Protein 6PD2 (pdb70)

Secondary structure (DSSP, 8-state):
---EEEEEE----GGGGGGGSSS-GGG-EETTEEHHHHHHHHHHHTT--EEEEEE-TTTHHHHHHHHH-TTEEEEE-TTGGGS-HHHHHHHHGGG--S-EEEEETTEEE-THHHHHHHT-S-SSEEEEES----SSPPEEEE-TTSBEEEEESSGGGSS---EEEEEEEEE-HHHHHHHHHHHHHTTTT-TT--HHHHHHHHTTTS--EEEEETT--EEE-SSHHHHHHIIIIIHHHHHHHHHHT-----EE-SSSS----HHHHHTT------TTSHHHHHHHHHHHHHHHHTTS-TTS-GGGEEEEEEES-HHHHHHHHHHHH--TTS-EEEEESSHHHHHHHHHHHHTT--EEEEE--SSS---HHHHHHHHHTS--SEEEEESEETTTTEE--HHHHHHHHHHTT-EEEEE-TTTBTTB---TTTTT-SEEEEETTSTT---S-EEEEEEEHHHHHHTTTSPPS-STT-HHHHHHHHHHHSS-SS---HHHHHHHHHHHHHHHHH-HHHHHHHHHHHHHHHHHHHHHTT--BSS-GGGB-SSEEEEEPPSSTT--HHHHHHHHHHTTEE-EE---SSS-EEEEE--TT--HHHHHHHHHHHHHHHHHTT--/---EEEEE-----GGGGGGGSSS-GGG-EETTEEHHHHHHHHHHHTT--EEEEEE-TTTHHHHHHHHH-TTEEEEE-TTGGGS-HHHHHHHHHTT--S-EEEEETTEEE-THHHHHHHHSS-SSEEEEES----SS--EEEE-TTSBEEEEES-GGG-S---EEEEEEEEE-HHHHHHHHHHHHHTTTT-TT--HHHHHHHHTTTS--EEEEETT--EEE-SSHHHHHHIIIIIHHHHHHHHHTTPPP--EE-SSSS----HHHHHTT------TTSHHHHHHHHHHHHHHHHHTS-TTS-GGGEEEEEEES-HHHHHHHHHHHS--TTS-EEEEESSHHHHHHHHHHHHTT--EEEEE--SSS---HHHHHHHHTTT--SEEEEESEETTTTEE--HHHHHHHHHHTTPEEEEE-TTTBTTB---TTTTT-SEEEEETTSTT---S-EEEEEEEHHHHHTTTTSPPS-STT-HHHHHHHHHHHSS-SS---HHHHHHHHHHHHHHHHH-HHHHHHHHHHHHHHHHHHHHHTT--BSS-GGGB-SSEEEEEPPSSTT--HHHHHHHHHHTTEE-EE---SSS-EEEEE--TT--HHHHHHHHHHHHHHHHHTT--/---EEEEE-----GGGGGGGSSS-GGG-EETTEEHHHHHHHHHHHTT--EEEEEE-TTTHHHHHHHHH-TTEEEEE-TTGGGS-HHHHHHHHGGG--S-EEEEESSEEE-THHHHHHHH-S-SSEEEEES----SS--EEEE-TTSBEEEEES-GGGSS---EEEEEEEEE-HHHHHHHHHHHHHTTTT-TT--HHHHHHHHTTTS--EEEEETT--EEE-SSHHHHHHIIIIIHHHHHHHHHHTPPP--EE-SSSS----HHHHHTT------TTSHHHHHHHHHHHHHHGGGGS-TTS-GGGEEEEEEES-HHHHHHHHHHHS--TTS-EEEEESSHHHHHHHHHHHHTT--EEEEE--SSSPP-HHHHHHHHHT---SEEEEESEETTTTEEP-HHHHHHHHHHTT-EEEEE-TTTBTTB---HHHHT-SEEEEETTSTT---S-EEEEEEEHHHHHHGGGSPPS-STT-HHHHHHHHHHHSS-SS---HHHHHHHHHHHHHHHHH-HHHHHHHHHHHHHHHHHHHHHHT--BSS-GGGB-SSEEEEEPPSSTT--HHHHHHHHHHTTEE-EE---SSS-EEEEE--TT--HHHHHHHHHHHHHHHHHTT---/---EEEEEE-----SS-GGG-EETTEEHHHHHHHHHHHTT--EEEEEE-TTTHHHHHHHHH-TTEEEEE-TTGGGS-HHHHHHHHGGG--S-EEEEETTEEE-THHHHHHHH-S-SSEEEEES----SS--EEEE-TTSBEEEEES-GGGSS---EEEEEEEEE-HHHHHHHHHHHHHTTTT-TT--HHHHHHHHTTTS--EEEEETT--EEE-SSHHHHHHIIIIIHHHHHHHHHTTPPP--EE-SSSS----HHHHHTT------TTSHHHHHHHHHHHHHHHHTTS-TTS-GGGEEEEEEES-HHHHHHHHHHHS--TTS-EEEEESSHHHHHHHHHHHHTT--EEEEE--SSSPP-HHHHHHHHHTS--SEEEEESEETTTTEE--HHHHHHHHHHTT-EEEEE-TTTBTTB---HHHHT-SEEEEETTSTT---S-EEEEEEEHHHHHHGGGSPPS-STT-HHHHHHHHHHHSS-SS---HHHHHHHHHHHHHHHHH-HHHHHHHHHHHHHHHHHHHHHTT--BSS-GGGB-SSEEEEEPP-STT--HHHHHHHHHHTTEE-EE---SSS-EEEEE--TT--HHHHHHHHHHHHHHHHHTT--

Nearest PDB structures (foldseek):
  6pd2-assembly2_B  TM=1.002E+00  e=0.000E+00  Treponema denticola ATCC 35405
  7e7g-assembly1_A-2  TM=9.623E-01  e=2.276E-37  Pseudomonas aeruginosa PAO1
  6pk3-assembly1_B  TM=9.181E-01  e=2.571E-29  Arabidopsis thaliana
  2dr1-assembly1_B  TM=9.106E-01  e=1.717E-28  Pyrococcus horikoshii OT3
  6mfb-assembly1_B  TM=8.891E-01  e=1.057E-25  Aedes aegypti

Organism: Treponema denticola (strain ATCC 35405 / DSM 14222 / CIP 103919 / JCM 8153 / KCTC 15104) (NCBI:txid243275)

Foldseek 3Di:
DAQEAEEQFADQLCQAPPVRPQHTQQQDDAPHGRVQVVVVVLCLLQNHQAYEYQYHRNCVVVVVVCVLFVRYDYDYLPPSVFAASLSSLLRRLVVDDWKYKYAYSQKDFQSVLVVVQVADPDQKEFEFEADDPQPQWKFFAADPQQWGQDIDSPCVVYPDGPGTGQGIIIHTSVLSVQLSVVCVVCCPPRVHDYSVVSSNVSCVPPTHHYDYDHPTQMFGPSYVSRVVCCRPPRVVVSVVVVCVLDDDFFQEQAQWLGTADVSLVCLLDDDDDDCLDLVNLVLVVVCFQLQCVLAADPPDDSVQKTKFKAFDFLLLLLLLQLQQQAFLVFAEEFEDAADSSVSSVVSNVVLPRHYDYRYDHNAEADDVVVVLVVLVVVRGQEYEYEQARSLAQFGHPLLPVQVSSVVSNHAYHYECAQPRLLAGHRCVSSNHAKYKYALIGQLQHDGTMIMIMGRVVSLVVSLPGDGSDPSSHRNCQVVVCVPSSGGPDDGSSSSSSSSSSSSSVCVSCPSHNSNVQLQLLLVLVVVLCVVQVWDWSHDPVRGSSFKTWTAFDPDPVDDPVVLQVQLVVVSYHWAFRDDPPGGTTMGGRHHPDGSVNSNVSSVSVCVVCVVRPTD/DAAEAEEQFAAQLPQAPPVRNQHTLQQDDAPRGRLLVVVVVLCLLQNHQAYEYEYHNNCVVVVVVCVQFVRYDYDYLPCSVQAASLSSLLRCLVVDDWWYKYAYSQKHFQSVQVVVQVADPDQKEFEFEADDVQPQWKFFEADPQQWTQDIDSDVVVYPDGPGTGQGIITHTSVLSVQLNVVQVVCCPPRRHDYSVNSSNVSCVPPTHHYDYDHPTQMFGDSYDSRVVCCRPPRVVVSVVSVCVQPDDFFQEQAFWLGTADVSLVCLLPDDDDDCLPLVNLVLVVVLFQLQLVLQADPPDDCVQKTKFKAFDFQLLLLLLCLQQQAFLVFAEEQEDQADVSVSSVVSNVVLPRHYDYNYDHNFDADPVVVVLVVLVVLRGQEYEYEQARSLAQFGHPLLPVQVSSVVSNHAYAYEDAQPGLLARHHCVSSNHAKYKYALRGQLRHDGTMIMIMGRNVSLVVSQPGPGSDDSSHRNVQVVVCVVSSGGPDDGPSSSSSSSSSSSSVSVSCDSHNSNVQLLLLLVLVVVLCVVQVWDWSHDPVRGSSFKTWIAFDPDPLDDPVVLQVQLVVVSYHWAFRDDPVGGTTMGGRHHPDGSVVSNVSSVSVCVVCVVRPTD/DAAEAEEQFADQLPQAPPVRPQHTLQQDDAPRGRVLVVVVVLCLLQRHQAYEYEYHRNCVVVVVVCVQFVSYDYDYPPVSVFAASLSSLLRSLVVDDWKYKYAYSQKDFQSVQVVVQVPDPDQKEFEFEADDPQPQWKFFEADPQQWTQDIDSDVVVHPDGPGTGRGIIIHTSVLSVQLNVVCVVCCPPRRHDYSVVSSNVSCVPPTHHYHYDHPTQMFGDSYPSRVVCCRPPRVVVSVVVVCVQDDDFFAEQAFWLGTFDVSLVCLLPDPDDDCLDLVNLVLVVVLFQLQLVLQADPPDDSVQKTKFKAFDFLLLLLLLCLQQQAALVFEEEQEDAADVSVSSVVSNVVLPRHYDYHYDHVFDADDLVVLLVVLQVLRGQEYEYEQARLLAQFGHPLLPVQVSSVVSNHAYAYECAQPRLLARHHCVSSNHAKYKYALRGQLRHDGTMIMIMGRVVSLVVSVPHDGSDDSSHRNVQVVCCVVSSGGPDDGSSSSSSSSSSSSSVCVSCPSHNSNVQLLLLLVLVVVLCVLQVWDWSHDPVRGSSFKTKIAFDPQPVDDPVVLQVQLVVVSYHWAFRDDDPTGTTMGGRHHPDGNVNSNVSSVSVCVVCVVRPTND/DAAEAEEQFADQPPQHTLQQDDAPRGRQLVVVVVLCLLQRHQAYEYEYHRNCVVVVVVCVQFVRYDYDYPPVSVQAASLSSLLRSLVVDDWKYKYAYSQKHFQSVQVVVQQADPDQKEFEFEADDVQPPWWFFEADPQQFGQDIDSPCVVYPDGDGTGQGIIIHTSVLSVQLNVVCVVCCPPHRHDYSVVSNNVSCVPPGHHYDYDHPTQMFGPPDVSRVCCCRVPRVVVSVVSNCVPDDDFFAEQAQWLGTADVSLVCLLDDDDDDCLDLVNLVLVVVCFQLLVVLQADPPDDSVQKTKFKAQDFQLLQLLLCLQQQAFLVFEEEQEDAADVSVSSVVSNVVLPRHYDYHYDHVFDADDQVVLLVVLVVLRGQEYEYEQARSLAQFGHPLLPNQVSSVVSNHAYAYECQQPRLLARHHCVSSNHAKYKYALRGQLNHDGTMIMIMGRVVSLVVSPPHDGSDDRSHRNVQVVVCVVRSGGDDDGPSSSSSSSSSSSSVSVSCDSHNSNVQLLLLLVLVVVLCVVLVWDWRHDPVRGSSFKTWIAFDPQPVDDPVVLQVQLVVVSYHWAFRDDDPTGTTMGGRHHPDGSVNSNVSSVSVCVVQVVSPTD

CATH classification: 3.90.550.10 (+1 more: 3.40.640.10)

Structure (mmCIF, N/CA/C/O backbone):
data_6PD2
#
_entry.id   6PD2
#
_cell.length_a   76.450
_cell.length_b   154.050
_cell.length_c   134.580
_cell.angle_alpha   90.00
_cell.angle_beta   90.90
_cell.angle_gamma   90.00
#
_symmetry.space_group_name_H-M   'P 1 21 1'
#
loop_
_entity.id
_entity.type
_entity.pdbx_description
1 polymer 'Nucleotidyl transferase/aminotransferase, class V'
2 non-polymer "PYRIDOXAL-5'-PHOSPHATE"
3 non-polymer 'MAGNESIUM ION'
4 non-polymer 'PHOSPHATE ION'
5 non-polymer "5'-O-[(S)-{[(R)-(2-aminoethyl)(hydroxy)phosphoryl]oxy}(hydroxy)phosphoryl]cytidine"
6 non-polymer 1,2-ETHANEDIOL
7 non-polymer 'ACETATE ION'
8 non-polymer GLYCEROL
9 water water
#
loop_
_atom_site.group_PDB
_atom_site.id
_atom_site.type_symbol
_atom_site.label_atom_id
_atom_site.label_alt_id
_atom_site.label_comp_id
_atom_site.label_asym_id
_atom_site.label_entity_id
_atom_site.label_seq_id
_atom_site.pdbx_PDB_ins_code
_atom_site.Cartn_x
_atom_site.Cartn_y
_atom_site.Cartn_z
_atom_site.occupancy
_atom_site.B_iso_or_equiv
_atom_site.auth_seq_id
_atom_site.auth_comp_id
_atom_site.auth_asym_id
_atom_site.auth_atom_id
_atom_site.pdbx_PDB_model_num
ATOM 1 N N . MET A 1 1 ? 71.968 24.553 -6.801 1.00 47.99 1 MET A N 1
ATOM 2 C CA . MET A 1 1 ? 73.061 24.439 -7.765 1.00 43.89 1 MET A CA 1
ATOM 3 C C . MET A 1 1 ? 72.533 23.815 -9.049 1.00 39.04 1 MET A C 1
ATOM 4 O O . MET A 1 1 ? 71.629 22.984 -9.007 1.00 40.71 1 MET A O 1
ATOM 9 N N . ILE A 1 2 ? 73.121 24.188 -10.182 1.00 38.18 2 ILE A N 1
ATOM 10 C CA . ILE A 1 2 ? 72.731 23.634 -11.473 1.00 28.45 2 ILE A CA 1
ATOM 11 C C . ILE A 1 2 ? 73.584 22.403 -11.762 1.00 30.70 2 ILE A C 1
ATOM 12 O O . ILE A 1 2 ? 74.817 22.483 -11.799 1.00 30.44 2 ILE A O 1
ATOM 17 N N . LYS A 1 3 ? 72.935 21.254 -11.965 1.00 24.31 3 LYS A N 1
ATOM 18 C CA . LYS A 1 3 ? 73.670 20.020 -12.216 1.00 27.29 3 LYS A CA 1
ATOM 19 C C . LYS A 1 3 ? 73.663 19.603 -13.680 1.00 24.95 3 LYS A C 1
ATOM 20 O O . LYS A 1 3 ? 74.424 18.706 -14.056 1.00 24.45 3 LYS A O 1
ATOM 26 N N . GLN A 1 4 ? 72.813 20.211 -14.507 1.00 23.35 4 GLN A N 1
ATOM 27 C CA . GLN A 1 4 ? 72.639 19.770 -15.883 1.00 23.11 4 GLN A CA 1
ATOM 28 C C . GLN A 1 4 ? 72.804 20.935 -16.862 1.00 23.07 4 GLN A C 1
ATOM 29 O O . GLN A 1 4 ? 72.553 22.104 -16.540 1.00 24.28 4 GLN A O 1
ATOM 35 N N . ALA A 1 5 ? 73.227 20.585 -18.074 1.00 25.34 5 ALA A N 1
ATOM 36 C CA . ALA A 1 5 ? 73.379 21.520 -19.180 1.00 21.71 5 ALA A CA 1
ATOM 37 C C . ALA A 1 5 ? 73.054 20.816 -20.489 1.00 24.48 5 ALA A C 1
ATOM 38 O O . ALA A 1 5 ? 73.175 19.589 -20.626 1.00 23.11 5 ALA A O 1
ATOM 40 N N . VAL A 1 6 ? 72.667 21.625 -21.463 1.00 20.97 6 VAL A N 1
ATOM 41 C CA . VAL A 1 6 ? 72.341 21.140 -22.797 1.00 23.49 6 VAL A CA 1
ATOM 42 C C . VAL A 1 6 ? 73.082 22.032 -23.770 1.00 22.12 6 VAL A C 1
ATOM 43 O O . VAL A 1 6 ? 73.026 23.262 -23.644 1.00 22.40 6 VAL A O 1
ATOM 47 N N . ILE A 1 7 ? 73.840 21.421 -24.679 1.00 24.69 7 ILE A N 1
ATOM 48 C CA . ILE A 1 7 ? 74.478 22.137 -25.778 1.00 26.91 7 ILE A CA 1
ATOM 49 C C . ILE A 1 7 ? 73.724 21.780 -27.053 1.00 22.83 7 ILE A C 1
ATOM 50 O O . ILE A 1 7 ? 73.657 20.603 -27.426 1.00 22.62 7 ILE A O 1
ATOM 55 N N . LEU A 1 8 ? 73.160 22.773 -27.732 1.00 22.50 8 LEU A N 1
ATOM 56 C CA . LEU A 1 8 ? 72.493 22.497 -29.011 1.00 26.70 8 LEU A CA 1
ATOM 57 C C . LEU A 1 8 ? 73.556 22.575 -30.101 1.00 23.22 8 LEU A C 1
ATOM 58 O O . LEU A 1 8 ? 74.131 23.644 -30.318 1.00 24.76 8 LEU A O 1
ATOM 63 N N . ALA A 1 9 ? 73.849 21.440 -30.757 1.00 24.88 9 ALA A N 1
ATOM 64 C CA . ALA A 1 9 ? 74.949 21.360 -31.728 1.00 25.34 9 ALA A CA 1
ATOM 65 C C . ALA A 1 9 ? 74.563 20.507 -32.956 1.00 28.01 9 ALA A C 1
ATOM 66 O O . ALA A 1 9 ? 75.389 19.772 -33.510 1.00 25.95 9 ALA A O 1
ATOM 68 N N . GLY A 1 10 ? 73.318 20.614 -33.409 1.00 26.39 10 GLY A N 1
ATOM 69 C CA . GLY A 1 10 ? 72.949 19.909 -34.619 1.00 27.88 10 GLY A CA 1
ATOM 70 C C . GLY A 1 10 ? 73.107 20.681 -35.916 1.00 30.99 10 GLY A C 1
ATOM 71 O O . GLY A 1 10 ? 72.892 20.114 -36.997 1.00 31.93 10 GLY A O 1
ATOM 72 N N . GLY A 1 11 ? 73.493 21.953 -35.846 1.00 28.88 11 GLY A N 1
ATOM 73 C CA . GLY A 1 11 ? 73.435 22.814 -37.006 1.00 29.09 11 GLY A CA 1
ATOM 74 C C . GLY A 1 11 ? 74.529 22.550 -38.023 1.00 31.97 11 GLY A C 1
ATOM 75 O O . GLY A 1 11 ? 75.592 21.982 -37.738 1.00 31.25 11 GLY A O 1
ATOM 76 N N . LEU A 1 12 ? 74.239 22.988 -39.254 1.00 34.62 12 LEU A N 1
ATOM 77 C CA . LEU A 1 12 ? 75.149 22.777 -40.367 1.00 34.62 12 LEU A CA 1
ATOM 78 C C . LEU A 1 12 ? 76.293 23.783 -40.382 1.00 33.85 12 LEU A C 1
ATOM 79 O O . LEU A 1 12 ? 77.364 23.480 -40.929 1.00 36.90 12 LEU A O 1
ATOM 84 N N . GLY A 1 13 ? 76.081 24.972 -39.805 1.00 31.80 13 GLY A N 1
ATOM 85 C CA . GLY A 1 13 ? 77.044 26.064 -39.880 1.00 37.03 13 GLY A CA 1
ATOM 86 C C . GLY A 1 13 ? 77.339 26.533 -41.291 1.00 39.23 13 GLY A C 1
ATOM 87 O O . GLY A 1 13 ? 78.454 27.002 -41.566 1.00 39.59 13 GLY A O 1
ATOM 88 N N . SER A 1 14 ? 76.353 26.420 -42.194 1.00 37.00 14 SER A N 1
ATOM 89 C CA . SER A 1 14 ? 76.540 26.669 -43.627 1.00 38.54 14 SER A CA 1
ATOM 90 C C . SER A 1 14 ? 77.288 27.963 -43.925 1.00 39.28 14 SER A C 1
ATOM 91 O O . SER A 1 14 ? 78.054 28.025 -44.895 1.00 41.45 14 SER A O 1
ATOM 94 N N . ARG A 1 15 ? 77.073 29.009 -43.116 1.00 45.07 15 ARG A N 1
ATOM 95 C CA . ARG A 1 15 ? 77.712 30.306 -43.333 1.00 44.77 15 ARG A CA 1
ATOM 96 C C . ARG A 1 15 ? 79.227 30.279 -43.170 1.00 43.39 15 ARG A C 1
ATOM 97 O O . ARG A 1 15 ? 79.879 31.246 -43.581 1.00 46.02 15 ARG A O 1
ATOM 105 N N . LEU A 1 16 ? 79.801 29.223 -42.578 1.00 41.65 16 LEU A N 1
ATOM 106 C CA . LEU A 1 16 ? 81.256 29.059 -42.525 1.00 41.15 16 LEU A CA 1
ATOM 107 C C . LEU A 1 16 ? 81.802 28.323 -43.744 1.00 44.84 16 LEU A C 1
ATOM 108 O O . LEU A 1 16 ? 83.028 28.187 -43.875 1.00 41.63 16 LEU A O 1
ATOM 113 N N . LYS A 1 17 ? 80.916 27.849 -44.628 1.00 42.83 17 LYS A N 1
ATOM 114 C CA . LYS A 1 17 ? 81.278 27.352 -45.959 1.00 42.90 17 LYS A CA 1
ATOM 115 C C . LYS A 1 17 ? 82.228 26.172 -45.799 1.00 43.81 17 LYS A C 1
ATOM 116 O O . LYS A 1 17 ? 81.853 25.192 -45.132 1.00 41.30 17 LYS A O 1
ATOM 122 N N . ASP A 1 18 ? 83.439 26.222 -46.355 1.00 45.60 18 ASP A N 1
ATOM 123 C CA . ASP A 1 18 ? 84.318 25.057 -46.381 1.00 45.56 18 ASP A CA 1
ATOM 124 C C . ASP A 1 18 ? 84.676 24.573 -44.975 1.00 44.34 18 ASP A C 1
ATOM 125 O O . ASP A 1 18 ? 84.854 23.361 -44.758 1.00 40.13 18 ASP A O 1
ATOM 130 N N . LYS A 1 19 ? 84.783 25.501 -44.011 1.00 45.37 19 LYS A N 1
ATOM 131 C CA . LYS A 1 19 ? 85.165 25.145 -42.641 1.00 45.20 19 LYS A CA 1
ATOM 132 C C . LYS A 1 19 ? 84.248 24.073 -42.050 1.00 40.75 19 LYS A C 1
ATOM 133 O O . LYS A 1 19 ? 84.694 23.197 -41.297 1.00 41.38 19 LYS A O 1
ATOM 139 N N . THR A 1 20 ? 82.963 24.118 -42.395 1.00 42.16 20 THR A N 1
ATOM 140 C CA . THR A 1 20 ? 81.959 23.245 -41.803 1.00 40.27 20 THR A CA 1
ATOM 141 C C . THR A 1 20 ? 81.404 22.221 -42.784 1.00 42.40 20 THR A C 1
ATOM 142 O O . THR A 1 20 ? 80.419 21.546 -42.463 1.00 39.80 20 THR A O 1
ATOM 146 N N . LYS A 1 21 ? 81.984 22.094 -43.981 1.00 42.40 21 LYS A N 1
ATOM 147 C CA . LYS A 1 21 ? 81.504 21.058 -44.889 1.00 39.47 21 LYS A CA 1
ATOM 148 C C . LYS A 1 21 ? 81.635 19.671 -44.271 1.00 39.43 21 LYS A C 1
ATOM 149 O O . LYS A 1 21 ? 80.813 18.789 -44.542 1.00 41.77 21 LYS A O 1
ATOM 155 N N . THR A 1 22 ? 82.640 19.470 -43.419 1.00 36.50 22 THR A N 1
ATOM 156 C CA . THR A 1 22 ? 82.996 18.155 -42.902 1.00 38.66 22 THR A CA 1
ATOM 157 C C . THR A 1 22 ? 82.962 18.114 -41.375 1.00 38.11 22 THR A C 1
ATOM 158 O O . THR A 1 22 ? 83.310 17.080 -40.784 1.00 38.58 22 THR A O 1
ATOM 162 N N . MET A 1 23 ? 82.515 19.199 -40.721 1.00 41.11 23 MET A N 1
ATOM 163 C CA . MET A 1 23 ? 82.817 19.450 -39.307 1.00 37.42 23 MET A CA 1
ATOM 164 C C . MET A 1 23 ? 81.765 20.343 -38.668 1.00 33.22 23 MET A C 1
ATOM 165 O O . MET A 1 23 ? 81.355 21.328 -39.293 1.00 36.40 23 MET A O 1
ATOM 170 N N . PRO A 1 24 ? 81.351 20.080 -37.430 1.00 32.66 24 PRO A N 1
ATOM 171 C CA . PRO A 1 24 ? 80.522 21.065 -36.717 1.00 31.05 24 PRO A CA 1
ATOM 172 C C . PRO A 1 24 ? 81.351 22.283 -36.323 1.00 26.80 24 PRO A C 1
ATOM 173 O O . PRO A 1 24 ? 82.550 22.189 -36.052 1.00 28.36 24 PRO A O 1
ATOM 177 N N . LYS A 1 25 ? 80.708 23.444 -36.307 1.00 28.10 25 LYS A N 1
ATOM 178 C CA . LYS A 1 25 ? 81.489 24.635 -36.013 1.00 28.23 25 LYS A CA 1
ATOM 179 C C . LYS A 1 25 ? 81.919 24.696 -34.543 1.00 31.30 25 LYS A C 1
ATOM 180 O O . LYS A 1 25 ? 82.835 25.460 -34.210 1.00 26.26 25 LYS A O 1
ATOM 186 N N . GLY A 1 26 ? 81.328 23.879 -33.662 1.00 30.85 26 GLY A N 1
ATOM 187 C CA . GLY A 1 26 ? 81.849 23.820 -32.301 1.00 24.61 26 GLY A CA 1
ATOM 188 C C . GLY A 1 26 ? 83.292 23.373 -32.258 1.00 27.02 26 GLY A C 1
ATOM 189 O O . GLY A 1 26 ? 83.995 23.662 -31.288 1.00 28.49 26 GLY A O 1
ATOM 190 N N . PHE A 1 27 ? 83.758 22.707 -33.315 1.00 26.92 27 PHE A N 1
ATOM 191 C CA . PHE A 1 27 ? 85.094 22.147 -33.376 1.00 27.42 27 PHE A CA 1
ATOM 192 C C . PHE A 1 27 ? 86.076 23.033 -34.109 1.00 28.24 27 PHE A C 1
ATOM 193 O O . PHE A 1 27 ? 87.216 22.614 -34.334 1.00 31.56 27 PHE A O 1
ATOM 201 N N . LEU A 1 28 ? 85.689 24.265 -34.436 1.00 26.90 28 LEU A N 1
ATOM 202 C CA . LEU A 1 28 ? 86.711 25.270 -34.689 1.00 25.13 28 LEU A CA 1
ATOM 203 C C . LEU A 1 28 ? 87.612 25.367 -33.470 1.00 32.27 28 LEU A C 1
ATOM 204 O O . LEU A 1 28 ? 87.167 25.188 -32.327 1.00 26.31 28 LEU A O 1
ATOM 209 N N . GLU A 1 29 ? 88.891 25.647 -33.724 1.00 28.14 29 GLU A N 1
ATOM 210 C CA . GLU A 1 29 ? 89.913 25.670 -32.693 1.00 30.31 29 GLU A CA 1
ATOM 211 C C . GLU A 1 29 ? 90.468 27.076 -32.554 1.00 34.52 29 GLU A C 1
ATOM 212 O O . GLU A 1 29 ? 90.910 27.681 -33.539 1.00 31.06 29 GLU A O 1
ATOM 218 N N . ILE A 1 30 ? 90.418 27.604 -31.338 1.00 28.63 30 ILE A N 1
ATOM 219 C CA . ILE A 1 30 ? 91.112 28.837 -30.996 1.00 28.70 30 ILE A CA 1
ATOM 220 C C . ILE A 1 30 ? 91.983 28.506 -29.801 1.00 33.15 30 ILE A C 1
ATOM 221 O O . ILE A 1 30 ? 91.533 27.816 -28.878 1.00 32.09 30 ILE A O 1
ATOM 226 N N . GLY A 1 31 ? 93.240 28.937 -29.846 1.00 31.57 31 GLY A N 1
ATOM 227 C CA . GLY A 1 31 ? 94.165 28.633 -28.777 1.00 30.45 31 GLY A CA 1
ATOM 228 C C . GLY A 1 31 ? 94.455 27.166 -28.591 1.00 30.81 31 GLY A C 1
ATOM 229 O O . GLY A 1 31 ? 94.860 26.766 -27.499 1.00 34.37 31 GLY A O 1
ATOM 230 N N . GLY A 1 32 ? 94.252 26.345 -29.627 1.00 32.31 32 GLY A N 1
ATOM 231 C CA . GLY A 1 32 ? 94.629 24.944 -29.601 1.00 34.54 32 GLY A CA 1
ATOM 232 C C . GLY A 1 32 ? 93.528 23.944 -29.298 1.00 34.24 32 GLY A C 1
ATOM 233 O O . GLY A 1 32 ? 93.796 22.730 -29.319 1.00 30.67 32 GLY A O 1
ATOM 234 N N . THR A 1 33 ? 92.296 24.395 -29.048 1.00 29.11 33 THR A N 1
ATOM 235 C CA . THR A 1 33 ? 91.268 23.501 -28.547 1.00 25.75 33 THR A CA 1
ATOM 236 C C . THR A 1 33 ? 89.927 23.870 -29.165 1.00 27.84 33 THR A C 1
ATOM 237 O O . THR A 1 33 ? 89.624 25.052 -29.358 1.00 29.10 33 THR A O 1
ATOM 241 N N . ALA A 1 34 ? 89.121 22.859 -29.448 1.00 23.56 34 ALA A N 1
ATOM 242 C CA . ALA A 1 34 ? 87.786 23.102 -29.979 1.00 26.43 34 ALA A CA 1
ATOM 243 C C . ALA A 1 34 ? 87.028 24.058 -29.064 1.00 27.66 34 ALA A C 1
ATOM 244 O O . ALA A 1 34 ? 87.059 23.901 -27.840 1.00 23.96 34 ALA A O 1
ATOM 246 N N . ILE A 1 35 ? 86.351 25.060 -29.644 1.00 26.29 35 ILE A N 1
ATOM 247 C CA . ILE A 1 35 ? 85.635 26.000 -28.781 1.00 29.02 35 ILE A CA 1
ATOM 248 C C . ILE A 1 35 ? 84.606 25.260 -27.934 1.00 27.53 35 ILE A C 1
ATOM 249 O O . ILE A 1 35 ? 84.429 25.560 -26.739 1.00 28.63 35 ILE A O 1
ATOM 254 N N . VAL A 1 36 ? 83.990 24.222 -28.488 1.00 25.15 36 VAL A N 1
ATOM 255 C CA . VAL A 1 36 ? 82.953 23.566 -27.699 1.00 25.87 36 VAL A CA 1
ATOM 256 C C . VAL A 1 36 ? 83.567 22.710 -26.605 1.00 27.95 36 VAL A C 1
ATOM 257 O O . VAL A 1 36 ? 82.937 22.486 -25.567 1.00 25.39 36 VAL A O 1
ATOM 261 N N . GLU A 1 37 ? 84.804 22.238 -26.794 1.00 26.26 37 GLU A N 1
ATOM 262 C CA . GLU A 1 37 ? 85.459 21.503 -25.725 1.00 28.27 37 GLU A CA 1
ATOM 263 C C . GLU A 1 37 ? 85.833 22.432 -24.579 1.00 27.76 37 GLU A C 1
ATOM 264 O O . GLU A 1 37 ? 85.718 22.056 -23.408 1.00 28.61 37 GLU A O 1
ATOM 270 N N . GLN A 1 38 ? 86.269 23.651 -24.897 1.00 22.76 38 GLN A N 1
ATOM 271 C CA . GLN A 1 38 ? 86.456 24.660 -23.863 1.00 27.09 38 GLN A CA 1
ATOM 272 C C . GLN A 1 38 ? 85.167 24.913 -23.090 1.00 26.50 38 GLN A C 1
ATOM 273 O O . GLN A 1 38 ? 85.188 25.049 -21.863 1.00 23.61 38 GLN A O 1
ATOM 279 N N . SER A 1 39 ? 84.042 25.025 -23.787 1.00 22.30 39 SER A N 1
ATOM 280 C CA . SER A 1 39 ? 82.784 25.236 -23.082 1.00 22.95 39 SER A CA 1
ATOM 281 C C . SER A 1 39 ? 82.471 24.048 -22.173 1.00 24.88 39 SER A C 1
ATOM 282 O O . SER A 1 39 ? 82.020 24.225 -21.035 1.00 22.21 39 SER A O 1
ATOM 285 N N . VAL A 1 40 ? 82.744 22.833 -22.647 1.00 20.76 40 VAL A N 1
ATOM 286 C CA . VAL A 1 40 ? 82.515 21.642 -21.832 1.00 26.47 40 VAL A CA 1
ATOM 287 C C . VAL A 1 40 ? 83.359 21.681 -20.559 1.00 26.02 40 VAL A C 1
ATOM 288 O O . VAL A 1 40 ? 82.872 21.341 -19.467 1.00 24.37 40 VAL A O 1
ATOM 292 N N . GLN A 1 41 ? 84.621 22.127 -20.666 1.00 21.87 41 GLN A N 1
ATOM 293 C CA . GLN A 1 41 ? 85.471 22.180 -19.487 1.00 26.46 41 GLN A CA 1
ATOM 294 C C . GLN A 1 41 ? 84.993 23.256 -18.513 1.00 22.08 41 GLN A C 1
ATOM 295 O O . GLN A 1 41 ? 84.981 23.035 -17.306 1.00 22.22 41 GLN A O 1
ATOM 301 N N . LYS A 1 42 ? 84.523 24.390 -19.030 1.00 21.55 42 LYS A N 1
ATOM 302 C CA . LYS A 1 42 ? 83.990 25.455 -18.191 1.00 21.38 42 LYS A CA 1
ATOM 303 C C . LYS A 1 42 ? 82.718 25.017 -17.467 1.00 23.73 42 LYS A C 1
ATOM 304 O O . LYS A 1 42 ? 82.549 25.298 -16.271 1.00 22.23 42 LYS A O 1
ATOM 310 N N . LEU A 1 43 ? 81.840 24.293 -18.161 1.00 23.26 43 LEU A N 1
ATOM 311 C CA . LEU A 1 43 ? 80.637 23.751 -17.538 1.00 21.64 43 LEU A CA 1
ATOM 312 C C . LEU A 1 43 ? 80.979 22.781 -16.402 1.00 23.23 43 LEU A C 1
ATOM 313 O O . LEU A 1 43 ? 80.489 22.936 -15.269 1.00 22.75 43 LEU A O 1
ATOM 318 N N . LEU A 1 44 ? 81.800 21.758 -16.691 1.00 21.78 44 LEU A N 1
ATOM 319 C CA . LEU A 1 44 ? 82.210 20.817 -15.646 1.00 23.25 44 LEU A CA 1
ATOM 320 C C . LEU A 1 44 ? 82.923 21.536 -14.511 1.00 22.47 44 LEU A C 1
ATOM 321 O O . LEU A 1 44 ? 82.760 21.165 -13.339 1.00 21.98 44 LEU A O 1
ATOM 326 N N . ALA A 1 45 ? 83.723 22.559 -14.841 1.00 20.65 45 ALA A N 1
ATOM 327 C CA . ALA A 1 45 ? 84.450 23.312 -13.818 1.00 19.92 45 ALA A CA 1
ATOM 328 C C . ALA A 1 45 ? 83.520 24.034 -12.854 1.00 23.79 45 ALA A C 1
ATOM 329 O O . ALA A 1 45 ? 83.898 24.307 -11.706 1.00 23.97 45 ALA A O 1
ATOM 331 N N . HIS A 1 46 ? 82.327 24.399 -13.296 1.00 19.97 46 HIS A N 1
ATOM 332 C CA . HIS A 1 46 ? 81.321 24.932 -12.393 1.00 24.22 46 HIS A CA 1
ATOM 333 C C . HIS A 1 46 ? 80.373 23.858 -11.874 1.00 25.26 46 HIS A C 1
ATOM 334 O O . HIS A 1 46 ? 79.242 24.179 -11.492 1.00 19.37 46 HIS A O 1
ATOM 341 N N . GLY A 1 47 ? 80.809 22.595 -11.828 1.00 21.90 47 GLY A N 1
ATOM 342 C CA . GLY A 1 47 ? 80.055 21.581 -11.117 1.00 21.40 47 GLY A CA 1
ATOM 343 C C . GLY A 1 47 ? 78.881 20.968 -11.863 1.00 26.37 47 GLY A C 1
ATOM 344 O O . GLY A 1 47 ? 78.087 20.241 -11.241 1.00 21.59 47 GLY A O 1
ATOM 345 N N . ILE A 1 48 ? 78.718 21.284 -13.160 1.00 27.26 48 ILE A N 1
ATOM 346 C CA . ILE A 1 48 ? 77.771 20.573 -14.011 1.00 23.65 48 ILE A CA 1
ATOM 347 C C . ILE A 1 48 ? 78.188 19.121 -14.098 1.00 20.04 48 ILE A C 1
ATOM 348 O O . ILE A 1 48 ? 79.343 18.817 -14.407 1.00 22.44 48 ILE A O 1
ATOM 353 N N . GLU A 1 49 ? 77.256 18.208 -13.850 1.00 22.89 49 GLU A N 1
ATOM 354 C CA . GLU A 1 49 ? 77.634 16.801 -13.825 1.00 23.39 49 GLU A CA 1
ATOM 355 C C . GLU A 1 49 ? 77.094 16.004 -15.004 1.00 30.48 49 GLU A C 1
ATOM 356 O O . GLU A 1 49 ? 77.526 14.858 -15.201 1.00 27.64 49 GLU A O 1
ATOM 362 N N . LYS A 1 50 ? 76.179 16.574 -15.784 1.00 25.21 50 LYS A N 1
ATOM 363 C CA . LYS A 1 50 ? 75.596 15.905 -16.945 1.00 27.99 50 LYS A CA 1
ATOM 364 C C . LYS A 1 50 ? 75.435 16.930 -18.053 1.00 25.63 50 LYS A C 1
ATOM 365 O O . LYS A 1 50 ? 74.728 17.924 -17.860 1.00 25.65 50 LYS A O 1
ATOM 371 N N . ILE A 1 51 ? 76.077 16.690 -19.206 1.00 25.69 51 ILE A N 1
ATOM 372 C CA . ILE A 1 51 ? 76.024 17.596 -20.359 1.00 22.35 51 ILE A CA 1
ATOM 373 C C . ILE A 1 51 ? 75.363 16.844 -21.513 1.00 26.26 51 ILE A C 1
ATOM 374 O O . ILE A 1 51 ? 75.928 15.872 -22.032 1.00 26.30 51 ILE A O 1
ATOM 379 N N . VAL A 1 52 ? 74.155 17.263 -21.883 1.00 26.24 52 VAL A N 1
ATOM 380 C CA . VAL A 1 52 ? 73.379 16.627 -22.949 1.00 27.41 52 VAL A CA 1
ATOM 381 C C . VAL A 1 52 ? 73.652 17.387 -24.237 1.00 24.85 52 VAL A C 1
ATOM 382 O O . VAL A 1 52 ? 73.234 18.539 -24.400 1.00 27.39 52 VAL A O 1
ATOM 386 N N . ILE A 1 53 ? 74.313 16.748 -25.183 1.00 23.97 53 ILE A N 1
ATOM 387 C CA . ILE A 1 53 ? 74.677 17.422 -26.418 1.00 26.44 53 ILE A CA 1
ATOM 388 C C . ILE A 1 53 ? 73.771 16.894 -27.519 1.00 26.23 53 ILE A C 1
ATOM 389 O O . ILE A 1 53 ? 73.848 15.713 -27.881 1.00 26.84 53 ILE A O 1
ATOM 394 N N . GLY A 1 54 ? 72.920 17.771 -28.052 1.00 24.12 54 GLY A N 1
ATOM 395 C CA . GLY A 1 54 ? 72.094 17.444 -29.197 1.00 28.14 54 GLY A CA 1
ATOM 396 C C . GLY A 1 54 ? 72.875 17.550 -30.489 1.00 28.32 54 GLY A C 1
ATOM 397 O O . GLY A 1 54 ? 73.307 18.640 -30.877 1.00 26.37 54 GLY A O 1
ATOM 398 N N . THR A 1 55 ? 73.046 16.420 -31.163 1.00 25.53 55 THR A N 1
ATOM 399 C CA . THR A 1 55 ? 73.921 16.317 -32.309 1.00 24.33 55 THR A CA 1
ATOM 400 C C . THR A 1 55 ? 73.113 16.187 -33.595 1.00 28.97 55 THR A C 1
ATOM 401 O O . THR A 1 55 ? 71.898 15.950 -33.602 1.00 31.55 55 THR A O 1
ATOM 405 N N . GLY A 1 56 ? 73.809 16.366 -34.699 1.00 26.67 56 GLY A N 1
ATOM 406 C CA . GLY A 1 56 ? 73.183 16.180 -35.998 1.00 30.37 56 GLY A CA 1
ATOM 407 C C . GLY A 1 56 ? 74.265 16.107 -37.046 1.00 27.85 56 GLY A C 1
ATOM 408 O O . GLY A 1 56 ? 74.939 15.086 -37.180 1.00 30.78 56 GLY A O 1
ATOM 409 N N . HIS A 1 57 ? 74.485 17.223 -37.730 1.00 29.24 57 HIS A N 1
ATOM 410 C CA . HIS A 1 57 ? 75.555 17.363 -38.707 1.00 33.18 57 HIS A CA 1
ATOM 411 C C . HIS A 1 57 ? 76.901 16.938 -38.142 1.00 38.67 57 HIS A C 1
ATOM 412 O O . HIS A 1 57 ? 77.368 17.493 -37.132 1.00 31.70 57 HIS A O 1
ATOM 419 N N . CYS A 1 58 ? 77.524 15.950 -38.803 1.00 33.97 58 CYS A N 1
ATOM 420 C CA . CYS A 1 58 ? 78.864 15.487 -38.433 1.00 32.70 58 CYS A CA 1
ATOM 421 C C . CYS A 1 58 ? 78.933 15.060 -36.958 1.00 33.31 58 CYS A C 1
ATOM 422 O O . CYS A 1 58 ? 79.941 15.253 -36.270 1.00 29.69 58 CYS A O 1
ATOM 425 N N . ASN A 1 59 ? 77.857 14.426 -36.482 1.00 34.17 59 ASN A N 1
ATOM 426 C CA . ASN A 1 59 ? 77.726 14.095 -35.060 1.00 32.38 59 ASN A CA 1
ATOM 427 C C . ASN A 1 59 ? 78.909 13.296 -34.520 1.00 35.26 59 ASN A C 1
ATOM 428 O O . ASN A 1 59 ? 79.116 13.263 -33.295 1.00 30.82 59 ASN A O 1
ATOM 433 N N . GLU A 1 60 ? 79.707 12.688 -35.416 1.00 33.97 60 GLU A N 1
ATOM 434 C CA . GLU A 1 60 ? 80.843 11.857 -35.017 1.00 37.17 60 GLU A CA 1
ATOM 435 C C . GLU A 1 60 ? 81.840 12.626 -34.158 1.00 30.31 60 GLU A C 1
ATOM 436 O O . GLU A 1 60 ? 82.402 12.071 -33.208 1.00 35.33 60 GLU A O 1
ATOM 442 N N . TYR A 1 61 ? 82.093 13.893 -34.494 1.00 28.93 61 TYR A N 1
ATOM 443 C CA . TYR A 1 61 ? 82.990 14.724 -33.697 1.00 33.67 61 TYR A CA 1
ATOM 444 C C . TYR A 1 61 ? 82.540 14.779 -32.239 1.00 31.77 61 TYR A C 1
ATOM 445 O O . TYR A 1 61 ? 83.367 14.752 -31.316 1.00 31.15 61 TYR A O 1
ATOM 454 N N . TYR A 1 62 ? 81.229 14.862 -32.018 1.00 30.97 62 TYR A N 1
ATOM 455 C CA . TYR A 1 62 ? 80.691 14.940 -30.666 1.00 28.93 62 TYR A CA 1
ATOM 456 C C . TYR A 1 62 ? 80.685 13.571 -29.999 1.00 32.63 62 TYR A C 1
ATOM 457 O O . TYR A 1 62 ? 80.997 13.465 -28.809 1.00 29.60 62 TYR A O 1
ATOM 466 N N . ASP A 1 63 ? 80.366 12.508 -30.743 1.00 31.79 63 ASP A N 1
ATOM 467 C CA . ASP A 1 63 ? 80.489 11.171 -30.168 1.00 30.56 63 ASP A CA 1
ATOM 468 C C . ASP A 1 63 ? 81.920 10.910 -29.703 1.00 35.58 63 ASP A C 1
ATOM 469 O O . ASP A 1 63 ? 82.137 10.282 -28.656 1.00 35.59 63 ASP A O 1
ATOM 474 N N . ASN A 1 64 ? 82.911 11.420 -30.446 1.00 32.35 64 ASN A N 1
ATOM 475 C CA . ASN A 1 64 ? 84.303 11.209 -30.064 1.00 33.67 64 ASN A CA 1
ATOM 476 C C . ASN A 1 64 ? 84.710 12.111 -28.894 1.00 34.05 64 ASN A C 1
ATOM 477 O O . ASN A 1 64 ? 85.515 11.705 -28.044 1.00 37.84 64 ASN A O 1
ATOM 482 N N . LEU A 1 65 ? 84.180 13.335 -28.840 1.00 29.40 65 LEU A N 1
ATOM 483 C CA . LEU A 1 65 ? 84.333 14.152 -27.643 1.00 34.75 65 LEU A CA 1
ATOM 484 C C . LEU A 1 65 ? 83.834 13.406 -26.413 1.00 31.20 65 LEU A C 1
ATOM 485 O O . LEU A 1 65 ? 84.559 13.262 -25.427 1.00 31.36 65 LEU A O 1
ATOM 490 N N . ALA A 1 66 ? 82.604 12.894 -26.466 1.00 30.89 66 ALA A N 1
ATOM 491 C CA . ALA A 1 66 ? 82.045 12.173 -25.324 1.00 31.47 66 ALA A CA 1
ATOM 492 C C . ALA A 1 66 ? 82.980 11.096 -24.779 1.00 33.94 66 ALA A C 1
ATOM 493 O O . ALA A 1 66 ? 82.927 10.782 -23.582 1.00 30.50 66 ALA A O 1
ATOM 495 N N . LYS A 1 67 ? 83.821 10.495 -25.636 1.00 33.79 67 LYS A N 1
ATOM 496 C CA . LYS A 1 67 ? 84.776 9.501 -25.152 1.00 33.78 67 LYS A CA 1
ATOM 497 C C . LYS A 1 67 ? 85.788 10.107 -24.186 1.00 33.49 67 LYS A C 1
ATOM 498 O O . LYS A 1 67 ? 86.364 9.386 -23.361 1.00 37.74 67 LYS A O 1
ATOM 504 N N . LYS A 1 68 ? 86.050 11.412 -24.287 1.00 31.87 68 LYS A N 1
ATOM 505 C CA . LYS A 1 68 ? 87.009 12.070 -23.405 1.00 32.66 68 LYS A CA 1
ATOM 506 C C . LYS A 1 68 ? 86.374 12.638 -22.143 1.00 30.99 68 LYS A C 1
ATOM 507 O O . LYS A 1 68 ? 87.103 12.975 -21.195 1.00 25.14 68 LYS A O 1
ATOM 513 N N . TYR A 1 69 ? 85.051 12.792 -22.136 1.00 30.39 69 TYR A N 1
ATOM 514 C CA . TYR A 1 69 ? 84.327 13.457 -21.054 1.00 29.50 69 TYR A CA 1
ATOM 515 C C . TYR A 1 69 ? 83.120 12.606 -20.694 1.00 27.82 69 TYR A C 1
ATOM 516 O O . TYR A 1 69 ? 82.067 12.709 -21.346 1.00 27.14 69 TYR A O 1
ATOM 525 N N . PRO A 1 70 ? 83.241 11.757 -19.674 1.00 31.94 70 PRO A N 1
ATOM 526 C CA . PRO A 1 70 ? 82.136 10.874 -19.273 1.00 27.45 70 PRO A CA 1
ATOM 527 C C . PRO A 1 70 ? 80.819 11.579 -18.977 1.00 30.24 70 PRO A C 1
ATOM 528 O O . PRO A 1 70 ? 79.758 10.951 -19.016 1.00 27.30 70 PRO A O 1
ATOM 532 N N . ALA A 1 71 ? 80.868 12.867 -18.647 1.00 28.28 71 ALA A N 1
ATOM 533 C CA . ALA A 1 71 ? 79.650 13.602 -18.341 1.00 25.01 71 ALA A CA 1
ATOM 534 C C . ALA A 1 71 ? 78.777 13.846 -19.576 1.00 31.01 71 ALA A C 1
ATOM 535 O O . ALA A 1 71 ? 77.591 14.157 -19.431 1.00 25.60 71 ALA A O 1
ATOM 537 N N . ILE A 1 72 ? 79.334 13.712 -20.777 1.00 30.58 72 ILE A N 1
ATOM 538 C CA . ILE A 1 72 ? 78.594 13.988 -22.003 1.00 26.08 72 ILE A CA 1
ATOM 539 C C . ILE A 1 72 ? 77.709 12.805 -22.347 1.00 28.03 72 ILE A C 1
ATOM 540 O O . ILE A 1 72 ? 78.117 11.648 -22.245 1.00 27.84 72 ILE A O 1
ATOM 545 N N . ILE A 1 73 ? 76.465 13.091 -22.722 1.00 31.85 73 ILE A N 1
ATOM 546 C CA . ILE A 1 73 ? 75.636 12.155 -23.467 1.00 27.75 73 ILE A CA 1
ATOM 547 C C . ILE A 1 73 ? 75.274 12.833 -24.785 1.00 31.44 73 ILE A C 1
ATOM 548 O O . ILE A 1 73 ? 74.931 14.026 -24.804 1.00 28.62 73 ILE A O 1
ATOM 553 N N . THR A 1 74 ? 75.460 12.111 -25.893 1.00 30.33 74 THR A N 1
ATOM 554 C CA . THR A 1 74 ? 75.043 12.597 -27.198 1.00 31.45 74 THR A CA 1
ATOM 555 C C . THR A 1 74 ? 73.697 11.990 -27.580 1.00 31.58 74 THR A C 1
ATOM 556 O O . THR A 1 74 ? 73.411 10.825 -27.287 1.00 28.71 74 THR A O 1
ATOM 560 N N . VAL A 1 75 ? 72.852 12.805 -28.203 1.00 33.29 75 VAL A N 1
ATOM 561 C CA . VAL A 1 75 ? 71.555 12.369 -28.712 1.00 31.37 75 VAL A CA 1
ATOM 562 C C . VAL A 1 75 ? 71.364 13.069 -30.047 1.00 32.89 75 VAL A C 1
ATOM 563 O O . VAL A 1 75 ? 71.408 14.303 -30.110 1.00 31.66 75 VAL A O 1
ATOM 567 N N . LYS A 1 76 ? 71.175 12.291 -31.113 1.00 33.17 76 LYS A N 1
ATOM 568 C CA . LYS A 1 76 ? 71.136 12.836 -32.469 1.00 32.13 76 LYS A CA 1
ATOM 569 C C . LYS A 1 76 ? 69.718 13.245 -32.858 1.00 30.31 76 LYS A C 1
ATOM 570 O O . LYS A 1 76 ? 68.769 12.471 -32.692 1.00 33.44 76 LYS A O 1
ATOM 576 N N . ASN A 1 77 ? 69.578 14.480 -33.342 1.00 28.19 77 ASN A N 1
ATOM 577 C CA . ASN A 1 77 ? 68.386 14.923 -34.054 1.00 32.73 77 ASN A CA 1
ATOM 578 C C . ASN A 1 77 ? 68.539 14.357 -35.462 1.00 31.78 77 ASN A C 1
ATOM 579 O O . ASN A 1 77 ? 69.284 14.898 -36.279 1.00 31.53 77 ASN A O 1
ATOM 584 N N . GLU A 1 78 ? 67.903 13.211 -35.717 1.00 30.55 78 GLU A N 1
ATOM 585 C CA . GLU A 1 78 ? 68.069 12.539 -37.008 1.00 37.88 78 GLU A CA 1
ATOM 586 C C . GLU A 1 78 ? 67.581 13.410 -38.159 1.00 36.94 78 GLU A C 1
ATOM 587 O O . GLU A 1 78 ? 68.043 13.258 -39.295 1.00 37.49 78 GLU A O 1
ATOM 593 N N . ASN A 1 79 ? 66.673 14.343 -37.884 1.00 33.49 79 ASN A N 1
ATOM 594 C CA . ASN A 1 79 ? 66.115 15.216 -38.904 1.00 34.62 79 ASN A CA 1
ATOM 595 C C . ASN A 1 79 ? 66.744 16.601 -38.890 1.00 33.08 79 ASN A C 1
ATOM 596 O O . ASN A 1 79 ? 66.062 17.584 -39.191 1.00 33.33 79 ASN A O 1
ATOM 601 N N . TYR A 1 80 ? 68.039 16.701 -38.552 1.00 34.59 80 TYR A N 1
ATOM 602 C CA . TYR A 1 80 ? 68.618 18.012 -38.258 1.00 34.57 80 TYR A CA 1
ATOM 603 C C . TYR A 1 80 ? 68.567 18.921 -39.471 1.00 31.96 80 TYR A C 1
ATOM 604 O O . TYR A 1 80 ? 68.495 20.151 -39.326 1.00 31.59 80 TYR A O 1
ATOM 613 N N . ALA A 1 81 ? 68.597 18.330 -40.672 1.00 36.09 81 ALA A N 1
ATOM 614 C CA . ALA A 1 81 ? 68.595 19.125 -41.899 1.00 36.40 81 ALA A CA 1
ATOM 615 C C . ALA A 1 81 ? 67.313 19.926 -42.051 1.00 32.21 81 ALA A C 1
ATOM 616 O O . ALA A 1 81 ? 67.342 21.048 -42.575 1.00 37.41 81 ALA A O 1
ATOM 618 N N . ASN A 1 82 ? 66.182 19.389 -41.593 1.00 33.28 82 ASN A N 1
ATOM 619 C CA . ASN A 1 82 ? 64.886 20.002 -41.865 1.00 35.29 82 ASN A CA 1
ATOM 620 C C . ASN A 1 82 ? 64.249 20.646 -40.634 1.00 35.07 82 ASN A C 1
ATOM 621 O O . ASN A 1 82 ? 63.107 21.113 -40.708 1.00 30.57 82 ASN A O 1
ATOM 626 N N . THR A 1 83 ? 64.959 20.716 -39.510 1.00 33.03 83 THR A N 1
ATOM 627 C CA . THR A 1 83 ? 64.469 21.485 -38.381 1.00 27.63 83 THR A CA 1
ATOM 628 C C . THR A 1 83 ? 65.436 22.612 -38.051 1.00 31.21 83 THR A C 1
ATOM 629 O O . THR A 1 83 ? 66.549 22.687 -38.577 1.00 31.87 83 THR A O 1
ATOM 633 N N . GLY A 1 84 ? 64.986 23.489 -37.151 1.00 30.73 84 GLY A N 1
ATOM 634 C CA . GLY A 1 84 ? 65.805 24.532 -36.576 1.00 29.27 84 GLY A CA 1
ATOM 635 C C . GLY A 1 84 ? 66.368 24.089 -35.242 1.00 26.40 84 GLY A C 1
ATOM 636 O O . GLY A 1 84 ? 66.358 22.901 -34.899 1.00 25.91 84 GLY A O 1
ATOM 637 N N . SER A 1 85 ? 66.865 25.061 -34.467 1.00 29.24 85 SER A N 1
ATOM 638 C CA . SER A 1 85 ? 67.531 24.672 -33.227 1.00 25.14 85 SER A CA 1
ATOM 639 C C . SER A 1 85 ? 66.545 24.111 -32.202 1.00 28.16 85 SER A C 1
ATOM 640 O O . SER A 1 85 ? 66.958 23.315 -31.346 1.00 29.55 85 SER A O 1
ATOM 643 N N . MET A 1 86 ? 65.248 24.466 -32.298 1.00 24.52 86 MET A N 1
ATOM 644 C CA . MET A 1 86 ? 64.253 23.944 -31.351 1.00 26.71 86 MET A CA 1
ATOM 645 C C . MET A 1 86 ? 64.077 22.438 -31.504 1.00 25.95 86 MET A C 1
ATOM 646 O O . MET A 1 86 ? 63.900 21.724 -30.508 1.00 20.89 86 MET A O 1
ATOM 651 N N . GLY A 1 87 ? 64.120 21.938 -32.748 1.00 26.05 87 GLY A N 1
ATOM 652 C CA . GLY A 1 87 ? 63.976 20.512 -32.969 1.00 25.60 87 GLY A CA 1
ATOM 653 C C . GLY A 1 87 ? 65.080 19.698 -32.316 1.00 29.17 87 GLY A C 1
ATOM 654 O O . GLY A 1 87 ? 64.837 18.598 -31.808 1.00 28.53 87 GLY A O 1
ATOM 655 N N . THR A 1 88 ? 66.306 20.219 -32.326 1.00 23.79 88 THR A N 1
ATOM 656 C CA . THR A 1 88 ? 67.400 19.542 -31.631 1.00 32.35 88 THR A CA 1
ATOM 657 C C . THR A 1 88 ? 67.189 19.540 -30.109 1.00 28.92 88 THR A C 1
ATOM 658 O O . THR A 1 88 ? 67.364 18.504 -29.453 1.00 26.68 88 THR A O 1
ATOM 662 N N . LEU A 1 89 ? 66.789 20.684 -29.534 1.00 26.12 89 LEU A N 1
ATOM 663 C CA . LEU A 1 89 ? 66.427 20.717 -28.116 1.00 26.71 89 LEU A CA 1
ATOM 664 C C . LEU A 1 89 ? 65.294 19.738 -27.803 1.00 27.67 89 LEU A C 1
ATOM 665 O O . LEU A 1 89 ? 65.254 19.170 -26.711 1.00 25.36 89 LEU A O 1
ATOM 670 N N . GLU A 1 90 ? 64.381 19.502 -28.754 1.00 28.54 90 GLU A N 1
ATOM 671 C CA . GLU A 1 90 ? 63.287 18.558 -28.510 1.00 28.04 90 GLU A CA 1
ATOM 672 C C . GLU A 1 90 ? 63.794 17.129 -28.297 1.00 26.29 90 GLU A C 1
ATOM 673 O O . GLU A 1 90 ? 63.314 16.439 -27.399 1.00 25.59 90 GLU A O 1
ATOM 679 N N . VAL A 1 91 ? 64.749 16.651 -29.111 1.00 26.91 91 VAL A N 1
ATOM 680 C CA . VAL A 1 91 ? 65.221 15.281 -28.873 1.00 27.35 91 VAL A CA 1
ATOM 681 C C . VAL A 1 91 ? 66.042 15.212 -27.578 1.00 30.16 91 VAL A C 1
ATOM 682 O O . VAL A 1 91 ? 66.199 14.127 -27.008 1.00 31.69 91 VAL A O 1
ATOM 686 N N . CYS A 1 92 ? 66.534 16.351 -27.072 1.00 26.69 92 CYS A N 1
ATOM 687 C CA . CYS A 1 92 ? 67.333 16.342 -25.841 1.00 29.56 92 CYS A CA 1
ATOM 688 C C . CYS A 1 92 ? 66.489 16.281 -24.569 1.00 30.89 92 CYS A C 1
ATOM 689 O O . CYS A 1 92 ? 66.968 15.781 -23.538 1.00 31.30 92 CYS A O 1
ATOM 692 N N . ALA A 1 93 ? 65.251 16.803 -24.609 1.00 25.65 93 ALA A N 1
ATOM 693 C CA . ALA A 1 93 ? 64.555 17.194 -23.381 1.00 28.83 93 ALA A CA 1
ATOM 694 C C . ALA A 1 93 ? 64.239 16.006 -22.472 1.00 32.12 93 ALA A C 1
ATOM 695 O O . ALA A 1 93 ? 64.209 16.158 -21.237 1.00 27.71 93 ALA A O 1
ATOM 697 N N . SER A 1 94 ? 63.992 14.822 -23.043 1.00 31.12 94 SER A N 1
ATOM 698 C CA . SER A 1 94 ? 63.707 13.674 -22.189 1.00 32.65 94 SER A CA 1
ATOM 699 C C . SER A 1 94 ? 64.900 13.316 -21.322 1.00 36.02 94 SER A C 1
ATOM 700 O O . SER A 1 94 ? 64.742 12.544 -20.372 1.00 36.12 94 SER A O 1
ATOM 703 N N . PHE A 1 95 ? 66.074 13.874 -21.618 1.00 31.38 95 PHE A N 1
ATOM 704 C CA . PHE A 1 95 ? 67.289 13.630 -20.864 1.00 32.75 95 PHE A CA 1
ATOM 705 C C . PHE A 1 95 ? 67.526 14.688 -19.806 1.00 31.40 95 PHE A C 1
ATOM 706 O O . PHE A 1 95 ? 68.475 14.568 -19.039 1.00 35.71 95 PHE A O 1
ATOM 714 N N . VAL A 1 96 ? 66.660 15.688 -19.724 1.00 34.65 96 VAL A N 1
ATOM 715 C CA . VAL A 1 96 ? 66.765 16.774 -18.761 1.00 32.88 96 VAL A CA 1
ATOM 716 C C . VAL A 1 96 ? 65.641 16.604 -17.755 1.00 36.31 96 VAL A C 1
ATOM 717 O O . VAL A 1 96 ? 64.478 16.475 -18.144 1.00 29.32 96 VAL A O 1
ATOM 721 N N . ASN A 1 97 ? 65.972 16.606 -16.463 1.00 34.22 97 ASN A N 1
ATOM 722 C CA . ASN A 1 97 ? 64.932 16.406 -15.462 1.00 34.98 97 ASN A CA 1
ATOM 723 C C . ASN A 1 97 ? 64.965 17.425 -14.329 1.00 38.60 97 ASN A C 1
ATOM 724 O O . ASN A 1 97 ? 64.180 17.294 -13.383 1.00 36.28 97 ASN A O 1
ATOM 729 N N . GLU A 1 98 ? 65.827 18.438 -14.397 1.00 32.83 98 GLU A N 1
ATOM 730 C CA . GLU A 1 98 ? 65.795 19.522 -13.430 1.00 32.94 98 GLU A CA 1
ATOM 731 C C . GLU A 1 98 ? 66.261 20.796 -14.120 1.00 32.15 98 GLU A C 1
ATOM 732 O O . GLU A 1 98 ? 66.474 20.820 -15.338 1.00 29.94 98 GLU A O 1
ATOM 738 N N . SER A 1 99 ? 66.424 21.858 -13.333 1.00 26.39 99 SER A N 1
ATOM 739 C CA . SER A 1 99 ? 66.913 23.112 -13.877 1.00 27.76 99 SER A CA 1
ATOM 740 C C . SER A 1 99 ? 68.278 22.918 -14.531 1.00 26.46 99 SER A C 1
ATOM 741 O O . SER A 1 99 ? 69.060 22.051 -14.140 1.00 29.21 99 SER A O 1
ATOM 744 N N . PHE A 1 100 ? 68.548 23.723 -15.559 1.00 24.56 100 PHE A N 1
ATOM 745 C CA . PHE A 1 100 ? 69.679 23.444 -16.427 1.00 25.97 100 PHE A CA 1
ATOM 746 C C . PHE A 1 100 ? 70.110 24.696 -17.176 1.00 17.73 100 PHE A C 1
ATOM 747 O O . PHE A 1 100 ? 69.330 25.625 -17.389 1.00 23.06 100 PHE A O 1
ATOM 755 N N . LEU A 1 101 ? 71.373 24.682 -17.595 1.00 23.97 101 LEU A N 1
ATOM 756 C CA . LEU A 1 101 ? 71.910 25.671 -18.514 1.00 21.82 101 LEU A CA 1
ATOM 757 C C . LEU A 1 101 ? 71.729 25.204 -19.970 1.00 22.99 101 LEU A C 1
ATOM 758 O O . LEU A 1 101 ? 71.911 24.028 -20.306 1.00 21.60 101 LEU A O 1
ATOM 763 N N . LEU A 1 102 ? 71.384 26.138 -20.835 1.00 20.27 102 LEU A N 1
ATOM 764 C CA . LEU A 1 102 ? 71.156 25.831 -22.243 1.00 23.09 102 LEU A CA 1
ATOM 765 C C . LEU A 1 102 ? 72.103 26.694 -23.062 1.00 20.98 102 LEU A C 1
ATOM 766 O O . LEU A 1 102 ? 72.013 27.928 -23.010 1.00 21.22 102 LEU A O 1
ATOM 771 N N . LEU A 1 103 ? 73.014 26.050 -23.791 1.00 20.41 103 LEU A N 1
ATOM 772 C CA . LEU A 1 103 ? 74.076 26.748 -24.505 1.00 21.89 103 LEU A CA 1
ATOM 773 C C . LEU A 1 103 ? 74.056 26.462 -26.003 1.00 23.19 103 LEU A C 1
ATOM 774 O O . LEU A 1 103 ? 73.781 25.341 -26.447 1.00 18.99 103 LEU A O 1
ATOM 779 N N . GLU A 1 104 ? 74.418 27.493 -26.762 1.00 24.11 104 GLU A N 1
ATOM 780 C CA . GLU A 1 104 ? 74.696 27.360 -28.180 1.00 24.76 104 GLU A CA 1
ATOM 781 C C . GLU A 1 104 ? 76.110 26.800 -28.354 1.00 28.68 104 GLU A C 1
ATOM 782 O O . GLU A 1 104 ? 76.948 26.931 -27.464 1.00 24.60 104 GLU A O 1
ATOM 788 N N . SER A 1 105 ? 76.363 26.134 -29.494 1.00 23.57 105 SER A N 1
ATOM 789 C CA . SER A 1 105 ? 77.627 25.427 -29.694 1.00 25.30 105 SER A CA 1
ATOM 790 C C . SER A 1 105 ? 78.726 26.289 -30.302 1.00 22.36 105 SER A C 1
ATOM 791 O O . SER A 1 105 ? 79.872 25.825 -30.352 1.00 25.57 105 SER A O 1
ATOM 794 N N . ASP A 1 106 ? 78.421 27.508 -30.770 1.00 22.58 106 ASP A N 1
ATOM 795 C CA . ASP A 1 106 ? 79.408 28.330 -31.470 1.00 26.12 106 ASP A CA 1
ATOM 796 C C . ASP A 1 106 ? 79.893 29.492 -30.617 1.00 26.89 106 ASP A C 1
ATOM 797 O O . ASP A 1 106 ? 80.306 30.531 -31.145 1.00 24.05 106 ASP A O 1
ATOM 802 N N . LEU A 1 107 ? 79.941 29.291 -29.302 1.00 23.40 107 LEU A N 1
ATOM 803 C CA . LEU A 1 107 ? 80.251 30.354 -28.362 1.00 28.27 107 LEU A CA 1
ATOM 804 C C . LEU A 1 107 ? 81.662 30.209 -27.809 1.00 22.20 107 LEU A C 1
ATOM 805 O O . LEU A 1 107 ? 82.148 29.091 -27.608 1.00 22.40 107 LEU A O 1
ATOM 810 N N . ILE A 1 108 ? 82.316 31.352 -27.599 1.00 20.96 108 ILE A N 1
ATOM 811 C CA . ILE A 1 108 ? 83.331 31.508 -26.559 1.00 24.70 108 ILE A CA 1
ATOM 812 C C . ILE A 1 108 ? 82.825 32.551 -25.578 1.00 26.18 108 ILE A C 1
ATOM 813 O O . ILE A 1 108 ? 82.113 33.486 -25.952 1.00 26.89 108 ILE A O 1
ATOM 818 N N . TYR A 1 109 ? 83.162 32.371 -24.306 1.00 24.81 109 TYR A N 1
ATOM 819 C CA . TYR A 1 109 ? 82.580 33.256 -23.313 1.00 21.94 109 TYR A CA 1
ATOM 820 C C . TYR A 1 109 ? 83.433 33.192 -22.060 1.00 23.58 109 TYR A C 1
ATOM 821 O O . TYR A 1 109 ? 84.063 32.175 -21.775 1.00 24.38 109 TYR A O 1
ATOM 830 N N . ASP A 1 110 ? 83.467 34.311 -21.351 1.00 24.83 110 ASP A N 1
ATOM 831 C CA . ASP A 1 110 ? 83.941 34.366 -19.975 1.00 25.43 110 ASP A CA 1
ATOM 832 C C . ASP A 1 110 ? 83.091 33.450 -19.096 1.00 22.53 110 ASP A C 1
ATOM 833 O O . ASP A 1 110 ? 81.884 33.668 -18.951 1.00 22.62 110 ASP A O 1
ATOM 838 N N . SER A 1 111 ? 83.717 32.439 -18.494 1.00 24.23 111 SER A N 1
ATOM 839 C CA . SER A 1 111 ? 83.012 31.543 -17.571 1.00 25.72 111 SER A CA 1
ATOM 840 C C . SER A 1 111 ? 82.308 32.268 -16.420 1.00 25.44 111 SER A C 1
ATOM 841 O O . SER A 1 111 ? 81.455 31.651 -15.763 1.00 23.86 111 SER A O 1
ATOM 844 N N . ALA A 1 112 ? 82.598 33.548 -16.166 1.00 20.67 112 ALA A N 1
ATOM 845 C CA . ALA A 1 112 ? 81.836 34.225 -15.118 1.00 21.23 112 ALA A CA 1
ATOM 846 C C . ALA A 1 112 ? 80.366 34.383 -15.488 1.00 25.46 112 ALA A C 1
ATOM 847 O O . ALA A 1 112 ? 79.562 34.755 -14.624 1.00 21.30 112 ALA A O 1
ATOM 849 N N . GLY A 1 113 ? 80.003 34.158 -16.759 1.00 22.74 113 GLY A N 1
ATOM 850 C CA . GLY A 1 113 ? 78.590 34.117 -17.111 1.00 23.96 113 GLY A CA 1
ATOM 851 C C . GLY A 1 113 ? 77.903 32.880 -16.557 1.00 21.23 113 GLY A C 1
ATOM 852 O O . GLY A 1 113 ? 76.724 32.939 -16.191 1.00 22.24 113 GLY A O 1
ATOM 853 N N . LEU A 1 114 ? 78.624 31.748 -16.510 1.00 19.40 114 LEU A N 1
ATOM 854 C CA . LEU A 1 114 ? 78.115 30.535 -15.863 1.00 22.77 114 LEU A CA 1
ATOM 855 C C . LEU A 1 114 ? 77.877 30.763 -14.372 1.00 21.34 114 LEU A C 1
ATOM 856 O O . LEU A 1 114 ? 76.797 30.478 -13.831 1.00 19.81 114 LEU A O 1
ATOM 861 N N . PHE A 1 115 ? 78.904 31.232 -13.692 1.00 23.76 115 PHE A N 1
ATOM 862 C CA . PHE A 1 115 ? 78.806 31.518 -12.263 1.00 19.58 115 PHE A CA 1
ATOM 863 C C . PHE A 1 115 ? 77.654 32.471 -11.949 1.00 20.00 115 PHE A C 1
ATOM 864 O O . PHE A 1 115 ? 76.904 32.262 -10.982 1.00 17.40 115 PHE A O 1
ATOM 872 N N . SER A 1 116 ? 77.502 33.529 -12.766 1.00 21.07 116 SER A N 1
ATOM 873 C CA . SER A 1 116 ? 76.549 34.597 -12.480 1.00 20.68 116 SER A CA 1
ATOM 874 C C . SER A 1 116 ? 75.112 34.134 -12.686 1.00 24.69 116 SER A C 1
ATOM 875 O O . SER A 1 116 ? 74.209 34.551 -11.941 1.00 20.77 116 SER A O 1
ATOM 878 N N . LEU A 1 117 ? 74.870 33.294 -13.714 1.00 23.80 117 LEU A N 1
ATOM 879 C CA . LEU A 1 117 ? 73.540 32.710 -13.894 1.00 23.86 117 LEU A CA 1
ATOM 880 C C . LEU A 1 117 ? 73.229 31.708 -12.789 1.00 21.96 117 LEU A C 1
ATOM 881 O O . LEU A 1 117 ? 72.103 31.676 -12.278 1.00 20.13 117 LEU A O 1
ATOM 886 N N . ILE A 1 118 ? 74.219 30.886 -12.403 1.00 24.10 118 ILE A N 1
ATOM 887 C CA . ILE A 1 118 ? 73.991 29.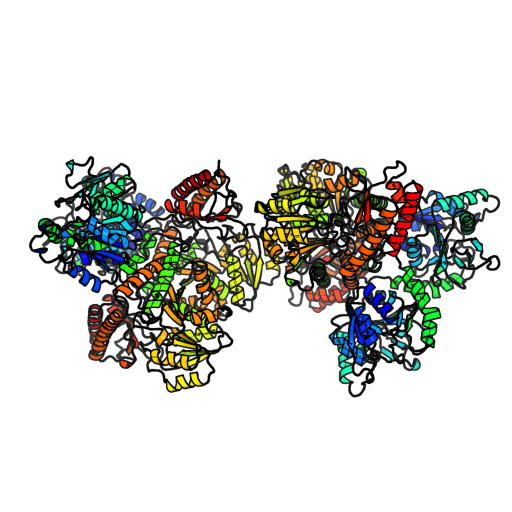887 -11.351 1.00 22.69 118 ILE A CA 1
ATOM 888 C C . ILE A 1 118 ? 73.656 30.581 -10.026 1.00 27.70 118 ILE A C 1
ATOM 889 O O . ILE A 1 118 ? 72.825 30.100 -9.237 1.00 25.54 118 ILE A O 1
ATOM 894 N N . ASN A 1 119 ? 74.235 31.747 -9.786 1.00 24.06 119 ASN A N 1
ATOM 895 C CA . ASN A 1 119 ? 74.133 32.388 -8.483 1.00 24.76 119 ASN A CA 1
ATOM 896 C C . ASN A 1 119 ? 73.084 33.481 -8.438 1.00 27.46 119 ASN A C 1
ATOM 897 O O . ASN A 1 119 ? 73.023 34.234 -7.462 1.00 26.40 119 ASN A O 1
ATOM 902 N N . ASP A 1 120 ? 72.267 33.581 -9.470 1.00 25.06 120 ASP A N 1
ATOM 903 C CA . ASP A 1 120 ? 71.148 34.497 -9.489 1.00 27.15 120 ASP A CA 1
ATOM 904 C C . ASP A 1 120 ? 69.932 33.767 -8.952 1.00 26.52 120 ASP A C 1
ATOM 905 O O . ASP A 1 120 ? 69.727 32.593 -9.265 1.00 22.98 120 ASP A O 1
ATOM 910 N N . GLU A 1 121 ? 69.144 34.451 -8.113 1.00 22.78 121 GLU A N 1
ATOM 911 C CA . GLU A 1 121 ? 67.959 33.804 -7.548 1.00 25.69 121 GLU A CA 1
ATOM 912 C C . GLU A 1 121 ? 66.861 33.559 -8.573 1.00 25.47 121 GLU A C 1
ATOM 913 O O . GLU A 1 121 ? 65.981 32.712 -8.350 1.00 24.18 121 GLU A O 1
ATOM 919 N N . ARG A 1 122 ? 66.885 34.250 -9.699 1.00 26.14 122 ARG A N 1
ATOM 920 C CA . ARG A 1 122 ? 65.800 34.077 -10.656 1.00 27.55 122 ARG A CA 1
ATOM 921 C C . ARG A 1 122 ? 65.929 32.736 -11.381 1.00 25.98 122 ARG A C 1
ATOM 922 O O . ARG A 1 122 ? 67.007 32.375 -11.859 1.00 23.81 122 ARG A O 1
ATOM 930 N N . LYS A 1 123 ? 64.824 31.982 -11.450 1.00 21.46 123 LYS A N 1
ATOM 931 C CA . LYS A 1 123 ? 64.925 30.605 -11.927 1.00 23.86 123 LYS A CA 1
ATOM 932 C C . LYS A 1 123 ? 65.054 30.525 -13.442 1.00 24.33 123 LYS A C 1
ATOM 933 O O . LYS A 1 123 ? 65.697 29.598 -13.952 1.00 29.12 123 LYS A O 1
ATOM 939 N N . ASN A 1 124 ? 64.461 31.459 -14.177 1.00 20.79 124 ASN A N 1
ATOM 940 C CA . ASN A 1 124 ? 64.482 31.435 -15.640 1.00 22.48 124 ASN A CA 1
ATOM 941 C C . ASN A 1 124 ? 65.119 32.736 -16.124 1.00 22.92 124 ASN A C 1
ATOM 942 O O . ASN A 1 124 ? 64.539 33.815 -15.971 1.00 25.61 124 ASN A O 1
ATOM 947 N N . LEU A 1 125 ? 66.291 32.636 -16.747 1.00 23.28 125 LEU A N 1
ATOM 948 C CA . LEU A 1 125 ? 67.201 33.773 -16.814 1.00 24.99 125 LEU A CA 1
ATOM 949 C C . LEU A 1 125 ? 68.074 33.700 -18.060 1.00 22.95 125 LEU A C 1
ATOM 950 O O . LEU A 1 125 ? 68.872 32.768 -18.203 1.00 22.75 125 LEU A O 1
ATOM 955 N N . ILE A 1 126 ? 67.935 34.691 -18.944 1.00 24.60 126 ILE A N 1
ATOM 956 C CA . ILE A 1 126 ? 68.752 34.801 -20.151 1.00 24.38 126 ILE A CA 1
ATOM 957 C C . ILE A 1 126 ? 69.977 35.665 -19.854 1.00 22.92 126 ILE A C 1
ATOM 958 O O . ILE A 1 126 ? 69.857 36.793 -19.360 1.00 25.06 126 ILE A O 1
ATOM 963 N N . LEU A 1 127 ? 71.155 35.145 -20.153 1.00 20.80 127 LEU A N 1
ATOM 964 C CA . LEU A 1 127 ? 72.348 35.984 -20.131 1.00 22.00 127 LEU A CA 1
ATOM 965 C C . LEU A 1 127 ? 72.369 36.846 -21.387 1.00 23.23 127 LEU A C 1
ATOM 966 O O . LEU A 1 127 ? 72.292 36.331 -22.512 1.00 21.95 127 LEU A O 1
ATOM 971 N N . ALA A 1 128 ? 72.448 38.154 -21.188 1.00 23.75 128 ALA A N 1
ATOM 972 C CA . ALA A 1 128 ? 72.528 39.111 -22.273 1.00 25.71 128 ALA A CA 1
ATOM 973 C C . ALA A 1 128 ? 73.713 40.033 -22.047 1.00 28.35 128 ALA A C 1
ATOM 974 O O . ALA A 1 128 ? 74.194 40.209 -20.915 1.00 27.45 128 ALA A O 1
ATOM 976 N N . SER A 1 129 ? 74.176 40.621 -23.145 1.00 25.53 129 SER A N 1
ATOM 977 C CA . SER A 1 129 ? 75.284 41.559 -23.145 1.00 27.57 129 SER A CA 1
ATOM 978 C C . SER A 1 129 ? 74.828 42.923 -23.639 1.00 27.32 129 SER A C 1
ATOM 979 O O . SER A 1 129 ? 73.697 43.111 -24.096 1.00 30.76 129 SER A O 1
ATOM 982 N N . GLY A 1 130 ? 75.740 43.875 -23.527 1.00 27.47 130 GLY A N 1
ATOM 983 C CA . GLY A 1 130 ? 75.639 45.125 -24.232 1.00 30.73 130 GLY A CA 1
ATOM 984 C C . GLY A 1 130 ? 76.021 44.941 -25.683 1.00 26.53 130 GLY A C 1
ATOM 985 O O . GLY A 1 130 ? 76.318 43.839 -26.148 1.00 28.24 130 GLY A O 1
ATOM 986 N N . ALA A 1 131 ? 76.036 46.070 -26.401 1.00 31.70 131 ALA A N 1
ATOM 987 C CA . ALA A 1 131 ? 76.314 46.092 -27.833 1.00 28.12 131 ALA A CA 1
ATOM 988 C C . ALA A 1 131 ? 77.661 45.467 -28.168 1.00 31.68 131 ALA A C 1
ATOM 989 O O . ALA A 1 131 ? 78.685 45.785 -27.558 1.00 30.11 131 ALA A O 1
ATOM 991 N N . THR A 1 132 ? 77.656 44.596 -29.171 1.00 28.96 132 THR A N 1
ATOM 992 C CA . THR A 1 132 ? 78.853 43.906 -29.611 1.00 29.92 132 THR A CA 1
ATOM 993 C C . THR A 1 132 ? 79.345 44.322 -30.987 1.00 30.38 132 THR A C 1
ATOM 994 O O . THR A 1 132 ? 80.491 44.021 -31.320 1.00 32.38 132 THR A O 1
ATOM 998 N N . LYS A 1 133 ? 78.499 44.954 -31.808 1.00 36.69 133 LYS A N 1
ATOM 999 C CA . LYS A 1 133 ? 78.859 45.322 -33.177 1.00 32.77 133 LYS A CA 1
ATOM 1000 C C . LYS A 1 133 ? 79.451 44.125 -33.915 1.00 31.10 133 LYS A C 1
ATOM 1001 O O . LYS A 1 133 ? 80.531 44.196 -34.495 1.00 30.65 133 LYS A O 1
ATOM 1007 N N . SER A 1 134 ? 78.757 42.989 -33.856 1.00 30.29 134 SER A N 1
ATOM 1008 C CA . SER A 1 134 ? 79.323 41.756 -34.398 1.00 28.67 134 SER A CA 1
ATOM 1009 C C . SER A 1 134 ? 78.613 41.238 -35.636 1.00 31.44 134 SER A C 1
ATOM 1010 O O . SER A 1 134 ? 79.173 40.385 -36.331 1.00 30.27 134 SER A O 1
ATOM 1013 N N . GLY A 1 135 ? 77.389 41.686 -35.895 1.00 29.63 135 GLY A N 1
ATOM 1014 C CA . GLY A 1 135 ? 76.589 41.088 -36.946 1.00 33.40 135 GLY A CA 1
ATOM 1015 C C . GLY A 1 135 ? 75.802 39.891 -36.445 1.00 33.49 135 GLY A C 1
ATOM 1016 O O . GLY A 1 135 ? 76.309 39.077 -35.655 1.00 29.33 135 GLY A O 1
ATOM 1017 N N . ASP A 1 136 ? 74.551 39.798 -36.897 1.00 33.54 136 ASP A N 1
ATOM 1018 C CA . ASP A 1 136 ? 73.646 38.701 -36.584 1.00 32.37 136 ASP A CA 1
ATOM 1019 C C . ASP A 1 136 ? 73.173 38.752 -35.132 1.00 28.31 136 ASP A C 1
ATOM 1020 O O . ASP A 1 136 ? 72.758 37.734 -34.581 1.00 28.97 136 ASP A O 1
ATOM 1025 N N . GLU A 1 137 ? 73.173 39.945 -34.528 1.00 29.69 137 GLU A N 1
ATOM 1026 C CA . GLU A 1 137 ? 72.771 40.089 -33.131 1.00 31.08 137 GLU A CA 1
ATOM 1027 C C . GLU A 1 137 ? 71.284 39.778 -32.976 1.00 35.27 137 GLU A C 1
ATOM 1028 O O . GLU A 1 137 ? 70.456 40.227 -33.778 1.00 30.19 137 GLU A O 1
ATOM 1034 N N . VAL A 1 138 ? 70.945 38.994 -31.955 1.00 29.86 138 VAL A N 1
ATOM 1035 C CA . VAL A 1 138 ? 69.560 38.766 -31.566 1.00 29.08 138 VAL A CA 1
ATOM 1036 C C . VAL A 1 138 ? 69.245 39.702 -30.414 1.00 30.71 138 VAL A C 1
ATOM 1037 O O . VAL A 1 138 ? 69.841 39.588 -29.334 1.00 30.03 138 VAL A O 1
ATOM 1041 N N . TYR A 1 139 ? 68.309 40.618 -30.634 1.00 28.07 139 TYR A N 1
ATOM 1042 C CA . TYR A 1 139 ? 68.006 41.670 -29.682 1.00 31.65 139 TYR A CA 1
ATOM 1043 C C . TYR A 1 139 ? 66.802 41.282 -28.837 1.00 33.67 139 TYR A C 1
ATOM 1044 O O . TYR A 1 139 ? 65.849 40.677 -29.337 1.00 28.22 139 TYR A O 1
ATOM 1053 N N . LEU A 1 140 ? 66.869 41.616 -27.550 1.00 29.16 140 LEU A N 1
ATOM 1054 C CA . LEU A 1 140 ? 65.852 41.272 -26.575 1.00 32.47 140 LEU A CA 1
ATOM 1055 C C . LEU A 1 140 ? 65.070 42.519 -26.195 1.00 33.82 140 LEU A C 1
ATOM 1056 O O . LEU A 1 140 ? 65.656 43.572 -25.896 1.00 33.48 140 LEU A O 1
ATOM 1061 N N . GLU A 1 141 ? 63.751 42.385 -26.203 1.00 31.67 141 GLU A N 1
ATOM 1062 C CA . GLU A 1 141 ? 62.840 43.383 -25.671 1.00 33.61 141 GLU A CA 1
ATOM 1063 C C . GLU A 1 141 ? 62.395 42.933 -24.281 1.00 31.59 141 GLU A C 1
ATOM 1064 O O . GLU A 1 141 ? 62.089 41.748 -24.081 1.00 28.71 141 GLU A O 1
ATOM 1070 N N . ALA A 1 142 ? 62.407 43.870 -23.317 1.00 27.40 142 ALA A N 1
ATOM 1071 C CA . ALA A 1 142 ? 62.160 43.568 -21.912 1.00 32.16 142 ALA A CA 1
ATOM 1072 C C . ALA A 1 142 ? 61.119 44.518 -21.331 1.00 34.76 142 ALA A C 1
ATOM 1073 O O . ALA A 1 142 ? 61.029 45.683 -21.730 1.00 34.56 142 ALA A O 1
ATOM 1075 N N . ASP A 1 143 ? 60.336 44.015 -20.373 1.00 31.91 143 ASP A N 1
ATOM 1076 C CA . ASP A 1 143 ? 59.366 44.840 -19.666 1.00 32.63 143 ASP A CA 1
ATOM 1077 C C . ASP A 1 143 ? 60.035 45.502 -18.455 1.00 37.61 143 ASP A C 1
ATOM 1078 O O . ASP A 1 143 ? 61.247 45.396 -18.253 1.00 31.56 143 ASP A O 1
ATOM 1083 N N . GLU A 1 144 ? 59.237 46.183 -17.625 1.00 37.95 144 GLU A N 1
ATOM 1084 C CA . GLU A 1 144 ? 59.774 46.935 -16.491 1.00 37.90 144 GLU A CA 1
ATOM 1085 C C . GLU A 1 144 ? 60.373 46.045 -15.400 1.00 38.61 144 GLU A C 1
ATOM 1086 O O . GLU A 1 144 ? 61.143 46.544 -14.566 1.00 39.52 144 GLU A O 1
ATOM 1092 N N . LYS A 1 145 ? 60.037 44.754 -15.371 1.00 35.89 145 LYS A N 1
ATOM 1093 C CA . LYS A 1 145 ? 60.679 43.788 -14.483 1.00 38.41 145 LYS A CA 1
ATOM 1094 C C . LYS A 1 145 ? 61.887 43.116 -15.146 1.00 36.32 145 LYS A C 1
ATOM 1095 O O . LYS A 1 145 ? 62.389 42.108 -14.645 1.00 38.58 145 LYS A O 1
ATOM 1101 N N . ASN A 1 146 ? 62.360 43.673 -16.255 1.00 33.31 146 ASN A N 1
ATOM 1102 C CA . ASN A 1 146 ? 63.477 43.135 -17.031 1.00 35.29 146 ASN A CA 1
ATOM 1103 C C . ASN A 1 146 ? 63.194 41.733 -17.548 1.00 32.60 146 ASN A C 1
ATOM 1104 O O . ASN A 1 146 ? 64.124 40.973 -17.813 1.00 31.60 146 ASN A O 1
ATOM 1109 N N . CYS A 1 147 ? 61.918 41.389 -17.727 1.00 29.86 147 CYS A N 1
ATOM 1110 C CA . CYS A 1 147 ? 61.518 40.103 -18.282 1.00 29.73 147 CYS A CA 1
ATOM 1111 C C . CYS A 1 147 ? 61.257 40.212 -19.784 1.00 30.28 147 CYS A C 1
ATOM 1112 O O . CYS A 1 147 ? 60.901 41.273 -20.297 1.00 27.08 147 CYS A O 1
ATOM 1115 N N . LEU A 1 148 ? 61.431 39.087 -20.480 1.00 29.31 148 LEU A N 1
ATOM 1116 C CA . LEU A 1 148 ? 61.439 39.085 -21.938 1.00 26.85 148 LEU A CA 1
ATOM 1117 C C . LEU A 1 148 ? 60.031 39.258 -22.489 1.00 29.61 148 LEU A C 1
ATOM 1118 O O . LEU A 1 148 ? 59.122 38.505 -22.132 1.00 28.99 148 LEU A O 1
ATOM 1123 N N . THR A 1 149 ? 59.869 40.223 -23.405 1.00 32.54 149 THR A N 1
ATOM 1124 C CA . THR A 1 149 ? 58.620 40.421 -24.125 1.00 32.19 149 THR A CA 1
ATOM 1125 C C . THR A 1 149 ? 58.761 40.353 -25.642 1.00 33.58 149 THR A C 1
ATOM 1126 O O . THR A 1 149 ? 57.745 40.244 -26.332 1.00 28.65 149 THR A O 1
ATOM 1130 N N . GLY A 1 150 ? 59.969 40.423 -26.188 1.00 27.57 150 GLY A N 1
ATOM 1131 C CA . GLY A 1 150 ? 60.126 40.200 -27.612 1.00 33.47 150 GLY A CA 1
ATOM 1132 C C . GLY A 1 150 ? 61.565 39.888 -27.935 1.00 34.81 150 GLY A C 1
ATOM 1133 O O . GLY A 1 150 ? 62.467 40.210 -27.154 1.00 36.90 150 GLY A O 1
ATOM 1134 N N . LEU A 1 151 ? 61.780 39.234 -29.084 1.00 31.46 151 LEU A N 1
ATOM 1135 C CA . LEU A 1 151 ? 63.145 39.061 -29.576 1.00 33.76 151 LEU A CA 1
ATOM 1136 C C . LEU A 1 151 ? 63.165 38.941 -31.096 1.00 33.84 151 LEU A C 1
ATOM 1137 O O . LEU A 1 151 ? 62.232 38.410 -31.704 1.00 33.14 151 LEU A O 1
ATOM 1142 N N . SER A 1 152 ? 64.256 39.427 -31.696 1.00 33.70 152 SER A N 1
ATOM 1143 C CA . SER A 1 152 ? 64.376 39.551 -33.151 1.00 36.09 152 SER A CA 1
ATOM 1144 C C . SER A 1 152 ? 65.790 39.983 -33.518 1.00 33.69 152 SER A C 1
ATOM 1145 O O . SER A 1 152 ? 66.467 40.666 -32.737 1.00 33.38 152 SER A O 1
ATOM 1148 N N . LYS A 1 153 ? 66.227 39.562 -34.712 1.00 30.98 153 LYS A N 1
ATOM 1149 C CA . LYS A 1 153 ? 67.465 40.044 -35.304 1.00 32.19 153 LYS A CA 1
ATOM 1150 C C . LYS A 1 153 ? 67.290 41.400 -35.977 1.00 36.50 153 LYS A C 1
ATOM 1151 O O . LYS A 1 153 ? 68.288 42.058 -36.292 1.00 33.74 153 LYS A O 1
ATOM 1157 N N . ASN A 1 154 ? 66.052 41.832 -36.195 1.00 34.86 154 ASN A N 1
ATOM 1158 C CA . ASN A 1 154 ? 65.755 43.148 -36.749 1.00 41.45 154 ASN A CA 1
ATOM 1159 C C . ASN A 1 154 ? 65.395 44.059 -35.582 1.00 38.87 154 ASN A C 1
ATOM 1160 O O . ASN A 1 154 ? 64.310 43.940 -35.000 1.00 41.01 154 ASN A O 1
ATOM 1165 N N . ARG A 1 155 ? 66.307 44.970 -35.245 1.00 40.25 155 ARG A N 1
ATOM 1166 C CA . ARG A 1 155 ? 66.133 45.759 -34.035 1.00 42.25 155 ARG A CA 1
ATOM 1167 C C . ARG A 1 155 ? 64.903 46.659 -34.113 1.00 49.64 155 ARG A C 1
ATOM 1168 O O . ARG A 1 155 ? 64.364 47.048 -33.069 1.00 50.78 155 ARG A O 1
ATOM 1176 N N . ASP A 1 156 ? 64.410 46.941 -35.327 1.00 50.05 156 ASP A N 1
ATOM 1177 C CA . ASP A 1 156 ? 63.248 47.797 -35.537 1.00 49.03 156 ASP A CA 1
ATOM 1178 C C . ASP A 1 156 ? 61.926 47.064 -35.358 1.00 46.34 156 ASP A C 1
ATOM 1179 O O . ASP A 1 156 ? 60.884 47.717 -35.269 1.00 49.02 156 ASP A O 1
ATOM 1184 N N . ALA A 1 157 ? 61.942 45.735 -35.287 1.00 46.76 157 ALA A N 1
ATOM 1185 C CA . ALA A 1 157 ? 60.754 44.966 -34.946 1.00 44.69 157 ALA A CA 1
ATOM 1186 C C . ALA A 1 157 ? 60.448 44.973 -33.453 1.00 43.02 157 ALA A C 1
ATOM 1187 O O . ALA A 1 157 ? 59.487 44.324 -33.037 1.00 41.45 157 ALA A O 1
ATOM 1189 N N . LEU A 1 158 ? 61.224 45.683 -32.635 1.00 43.58 158 LEU A N 1
ATOM 1190 C CA . LEU A 1 158 ? 61.073 45.635 -31.185 1.00 44.09 158 LEU A CA 1
ATOM 1191 C C . LEU A 1 158 ? 60.720 47.008 -30.632 1.00 44.36 158 LEU A C 1
ATOM 1192 O O . LEU A 1 158 ? 61.058 48.040 -31.224 1.00 44.85 158 LEU A O 1
ATOM 1197 N N . LYS A 1 159 ? 60.042 47.010 -29.480 1.00 39.82 159 LYS A N 1
ATOM 1198 C CA . LYS A 1 159 ? 59.653 48.262 -28.837 1.00 43.28 159 LYS A CA 1
ATOM 1199 C C . LYS A 1 159 ? 60.752 48.850 -27.959 1.00 38.94 159 LYS A C 1
ATOM 1200 O O . LYS A 1 159 ? 60.719 50.049 -27.671 1.00 38.99 159 LYS A O 1
ATOM 1206 N N . ASN A 1 160 ? 61.716 48.040 -27.527 1.00 40.11 160 ASN A N 1
ATOM 1207 C CA . ASN A 1 160 ? 62.906 48.534 -26.847 1.00 38.76 160 ASN A CA 1
ATOM 1208 C C . ASN A 1 160 ? 64.018 47.513 -27.043 1.00 36.46 160 ASN A C 1
ATOM 1209 O O . ASN A 1 160 ? 63.763 46.363 -27.409 1.00 34.44 160 ASN A O 1
ATOM 1214 N N . ILE A 1 161 ? 65.257 47.941 -26.794 1.00 37.33 161 ILE A N 1
ATOM 1215 C CA . ILE A 1 161 ? 66.440 47.087 -26.954 1.00 37.40 161 ILE A CA 1
ATOM 1216 C C . ILE A 1 161 ? 67.092 46.924 -25.580 1.00 34.45 161 ILE A C 1
ATOM 1217 O O . ILE A 1 161 ? 67.874 47.776 -25.149 1.00 38.33 161 ILE A O 1
ATOM 1222 N N . PHE A 1 162 ? 66.780 45.830 -24.878 1.00 35.08 162 PHE A N 1
ATOM 1223 C CA . PHE A 1 162 ? 67.356 45.650 -23.548 1.00 37.08 162 PHE A CA 1
ATOM 1224 C C . PHE A 1 162 ? 68.808 45.201 -23.636 1.00 36.14 162 PHE A C 1
ATOM 1225 O O . PHE A 1 162 ? 69.677 45.746 -22.944 1.00 37.71 162 PHE A O 1
ATOM 1233 N N . GLY A 1 163 ? 69.084 44.223 -24.489 1.00 31.22 163 GLY A N 1
ATOM 1234 C CA . GLY A 1 163 ? 70.441 43.757 -24.700 1.00 29.41 163 GLY A CA 1
ATOM 1235 C C . GLY A 1 163 ? 70.449 42.724 -25.802 1.00 29.65 163 GLY A C 1
ATOM 1236 O O . GLY A 1 163 ? 69.428 42.484 -26.446 1.00 28.96 163 GLY A O 1
ATOM 1237 N N . GLU A 1 164 ? 71.605 42.103 -26.015 1.00 26.19 164 GLU A N 1
ATOM 1238 C CA . GLU A 1 164 ? 71.734 41.033 -26.999 1.00 25.67 164 GLU A CA 1
ATOM 1239 C C . GLU A 1 164 ? 71.741 39.662 -26.331 1.00 24.99 164 GLU A C 1
ATOM 1240 O O . GLU A 1 164 ? 72.344 39.487 -25.274 1.00 25.73 164 GLU A O 1
ATOM 1246 N N . LEU A 1 165 ? 71.088 38.688 -26.961 1.00 25.54 165 LEU A N 1
ATOM 1247 C CA . LEU A 1 165 ? 71.135 37.312 -26.483 1.00 24.53 165 LEU A CA 1
ATOM 1248 C C . LEU A 1 165 ? 72.551 36.747 -26.612 1.00 26.18 165 LEU A C 1
ATOM 1249 O O . LEU A 1 165 ? 73.140 36.768 -27.696 1.00 22.87 165 LEU A O 1
ATOM 1254 N N . VAL A 1 166 ? 73.102 36.246 -25.492 1.00 21.56 166 VAL A N 1
ATOM 1255 C CA . VAL A 1 166 ? 74.435 35.643 -25.524 1.00 20.28 166 VAL A CA 1
ATOM 1256 C C . VAL A 1 166 ? 74.357 34.205 -26.024 1.00 22.15 166 VAL A C 1
ATOM 1257 O O . VAL A 1 166 ? 75.224 33.751 -26.765 1.00 22.88 166 VAL A O 1
ATOM 1261 N N . GLY A 1 167 ? 73.297 33.485 -25.672 1.00 23.42 167 GLY A N 1
ATOM 1262 C CA . GLY A 1 167 ? 73.199 32.078 -25.988 1.00 23.96 167 GLY A CA 1
ATOM 1263 C C . GLY A 1 167 ? 73.465 31.148 -24.826 1.00 24.02 167 GLY A C 1
ATOM 1264 O O . GLY A 1 167 ? 73.720 29.958 -25.056 1.00 23.26 167 GLY A O 1
ATOM 1265 N N . ILE A 1 168 ? 73.424 31.657 -23.594 1.00 22.15 168 ILE A N 1
ATOM 1266 C CA . ILE A 1 168 ? 73.613 30.869 -22.373 1.00 21.01 168 ILE A CA 1
ATOM 1267 C C . ILE A 1 168 ? 72.424 31.222 -21.499 1.00 21.34 168 ILE A C 1
ATOM 1268 O O . ILE A 1 168 ? 72.310 32.367 -21.046 1.00 23.57 168 ILE A O 1
ATOM 1273 N N . THR A 1 169 ? 71.506 30.268 -21.305 1.00 21.71 169 THR A N 1
ATOM 1274 C CA . THR A 1 169 ? 70.237 30.538 -20.644 1.00 18.40 169 THR A CA 1
ATOM 1275 C C . THR A 1 169 ? 69.977 29.506 -19.550 1.00 23.51 169 THR A C 1
ATOM 1276 O O . THR A 1 169 ? 70.143 28.300 -19.768 1.00 19.92 169 THR A O 1
ATOM 1280 N N . LYS A 1 170 ? 69.585 29.981 -18.366 1.00 20.99 170 LYS A N 1
ATOM 1281 C CA . LYS A 1 170 ? 69.193 29.080 -17.285 1.00 22.06 170 LYS A CA 1
ATOM 1282 C C . LYS A 1 170 ? 67.684 28.850 -17.323 1.00 18.04 170 LYS A C 1
ATOM 1283 O O . LYS A 1 170 ? 66.913 29.811 -17.370 1.00 23.41 170 LYS A O 1
ATOM 1289 N N . LEU A 1 171 ? 67.253 27.595 -17.237 1.00 19.24 171 LEU A N 1
ATOM 1290 C CA . LEU A 1 171 ? 65.827 27.313 -17.394 1.00 23.46 171 LEU A CA 1
ATOM 1291 C C . LEU A 1 171 ? 65.358 26.228 -16.427 1.00 23.51 171 LEU A C 1
ATOM 1292 O O . LEU A 1 171 ? 66.126 25.346 -16.038 1.00 26.83 171 LEU A O 1
ATOM 1297 N N . THR A 1 172 ? 64.071 26.275 -16.076 1.00 25.96 172 THR A N 1
ATOM 1298 C CA . THR A 1 172 ? 63.479 25.162 -15.360 1.00 23.39 172 THR A CA 1
ATOM 1299 C C . THR A 1 172 ? 63.016 24.079 -16.324 1.00 27.78 172 THR A C 1
ATOM 1300 O O . THR A 1 172 ? 62.766 24.319 -17.510 1.00 24.61 172 THR A O 1
ATOM 1304 N N . LYS A 1 173 ? 62.906 22.863 -15.782 1.00 26.72 173 LYS A N 1
ATOM 1305 C CA . LYS A 1 173 ? 62.271 21.775 -16.508 1.00 27.69 173 LYS A CA 1
ATOM 1306 C C . LYS A 1 173 ? 60.862 22.146 -16.960 1.00 27.72 173 LYS A C 1
ATOM 1307 O O . LYS A 1 173 ? 60.438 21.726 -18.037 1.00 25.80 173 LYS A O 1
ATOM 1313 N N . SER A 1 174 ? 60.119 22.926 -16.166 1.00 26.18 174 SER A N 1
ATOM 1314 C CA . SER A 1 174 ? 58.758 23.264 -16.587 1.00 29.80 174 SER A CA 1
ATOM 1315 C C . SER A 1 174 ? 58.777 24.229 -17.768 1.00 28.28 174 SER A C 1
ATOM 1316 O O . SER A 1 174 ? 57.934 24.123 -18.671 1.00 27.04 174 SER A O 1
ATOM 1319 N N . THR A 1 175 ? 59.766 25.134 -17.810 1.00 25.68 175 THR A N 1
ATOM 1320 C CA . THR A 1 175 ? 59.870 26.021 -18.955 1.00 26.92 175 THR A CA 1
ATOM 1321 C C . THR A 1 175 ? 60.228 25.226 -20.210 1.00 27.49 175 THR A C 1
ATOM 1322 O O . THR A 1 175 ? 59.668 25.473 -21.286 1.00 27.35 175 THR A O 1
ATOM 1326 N N . LEU A 1 176 ? 61.113 24.227 -20.073 1.00 26.35 176 LEU A N 1
ATOM 1327 C CA . LEU A 1 176 ? 61.439 23.336 -21.189 1.00 26.58 176 LEU A CA 1
ATOM 1328 C C . LEU A 1 176 ? 60.204 22.573 -21.669 1.00 28.67 176 LEU A C 1
ATOM 1329 O O . LEU A 1 176 ? 59.957 22.469 -22.880 1.00 25.33 176 LEU A O 1
ATOM 1334 N N . ASP A 1 177 ? 59.426 22.015 -20.733 1.00 26.41 177 ASP A N 1
ATOM 1335 C CA . ASP A 1 177 ? 58.149 21.383 -21.096 1.00 29.28 177 ASP A CA 1
ATOM 1336 C C . ASP A 1 177 ? 57.285 22.309 -21.948 1.00 28.33 177 ASP A C 1
ATOM 1337 O O . ASP A 1 177 ? 56.717 21.893 -22.966 1.00 30.16 177 ASP A O 1
ATOM 1342 N N . LYS A 1 178 ? 57.145 23.564 -21.528 1.00 28.70 178 LYS A N 1
ATOM 1343 C CA . LYS A 1 178 ? 56.327 24.513 -22.283 1.00 30.67 178 LYS A CA 1
ATOM 1344 C C . LYS A 1 178 ? 56.892 24.729 -23.690 1.00 31.44 178 LYS A C 1
ATOM 1345 O O . LYS A 1 178 ? 56.155 24.723 -24.685 1.00 27.49 178 LYS A O 1
ATOM 1351 N N . MET A 1 179 ? 58.209 24.912 -23.795 1.00 30.27 179 MET A N 1
ATOM 1352 C CA . MET A 1 179 ? 58.818 25.082 -25.115 1.00 30.15 179 MET A CA 1
ATOM 1353 C C . MET A 1 179 ? 58.585 23.849 -25.989 1.00 30.44 179 MET A C 1
ATOM 1354 O O . MET A 1 179 ? 58.209 23.966 -27.166 1.00 31.59 179 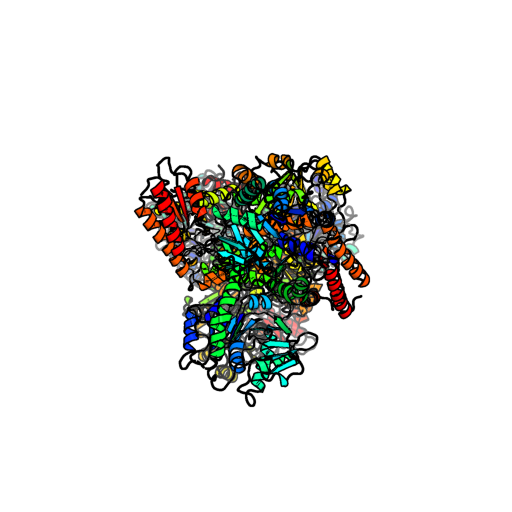MET A O 1
ATOM 1359 N N . CYS A 1 180 ? 58.765 22.653 -25.422 1.00 27.95 180 CYS A N 1
ATOM 1360 C CA . CYS A 1 180 ? 58.595 21.452 -26.231 1.00 29.25 180 CYS A CA 1
ATOM 1361 C C . CYS A 1 180 ? 57.132 21.212 -26.596 1.00 32.82 180 CYS A C 1
ATOM 1362 O O . CYS A 1 180 ? 56.848 20.611 -27.649 1.00 34.97 180 CYS A O 1
ATOM 1365 N N . ALA A 1 181 ? 56.188 21.708 -25.788 1.00 32.33 181 ALA A N 1
ATOM 1366 C CA . ALA A 1 181 ? 54.778 21.566 -26.155 1.00 30.36 181 ALA A CA 1
ATOM 1367 C C . ALA A 1 181 ? 54.399 22.516 -27.292 1.00 30.98 181 ALA A C 1
ATOM 1368 O O . ALA A 1 181 ? 53.629 22.149 -28.201 1.00 28.75 181 ALA A O 1
ATOM 1370 N N . TYR A 1 182 ? 54.935 23.735 -27.270 1.00 28.10 182 TYR A N 1
ATOM 1371 C CA . TYR A 1 182 ? 54.678 24.675 -28.359 1.00 28.54 182 TYR A CA 1
ATOM 1372 C C . TYR A 1 182 ? 55.396 24.261 -29.648 1.00 30.25 182 TYR A C 1
ATOM 1373 O O . TYR A 1 182 ? 54.842 24.404 -30.750 1.00 28.90 182 TYR A O 1
ATOM 1382 N N . ALA A 1 183 ? 56.633 23.759 -29.537 1.00 28.87 183 ALA A N 1
ATOM 1383 C CA . ALA A 1 183 ? 57.337 23.241 -30.707 1.00 29.48 183 ALA A CA 1
ATOM 1384 C C . ALA A 1 183 ? 56.578 22.078 -31.355 1.00 30.22 183 ALA A C 1
ATOM 1385 O O . ALA A 1 183 ? 56.379 22.053 -32.578 1.00 30.18 183 ALA A O 1
ATOM 1387 N N . LYS A 1 184 ? 56.139 21.109 -30.545 1.00 28.89 184 LYS A N 1
ATOM 1388 C CA . LYS A 1 184 ? 55.452 19.936 -31.073 1.00 29.02 184 LYS A CA 1
ATOM 1389 C C . LYS A 1 184 ? 54.168 20.319 -31.801 1.00 30.71 184 LYS A C 1
ATOM 1390 O O . LYS A 1 184 ? 53.888 19.818 -32.900 1.00 29.07 184 LYS A O 1
ATOM 1396 N N . ILE A 1 185 ? 53.385 21.226 -31.223 1.00 27.26 185 ILE A N 1
ATOM 1397 C CA . ILE A 1 185 ? 52.127 21.599 -31.850 1.00 32.58 185 ILE A CA 1
ATOM 1398 C C . ILE A 1 185 ? 52.343 22.397 -33.133 1.00 33.42 185 ILE A C 1
ATOM 1399 O O . ILE A 1 185 ? 51.399 22.570 -33.918 1.00 28.42 185 ILE A O 1
ATOM 1404 N N . HIS A 1 186 ? 53.582 22.831 -33.400 1.00 24.93 186 HIS A N 1
ATOM 1405 C CA . HIS A 1 186 ? 53.903 23.548 -34.628 1.00 29.29 186 HIS A CA 1
ATOM 1406 C C . HIS A 1 186 ? 54.885 22.777 -35.513 1.00 26.07 186 HIS A C 1
ATOM 1407 O O . HIS A 1 186 ? 55.634 23.384 -36.279 1.00 28.23 186 HIS A O 1
ATOM 1414 N N . HIS A 1 187 ? 54.879 21.439 -35.431 1.00 24.18 187 HIS A N 1
ATOM 1415 C CA . HIS A 1 187 ? 55.790 20.631 -36.232 1.00 25.55 187 HIS A CA 1
ATOM 1416 C C . HIS A 1 187 ? 55.489 20.732 -37.732 1.00 27.40 187 HIS A C 1
ATOM 1417 O O . HIS A 1 187 ? 56.379 20.491 -38.559 1.00 28.23 187 HIS A O 1
ATOM 1424 N N . SER A 1 188 ? 54.252 21.068 -38.099 1.00 24.84 188 SER A N 1
ATOM 1425 C CA . SER A 1 188 ? 53.858 21.170 -39.503 1.00 28.22 188 SER A CA 1
ATOM 1426 C C . SER A 1 188 ? 54.096 22.563 -40.063 1.00 27.05 188 SER A C 1
ATOM 1427 O O . SER A 1 188 ? 54.639 22.711 -41.162 1.00 30.00 188 SER A O 1
ATOM 1430 N N . ASP A 1 189 ? 53.703 23.590 -39.320 1.00 27.23 189 ASP A N 1
ATOM 1431 C CA . ASP A 1 189 ? 53.734 24.952 -39.836 1.00 30.21 189 ASP A CA 1
ATOM 1432 C C . ASP A 1 189 ? 55.021 25.688 -39.514 1.00 29.17 189 ASP A C 1
ATOM 1433 O O . ASP A 1 189 ? 55.396 26.606 -40.253 1.00 29.77 189 ASP A O 1
ATOM 1438 N N . LEU A 1 190 ? 55.705 25.320 -38.429 1.00 27.44 190 LEU A N 1
ATOM 1439 C CA . LEU A 1 190 ? 56.969 25.941 -38.045 1.00 24.85 190 LEU A CA 1
ATOM 1440 C C . LEU A 1 190 ? 58.013 24.849 -37.875 1.00 26.52 190 LEU A C 1
ATOM 1441 O O . LEU A 1 190 ? 58.486 24.588 -36.761 1.00 28.03 190 LEU A O 1
ATOM 1446 N N . PRO A 1 191 ? 58.378 24.163 -38.963 1.00 25.49 191 PRO A N 1
ATOM 1447 C CA . PRO A 1 191 ? 59.281 23.017 -38.822 1.00 28.60 191 PRO A CA 1
ATOM 1448 C C . PRO A 1 191 ? 60.702 23.412 -38.473 1.00 28.15 191 PRO A C 1
ATOM 1449 O O . PRO A 1 191 ? 61.447 22.592 -37.924 1.00 31.14 191 PRO A O 1
ATOM 1453 N N . LYS A 1 192 ? 61.116 24.627 -38.805 1.00 27.17 192 LYS A N 1
ATOM 1454 C CA . LYS A 1 192 ? 62.476 25.084 -38.534 1.00 30.83 192 LYS A CA 1
ATOM 1455 C C . LYS A 1 192 ? 62.487 26.069 -37.364 1.00 30.76 192 LYS A C 1
ATOM 1456 O O . LYS A 1 192 ? 63.273 27.018 -37.326 1.00 26.39 192 LYS A O 1
ATOM 1462 N N . MET A 1 193 ? 61.596 25.849 -36.395 1.00 28.97 193 MET A N 1
ATOM 1463 C CA . MET A 1 193 ? 61.517 26.751 -35.248 1.00 27.71 193 MET A CA 1
ATOM 1464 C C . MET A 1 193 ? 62.867 26.872 -34.559 1.00 27.08 193 MET A C 1
ATOM 1465 O O . MET A 1 193 ? 63.555 25.876 -34.333 1.00 25.52 193 MET A O 1
ATOM 1470 N N . GLU A 1 194 ? 63.255 28.093 -34.239 1.00 26.63 194 GLU A N 1
ATOM 1471 C CA . GLU A 1 194 ? 64.477 28.279 -33.480 1.00 30.14 194 GLU A CA 1
ATOM 1472 C C . GLU A 1 194 ? 64.135 28.250 -31.992 1.00 28.28 194 GLU A C 1
ATOM 1473 O O . GLU A 1 194 ? 62.991 28.498 -31.592 1.00 28.29 194 GLU A O 1
ATOM 1479 N N . TYR A 1 195 ? 65.108 27.859 -31.168 1.00 29.43 195 TYR A N 1
ATOM 1480 C CA . TYR A 1 195 ? 64.782 27.696 -29.754 1.00 25.24 195 TYR A CA 1
ATOM 1481 C C . TYR A 1 195 ? 64.416 29.026 -29.126 1.00 22.68 195 TYR A C 1
ATOM 1482 O O . TYR A 1 195 ? 63.645 29.059 -28.166 1.00 23.02 195 TYR A O 1
ATOM 1491 N N . GLU A 1 196 ? 64.951 30.126 -29.659 1.00 22.42 196 GLU A N 1
ATOM 1492 C CA . GLU A 1 196 ? 64.599 31.437 -29.134 1.00 27.10 196 GLU A CA 1
ATOM 1493 C C . GLU A 1 196 ? 63.114 31.688 -29.292 1.00 24.42 196 GLU A C 1
ATOM 1494 O O . GLU A 1 196 ? 62.473 32.241 -28.397 1.00 26.01 196 GLU A O 1
ATOM 1500 N N . HIS A 1 197 ? 62.547 31.282 -30.434 1.00 28.68 197 HIS A N 1
ATOM 1501 C CA . HIS A 1 197 ? 61.136 31.540 -30.698 1.00 24.43 197 HIS A CA 1
ATOM 1502 C C . HIS A 1 197 ? 60.252 30.842 -29.669 1.00 25.08 197 HIS A C 1
ATOM 1503 O O . HIS A 1 197 ? 59.294 31.432 -29.159 1.00 23.79 197 HIS A O 1
ATOM 1510 N N . ALA A 1 198 ? 60.536 29.565 -29.384 1.00 26.00 198 ALA A N 1
ATOM 1511 C CA . ALA A 1 198 ? 59.756 28.837 -28.382 1.00 25.66 198 ALA A CA 1
ATOM 1512 C C . ALA A 1 198 ? 59.970 29.407 -26.989 1.00 27.48 198 ALA A C 1
ATOM 1513 O O . ALA A 1 198 ? 59.089 29.287 -26.133 1.00 23.24 198 ALA A O 1
ATOM 1515 N N . LEU A 1 199 ? 61.138 30.016 -26.741 1.00 23.95 199 LEU A N 1
ATOM 1516 C CA . LEU A 1 199 ? 61.386 30.605 -25.429 1.00 25.59 199 LEU A CA 1
ATOM 1517 C C . LEU A 1 199 ? 60.602 31.895 -25.273 1.00 28.71 199 LEU A C 1
ATOM 1518 O O . LEU A 1 199 ? 60.084 32.184 -24.189 1.00 29.02 199 LEU A O 1
ATOM 1523 N N . LEU A 1 200 ? 60.530 32.688 -26.347 1.00 26.82 200 LEU A N 1
ATOM 1524 C CA . LEU A 1 200 ? 59.674 33.868 -26.371 1.00 30.03 200 LEU A CA 1
ATOM 1525 C C . LEU A 1 200 ? 58.216 33.497 -26.114 1.00 28.41 200 LEU A C 1
ATOM 1526 O O . LEU A 1 200 ? 57.524 34.150 -25.327 1.00 30.38 200 LEU A O 1
ATOM 1531 N N . GLU A 1 201 ? 57.725 32.464 -26.796 1.00 29.56 201 GLU A N 1
ATOM 1532 C CA . GLU A 1 201 ? 56.368 31.991 -26.539 1.00 28.97 201 GLU A CA 1
ATOM 1533 C C . GLU A 1 201 ? 56.200 31.588 -25.081 1.00 27.49 201 GLU A C 1
ATOM 1534 O O . GLU A 1 201 ? 55.275 32.044 -24.393 1.00 29.47 201 GLU A O 1
ATOM 1540 N N . ALA A 1 202 ? 57.105 30.746 -24.582 1.00 28.13 202 ALA A N 1
ATOM 1541 C CA . ALA A 1 202 ? 57.022 30.315 -23.192 1.00 30.17 202 ALA A CA 1
ATOM 1542 C C . ALA A 1 202 ? 57.004 31.517 -22.257 1.00 30.52 202 ALA A C 1
ATOM 1543 O O . ALA A 1 202 ? 56.227 31.545 -21.297 1.00 31.80 202 ALA A O 1
ATOM 1545 N N . ALA A 1 203 ? 57.792 32.557 -22.578 1.00 30.56 203 ALA A N 1
ATOM 1546 C CA . ALA A 1 203 ? 57.890 33.753 -21.738 1.00 27.68 203 ALA A CA 1
ATOM 1547 C C . ALA A 1 203 ? 56.590 34.518 -21.613 1.00 32.18 203 ALA A C 1
ATOM 1548 O O . ALA A 1 203 ? 56.522 35.434 -20.790 1.00 32.02 203 ALA A O 1
ATOM 1550 N N . LYS A 1 204 ? 55.570 34.194 -22.414 1.00 33.52 204 LYS A N 1
ATOM 1551 C CA . LYS A 1 204 ? 54.279 34.869 -22.270 1.00 34.82 204 LYS A CA 1
ATOM 1552 C C . LYS A 1 204 ? 53.560 34.461 -20.995 1.00 34.06 204 LYS A C 1
ATOM 1553 O O . LYS A 1 204 ? 52.766 35.237 -20.457 1.00 32.65 204 LYS A O 1
ATOM 1559 N N . THR A 1 205 ? 53.773 33.242 -20.525 1.00 34.54 205 THR A N 1
ATOM 1560 C CA . THR A 1 205 ? 53.033 32.754 -19.372 1.00 38.16 205 THR A CA 1
ATOM 1561 C C . THR A 1 205 ? 53.922 32.421 -18.184 1.00 38.49 205 THR A C 1
ATOM 1562 O O . THR A 1 205 ? 53.429 32.431 -17.050 1.00 36.11 205 THR A O 1
ATOM 1566 N N . ILE A 1 206 ? 55.206 32.149 -18.411 1.00 34.52 206 ILE A N 1
ATOM 1567 C CA . ILE A 1 206 ? 56.202 31.905 -17.378 1.00 28.47 206 ILE A CA 1
ATOM 1568 C C . ILE A 1 206 ? 57.203 33.049 -17.478 1.00 32.54 206 ILE A C 1
ATOM 1569 O O . ILE A 1 206 ? 57.801 33.252 -18.538 1.00 30.30 206 ILE A O 1
ATOM 1574 N N . PRO A 1 207 ? 57.393 33.848 -16.437 1.00 28.85 207 PRO A N 1
ATOM 1575 C CA . PRO A 1 207 ? 58.310 34.984 -16.560 1.00 30.22 207 PRO A CA 1
ATOM 1576 C C . PRO A 1 207 ? 59.733 34.495 -16.814 1.00 27.50 207 PRO A C 1
ATOM 1577 O O . PRO A 1 207 ? 60.230 33.566 -16.160 1.00 26.30 207 PRO A O 1
ATOM 1581 N N . VAL A 1 208 ? 60.358 35.086 -17.818 1.00 27.36 208 VAL A N 1
ATOM 1582 C CA . VAL A 1 208 ? 61.721 34.748 -18.207 1.00 27.12 208 VAL A CA 1
ATOM 1583 C C . VAL A 1 208 ? 62.486 36.059 -18.143 1.00 26.29 208 VAL A C 1
ATOM 1584 O O . VAL A 1 208 ? 62.314 36.935 -19.002 1.00 29.09 208 VAL A O 1
ATOM 1588 N N . ALA A 1 209 ? 63.287 36.219 -17.092 1.00 25.22 209 ALA A N 1
ATOM 1589 C CA . ALA A 1 209 ? 64.036 37.438 -16.893 1.00 23.92 209 ALA A CA 1
ATOM 1590 C C . ALA A 1 209 ? 65.259 37.451 -17.792 1.00 22.78 209 ALA A C 1
ATOM 1591 O O . ALA A 1 209 ? 65.681 36.422 -18.316 1.00 25.67 209 ALA A O 1
ATOM 1593 N N . ILE A 1 210 ? 65.839 38.637 -17.937 1.00 25.32 210 ILE A N 1
ATOM 1594 C CA . ILE A 1 210 ? 67.078 38.869 -18.675 1.00 25.85 210 ILE A CA 1
ATOM 1595 C C . ILE A 1 210 ? 68.078 39.503 -17.718 1.00 28.76 210 ILE A C 1
ATOM 1596 O O . ILE A 1 210 ? 67.749 40.490 -17.044 1.00 27.88 210 ILE A O 1
ATOM 1601 N N . LYS A 1 211 ? 69.290 38.944 -17.654 1.00 23.44 211 LYS A N 1
ATOM 1602 C CA . LYS A 1 211 ? 70.396 39.529 -16.891 1.00 29.17 211 LYS A CA 1
ATOM 1603 C C . LYS A 1 211 ? 71.388 40.157 -17.863 1.00 25.24 211 LYS A C 1
ATOM 1604 O O . LYS A 1 211 ? 72.163 39.446 -18.510 1.00 28.46 211 LYS A O 1
ATOM 1610 N N . ARG A 1 212 ? 71.373 41.481 -17.937 1.00 25.68 212 ARG A N 1
ATOM 1611 C CA . ARG A 1 212 ? 72.187 42.240 -18.873 1.00 27.53 212 ARG A CA 1
ATOM 1612 C C . ARG A 1 212 ? 73.549 42.536 -18.242 1.00 25.88 212 ARG A C 1
ATOM 1613 O O . ARG A 1 212 ? 73.646 43.341 -17.310 1.00 29.15 212 ARG A O 1
ATOM 1621 N N . ILE A 1 213 ? 74.598 41.865 -18.719 1.00 26.42 213 ILE A N 1
ATOM 1622 C CA . ILE A 1 213 ? 75.977 42.156 -18.302 1.00 24.92 213 ILE A CA 1
ATOM 1623 C C . ILE A 1 213 ? 76.578 43.052 -19.384 1.00 24.10 213 ILE A C 1
ATOM 1624 O O . ILE A 1 213 ? 76.981 42.572 -20.451 1.00 25.44 213 ILE A O 1
ATOM 1629 N N . GLU A 1 214 ? 76.659 44.360 -19.107 1.00 25.15 214 GLU A N 1
ATOM 1630 C CA . GLU A 1 214 ? 76.980 45.327 -20.165 1.00 27.78 214 GLU A CA 1
ATOM 1631 C C . GLU A 1 214 ? 78.276 44.980 -20.871 1.00 28.89 214 GLU A C 1
ATOM 1632 O O . GLU A 1 214 ? 78.359 45.016 -22.107 1.00 26.36 214 GLU A O 1
ATOM 1638 N N . TYR A 1 215 ? 79.282 44.573 -20.111 1.00 25.59 215 TYR A N 1
ATOM 1639 C CA . TYR A 1 215 ? 80.609 44.391 -20.662 1.00 25.34 215 TYR A CA 1
ATOM 1640 C C . TYR A 1 215 ? 80.983 42.930 -20.807 1.00 24.91 215 TYR A C 1
ATOM 1641 O O . TYR A 1 215 ? 82.166 42.630 -21.001 1.00 23.64 215 TYR A O 1
ATOM 1650 N N . PHE A 1 216 ? 80.019 42.021 -20.711 1.00 23.26 216 PHE A N 1
ATOM 1651 C CA . PHE A 1 216 ? 80.308 40.591 -20.831 1.00 27.93 216 PHE A CA 1
ATOM 1652 C C . PHE A 1 216 ? 81.109 40.312 -22.091 1.00 25.62 216 PHE A C 1
ATOM 1653 O O . PHE A 1 216 ? 80.763 40.775 -23.187 1.00 22.33 216 PHE A O 1
ATOM 1661 N N . VAL A 1 217 ? 82.186 39.563 -21.925 1.00 28.21 217 VAL A N 1
ATOM 1662 C CA . VAL A 1 217 ? 83.125 39.280 -23.000 1.00 23.34 217 VAL A CA 1
ATOM 1663 C C . VAL A 1 217 ? 82.761 37.920 -23.590 1.00 25.54 217 VAL A C 1
ATOM 1664 O O . VAL A 1 217 ? 82.912 36.878 -22.935 1.00 22.62 217 VAL A O 1
ATOM 1668 N N . TRP A 1 218 ? 82.301 37.930 -24.845 1.00 24.02 218 TRP A N 1
ATOM 1669 C CA . TRP A 1 218 ? 81.812 36.726 -25.492 1.00 24.85 218 TRP A CA 1
ATOM 1670 C C . TRP A 1 218 ? 81.774 36.950 -26.997 1.00 25.73 218 TRP A C 1
ATOM 1671 O O . TRP A 1 218 ? 81.783 38.087 -27.473 1.00 24.09 218 TRP A O 1
ATOM 1682 N N . ARG A 1 219 ? 81.683 35.843 -27.729 1.00 26.19 219 ARG A N 1
ATOM 1683 C CA . ARG A 1 219 ? 81.453 35.910 -29.164 1.00 25.39 219 ARG A CA 1
ATOM 1684 C C . ARG A 1 219 ? 80.857 34.595 -29.648 1.00 24.39 219 ARG A C 1
ATOM 1685 O O . ARG A 1 219 ? 81.288 33.524 -29.232 1.00 25.09 219 ARG A O 1
ATOM 1693 N N . GLU A 1 220 ? 79.833 34.692 -30.494 1.00 29.47 220 GLU A N 1
ATOM 1694 C CA . GLU A 1 220 ? 79.371 33.577 -31.304 1.00 26.25 220 GLU A CA 1
ATOM 1695 C C . GLU A 1 220 ? 80.075 33.635 -32.652 1.00 29.41 220 GLU A C 1
ATOM 1696 O O . GLU A 1 220 ? 80.422 34.714 -33.137 1.00 27.57 220 GLU A O 1
ATOM 1702 N N . ILE A 1 221 ? 80.279 32.468 -33.255 1.00 28.40 221 ILE A N 1
ATOM 1703 C CA . ILE A 1 221 ? 81.051 32.347 -34.498 1.00 31.85 221 ILE A CA 1
ATOM 1704 C C . ILE A 1 221 ? 80.161 31.658 -35.528 1.00 29.23 221 ILE A C 1
ATOM 1705 O O . ILE A 1 221 ? 80.108 30.429 -35.619 1.00 30.11 221 ILE A O 1
ATOM 1710 N N . ASP A 1 222 ? 79.451 32.464 -36.312 1.00 26.53 222 ASP A N 1
ATOM 1711 C CA . ASP A 1 222 ? 78.653 31.990 -37.439 1.00 29.84 222 ASP A CA 1
ATOM 1712 C C . ASP A 1 222 ? 79.414 32.011 -38.762 1.00 34.92 222 ASP A C 1
ATOM 1713 O O . ASP A 1 222 ? 79.086 31.223 -39.660 1.00 34.70 222 ASP A O 1
ATOM 1718 N N . ASN A 1 223 ? 80.429 32.869 -38.888 1.00 35.05 223 ASN A N 1
ATOM 1719 C CA . ASN A 1 223 ? 81.066 33.151 -40.176 1.00 38.86 223 ASN A CA 1
ATOM 1720 C C . ASN A 1 223 ? 82.487 33.659 -39.922 1.00 36.01 223 ASN A C 1
ATOM 1721 O O . ASN A 1 223 ? 82.981 33.641 -38.788 1.00 35.25 223 ASN A O 1
ATOM 1726 N N . GLU A 1 224 ? 83.156 34.111 -40.983 1.00 32.16 224 GLU A N 1
ATOM 1727 C CA . GLU A 1 224 ? 84.573 34.445 -40.857 1.00 32.21 224 GLU A CA 1
ATOM 1728 C C . GLU A 1 224 ? 84.805 35.773 -40.145 1.00 31.71 224 GLU A C 1
ATOM 1729 O O . GLU A 1 224 ? 85.843 35.944 -39.507 1.00 31.01 224 GLU A O 1
ATOM 1735 N N . ASP A 1 225 ? 83.873 36.724 -40.249 1.00 29.55 225 ASP A N 1
ATOM 1736 C CA . ASP A 1 225 ? 84.014 37.975 -39.509 1.00 31.84 225 ASP A CA 1
ATOM 1737 C C . ASP A 1 225 ? 83.968 37.733 -38.001 1.00 31.47 225 ASP A C 1
ATOM 1738 O O . ASP A 1 225 ? 84.820 38.235 -37.255 1.00 32.14 225 ASP A O 1
ATOM 1743 N N . HIS A 1 226 ? 82.966 36.970 -37.540 1.00 29.69 226 HIS A N 1
ATOM 1744 C CA . HIS A 1 226 ? 82.911 36.550 -36.141 1.00 27.54 226 HIS A CA 1
ATOM 1745 C C . HIS A 1 226 ? 84.208 35.882 -35.700 1.00 29.22 226 HIS A C 1
ATOM 1746 O O . HIS A 1 226 ? 84.691 36.125 -34.587 1.00 31.94 226 HIS A O 1
ATOM 1753 N N . LEU A 1 227 ? 84.771 35.012 -36.547 1.00 29.79 227 LEU A N 1
ATOM 1754 C CA . LEU A 1 227 ? 85.982 34.283 -36.179 1.00 32.89 227 LEU A CA 1
ATOM 1755 C C . LEU A 1 227 ? 87.168 35.226 -36.040 1.00 35.32 227 LEU A C 1
ATOM 1756 O O . LEU A 1 227 ? 88.026 35.038 -35.163 1.00 35.42 227 LEU A O 1
ATOM 1761 N N . GLU A 1 228 ? 87.230 36.241 -36.909 1.00 33.49 228 GLU A N 1
ATOM 1762 C CA . GLU A 1 228 ? 88.243 37.284 -36.807 1.00 34.17 228 GLU A CA 1
ATOM 1763 C C . GLU A 1 228 ? 88.130 38.025 -35.480 1.00 35.92 228 GLU A C 1
ATOM 1764 O O . GLU A 1 228 ? 89.139 38.257 -34.803 1.00 32.36 228 GLU A O 1
ATOM 1770 N N . MET A 1 229 ? 86.904 38.426 -35.107 1.00 29.04 229 MET A N 1
ATOM 1771 C CA . MET A 1 229 ? 86.685 39.064 -33.810 1.00 32.76 229 MET A CA 1
ATOM 1772 C C . MET A 1 229 ? 87.094 38.142 -32.664 1.00 32.76 229 MET A C 1
ATOM 1773 O O . MET A 1 229 ? 87.714 38.591 -31.689 1.00 32.05 229 MET A O 1
ATOM 1778 N N . ALA A 1 230 ? 86.746 36.852 -32.760 1.00 27.41 230 ALA A N 1
ATOM 1779 C CA . ALA A 1 230 ? 87.127 35.893 -31.727 1.00 31.50 230 ALA A CA 1
ATOM 1780 C C . ALA A 1 230 ? 88.648 35.806 -31.579 1.00 34.48 230 ALA A C 1
ATOM 1781 O O . ALA A 1 230 ? 89.179 35.948 -30.473 1.00 32.22 230 ALA A O 1
ATOM 1783 N N . VAL A 1 231 ? 89.357 35.585 -32.696 1.00 33.90 231 VAL A N 1
ATOM 1784 C CA . VAL A 1 231 ? 90.773 35.229 -32.663 1.00 32.65 231 VAL A CA 1
ATOM 1785 C C . VAL A 1 231 ? 91.613 36.429 -32.272 1.00 33.17 231 VAL A C 1
ATOM 1786 O O . VAL A 1 231 ? 92.594 36.303 -31.531 1.00 34.61 231 VAL A O 1
ATOM 1790 N N . LYS A 1 232 ? 91.237 37.614 -32.749 1.00 36.03 232 LYS A N 1
ATOM 1791 C CA . LYS A 1 232 ? 92.053 38.799 -32.533 1.00 37.76 232 LYS A CA 1
ATOM 1792 C C . LYS A 1 232 ? 91.690 39.547 -31.265 1.00 39.10 232 LYS A C 1
ATOM 1793 O O . LYS A 1 232 ? 92.572 40.148 -30.638 1.00 35.55 232 LYS A O 1
ATOM 1799 N N . ASN A 1 233 ? 90.423 39.522 -30.864 1.00 31.53 233 ASN A N 1
ATOM 1800 C CA . ASN A 1 233 ? 90.004 40.355 -29.754 1.00 34.17 233 ASN A CA 1
ATOM 1801 C C . ASN A 1 233 ? 89.393 39.570 -28.598 1.00 32.96 233 ASN A C 1
ATOM 1802 O O . ASN A 1 233 ? 89.860 39.696 -27.458 1.00 30.53 233 ASN A O 1
ATOM 1807 N N . ILE A 1 234 ? 88.366 38.757 -28.842 1.00 29.80 234 ILE A N 1
ATOM 1808 C CA . ILE A 1 234 ? 87.565 38.299 -27.717 1.00 29.16 234 ILE A CA 1
ATOM 1809 C C . ILE A 1 234 ? 88.282 37.198 -26.955 1.00 30.88 234 ILE A C 1
ATOM 1810 O O . ILE A 1 234 ? 88.338 37.222 -25.720 1.00 23.70 234 ILE A O 1
ATOM 1815 N N . TYR A 1 235 ? 88.885 36.251 -27.669 1.00 27.88 235 TYR A N 1
ATOM 1816 C CA . TYR A 1 235 ? 89.571 35.158 -26.988 1.00 29.30 235 TYR A CA 1
ATOM 1817 C C . TYR A 1 235 ? 90.707 35.637 -26.091 1.00 29.93 235 TYR A C 1
ATOM 1818 O O . TYR A 1 235 ? 90.742 35.231 -24.914 1.00 23.28 235 TYR A O 1
ATOM 1827 N N . PRO A 1 236 ? 91.646 36.479 -26.540 1.00 26.58 236 PRO A N 1
ATOM 1828 C CA . PRO A 1 236 ? 92.686 36.912 -25.600 1.00 25.70 236 PRO A CA 1
ATOM 1829 C C . PRO A 1 236 ? 92.118 37.656 -24.402 1.00 28.95 236 PRO A C 1
ATOM 1830 O O . PRO A 1 236 ? 92.691 37.580 -23.303 1.00 27.03 236 PRO A O 1
ATOM 1834 N N . HIS A 1 237 ? 91.013 38.380 -24.588 1.00 24.64 237 HIS A N 1
ATOM 1835 C CA . HIS A 1 237 ? 90.336 39.025 -23.466 1.00 29.15 237 HIS A CA 1
ATOM 1836 C C . HIS A 1 237 ? 89.768 37.985 -22.496 1.00 27.98 237 HIS A C 1
ATOM 1837 O O . HIS A 1 237 ? 90.010 38.055 -21.279 1.00 26.98 237 HIS A O 1
ATOM 1844 N N . ILE A 1 238 ? 89.037 36.991 -23.016 1.00 25.26 238 ILE A N 1
ATOM 1845 C CA . ILE A 1 238 ? 88.513 35.930 -22.148 1.00 25.62 238 ILE A CA 1
ATOM 1846 C C . ILE A 1 238 ? 89.649 35.292 -21.348 1.00 30.17 238 ILE A C 1
ATOM 1847 O O . ILE A 1 238 ? 89.542 35.093 -20.125 1.00 23.97 238 ILE A O 1
ATOM 1852 N N . VAL A 1 239 ? 90.771 35.001 -22.018 1.00 26.56 239 VAL A N 1
ATOM 1853 C CA . VAL A 1 239 ? 91.910 34.374 -21.344 1.00 29.35 239 VAL A CA 1
ATOM 1854 C C . VAL A 1 239 ? 92.358 35.227 -20.167 1.00 22.81 239 VAL A C 1
ATOM 1855 O O . VAL A 1 239 ? 92.543 34.734 -19.049 1.00 23.27 239 VAL A O 1
ATOM 1859 N N . GLU A 1 240 ? 92.517 36.523 -20.403 1.00 26.14 240 GLU A N 1
ATOM 1860 C CA . GLU A 1 240 ? 92.897 37.444 -19.344 1.00 24.35 240 GLU A CA 1
ATOM 1861 C C . GLU A 1 240 ? 91.886 37.444 -18.203 1.00 24.03 240 GLU A C 1
ATOM 1862 O O . GLU A 1 240 ? 92.269 37.432 -17.020 1.00 24.03 240 GLU A O 1
ATOM 1868 N N . ASN A 1 241 ? 90.587 37.480 -18.530 1.00 22.24 241 ASN A N 1
ATOM 1869 C CA . ASN A 1 241 ? 89.572 37.534 -17.475 1.00 25.07 241 ASN A CA 1
ATOM 1870 C C . ASN A 1 241 ? 89.577 36.258 -16.657 1.00 20.36 241 ASN A C 1
ATOM 1871 O O . ASN A 1 241 ? 89.478 36.301 -15.428 1.00 25.73 241 ASN A O 1
ATOM 1876 N N . GLU A 1 242 ? 89.686 35.111 -17.309 1.00 21.88 242 GLU A N 1
ATOM 1877 C CA . GLU A 1 242 ? 89.680 33.891 -16.526 1.00 24.59 242 GLU A CA 1
ATOM 1878 C C . GLU A 1 242 ? 90.957 33.727 -15.729 1.00 24.73 242 GLU A C 1
ATOM 1879 O O . GLU A 1 242 ? 90.938 33.108 -14.662 1.00 21.91 242 GLU A O 1
ATOM 1885 N N . LYS A 1 243 ? 92.063 34.287 -16.213 1.00 21.28 243 LYS A N 1
ATOM 1886 C CA . LYS A 1 243 ? 93.287 34.229 -15.430 1.00 24.64 243 LYS A CA 1
ATOM 1887 C C . LYS A 1 243 ? 93.254 35.194 -14.246 1.00 22.43 243 LYS A C 1
ATOM 1888 O O . LYS A 1 243 ? 94.015 35.017 -13.288 1.00 24.35 243 LYS A O 1
ATOM 1894 N N . LEU A 1 244 ? 92.390 36.211 -14.269 1.00 22.33 244 LEU A N 1
ATOM 1895 C CA . LEU A 1 244 ? 92.284 37.049 -13.079 1.00 26.14 244 LEU A CA 1
ATOM 1896 C C . LEU A 1 244 ? 91.816 36.250 -11.862 1.00 25.07 244 LEU A C 1
ATOM 1897 O O . LEU A 1 244 ? 92.137 36.623 -10.728 1.00 24.26 244 LEU A O 1
ATOM 1902 N N . ARG A 1 245 ? 91.065 35.156 -12.069 1.00 21.90 245 ARG A N 1
ATOM 1903 C CA . ARG A 1 245 ? 90.578 34.341 -10.955 1.00 23.77 245 ARG A CA 1
ATOM 1904 C C . ARG A 1 245 ? 91.493 33.157 -10.643 1.00 24.92 245 ARG A C 1
ATOM 1905 O O . ARG A 1 245 ? 91.174 32.359 -9.740 1.00 21.99 245 ARG A O 1
ATOM 1913 N N . ALA A 1 246 ? 92.641 33.059 -11.331 1.00 22.16 246 ALA A N 1
ATOM 1914 C CA . ALA A 1 246 ? 93.607 31.996 -11.078 1.00 20.27 246 ALA A CA 1
ATOM 1915 C C . ALA A 1 246 ? 94.184 32.114 -9.673 1.00 19.68 246 ALA A C 1
ATOM 1916 O O . ALA A 1 246 ? 94.549 33.203 -9.227 1.00 22.96 246 ALA A O 1
ATOM 1918 N N . VAL A 1 247 ? 94.272 30.974 -8.991 1.00 17.09 247 VAL A N 1
ATOM 1919 C CA . VAL A 1 247 ? 94.787 30.873 -7.634 1.00 17.92 247 VAL A CA 1
ATOM 1920 C C . VAL A 1 247 ? 96.266 30.499 -7.728 1.00 19.79 247 VAL A C 1
ATOM 1921 O O . VAL A 1 247 ? 96.660 29.646 -8.549 1.00 18.18 247 VAL A O 1
ATOM 1925 N N . ARG A 1 248 ? 97.088 31.156 -6.917 1.00 17.64 248 ARG A N 1
ATOM 1926 C CA . ARG A 1 248 ? 98.509 30.804 -6.776 1.00 22.19 248 ARG A CA 1
ATOM 1927 C C . ARG A 1 248 ? 98.717 29.290 -6.776 1.00 23.02 248 ARG A C 1
ATOM 1928 O O . ARG A 1 248 ? 98.097 28.573 -5.989 1.00 24.04 248 ARG A O 1
ATOM 1936 N N . ARG A 1 249 ? 99.539 28.768 -7.693 1.00 18.50 249 ARG A N 1
ATOM 1937 C CA . ARG A 1 249 ? 99.710 27.316 -7.800 1.00 17.08 249 ARG A CA 1
ATOM 1938 C C . ARG A 1 249 ? 100.998 26.919 -7.082 1.00 23.30 249 ARG A C 1
ATOM 1939 O O . ARG A 1 249 ? 102.098 27.150 -7.586 1.00 22.63 249 ARG A O 1
ATOM 1947 N N . GLU A 1 250 ? 100.856 26.339 -5.887 1.00 21.28 250 GLU A N 1
ATOM 1948 C CA . GLU A 1 250 ? 101.973 25.728 -5.168 1.00 22.87 250 GLU A CA 1
ATOM 1949 C C . GLU A 1 250 ? 101.978 24.241 -5.485 1.00 21.23 250 GLU A C 1
ATOM 1950 O O . GLU A 1 250 ? 100.933 23.579 -5.384 1.00 17.84 250 GLU A O 1
ATOM 1956 N N . VAL A 1 251 ? 103.127 23.713 -5.895 1.00 19.18 251 VAL A N 1
ATOM 1957 C CA . VAL A 1 251 ? 103.227 22.288 -6.218 1.00 16.42 251 VAL A CA 1
ATOM 1958 C C . VAL A 1 251 ? 103.632 21.571 -4.938 1.00 19.33 251 VAL A C 1
ATOM 1959 O O . VAL A 1 251 ? 104.784 21.668 -4.519 1.00 21.50 251 VAL A O 1
ATOM 1963 N N . LEU A 1 252 ? 102.705 20.827 -4.323 1.00 17.19 252 LEU A N 1
ATOM 1964 C CA . LEU A 1 252 ? 102.977 20.128 -3.066 1.00 16.13 252 LEU A CA 1
ATOM 1965 C C . LEU A 1 252 ? 103.520 18.720 -3.305 1.00 17.26 252 LEU A C 1
ATOM 1966 O O . LEU A 1 252 ? 102.889 17.904 -3.981 1.00 16.32 252 LEU A O 1
ATOM 1971 N N . LEU A 1 253 ? 104.679 18.427 -2.717 1.00 18.51 253 LEU A N 1
ATOM 1972 C CA . LEU A 1 253 ? 105.275 17.094 -2.764 1.00 18.54 253 LEU A CA 1
ATOM 1973 C C . LEU A 1 253 ? 105.192 16.423 -1.395 1.00 20.65 253 LEU A C 1
ATOM 1974 O O . LEU A 1 253 ? 106.115 15.736 -0.956 1.00 17.73 253 LEU A O 1
ATOM 1979 N N . ASN A 1 254 ? 104.098 16.672 -0.685 1.00 18.02 254 ASN A N 1
ATOM 1980 C CA . ASN A 1 254 ? 103.749 16.015 0.564 1.00 21.97 254 ASN A CA 1
ATOM 1981 C C . ASN A 1 254 ? 102.452 15.249 0.331 1.00 19.80 254 ASN A C 1
ATOM 1982 O O . ASN A 1 254 ? 101.703 15.558 -0.597 1.00 17.62 254 ASN A O 1
ATOM 1987 N N . PRO A 1 255 ? 102.180 14.225 1.113 1.00 20.04 255 PRO A N 1
ATOM 1988 C CA . PRO A 1 255 ? 101.145 13.265 0.709 1.00 22.16 255 PRO A CA 1
ATOM 1989 C C . PRO A 1 255 ? 99.694 13.685 0.951 1.00 23.55 255 PRO A C 1
ATOM 1990 O O . PRO A 1 255 ? 98.822 12.817 1.026 1.00 25.78 255 PRO A O 1
ATOM 1994 N N . GLY A 1 256 ? 99.399 14.973 0.995 1.00 20.94 256 GLY A N 1
ATOM 1995 C CA . GLY A 1 256 ? 98.040 15.421 1.134 1.00 19.99 256 GLY A CA 1
ATOM 1996 C C . GLY A 1 256 ? 97.792 16.083 2.471 1.00 19.69 256 GLY A C 1
ATOM 1997 O O . GLY A 1 256 ? 98.254 15.614 3.516 1.00 24.01 256 GLY A O 1
ATOM 1998 N N . PRO A 1 257 ? 97.080 17.210 2.471 1.00 18.82 257 PRO A N 1
ATOM 1999 C CA . PRO A 1 257 ? 96.597 18.063 1.375 1.00 16.17 257 PRO A CA 1
ATOM 2000 C C . PRO A 1 257 ? 97.669 18.211 0.292 1.00 15.98 257 PRO A C 1
ATOM 2001 O O . PRO A 1 257 ? 98.834 18.380 0.626 1.00 21.19 257 PRO A O 1
ATOM 2005 N N . ALA A 1 258 ? 97.299 18.048 -0.966 1.00 15.98 258 ALA A N 1
ATOM 2006 C CA . ALA A 1 258 ? 98.228 18.163 -2.079 1.00 17.66 258 ALA A CA 1
ATOM 2007 C C . ALA A 1 258 ? 97.730 19.266 -3.008 1.00 18.80 258 ALA A C 1
ATOM 2008 O O . ALA A 1 258 ? 96.706 19.884 -2.746 1.00 19.66 258 ALA A O 1
ATOM 2010 N N . THR A 1 259 ? 98.433 19.519 -4.114 1.00 17.04 259 THR A N 1
ATOM 2011 C CA . THR A 1 259 ? 97.969 20.571 -5.012 1.00 16.63 259 THR A CA 1
ATOM 2012 C C . THR A 1 259 ? 96.578 20.203 -5.543 1.00 16.98 259 THR A C 1
ATOM 2013 O O . THR A 1 259 ? 96.310 19.047 -5.830 1.00 22.67 259 THR A O 1
ATOM 2017 N N . THR A 1 260 ? 95.668 21.180 -5.598 1.00 14.92 260 THR A N 1
ATOM 2018 C CA . THR A 1 260 ? 94.317 20.975 -6.096 1.00 16.64 260 THR A CA 1
ATOM 2019 C C . THR A 1 260 ? 94.090 21.775 -7.375 1.00 16.75 260 THR A C 1
ATOM 2020 O O . THR A 1 260 ? 94.796 22.759 -7.658 1.00 18.21 260 THR A O 1
ATOM 2024 N N . THR A 1 261 ? 93.067 21.365 -8.129 1.00 20.01 261 THR A N 1
ATOM 2025 C CA . THR A 1 261 ? 92.543 22.202 -9.205 1.00 20.73 261 THR A CA 1
ATOM 2026 C C . THR A 1 261 ? 91.828 23.419 -8.623 1.00 20.26 261 THR A C 1
ATOM 2027 O O . THR A 1 261 ? 91.376 23.412 -7.468 1.00 17.10 261 THR A O 1
ATOM 2031 N N . ASP A 1 262 ? 91.709 24.479 -9.437 1.00 15.10 262 ASP A N 1
ATOM 2032 C CA . ASP A 1 262 ? 91.017 25.655 -8.921 1.00 16.11 262 ASP A CA 1
ATOM 2033 C C . ASP A 1 262 ? 89.511 25.464 -8.949 1.00 18.57 262 ASP A C 1
ATOM 2034 O O . ASP A 1 262 ? 88.799 26.159 -8.213 1.00 19.14 262 ASP A O 1
ATOM 2039 N N . SER A 1 263 ? 89.023 24.543 -9.787 1.00 15.34 263 SER A N 1
ATOM 2040 C CA . SER A 1 263 ? 87.601 24.173 -9.766 1.00 18.57 263 SER A CA 1
ATOM 2041 C C . SER A 1 263 ? 87.226 23.450 -8.465 1.00 19.01 263 SER A C 1
ATOM 2042 O O . SER A 1 263 ? 86.101 23.605 -7.964 1.00 20.69 263 SER A O 1
ATOM 2045 N N . VAL A 1 264 ? 88.141 22.691 -7.884 1.00 18.04 264 VAL A N 1
ATOM 2046 C CA . VAL A 1 264 ? 87.853 22.130 -6.561 1.00 16.50 264 VAL A CA 1
ATOM 2047 C C . VAL A 1 264 ? 87.843 23.242 -5.517 1.00 19.32 264 VAL A C 1
ATOM 2048 O O . VAL A 1 264 ? 86.943 23.284 -4.659 1.00 20.65 264 VAL A O 1
ATOM 2052 N N . LYS A 1 265 ? 88.809 24.186 -5.598 1.00 17.38 265 LYS A N 1
ATOM 2053 C CA . LYS A 1 265 ? 88.871 25.305 -4.651 1.00 15.67 265 LYS A CA 1
ATOM 2054 C C . LYS A 1 265 ? 87.623 26.161 -4.727 1.00 20.04 265 LYS A C 1
ATOM 2055 O O . LYS A 1 265 ? 87.049 26.523 -3.694 1.00 16.89 265 LYS A O 1
ATOM 2061 N N . TYR A 1 266 ? 87.220 26.560 -5.938 1.00 17.41 266 TYR A N 1
ATOM 2062 C CA . TYR A 1 266 ? 86.024 27.393 -6.041 1.00 17.25 266 TYR A CA 1
ATOM 2063 C C . TYR A 1 266 ? 84.719 26.626 -5.755 1.00 14.88 266 TYR A C 1
ATOM 2064 O O . TYR A 1 266 ? 83.703 27.245 -5.428 1.00 15.44 266 TYR A O 1
ATOM 2073 N N . ALA A 1 267 ? 84.717 25.301 -5.808 1.00 16.05 267 ALA A N 1
ATOM 2074 C CA . ALA A 1 267 ? 83.532 24.563 -5.387 1.00 19.01 267 ALA A CA 1
ATOM 2075 C C . ALA A 1 267 ? 83.165 24.804 -3.921 1.00 18.40 267 ALA A C 1
ATOM 2076 O O . ALA A 1 267 ? 82.019 24.522 -3.535 1.00 17.43 267 ALA A O 1
ATOM 2078 N N . GLN A 1 268 ? 84.090 25.329 -3.105 1.00 16.10 268 GLN A N 1
ATOM 2079 C CA . GLN A 1 268 ? 83.757 25.649 -1.724 1.00 17.82 268 GLN A CA 1
ATOM 2080 C C . GLN A 1 268 ? 82.839 26.858 -1.611 1.00 18.79 268 GLN A C 1
ATOM 2081 O O . GLN A 1 268 ? 82.207 27.051 -0.561 1.00 15.63 268 GLN A O 1
ATOM 2087 N N . VAL A 1 269 ? 82.782 27.679 -2.658 1.00 17.62 269 VAL A N 1
ATOM 2088 C CA . VAL A 1 269 ? 82.016 28.910 -2.675 1.00 14.70 269 VAL A CA 1
ATOM 2089 C C . VAL A 1 269 ? 80.629 28.570 -3.219 1.00 17.84 269 VAL A C 1
ATOM 2090 O O . VAL A 1 269 ? 80.495 28.177 -4.378 1.00 19.47 269 VAL A O 1
ATOM 2094 N N . SER A 1 270 ? 79.596 28.776 -2.420 1.00 16.82 270 SER A N 1
ATOM 2095 C CA . SER A 1 270 ? 78.242 28.463 -2.860 1.00 16.03 270 SER A CA 1
ATOM 2096 C C . SER A 1 270 ? 77.277 29.214 -1.958 1.00 19.10 270 SER A C 1
ATOM 2097 O O . SER A 1 270 ? 77.669 29.784 -0.938 1.00 15.39 270 SER A O 1
ATOM 2100 N N . ALA A 1 271 ? 75.994 29.197 -2.330 1.00 15.23 271 ALA A N 1
ATOM 2101 C CA . ALA A 1 271 ? 75.012 29.808 -1.450 1.00 16.71 271 ALA A CA 1
ATOM 2102 C C . ALA A 1 271 ? 75.053 29.152 -0.069 1.00 15.98 271 ALA A C 1
ATOM 2103 O O . ALA A 1 271 ? 75.313 27.946 0.079 1.00 16.45 271 ALA A O 1
ATOM 2105 N N . ASP A 1 272 ? 74.804 29.948 0.957 1.00 16.50 272 ASP A N 1
ATOM 2106 C CA . ASP A 1 272 ? 74.723 29.353 2.291 1.00 16.70 272 ASP A CA 1
ATOM 2107 C C . ASP A 1 272 ? 73.517 28.429 2.373 1.00 20.18 272 ASP A C 1
ATOM 2108 O O . ASP A 1 272 ? 72.480 28.652 1.724 1.00 18.56 272 ASP A O 1
ATOM 2113 N N . ILE A 1 273 ? 73.652 27.361 3.150 1.00 17.61 273 ILE A N 1
ATOM 2114 C CA . ILE A 1 273 ? 72.561 26.395 3.182 1.00 21.00 273 ILE A CA 1
ATOM 2115 C C . ILE A 1 273 ? 72.530 25.736 4.555 1.00 19.40 273 ILE A C 1
ATOM 2116 O O . ILE A 1 273 ? 73.572 25.547 5.193 1.00 17.12 273 ILE A O 1
ATOM 2121 N N . CYS A 1 274 ? 71.316 25.445 5.015 1.00 16.91 274 CYS A N 1
ATOM 2122 C CA . CYS A 1 274 ? 71.090 24.686 6.241 1.00 20.15 274 CYS A CA 1
ATOM 2123 C C . CYS A 1 274 ? 71.282 23.201 5.953 1.00 16.48 274 CYS A C 1
ATOM 2124 O O . CYS A 1 274 ? 70.571 22.649 5.095 1.00 20.66 274 CYS A O 1
ATOM 2127 N N . PRO A 1 275 ? 72.221 22.521 6.613 1.00 21.31 275 PRO A N 1
ATOM 2128 C CA . PRO A 1 275 ? 72.555 21.154 6.195 1.00 18.13 275 PRO A CA 1
ATOM 2129 C C . PRO A 1 275 ? 71.454 20.154 6.491 1.00 18.31 275 PRO A C 1
ATOM 2130 O O . PRO A 1 275 ? 71.574 18.994 6.070 1.00 17.75 275 PRO A O 1
ATOM 2134 N N . ARG A 1 276 ? 70.384 20.548 7.181 1.00 18.89 276 ARG A N 1
ATOM 2135 C CA . ARG A 1 276 ? 69.274 19.607 7.350 1.00 20.61 276 ARG A CA 1
ATOM 2136 C C . ARG A 1 276 ? 68.226 19.729 6.246 1.00 21.94 276 ARG A C 1
ATOM 2137 O O . ARG A 1 276 ? 67.305 18.896 6.182 1.00 18.84 276 ARG A O 1
ATOM 2145 N N . GLU A 1 277 ? 68.368 20.716 5.364 1.00 15.39 277 GLU A N 1
ATOM 2146 C CA . GLU A 1 277 ? 67.525 20.776 4.183 1.00 23.53 277 GLU A CA 1
ATOM 2147 C C . GLU A 1 277 ? 67.638 19.496 3.378 1.00 21.89 277 GLU A C 1
ATOM 2148 O O . GLU A 1 277 ? 68.720 18.897 3.270 1.00 19.28 277 GLU A O 1
ATOM 2154 N N . LYS A 1 278 ? 66.510 19.130 2.745 1.00 20.03 278 LYS A N 1
ATOM 2155 C CA . LYS A 1 278 ? 66.463 17.935 1.908 1.00 20.77 278 LYS A CA 1
ATOM 2156 C C . LYS A 1 278 ? 67.540 17.965 0.824 1.00 20.81 278 LYS A C 1
ATOM 2157 O O . LYS A 1 278 ? 68.221 16.956 0.572 1.00 18.39 278 LYS A O 1
ATOM 2163 N N . ALA A 1 279 ? 67.721 19.115 0.175 1.00 19.60 279 ALA A N 1
ATOM 2164 C CA . ALA A 1 279 ? 68.692 19.176 -0.903 1.00 20.85 279 ALA A CA 1
ATOM 2165 C C . ALA A 1 279 ? 70.084 18.814 -0.393 1.00 21.60 279 ALA A C 1
ATOM 2166 O O . ALA A 1 279 ? 70.839 18.113 -1.077 1.00 22.79 279 ALA A O 1
ATOM 2168 N N . PHE A 1 280 ? 70.425 19.230 0.831 1.00 18.86 280 PHE A N 1
ATOM 2169 C CA . PHE A 1 280 ? 71.748 18.884 1.325 1.00 17.95 280 PHE A CA 1
ATOM 2170 C C . PHE A 1 280 ? 71.809 17.425 1.760 1.00 18.51 280 PHE A C 1
ATOM 2171 O O . PHE A 1 280 ? 72.866 16.794 1.660 1.00 19.37 280 PHE A O 1
ATOM 2179 N N . GLY A 1 281 ? 70.703 16.873 2.261 1.00 19.81 281 GLY A N 1
ATOM 2180 C CA . GLY A 1 281 ? 70.650 15.434 2.480 1.00 16.88 281 GLY A CA 1
ATOM 2181 C C . GLY A 1 281 ? 70.803 14.644 1.194 1.00 19.17 281 GLY A C 1
ATOM 2182 O O . GLY A 1 281 ? 71.430 13.583 1.176 1.00 20.16 281 GLY A O 1
ATOM 2183 N N . ASP A 1 282 ? 70.237 15.153 0.086 1.00 19.50 282 ASP A N 1
ATOM 2184 C CA . ASP A 1 282 ? 70.407 14.448 -1.178 1.00 18.40 282 ASP A CA 1
ATOM 2185 C C . ASP A 1 282 ? 71.866 14.509 -1.637 1.00 20.76 282 ASP A C 1
ATOM 2186 O O . ASP A 1 282 ? 72.386 13.543 -2.226 1.00 18.54 282 ASP A O 1
ATOM 2191 N N . LEU A 1 283 ? 72.533 15.648 -1.409 1.00 19.51 283 LEU A N 1
ATOM 2192 C CA . LEU A 1 283 ? 73.957 15.750 -1.738 1.00 23.28 283 LEU A CA 1
ATOM 2193 C C . LEU A 1 283 ? 74.792 14.782 -0.908 1.00 22.44 283 LEU A C 1
ATOM 2194 O O . LEU A 1 283 ? 75.698 14.134 -1.440 1.00 24.63 283 LEU A O 1
ATOM 2199 N N . MET A 1 284 ? 74.524 14.688 0.399 1.00 19.58 284 MET A N 1
ATOM 2200 C CA . MET A 1 284 ? 75.228 13.707 1.222 1.00 22.27 284 MET A CA 1
ATOM 2201 C C . MET A 1 284 ? 74.951 12.276 0.749 1.00 19.48 284 MET A C 1
ATOM 2202 O O . MET A 1 284 ? 75.861 11.430 0.713 1.00 17.18 284 MET A O 1
ATOM 2207 N N . GLN A 1 285 ? 73.727 11.997 0.314 1.00 19.42 285 GLN A N 1
ATOM 2208 C CA . GLN A 1 285 ? 73.444 10.661 -0.202 1.00 21.39 285 GLN A CA 1
ATOM 2209 C C . GLN A 1 285 ? 74.219 10.386 -1.482 1.00 21.09 285 GLN A C 1
ATOM 2210 O O . GLN A 1 285 ? 74.712 9.271 -1.690 1.00 21.15 285 GLN A O 1
ATOM 2216 N N . TRP A 1 286 ? 74.275 11.375 -2.375 1.00 21.33 286 TRP A N 1
ATOM 2217 C CA . TRP A 1 286 ? 75.013 11.217 -3.616 1.00 19.05 286 TRP A CA 1
ATOM 2218 C C . TRP A 1 286 ? 76.504 11.013 -3.328 1.00 18.41 286 TRP A C 1
ATOM 2219 O O . TRP A 1 286 ? 77.141 10.129 -3.907 1.00 20.15 286 TRP A O 1
ATOM 2230 N N . LEU A 1 287 ? 77.061 11.786 -2.396 1.00 20.23 287 LEU A N 1
ATOM 2231 C CA . LEU A 1 287 ? 78.454 11.571 -1.969 1.00 17.36 287 LEU A CA 1
ATOM 2232 C C . LEU A 1 287 ? 78.676 10.150 -1.433 1.00 19.10 287 LEU A C 1
ATOM 2233 O O . LEU A 1 287 ? 79.660 9.494 -1.790 1.00 18.17 287 LEU A O 1
ATOM 2238 N N . CYS A 1 288 ? 77.767 9.637 -0.593 1.00 20.28 288 CYS A N 1
ATOM 2239 C CA . CYS A 1 288 ? 77.909 8.252 -0.129 1.00 20.11 288 CYS A CA 1
ATOM 2240 C C . CYS A 1 288 ? 77.848 7.259 -1.291 1.00 21.85 288 CYS A C 1
ATOM 2241 O O . CYS A 1 288 ? 78.594 6.267 -1.324 1.00 19.16 288 CYS A O 1
ATOM 2244 N N . ASP A 1 289 ? 76.914 7.482 -2.214 1.00 20.47 289 ASP A N 1
ATOM 2245 C CA . ASP A 1 289 ? 76.725 6.548 -3.316 1.00 23.38 289 ASP A CA 1
ATOM 2246 C C . ASP A 1 289 ? 77.962 6.534 -4.199 1.00 23.77 289 ASP A C 1
ATOM 2247 O O . ASP A 1 289 ? 78.408 5.471 -4.655 1.00 26.02 289 ASP A O 1
ATOM 2252 N N . GLU A 1 290 ? 78.523 7.710 -4.456 1.00 21.57 290 GLU A N 1
ATOM 2253 C CA . GLU A 1 290 ? 79.591 7.807 -5.432 1.00 19.82 290 GLU A CA 1
ATOM 2254 C C . GLU A 1 290 ? 80.949 7.495 -4.836 1.00 21.27 290 GLU A C 1
ATOM 2255 O O . GLU A 1 290 ? 81.774 6.901 -5.530 1.00 17.16 290 GLU A O 1
ATOM 2261 N N . LEU A 1 291 ? 81.175 7.839 -3.555 1.00 18.23 291 LEU A N 1
ATOM 2262 C CA . LEU A 1 291 ? 82.476 7.574 -2.934 1.00 19.58 291 LEU A CA 1
ATOM 2263 C C . LEU A 1 291 ? 82.814 6.099 -2.973 1.00 19.14 291 LEU A C 1
ATOM 2264 O O . LEU A 1 291 ? 83.938 5.731 -3.313 1.00 21.40 291 LEU A O 1
ATOM 2269 N N . LYS A 1 292 ? 81.839 5.235 -2.638 1.00 19.81 292 LYS A N 1
ATOM 2270 C CA . LYS A 1 292 ? 82.115 3.813 -2.464 1.00 17.60 292 LYS A CA 1
ATOM 2271 C C . LYS A 1 292 ? 82.456 3.135 -3.786 1.00 19.86 292 LYS A C 1
ATOM 2272 O O . LYS A 1 292 ? 83.135 2.091 -3.780 1.00 18.84 292 LYS A O 1
ATOM 2278 N N . LEU A 1 293 ? 82.023 3.734 -4.906 1.00 17.54 293 LEU A N 1
ATOM 2279 C CA . LEU A 1 293 ? 82.300 3.185 -6.230 1.00 20.08 293 LEU A CA 1
ATOM 2280 C C . LEU A 1 293 ? 83.794 3.183 -6.528 1.00 22.32 293 LEU A C 1
ATOM 2281 O O . LEU A 1 293 ? 84.284 2.276 -7.211 1.00 23.02 293 LEU A O 1
ATOM 2286 N N . PHE A 1 294 ? 84.529 4.198 -6.045 1.00 19.82 294 PHE A N 1
ATOM 2287 C CA . PHE A 1 294 ? 85.971 4.253 -6.296 1.00 20.61 294 PHE A CA 1
ATOM 2288 C C . PHE A 1 294 ? 86.734 3.147 -5.574 1.00 21.28 294 PHE A C 1
ATOM 2289 O O . PHE A 1 294 ? 87.943 2.971 -5.838 1.00 20.39 294 PHE A O 1
ATOM 2297 N N . ALA A 1 295 ? 86.069 2.430 -4.661 1.00 18.54 295 ALA A N 1
ATOM 2298 C CA . ALA A 1 295 ? 86.628 1.297 -3.937 1.00 20.40 295 ALA A CA 1
ATOM 2299 C C . ALA A 1 295 ? 86.093 -0.055 -4.404 1.00 22.70 295 ALA A C 1
ATOM 2300 O O . ALA A 1 295 ? 86.394 -1.077 -3.764 1.00 20.49 295 ALA A O 1
ATOM 2302 N N . LEU A 1 296 ? 85.276 -0.092 -5.466 1.00 19.68 296 LEU A N 1
ATOM 2303 C CA . LEU A 1 296 ? 84.698 -1.331 -5.955 1.00 21.89 296 LEU A CA 1
ATOM 2304 C C . LEU A 1 296 ? 85.009 -1.531 -7.440 1.00 24.71 296 LEU A C 1
ATOM 2305 O O . LEU A 1 296 ? 85.090 -0.569 -8.212 1.00 21.90 296 LEU A O 1
ATOM 2310 N N . ALA A 1 297 ? 85.187 -2.795 -7.827 1.00 23.00 297 ALA A N 1
ATOM 2311 C CA . ALA A 1 297 ? 85.217 -3.140 -9.248 1.00 25.25 297 ALA A CA 1
ATOM 2312 C C . ALA A 1 297 ? 83.821 -3.041 -9.848 1.00 29.21 297 ALA A C 1
ATOM 2313 O O . ALA A 1 297 ? 82.811 -3.308 -9.184 1.00 24.10 297 ALA A O 1
ATOM 2315 N N . SER A 1 298 ? 83.770 -2.678 -11.140 1.00 31.27 298 SER A N 1
ATOM 2316 C CA . SER A 1 298 ? 82.483 -2.437 -11.784 1.00 30.43 298 SER A CA 1
ATOM 2317 C C . SER A 1 298 ? 81.562 -3.646 -11.676 1.00 30.82 298 SER A C 1
ATOM 2318 O O . SER A 1 298 ? 80.336 -3.485 -11.671 1.00 32.21 298 SER A O 1
ATOM 2321 N N . GLU A 1 299 ? 82.117 -4.850 -11.546 1.00 29.74 299 GLU A N 1
ATOM 2322 C CA . GLU A 1 299 ? 81.286 -6.043 -11.393 1.00 33.16 299 GLU A CA 1
ATOM 2323 C C . GLU A 1 299 ? 80.828 -6.293 -9.962 1.00 31.76 299 GLU A C 1
ATOM 2324 O O . GLU A 1 299 ? 80.004 -7.190 -9.744 1.00 36.04 299 GLU A O 1
ATOM 2330 N N . THR A 1 300 ? 81.347 -5.564 -8.976 1.00 31.99 300 THR A N 1
ATOM 2331 C CA . THR A 1 300 ? 80.864 -5.724 -7.612 1.00 25.65 300 THR A CA 1
ATOM 2332 C C . THR A 1 300 ? 79.571 -4.936 -7.460 1.00 26.54 300 THR A C 1
ATOM 2333 O O . THR A 1 300 ? 79.470 -3.800 -7.923 1.00 27.59 300 THR A O 1
ATOM 2337 N N . ASN A 1 301 ? 78.564 -5.565 -6.873 1.00 29.28 301 ASN A N 1
ATOM 2338 C CA . ASN A 1 301 ? 77.284 -4.906 -6.668 1.00 25.27 301 ASN A CA 1
ATOM 2339 C C . ASN A 1 301 ? 77.439 -3.807 -5.625 1.00 25.35 301 ASN A C 1
ATOM 2340 O O . ASN A 1 301 ? 77.685 -4.112 -4.451 1.00 26.65 301 ASN A O 1
ATOM 2345 N N . PRO A 1 302 ? 77.260 -2.538 -5.987 1.00 26.57 302 PRO A N 1
ATOM 2346 C CA . PRO A 1 302 ? 77.371 -1.464 -4.981 1.00 25.90 302 PRO A CA 1
ATOM 2347 C C . PRO A 1 302 ? 76.421 -1.607 -3.806 1.00 28.35 302 PRO A C 1
ATOM 2348 O O . PRO A 1 302 ? 76.766 -1.168 -2.694 1.00 23.98 302 PRO A O 1
ATOM 2352 N N . ASP A 1 303 ? 75.229 -2.201 -3.997 1.00 25.45 303 ASP A N 1
ATOM 2353 C CA . ASP A 1 303 ? 74.307 -2.263 -2.872 1.00 26.49 303 ASP A CA 1
ATOM 2354 C C . ASP A 1 303 ? 74.840 -3.099 -1.721 1.00 26.33 303 ASP A C 1
ATOM 2355 O O . ASP A 1 303 ? 74.257 -3.048 -0.636 1.00 26.91 303 ASP A O 1
ATOM 2360 N N . GLU A 1 304 ? 75.940 -3.845 -1.917 1.00 25.31 304 GLU A N 1
ATOM 2361 C CA . GLU A 1 304 ? 76.556 -4.605 -0.827 1.00 27.80 304 GLU A CA 1
ATOM 2362 C C . GLU A 1 304 ? 77.382 -3.738 0.115 1.00 24.21 304 GLU A C 1
ATOM 2363 O O . GLU A 1 304 ? 77.863 -4.254 1.138 1.00 26.48 304 GLU A O 1
ATOM 2369 N N . TYR A 1 305 ? 77.547 -2.446 -0.191 1.00 25.62 305 TYR A N 1
ATOM 2370 C CA . TYR A 1 305 ? 78.452 -1.556 0.540 1.00 25.56 305 TYR A CA 1
ATOM 2371 C C . TYR A 1 305 ? 77.747 -0.254 0.912 1.00 23.38 305 TYR A C 1
ATOM 2372 O O . TYR A 1 305 ? 76.812 0.182 0.226 1.00 22.51 305 TYR A O 1
ATOM 2381 N N . GLU A 1 306 ? 78.180 0.337 2.035 1.00 22.29 306 GLU A N 1
ATOM 2382 C CA . GLU A 1 306 ? 77.727 1.649 2.477 1.00 22.40 306 GLU A CA 1
ATOM 2383 C C . GLU A 1 306 ? 78.921 2.583 2.667 1.00 21.56 306 GLU A C 1
ATOM 2384 O O . GLU A 1 306 ? 80.046 2.146 2.911 1.00 24.91 306 GLU A O 1
ATOM 2390 N N . THR A 1 307 ? 78.671 3.885 2.562 1.00 20.12 307 THR A N 1
ATOM 2391 C CA . THR A 1 307 ? 79.638 4.903 2.975 1.00 21.43 307 THR A CA 1
ATOM 2392 C C . THR A 1 307 ? 79.094 5.630 4.191 1.00 22.09 307 THR A C 1
ATOM 2393 O O . THR A 1 307 ? 77.888 5.899 4.260 1.00 19.37 307 THR A O 1
ATOM 2397 N N . VAL A 1 308 ? 79.964 5.937 5.152 1.00 17.84 308 VAL A N 1
ATOM 2398 C CA . VAL A 1 308 ? 79.595 6.695 6.349 1.00 20.05 308 VAL A CA 1
ATOM 2399 C C . VAL A 1 308 ? 80.559 7.884 6.489 1.00 18.13 308 VAL A C 1
ATOM 2400 O O . VAL A 1 308 ? 81.756 7.694 6.748 1.00 19.94 308 VAL A O 1
ATOM 2404 N N . MET A 1 309 ? 80.035 9.103 6.315 1.00 15.71 309 MET A N 1
ATOM 2405 C CA . MET A 1 309 ? 80.806 10.341 6.334 1.00 19.89 309 MET A CA 1
ATOM 2406 C C . MET A 1 309 ? 80.754 11.017 7.702 1.00 22.20 309 MET A C 1
ATOM 2407 O O . MET A 1 309 ? 79.693 11.095 8.336 1.00 20.77 309 MET A O 1
ATOM 2412 N N . PHE A 1 310 ? 81.922 11.480 8.156 1.00 18.94 310 PHE A N 1
ATOM 2413 C CA . PHE A 1 310 ? 82.076 12.224 9.393 1.00 19.68 310 PHE A CA 1
ATOM 2414 C C . PHE A 1 310 ? 82.861 13.498 9.131 1.00 20.94 310 PHE A C 1
ATOM 2415 O O . PHE A 1 310 ? 83.654 13.563 8.185 1.00 20.18 310 PHE A O 1
ATOM 2423 N N . GLY A 1 311 ? 82.613 14.519 9.975 1.00 19.38 311 GLY A N 1
ATOM 2424 C CA . GLY A 1 311 ? 83.450 15.702 10.040 1.00 17.65 311 GLY A CA 1
ATOM 2425 C C . GLY A 1 311 ? 84.674 15.442 10.916 1.00 17.60 311 GLY A C 1
ATOM 2426 O O . GLY A 1 311 ? 84.644 15.632 12.141 1.00 15.37 311 GLY A O 1
ATOM 2427 N N . CYS A 1 312 ? 85.764 15.026 10.283 1.00 19.55 312 CYS A N 1
ATOM 2428 C CA . CYS A 1 312 ? 86.991 14.664 10.991 1.00 16.17 312 CYS A CA 1
ATOM 2429 C C . CYS A 1 312 ? 88.062 14.288 9.975 1.00 23.08 312 CYS A C 1
ATOM 2430 O O . CYS A 1 312 ? 87.801 14.256 8.757 1.00 16.21 312 CYS A O 1
ATOM 2433 N N . SER A 1 313 ? 89.268 13.995 10.470 1.00 17.71 313 SER A N 1
ATOM 2434 C CA . SER A 1 313 ? 90.395 13.715 9.606 1.00 18.79 313 SER A CA 1
ATOM 2435 C C . SER A 1 313 ? 90.552 12.223 9.401 1.00 17.97 313 SER A C 1
ATOM 2436 O O . SER A 1 313 ? 89.759 11.402 9.891 1.00 16.06 313 SER A O 1
ATOM 2439 N N . GLY A 1 314 ? 91.630 11.866 8.706 1.00 16.23 314 GLY A N 1
ATOM 2440 C CA . GLY A 1 314 ? 91.922 10.461 8.478 1.00 20.03 314 GLY A CA 1
ATOM 2441 C C . GLY A 1 314 ? 92.139 9.701 9.758 1.00 18.76 314 GLY A C 1
ATOM 2442 O O . GLY A 1 314 ? 91.688 8.561 9.899 1.00 16.68 314 GLY A O 1
ATOM 2443 N N . THR A 1 315 ? 92.848 10.310 10.702 1.00 20.07 315 THR A N 1
ATOM 2444 C CA . THR A 1 315 ? 92.986 9.645 11.986 1.00 18.96 315 THR A CA 1
ATOM 2445 C C . THR A 1 315 ? 91.606 9.441 12.601 1.00 18.19 315 THR A C 1
ATOM 2446 O O . THR A 1 315 ? 91.309 8.366 13.153 1.00 17.24 315 THR A O 1
ATOM 2450 N N . GLY A 1 316 ? 90.745 10.456 12.468 1.00 17.30 316 GLY A N 1
ATOM 2451 C CA . GLY A 1 316 ? 89.370 10.336 12.952 1.00 16.00 316 GLY A CA 1
ATOM 2452 C C . GLY A 1 316 ? 88.660 9.127 12.382 1.00 18.90 316 GLY A C 1
ATOM 2453 O O . GLY A 1 316 ? 88.038 8.355 13.116 1.00 19.61 316 GLY A O 1
ATOM 2454 N N . ALA A 1 317 ? 88.742 8.950 11.055 1.00 17.02 317 ALA A N 1
ATOM 2455 C CA . ALA A 1 317 ? 88.121 7.802 10.409 1.00 17.74 317 ALA A CA 1
ATOM 2456 C C . ALA A 1 317 ? 88.711 6.460 10.874 1.00 18.54 317 ALA A C 1
ATOM 2457 O O . ALA A 1 317 ? 87.978 5.466 11.030 1.00 17.73 317 ALA A O 1
ATOM 2459 N N . ASP A 1 318 ? 90.035 6.375 10.997 1.00 12.55 318 ASP A N 1
ATOM 2460 C CA . ASP A 1 318 ? 90.639 5.180 11.588 1.00 16.48 318 ASP A CA 1
ATOM 2461 C C . ASP A 1 318 ? 90.104 4.940 12.984 1.00 16.95 318 ASP A C 1
ATOM 2462 O O . ASP A 1 318 ? 89.844 3.795 13.372 1.00 16.98 318 ASP A O 1
ATOM 2467 N N . GLU A 1 319 ? 89.936 6.010 13.762 1.00 15.99 319 GLU A N 1
ATOM 2468 C CA . GLU A 1 319 ? 89.460 5.794 15.121 1.00 17.20 319 GLU A CA 1
ATOM 2469 C C . GLU A 1 319 ? 87.989 5.388 15.125 1.00 17.91 319 GLU A C 1
ATOM 2470 O O . GLU A 1 319 ? 87.599 4.533 15.937 1.00 17.91 319 GLU A O 1
ATOM 2476 N N . VAL A 1 320 ? 87.184 5.923 14.186 1.00 20.46 320 VAL A N 1
ATOM 2477 C CA . VAL A 1 320 ? 85.811 5.422 14.007 1.00 17.66 320 VAL A CA 1
ATOM 2478 C C . VAL A 1 320 ? 85.838 3.903 13.888 1.00 18.97 320 VAL A C 1
ATOM 2479 O O . VAL A 1 320 ? 85.138 3.186 14.620 1.00 18.18 320 VAL A O 1
ATOM 2483 N N . MET A 1 321 ? 86.692 3.395 12.993 1.00 18.22 321 MET A N 1
ATOM 2484 C CA . MET A 1 321 ? 86.724 1.962 12.696 1.00 21.58 321 MET A CA 1
ATOM 2485 C C . MET A 1 321 ? 87.170 1.135 13.905 1.00 21.53 321 MET A C 1
ATOM 2486 O O . MET A 1 321 ? 86.473 0.196 14.324 1.00 24.92 321 MET A O 1
ATOM 2491 N N . VAL A 1 322 ? 88.338 1.449 14.473 1.00 19.11 322 VAL A N 1
ATOM 2492 C CA . VAL A 1 322 ? 88.819 0.693 15.629 1.00 20.66 322 VAL A CA 1
ATOM 2493 C C . VAL A 1 322 ? 87.796 0.729 16.760 1.00 20.70 322 VAL A C 1
ATOM 2494 O O . VAL A 1 322 ? 87.514 -0.298 17.390 1.00 19.31 322 VAL A O 1
ATOM 2498 N N . SER A 1 323 ? 87.197 1.900 17.009 1.00 21.10 323 SER A N 1
ATOM 2499 C CA . SER A 1 323 ? 86.365 2.103 18.196 1.00 22.01 323 SER A CA 1
ATOM 2500 C C . SER A 1 323 ? 84.907 1.710 17.999 1.00 21.86 323 SER A C 1
ATOM 2501 O O . SER A 1 323 ? 84.115 1.879 18.947 1.00 21.27 323 SER A O 1
ATOM 2504 N N . SER A 1 324 ? 84.535 1.193 16.802 1.00 21.50 324 SER A N 1
ATOM 2505 C CA . SER A 1 324 ? 83.143 0.810 16.485 1.00 23.28 324 SER A CA 1
ATOM 2506 C C . SER A 1 324 ? 82.971 -0.589 15.897 1.00 22.18 324 SER A C 1
ATOM 2507 O O . SER A 1 324 ? 81.822 -1.034 15.751 1.00 18.46 324 SER A O 1
ATOM 2510 N N . CYS A 1 325 ? 84.047 -1.291 15.538 1.00 17.70 325 CYS A N 1
ATOM 2511 C CA . CYS A 1 325 ? 83.908 -2.555 14.811 1.00 16.76 325 CYS A CA 1
ATOM 2512 C C . CYS A 1 325 ? 84.423 -3.771 15.571 1.00 22.40 325 CYS A C 1
ATOM 2513 O O . CYS A 1 325 ? 84.372 -4.883 15.031 1.00 21.12 325 CYS A O 1
ATOM 2516 N N . VAL A 1 326 ? 84.956 -3.606 16.780 1.00 18.20 326 VAL A N 1
ATOM 2517 C CA . VAL A 1 326 ? 85.539 -4.742 17.482 1.00 21.74 326 VAL A CA 1
ATOM 2518 C C . VAL A 1 326 ? 84.924 -4.869 18.872 1.00 21.77 326 VAL A C 1
ATOM 2519 O O . VAL A 1 326 ? 85.245 -4.058 19.756 1.00 19.58 326 VAL A O 1
ATOM 2523 N N . PRO A 1 327 ? 84.034 -5.833 19.109 1.00 22.98 327 PRO A N 1
ATOM 2524 C CA . PRO A 1 327 ? 83.438 -5.972 20.440 1.00 24.40 327 PRO A CA 1
ATOM 2525 C C . PRO A 1 327 ? 84.431 -6.523 21.447 1.00 25.81 327 PRO A C 1
ATOM 2526 O O . PRO A 1 327 ? 85.375 -7.242 21.102 1.00 25.37 327 PRO A O 1
ATOM 2530 N N . ASP A 1 328 ? 84.144 -6.248 22.725 1.00 26.73 328 ASP A N 1
ATOM 2531 C CA . ASP A 1 328 ? 84.977 -6.776 23.810 1.00 31.82 328 ASP A CA 1
ATOM 2532 C C . ASP A 1 328 ? 84.999 -8.304 23.835 1.00 27.89 328 ASP A C 1
ATOM 2533 O O . ASP A 1 328 ? 85.888 -8.898 24.468 1.00 27.55 328 ASP A O 1
ATOM 2538 N N . THR A 1 329 ? 84.036 -8.947 23.170 1.00 29.29 329 THR A N 1
ATOM 2539 C CA . THR A 1 329 ? 83.966 -10.403 23.065 1.00 30.01 329 THR A CA 1
ATOM 2540 C C . THR A 1 329 ? 84.952 -10.965 22.059 1.00 31.59 329 THR A C 1
ATOM 2541 O O . THR A 1 329 ? 85.159 -12.189 22.033 1.00 26.48 329 THR A O 1
ATOM 2545 N N . GLY A 1 330 ? 85.541 -10.107 21.225 1.00 27.82 330 GLY A N 1
ATOM 2546 C CA . GLY A 1 330 ? 86.530 -10.524 20.260 1.00 25.17 330 GLY A CA 1
ATOM 2547 C C . GLY A 1 330 ? 87.931 -10.133 20.689 1.00 25.26 330 GLY A C 1
ATOM 2548 O O . GLY A 1 330 ? 88.181 -9.754 21.832 1.00 24.07 330 GLY A O 1
ATOM 2549 N N . ARG A 1 331 ? 88.852 -10.216 19.734 1.00 24.97 331 ARG A N 1
ATOM 2550 C CA . ARG A 1 331 ? 90.228 -9.786 19.949 1.00 23.28 331 ARG A CA 1
ATOM 2551 C C . ARG A 1 331 ? 90.819 -9.286 18.630 1.00 24.82 331 ARG A C 1
ATOM 2552 O O . ARG A 1 331 ? 90.695 -9.951 17.593 1.00 26.37 331 ARG A O 1
ATOM 2560 N N . LEU A 1 332 ? 91.420 -8.098 18.667 1.00 23.43 332 LEU A N 1
ATOM 2561 C CA . LEU A 1 332 ? 91.991 -7.452 17.486 1.00 20.77 332 LEU A CA 1
ATOM 2562 C C . LEU A 1 332 ? 93.494 -7.734 17.348 1.00 23.10 332 LEU A C 1
ATOM 2563 O O . LEU A 1 332 ? 94.237 -7.752 18.334 1.00 23.15 332 LEU A O 1
ATOM 2568 N N . LEU A 1 333 ? 93.936 -7.966 16.114 1.00 20.39 333 LEU A N 1
ATOM 2569 C CA . LEU A 1 333 ? 95.351 -7.997 15.773 1.00 24.59 333 LEU A CA 1
ATOM 2570 C C . LEU A 1 333 ? 95.631 -6.775 14.901 1.00 21.98 333 LEU A C 1
ATOM 2571 O O . LEU A 1 333 ? 94.978 -6.581 13.875 1.00 25.55 333 LEU A O 1
ATOM 2576 N N . VAL A 1 334 ? 96.559 -5.932 15.334 1.00 24.92 334 VAL A N 1
ATOM 2577 C CA . VAL A 1 334 ? 96.951 -4.739 14.594 1.00 20.83 334 VAL A CA 1
ATOM 2578 C C . VAL A 1 334 ? 98.318 -4.999 13.981 1.00 24.49 334 VAL A C 1
ATOM 2579 O O . VAL A 1 334 ? 99.255 -5.412 14.678 1.00 22.71 334 VAL A O 1
ATOM 2583 N N . ILE A 1 335 ? 98.436 -4.753 12.686 1.00 24.85 335 ILE A N 1
ATOM 2584 C CA . ILE A 1 335 ? 99.730 -4.816 12.019 1.00 26.30 335 ILE A CA 1
ATOM 2585 C C . ILE A 1 335 ? 100.388 -3.455 12.199 1.00 23.79 335 ILE A C 1
ATOM 2586 O O . ILE A 1 335 ? 99.892 -2.451 11.685 1.00 23.70 335 ILE A O 1
ATOM 2591 N N . ASP A 1 336 ? 101.505 -3.416 12.940 1.00 25.55 336 ASP A N 1
ATOM 2592 C CA . ASP A 1 336 ? 102.286 -2.190 13.120 1.00 23.71 336 ASP A CA 1
ATOM 2593 C C . ASP A 1 336 ? 103.553 -2.309 12.284 1.00 24.65 336 ASP A C 1
ATOM 2594 O O . ASP A 1 336 ? 104.548 -2.872 12.740 1.00 23.93 336 ASP A O 1
ATOM 2599 N N . ASN A 1 337 ? 103.534 -1.750 11.071 1.00 24.83 337 ASN A N 1
ATOM 2600 C CA . ASN A 1 337 ? 104.784 -1.552 10.341 1.00 22.60 337 ASN A CA 1
ATOM 2601 C C . ASN A 1 337 ? 104.876 -0.110 9.831 1.00 21.70 337 ASN A C 1
ATOM 2602 O O . ASN A 1 337 ? 105.292 0.156 8.704 1.00 23.68 337 ASN A O 1
ATOM 2607 N N . GLY A 1 338 ? 104.517 0.837 10.691 1.00 20.37 338 GLY A N 1
ATOM 2608 C CA . GLY A 1 338 ? 104.598 2.244 10.364 1.00 20.67 338 GLY A CA 1
ATOM 2609 C C . GLY A 1 338 ? 103.797 3.094 11.331 1.00 20.31 338 GLY A C 1
ATOM 2610 O O . GLY A 1 338 ? 103.134 2.598 12.237 1.00 18.03 338 GLY A O 1
ATOM 2611 N N . SER A 1 339 ? 103.890 4.408 11.122 1.00 20.82 339 SER A N 1
ATOM 2612 C CA . SER A 1 339 ? 103.270 5.323 12.072 1.00 23.21 339 SER A CA 1
ATOM 2613 C C . SER A 1 339 ? 101.754 5.144 12.131 1.00 19.97 339 SER A C 1
ATOM 2614 O O . SER A 1 339 ? 101.155 5.377 13.175 1.00 19.64 339 SER A O 1
ATOM 2617 N N . TYR A 1 340 ? 101.118 4.779 11.016 1.00 19.77 340 TYR A N 1
ATOM 2618 C CA . TYR A 1 340 ? 99.651 4.708 10.989 1.00 19.73 340 TYR A CA 1
ATOM 2619 C C . TYR A 1 340 ? 99.140 3.378 11.520 1.00 20.41 340 TYR A C 1
ATOM 2620 O O . TYR A 1 340 ? 98.038 3.320 12.081 1.00 21.46 340 TYR A O 1
ATOM 2629 N N . GLY A 1 341 ? 99.906 2.300 11.337 1.00 20.21 341 GLY A N 1
ATOM 2630 C CA . GLY A 1 341 ? 99.580 1.064 12.029 1.00 22.14 341 GLY A CA 1
ATOM 2631 C C . GLY A 1 341 ? 99.842 1.178 13.526 1.00 23.50 341 GLY A C 1
ATOM 2632 O O . GLY A 1 341 ? 99.074 0.651 14.349 1.00 22.00 341 GLY A O 1
ATOM 2633 N N . ALA A 1 342 ? 100.921 1.877 13.902 1.00 20.73 342 ALA A N 1
ATOM 2634 C CA . ALA A 1 342 ? 101.185 2.098 15.327 1.00 20.46 342 ALA A CA 1
ATOM 2635 C C . ALA A 1 342 ? 100.089 2.957 15.943 1.00 20.79 342 ALA A C 1
ATOM 2636 O O . ALA A 1 342 ? 99.673 2.737 17.089 1.00 20.21 342 ALA A O 1
ATOM 2638 N N . ARG A 1 343 ? 99.596 3.928 15.179 1.00 23.08 343 ARG A N 1
ATOM 2639 C CA . ARG A 1 343 ? 98.531 4.788 15.677 1.00 23.79 343 ARG A CA 1
ATOM 2640 C C . ARG A 1 343 ? 97.270 3.975 15.966 1.00 20.98 343 ARG A C 1
ATOM 2641 O O . ARG A 1 343 ? 96.573 4.240 16.951 1.00 24.93 343 ARG A O 1
ATOM 2649 N N . MET A 1 344 ? 96.961 2.982 15.124 1.00 20.92 344 MET A N 1
ATOM 2650 C CA . MET A 1 344 ? 95.722 2.239 15.339 1.00 20.17 344 MET A CA 1
ATOM 2651 C C . MET A 1 344 ? 95.844 1.341 16.550 1.00 24.18 344 MET A C 1
ATOM 2652 O O . MET A 1 344 ? 94.837 1.024 17.181 1.00 20.04 344 MET A O 1
ATOM 2657 N N . ALA A 1 345 ? 97.060 0.885 16.853 1.00 22.52 345 ALA A N 1
ATOM 2658 C CA . ALA A 1 345 ? 97.253 0.061 18.039 1.00 23.31 345 ALA A CA 1
ATOM 2659 C C . ALA A 1 345 ? 97.129 0.903 19.295 1.00 23.50 345 ALA A C 1
ATOM 2660 O O . ALA A 1 345 ? 96.649 0.416 20.327 1.00 27.21 345 ALA A O 1
ATOM 2662 N N . LYS A 1 346 ? 97.578 2.160 19.235 1.00 17.97 346 LYS A N 1
ATOM 2663 C CA . LYS A 1 346 ? 97.465 3.032 20.400 1.00 22.87 346 LYS A CA 1
ATOM 2664 C C . LYS A 1 346 ? 96.012 3.426 20.636 1.00 20.73 346 LYS A C 1
ATOM 2665 O O . LYS A 1 346 ? 95.588 3.568 21.787 1.00 22.97 346 LYS A O 1
ATOM 2671 N N . ILE A 1 347 ? 95.246 3.591 19.560 1.00 21.28 347 ILE A N 1
ATOM 2672 C CA . ILE A 1 347 ? 93.813 3.883 19.676 1.00 20.84 347 ILE A CA 1
ATOM 2673 C C . ILE A 1 347 ? 93.089 2.714 20.332 1.00 18.26 347 ILE A C 1
ATOM 2674 O O . ILE A 1 347 ? 92.302 2.895 21.261 1.00 23.20 347 ILE A O 1
ATOM 2679 N N . ALA A 1 348 ? 93.390 1.490 19.889 1.00 20.28 348 ALA A N 1
ATOM 2680 C CA . ALA A 1 348 ? 92.731 0.315 20.454 1.00 21.93 348 ALA A CA 1
ATOM 2681 C C . ALA A 1 348 ? 93.087 0.175 21.925 1.00 23.28 348 ALA A C 1
ATOM 2682 O O . ALA A 1 348 ? 92.231 -0.150 22.767 1.00 20.08 348 ALA A O 1
ATOM 2684 N N . ASP A 1 349 ? 94.332 0.503 22.262 1.00 21.09 349 ASP A N 1
ATOM 2685 C CA . ASP A 1 349 ? 94.748 0.409 23.650 1.00 25.24 349 ASP A CA 1
ATOM 2686 C C . ASP A 1 349 ? 94.064 1.470 24.512 1.00 20.51 349 ASP A C 1
ATOM 2687 O O . ASP A 1 349 ? 93.659 1.188 25.646 1.00 25.27 349 ASP A O 1
ATOM 2692 N N . ILE A 1 350 ? 93.952 2.694 24.017 1.00 24.09 350 ILE A N 1
ATOM 2693 C CA . ILE A 1 350 ? 93.235 3.729 24.776 1.00 24.72 350 ILE A CA 1
ATOM 2694 C C . ILE A 1 350 ? 91.816 3.257 25.084 1.00 23.89 350 ILE A C 1
ATOM 2695 O O . ILE A 1 350 ? 91.317 3.435 26.207 1.00 20.75 350 ILE A O 1
ATOM 2700 N N . TYR A 1 351 ? 91.167 2.589 24.123 1.00 20.37 351 TYR A N 1
ATOM 2701 C CA . TYR A 1 351 ? 89.800 2.135 24.336 1.00 20.51 351 TYR A CA 1
ATOM 2702 C C . TYR A 1 351 ? 89.699 0.834 25.112 1.00 21.16 351 TYR A C 1
ATOM 2703 O O . TYR A 1 351 ? 88.565 0.384 25.368 1.00 21.13 351 TYR A O 1
ATOM 2712 N N . LYS A 1 352 ? 90.840 0.232 25.461 1.00 22.83 352 LYS A N 1
ATOM 2713 C CA . LYS A 1 352 ? 90.932 -1.064 26.162 1.00 25.26 352 LYS A CA 1
ATOM 2714 C C . LYS A 1 352 ? 90.285 -2.180 25.340 1.00 23.78 352 LYS A C 1
ATOM 2715 O O . LYS A 1 352 ? 89.631 -3.078 25.863 1.00 23.71 352 LYS A O 1
ATOM 2721 N N . ILE A 1 353 ? 90.449 -2.117 24.030 1.00 23.86 353 ILE A N 1
ATOM 2722 C CA . ILE A 1 353 ? 89.987 -3.212 23.184 1.00 25.73 353 ILE A CA 1
ATOM 2723 C C . ILE A 1 353 ? 90.980 -4.367 23.301 1.00 28.11 353 ILE A C 1
ATOM 2724 O O . ILE A 1 353 ? 92.204 -4.128 23.274 1.00 27.09 353 ILE A O 1
ATOM 2729 N N . PRO A 1 354 ? 90.522 -5.601 23.514 1.00 25.81 354 PRO A N 1
ATOM 2730 C CA . PRO A 1 354 ? 91.465 -6.735 23.504 1.00 25.14 354 PRO A CA 1
ATOM 2731 C C . PRO A 1 354 ? 92.225 -6.780 22.183 1.00 24.55 354 PRO A C 1
ATOM 2732 O O . PRO A 1 354 ? 91.619 -6.785 21.107 1.00 26.15 354 PRO A O 1
ATOM 2736 N N . MET A 1 355 ? 93.556 -6.858 22.267 1.00 23.36 355 MET A N 1
ATOM 2737 C CA . MET A 1 355 ? 94.387 -6.559 21.107 1.00 24.53 355 MET A CA 1
ATOM 2738 C C . MET A 1 355 ? 95.812 -7.066 21.314 1.00 28.98 355 MET A C 1
ATOM 2739 O O . MET A 1 355 ? 96.395 -6.872 22.384 1.00 27.70 355 MET A O 1
ATOM 2744 N N . ASP A 1 356 ? 96.372 -7.698 20.279 1.00 28.24 356 ASP A N 1
ATOM 2745 C CA . ASP A 1 356 ? 97.819 -7.860 20.163 1.00 26.01 356 ASP A CA 1
ATOM 2746 C C . ASP A 1 356 ? 98.327 -7.133 18.918 1.00 30.68 356 ASP A C 1
ATOM 2747 O O . ASP A 1 356 ? 97.570 -6.846 17.982 1.00 25.74 356 ASP A O 1
ATOM 2752 N N . ILE A 1 357 ? 99.632 -6.832 18.915 1.00 29.07 357 ILE A N 1
ATOM 2753 C CA . ILE A 1 357 ? 100.281 -6.141 17.805 1.00 27.44 357 ILE A CA 1
ATOM 2754 C C . ILE A 1 357 ? 101.172 -7.136 17.070 1.00 29.16 357 ILE A C 1
ATOM 2755 O O . ILE A 1 357 ? 101.829 -7.979 17.695 1.00 23.48 357 ILE A O 1
ATOM 2760 N N . PHE A 1 358 ? 101.172 -7.055 15.739 1.00 25.88 358 PHE A N 1
ATOM 2761 C CA . PHE A 1 358 ? 102.118 -7.762 14.886 1.00 24.64 358 PHE A CA 1
ATOM 2762 C C . PHE A 1 358 ? 103.084 -6.706 14.364 1.00 25.70 358 PHE A C 1
ATOM 2763 O O . PHE A 1 358 ? 102.727 -5.917 13.488 1.00 27.88 358 PHE A O 1
ATOM 2771 N N . LYS A 1 359 ? 104.303 -6.693 14.888 1.00 26.36 359 LYS A N 1
ATOM 2772 C CA . LYS A 1 359 ? 105.238 -5.613 14.613 1.00 29.06 359 LYS A CA 1
ATOM 2773 C C . LYS A 1 359 ? 106.218 -6.049 13.525 1.00 28.08 359 LYS A C 1
ATOM 2774 O O . LYS A 1 359 ? 106.663 -7.200 13.509 1.00 27.58 359 LYS A O 1
ATOM 2780 N N . SER A 1 360 ? 106.511 -5.144 12.584 1.00 27.57 360 SER A N 1
ATOM 2781 C CA . SER A 1 360 ? 107.318 -5.483 11.412 1.00 25.02 360 SER A CA 1
ATOM 2782 C C . SER A 1 360 ? 107.993 -4.221 10.884 1.00 26.02 360 SER A C 1
ATOM 2783 O O . SER A 1 360 ? 107.649 -3.099 11.262 1.00 23.76 360 SER A O 1
ATOM 2786 N N . SER A 1 361 ? 108.991 -4.427 10.027 1.00 24.33 361 SER A N 1
ATOM 2787 C CA . SER A 1 361 ? 109.844 -3.338 9.560 1.00 25.74 361 SER A CA 1
ATOM 2788 C C . SER A 1 361 ? 109.029 -2.284 8.833 1.00 22.51 361 SER A C 1
ATOM 2789 O O . SER A 1 361 ? 108.021 -2.585 8.184 1.00 26.35 361 SER A O 1
ATOM 2792 N N . THR A 1 362 ? 109.453 -1.028 8.968 1.00 21.43 362 THR A N 1
ATOM 2793 C CA . THR A 1 362 ? 108.745 0.058 8.297 1.00 23.51 362 THR A CA 1
ATOM 2794 C C . THR A 1 362 ? 109.074 0.153 6.813 1.00 24.35 362 THR A C 1
ATOM 2795 O O . THR A 1 362 ? 108.397 0.901 6.094 1.00 24.68 362 THR A O 1
ATOM 2799 N N . TYR A 1 363 ? 110.071 -0.598 6.325 1.00 23.10 363 TYR A N 1
ATOM 2800 C CA . TYR A 1 363 ? 110.499 -0.440 4.944 1.00 25.36 363 TYR A CA 1
ATOM 2801 C C . TYR A 1 363 ? 110.731 -1.742 4.200 1.00 25.50 363 TYR A C 1
ATOM 2802 O O . TYR A 1 363 ? 110.863 -1.701 2.977 1.00 27.30 363 TYR A O 1
ATOM 2811 N N . GLU A 1 364 ? 110.814 -2.862 4.866 1.00 25.60 364 GLU A N 1
ATOM 2812 C CA . GLU A 1 364 ? 110.842 -4.134 4.178 1.00 29.00 364 GLU A CA 1
ATOM 2813 C C . GLU A 1 364 ? 109.508 -4.842 4.366 1.00 27.72 364 GLU A C 1
ATOM 2814 O O . GLU A 1 364 ? 108.855 -4.654 5.397 1.00 24.94 364 GLU A O 1
ATOM 2820 N N . PRO A 1 365 ? 109.083 -5.653 3.394 1.00 26.15 365 PRO A N 1
ATOM 2821 C CA . PRO A 1 365 ? 107.741 -6.254 3.442 1.00 24.47 365 PRO A CA 1
ATOM 2822 C C . PRO A 1 365 ? 107.559 -7.195 4.626 1.00 29.85 365 PRO A C 1
ATOM 2823 O O . PRO A 1 365 ? 108.520 -7.756 5.156 1.00 24.20 365 PRO A O 1
ATOM 2827 N N . LEU A 1 366 ? 106.286 -7.373 5.020 1.00 24.47 366 LEU A N 1
ATOM 2828 C CA . LEU A 1 366 ? 105.899 -8.283 6.097 1.00 23.23 366 LEU A CA 1
ATOM 2829 C C . LEU A 1 366 ? 106.180 -9.734 5.738 1.00 27.75 366 LEU A C 1
ATOM 2830 O O . LEU A 1 366 ? 106.027 -10.160 4.591 1.00 26.38 366 LEU A O 1
ATOM 2835 N N . ASP A 1 367 ? 106.525 -10.510 6.759 1.00 30.17 367 ASP A N 1
ATOM 2836 C CA . ASP A 1 367 ? 106.608 -11.963 6.651 1.00 31.17 367 ASP A CA 1
ATOM 2837 C C . ASP A 1 367 ? 105.179 -12.507 6.694 1.00 28.30 367 ASP A C 1
ATOM 2838 O O . ASP A 1 367 ? 104.531 -12.460 7.740 1.00 27.36 367 ASP A O 1
ATOM 2843 N N . LEU A 1 368 ? 104.691 -13.020 5.555 1.00 27.52 368 LEU A N 1
ATOM 2844 C CA . LEU A 1 368 ? 103.338 -13.575 5.441 1.00 27.88 368 LEU A CA 1
ATOM 2845 C C . LEU A 1 368 ? 103.204 -14.950 6.078 1.00 27.50 368 LEU A C 1
ATOM 2846 O O . LEU A 1 368 ? 102.105 -15.330 6.472 1.00 28.55 368 LEU A O 1
ATOM 2851 N N . GLN A 1 369 ? 104.298 -15.707 6.190 1.00 27.84 369 GLN A N 1
ATOM 2852 C CA . GLN A 1 369 ? 104.257 -16.965 6.931 1.00 31.41 369 GLN A CA 1
ATOM 2853 C C . GLN A 1 369 ? 103.998 -16.711 8.418 1.00 27.37 369 GLN A C 1
ATOM 2854 O O . GLN A 1 369 ? 103.130 -17.345 9.034 1.00 29.34 369 GLN A O 1
ATOM 2860 N N . LYS A 1 370 ? 104.726 -15.773 9.004 1.00 23.55 370 LYS A N 1
ATOM 2861 C CA . LYS A 1 370 ? 104.524 -15.454 10.413 1.00 27.34 370 LYS A CA 1
ATOM 2862 C C . LYS A 1 370 ? 103.141 -14.843 10.648 1.00 29.13 370 LYS A C 1
ATOM 2863 O O . LYS A 1 370 ? 102.503 -15.119 11.670 1.00 28.00 370 LYS A O 1
ATOM 2869 N N . LEU A 1 371 ? 102.661 -14.033 9.696 1.00 26.81 371 LEU A N 1
ATOM 2870 C CA . LEU A 1 371 ? 101.340 -13.415 9.805 1.00 26.29 371 LEU A CA 1
ATOM 2871 C C . LEU A 1 371 ? 100.240 -14.468 9.745 1.00 30.60 371 LEU A C 1
ATOM 2872 O O . LEU A 1 371 ? 99.313 -14.460 10.572 1.00 29.01 371 LEU A O 1
ATOM 2877 N N . GLU A 1 372 ? 100.323 -15.380 8.763 1.00 28.08 372 GLU A N 1
ATOM 2878 C CA . GLU A 1 372 ? 99.341 -16.452 8.668 1.00 30.06 372 GLU A CA 1
ATOM 2879 C C . GLU A 1 372 ? 99.344 -17.305 9.923 1.00 30.97 372 GLU A C 1
ATOM 2880 O O . GLU A 1 372 ? 98.286 -17.772 10.369 1.00 29.74 372 GLU A O 1
ATOM 2886 N N . ALA A 1 373 ? 100.524 -17.516 10.505 1.00 29.37 373 ALA A N 1
ATOM 2887 C CA . ALA A 1 373 ? 100.615 -18.245 11.761 1.00 31.74 373 ALA A CA 1
ATOM 2888 C C . ALA A 1 373 ? 99.798 -17.568 12.857 1.00 31.80 373 ALA A C 1
ATOM 2889 O O . ALA A 1 373 ? 99.138 -18.242 13.654 1.00 33.21 373 ALA A O 1
ATOM 2891 N N . GLU A 1 374 ? 99.814 -16.236 12.910 1.00 30.15 374 GLU A N 1
ATOM 2892 C CA . GLU A 1 374 ? 99.019 -15.553 13.930 1.00 32.37 374 GLU A CA 1
ATOM 2893 C C . GLU A 1 374 ? 97.519 -15.636 13.638 1.00 29.39 374 GLU A C 1
ATOM 2894 O O . GLU A 1 374 ? 96.726 -15.736 14.578 1.00 29.99 374 GLU A O 1
ATOM 2900 N N . PHE A 1 375 ? 97.108 -15.612 12.360 1.00 28.11 375 PHE A N 1
ATOM 2901 C CA . PHE A 1 375 ? 95.703 -15.853 12.037 1.00 27.33 375 PHE A CA 1
ATOM 2902 C C . PHE A 1 375 ? 95.293 -17.255 12.441 1.00 33.96 375 PHE A C 1
ATOM 2903 O O . PHE A 1 375 ? 94.132 -17.494 12.833 1.00 29.89 375 PHE A O 1
ATOM 2911 N N . ALA A 1 376 ? 96.236 -18.195 12.337 1.00 32.68 376 ALA A N 1
ATOM 2912 C CA . ALA A 1 376 ? 95.963 -19.616 12.498 1.00 34.94 376 ALA A CA 1
ATOM 2913 C C . ALA A 1 376 ? 95.745 -20.012 13.945 1.00 32.28 376 ALA A C 1
ATOM 2914 O O . ALA A 1 376 ? 95.148 -21.068 14.192 1.00 35.36 376 ALA A O 1
ATOM 2916 N N . THR A 1 377 ? 96.187 -19.184 14.899 1.00 31.36 377 THR A N 1
ATOM 2917 C CA . THR A 1 377 ? 95.935 -19.455 16.313 1.00 30.83 377 THR A CA 1
ATOM 2918 C C . THR A 1 377 ? 94.451 -19.387 16.667 1.00 35.65 377 THR A C 1
ATOM 2919 O O . THR A 1 377 ? 94.071 -19.900 17.729 1.00 31.54 377 THR A O 1
ATOM 2923 N N . LYS A 1 378 ? 93.622 -18.779 15.805 1.00 28.29 378 LYS A N 1
ATOM 2924 C CA . LYS A 1 378 ? 92.198 -18.499 16.026 1.00 33.45 378 LYS A CA 1
ATOM 2925 C C . LYS A 1 378 ? 91.938 -17.534 17.185 1.00 30.20 378 LYS A C 1
ATOM 2926 O O . LYS A 1 378 ? 90.788 -17.413 17.630 1.00 28.90 378 LYS A O 1
ATOM 2932 N N . LYS A 1 379 ? 92.969 -16.850 17.696 1.00 27.07 379 LYS A N 1
ATOM 2933 C CA . LYS A 1 379 ? 92.819 -15.894 18.801 1.00 27.84 379 LYS A CA 1
ATOM 2934 C C . LYS A 1 379 ? 92.201 -14.561 18.371 1.00 29.72 379 LYS A C 1
ATOM 2935 O O . LYS A 1 379 ? 91.781 -13.785 19.238 1.00 25.49 379 LYS A O 1
ATOM 2941 N N . TYR A 1 380 ? 92.093 -14.291 17.065 1.00 30.00 380 TYR A N 1
ATOM 2942 C CA . TYR A 1 380 ? 91.758 -12.967 16.552 1.00 25.35 380 TYR A CA 1
ATOM 2943 C C . TYR A 1 380 ? 90.473 -13.020 15.731 1.00 28.33 380 TYR A C 1
ATOM 2944 O O . TYR A 1 380 ? 90.382 -13.755 14.742 1.00 29.12 380 TYR A O 1
ATOM 2953 N N . THR A 1 381 ? 89.472 -12.239 16.151 1.00 25.24 381 THR A N 1
ATOM 2954 C CA . THR A 1 381 ? 88.266 -12.070 15.357 1.00 24.65 381 THR A CA 1
ATOM 2955 C C . THR A 1 381 ? 88.421 -10.984 14.288 1.00 24.39 381 THR A C 1
ATOM 2956 O O . THR A 1 381 ? 87.762 -11.053 13.238 1.00 26.54 381 THR A O 1
ATOM 2960 N N . HIS A 1 382 ? 89.331 -10.038 14.506 1.00 23.58 382 HIS A N 1
ATOM 2961 C CA . HIS A 1 382 ? 89.481 -8.838 13.698 1.00 25.52 382 HIS A CA 1
ATOM 2962 C C . HIS A 1 382 ? 90.953 -8.537 13.437 1.00 23.77 382 HIS A C 1
ATOM 2963 O O . HIS A 1 382 ? 91.831 -8.823 14.260 1.00 25.62 382 HIS A O 1
ATOM 2970 N N . LEU A 1 383 ? 91.192 -7.907 12.294 1.00 24.11 383 LEU A N 1
ATOM 2971 C CA . LEU A 1 383 ? 92.500 -7.445 11.853 1.00 22.52 383 LEU A CA 1
ATOM 2972 C C . LEU A 1 383 ? 92.370 -5.982 11.484 1.00 22.17 383 LEU A C 1
ATOM 2973 O O . LEU A 1 383 ? 91.398 -5.601 10.832 1.00 25.37 383 LEU A O 1
ATOM 2978 N N . ALA A 1 384 ? 93.318 -5.152 11.918 1.00 25.56 384 ALA A N 1
ATOM 2979 C CA . ALA A 1 384 ? 93.401 -3.767 11.462 1.00 21.68 384 ALA A CA 1
ATOM 2980 C C . ALA A 1 384 ? 94.783 -3.541 10.863 1.00 25.53 384 ALA A C 1
ATOM 2981 O O . ALA A 1 384 ? 95.797 -3.907 11.470 1.00 22.53 384 ALA A O 1
ATOM 2983 N N . CYS A 1 385 ? 94.823 -2.935 9.681 1.00 23.65 385 CYS A N 1
ATOM 2984 C CA . CYS A 1 385 ? 96.091 -2.808 8.984 1.00 23.22 385 CYS A CA 1
ATOM 2985 C C . CYS A 1 385 ? 96.003 -1.610 8.052 1.00 19.98 385 CYS A C 1
ATOM 2986 O O . CYS A 1 385 ? 94.919 -1.091 7.778 1.00 20.12 385 CYS A O 1
ATOM 2989 N N . VAL A 1 386 ? 97.162 -1.174 7.567 1.00 18.92 386 VAL A N 1
ATOM 2990 C CA . VAL A 1 386 ? 97.280 -0.083 6.605 1.00 18.83 386 VAL A CA 1
ATOM 2991 C C . VAL A 1 386 ? 97.634 -0.635 5.226 1.00 18.65 386 VAL A C 1
ATOM 2992 O O . VAL A 1 386 ? 98.521 -1.492 5.105 1.00 20.76 386 VAL A O 1
ATOM 2996 N N . TYR A 1 387 ? 96.958 -0.122 4.185 1.00 17.17 387 TYR A N 1
ATOM 2997 C CA . TYR A 1 387 ? 97.311 -0.452 2.799 1.00 18.25 387 TYR A CA 1
ATOM 2998 C C . TYR A 1 387 ? 98.610 0.233 2.364 1.00 20.74 387 TYR A C 1
ATOM 2999 O O . TYR A 1 387 ? 99.595 -0.435 2.011 1.00 18.73 387 TYR A O 1
ATOM 3008 N N . HIS A 1 388 ? 98.627 1.570 2.341 1.00 20.38 388 HIS A N 1
ATOM 3009 C CA . HIS A 1 388 ? 99.826 2.334 1.972 1.00 20.78 388 HIS A CA 1
ATOM 3010 C C . HIS A 1 388 ? 100.407 3.002 3.210 1.00 20.63 388 HIS A C 1
ATOM 3011 O O . HIS A 1 388 ? 99.785 3.898 3.798 1.00 18.27 388 HIS A O 1
ATOM 3018 N N . GLU A 1 389 ? 101.607 2.581 3.599 1.00 19.62 389 GLU A N 1
ATOM 3019 C CA . GLU A 1 389 ? 102.210 3.128 4.806 1.00 20.12 389 GLU A CA 1
ATOM 3020 C C . GLU A 1 389 ? 103.007 4.336 4.377 1.00 19.52 389 GLU A C 1
ATOM 3021 O O . GLU A 1 389 ? 104.183 4.250 3.994 1.00 19.27 389 GLU A O 1
ATOM 3027 N N . THR A 1 390 ? 102.345 5.472 4.489 1.00 21.86 390 THR A N 1
ATOM 3028 C CA . THR A 1 390 ? 102.858 6.753 4.040 1.00 25.61 390 THR A CA 1
ATOM 3029 C C . THR A 1 390 ? 104.141 7.153 4.771 1.00 24.02 390 THR A C 1
ATOM 3030 O O . THR A 1 390 ? 104.907 7.968 4.251 1.00 23.56 390 THR A O 1
ATOM 3034 N N . THR A 1 391 ? 104.360 6.619 5.981 1.00 20.20 391 THR A N 1
ATOM 3035 C CA . THR A 1 391 ? 105.630 6.723 6.686 1.00 24.86 391 THR A CA 1
ATOM 3036 C C . THR A 1 391 ? 106.842 6.591 5.757 1.00 23.80 391 THR A C 1
ATOM 3037 O O . THR A 1 391 ? 107.799 7.375 5.850 1.00 25.49 391 THR A O 1
ATOM 3041 N N . THR A 1 392 ? 106.826 5.582 4.870 1.00 22.06 392 THR A N 1
ATOM 3042 C CA . THR A 1 392 ? 107.969 5.277 4.005 1.00 20.15 392 THR A CA 1
ATOM 3043 C C . THR A 1 392 ? 107.630 5.118 2.530 1.00 23.06 392 THR A C 1
ATOM 3044 O O . THR A 1 392 ? 108.563 5.111 1.713 1.00 21.51 392 THR A O 1
ATOM 3048 N N . GLY A 1 393 ? 106.344 5.021 2.160 1.00 20.12 393 GLY A N 1
ATOM 3049 C CA . GLY A 1 393 ? 105.904 4.608 0.832 1.00 20.72 393 GLY A CA 1
ATOM 3050 C C . GLY A 1 393 ? 105.773 3.109 0.642 1.00 19.34 393 GLY A C 1
ATOM 3051 O O . GLY A 1 393 ? 105.537 2.659 -0.479 1.00 23.42 393 GLY A O 1
ATOM 3052 N N . LEU A 1 394 ? 105.944 2.321 1.697 1.00 20.49 394 LEU A N 1
ATOM 3053 C CA . LEU A 1 394 ? 105.748 0.886 1.599 1.00 20.43 394 LEU A CA 1
ATOM 3054 C C . LEU A 1 394 ? 104.281 0.569 1.334 1.00 19.77 394 LEU A C 1
ATOM 3055 O O . LEU A 1 394 ? 103.396 1.077 2.023 1.00 19.70 394 LEU A O 1
ATOM 3060 N N . LEU A 1 395 ? 104.029 -0.290 0.343 1.00 19.41 395 LEU A N 1
ATOM 3061 C CA . LEU A 1 395 ? 102.690 -0.779 0.014 1.00 20.48 395 LEU A CA 1
ATOM 3062 C C . LEU A 1 395 ? 102.510 -2.207 0.532 1.00 23.95 395 LEU A C 1
ATOM 3063 O O . LEU A 1 395 ? 103.131 -3.154 0.012 1.00 24.50 395 LEU A O 1
ATOM 3068 N N . ASN A 1 396 ? 101.634 -2.372 1.538 1.00 21.23 396 ASN A N 1
ATOM 3069 C CA . ASN A 1 396 ? 101.384 -3.693 2.117 1.00 26.26 396 ASN A CA 1
ATOM 3070 C C . ASN A 1 396 ? 100.498 -4.503 1.177 1.00 24.49 396 ASN A C 1
ATOM 3071 O O . ASN A 1 396 ? 99.544 -3.963 0.621 1.00 25.88 396 ASN A O 1
ATOM 3076 N N . PRO A 1 397 ? 100.763 -5.797 1.005 1.00 25.76 397 PRO A N 1
ATOM 3077 C CA . PRO A 1 397 ? 100.038 -6.578 -0.027 1.00 25.21 397 PRO A CA 1
ATOM 3078 C C . PRO A 1 397 ? 98.674 -7.039 0.470 1.00 25.08 397 PRO A C 1
ATOM 3079 O O . PRO A 1 397 ? 98.413 -8.218 0.727 1.00 23.20 397 PRO A O 1
ATOM 3083 N N . LEU A 1 398 ? 97.768 -6.084 0.628 1.00 25.69 398 LEU A N 1
ATOM 3084 C CA . LEU A 1 398 ? 96.467 -6.416 1.196 1.00 25.28 398 LEU A CA 1
ATOM 3085 C C . LEU A 1 398 ? 95.624 -7.269 0.244 1.00 27.48 398 LEU A C 1
ATOM 3086 O O . LEU A 1 398 ? 94.739 -7.994 0.711 1.00 24.85 398 LEU A O 1
ATOM 3091 N N . HIS A 1 399 ? 95.900 -7.239 -1.074 1.00 24.37 399 HIS A N 1
ATOM 3092 C CA . HIS A 1 399 ? 95.284 -8.227 -1.957 1.00 29.80 399 HIS A CA 1
ATOM 3093 C C . HIS A 1 399 ? 95.658 -9.650 -1.567 1.00 25.31 399 HIS A C 1
ATOM 3094 O O . HIS A 1 399 ? 94.975 -10.589 -1.975 1.00 22.70 399 HIS A O 1
ATOM 3101 N N . ILE A 1 400 ? 96.710 -9.835 -0.778 1.00 22.59 400 ILE A N 1
ATOM 3102 C CA . ILE A 1 400 ? 97.020 -11.134 -0.208 1.00 27.07 400 ILE A CA 1
ATOM 3103 C C . ILE A 1 400 ? 96.587 -11.239 1.242 1.00 24.21 400 ILE A C 1
ATOM 3104 O O . ILE A 1 400 ? 96.033 -12.259 1.655 1.00 26.02 400 ILE A O 1
ATOM 3109 N N . ILE A 1 401 ? 96.856 -10.205 2.034 1.00 24.64 401 ILE A N 1
ATOM 3110 C CA . ILE A 1 401 ? 96.653 -10.346 3.465 1.00 22.25 401 ILE A CA 1
ATOM 3111 C C . ILE A 1 401 ? 95.170 -10.445 3.801 1.00 25.54 401 ILE A C 1
ATOM 3112 O O . ILE A 1 401 ? 94.767 -11.270 4.629 1.00 23.47 401 ILE A O 1
ATOM 3117 N N . CYS A 1 402 ? 94.333 -9.653 3.146 1.00 22.75 402 CYS A N 1
ATOM 3118 C CA . CYS A 1 402 ? 92.993 -9.552 3.706 1.00 23.84 402 CYS A CA 1
ATOM 3119 C C . CYS A 1 402 ? 92.126 -10.726 3.267 1.00 25.44 402 CYS A C 1
ATOM 3120 O O . CYS A 1 402 ? 91.343 -11.227 4.079 1.00 24.96 402 CYS A O 1
ATOM 3123 N N . PRO A 1 403 ? 92.219 -11.214 2.022 1.00 26.60 403 PRO A N 1
ATOM 3124 C CA . PRO A 1 403 ? 91.548 -12.490 1.725 1.00 26.31 403 PRO A CA 1
ATOM 3125 C C . PRO A 1 403 ? 92.043 -13.626 2.599 1.00 27.83 403 PRO A C 1
ATOM 3126 O O . PRO A 1 403 ? 91.257 -14.521 2.958 1.00 27.44 403 PRO A O 1
ATOM 3130 N N . MET A 1 404 ? 93.329 -13.618 2.970 1.00 24.03 404 MET A N 1
ATOM 3131 C CA . MET A 1 404 ? 93.806 -14.629 3.905 1.00 24.10 404 MET A CA 1
ATOM 3132 C C . MET A 1 404 ? 93.171 -14.461 5.285 1.00 26.91 404 MET A C 1
ATOM 3133 O O . MET A 1 404 ? 92.773 -15.450 5.913 1.00 25.88 404 MET A O 1
ATOM 3138 N N . ALA A 1 405 ? 93.071 -13.220 5.781 1.00 21.99 405 ALA A N 1
ATOM 3139 C CA . ALA A 1 405 ? 92.363 -12.990 7.041 1.00 25.31 405 ALA A CA 1
ATOM 3140 C C . ALA A 1 405 ? 90.922 -13.508 6.979 1.00 26.17 405 ALA A C 1
ATOM 3141 O O . ALA A 1 405 ? 90.453 -14.153 7.921 1.00 24.94 405 ALA A O 1
ATOM 3143 N N . LYS A 1 406 ? 90.218 -13.262 5.865 1.00 25.85 406 LYS A N 1
ATOM 3144 C CA . LYS A 1 406 ? 88.842 -13.745 5.715 1.00 25.42 406 LYS A CA 1
ATOM 3145 C C . LYS A 1 406 ? 88.782 -15.267 5.724 1.00 32.05 406 LYS A C 1
ATOM 3146 O O . LYS A 1 406 ? 87.826 -15.856 6.255 1.00 29.86 406 LYS A O 1
ATOM 3152 N N . LYS A 1 407 ? 89.770 -15.927 5.103 1.00 27.71 407 LYS A N 1
ATOM 3153 C CA . LYS A 1 407 ? 89.772 -17.389 5.091 1.00 28.29 407 LYS A CA 1
ATOM 3154 C C . LYS A 1 407 ? 89.891 -17.941 6.514 1.00 29.13 407 LYS A C 1
ATOM 3155 O O . LYS A 1 407 ? 89.418 -19.046 6.806 1.00 33.10 407 LYS A O 1
ATOM 3161 N N . TYR A 1 408 ? 90.461 -17.168 7.420 1.00 25.98 408 TYR A N 1
ATOM 3162 C CA . TYR A 1 408 ? 90.526 -17.542 8.822 1.00 28.56 408 TYR A CA 1
ATOM 3163 C C . TYR A 1 408 ? 89.355 -16.994 9.619 1.00 32.28 408 TYR A C 1
ATOM 3164 O O . TYR A 1 408 ? 89.355 -17.093 10.847 1.00 32.82 408 TYR A O 1
ATOM 3173 N N . GLY A 1 409 ? 88.343 -16.456 8.943 1.00 29.52 409 GLY A N 1
ATOM 3174 C CA . GLY A 1 409 ? 87.118 -16.088 9.617 1.00 33.04 409 GLY A CA 1
ATOM 3175 C C . GLY A 1 409 ? 87.166 -14.748 10.297 1.00 31.37 409 GLY A C 1
ATOM 3176 O O . GLY A 1 409 ? 86.309 -14.461 11.140 1.00 30.05 409 GLY A O 1
ATOM 3177 N N . MET A 1 410 ? 88.134 -13.904 9.946 1.00 28.56 410 MET A N 1
ATOM 3178 C CA . MET A 1 410 ? 88.345 -12.639 10.635 1.00 27.65 410 MET A CA 1
ATOM 3179 C C . MET A 1 410 ? 87.670 -11.501 9.878 1.00 25.89 410 MET A C 1
ATOM 3180 O O . MET A 1 410 ? 87.511 -11.551 8.652 1.00 27.62 410 MET A O 1
ATOM 3185 N N . VAL A 1 411 ? 87.307 -10.454 10.615 1.00 23.75 411 VAL A N 1
ATOM 3186 C CA . VAL A 1 411 ? 86.798 -9.239 9.999 1.00 24.37 411 VAL A CA 1
ATOM 3187 C C . VAL A 1 411 ? 87.981 -8.341 9.692 1.00 21.35 411 VAL A C 1
ATOM 3188 O O . VAL A 1 411 ? 88.895 -8.230 10.498 1.00 24.56 411 VAL A O 1
ATOM 3192 N N . THR A 1 412 ? 87.973 -7.695 8.528 1.00 22.99 412 THR A N 1
ATOM 3193 C CA . THR A 1 412 ? 89.105 -6.879 8.109 1.00 24.73 412 THR A CA 1
ATOM 3194 C C . THR A 1 412 ? 88.795 -5.388 8.233 1.00 25.18 412 THR A C 1
ATOM 3195 O O . THR A 1 412 ? 87.766 -4.911 7.749 1.00 23.32 412 THR A O 1
ATOM 3199 N N . ILE A 1 413 ? 89.713 -4.667 8.868 1.00 22.55 413 ILE A N 1
ATOM 3200 C CA . ILE A 1 413 ? 89.627 -3.235 9.115 1.00 23.23 413 ILE A CA 1
ATOM 3201 C C . ILE A 1 413 ? 90.852 -2.592 8.451 1.00 23.98 413 ILE A C 1
ATOM 3202 O O . ILE A 1 413 ? 91.992 -2.882 8.837 1.00 23.04 413 ILE A O 1
ATOM 3207 N N . VAL A 1 414 ? 90.633 -1.747 7.443 1.00 24.77 414 VAL A N 1
ATOM 3208 C CA . VAL A 1 414 ? 91.728 -1.313 6.571 1.00 25.00 414 VAL A CA 1
ATOM 3209 C C . VAL A 1 414 ? 91.819 0.214 6.541 1.00 20.89 414 VAL A C 1
ATOM 3210 O O . VAL A 1 414 ? 90.875 0.901 6.157 1.00 19.27 414 VAL A O 1
ATOM 3214 N N . ASP A 1 415 ? 92.979 0.736 6.885 1.00 20.26 415 ASP A N 1
ATOM 3215 C CA . ASP A 1 415 ? 93.298 2.133 6.624 1.00 19.28 415 ASP A CA 1
ATOM 3216 C C . ASP A 1 415 ? 93.800 2.193 5.182 1.00 19.41 415 ASP A C 1
ATOM 3217 O O . ASP A 1 415 ? 94.900 1.719 4.874 1.00 21.96 415 ASP A O 1
ATOM 3222 N N . ALA A 1 416 ? 92.981 2.727 4.281 1.00 18.11 416 ALA A N 1
ATOM 3223 C CA . ALA A 1 416 ? 93.414 3.026 2.920 1.00 20.14 416 ALA A CA 1
ATOM 3224 C C . ALA A 1 416 ? 93.523 4.527 2.682 1.00 18.40 416 ALA A C 1
ATOM 3225 O O . ALA A 1 416 ? 93.386 5.007 1.546 1.00 21.34 416 ALA A O 1
ATOM 3227 N N . VAL A 1 417 ? 93.788 5.266 3.756 1.00 17.95 417 VAL A N 1
ATOM 3228 C CA . VAL A 1 417 ? 93.734 6.723 3.740 1.00 19.12 417 VAL A CA 1
ATOM 3229 C C . VAL A 1 417 ? 94.544 7.288 2.572 1.00 19.05 417 VAL A C 1
ATOM 3230 O O . VAL A 1 417 ? 94.049 8.108 1.800 1.00 22.36 417 VAL A O 1
ATOM 3234 N N . SER A 1 418 ? 95.783 6.817 2.391 1.00 18.92 418 SER A N 1
ATOM 3235 C CA . SER A 1 418 ? 96.632 7.276 1.291 1.00 19.68 418 SER A CA 1
ATOM 3236 C C . SER A 1 418 ? 96.705 6.274 0.130 1.00 22.42 418 SER A C 1
ATOM 3237 O O . SER A 1 418 ? 97.669 6.298 -0.660 1.00 19.80 418 SER A O 1
ATOM 3240 N N . ALA A 1 419 ? 95.748 5.364 0.036 1.00 19.47 419 ALA A N 1
ATOM 3241 C CA . ALA A 1 419 ? 95.694 4.439 -1.097 1.00 21.64 419 ALA A CA 1
ATOM 3242 C C . ALA A 1 419 ? 94.463 4.662 -1.951 1.00 22.36 419 ALA A C 1
ATOM 3243 O O . ALA A 1 419 ? 94.563 4.756 -3.185 1.00 24.69 419 ALA A O 1
ATOM 3245 N N . TYR A 1 420 ? 93.298 4.746 -1.319 1.00 19.15 420 TYR A N 1
ATOM 3246 C CA . TYR A 1 420 ? 92.029 4.931 -2.026 1.00 16.97 420 TYR A CA 1
ATOM 3247 C C . TYR A 1 420 ? 92.122 6.056 -3.051 1.00 19.75 420 TYR A C 1
ATOM 3248 O O . TYR A 1 420 ? 92.707 7.102 -2.778 1.00 21.68 420 TYR A O 1
ATOM 3257 N N . CYS A 1 421 ? 91.628 5.797 -4.261 1.00 18.11 421 CYS A N 1
ATOM 3258 C CA . CYS A 1 421 ? 91.577 6.717 -5.404 1.00 21.52 421 CYS A CA 1
ATOM 3259 C C . CYS A 1 421 ? 92.920 6.952 -6.063 1.00 17.26 421 CYS A C 1
ATOM 3260 O O . CYS A 1 421 ? 92.979 7.663 -7.088 1.00 18.35 421 CYS A O 1
ATOM 3263 N N . GLY A 1 422 ? 94.001 6.373 -5.550 1.00 19.18 422 GLY A N 1
ATOM 3264 C CA . GLY A 1 422 ? 95.277 6.542 -6.216 1.00 20.26 422 GLY A CA 1
ATOM 3265 C C . GLY A 1 422 ? 95.620 5.316 -7.033 1.00 19.83 422 GLY A C 1
ATOM 3266 O O . GLY A 1 422 ? 96.462 5.361 -7.919 1.00 22.30 422 GLY A O 1
ATOM 3267 N N . MET A 1 423 ? 95.014 4.193 -6.683 1.00 23.27 423 MET A N 1
ATOM 3268 C CA . MET A 1 423 ? 95.163 2.918 -7.352 1.00 17.44 423 MET A CA 1
ATOM 3269 C C . MET A 1 423 ? 93.782 2.291 -7.340 1.00 23.79 423 MET A C 1
ATOM 3270 O O . MET A 1 423 ? 92.970 2.621 -6.462 1.00 20.85 423 MET A O 1
ATOM 3275 N N . PRO A 1 424 ? 93.474 1.409 -8.301 1.00 19.82 424 PRO A N 1
ATOM 3276 C CA . PRO A 1 424 ? 92.170 0.733 -8.295 1.00 20.20 424 PRO A CA 1
ATOM 3277 C C . PRO A 1 424 ? 92.041 -0.181 -7.093 1.00 23.91 424 PRO A C 1
ATOM 3278 O O . PRO A 1 424 ? 93.018 -0.758 -6.604 1.00 22.90 424 PRO A O 1
ATOM 3282 N N . MET A 1 425 ? 90.813 -0.294 -6.612 1.00 23.23 425 MET A N 1
ATOM 3283 C CA . MET A 1 425 ? 90.510 -1.064 -5.422 1.00 24.19 425 MET A CA 1
ATOM 3284 C C . MET A 1 425 ? 89.150 -1.724 -5.598 1.00 22.88 425 MET A C 1
ATOM 3285 O O . MET A 1 425 ? 88.213 -1.113 -6.115 1.00 24.90 425 MET A O 1
ATOM 3290 N N . ASP A 1 426 ? 89.057 -2.989 -5.197 1.00 21.35 426 ASP A N 1
ATOM 3291 C CA . ASP A 1 426 ? 87.788 -3.700 -5.161 1.00 24.95 426 ASP A CA 1
ATOM 3292 C C . ASP A 1 426 ? 87.693 -4.332 -3.777 1.00 22.26 426 ASP A C 1
ATOM 3293 O O . ASP A 1 426 ? 88.277 -5.392 -3.530 1.00 22.25 426 ASP A O 1
ATOM 3298 N N . LEU A 1 427 ? 86.963 -3.673 -2.877 1.00 22.61 427 LEU A N 1
ATOM 3299 C CA . LEU A 1 427 ? 86.816 -4.183 -1.521 1.00 22.41 427 LEU A CA 1
ATOM 3300 C C . LEU A 1 427 ? 86.348 -5.635 -1.509 1.00 24.54 427 LEU A C 1
ATOM 3301 O O . LEU A 1 427 ? 86.680 -6.386 -0.587 1.00 24.87 427 LEU A O 1
ATOM 3306 N N . LYS A 1 428 ? 85.568 -6.047 -2.513 1.00 26.37 428 LYS A N 1
ATOM 3307 C CA . LYS A 1 428 ? 85.003 -7.394 -2.488 1.00 26.61 428 LYS A CA 1
ATOM 3308 C C . LYS A 1 428 ? 86.085 -8.448 -2.682 1.00 24.97 428 LYS A C 1
ATOM 3309 O O . LYS A 1 428 ? 86.246 -9.350 -1.849 1.00 27.86 428 LYS A O 1
ATOM 3315 N N . SER A 1 429 ? 86.827 -8.367 -3.796 1.00 24.59 429 SER A N 1
ATOM 3316 C CA . SER A 1 429 ? 87.929 -9.315 -4.025 1.00 25.80 429 SER A CA 1
ATOM 3317 C C . SER A 1 429 ? 89.138 -9.032 -3.138 1.00 25.19 429 SER A C 1
ATOM 3318 O O . SER A 1 429 ? 89.982 -9.920 -2.931 1.00 25.41 429 SER A O 1
ATOM 3321 N N . LEU A 1 430 ? 89.249 -7.826 -2.602 1.00 26.73 430 LEU A N 1
ATOM 3322 C CA . LEU A 1 430 ? 90.315 -7.552 -1.648 1.00 24.92 430 LEU A CA 1
ATOM 3323 C C . LEU A 1 430 ? 90.008 -8.114 -0.274 1.00 26.10 430 LEU A C 1
ATOM 3324 O O . LEU A 1 430 ? 90.881 -8.085 0.599 1.00 23.78 430 LEU A O 1
ATOM 3329 N N . GLY A 1 431 ? 88.787 -8.602 -0.057 1.00 23.52 431 GLY A N 1
ATOM 3330 C CA . GLY A 1 431 ? 88.450 -9.162 1.228 1.00 21.09 431 GLY A CA 1
ATOM 3331 C C . GLY A 1 431 ? 88.377 -8.122 2.322 1.00 22.66 431 GLY A C 1
ATOM 3332 O O . GLY A 1 431 ? 88.694 -8.428 3.469 1.00 21.27 431 GLY A O 1
ATOM 3333 N N . ILE A 1 432 ? 87.956 -6.902 1.994 1.00 21.34 432 ILE A N 1
ATOM 3334 C CA . ILE A 1 432 ? 87.991 -5.778 2.922 1.00 19.93 432 ILE A CA 1
ATOM 3335 C C . ILE A 1 432 ? 86.565 -5.453 3.354 1.00 20.85 432 ILE A C 1
ATOM 3336 O O . ILE A 1 432 ? 85.688 -5.187 2.520 1.00 23.03 432 ILE A O 1
ATOM 3341 N N . ASP A 1 433 ? 86.343 -5.508 4.659 1.00 21.68 433 ASP A N 1
ATOM 3342 C CA . ASP A 1 433 ? 85.074 -5.238 5.334 1.00 23.79 433 ASP A CA 1
ATOM 3343 C C . ASP A 1 433 ? 84.864 -3.762 5.664 1.00 19.86 433 ASP A C 1
ATOM 3344 O O . ASP A 1 433 ? 83.754 -3.252 5.551 1.00 21.79 433 ASP A O 1
ATOM 3349 N N . PHE A 1 434 ? 85.894 -3.070 6.121 1.00 21.92 434 PHE A N 1
ATOM 3350 C CA . PHE A 1 434 ? 85.782 -1.652 6.416 1.00 19.12 434 PHE A CA 1
ATOM 3351 C C . PHE A 1 434 ? 87.024 -0.942 5.899 1.00 19.20 434 PHE A C 1
ATOM 3352 O O . PHE A 1 434 ? 88.146 -1.375 6.180 1.00 24.38 434 PHE A O 1
ATOM 3360 N N . MET A 1 435 ? 86.832 0.167 5.181 1.00 19.56 435 MET A N 1
ATOM 3361 C CA . MET A 1 435 ? 87.940 0.907 4.579 1.00 21.27 435 MET A CA 1
ATOM 3362 C C . MET A 1 435 ? 87.775 2.392 4.863 1.00 21.79 435 MET A C 1
ATOM 3363 O O . MET A 1 435 ? 86.700 2.958 4.612 1.00 20.33 435 MET A O 1
ATOM 3368 N N . ALA A 1 436 ? 88.828 3.026 5.373 1.00 18.42 436 ALA A N 1
ATOM 3369 C CA . ALA A 1 436 ? 88.786 4.443 5.713 1.00 17.38 436 ALA A CA 1
ATOM 3370 C C . ALA A 1 436 ? 89.591 5.269 4.723 1.00 17.61 436 ALA A C 1
ATOM 3371 O O . ALA A 1 436 ? 90.628 4.823 4.224 1.00 18.41 436 ALA A O 1
ATOM 3373 N N . SER A 1 437 ? 89.112 6.467 4.432 1.00 17.11 437 SER A N 1
ATOM 3374 C CA . SER A 1 437 ? 89.931 7.447 3.721 1.00 16.28 437 SER A CA 1
ATOM 3375 C C . SER A 1 437 ? 89.389 8.832 4.052 1.00 18.16 437 SER A C 1
ATOM 3376 O O . SER A 1 437 ? 88.561 8.980 4.963 1.00 15.13 437 SER A O 1
ATOM 3379 N N . THR A 1 438 ? 89.878 9.853 3.333 1.00 16.08 438 THR A N 1
ATOM 3380 C CA . THR A 1 438 ? 89.533 11.243 3.601 1.00 18.60 438 THR A CA 1
ATOM 3381 C C . THR A 1 438 ? 89.319 11.985 2.299 1.00 21.77 438 THR A C 1
ATOM 3382 O O . THR A 1 438 ? 89.574 11.478 1.194 1.00 20.83 438 THR A O 1
ATOM 3386 N N . SER A 1 439 ? 88.856 13.214 2.444 1.00 16.45 439 SER A N 1
ATOM 3387 C CA . SER A 1 439 ? 88.554 14.014 1.272 1.00 16.84 439 SER A CA 1
ATOM 3388 C C . SER A 1 439 ? 89.774 14.756 0.749 1.00 18.38 439 SER A C 1
ATOM 3389 O O . SER A 1 439 ? 89.667 15.457 -0.246 1.00 21.70 439 SER A O 1
ATOM 3392 N N . ASN A 1 440 ? 90.941 14.626 1.367 1.00 15.63 440 ASN A N 1
ATOM 3393 C CA . ASN A 1 440 ? 92.037 15.459 0.894 1.00 21.05 440 ASN A CA 1
ATOM 3394 C C . ASN A 1 440 ? 93.300 14.685 0.532 1.00 18.26 440 ASN A C 1
ATOM 3395 O O . ASN A 1 440 ? 94.360 15.296 0.395 1.00 18.39 440 ASN A O 1
ATOM 3400 N N . LYS A 1 441 ? 93.234 13.365 0.357 1.00 19.47 441 LYS A N 1
ATOM 3401 C CA . LYS A 1 441 ? 94.392 12.657 -0.200 1.00 17.81 441 LYS A CA 1
ATOM 3402 C C . LYS A 1 441 ? 94.221 12.483 -1.708 1.00 21.25 441 LYS A C 1
ATOM 3403 O O . LYS A 1 441 ? 94.092 13.472 -2.433 1.00 15.55 441 LYS A O 1
ATOM 3409 N N . ASN A 1 442 ? 94.167 11.224 -2.182 1.00 21.01 442 ASN A N 1
ATOM 3410 C CA . ASN A 1 442 ? 94.190 10.947 -3.625 1.00 19.41 442 ASN A CA 1
ATOM 3411 C C . ASN A 1 442 ? 92.890 11.272 -4.340 1.00 21.91 442 ASN A C 1
ATOM 3412 O O . ASN A 1 442 ? 92.852 11.231 -5.577 1.00 22.14 442 ASN A O 1
ATOM 3417 N N . ILE A 1 443 ? 91.815 11.576 -3.614 1.00 21.73 443 ILE A N 1
ATOM 3418 C CA . ILE A 1 443 ? 90.620 12.054 -4.277 1.00 18.15 443 ILE A CA 1
ATOM 3419 C C . ILE A 1 443 ? 90.732 13.522 -4.633 1.00 17.15 443 ILE A C 1
ATOM 3420 O O . ILE A 1 443 ? 89.920 14.002 -5.443 1.00 17.25 443 ILE A O 1
ATOM 3425 N N . GLN A 1 444 ? 91.674 14.257 -3.998 1.00 17.60 444 GLN A N 1
ATOM 3426 C CA . GLN A 1 444 ? 92.067 15.638 -4.383 1.00 18.02 444 GLN A CA 1
ATOM 3427 C C . GLN A 1 444 ? 90.979 16.691 -4.095 1.00 17.36 444 GLN A C 1
ATOM 3428 O O . GLN A 1 444 ? 90.819 17.655 -4.846 1.00 16.73 444 GLN A O 1
ATOM 3434 N N . GLY A 1 445 ? 90.230 16.521 -3.001 1.00 16.95 445 GLY A N 1
ATOM 3435 C CA . GLY A 1 445 ? 89.385 17.567 -2.465 1.00 16.60 445 GLY A CA 1
ATOM 3436 C C . GLY A 1 445 ? 90.062 18.268 -1.300 1.00 15.81 445 GLY A C 1
ATOM 3437 O O . GLY A 1 445 ? 91.273 18.166 -1.109 1.00 18.41 445 GLY A O 1
ATOM 3438 N N . MET A 1 446 ? 89.265 18.956 -0.498 1.00 15.41 446 MET A N 1
ATOM 3439 C CA . MET A 1 446 ? 89.738 19.746 0.639 1.00 16.20 446 MET A CA 1
ATOM 3440 C C . MET A 1 446 ? 89.529 18.969 1.926 1.00 17.79 446 MET A C 1
ATOM 3441 O O . MET A 1 446 ? 88.561 18.220 2.047 1.00 14.23 446 MET A O 1
ATOM 3446 N N . ALA A 1 447 ? 90.458 19.147 2.881 1.00 17.55 447 ALA A N 1
ATOM 3447 C CA . ALA A 1 447 ? 90.410 18.408 4.135 1.00 15.57 447 ALA A CA 1
ATOM 3448 C C . ALA A 1 447 ? 89.128 18.690 4.926 1.00 18.32 447 ALA A C 1
ATOM 3449 O O . ALA A 1 447 ? 88.674 19.832 5.030 1.00 18.18 447 ALA A O 1
ATOM 3451 N N . GLY A 1 448 ? 88.573 17.643 5.534 1.00 15.37 448 GLY A N 1
ATOM 3452 C CA . GLY A 1 448 ? 87.552 17.876 6.537 1.00 15.98 448 GLY A CA 1
ATOM 3453 C C . GLY A 1 448 ? 86.461 16.841 6.646 1.00 19.73 448 GLY A C 1
ATOM 3454 O O . GLY A 1 448 ? 85.682 16.879 7.603 1.00 16.46 448 GLY A O 1
ATOM 3455 N N . VAL A 1 449 ? 86.399 15.940 5.656 1.00 17.27 449 VAL A N 1
ATOM 3456 C CA . VAL A 1 449 ? 85.420 14.863 5.562 1.00 16.22 449 VAL A CA 1
ATOM 3457 C C . VAL A 1 449 ? 86.176 13.547 5.586 1.00 17.72 449 VAL A C 1
ATOM 3458 O O . VAL A 1 449 ? 86.823 13.185 4.594 1.00 20.19 449 VAL A O 1
ATOM 3462 N N . GLY A 1 450 ? 86.066 12.807 6.677 1.00 18.89 450 GLY A N 1
ATOM 3463 C CA . GLY A 1 450 ? 86.570 11.451 6.734 1.00 16.83 450 GLY A CA 1
ATOM 3464 C C . GLY A 1 450 ? 85.434 10.460 6.588 1.00 19.48 450 GLY A C 1
ATOM 3465 O O . GLY A 1 450 ? 84.294 10.733 6.975 1.00 17.89 450 GLY A O 1
ATOM 3466 N N . PHE A 1 451 ? 85.748 9.289 6.035 1.00 17.63 451 PHE A N 1
ATOM 3467 C CA . PHE A 1 451 ? 84.651 8.379 5.735 1.00 20.68 451 PHE A CA 1
ATOM 3468 C C . PHE A 1 451 ? 85.121 6.934 5.791 1.00 16.57 451 PHE A C 1
ATOM 3469 O O . PHE A 1 451 ? 86.296 6.622 5.602 1.00 17.72 451 PHE A O 1
ATOM 3477 N N . VAL A 1 452 ? 84.168 6.061 6.057 1.00 16.28 452 VAL A N 1
ATOM 3478 C CA . VAL A 1 452 ? 84.383 4.632 6.125 1.00 20.40 452 VAL A CA 1
ATOM 3479 C C . VAL A 1 452 ? 83.486 3.971 5.082 1.00 20.58 452 VAL A C 1
ATOM 3480 O O . VAL A 1 452 ? 82.260 4.170 5.082 1.00 19.67 452 VAL A O 1
ATOM 3484 N N . ILE A 1 453 ? 84.088 3.247 4.152 1.00 18.68 453 ILE A N 1
ATOM 3485 C CA . ILE A 1 453 ? 83.310 2.468 3.195 1.00 20.32 453 ILE A CA 1
ATOM 3486 C C . ILE A 1 453 ? 83.234 1.059 3.763 1.00 20.59 453 ILE A C 1
ATOM 3487 O O . ILE A 1 453 ? 84.268 0.457 4.085 1.00 20.19 453 ILE A O 1
ATOM 3492 N N . CYS A 1 454 ? 82.005 0.556 3.922 1.00 19.87 454 CYS A N 1
ATOM 3493 C CA . CYS A 1 454 ? 81.700 -0.648 4.691 1.00 23.72 454 CYS A CA 1
ATOM 3494 C C . CYS A 1 454 ? 81.011 -1.711 3.846 1.00 22.27 454 CYS A C 1
ATOM 3495 O O . CYS A 1 454 ? 80.048 -1.423 3.132 1.00 21.59 454 CYS A O 1
ATOM 3498 N N . ASN A 1 455 ? 81.453 -2.955 3.989 1.00 21.90 455 ASN A N 1
ATOM 3499 C CA . ASN A 1 455 ? 80.575 -4.072 3.651 1.00 24.52 455 ASN A CA 1
ATOM 3500 C C . ASN A 1 455 ? 79.283 -3.960 4.465 1.00 23.56 455 ASN A C 1
ATOM 3501 O O . ASN A 1 455 ? 79.319 -4.127 5.684 1.00 22.36 455 ASN A O 1
ATOM 3506 N N . LYS A 1 456 ? 78.146 -3.706 3.808 1.00 23.60 456 LYS A N 1
ATOM 3507 C CA . LYS A 1 456 ? 76.876 -3.463 4.511 1.00 24.45 456 LYS A CA 1
ATOM 3508 C C . LYS A 1 456 ? 76.546 -4.543 5.546 1.00 25.75 456 LYS A C 1
ATOM 3509 O O . LYS A 1 456 ? 76.156 -4.231 6.676 1.00 23.44 456 LYS A O 1
ATOM 3515 N N . ALA A 1 457 ? 76.719 -5.809 5.198 1.00 22.94 457 ALA A N 1
ATOM 3516 C CA . ALA A 1 457 ? 76.362 -6.858 6.145 1.00 23.90 457 ALA A CA 1
ATOM 3517 C C . ALA A 1 457 ? 77.252 -6.817 7.386 1.00 25.43 457 ALA A C 1
ATOM 3518 O O . ALA A 1 457 ? 76.765 -6.997 8.505 1.00 21.38 457 ALA A O 1
ATOM 3520 N N . GLU A 1 458 ? 78.549 -6.525 7.218 1.00 24.78 458 GLU A N 1
ATOM 3521 C CA . GLU A 1 458 ? 79.427 -6.456 8.378 1.00 23.31 458 GLU A CA 1
ATOM 3522 C C . GLU A 1 458 ? 79.154 -5.198 9.194 1.00 22.23 458 GLU A C 1
ATOM 3523 O O . GLU A 1 458 ? 79.198 -5.226 10.428 1.00 24.37 458 GLU A O 1
ATOM 3529 N N . LEU A 1 459 ? 78.887 -4.084 8.521 1.00 24.32 459 LEU A N 1
ATOM 3530 C CA . LEU A 1 459 ? 78.381 -2.912 9.221 1.00 25.53 459 LEU A CA 1
ATOM 3531 C C . LEU A 1 459 ? 77.173 -3.269 10.089 1.00 27.65 459 LEU A C 1
ATOM 3532 O O . LEU A 1 459 ? 77.143 -2.952 11.285 1.00 24.90 459 LEU A O 1
ATOM 3537 N N . GLU A 1 460 ? 76.175 -3.949 9.502 1.00 26.84 460 GLU A N 1
ATOM 3538 C CA . GLU A 1 460 ? 74.960 -4.303 10.254 1.00 26.83 460 GLU A CA 1
ATOM 3539 C C . GLU A 1 460 ? 75.290 -5.141 11.478 1.00 26.81 460 GLU A C 1
ATOM 3540 O O . GLU A 1 460 ? 74.684 -4.952 12.539 1.00 27.77 460 GLU A O 1
ATOM 3546 N N . LYS A 1 461 ? 76.257 -6.066 11.350 1.00 27.27 461 LYS A N 1
ATOM 3547 C CA . LYS A 1 461 ? 76.602 -6.951 12.464 1.00 27.93 461 LYS A CA 1
ATOM 3548 C C . LYS A 1 461 ? 77.003 -6.178 13.707 1.00 24.61 461 LYS A C 1
ATOM 3549 O O . LYS A 1 461 ? 76.925 -6.728 14.809 1.00 23.27 461 LYS A O 1
ATOM 3555 N N . THR A 1 462 ? 77.422 -4.916 13.566 1.00 24.95 462 THR A N 1
ATOM 3556 C CA . THR A 1 462 ? 77.800 -4.111 14.719 1.00 21.89 462 THR A CA 1
ATOM 3557 C C . THR A 1 462 ? 76.631 -3.346 15.350 1.00 23.44 462 THR A C 1
ATOM 3558 O O . THR A 1 462 ? 76.854 -2.621 16.328 1.00 23.29 462 THR A O 1
ATOM 3562 N N . LYS A 1 463 ? 75.398 -3.524 14.855 1.00 24.69 463 LYS A N 1
ATOM 3563 C CA . LYS A 1 463 ? 74.252 -2.760 15.348 1.00 27.34 463 LYS A CA 1
ATOM 3564 C C . LYS A 1 463 ? 74.170 -2.758 16.878 1.00 25.46 463 LYS A C 1
ATOM 3565 O O . LYS A 1 463 ? 73.961 -1.704 17.499 1.00 24.35 463 LYS A O 1
ATOM 3571 N N . ASP A 1 464 ? 74.383 -3.911 17.515 1.00 26.65 464 ASP A N 1
ATOM 3572 C CA . ASP A 1 464 ? 74.197 -3.995 18.961 1.00 28.74 464 ASP A CA 1
ATOM 3573 C C . ASP A 1 464 ? 75.507 -3.910 19.766 1.00 26.61 464 ASP A C 1
ATOM 3574 O O . ASP A 1 464 ? 75.505 -4.202 20.964 1.00 24.14 464 ASP A O 1
ATOM 3579 N N . TYR A 1 465 ? 76.607 -3.479 19.159 1.00 23.36 465 TYR A N 1
ATOM 3580 C CA . TYR A 1 465 ? 77.831 -3.264 19.929 1.00 23.68 465 TYR A CA 1
ATOM 3581 C C . TYR A 1 465 ? 77.650 -2.114 20.921 1.00 23.28 465 TYR A C 1
ATOM 3582 O O . TYR A 1 465 ? 77.104 -1.066 20.563 1.00 28.90 465 TYR A O 1
ATOM 3591 N N . PRO A 1 466 ? 78.120 -2.256 22.155 1.00 22.48 466 PRO A N 1
ATOM 3592 C CA . PRO A 1 466 ? 78.171 -1.086 23.036 1.00 27.69 466 PRO A CA 1
ATOM 3593 C C . PRO A 1 466 ? 78.999 0.020 22.397 1.00 27.52 466 PRO A C 1
ATOM 3594 O O . PRO A 1 466 ? 80.084 -0.224 21.853 1.00 25.20 466 PRO A O 1
ATOM 3598 N N . MET A 1 467 ? 78.470 1.244 22.468 1.00 24.19 467 MET A N 1
ATOM 3599 C CA . MET A 1 467 ? 79.181 2.415 21.988 1.00 21.98 467 MET A CA 1
ATOM 3600 C C . MET A 1 467 ? 80.406 2.680 22.859 1.00 27.92 467 MET A C 1
ATOM 3601 O O . MET A 1 467 ? 80.411 2.401 24.065 1.00 22.46 467 MET A O 1
ATOM 3606 N N . ARG A 1 468 ? 81.468 3.212 22.240 1.00 19.85 468 ARG A N 1
ATOM 3607 C CA . ARG A 1 468 ? 82.697 3.449 22.968 1.00 22.23 468 ARG A CA 1
ATOM 3608 C C . ARG A 1 468 ? 82.985 4.922 23.048 1.00 20.34 468 ARG A C 1
ATOM 3609 O O . ARG A 1 468 ? 83.895 5.336 23.775 1.00 18.13 468 ARG A O 1
ATOM 3617 N N . ASN A 1 469 ? 82.246 5.685 22.267 1.00 21.06 469 ASN A N 1
ATOM 3618 C CA . ASN A 1 469 ? 82.344 7.120 22.076 1.00 19.34 469 ASN A CA 1
ATOM 3619 C C . ASN A 1 469 ? 81.007 7.506 21.457 1.00 18.19 469 ASN A C 1
ATOM 3620 O O . ASN A 1 469 ? 80.111 6.659 21.314 1.00 17.24 469 ASN A O 1
ATOM 3625 N N . TYR A 1 470 ? 80.862 8.778 21.100 1.00 17.67 470 TYR A N 1
ATOM 3626 C CA . TYR A 1 470 ? 79.624 9.263 20.509 1.00 19.43 470 TYR A CA 1
ATOM 3627 C C . TYR A 1 470 ? 79.858 9.855 19.124 1.00 19.40 470 TYR A C 1
ATOM 3628 O O . TYR A 1 470 ? 79.341 9.324 18.143 1.00 20.73 470 TYR A O 1
ATOM 3637 N N . TYR A 1 471 ? 80.649 10.928 19.015 1.00 18.41 471 TYR A N 1
ATOM 3638 C CA . TYR A 1 471 ? 80.850 11.603 17.732 1.00 18.90 471 TYR A CA 1
ATOM 3639 C C . TYR A 1 471 ? 81.372 10.649 16.658 1.00 17.28 471 TYR A C 1
ATOM 3640 O O . TYR A 1 471 ? 80.988 10.747 15.485 1.00 16.72 471 TYR A O 1
ATOM 3649 N N . LEU A 1 472 ? 82.235 9.703 17.049 1.00 17.75 472 LEU A N 1
ATOM 3650 C CA . LEU A 1 472 ? 82.924 8.809 16.126 1.00 17.59 472 LEU A CA 1
ATOM 3651 C C . LEU A 1 472 ? 82.348 7.393 16.098 1.00 16.07 472 LEU A C 1
ATOM 3652 O O . LEU A 1 472 ? 83.041 6.463 15.670 1.00 16.63 472 LEU A O 1
ATOM 3657 N N . ASN A 1 473 ? 81.108 7.188 16.548 1.00 15.57 473 ASN A N 1
ATOM 3658 C CA . ASN A 1 473 ? 80.510 5.850 16.516 1.00 16.03 473 ASN A CA 1
ATOM 3659 C C . ASN A 1 473 ? 79.955 5.542 15.128 1.00 16.33 473 ASN A C 1
ATOM 3660 O O . ASN A 1 473 ? 78.981 6.161 14.708 1.00 16.04 473 ASN A O 1
ATOM 3665 N N . LEU A 1 474 ? 80.516 4.521 14.468 1.00 14.95 474 LEU A N 1
ATOM 3666 C CA . LEU A 1 474 ? 80.150 4.197 13.088 1.00 15.21 474 LEU A CA 1
ATOM 3667 C C . LEU A 1 474 ? 78.655 3.895 12.933 1.00 16.92 474 LEU A C 1
ATOM 3668 O O . LEU A 1 474 ? 77.999 4.430 12.025 1.00 15.08 474 LEU A O 1
ATOM 3673 N N . TYR A 1 475 ? 78.106 2.982 13.760 1.00 17.08 475 TYR A N 1
ATOM 3674 C CA . TYR A 1 475 ? 76.744 2.508 13.452 1.00 20.46 475 TYR A CA 1
ATOM 3675 C C . TYR A 1 475 ? 75.707 3.616 13.615 1.00 18.32 475 TYR A C 1
ATOM 3676 O O . TYR A 1 475 ? 74.786 3.748 12.783 1.00 18.32 475 TYR A O 1
ATOM 3685 N N . ASP A 1 476 ? 75.821 4.415 14.685 1.00 16.49 476 ASP A N 1
ATOM 3686 C CA . ASP A 1 476 ? 74.872 5.504 14.916 1.00 16.76 476 ASP A CA 1
ATOM 3687 C C . ASP A 1 476 ? 74.949 6.556 13.819 1.00 18.34 476 ASP A C 1
ATOM 3688 O O . ASP A 1 476 ? 73.920 7.112 13.415 1.00 14.62 476 ASP A O 1
ATOM 3693 N N . GLN A 1 477 ? 76.156 6.901 13.382 1.00 15.82 477 GLN A N 1
ATOM 3694 C CA . GLN A 1 477 ? 76.293 7.883 12.307 1.00 15.86 477 GLN A CA 1
ATOM 3695 C C . GLN A 1 477 ? 75.605 7.373 11.043 1.00 18.97 477 GLN A C 1
ATOM 3696 O O . GLN A 1 477 ? 74.895 8.128 10.357 1.00 16.24 477 GLN A O 1
ATOM 3702 N N . TYR A 1 478 ? 75.745 6.066 10.774 1.00 19.01 478 TYR A N 1
ATOM 3703 C CA . TYR A 1 478 ? 75.093 5.437 9.626 1.00 20.00 478 TYR A CA 1
ATOM 3704 C C . TYR A 1 478 ? 73.579 5.342 9.814 1.00 20.68 478 TYR A C 1
ATOM 3705 O O . TYR A 1 478 ? 72.802 5.646 8.900 1.00 17.48 478 TYR A O 1
ATOM 3714 N N . ALA A 1 479 ? 73.158 4.880 10.980 1.00 19.31 479 ALA A N 1
ATOM 3715 C CA . ALA A 1 479 ? 71.756 4.593 11.214 1.00 20.13 479 ALA A CA 1
ATOM 3716 C C . ALA A 1 479 ? 70.941 5.875 11.189 1.00 22.42 479 ALA A C 1
ATOM 3717 O O . ALA A 1 479 ? 69.867 5.921 10.573 1.00 18.80 479 ALA A O 1
ATOM 3719 N N . TYR A 1 480 ? 71.447 6.936 11.839 1.00 20.80 480 TYR A N 1
ATOM 3720 C CA . TYR A 1 480 ? 70.724 8.202 11.843 1.00 20.45 480 TYR A CA 1
ATOM 3721 C C . TYR A 1 480 ? 70.485 8.717 10.422 1.00 22.20 480 TYR A C 1
ATOM 3722 O O . TYR A 1 480 ? 69.379 9.176 10.094 1.00 20.28 480 TYR A O 1
ATOM 3731 N N . PHE A 1 481 ? 71.499 8.663 9.556 1.00 22.36 481 PHE A N 1
ATOM 3732 C CA . PHE A 1 481 ? 71.244 9.205 8.225 1.00 21.02 481 PHE A CA 1
ATOM 3733 C C . PHE A 1 481 ? 70.313 8.298 7.430 1.00 22.19 481 PHE A C 1
ATOM 3734 O O . PHE A 1 481 ? 69.543 8.786 6.591 1.00 20.50 481 PHE A O 1
ATOM 3742 N N . ALA A 1 482 ? 70.381 6.982 7.648 1.00 18.91 482 ALA A N 1
ATOM 3743 C CA . ALA A 1 482 ? 69.453 6.098 6.949 1.00 24.62 482 ALA A CA 1
ATOM 3744 C C . ALA A 1 482 ? 68.005 6.433 7.307 1.00 23.23 482 ALA A C 1
ATOM 3745 O O . ALA A 1 482 ? 67.110 6.372 6.450 1.00 23.32 482 ALA A O 1
ATOM 3747 N N . LYS A 1 483 ? 67.770 6.810 8.564 1.00 21.71 483 LYS A N 1
ATOM 3748 C CA . LYS A 1 483 ? 66.425 7.063 9.067 1.00 23.06 483 LYS A CA 1
ATOM 3749 C C . LYS A 1 483 ? 65.915 8.443 8.697 1.00 26.31 483 LYS A C 1
ATOM 3750 O O . LYS A 1 483 ? 64.723 8.606 8.401 1.00 22.34 483 LYS A O 1
ATOM 3756 N N . THR A 1 484 ? 66.772 9.458 8.785 1.00 25.28 484 THR A N 1
ATOM 3757 C CA . THR A 1 484 ? 66.320 10.839 8.723 1.00 23.07 484 THR A CA 1
ATOM 3758 C C . THR A 1 484 ? 66.713 11.573 7.451 1.00 21.56 484 THR A C 1
ATOM 3759 O O . THR A 1 484 ? 66.239 12.698 7.243 1.00 19.92 484 THR A O 1
ATOM 3763 N N . HIS A 1 485 ? 67.550 10.980 6.593 1.00 20.37 485 HIS A N 1
ATOM 3764 C CA . HIS A 1 485 ? 68.183 11.709 5.492 1.00 20.09 485 HIS A CA 1
ATOM 3765 C C . HIS A 1 485 ? 68.899 12.963 5.993 1.00 21.08 485 HIS A C 1
ATOM 3766 O O . HIS A 1 485 ? 69.124 13.897 5.233 1.00 17.57 485 HIS A O 1
ATOM 3773 N N . GLN A 1 486 ? 69.251 13.005 7.277 1.00 21.73 486 GLN A N 1
ATOM 3774 C CA . GLN A 1 486 ? 70.111 14.033 7.829 1.00 18.79 486 GLN A CA 1
ATOM 3775 C C . GLN A 1 486 ? 71.302 13.373 8.506 1.00 17.14 486 GLN A C 1
ATOM 3776 O O . GLN A 1 486 ? 71.214 12.222 8.949 1.00 20.02 486 GLN A O 1
ATOM 3782 N N . THR A 1 487 ? 72.424 14.098 8.581 1.00 18.27 487 THR A N 1
ATOM 3783 C CA . THR A 1 487 ? 73.571 13.637 9.364 1.00 15.72 487 THR A CA 1
ATOM 3784 C C . THR A 1 487 ? 73.419 14.144 10.806 1.00 16.88 487 THR A C 1
ATOM 3785 O O . THR A 1 487 ? 72.784 15.178 11.055 1.00 18.74 487 THR A O 1
ATOM 3789 N N . ARG A 1 488 ? 73.968 13.373 11.757 1.00 19.12 488 ARG A N 1
ATOM 3790 C CA . ARG A 1 488 ? 73.683 13.560 13.186 1.00 20.73 488 ARG A CA 1
ATOM 3791 C C . ARG A 1 488 ? 73.925 14.996 13.663 1.00 21.72 488 ARG A C 1
ATOM 3792 O O . ARG A 1 488 ? 73.071 15.572 14.353 1.00 19.39 488 ARG A O 1
ATOM 3800 N N . PHE A 1 489 ? 75.081 15.590 13.308 1.00 17.09 489 PHE A N 1
ATOM 3801 C CA . PHE A 1 489 ? 75.525 16.911 13.768 1.00 17.26 489 PHE A CA 1
ATOM 3802 C C . PHE A 1 489 ? 75.862 17.779 12.551 1.00 18.97 489 PHE A C 1
ATOM 3803 O O . PHE A 1 489 ? 75.805 17.321 11.417 1.00 15.84 489 PHE A O 1
ATOM 3811 N N . THR A 1 490 ? 76.206 19.047 12.780 1.00 17.40 490 THR A N 1
ATOM 3812 C CA . THR A 1 490 ? 76.571 19.951 11.671 1.00 17.37 490 THR A CA 1
ATOM 3813 C C . THR A 1 490 ? 77.781 19.402 10.908 1.00 18.87 490 THR A C 1
ATOM 3814 O O . THR A 1 490 ? 78.840 19.164 11.522 1.00 15.19 490 THR A O 1
ATOM 3818 N N . PRO A 1 491 ? 77.672 19.152 9.601 1.00 17.61 491 PRO A N 1
ATOM 3819 C CA . PRO A 1 491 ? 78.837 18.680 8.843 1.00 17.09 491 PRO A CA 1
ATOM 3820 C C . PRO A 1 491 ? 79.580 19.854 8.227 1.00 13.70 491 PRO A C 1
ATOM 3821 O O . PRO A 1 491 ? 79.069 20.990 8.223 1.00 12.33 491 PRO A O 1
ATOM 3825 N N . PRO A 1 492 ? 80.798 19.625 7.690 1.00 15.24 492 PRO A N 1
ATOM 3826 C CA . PRO A 1 492 ? 81.544 20.682 6.980 1.00 16.58 492 PRO A CA 1
ATOM 3827 C C . PRO A 1 492 ? 80.964 20.910 5.583 1.00 18.33 492 PRO A C 1
ATOM 3828 O O . PRO A 1 492 ? 81.408 20.348 4.562 1.00 13.43 492 PRO A O 1
ATOM 3832 N N . VAL A 1 493 ? 79.899 21.721 5.582 1.00 20.34 493 VAL A N 1
ATOM 3833 C CA . VAL A 1 493 ? 79.055 21.937 4.414 1.00 17.18 493 VAL A CA 1
ATOM 3834 C C . VAL A 1 493 ? 79.892 22.286 3.187 1.00 17.04 493 VAL A C 1
ATOM 3835 O O . VAL A 1 493 ? 79.805 21.627 2.141 1.00 18.65 493 VAL A O 1
ATOM 3839 N N . GLN A 1 494 ? 80.656 23.386 3.279 1.00 17.10 494 GLN A N 1
ATOM 3840 C CA . GLN A 1 494 ? 81.422 23.864 2.126 1.00 18.47 494 GLN A CA 1
ATOM 3841 C C . GLN A 1 494 ? 82.491 22.849 1.684 1.00 21.78 494 GLN A C 1
ATOM 3842 O O . GLN A 1 494 ? 82.801 22.746 0.482 1.00 17.99 494 GLN A O 1
ATOM 3848 N N . THR A 1 495 ? 83.072 22.107 2.631 1.00 20.11 495 THR A N 1
ATOM 3849 C CA . THR A 1 495 ? 84.049 21.069 2.280 1.00 17.06 495 THR A CA 1
ATOM 3850 C C . THR A 1 495 ? 83.387 19.944 1.505 1.00 21.23 495 THR A C 1
ATOM 3851 O O . THR A 1 495 ? 84.039 19.262 0.705 1.00 17.97 495 THR A O 1
ATOM 3855 N N . MET A 1 496 ? 82.089 19.740 1.749 1.00 18.14 496 MET A N 1
ATOM 3856 C CA . MET A 1 496 ? 81.326 18.701 1.083 1.00 16.22 496 MET A CA 1
ATOM 3857 C C . MET A 1 496 ? 80.935 19.143 -0.312 1.00 14.38 496 MET A C 1
ATOM 3858 O O . MET A 1 496 ? 80.851 18.324 -1.241 1.00 15.86 496 MET A O 1
ATOM 3863 N N . TYR A 1 497 ? 80.783 20.435 -0.503 1.00 18.10 497 TYR A N 1
ATOM 3864 C CA . TYR A 1 497 ? 80.640 20.917 -1.872 1.00 20.19 497 TYR A CA 1
ATOM 3865 C C . TYR A 1 497 ? 81.941 20.697 -2.635 1.00 18.45 497 TYR A C 1
ATOM 3866 O O . TYR A 1 497 ? 81.933 20.286 -3.803 1.00 17.66 497 TYR A O 1
ATOM 3875 N N . ALA A 1 498 ? 83.070 20.965 -1.979 1.00 16.05 498 ALA A N 1
ATOM 3876 C CA . ALA A 1 498 ? 84.357 20.702 -2.600 1.00 17.21 498 ALA A CA 1
ATOM 3877 C C . ALA A 1 498 ? 84.532 19.216 -2.886 1.00 16.03 498 ALA A C 1
ATOM 3878 O O . ALA A 1 498 ? 85.057 18.836 -3.940 1.00 18.09 498 ALA A O 1
ATOM 3880 N N . LEU A 1 499 ? 84.064 18.357 -1.983 1.00 14.89 499 LEU A N 1
ATOM 3881 C CA . LEU A 1 499 ? 84.263 16.935 -2.190 1.00 14.65 499 LEU A CA 1
ATOM 3882 C C . LEU A 1 499 ? 83.485 16.424 -3.394 1.00 15.63 499 LEU A C 1
ATOM 3883 O O . LEU A 1 499 ? 83.991 15.574 -4.152 1.00 16.69 499 LEU A O 1
ATOM 3888 N N . ARG A 1 500 ? 82.241 16.903 -3.575 1.00 16.06 500 ARG A N 1
ATOM 3889 C CA . ARG A 1 500 ? 81.476 16.557 -4.764 1.00 15.78 500 ARG A CA 1
ATOM 3890 C C . ARG A 1 500 ? 82.245 16.927 -6.034 1.00 17.57 500 ARG A C 1
ATOM 3891 O O . ARG A 1 500 ? 82.396 16.099 -6.939 1.00 16.39 500 ARG A O 1
ATOM 3899 N N . GLN A 1 501 ? 82.763 18.164 -6.107 1.00 18.06 501 GLN A N 1
ATOM 3900 C CA . GLN A 1 501 ? 83.587 18.549 -7.258 1.00 18.64 501 GLN A CA 1
ATOM 3901 C C . GLN A 1 501 ? 84.774 17.605 -7.440 1.00 21.42 501 GLN A C 1
ATOM 3902 O O . GLN A 1 501 ? 85.053 17.163 -8.562 1.00 19.76 501 GLN A O 1
ATOM 3908 N N . ALA A 1 502 ? 85.479 17.269 -6.351 1.00 17.62 502 ALA A N 1
ATOM 3909 C CA . ALA A 1 502 ? 86.601 16.344 -6.483 1.00 20.41 502 ALA A CA 1
ATOM 3910 C C . ALA A 1 502 ? 86.125 14.964 -6.927 1.00 19.54 502 ALA A C 1
ATOM 3911 O O . ALA A 1 502 ? 86.861 14.254 -7.631 1.00 19.29 502 ALA A O 1
ATOM 3913 N N . VAL A 1 503 ? 84.905 14.569 -6.536 1.00 19.92 503 VAL A N 1
ATOM 3914 C CA . VAL A 1 503 ? 84.356 13.295 -6.992 1.00 13.27 503 VAL A CA 1
ATOM 3915 C C . VAL A 1 503 ? 84.078 13.368 -8.504 1.00 17.85 503 VAL A C 1
ATOM 3916 O O . VAL A 1 503 ? 84.398 12.448 -9.267 1.00 17.79 503 VAL A O 1
ATOM 3920 N N . LEU A 1 504 ? 83.474 14.465 -8.966 1.00 19.32 504 LEU A N 1
ATOM 3921 C CA . LEU A 1 504 ? 83.226 14.576 -10.407 1.00 18.86 504 LEU A CA 1
ATOM 3922 C C . LEU A 1 504 ? 84.537 14.526 -11.197 1.00 20.32 504 LEU A C 1
ATOM 3923 O O . LEU A 1 504 ? 84.624 13.873 -12.245 1.00 20.65 504 LEU A O 1
ATOM 3928 N N . GLU A 1 505 ? 85.576 15.176 -10.684 1.00 20.21 505 GLU A N 1
ATOM 3929 C CA . GLU A 1 505 ? 86.860 15.191 -11.364 1.00 20.47 505 GLU A CA 1
ATOM 3930 C C . GLU A 1 505 ? 87.558 13.840 -11.328 1.00 21.85 505 GLU A C 1
ATOM 3931 O O . GLU A 1 505 ? 88.269 13.487 -12.284 1.00 21.12 505 GLU A O 1
ATOM 3937 N N . THR A 1 506 ? 87.379 13.073 -10.251 1.00 20.07 506 THR A N 1
ATOM 3938 C CA . THR A 1 506 ? 87.889 11.712 -10.226 1.00 18.43 506 THR A CA 1
ATOM 3939 C C . THR A 1 506 ? 87.152 10.823 -11.229 1.00 21.29 506 THR A C 1
ATOM 3940 O O . THR A 1 506 ? 87.773 9.956 -11.849 1.00 19.13 506 THR A O 1
ATOM 3944 N N . LYS A 1 507 ? 85.826 11.004 -11.388 1.00 19.57 507 LYS A N 1
ATOM 3945 C CA . LYS A 1 507 ? 85.110 10.274 -12.435 1.00 23.28 507 LYS A CA 1
ATOM 3946 C C . LYS A 1 507 ? 85.555 10.706 -13.831 1.00 20.04 507 LYS A C 1
ATOM 3947 O O . LYS A 1 507 ? 85.555 9.885 -14.761 1.00 21.52 507 LYS A O 1
ATOM 3953 N N . GLN A 1 508 ? 85.856 11.999 -14.015 1.00 19.40 508 GLN A N 1
ATOM 3954 C CA . GLN A 1 508 ? 86.336 12.484 -15.312 1.00 20.97 508 GLN A CA 1
ATOM 3955 C C . GLN A 1 508 ? 87.695 11.881 -15.653 1.00 26.79 508 GLN A C 1
ATOM 3956 O O . GLN A 1 508 ? 87.926 11.477 -16.800 1.00 19.66 508 GLN A O 1
ATOM 3962 N N . GLU A 1 509 ? 88.599 11.810 -14.665 1.00 19.37 509 GLU A N 1
ATOM 3963 C CA . GLU A 1 509 ? 89.936 11.251 -14.890 1.00 23.11 509 GLU A CA 1
ATOM 3964 C C . GLU A 1 509 ? 89.915 9.728 -14.980 1.00 23.41 509 GLU A C 1
ATOM 3965 O O . GLU A 1 509 ? 90.597 9.143 -15.836 1.00 22.99 509 GLU A O 1
ATOM 3971 N N . THR A 1 510 ? 89.098 9.095 -14.121 1.00 18.61 510 THR A N 1
ATOM 3972 C CA . THR A 1 510 ? 89.113 7.690 -13.736 1.00 19.88 510 THR A CA 1
ATOM 3973 C C . THR A 1 510 ? 90.312 7.367 -12.850 1.00 19.42 510 THR A C 1
ATOM 3974 O O . THR A 1 510 ? 91.428 7.886 -13.048 1.00 18.57 510 THR A O 1
ATOM 3978 N N . VAL A 1 511 ? 90.083 6.480 -11.884 1.00 17.01 511 VAL A N 1
ATOM 3979 C CA . VAL A 1 511 ? 91.134 6.137 -10.940 1.00 17.58 511 VAL A CA 1
ATOM 3980 C C . VAL A 1 511 ? 92.329 5.519 -11.668 1.00 21.83 511 VAL A C 1
ATOM 3981 O O . VAL A 1 511 ? 93.498 5.772 -11.317 1.00 19.64 511 VAL A O 1
ATOM 3985 N N . GLN A 1 512 ? 92.049 4.699 -12.690 1.00 21.92 512 GLN A N 1
ATOM 3986 C CA . GLN A 1 512 ? 93.100 4.018 -13.453 1.00 24.41 512 GLN A CA 1
ATOM 3987 C C . GLN A 1 512 ? 94.096 5.009 -14.045 1.00 24.81 512 GLN A C 1
ATOM 3988 O O . GLN A 1 512 ? 95.329 4.832 -13.937 1.00 23.42 512 GLN A O 1
ATOM 3994 N N . LYS A 1 513 ? 93.581 6.064 -14.672 1.00 21.08 513 LYS A N 1
ATOM 3995 C CA . LYS A 1 513 ? 94.469 7.059 -15.261 1.00 25.61 513 LYS A CA 1
ATOM 3996 C C . LYS A 1 513 ? 95.112 7.940 -14.202 1.00 25.09 513 LYS A C 1
ATOM 3997 O O . LYS A 1 513 ? 96.258 8.376 -14.374 1.00 23.38 513 LYS A O 1
ATOM 4003 N N . ARG A 1 514 ? 94.408 8.224 -13.106 1.00 24.16 514 ARG A N 1
ATOM 4004 C CA . ARG A 1 514 ? 95.073 8.939 -12.011 1.00 21.59 514 ARG A CA 1
ATOM 4005 C C . ARG A 1 514 ? 96.257 8.133 -11.499 1.00 19.87 514 ARG A C 1
ATOM 4006 O O . ARG A 1 514 ? 97.352 8.669 -11.300 1.00 21.88 514 ARG A O 1
ATOM 4014 N N . TYR A 1 515 ? 96.057 6.827 -11.316 1.00 22.36 515 TYR A N 1
ATOM 4015 C CA . TYR A 1 515 ? 97.156 5.941 -10.945 1.00 24.57 515 TYR A CA 1
ATOM 4016 C C . TYR A 1 515 ? 98.300 6.025 -11.950 1.00 22.59 515 TYR A C 1
ATOM 4017 O O . TYR A 1 515 ? 99.477 5.976 -11.570 1.00 19.39 515 TYR A O 1
ATOM 4026 N N . GLU A 1 516 ? 97.969 6.132 -13.242 1.00 21.13 516 GLU A N 1
ATOM 4027 C CA . GLU A 1 516 ? 99.009 6.186 -14.265 1.00 23.80 516 GLU A CA 1
ATOM 4028 C C . GLU A 1 516 ? 99.770 7.507 -14.201 1.00 23.45 516 GLU A C 1
ATOM 4029 O O . GLU A 1 516 ? 101.002 7.529 -14.324 1.00 24.19 516 GLU A O 1
ATOM 4035 N N . ARG A 1 517 ? 99.057 8.611 -13.973 1.00 20.57 517 ARG A N 1
ATOM 4036 C CA . ARG A 1 517 ? 99.700 9.918 -13.821 1.00 21.39 517 ARG A CA 1
ATOM 4037 C C . ARG A 1 517 ? 100.552 9.991 -12.538 1.00 22.82 517 ARG A C 1
ATOM 4038 O O . ARG A 1 517 ? 101.656 10.581 -12.540 1.00 17.37 517 ARG A O 1
ATOM 4046 N N . TYR A 1 518 ? 100.059 9.407 -11.432 1.00 23.85 518 TYR A N 1
ATOM 4047 C CA . TYR A 1 518 ? 100.880 9.319 -10.222 1.00 21.26 518 TYR A CA 1
ATOM 4048 C C . TYR A 1 518 ? 102.138 8.493 -10.490 1.00 20.43 518 TYR A C 1
ATOM 4049 O O . TYR A 1 518 ? 103.248 8.880 -10.090 1.00 18.53 518 TYR A O 1
ATOM 4058 N N . THR A 1 519 ? 101.991 7.387 -11.222 1.00 22.19 519 THR A N 1
ATOM 4059 C CA . THR A 1 519 ? 103.136 6.517 -11.440 1.00 22.36 519 THR A CA 1
ATOM 4060 C C . THR A 1 519 ? 104.103 7.119 -12.457 1.00 21.79 519 THR A C 1
ATOM 4061 O O . THR A 1 519 ? 105.321 6.942 -12.321 1.00 22.72 519 THR A O 1
ATOM 4065 N N . ALA A 1 520 ? 103.589 7.864 -13.452 1.00 21.54 520 ALA A N 1
ATOM 4066 C CA . ALA A 1 520 ? 104.465 8.605 -14.360 1.00 21.09 520 ALA A CA 1
ATOM 4067 C C . ALA A 1 520 ? 105.331 9.610 -13.602 1.00 26.35 520 ALA A C 1
ATOM 4068 O O . ALA A 1 520 ? 106.552 9.682 -13.822 1.00 24.13 520 ALA A O 1
ATOM 4070 N N . CYS A 1 521 ? 104.725 10.406 -12.710 1.00 23.18 521 CYS A N 1
ATOM 4071 C CA . CYS A 1 521 ? 105.520 11.314 -11.880 1.00 21.87 521 CYS A CA 1
ATOM 4072 C C . CYS A 1 521 ? 106.554 10.556 -11.061 1.00 22.34 521 CYS A C 1
ATOM 4073 O O . CYS A 1 521 ? 107.728 10.961 -10.974 1.00 25.02 521 CYS A O 1
ATOM 4076 N N . TRP A 1 522 ? 106.134 9.460 -10.430 1.00 21.90 522 TRP A N 1
ATOM 4077 C CA . TRP A 1 522 ? 107.068 8.647 -9.655 1.00 23.37 522 TRP A CA 1
ATOM 4078 C C . TRP A 1 522 ? 108.223 8.131 -10.517 1.00 23.27 522 TRP A C 1
ATOM 4079 O O . TRP A 1 522 ? 109.376 8.150 -10.075 1.00 20.10 522 TRP A O 1
ATOM 4090 N N . ASN A 1 523 ? 107.916 7.600 -11.721 1.00 20.83 523 ASN A N 1
ATOM 4091 C CA . ASN A 1 523 ? 108.955 7.128 -12.649 1.00 22.48 523 ASN A CA 1
ATOM 4092 C C . ASN A 1 523 ? 110.006 8.203 -12.887 1.00 23.17 523 ASN A C 1
ATOM 4093 O O . ASN A 1 523 ? 111.211 7.921 -12.896 1.00 22.12 523 ASN A O 1
ATOM 4098 N N . ILE A 1 524 ? 109.568 9.447 -13.090 1.00 20.71 524 ILE A N 1
ATOM 4099 C CA . ILE A 1 524 ? 110.511 10.549 -13.300 1.00 24.31 524 ILE A CA 1
ATOM 4100 C C . ILE A 1 524 ? 111.398 10.754 -12.075 1.00 24.48 524 ILE A C 1
ATOM 4101 O O . ILE A 1 524 ? 112.610 10.984 -12.198 1.00 27.45 524 ILE A O 1
ATOM 4106 N N . LEU A 1 525 ? 110.801 10.712 -10.874 1.00 22.98 525 LEU A N 1
ATOM 4107 C CA . LEU A 1 525 ? 111.552 10.995 -9.654 1.00 22.80 525 LEU A CA 1
ATOM 4108 C C . LEU A 1 525 ? 112.598 9.919 -9.397 1.00 23.39 525 LEU A C 1
ATOM 4109 O O . LEU A 1 525 ? 113.747 10.226 -9.062 1.00 22.84 525 LEU A O 1
ATOM 4114 N N . VAL A 1 526 ? 112.211 8.645 -9.527 1.00 22.86 526 VAL A N 1
ATOM 4115 C CA . VAL A 1 526 ? 113.144 7.558 -9.237 1.00 24.06 526 VAL A CA 1
ATOM 4116 C C . VAL A 1 526 ? 114.314 7.567 -10.218 1.00 26.17 526 VAL A C 1
ATOM 4117 O O . VAL A 1 526 ? 115.462 7.306 -9.832 1.00 25.05 526 VAL A O 1
ATOM 4121 N N . ALA A 1 527 ? 114.055 7.874 -11.495 1.00 26.04 527 ALA A N 1
ATOM 4122 C CA . ALA A 1 527 ? 115.150 7.938 -12.464 1.00 28.94 527 ALA A CA 1
ATOM 4123 C C . ALA A 1 527 ? 116.144 9.030 -12.087 1.00 28.43 527 ALA A C 1
ATOM 4124 O O . ALA A 1 527 ? 117.370 8.827 -12.131 1.00 28.53 527 ALA A O 1
ATOM 4126 N N . ALA A 1 528 ? 115.627 10.191 -11.687 1.00 26.22 528 ALA A N 1
ATOM 4127 C CA . ALA A 1 528 ? 116.467 11.286 -11.220 1.00 26.60 528 ALA A CA 1
ATOM 4128 C C . ALA A 1 528 ? 117.151 10.961 -9.899 1.00 30.05 528 ALA A C 1
ATOM 4129 O O . ALA A 1 528 ? 118.281 11.399 -9.666 1.00 25.87 528 ALA A O 1
ATOM 4131 N N . ILE A 1 529 ? 116.486 10.222 -9.013 1.00 25.19 529 ILE A N 1
ATOM 4132 C CA . ILE A 1 529 ? 117.158 9.777 -7.792 1.00 23.44 529 ILE A CA 1
ATOM 4133 C C . ILE A 1 529 ? 118.373 8.917 -8.137 1.00 28.08 529 ILE A C 1
ATOM 4134 O O . ILE A 1 529 ? 119.466 9.071 -7.563 1.00 27.31 529 ILE A O 1
ATOM 4139 N N . LYS A 1 530 ? 118.191 7.981 -9.068 1.00 27.32 530 LYS A N 1
ATOM 4140 C CA . LYS A 1 530 ? 119.277 7.082 -9.421 1.00 27.12 530 LYS A CA 1
ATOM 4141 C C . LYS A 1 530 ? 120.426 7.854 -10.041 1.00 28.17 530 LYS A C 1
ATOM 4142 O O . LYS A 1 530 ? 121.575 7.677 -9.643 1.00 31.23 530 LYS A O 1
ATOM 4148 N N . LYS A 1 531 ? 120.126 8.750 -10.995 1.00 28.60 531 LYS A N 1
ATOM 4149 C CA . LYS A 1 531 ? 121.177 9.541 -11.644 1.00 33.09 531 LYS A CA 1
ATOM 4150 C C . LYS A 1 531 ? 122.028 10.286 -10.621 1.00 33.45 531 LYS A C 1
ATOM 4151 O O . LYS A 1 531 ? 123.260 10.353 -10.754 1.00 29.55 531 LYS A O 1
ATOM 4157 N N . LEU A 1 532 ? 121.393 10.837 -9.580 1.00 30.19 532 LEU A N 1
ATOM 4158 C CA . LEU A 1 532 ? 122.108 11.595 -8.560 1.00 25.55 532 LEU A CA 1
ATOM 4159 C C . LEU A 1 532 ? 122.852 10.718 -7.565 1.00 26.05 532 LEU A C 1
ATOM 4160 O O . LEU A 1 532 ? 123.545 11.253 -6.697 1.00 27.67 532 LEU A O 1
ATOM 4165 N N . GLY A 1 533 ? 122.709 9.401 -7.640 1.00 27.22 533 GLY A N 1
ATOM 4166 C CA . GLY A 1 533 ? 123.329 8.524 -6.668 1.00 28.25 533 GLY A CA 1
ATOM 4167 C C . GLY A 1 533 ? 122.614 8.444 -5.338 1.00 31.96 533 GLY A C 1
ATOM 4168 O O . GLY A 1 533 ? 123.206 7.989 -4.358 1.00 26.05 533 GLY A O 1
ATOM 4169 N N . LEU A 1 534 ? 121.366 8.905 -5.265 1.00 27.05 534 LEU A N 1
ATOM 4170 C CA . LEU A 1 534 ? 120.622 8.849 -4.016 1.00 29.21 534 LEU A CA 1
ATOM 4171 C C . LEU A 1 534 ? 120.053 7.444 -3.796 1.00 28.29 534 LEU A C 1
ATOM 4172 O O . LEU A 1 534 ? 119.872 6.659 -4.734 1.00 27.65 534 LEU A O 1
ATOM 4177 N N . LYS A 1 535 ? 119.749 7.134 -2.539 1.00 26.71 535 LYS A N 1
ATOM 4178 C CA . LYS A 1 535 ? 119.259 5.812 -2.182 1.00 25.74 535 LYS A CA 1
ATOM 4179 C C . LYS A 1 535 ? 117.821 5.872 -1.682 1.00 25.81 535 LYS A C 1
ATOM 4180 O O . LYS A 1 535 ? 117.420 6.825 -1.009 1.00 20.25 535 LYS A O 1
ATOM 4186 N N . MET A 1 536 ? 117.043 4.856 -2.033 1.00 29.65 536 MET A N 1
ATOM 4187 C CA . MET A 1 536 ? 115.642 4.786 -1.641 1.00 27.19 536 MET A CA 1
ATOM 4188 C C . MET A 1 536 ? 115.502 3.812 -0.479 1.00 27.30 536 MET A C 1
ATOM 4189 O O . MET A 1 536 ? 116.131 2.747 -0.464 1.00 26.84 536 MET A O 1
ATOM 4194 N N . LEU A 1 537 ? 114.713 4.205 0.520 1.00 28.57 537 LEU A N 1
ATOM 4195 C CA . LEU A 1 537 ? 114.591 3.392 1.722 1.00 27.56 537 LEU A CA 1
ATOM 4196 C C . LEU A 1 537 ? 113.936 2.058 1.416 1.00 26.48 537 LEU A C 1
ATOM 4197 O O . LEU A 1 537 ? 114.357 1.014 1.935 1.00 25.45 537 LEU A O 1
ATOM 4202 N N . VAL A 1 538 ? 112.889 2.084 0.599 1.00 23.53 538 VAL A N 1
ATOM 4203 C CA . VAL A 1 538 ? 112.109 0.912 0.220 1.00 19.98 538 VAL A CA 1
ATOM 4204 C C . VAL A 1 538 ? 112.515 0.507 -1.183 1.00 19.23 538 VAL A C 1
ATOM 4205 O O . VAL A 1 538 ? 112.766 1.374 -2.027 1.00 22.47 538 VAL A O 1
ATOM 4209 N N . LYS A 1 539 ? 112.555 -0.804 -1.446 1.00 21.70 539 LYS A N 1
ATOM 4210 C CA . LYS A 1 539 ? 112.812 -1.296 -2.798 1.00 23.88 539 LYS A CA 1
ATOM 4211 C C . LYS A 1 539 ? 111.632 -0.976 -3.701 1.00 25.35 539 LYS A C 1
ATOM 4212 O O . LYS A 1 539 ? 110.475 -1.132 -3.297 1.00 22.86 539 LYS A O 1
ATOM 4218 N N . GLU A 1 540 ? 111.935 -0.581 -4.948 1.00 27.34 540 GLU A N 1
ATOM 4219 C CA . GLU A 1 540 ? 110.909 -0.123 -5.892 1.00 25.54 540 GLU A CA 1
ATOM 4220 C C . GLU A 1 540 ? 109.761 -1.101 -6.016 1.00 26.34 540 GLU A C 1
ATOM 4221 O O . GLU A 1 540 ? 108.600 -0.693 -6.160 1.00 27.16 540 GLU A O 1
ATOM 4227 N N . GLU A 1 541 ? 110.071 -2.402 -5.999 1.00 32.30 541 GLU A N 1
ATOM 4228 C CA . GLU A 1 541 ? 109.054 -3.446 -6.107 1.00 28.68 541 GLU A CA 1
ATOM 4229 C C . GLU A 1 541 ? 108.010 -3.347 -5.023 1.00 27.62 541 GLU A C 1
ATOM 4230 O O . GLU A 1 541 ? 106.883 -3.817 -5.226 1.00 28.34 541 GLU A O 1
ATOM 4236 N N . HIS A 1 542 ? 108.351 -2.739 -3.889 1.00 26.43 542 HIS A N 1
ATOM 4237 C CA . HIS A 1 542 ? 107.491 -2.728 -2.712 1.00 29.01 542 HIS A CA 1
ATOM 4238 C C . HIS A 1 542 ? 106.823 -1.382 -2.463 1.00 24.36 542 HIS A C 1
ATOM 4239 O O . HIS A 1 542 ? 106.080 -1.246 -1.482 1.00 21.09 542 HIS A O 1
ATOM 4246 N N . GLN A 1 543 ? 107.035 -0.402 -3.339 1.00 20.15 543 GLN A N 1
ATOM 4247 C CA . GLN A 1 543 ? 106.564 0.950 -3.126 1.00 19.26 543 GLN A CA 1
ATOM 4248 C C . GLN A 1 543 ? 105.161 1.164 -3.699 1.00 20.92 543 GLN A C 1
ATOM 4249 O O . GLN A 1 543 ? 104.728 0.474 -4.620 1.00 23.44 543 GLN A O 1
ATOM 4255 N N . SER A 1 544 ? 104.469 2.164 -3.131 1.00 19.81 544 SER A N 1
ATOM 4256 C CA . SER A 1 544 ? 103.135 2.579 -3.575 1.00 20.44 544 SER A CA 1
ATOM 4257 C C . SER A 1 544 ? 103.141 3.366 -4.884 1.00 20.46 544 SER A C 1
ATOM 4258 O O . SER A 1 544 ? 102.128 3.366 -5.614 1.00 22.03 544 SER A O 1
ATOM 4261 N N . HIS A 1 545 ? 104.242 4.074 -5.174 1.00 20.07 545 HIS A N 1
ATOM 4262 C CA . HIS A 1 545 ? 104.417 5.082 -6.232 1.00 20.91 545 HIS A CA 1
ATOM 4263 C C . HIS A 1 545 ? 103.825 6.443 -5.839 1.00 21.70 545 HIS A C 1
ATOM 4264 O O . HIS A 1 545 ? 103.810 7.391 -6.685 1.00 21.64 545 HIS A O 1
ATOM 4271 N N . PHE A 1 546 ? 103.351 6.608 -4.599 1.00 19.27 546 PHE A N 1
ATOM 4272 C CA . PHE A 1 546 ? 102.701 7.857 -4.182 1.00 17.64 546 PHE A CA 1
ATOM 4273 C C . PHE A 1 546 ? 103.587 8.736 -3.307 1.00 19.56 546 PHE A C 1
ATOM 4274 O O . PHE A 1 546 ? 103.346 9.941 -3.219 1.00 19.91 546 PHE A O 1
ATOM 4282 N N . ILE A 1 547 ? 104.602 8.157 -2.670 1.00 19.94 547 ILE A N 1
ATOM 4283 C CA . ILE A 1 547 ? 105.569 8.900 -1.874 1.00 20.23 547 ILE A CA 1
ATOM 4284 C C . ILE A 1 547 ? 106.813 8.037 -1.771 1.00 19.01 547 ILE A C 1
ATOM 4285 O O . ILE A 1 547 ? 106.729 6.804 -1.699 1.00 18.84 547 ILE A O 1
ATOM 4290 N N . THR A 1 548 ? 107.971 8.693 -1.805 1.00 22.25 548 THR A N 1
ATOM 4291 C CA . THR A 1 548 ? 109.264 8.021 -1.868 1.00 18.51 548 THR A CA 1
ATOM 4292 C C . THR A 1 548 ? 110.146 8.533 -0.743 1.00 17.17 548 THR A C 1
ATOM 4293 O O . THR A 1 548 ? 110.513 9.709 -0.727 1.00 20.83 548 THR A O 1
ATOM 4297 N N . ALA A 1 549 ? 110.490 7.655 0.194 1.00 17.98 549 ALA A N 1
ATOM 4298 C CA . ALA A 1 549 ? 111.449 7.998 1.232 1.00 17.47 549 ALA A CA 1
ATOM 4299 C C . ALA A 1 549 ? 112.853 7.859 0.663 1.00 20.76 549 ALA A C 1
ATOM 4300 O O . ALA A 1 549 ? 113.197 6.796 0.131 1.00 21.68 549 ALA A O 1
ATOM 4302 N N . ILE A 1 550 ? 113.650 8.929 0.787 1.00 22.46 550 ILE A N 1
ATOM 4303 C CA . ILE A 1 550 ? 115.016 9.020 0.262 1.00 23.68 550 ILE A CA 1
ATOM 4304 C C . ILE A 1 550 ? 115.987 9.237 1.429 1.00 22.92 550 ILE A C 1
ATOM 4305 O O . ILE A 1 550 ? 115.807 10.158 2.236 1.00 20.91 550 ILE A O 1
ATOM 4310 N N . LEU A 1 551 ? 117.023 8.403 1.513 1.00 23.83 551 LEU A N 1
ATOM 4311 C CA . LEU A 1 551 ? 118.034 8.584 2.553 1.00 23.91 551 LEU A CA 1
ATOM 4312 C C . LEU A 1 551 ? 118.741 9.928 2.392 1.00 20.95 551 LEU A C 1
ATOM 4313 O O . LEU A 1 551 ? 119.094 10.331 1.288 1.00 19.77 551 LEU A O 1
ATOM 4318 N N . GLU A 1 552 ? 118.942 10.615 3.504 1.00 19.26 552 GLU A N 1
ATOM 4319 C CA . GLU A 1 552 ? 119.601 11.905 3.498 1.00 24.65 552 GLU A CA 1
ATOM 4320 C C . GLU A 1 552 ? 121.062 11.712 3.089 1.00 27.64 552 GLU A C 1
ATOM 4321 O O . GLU A 1 552 ? 121.702 10.763 3.547 1.00 22.82 552 GLU A O 1
ATOM 4327 N N . PRO A 1 553 ? 121.595 12.531 2.187 1.00 26.45 553 PRO A N 1
ATOM 4328 C CA . PRO A 1 553 ? 123.026 12.433 1.864 1.00 27.97 553 PRO A CA 1
ATOM 4329 C C . PRO A 1 553 ? 123.866 12.576 3.119 1.00 30.48 553 PRO A C 1
ATOM 4330 O O . PRO A 1 553 ? 123.537 13.359 4.017 1.00 25.25 553 PRO A O 1
ATOM 4334 N N . GLU A 1 554 ? 124.978 11.816 3.162 1.00 34.59 554 GLU A N 1
ATOM 4335 C CA . GLU A 1 554 ? 125.825 11.743 4.353 1.00 36.15 554 GLU A CA 1
ATOM 4336 C C . GLU A 1 554 ? 126.636 13.013 4.590 1.00 31.19 554 GLU A C 1
ATOM 4337 O O . GLU A 1 554 ? 127.020 13.276 5.737 1.00 33.01 554 GLU A O 1
ATOM 4343 N N . THR A 1 555 ? 126.894 13.797 3.547 1.00 31.07 555 THR A N 1
ATOM 4344 C CA . THR A 1 555 ? 127.759 14.961 3.666 1.00 24.67 555 THR A CA 1
ATOM 4345 C C . THR A 1 555 ? 127.175 15.958 4.670 1.00 30.58 555 THR A C 1
ATOM 4346 O O . THR A 1 555 ? 125.958 16.217 4.659 1.00 23.64 555 THR A O 1
ATOM 4350 N N . PRO A 1 556 ? 128.003 16.541 5.551 1.00 26.99 556 PRO A N 1
ATOM 4351 C CA . PRO A 1 556 ? 127.480 17.558 6.484 1.00 25.40 556 PRO A CA 1
ATOM 4352 C C . PRO A 1 556 ? 126.916 18.784 5.778 1.00 24.62 556 PRO A C 1
ATOM 4353 O O . PRO A 1 556 ? 126.282 19.629 6.431 1.00 24.77 556 PRO A O 1
ATOM 4357 N N . LYS A 1 557 ? 127.146 18.928 4.478 1.00 19.78 557 LYS A N 1
ATOM 4358 C CA . LYS A 1 557 ? 126.649 20.098 3.790 1.00 18.07 557 LYS A CA 1
ATOM 4359 C C . LYS A 1 557 ? 125.145 20.015 3.549 1.00 21.43 557 LYS A C 1
ATOM 4360 O O . LYS A 1 557 ? 124.526 21.051 3.325 1.00 18.35 557 LYS A O 1
ATOM 4366 N N . TYR A 1 558 ? 124.579 18.810 3.583 1.00 18.90 558 TYR A N 1
ATOM 4367 C CA . TYR A 1 558 ? 123.141 18.605 3.444 1.00 22.12 558 TYR A CA 1
ATOM 4368 C C . TYR A 1 558 ? 122.395 19.014 4.720 1.00 19.77 558 TYR A C 1
ATOM 4369 O O . TYR A 1 558 ? 122.854 18.763 5.832 1.00 20.85 558 TYR A O 1
ATOM 4378 N N . SER A 1 559 ? 121.236 19.644 4.562 1.00 21.90 559 SER A N 1
ATOM 4379 C CA . SER A 1 559 ? 120.225 19.598 5.617 1.00 20.41 559 SER A CA 1
ATOM 4380 C C . SER A 1 559 ? 118.853 19.555 4.965 1.00 20.67 559 SER A C 1
ATOM 4381 O O . SER A 1 559 ? 118.675 20.038 3.845 1.00 20.85 559 SER A O 1
ATOM 4384 N N . PHE A 1 560 ? 117.884 18.958 5.664 1.00 18.50 560 PHE A N 1
ATOM 4385 C CA . PHE A 1 560 ? 116.510 19.052 5.172 1.00 20.21 560 PHE A CA 1
ATOM 4386 C C . PHE A 1 560 ? 116.119 20.503 4.960 1.00 20.08 560 PHE A C 1
ATOM 4387 O O . PHE A 1 560 ? 115.582 20.865 3.905 1.00 22.12 560 PHE A O 1
ATOM 4395 N N . GLU A 1 561 ? 116.379 21.345 5.976 1.00 18.56 561 GLU A N 1
ATOM 4396 C CA . GLU A 1 561 ? 115.940 22.737 5.963 1.00 21.35 561 GLU A CA 1
ATOM 4397 C C . GLU A 1 561 ? 116.454 23.481 4.744 1.00 22.52 561 GLU A C 1
ATOM 4398 O O . GLU A 1 561 ? 115.713 24.269 4.150 1.00 20.43 561 GLU A O 1
ATOM 4404 N N . ALA A 1 562 ? 117.736 23.287 4.385 1.00 19.86 562 ALA A N 1
ATOM 4405 C CA . ALA A 1 562 ? 118.278 23.993 3.221 1.00 22.75 562 ALA A CA 1
ATOM 4406 C C . ALA A 1 562 ? 117.635 23.507 1.929 1.00 19.03 562 ALA A C 1
ATOM 4407 O O . ALA A 1 562 ? 117.269 24.316 1.067 1.00 22.90 562 ALA A O 1
ATOM 4409 N N . LEU A 1 563 ? 117.494 22.196 1.758 1.00 18.80 563 LEU A N 1
ATOM 4410 C CA . LEU A 1 563 ? 116.811 21.712 0.560 1.00 20.51 563 LEU A CA 1
ATOM 4411 C C . LEU A 1 563 ? 115.357 22.171 0.545 1.00 20.65 563 LEU A C 1
ATOM 4412 O O . LEU A 1 563 ? 114.825 22.539 -0.508 1.00 20.13 563 LEU A O 1
ATOM 4417 N N . HIS A 1 564 ? 114.712 22.180 1.714 1.00 18.28 564 HIS A N 1
ATOM 4418 C CA . HIS A 1 564 ? 113.311 22.586 1.792 1.00 18.39 564 HIS A CA 1
ATOM 4419 C C . HIS A 1 564 ? 113.133 24.037 1.388 1.00 18.22 564 HIS A C 1
ATOM 4420 O O . HIS A 1 564 ? 112.220 24.368 0.624 1.00 21.14 564 HIS A O 1
ATOM 4427 N N . ASP A 1 565 ? 113.969 24.929 1.923 1.00 20.60 565 ASP A N 1
ATOM 4428 C CA . ASP A 1 565 ? 113.791 26.356 1.642 1.00 22.07 565 ASP A CA 1
ATOM 4429 C C . ASP A 1 565 ? 114.121 26.673 0.195 1.00 21.05 565 ASP A C 1
ATOM 4430 O O . ASP A 1 565 ? 113.525 27.576 -0.397 1.00 23.88 565 ASP A O 1
ATOM 4435 N N . PHE A 1 566 ? 115.099 25.973 -0.372 1.00 21.28 566 PHE A N 1
ATOM 4436 C CA . PHE A 1 566 ? 115.426 26.176 -1.781 1.00 21.55 566 PHE A CA 1
ATOM 4437 C C . PHE A 1 566 ? 114.264 25.742 -2.661 1.00 21.08 566 PHE A C 1
ATOM 4438 O O . PHE A 1 566 ? 113.810 26.488 -3.540 1.00 23.20 566 PHE A O 1
ATOM 4446 N N . ALA A 1 567 ? 113.738 24.544 -2.404 1.00 21.64 567 ALA A N 1
ATOM 4447 C CA . ALA A 1 567 ? 112.642 24.030 -3.206 1.00 20.21 567 ALA A CA 1
ATOM 4448 C C . ALA A 1 567 ? 111.429 24.940 -3.103 1.00 21.20 567 ALA A C 1
ATOM 4449 O O . ALA A 1 567 ? 110.750 25.182 -4.111 1.00 17.37 567 ALA A O 1
ATOM 4451 N N . ALA A 1 568 ? 111.199 25.520 -1.911 1.00 19.48 568 ALA A N 1
ATOM 4452 C CA . ALA A 1 568 ? 110.056 26.405 -1.685 1.00 18.01 568 ALA A CA 1
ATOM 4453 C C . ALA A 1 568 ? 110.164 27.686 -2.492 1.00 25.38 568 ALA A C 1
ATOM 4454 O O . ALA A 1 568 ? 109.134 28.234 -2.930 1.00 20.99 568 ALA A O 1
ATOM 4456 N N . GLU A 1 569 ? 111.391 28.168 -2.717 1.00 20.67 569 GLU A N 1
ATOM 4457 C CA . GLU A 1 569 ? 111.563 29.327 -3.579 1.00 22.96 569 GLU A CA 1
ATOM 4458 C C . GLU A 1 569 ? 111.121 29.031 -5.001 1.00 23.30 569 GLU A C 1
ATOM 4459 O O . GLU A 1 569 ? 110.854 29.966 -5.762 1.00 23.96 569 GLU A O 1
ATOM 4465 N N . HIS A 1 570 ? 111.062 27.753 -5.377 1.00 22.02 570 HIS A N 1
ATOM 4466 C CA . HIS A 1 570 ? 110.626 27.325 -6.703 1.00 22.11 570 HIS A CA 1
ATOM 4467 C C . HIS A 1 570 ? 109.249 26.675 -6.682 1.00 24.52 570 HIS A C 1
ATOM 4468 O O . HIS A 1 570 ? 108.922 25.880 -7.581 1.00 19.75 570 HIS A O 1
ATOM 4475 N N . SER A 1 571 ? 108.451 27.002 -5.661 1.00 23.21 571 SER A N 1
ATOM 4476 C CA . SER A 1 571 ? 107.034 26.637 -5.575 1.00 20.50 571 SER A CA 1
ATOM 4477 C C . SER A 1 571 ? 106.825 25.134 -5.419 1.00 22.04 571 SER A C 1
ATOM 4478 O O . SER A 1 571 ? 105.766 24.601 -5.800 1.00 23.28 571 SER A O 1
ATOM 4481 N N . PHE A 1 572 ? 107.826 24.459 -4.851 1.00 20.39 572 PHE A N 1
ATOM 4482 C CA . PHE A 1 572 ? 107.768 23.048 -4.496 1.00 20.42 572 PHE A CA 1
ATOM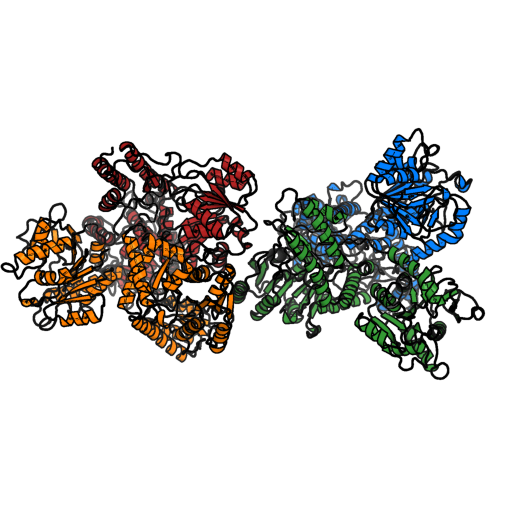 4483 C C . PHE A 1 572 ? 107.842 22.905 -2.977 1.00 18.58 572 PHE A C 1
ATOM 4484 O O . PHE A 1 572 ? 108.781 23.410 -2.349 1.00 19.32 572 PHE A O 1
ATOM 4492 N N . THR A 1 573 ? 106.888 22.179 -2.395 1.00 19.56 573 THR A N 1
ATOM 4493 C CA . THR A 1 573 ? 106.898 21.919 -0.951 1.00 21.07 573 THR A CA 1
ATOM 4494 C C . THR A 1 573 ? 107.312 20.472 -0.710 1.00 17.51 573 THR A C 1
ATOM 4495 O O . THR A 1 573 ? 106.589 19.551 -1.067 1.00 15.53 573 THR A O 1
ATOM 4499 N N . ILE A 1 574 ? 108.459 20.253 -0.085 1.00 17.70 574 ILE A N 1
ATOM 4500 C CA . ILE A 1 574 ? 108.904 18.890 0.203 1.00 18.34 574 ILE A CA 1
ATOM 4501 C C . ILE A 1 574 ? 108.617 18.577 1.667 1.00 16.58 574 ILE A C 1
ATOM 4502 O O . ILE A 1 574 ? 108.191 19.434 2.434 1.00 18.51 574 ILE A O 1
ATOM 4507 N N . TYR A 1 575 ? 108.848 17.325 2.060 1.00 18.43 575 TYR A N 1
ATOM 4508 C CA . TYR A 1 575 ? 108.344 16.784 3.318 1.00 22.72 575 TYR A CA 1
ATOM 4509 C C . TYR A 1 575 ? 109.451 16.076 4.089 1.00 21.86 575 TYR A C 1
ATOM 4510 O O . TYR A 1 575 ? 110.247 15.342 3.492 1.00 20.05 575 TYR A O 1
ATOM 4519 N N . PRO A 1 576 ? 109.523 16.246 5.409 1.00 21.50 576 PRO A N 1
ATOM 4520 C CA . PRO A 1 576 ? 110.554 15.539 6.176 1.00 25.47 576 PRO A CA 1
ATOM 4521 C C . PRO A 1 576 ? 110.291 14.031 6.297 1.00 25.79 576 PRO A C 1
ATOM 4522 O O . PRO A 1 576 ? 109.169 13.532 6.123 1.00 20.14 576 PRO A O 1
ATOM 4526 N N . GLY A 1 577 ? 111.384 13.302 6.552 1.00 19.89 577 GLY A N 1
ATOM 4527 C CA . GLY A 1 577 ? 111.295 11.917 6.980 1.00 19.23 577 GLY A CA 1
ATOM 4528 C C . GLY A 1 577 ? 110.558 11.769 8.299 1.00 25.51 577 GLY A C 1
ATOM 4529 O O . GLY A 1 577 ? 110.396 12.712 9.074 1.00 23.88 577 GLY A O 1
ATOM 4530 N N . LYS A 1 578 ? 110.099 10.542 8.556 1.00 28.20 578 LYS A N 1
ATOM 4531 C CA . LYS A 1 578 ? 109.266 10.252 9.718 1.00 32.84 578 LYS A CA 1
ATOM 4532 C C . LYS A 1 578 ? 109.856 9.219 10.664 1.00 31.55 578 LYS A C 1
ATOM 4533 O O . LYS A 1 578 ? 109.198 8.852 11.649 1.00 37.58 578 LYS A O 1
ATOM 4539 N N . LEU A 1 579 ? 111.069 8.750 10.420 1.00 33.76 579 LEU A N 1
ATOM 4540 C CA . LEU A 1 579 ? 111.658 7.688 11.222 1.00 37.01 579 LEU A CA 1
ATOM 4541 C C . LEU A 1 579 ? 112.648 8.286 12.215 1.00 36.04 579 LEU A C 1
ATOM 4542 O O . LEU A 1 579 ? 113.424 9.180 11.868 1.00 39.29 579 LEU A O 1
ATOM 4547 N N . GLY A 1 580 ? 112.610 7.805 13.457 1.00 40.17 580 GLY A N 1
ATOM 4548 C CA . GLY A 1 580 ? 113.579 8.270 14.439 1.00 36.06 580 GLY A CA 1
ATOM 4549 C C . GLY A 1 580 ? 114.973 7.716 14.197 1.00 35.97 580 GLY A C 1
ATOM 4550 O O . GLY A 1 580 ? 115.970 8.424 14.364 1.00 34.84 580 GLY A O 1
ATOM 4551 N N . ASN A 1 581 ? 115.057 6.455 13.768 1.00 40.74 581 ASN A N 1
ATOM 4552 C CA . ASN A 1 581 ? 116.311 5.712 13.700 1.00 42.77 581 ASN A CA 1
ATOM 4553 C C . ASN A 1 581 ? 117.057 5.853 12.367 1.00 40.36 581 ASN A C 1
ATOM 4554 O O . ASN A 1 581 ? 118.258 5.561 12.314 1.00 42.56 581 ASN A O 1
ATOM 4559 N N . ILE A 1 582 ? 116.399 6.304 11.303 1.00 35.78 582 ILE A N 1
ATOM 4560 C CA . ILE A 1 582 ? 116.985 6.375 9.961 1.00 38.40 582 ILE A CA 1
ATOM 4561 C C . ILE A 1 582 ? 116.627 7.723 9.358 1.00 33.35 582 ILE A C 1
ATOM 4562 O O . ILE A 1 582 ? 115.451 8.096 9.328 1.00 33.76 582 ILE A O 1
ATOM 4567 N N . ASP A 1 583 ? 117.621 8.439 8.847 1.00 31.90 583 ASP A N 1
ATOM 4568 C CA . ASP A 1 583 ? 117.381 9.779 8.332 1.00 31.06 583 ASP A CA 1
ATOM 4569 C C . ASP A 1 583 ? 116.955 9.685 6.872 1.00 31.41 583 ASP A C 1
ATOM 4570 O O . ASP A 1 583 ? 117.660 9.084 6.046 1.00 24.37 583 ASP A O 1
ATOM 4575 N N . THR A 1 584 ? 115.788 10.259 6.564 1.00 28.34 584 THR A N 1
ATOM 4576 C CA . THR A 1 584 ? 115.280 10.314 5.202 1.00 21.97 584 THR A CA 1
ATOM 4577 C C . THR A 1 584 ? 114.594 11.652 4.973 1.00 24.55 584 THR A C 1
ATOM 4578 O O . THR A 1 584 ? 114.249 12.364 5.919 1.00 23.02 584 THR A O 1
ATOM 4582 N N . PHE A 1 585 ? 114.375 11.981 3.696 1.00 21.26 585 PHE A N 1
ATOM 4583 C CA . PHE A 1 585 ? 113.333 12.937 3.357 1.00 23.06 585 PHE A CA 1
ATOM 4584 C C . PHE A 1 585 ? 112.353 12.251 2.411 1.00 24.74 585 PHE A C 1
ATOM 4585 O O . PHE A 1 585 ? 112.617 11.163 1.879 1.00 22.98 585 PHE A O 1
ATOM 4593 N N . ARG A 1 586 ? 111.220 12.891 2.203 1.00 21.37 586 ARG A N 1
ATOM 4594 C CA . ARG A 1 586 ? 110.152 12.283 1.423 1.00 23.92 586 ARG A CA 1
ATOM 4595 C C . ARG A 1 586 ? 109.668 13.228 0.322 1.00 22.28 586 ARG A C 1
ATOM 4596 O O . ARG A 1 586 ? 109.473 14.425 0.549 1.00 19.51 586 ARG A O 1
ATOM 4604 N N . ILE A 1 587 ? 109.475 12.673 -0.872 1.00 19.79 587 ILE A N 1
ATOM 4605 C CA . ILE A 1 587 ? 108.899 13.382 -2.010 1.00 23.28 587 ILE A CA 1
ATOM 4606 C C . ILE A 1 587 ? 107.644 12.607 -2.394 1.00 19.16 587 ILE A C 1
ATOM 4607 O O . ILE A 1 587 ? 107.739 11.448 -2.820 1.00 19.93 587 ILE A O 1
ATOM 4612 N N . ALA A 1 588 ? 106.469 13.205 -2.188 1.00 17.81 588 ALA A N 1
ATOM 4613 C CA . ALA A 1 588 ? 105.227 12.599 -2.653 1.00 20.01 588 ALA A CA 1
ATOM 4614 C C . ALA A 1 588 ? 104.876 13.166 -4.030 1.00 18.80 588 ALA A C 1
ATOM 4615 O O . ALA A 1 588 ? 105.380 14.220 -4.425 1.00 19.92 588 ALA A O 1
ATOM 4617 N N . ASN A 1 589 ? 104.001 12.447 -4.769 1.00 16.75 589 ASN A N 1
ATOM 4618 C CA . ASN A 1 589 ? 103.491 12.924 -6.068 1.00 18.27 589 ASN A CA 1
ATOM 4619 C C . ASN A 1 589 ? 102.005 12.548 -6.263 1.00 19.31 589 ASN A C 1
ATOM 4620 O O . ASN A 1 589 ? 101.617 11.733 -7.128 1.00 16.29 589 ASN A O 1
ATOM 4625 N N . ILE A 1 590 ? 101.132 13.204 -5.490 1.00 19.66 590 ILE A N 1
ATOM 4626 C CA . ILE A 1 590 ? 99.689 13.038 -5.651 1.00 16.61 590 ILE A CA 1
ATOM 4627 C C . ILE A 1 590 ? 99.022 14.395 -5.878 1.00 19.02 590 ILE A C 1
ATOM 4628 O O . ILE A 1 590 ? 99.699 15.401 -6.133 1.00 19.74 590 ILE A O 1
ATOM 4633 N N . GLY A 1 591 ? 97.689 14.444 -5.757 1.00 16.00 591 GLY A N 1
ATOM 4634 C CA . GLY A 1 591 ? 97.027 15.696 -6.106 1.00 18.89 591 GLY A CA 1
ATOM 4635 C C . GLY A 1 591 ? 97.151 15.997 -7.602 1.00 17.76 591 GLY A C 1
ATOM 4636 O O . GLY A 1 591 ? 97.387 15.116 -8.432 1.00 19.68 591 GLY A O 1
ATOM 4637 N N . ASP A 1 592 ? 97.017 17.274 -7.930 1.00 17.59 592 ASP A N 1
ATOM 4638 C CA . ASP A 1 592 ? 96.950 17.722 -9.318 1.00 19.63 592 ASP A CA 1
ATOM 4639 C C . ASP A 1 592 ? 98.316 17.835 -9.977 1.00 20.31 592 ASP A C 1
ATOM 4640 O O . ASP A 1 592 ? 98.387 18.421 -11.053 1.00 20.18 592 ASP A O 1
ATOM 4645 N N . ILE A 1 593 ? 99.380 17.291 -9.374 1.00 19.71 593 ILE A N 1
ATOM 4646 C CA . ILE A 1 593 ? 100.727 17.440 -9.932 1.00 17.01 593 ILE A CA 1
ATOM 4647 C C . ILE A 1 593 ? 100.799 16.860 -11.348 1.00 21.24 593 ILE A C 1
ATOM 4648 O O . ILE A 1 593 ? 100.194 15.815 -11.657 1.00 17.72 593 ILE A O 1
ATOM 4653 N N . GLN A 1 594 ? 101.558 17.566 -12.246 1.00 21.79 594 GLN A N 1
ATOM 4654 C CA . GLN A 1 594 ? 101.668 17.045 -13.600 1.00 23.55 594 GLN A CA 1
ATOM 4655 C C . GLN A 1 594 ? 103.066 16.498 -13.824 1.00 20.00 594 GLN A C 1
ATOM 4656 O O . GLN A 1 594 ? 104.016 16.909 -13.144 1.00 19.70 594 GLN A O 1
ATOM 4662 N N . PRO A 1 595 ? 103.221 15.522 -14.730 1.00 22.21 595 PRO A N 1
ATOM 4663 C CA . PRO A 1 595 ? 104.563 14.970 -14.971 1.00 23.06 595 PRO A CA 1
ATOM 4664 C C . PRO A 1 595 ? 105.612 16.024 -15.235 1.00 22.91 595 PRO A C 1
ATOM 4665 O O . PRO A 1 595 ? 106.697 15.947 -14.648 1.00 24.21 595 PRO A O 1
ATOM 4669 N N . GLU A 1 596 ? 105.308 17.026 -16.079 1.00 25.37 596 GLU A N 1
ATOM 4670 C CA . GLU A 1 596 ? 106.272 18.101 -16.331 1.00 26.04 596 GLU A CA 1
ATOM 4671 C C . GLU A 1 596 ? 106.632 18.839 -15.043 1.00 26.06 596 GLU A C 1
ATOM 4672 O O . GLU A 1 596 ? 107.763 19.326 -14.899 1.00 20.25 596 GLU A O 1
ATOM 4678 N N . GLU A 1 597 ? 105.695 18.941 -14.096 1.00 18.87 597 GLU A N 1
ATOM 4679 C CA . GLU A 1 597 ? 106.054 19.614 -12.842 1.00 26.12 597 GLU A CA 1
ATOM 4680 C C . GLU A 1 597 ? 107.038 18.786 -12.020 1.00 19.27 597 GLU A C 1
ATOM 4681 O O . GLU A 1 597 ? 107.967 19.331 -11.398 1.00 22.43 597 GLU A O 1
ATOM 4687 N N . MET A 1 598 ? 106.858 17.470 -11.994 1.00 20.11 598 MET A N 1
ATOM 4688 C CA . MET A 1 598 ? 107.840 16.651 -11.300 1.00 23.93 598 MET A CA 1
ATOM 4689 C C . MET A 1 598 ? 109.182 16.688 -12.020 1.00 23.13 598 MET A C 1
ATOM 4690 O O . MET A 1 598 ? 110.233 16.633 -11.370 1.00 20.87 598 MET A O 1
ATOM 4695 N N . ARG A 1 599 ? 109.166 16.786 -13.355 1.00 22.56 599 ARG A N 1
ATOM 4696 C CA . ARG A 1 599 ? 110.418 16.963 -14.076 1.00 24.37 599 ARG A CA 1
ATOM 4697 C C . ARG A 1 599 ? 111.124 18.233 -13.625 1.00 23.59 599 ARG A C 1
ATOM 4698 O O . ARG A 1 599 ? 112.314 18.215 -13.308 1.00 21.59 599 ARG A O 1
ATOM 4706 N N . ARG A 1 600 ? 110.404 19.354 -13.595 1.00 22.94 600 ARG A N 1
ATOM 4707 C CA . ARG A 1 600 ? 111.029 20.601 -13.169 1.00 20.17 600 ARG A CA 1
ATOM 4708 C C . ARG A 1 600 ? 111.553 20.488 -11.739 1.00 23.70 600 ARG A C 1
ATOM 4709 O O . ARG A 1 600 ? 112.620 21.034 -11.414 1.00 21.65 600 ARG A O 1
ATOM 4717 N N . PHE A 1 601 ? 110.841 19.763 -10.875 1.00 20.68 601 PHE A N 1
ATOM 4718 C CA . PHE A 1 601 ? 111.346 19.578 -9.516 1.00 19.62 601 PHE A CA 1
ATOM 4719 C C . PHE A 1 601 ? 112.682 18.833 -9.517 1.00 20.72 601 PHE A C 1
ATOM 4720 O O . PHE A 1 601 ? 113.626 19.230 -8.819 1.00 20.98 601 PHE A O 1
ATOM 4728 N N . THR A 1 602 ? 112.776 17.726 -10.274 1.00 18.22 602 THR A N 1
ATOM 4729 C CA . THR A 1 602 ? 114.037 16.986 -10.292 1.00 20.83 602 THR A CA 1
ATOM 4730 C C . THR A 1 602 ? 115.192 17.871 -10.757 1.00 21.23 602 THR A C 1
ATOM 4731 O O . THR A 1 602 ? 116.329 17.711 -10.287 1.00 24.97 602 THR A O 1
ATOM 4735 N N . VAL A 1 603 ? 114.932 18.808 -11.674 1.00 21.78 603 VAL A N 1
ATOM 4736 C CA . VAL A 1 603 ? 115.994 19.715 -12.109 1.00 24.10 603 VAL A CA 1
ATOM 4737 C C . VAL A 1 603 ? 116.507 20.516 -10.924 1.00 25.79 603 VAL A C 1
ATOM 4738 O O . VAL A 1 603 ? 117.720 20.640 -10.702 1.00 19.97 603 VAL A O 1
ATOM 4742 N N . LYS A 1 604 ? 115.576 21.075 -10.146 1.00 20.19 604 LYS A N 1
ATOM 4743 C CA . LYS A 1 604 ? 115.951 21.838 -8.959 1.00 22.89 604 LYS A CA 1
ATOM 4744 C C . LYS A 1 604 ? 116.651 20.960 -7.923 1.00 22.10 604 LYS A C 1
ATOM 4745 O O . LYS A 1 604 ? 117.610 21.392 -7.283 1.00 25.57 604 LYS A O 1
ATOM 4751 N N . LEU A 1 605 ? 116.189 19.724 -7.746 1.00 22.31 605 LEU A N 1
ATOM 4752 C CA . LEU A 1 605 ? 116.844 18.825 -6.803 1.00 19.10 605 LEU A CA 1
ATOM 4753 C C . LEU A 1 605 ? 118.287 18.583 -7.211 1.00 20.87 605 LEU A C 1
ATOM 4754 O O . LEU A 1 605 ? 119.180 18.496 -6.364 1.00 19.38 605 LEU A O 1
ATOM 4759 N N . LYS A 1 606 ? 118.519 18.447 -8.506 1.00 22.09 606 LYS A N 1
ATOM 4760 C CA . LYS A 1 606 ? 119.865 18.203 -9.003 1.00 23.66 606 LYS A CA 1
ATOM 4761 C C . LYS A 1 606 ? 120.712 19.438 -8.829 1.00 19.83 606 LYS A C 1
ATOM 4762 O O . LYS A 1 606 ? 121.882 19.347 -8.450 1.00 23.44 606 LYS A O 1
ATOM 4768 N N . GLU A 1 607 ? 120.139 20.604 -9.100 1.00 21.24 607 GLU A N 1
ATOM 4769 C CA . GLU A 1 607 ? 120.814 21.842 -8.745 1.00 24.86 607 GLU A CA 1
ATOM 4770 C C . GLU A 1 607 ? 121.305 21.788 -7.310 1.00 25.28 607 GLU A C 1
ATOM 4771 O O . GLU A 1 607 ? 122.502 21.955 -7.036 1.00 20.92 607 GLU A O 1
ATOM 4777 N N . TYR A 1 608 ? 120.390 21.545 -6.371 1.00 22.00 608 TYR A N 1
ATOM 4778 C CA . TYR A 1 608 ? 120.777 21.601 -4.964 1.00 18.26 608 TYR A CA 1
ATOM 4779 C C . TYR A 1 608 ? 121.811 20.527 -4.630 1.00 20.63 608 TYR A C 1
ATOM 4780 O O . TYR A 1 608 ? 122.836 20.813 -3.993 1.00 25.31 608 TYR A O 1
ATOM 4789 N N . MET A 1 609 ? 121.529 19.273 -4.975 1.00 20.79 609 MET A N 1
ATOM 4790 C CA . MET A 1 609 ? 122.439 18.185 -4.615 1.00 22.71 609 MET A CA 1
ATOM 4791 C C . MET A 1 609 ? 123.831 18.413 -5.208 1.00 23.03 609 MET A C 1
ATOM 4792 O O . MET A 1 609 ? 124.843 18.275 -4.516 1.00 24.80 609 MET A O 1
ATOM 4797 N N . ASN A 1 610 ? 123.894 18.789 -6.485 1.00 22.43 610 ASN A N 1
ATOM 4798 C CA . ASN A 1 610 ? 125.188 19.089 -7.096 1.00 26.33 610 ASN A CA 1
ATOM 4799 C C . ASN A 1 610 ? 125.901 20.195 -6.339 1.00 23.14 610 ASN A C 1
ATOM 4800 O O . ASN A 1 610 ? 127.120 20.149 -6.149 1.00 22.68 610 ASN A O 1
ATOM 4805 N N . GLY A 1 611 ? 125.158 21.214 -5.917 1.00 25.31 611 GLY A N 1
ATOM 4806 C CA . GLY A 1 611 ? 125.738 22.329 -5.199 1.00 24.95 611 GLY A CA 1
ATOM 4807 C C . GLY A 1 611 ? 126.395 21.943 -3.897 1.00 24.44 611 GLY A C 1
ATOM 4808 O O . GLY A 1 611 ? 127.267 22.664 -3.422 1.00 28.45 611 GLY A O 1
ATOM 4809 N N . ILE A 1 612 ? 125.998 20.823 -3.290 1.00 26.23 612 ILE A N 1
ATOM 4810 C CA . ILE A 1 612 ? 126.660 20.371 -2.070 1.00 25.55 612 ILE A CA 1
ATOM 4811 C C . ILE A 1 612 ? 127.582 19.181 -2.335 1.00 27.44 612 ILE A C 1
ATOM 4812 O O . ILE A 1 612 ? 128.050 18.537 -1.385 1.00 26.36 612 ILE A O 1
ATOM 4817 N N . GLY A 1 613 ? 127.835 18.856 -3.603 1.00 22.94 613 GLY A N 1
ATOM 4818 C CA . GLY A 1 613 ? 128.786 17.812 -3.936 1.00 23.83 613 GLY A CA 1
ATOM 4819 C C . GLY A 1 613 ? 128.185 16.436 -4.067 1.00 30.33 613 GLY A C 1
ATOM 4820 O O . GLY A 1 613 ? 128.925 15.450 -4.101 1.00 26.55 613 GLY A O 1
ATOM 4821 N N . VAL A 1 614 ? 126.862 16.338 -4.144 1.00 27.81 614 VAL A N 1
ATOM 4822 C CA . VAL A 1 614 ? 126.177 15.072 -4.344 1.00 28.27 614 VAL A CA 1
ATOM 4823 C C . VAL A 1 614 ? 125.799 14.940 -5.811 1.00 27.80 614 VAL A C 1
ATOM 4824 O O . VAL A 1 614 ? 125.281 15.888 -6.413 1.00 29.69 614 VAL A O 1
ATOM 4828 N N . GLY A 1 615 ? 126.030 13.758 -6.381 1.00 26.80 615 GLY A N 1
ATOM 4829 C CA . GLY A 1 615 ? 125.753 13.511 -7.782 1.00 29.12 615 GLY A CA 1
ATOM 4830 C C . GLY A 1 615 ? 126.860 13.963 -8.734 1.00 35.70 615 GLY A C 1
ATOM 4831 O O . GLY A 1 615 ? 127.992 14.243 -8.311 1.00 37.60 615 GLY A O 1
ATOM 4832 N N . MET B 1 1 ? 33.208 10.396 73.699 1.00 56.60 1 MET B N 1
ATOM 4833 C CA . MET B 1 1 ? 34.323 10.549 74.633 1.00 46.65 1 MET B CA 1
ATOM 4834 C C . MET B 1 1 ? 33.885 11.054 76.009 1.00 43.43 1 MET B C 1
ATOM 4835 O O . MET B 1 1 ? 33.042 11.948 76.123 1.00 43.65 1 MET B O 1
ATOM 4840 N N . ILE B 1 2 ? 34.490 10.489 77.048 1.00 38.54 2 ILE B N 1
ATOM 4841 C CA . ILE B 1 2 ? 34.264 10.928 78.423 1.00 30.70 2 ILE B CA 1
ATOM 4842 C C . ILE B 1 2 ? 35.179 12.122 78.709 1.00 30.91 2 ILE B C 1
ATOM 4843 O O . ILE B 1 2 ? 36.406 12.037 78.584 1.00 30.56 2 ILE B O 1
ATOM 4848 N N . LYS B 1 3 ? 34.588 13.240 79.082 1.00 24.97 3 LYS B N 1
ATOM 4849 C CA . LYS B 1 3 ? 35.335 14.462 79.282 1.00 26.48 3 LYS B CA 1
ATOM 4850 C C . LYS B 1 3 ? 35.409 14.894 80.737 1.00 27.02 3 LYS B C 1
ATOM 4851 O O . LYS B 1 3 ? 36.199 15.787 81.061 1.00 26.25 3 LYS B O 1
ATOM 4857 N N . GLN B 1 4 ? 34.585 14.331 81.603 1.00 24.80 4 GLN B N 1
ATOM 4858 C CA . GLN B 1 4 ? 34.411 14.868 82.941 1.00 27.07 4 GLN B CA 1
ATOM 4859 C C . GLN B 1 4 ? 34.563 13.746 83.943 1.00 24.87 4 GLN B C 1
ATOM 4860 O O . GLN B 1 4 ? 34.352 12.573 83.625 1.00 24.42 4 GLN B O 1
ATOM 4866 N N . ALA B 1 5 ? 34.919 14.134 85.168 1.00 23.29 5 ALA B N 1
ATOM 4867 C CA . ALA B 1 5 ? 35.243 13.188 86.232 1.00 26.78 5 ALA B CA 1
ATOM 4868 C C . ALA B 1 5 ? 34.956 13.833 87.582 1.00 25.33 5 ALA B C 1
ATOM 4869 O O . ALA B 1 5 ? 35.138 15.044 87.761 1.00 23.72 5 ALA B O 1
ATOM 4871 N N . VAL B 1 6 ? 34.508 13.009 88.527 1.00 24.56 6 VAL B N 1
ATOM 4872 C CA . VAL B 1 6 ? 34.173 13.444 89.878 1.00 22.32 6 VAL B CA 1
ATOM 4873 C C . VAL B 1 6 ? 34.950 12.564 90.846 1.00 24.07 6 VAL B C 1
ATOM 4874 O O . VAL B 1 6 ? 34.873 11.330 90.769 1.00 24.62 6 VAL B O 1
ATOM 4878 N N . ILE B 1 7 ? 35.723 13.186 91.726 1.00 22.94 7 ILE B N 1
ATOM 4879 C CA . ILE B 1 7 ? 36.391 12.484 92.810 1.00 21.85 7 ILE B CA 1
ATOM 4880 C C . ILE B 1 7 ? 35.709 12.882 94.113 1.00 25.08 7 ILE B C 1
ATOM 4881 O O . ILE B 1 7 ? 35.688 14.067 94.467 1.00 26.60 7 ILE B O 1
ATOM 4886 N N . LEU B 1 8 ? 35.163 11.900 94.829 1.00 24.98 8 LEU B N 1
ATOM 4887 C CA . LEU B 1 8 ? 34.612 12.144 96.169 1.00 27.55 8 LEU B CA 1
ATOM 4888 C C . LEU B 1 8 ? 35.746 12.123 97.193 1.00 22.36 8 LEU B C 1
ATOM 4889 O O . LEU B 1 8 ? 36.353 11.076 97.432 1.00 28.64 8 LEU B O 1
ATOM 4894 N N . ALA B 1 9 ? 36.042 13.273 97.809 1.00 26.20 9 ALA B N 1
ATOM 4895 C CA . ALA B 1 9 ? 37.184 13.364 98.720 1.00 26.61 9 ALA B CA 1
ATOM 4896 C C . ALA B 1 9 ? 36.875 14.167 99.986 1.00 27.21 9 ALA B C 1
ATOM 4897 O O . ALA B 1 9 ? 37.772 14.815 100.529 1.00 28.44 9 ALA B O 1
ATOM 4899 N N . GLY B 1 10 ? 35.635 14.132 100.485 1.00 26.23 10 GLY B N 1
ATOM 4900 C CA . GLY B 1 10 ? 35.317 14.887 101.683 1.00 28.10 10 GLY B CA 1
ATOM 4901 C C . GLY B 1 10 ? 35.502 14.161 103.015 1.00 33.76 10 GLY B C 1
ATOM 4902 O O . GLY B 1 10 ? 35.376 14.789 104.077 1.00 32.75 10 GLY B O 1
ATOM 4903 N N . GLY B 1 11 ? 35.837 12.865 102.991 1.00 31.83 11 GLY B N 1
ATOM 4904 C CA . GLY B 1 11 ? 35.734 12.050 104.186 1.00 34.75 11 GLY B CA 1
ATOM 4905 C C . GLY B 1 11 ? 36.901 12.187 105.154 1.00 33.01 11 GLY B C 1
ATOM 4906 O O . GLY B 1 11 ? 37.981 12.694 104.839 1.00 27.94 11 GLY B O 1
ATOM 4907 N N . LEU B 1 12 ? 36.666 11.690 106.377 1.00 32.65 12 LEU B N 1
ATOM 4908 C CA . LEU B 1 12 ? 37.608 11.899 107.466 1.00 33.36 12 LEU B CA 1
ATOM 4909 C C . LEU B 1 12 ? 38.766 10.917 107.441 1.00 34.79 12 LEU B C 1
ATOM 4910 O O . LEU B 1 12 ? 39.824 11.216 108.011 1.00 34.92 12 LEU B O 1
ATOM 4915 N N . GLY B 1 13 ? 38.600 9.762 106.794 1.00 34.51 13 GLY B N 1
ATOM 4916 C CA . GLY B 1 13 ? 39.586 8.696 106.901 1.00 37.44 13 GLY B CA 1
ATOM 4917 C C . GLY B 1 13 ? 39.944 8.312 108.332 1.00 37.86 13 GLY B C 1
ATOM 4918 O O . GLY B 1 13 ? 41.126 8.145 108.661 1.00 35.10 13 GLY B O 1
ATOM 4919 N N . SER B 1 14 ? 38.925 8.154 109.186 1.00 39.53 14 SER B N 1
ATOM 4920 C CA . SER B 1 14 ? 39.161 7.943 110.617 1.00 36.74 14 SER B CA 1
ATOM 4921 C C . SER B 1 14 ? 40.014 6.712 110.880 1.00 37.13 14 SER B C 1
ATOM 4922 O O . SER B 1 14 ? 40.886 6.734 111.756 1.00 42.33 14 SER B O 1
ATOM 4925 N N . ARG B 1 15 ? 39.784 5.630 110.127 1.00 34.97 15 ARG B N 1
ATOM 4926 C CA . ARG B 1 15 ? 40.488 4.368 110.337 1.00 38.96 15 ARG B CA 1
ATOM 4927 C C . ARG B 1 15 ? 41.998 4.472 110.135 1.00 42.12 15 ARG B C 1
ATOM 4928 O O . ARG B 1 15 ? 42.709 3.490 110.385 1.00 41.08 15 ARG B O 1
ATOM 4936 N N . LEU B 1 16 ? 42.505 5.620 109.690 1.00 43.22 16 LEU B N 1
ATOM 4937 C CA . LEU B 1 16 ? 43.936 5.829 109.521 1.00 39.69 16 LEU B CA 1
ATOM 4938 C C . LEU B 1 16 ? 44.543 6.631 110.660 1.00 41.40 16 LEU B C 1
ATOM 4939 O O . LEU B 1 16 ? 45.752 6.908 110.641 1.00 42.61 16 LEU B O 1
ATOM 4944 N N . LYS B 1 17 ? 43.725 7.021 111.632 1.00 45.59 17 LYS B N 1
ATOM 4945 C CA . LYS B 1 17 ? 44.175 7.545 112.926 1.00 46.30 17 LYS B CA 1
ATOM 4946 C C . LYS B 1 17 ? 45.138 8.702 112.655 1.00 43.88 17 LYS B C 1
ATOM 4947 O O . LYS B 1 17 ? 44.755 9.623 111.924 1.00 46.48 17 LYS B O 1
ATOM 4953 N N . ASP B 1 18 ? 46.372 8.655 113.173 1.00 46.21 18 ASP B N 1
ATOM 4954 C CA . ASP B 1 18 ? 47.294 9.789 113.123 1.00 48.24 18 ASP B CA 1
ATOM 4955 C C . ASP B 1 18 ? 47.466 10.323 111.709 1.00 43.01 18 ASP B C 1
ATOM 4956 O O . ASP B 1 18 ? 47.373 11.534 111.477 1.00 41.36 18 ASP B O 1
ATOM 4961 N N . LYS B 1 19 ? 47.713 9.425 110.751 1.00 45.89 19 LYS B N 1
ATOM 4962 C CA . LYS B 1 19 ? 48.099 9.839 109.400 1.00 42.22 19 LYS B CA 1
ATOM 4963 C C . LYS B 1 19 ? 47.102 10.811 108.771 1.00 37.94 19 LYS B C 1
ATOM 4964 O O . LYS B 1 19 ? 47.497 11.681 107.986 1.00 38.11 19 LYS B O 1
ATOM 4970 N N . THR B 1 20 ? 45.820 10.709 109.121 1.00 39.69 20 THR B N 1
ATOM 4971 C CA . THR B 1 20 ? 44.792 11.567 108.540 1.00 37.86 20 THR B CA 1
ATOM 4972 C C . THR B 1 20 ? 44.243 12.599 109.510 1.00 40.66 20 THR B C 1
ATOM 4973 O O . THR B 1 20 ? 43.182 13.175 109.241 1.00 38.62 20 THR B O 1
ATOM 4977 N N . LYS B 1 21 ? 44.909 12.829 110.647 1.00 39.75 21 LYS B N 1
ATOM 4978 C CA . LYS B 1 21 ? 44.365 13.773 111.614 1.00 41.10 21 LYS B CA 1
ATOM 4979 C C . LYS B 1 21 ? 44.277 15.173 111.015 1.00 38.64 21 LYS B C 1
ATOM 4980 O O . LYS B 1 21 ? 43.260 15.858 111.178 1.00 37.12 21 LYS B O 1
ATOM 4986 N N . THR B 1 22 ? 45.321 15.612 110.296 1.00 32.66 22 THR B N 1
ATOM 4987 C CA . THR B 1 22 ? 45.290 16.918 109.644 1.00 36.27 22 THR B CA 1
ATOM 4988 C C . THR B 1 22 ? 45.500 16.816 108.124 1.00 37.85 22 THR B C 1
ATOM 4989 O O . THR B 1 22 ? 46.017 17.748 107.505 1.00 37.25 22 THR B O 1
ATOM 4993 N N . MET B 1 23 ? 45.064 15.713 107.494 1.00 33.86 23 MET B N 1
ATOM 4994 C CA . MET B 1 23 ? 45.313 15.492 106.064 1.00 32.77 23 MET B CA 1
ATOM 4995 C C . MET B 1 23 ? 44.299 14.530 105.470 1.00 35.04 23 MET B C 1
ATOM 4996 O O . MET B 1 23 ? 44.018 13.496 106.096 1.00 31.18 23 MET B O 1
ATOM 5001 N N . PRO B 1 24 ? 43.754 14.807 104.266 1.00 30.75 24 PRO B N 1
ATOM 5002 C CA . PRO B 1 24 ? 42.883 13.827 103.599 1.00 26.74 24 PRO B CA 1
ATOM 5003 C C . PRO B 1 24 ? 43.654 12.578 103.201 1.00 26.48 24 PRO B C 1
ATOM 5004 O O . PRO B 1 24 ? 44.852 12.622 102.888 1.00 26.30 24 PRO B O 1
ATOM 5008 N N . LYS B 1 25 ? 42.958 11.442 103.190 1.00 20.83 25 LYS B N 1
ATOM 5009 C CA . LYS B 1 25 ? 43.722 10.239 102.887 1.00 23.66 25 LYS B CA 1
ATOM 5010 C C . LYS B 1 25 ? 44.085 10.118 101.406 1.00 25.94 25 LYS B C 1
ATOM 5011 O O . LYS B 1 25 ? 44.948 9.298 101.079 1.00 26.56 25 LYS B O 1
ATOM 5017 N N . GLY B 1 26 ? 43.488 10.922 100.513 1.00 25.68 26 GLY B N 1
ATOM 5018 C CA . GLY B 1 26 ? 43.993 10.983 99.134 1.00 24.63 26 GLY B CA 1
ATOM 5019 C C . GLY B 1 26 ? 45.421 11.488 99.046 1.00 25.07 26 GLY B C 1
ATOM 5020 O O . GLY B 1 26 ? 46.104 11.272 98.030 1.00 24.26 26 GLY B O 1
ATOM 5021 N N . PHE B 1 27 ? 45.915 12.122 100.109 1.00 30.11 27 PHE B N 1
ATOM 5022 C CA . PHE B 1 27 ? 47.253 12.677 100.064 1.00 25.23 27 PHE B CA 1
ATOM 5023 C C . PHE B 1 27 ? 48.296 11.776 100.699 1.00 27.01 27 PHE B C 1
ATOM 5024 O O . PHE B 1 27 ? 49.467 12.153 100.741 1.00 27.26 27 PHE B O 1
ATOM 5032 N N . LEU B 1 28 ? 47.914 10.582 101.138 1.00 26.70 28 LEU B N 1
ATOM 5033 C CA . LEU B 1 28 ? 48.891 9.525 101.369 1.00 26.78 28 LEU B CA 1
ATOM 5034 C C . LEU B 1 28 ? 49.825 9.427 100.180 1.00 27.65 28 LEU B C 1
ATOM 5035 O O . LEU B 1 28 ? 49.385 9.467 99.030 1.00 28.15 28 LEU B O 1
ATOM 5040 N N . GLU B 1 29 ? 51.116 9.278 100.458 1.00 28.81 29 GLU B N 1
ATOM 5041 C CA . GLU B 1 29 ? 52.145 9.276 99.429 1.00 33.14 29 GLU B CA 1
ATOM 5042 C C . GLU B 1 29 ? 52.669 7.859 99.220 1.00 34.71 29 GLU B C 1
ATOM 5043 O O . GLU B 1 29 ? 53.198 7.250 100.151 1.00 28.44 29 GLU B O 1
ATOM 5049 N N . ILE B 1 30 ? 52.526 7.340 98.001 1.00 27.83 30 ILE B N 1
ATOM 5050 C CA . ILE B 1 30 ? 53.188 6.106 97.589 1.00 28.19 30 ILE B CA 1
ATOM 5051 C C . ILE B 1 30 ? 54.053 6.413 96.375 1.00 32.17 30 ILE B C 1
ATOM 5052 O O . ILE B 1 30 ? 53.611 7.100 95.441 1.00 26.86 30 ILE B O 1
ATOM 5057 N N . GLY B 1 31 ? 55.284 5.904 96.383 1.00 32.18 31 GLY B N 1
ATOM 5058 C CA . GLY B 1 31 ? 56.216 6.225 95.322 1.00 28.23 31 GLY B CA 1
ATOM 5059 C C . GLY B 1 31 ? 56.627 7.672 95.267 1.00 34.08 31 GLY B C 1
ATOM 5060 O O . GLY B 1 31 ? 57.195 8.104 94.260 1.00 33.63 31 GLY B O 1
ATOM 5061 N N . GLY B 1 32 ? 56.346 8.444 96.314 1.00 33.46 32 GLY B N 1
ATOM 5062 C CA . GLY B 1 32 ? 56.749 9.830 96.388 1.00 34.37 32 GLY B CA 1
ATOM 5063 C C . GLY B 1 32 ? 55.715 10.836 95.948 1.00 35.01 32 GLY B C 1
ATOM 5064 O O . GLY B 1 32 ? 56.029 12.028 95.889 1.00 38.96 32 GLY B O 1
ATOM 5065 N N . THR B 1 33 ? 54.497 10.404 95.623 1.00 32.94 33 THR B N 1
ATOM 5066 C CA . THR B 1 33 ? 53.458 11.314 95.175 1.00 31.19 33 THR B CA 1
ATOM 5067 C C . THR B 1 33 ? 52.151 10.906 95.833 1.00 24.96 33 THR B C 1
ATOM 5068 O O . THR B 1 33 ? 51.887 9.712 96.007 1.00 27.66 33 THR B O 1
ATOM 5072 N N . ALA B 1 34 ? 51.341 11.897 96.190 1.00 28.24 34 ALA B N 1
ATOM 5073 C CA . ALA B 1 34 ? 49.975 11.642 96.646 1.00 26.47 34 ALA B CA 1
ATOM 5074 C C . ALA B 1 34 ? 49.227 10.716 95.684 1.00 27.25 34 ALA B C 1
ATOM 5075 O O . ALA B 1 34 ? 49.277 10.891 94.460 1.00 24.58 34 ALA B O 1
ATOM 5077 N N . ILE B 1 35 ? 48.547 9.711 96.243 1.00 24.48 35 ILE B N 1
ATOM 5078 C CA . ILE B 1 35 ? 47.813 8.777 95.396 1.00 24.76 35 ILE B CA 1
ATOM 5079 C C . ILE B 1 35 ? 46.700 9.507 94.660 1.00 23.82 35 ILE B C 1
ATOM 5080 O O . ILE B 1 35 ? 46.389 9.182 93.501 1.00 23.81 35 ILE B O 1
ATOM 5085 N N . VAL B 1 36 ? 46.119 10.535 95.279 1.00 22.14 36 VAL B N 1
ATOM 5086 C CA . VAL B 1 36 ? 45.058 11.252 94.583 1.00 24.44 36 VAL B CA 1
ATOM 5087 C C . VAL B 1 36 ? 45.647 12.090 93.458 1.00 24.28 36 VAL B C 1
ATOM 5088 O O . VAL B 1 36 ? 44.971 12.326 92.453 1.00 19.79 36 VAL B O 1
ATOM 5092 N N . GLU B 1 37 ? 46.919 12.524 93.573 1.00 20.88 37 GLU B N 1
ATOM 5093 C CA . GLU B 1 37 ? 47.543 13.203 92.434 1.00 22.42 37 GLU B CA 1
ATOM 5094 C C . GLU B 1 37 ? 47.834 12.225 91.303 1.00 24.51 37 GLU B C 1
ATOM 5095 O O . GLU B 1 37 ? 47.657 12.560 90.125 1.00 24.13 37 GLU B O 1
ATOM 5101 N N . GLN B 1 38 ? 48.248 11.007 91.633 1.00 23.48 38 GLN B N 1
ATOM 5102 C CA . GLN B 1 38 ? 48.408 10.002 90.592 1.00 24.45 38 GLN B CA 1
ATOM 5103 C C . GLN B 1 38 ? 47.091 9.750 89.865 1.00 26.87 38 GLN B C 1
ATOM 5104 O O . GLN B 1 38 ? 47.064 9.564 88.639 1.00 24.33 38 GLN B O 1
ATOM 5110 N N . SER B 1 39 ? 45.982 9.762 90.594 1.00 23.64 39 SER B N 1
ATOM 5111 C CA . SER B 1 39 ? 44.703 9.537 89.941 1.00 22.91 39 SER B CA 1
ATOM 5112 C C . SER B 1 39 ? 44.371 10.680 88.975 1.00 22.22 39 SER B C 1
ATOM 5113 O O . SER B 1 39 ? 44.012 10.444 87.816 1.00 21.56 39 SER B O 1
ATOM 5116 N N . VAL B 1 40 ? 44.533 11.926 89.428 1.00 24.59 40 VAL B N 1
ATOM 5117 C CA . VAL B 1 40 ? 44.340 13.110 88.577 1.00 20.94 40 VAL B CA 1
ATOM 5118 C C . VAL B 1 40 ? 45.150 13.012 87.284 1.00 24.41 40 VAL B C 1
ATOM 5119 O O . VAL B 1 40 ? 44.623 13.226 86.176 1.00 24.12 40 VAL B O 1
ATOM 5123 N N . GLN B 1 41 ? 46.451 12.708 87.414 1.00 25.14 41 GLN B N 1
ATOM 5124 C CA . GLN B 1 41 ? 47.328 12.583 86.249 1.00 28.68 41 GLN B CA 1
ATOM 5125 C C . GLN B 1 41 ? 46.819 11.517 85.290 1.00 23.96 41 GLN B C 1
ATOM 5126 O O . GLN B 1 41 ? 46.712 11.744 84.078 1.00 20.38 41 GLN B O 1
ATOM 5132 N N . LYS B 1 42 ? 46.507 10.344 85.826 1.00 20.86 42 LYS B N 1
ATOM 5133 C CA . LYS B 1 42 ? 45.939 9.287 85.012 1.00 22.04 42 LYS B CA 1
ATOM 5134 C C . LYS B 1 42 ? 44.653 9.741 84.313 1.00 22.51 42 LYS B C 1
ATOM 5135 O O . LYS B 1 42 ? 44.425 9.384 83.153 1.00 21.26 42 LYS B O 1
ATOM 5141 N N . LEU B 1 43 ? 43.802 10.533 84.995 1.00 21.04 43 LEU B N 1
ATOM 5142 C CA . LEU B 1 43 ? 42.555 10.990 84.375 1.00 23.34 43 LEU B CA 1
ATOM 5143 C C . LEU B 1 43 ? 42.831 11.960 83.218 1.00 23.87 43 LEU B C 1
ATOM 5144 O O . LEU B 1 43 ? 42.256 11.828 82.124 1.00 20.30 43 LEU B O 1
ATOM 5149 N N . LEU B 1 44 ? 43.689 12.952 83.456 1.00 20.26 44 LEU B N 1
ATOM 5150 C CA . LEU B 1 44 ? 44.090 13.863 82.392 1.00 24.15 44 LEU B CA 1
ATOM 5151 C C . LEU B 1 44 ? 44.745 13.128 81.229 1.00 22.60 44 LEU B C 1
ATOM 5152 O O . LEU B 1 44 ? 44.509 13.479 80.071 1.00 28.05 44 LEU B O 1
ATOM 5157 N N . ALA B 1 45 ? 45.559 12.115 81.508 1.00 24.43 45 ALA B N 1
ATOM 5158 C CA . ALA B 1 45 ? 46.192 11.354 80.430 1.00 26.10 45 ALA B CA 1
ATOM 5159 C C . ALA B 1 45 ? 45.182 10.642 79.537 1.00 27.62 45 ALA B C 1
ATOM 5160 O O . ALA B 1 45 ? 45.522 10.259 78.413 1.00 25.67 45 ALA B O 1
ATOM 5162 N N . HIS B 1 46 ? 43.973 10.395 80.025 1.00 24.82 46 HIS B N 1
ATOM 5163 C CA . HIS B 1 46 ? 42.953 9.767 79.210 1.00 24.16 46 HIS B CA 1
ATOM 5164 C C . HIS B 1 46 ? 41.964 10.767 78.664 1.00 25.77 46 HIS B C 1
ATOM 5165 O O . HIS B 1 46 ? 40.849 10.387 78.302 1.00 25.35 46 HIS B O 1
ATOM 5172 N N . GLY B 1 47 ? 42.333 12.042 78.606 1.00 24.59 47 GLY B N 1
ATOM 5173 C CA . GLY B 1 47 ? 41.463 13.010 77.959 1.00 25.25 47 GLY B CA 1
ATOM 5174 C C . GLY B 1 47 ? 40.407 13.669 78.828 1.00 25.17 47 GLY B C 1
ATOM 5175 O O . GLY B 1 47 ? 39.654 14.509 78.317 1.00 21.50 47 GLY B O 1
ATOM 5176 N N . ILE B 1 48 ? 40.312 13.319 80.119 1.00 24.20 48 ILE B N 1
ATOM 5177 C CA . ILE B 1 48 ? 39.404 14.047 81.006 1.00 25.55 48 ILE B CA 1
ATOM 5178 C C . ILE B 1 48 ? 39.814 15.509 81.002 1.00 27.38 48 ILE B C 1
ATOM 5179 O O . ILE B 1 48 ? 41.004 15.839 81.123 1.00 23.48 48 ILE B O 1
ATOM 5184 N N . GLU B 1 49 ? 38.853 16.402 80.809 1.00 26.53 49 GLU B N 1
ATOM 5185 C CA . GLU B 1 49 ? 39.231 17.807 80.796 1.00 27.69 49 GLU B CA 1
ATOM 5186 C C . GLU B 1 49 ? 38.687 18.579 81.989 1.00 26.78 49 GLU B C 1
ATOM 5187 O O . GLU B 1 49 ? 39.090 19.735 82.200 1.00 24.47 49 GLU B O 1
ATOM 5193 N N . LYS B 1 50 ? 37.818 17.965 82.790 1.00 27.54 50 LYS B N 1
ATOM 5194 C CA . LYS B 1 50 ? 37.286 18.602 83.987 1.00 25.94 50 LYS B CA 1
ATOM 5195 C C . LYS B 1 50 ? 37.144 17.547 85.075 1.00 26.93 50 LYS B C 1
ATOM 5196 O O . LYS B 1 50 ? 36.515 16.507 84.863 1.00 25.58 50 LYS B O 1
ATOM 5202 N N . ILE B 1 51 ? 37.738 17.828 86.229 1.00 24.29 51 ILE B N 1
ATOM 5203 C CA . ILE B 1 51 ? 37.748 16.942 87.385 1.00 26.26 51 ILE B CA 1
ATOM 5204 C C . ILE B 1 51 ? 37.099 17.713 88.531 1.00 24.86 51 ILE B C 1
ATOM 5205 O O . ILE B 1 51 ? 37.671 18.684 89.050 1.00 27.32 51 ILE B O 1
ATOM 5210 N N . VAL B 1 52 ? 35.910 17.291 88.930 1.00 27.81 52 VAL B N 1
ATOM 5211 C CA . VAL B 1 52 ? 35.244 17.900 90.067 1.00 24.80 52 VAL B CA 1
ATOM 5212 C C . VAL B 1 52 ? 35.644 17.112 91.290 1.00 24.37 52 VAL B C 1
ATOM 5213 O O . VAL B 1 52 ? 35.425 15.897 91.348 1.00 26.24 52 VAL B O 1
ATOM 5217 N N . ILE B 1 53 ? 36.239 17.795 92.254 1.00 23.05 53 ILE B N 1
ATOM 5218 C CA . ILE B 1 53 ? 36.673 17.160 93.492 1.00 26.58 53 ILE B CA 1
ATOM 5219 C C . ILE B 1 53 ? 35.819 17.720 94.613 1.00 25.81 53 ILE B C 1
ATOM 5220 O O . ILE B 1 53 ? 35.848 18.922 94.889 1.00 25.04 53 ILE B O 1
ATOM 5225 N N . GLY B 1 54 ? 35.017 16.855 95.216 1.00 28.65 54 GLY B N 1
ATOM 5226 C CA . GLY B 1 54 ? 34.225 17.263 96.354 1.00 28.25 54 GLY B CA 1
ATOM 5227 C C . GLY B 1 54 ? 35.055 17.174 97.605 1.00 24.30 54 GLY B C 1
ATOM 5228 O O . GLY B 1 54 ? 35.543 16.097 97.937 1.00 26.59 54 GLY B O 1
ATOM 5229 N N . THR B 1 55 ? 35.230 18.278 98.302 1.00 28.45 55 THR B N 1
ATOM 5230 C CA . THR B 1 55 ? 36.145 18.294 99.427 1.00 30.04 55 THR B CA 1
ATOM 5231 C C . THR B 1 55 ? 35.364 18.262 100.737 1.00 29.82 55 THR B C 1
ATOM 5232 O O . THR B 1 55 ? 34.132 18.124 100.765 1.00 27.23 55 THR B O 1
ATOM 5236 N N . GLY B 1 56 ? 36.104 18.368 101.832 1.00 28.74 56 GLY B N 1
ATOM 5237 C CA . GLY B 1 56 ? 35.543 18.311 103.165 1.00 30.54 56 GLY B CA 1
ATOM 5238 C C . GLY B 1 56 ? 36.633 18.405 104.210 1.00 29.89 56 GLY B C 1
ATOM 5239 O O . GLY B 1 56 ? 37.184 19.485 104.425 1.00 33.93 56 GLY B O 1
ATOM 5240 N N . HIS B 1 57 ? 36.982 17.264 104.805 1.00 26.44 57 HIS B N 1
ATOM 5241 C CA . HIS B 1 57 ? 37.869 17.114 105.964 1.00 36.02 57 HIS B CA 1
ATOM 5242 C C . HIS B 1 57 ? 38.999 18.142 106.056 1.00 36.70 57 HIS B C 1
ATOM 5243 O O . HIS B 1 57 ? 39.023 18.953 106.991 1.00 50.02 57 HIS B O 1
ATOM 5250 N N . CYS B 1 58 ? 39.929 18.130 105.124 1.00 35.64 58 CYS B N 1
ATOM 5251 C CA . CYS B 1 58 ? 41.047 19.068 105.129 1.00 36.16 58 CYS B CA 1
ATOM 5252 C C . CYS B 1 58 ? 41.148 19.619 103.705 1.00 31.39 58 CYS B C 1
ATOM 5253 O O . CYS B 1 58 ? 42.089 19.330 102.969 1.00 29.52 58 CYS B O 1
ATOM 5256 N N . ASN B 1 59 ? 40.156 20.423 103.336 1.00 30.02 59 ASN B N 1
ATOM 5257 C CA . ASN B 1 59 ? 39.927 20.729 101.932 1.00 33.09 59 ASN B CA 1
ATOM 5258 C C . ASN B 1 59 ? 41.047 21.553 101.323 1.00 32.02 59 ASN B C 1
ATOM 5259 O O . ASN B 1 59 ? 41.213 21.510 100.097 1.00 28.10 59 ASN B O 1
ATOM 5264 N N . GLU B 1 60 ? 41.814 22.293 102.148 1.00 26.83 60 GLU B N 1
ATOM 5265 C CA . GLU B 1 60 ? 42.903 23.117 101.614 1.00 30.15 60 GLU B CA 1
ATOM 5266 C C . GLU B 1 60 ? 43.915 22.292 100.825 1.00 26.87 60 GLU B C 1
ATOM 5267 O O . GLU B 1 60 ? 44.469 22.775 99.827 1.00 27.98 60 GLU B O 1
ATOM 5273 N N . TYR B 1 61 ? 44.161 21.051 101.245 1.00 26.73 61 TYR B N 1
ATOM 5274 C CA . TYR B 1 61 ? 45.008 20.153 100.463 1.00 28.06 61 TYR B CA 1
ATOM 5275 C C . TYR B 1 61 ? 44.562 20.086 98.997 1.00 25.52 61 TYR B C 1
ATOM 5276 O O . TYR B 1 61 ? 45.400 20.127 98.086 1.00 25.67 61 TYR B O 1
ATOM 5285 N N . TYR B 1 62 ? 43.240 19.996 98.750 1.00 24.44 62 TYR B N 1
ATOM 5286 C CA . TYR B 1 62 ? 42.730 19.856 97.382 1.00 24.50 62 TYR B CA 1
ATOM 5287 C C . TYR B 1 62 ? 42.639 21.195 96.668 1.00 27.45 62 TYR B C 1
ATOM 5288 O O . TYR B 1 62 ? 42.763 21.249 95.433 1.00 26.74 62 TYR B O 1
ATOM 5297 N N . ASP B 1 63 ? 42.397 22.274 97.420 1.00 24.45 63 ASP B N 1
ATOM 5298 C CA . ASP B 1 63 ? 42.438 23.602 96.835 1.00 23.73 63 ASP B CA 1
ATOM 5299 C C . ASP B 1 63 ? 43.842 23.943 96.352 1.00 26.24 63 ASP B C 1
ATOM 5300 O O . ASP B 1 63 ? 44.010 24.523 95.274 1.00 28.11 63 ASP B O 1
ATOM 5305 N N . ASN B 1 64 ? 44.867 23.589 97.129 1.00 26.67 64 ASN B N 1
ATOM 5306 C CA . ASN B 1 64 ? 46.241 23.833 96.678 1.00 28.53 64 ASN B CA 1
ATOM 5307 C C . ASN B 1 64 ? 46.647 22.901 95.538 1.00 27.22 64 ASN B C 1
ATOM 5308 O O . ASN B 1 64 ? 47.402 23.312 94.649 1.00 26.22 64 ASN B O 1
ATOM 5313 N N . LEU B 1 65 ? 46.150 21.658 95.533 1.00 26.93 65 LEU B N 1
ATOM 5314 C CA . LEU B 1 65 ? 46.438 20.760 94.419 1.00 24.72 65 LEU B CA 1
ATOM 5315 C C . LEU B 1 65 ? 45.793 21.277 93.138 1.00 25.83 65 LEU B C 1
ATOM 5316 O O . LEU B 1 65 ? 46.351 21.108 92.043 1.00 24.41 65 LEU B O 1
ATOM 5321 N N . ALA B 1 66 ? 44.630 21.926 93.275 1.00 26.53 66 ALA B N 1
ATOM 5322 C CA . ALA B 1 66 ? 43.964 22.582 92.154 1.00 27.12 66 ALA B CA 1
ATOM 5323 C C . ALA B 1 66 ? 44.800 23.724 91.581 1.00 27.85 66 ALA B C 1
ATOM 5324 O O . ALA B 1 66 ? 44.773 23.969 90.367 1.00 22.05 66 ALA B O 1
ATOM 5326 N N . LYS B 1 67 ? 45.564 24.430 92.423 1.00 28.83 67 LYS B N 1
ATOM 5327 C CA . LYS B 1 67 ? 46.443 25.478 91.897 1.00 26.64 67 LYS B CA 1
ATOM 5328 C C . LYS B 1 67 ? 47.433 24.911 90.893 1.00 27.65 67 LYS B C 1
ATOM 5329 O O . LYS B 1 67 ? 47.927 25.642 90.029 1.00 28.45 67 LYS B O 1
ATOM 5335 N N . LYS B 1 68 ? 47.744 23.616 90.999 1.00 25.44 68 LYS B N 1
ATOM 5336 C CA . LYS B 1 68 ? 48.678 22.968 90.094 1.00 27.76 68 LYS B CA 1
ATOM 5337 C C . LYS B 1 68 ? 47.995 22.422 88.845 1.00 24.82 68 LYS B C 1
ATOM 5338 O O . LYS B 1 68 ? 48.635 22.340 87.789 1.00 24.89 68 LYS B O 1
ATOM 5344 N N . TYR B 1 69 ? 46.721 22.042 88.927 1.00 26.44 69 TYR B N 1
ATOM 5345 C CA . TYR B 1 69 ? 46.025 21.447 87.780 1.00 28.11 69 TYR B CA 1
ATOM 5346 C C . TYR B 1 69 ? 44.779 22.246 87.403 1.00 26.95 69 TYR B C 1
ATOM 5347 O O . TYR B 1 69 ? 43.720 22.082 88.034 1.00 25.90 69 TYR B O 1
ATOM 5356 N N . PRO B 1 70 ? 44.844 23.083 86.357 1.00 27.86 70 PRO B N 1
ATOM 5357 C CA . PRO B 1 70 ? 43.688 23.934 86.009 1.00 29.64 70 PRO B CA 1
ATOM 5358 C C . PRO B 1 70 ? 42.409 23.147 85.765 1.00 27.68 70 PRO B C 1
ATOM 5359 O O . PRO B 1 70 ? 41.302 23.679 85.964 1.00 26.21 70 PRO B O 1
ATOM 5363 N N . ALA B 1 71 ? 42.531 21.883 85.344 1.00 24.94 71 ALA B N 1
ATOM 5364 C CA . ALA B 1 71 ? 41.354 21.047 85.137 1.00 28.08 71 ALA B CA 1
ATOM 5365 C C . ALA B 1 71 ? 40.524 20.845 86.405 1.00 27.01 71 ALA B C 1
ATOM 5366 O O . ALA B 1 71 ? 39.322 20.551 86.295 1.00 24.07 71 ALA B O 1
ATOM 5368 N N . ILE B 1 72 ? 41.125 20.964 87.600 1.00 26.11 72 ILE B N 1
ATOM 5369 C CA . ILE B 1 72 ? 40.401 20.664 88.840 1.00 24.93 72 ILE B CA 1
ATOM 5370 C C . ILE B 1 72 ? 39.538 21.854 89.251 1.00 27.22 72 ILE B C 1
ATOM 5371 O O . ILE B 1 72 ? 39.979 23.011 89.207 1.00 28.26 72 ILE B O 1
ATOM 5376 N N . ILE B 1 73 ? 38.288 21.570 89.629 1.00 27.46 73 ILE B N 1
ATOM 5377 C CA . ILE B 1 73 ? 37.464 22.468 90.423 1.00 29.03 73 ILE B CA 1
ATOM 5378 C C . ILE B 1 73 ? 37.183 21.782 91.766 1.00 31.54 73 ILE B C 1
ATOM 5379 O O . ILE B 1 73 ? 36.730 20.627 91.806 1.00 27.75 73 ILE B O 1
ATOM 5384 N N . THR B 1 74 ? 37.463 22.484 92.864 1.00 28.67 74 THR B N 1
ATOM 5385 C CA . THR B 1 74 ? 37.033 22.007 94.169 1.00 29.46 74 THR B CA 1
ATOM 5386 C C . THR B 1 74 ? 35.675 22.603 94.533 1.00 27.84 74 THR B C 1
ATOM 5387 O O . THR B 1 74 ? 35.402 23.767 94.236 1.00 32.51 74 THR B O 1
ATOM 5391 N N . VAL B 1 75 ? 34.825 21.789 95.159 1.00 27.82 75 VAL B N 1
ATOM 5392 C CA . VAL B 1 75 ? 33.544 22.232 95.714 1.00 29.90 75 VAL B CA 1
ATOM 5393 C C . VAL B 1 75 ? 33.355 21.534 97.061 1.00 33.46 75 VAL B C 1
ATOM 5394 O O . VAL B 1 75 ? 33.371 20.299 97.135 1.00 32.66 75 VAL B O 1
ATOM 5398 N N . LYS B 1 76 ? 33.201 22.315 98.133 1.00 31.97 76 LYS B N 1
ATOM 5399 C CA . LYS B 1 76 ? 33.268 21.754 99.475 1.00 34.02 76 LYS B CA 1
ATOM 5400 C C . LYS B 1 76 ? 31.889 21.314 99.960 1.00 33.54 76 LYS B C 1
ATOM 5401 O O . LYS B 1 76 ? 30.901 22.046 99.822 1.00 30.74 76 LYS B O 1
ATOM 5407 N N . ASN B 1 77 ? 31.833 20.112 100.520 1.00 32.20 77 ASN B N 1
ATOM 5408 C CA . ASN B 1 77 ? 30.677 19.655 101.282 1.00 32.48 77 ASN B CA 1
ATOM 5409 C C . ASN B 1 77 ? 30.934 20.137 102.707 1.00 32.17 77 ASN B C 1
ATOM 5410 O O . ASN B 1 77 ? 31.672 19.511 103.469 1.00 35.72 77 ASN B O 1
ATOM 5415 N N . GLU B 1 78 ? 30.359 21.283 103.064 1.00 34.77 78 GLU B N 1
ATOM 5416 C CA . GLU B 1 78 ? 30.668 21.829 104.378 1.00 35.92 78 GLU B CA 1
ATOM 5417 C C . GLU B 1 78 ? 30.065 21.007 105.504 1.00 35.19 78 GLU B C 1
ATOM 5418 O O . GLU B 1 78 ? 30.605 21.013 106.618 1.00 36.71 78 GLU B O 1
ATOM 5424 N N . ASN B 1 79 ? 28.993 20.264 105.233 1.00 39.14 79 ASN B N 1
ATOM 5425 C CA . ASN B 1 79 ? 28.433 19.324 106.198 1.00 39.93 79 ASN B CA 1
ATOM 5426 C C . ASN B 1 79 ? 29.071 17.936 106.107 1.00 40.29 79 ASN B C 1
ATOM 5427 O O . ASN B 1 79 ? 28.424 16.947 106.472 1.00 38.13 79 ASN B O 1
ATOM 5432 N N . TYR B 1 80 ? 30.339 17.845 105.653 1.00 36.19 80 TYR B N 1
ATOM 5433 C CA . TYR B 1 80 ? 30.969 16.541 105.405 1.00 36.70 80 TYR B CA 1
ATOM 5434 C C . TYR B 1 80 ? 31.005 15.669 106.659 1.00 39.47 80 TYR B C 1
ATOM 5435 O O . TYR B 1 80 ? 30.867 14.441 106.575 1.00 37.99 80 TYR B O 1
ATOM 5444 N N . ALA B 1 81 ? 31.234 16.276 107.826 1.00 38.32 81 ALA B N 1
ATOM 5445 C CA . ALA B 1 81 ? 31.361 15.474 109.038 1.00 42.65 81 ALA B CA 1
ATOM 5446 C C . ALA B 1 81 ? 30.081 14.706 109.345 1.00 39.71 81 ALA B C 1
ATOM 5447 O O . ALA B 1 81 ? 30.133 13.625 109.940 1.00 38.71 81 ALA B O 1
ATOM 5449 N N . ASN B 1 82 ? 28.930 15.231 108.937 1.00 39.45 82 ASN B N 1
ATOM 5450 C CA . ASN B 1 82 ? 27.650 14.638 109.297 1.00 43.94 82 ASN B CA 1
ATOM 5451 C C . ASN B 1 82 ? 27.000 13.854 108.170 1.00 42.33 82 ASN B C 1
ATOM 5452 O O . ASN B 1 82 ? 25.879 13.376 108.347 1.00 40.41 82 ASN B O 1
ATOM 5457 N N . THR B 1 83 ? 27.646 13.723 107.015 1.00 41.60 83 THR B N 1
ATOM 5458 C CA . THR B 1 83 ? 27.033 12.988 105.917 1.00 39.77 83 THR B CA 1
ATOM 5459 C C . THR B 1 83 ? 27.924 11.828 105.493 1.00 35.34 83 THR B C 1
ATOM 5460 O O . THR B 1 83 ? 29.041 11.655 105.986 1.00 37.70 83 THR B O 1
ATOM 5464 N N . GLY B 1 84 ? 27.386 11.020 104.578 1.00 35.33 84 GLY B N 1
ATOM 5465 C CA . GLY B 1 84 ? 28.127 9.958 103.936 1.00 36.05 84 GLY B CA 1
ATOM 5466 C C . GLY B 1 84 ? 28.751 10.439 102.641 1.00 34.83 84 GLY B C 1
ATOM 5467 O O . GLY B 1 84 ? 28.833 11.636 102.363 1.00 30.41 84 GLY B O 1
ATOM 5468 N N . SER B 1 85 ? 29.207 9.479 101.830 1.00 36.58 85 SER B N 1
ATOM 5469 C CA . SER B 1 85 ? 29.845 9.888 100.584 1.00 33.76 85 SER B CA 1
ATOM 5470 C C . SER B 1 85 ? 28.837 10.430 99.592 1.00 32.83 85 SER B C 1
ATOM 5471 O O . SER B 1 85 ? 29.214 11.220 98.719 1.00 28.52 85 SER B O 1
ATOM 5474 N N . MET B 1 86 ? 27.553 10.083 99.742 1.00 32.35 86 MET B N 1
ATOM 5475 C CA . MET B 1 86 ? 26.556 10.600 98.812 1.00 31.42 86 MET B CA 1
ATOM 5476 C C . MET B 1 86 ? 26.341 12.096 99.014 1.00 33.19 86 MET B C 1
ATOM 5477 O O . MET B 1 86 ? 26.128 12.826 98.042 1.00 32.43 86 MET B O 1
ATOM 5482 N N . GLY B 1 87 ? 26.409 12.575 100.261 1.00 33.39 87 GLY B N 1
ATOM 5483 C CA . GLY B 1 87 ? 26.262 14.003 100.498 1.00 34.02 87 GLY B CA 1
ATOM 5484 C C . GLY B 1 87 ? 27.301 14.822 99.754 1.00 34.74 87 GLY B C 1
ATOM 5485 O O . GLY B 1 87 ? 26.997 15.889 99.204 1.00 33.08 87 GLY B O 1
ATOM 5486 N N . THR B 1 88 ? 28.537 14.324 99.707 1.00 31.25 88 THR B N 1
ATOM 5487 C CA . THR B 1 88 ? 29.570 14.999 98.930 1.00 30.54 88 THR B CA 1
ATOM 5488 C C . THR B 1 88 ? 29.255 14.971 97.440 1.00 30.44 88 THR B C 1
ATOM 5489 O O . THR B 1 88 ? 29.459 15.968 96.736 1.00 34.06 88 THR B O 1
ATOM 5493 N N . LEU B 1 89 ? 28.756 13.843 96.933 1.00 30.53 89 LEU B N 1
ATOM 5494 C CA . LEU B 1 89 ? 28.388 13.786 95.518 1.00 33.97 89 LEU B CA 1
ATOM 5495 C C . LEU B 1 89 ? 27.302 14.805 95.193 1.00 33.09 89 LEU B C 1
ATOM 5496 O O . LEU B 1 89 ? 27.376 15.504 94.174 1.00 30.78 89 LEU B O 1
ATOM 5501 N N . GLU B 1 90 ? 26.300 14.929 96.079 1.00 35.87 90 GLU B N 1
ATOM 5502 C CA . GLU B 1 90 ? 25.223 15.893 95.877 1.00 31.79 90 GLU B CA 1
ATOM 5503 C C . GLU B 1 90 ? 25.752 17.303 95.658 1.00 32.47 90 GLU B C 1
ATOM 5504 O O . GLU B 1 90 ? 25.238 18.031 94.802 1.00 33.54 90 GLU B O 1
ATOM 5510 N N . VAL B 1 91 ? 26.777 17.721 96.409 1.00 29.96 91 VAL B N 1
ATOM 5511 C CA . VAL B 1 91 ? 27.241 19.091 96.202 1.00 33.46 91 VAL B CA 1
ATOM 5512 C C . VAL B 1 91 ? 28.020 19.200 94.896 1.00 33.82 91 VAL B C 1
ATOM 5513 O O . VAL B 1 91 ? 28.073 20.283 94.298 1.00 35.73 91 VAL B O 1
ATOM 5517 N N . CYS B 1 92 ? 28.570 18.081 94.402 1.00 35.16 92 CYS B N 1
ATOM 5518 C CA . CYS B 1 92 ? 29.281 18.082 93.126 1.00 32.99 92 CYS B CA 1
ATOM 5519 C C . CYS B 1 92 ? 28.339 18.084 91.930 1.00 34.95 92 CYS B C 1
ATOM 5520 O O . CYS B 1 92 ? 28.722 18.568 90.856 1.00 30.21 92 CYS B O 1
ATOM 5523 N N . ALA B 1 93 ? 27.108 17.578 92.104 1.00 33.13 93 ALA B N 1
ATOM 5524 C CA . ALA B 1 93 ? 26.295 17.149 90.962 1.00 30.86 93 ALA B CA 1
ATOM 5525 C C . ALA B 1 93 ? 26.070 18.277 89.963 1.00 28.34 93 ALA B C 1
ATOM 5526 O O . ALA B 1 93 ? 26.188 18.070 88.753 1.00 30.44 93 ALA B O 1
ATOM 5528 N N . SER B 1 94 ? 25.779 19.483 90.453 1.00 33.87 94 SER B N 1
ATOM 5529 C CA . SER B 1 94 ? 25.555 20.629 89.581 1.00 34.10 94 SER B CA 1
ATOM 5530 C C . SER B 1 94 ? 26.753 20.968 88.697 1.00 34.85 94 SER B C 1
ATOM 5531 O O . SER B 1 94 ? 26.568 21.655 87.687 1.00 34.45 94 SER B O 1
ATOM 5534 N N . PHE B 1 95 ? 27.973 20.531 89.052 1.00 33.22 95 PHE B N 1
ATOM 5535 C CA . PHE B 1 95 ? 29.147 20.769 88.210 1.00 34.54 95 PHE B CA 1
ATOM 5536 C C . PHE B 1 95 ? 29.363 19.699 87.139 1.00 33.28 95 PHE B C 1
ATOM 5537 O O . PHE B 1 95 ? 30.289 19.828 86.332 1.00 34.01 95 PHE B O 1
ATOM 5545 N N . VAL B 1 96 ? 28.544 18.653 87.123 1.00 34.75 96 VAL B N 1
ATOM 5546 C CA . VAL B 1 96 ? 28.570 17.618 86.092 1.00 34.31 96 VAL B CA 1
ATOM 5547 C C . VAL B 1 96 ? 27.416 17.849 85.120 1.00 38.27 96 VAL B C 1
ATOM 5548 O O . VAL B 1 96 ? 26.260 18.000 85.544 1.00 39.35 96 VAL B O 1
ATOM 5552 N N . ASN B 1 97 ? 27.718 17.854 83.812 1.00 37.68 97 ASN B N 1
ATOM 5553 C CA . ASN B 1 97 ? 26.713 18.065 82.773 1.00 39.99 97 ASN B CA 1
ATOM 5554 C C . ASN B 1 97 ? 26.663 16.944 81.746 1.00 39.40 97 ASN B C 1
ATOM 5555 O O . ASN B 1 97 ? 25.823 16.993 80.844 1.00 44.14 97 ASN B O 1
ATOM 5560 N N . GLU B 1 98 ? 27.553 15.962 81.830 1.00 38.76 98 GLU B N 1
ATOM 5561 C CA . GLU B 1 98 ? 27.724 14.953 80.790 1.00 38.88 98 GLU B CA 1
ATOM 5562 C C . GLU B 1 98 ? 27.934 13.612 81.462 1.00 35.14 98 GLU B C 1
ATOM 5563 O O . GLU B 1 98 ? 27.955 13.523 82.690 1.00 35.35 98 GLU B O 1
ATOM 5569 N N . SER B 1 99 ? 28.119 12.556 80.668 1.00 33.99 99 SER B N 1
ATOM 5570 C CA . SER B 1 99 ? 28.613 11.328 81.274 1.00 31.82 99 SER B CA 1
ATOM 5571 C C . SER B 1 99 ? 29.993 11.585 81.867 1.00 32.79 99 SER B C 1
ATOM 5572 O O . SER B 1 99 ? 30.772 12.392 81.354 1.00 28.86 99 SER B O 1
ATOM 5575 N N . PHE B 1 100 ? 30.292 10.896 82.961 1.00 27.44 100 PHE B N 1
ATOM 5576 C CA . PHE B 1 100 ? 31.500 11.186 83.714 1.00 28.93 100 PHE B CA 1
ATOM 5577 C C . PHE B 1 100 ? 31.999 9.906 84.369 1.00 29.41 100 PHE B C 1
ATOM 5578 O O . PHE B 1 100 ? 31.293 8.892 84.420 1.00 28.38 100 PHE B O 1
ATOM 5586 N N . LEU B 1 101 ? 33.248 9.955 84.845 1.00 24.34 101 LEU B N 1
ATOM 5587 C CA . LEU B 1 101 ? 33.790 8.909 85.688 1.00 25.47 101 LEU B CA 1
ATOM 5588 C C . LEU B 1 101 ? 33.726 9.372 87.144 1.00 26.08 101 LEU B C 1
ATOM 5589 O O . LEU B 1 101 ? 34.091 10.512 87.455 1.00 26.78 101 LEU B O 1
ATOM 5594 N N . LEU B 1 102 ? 33.228 8.497 88.021 1.00 24.37 102 LEU B N 1
ATOM 5595 C CA . LEU B 1 102 ? 33.100 8.763 89.452 1.00 24.71 102 LEU B CA 1
ATOM 5596 C C . LEU B 1 102 ? 34.134 7.924 90.195 1.00 20.39 102 LEU B C 1
ATOM 5597 O O . LEU B 1 102 ? 34.173 6.698 90.044 1.00 23.33 102 LEU B O 1
ATOM 5602 N N . LEU B 1 103 ? 34.988 8.565 90.970 1.00 24.15 103 LEU B N 1
ATOM 5603 C CA . LEU B 1 103 ? 36.076 7.828 91.596 1.00 23.07 103 LEU B CA 1
ATOM 5604 C C . LEU B 1 103 ? 36.139 8.111 93.095 1.00 26.58 103 LEU B C 1
ATOM 5605 O O . LEU B 1 103 ? 35.849 9.226 93.552 1.00 24.17 103 LEU B O 1
ATOM 5610 N N . GLU B 1 104 ? 36.525 7.080 93.855 1.00 24.90 104 GLU B N 1
ATOM 5611 C CA . GLU B 1 104 ? 36.863 7.244 95.262 1.00 24.92 104 GLU B CA 1
ATOM 5612 C C . GLU B 1 104 ? 38.282 7.798 95.362 1.00 30.79 104 GLU B C 1
ATOM 5613 O O . GLU B 1 104 ? 39.106 7.589 94.469 1.00 29.15 104 GLU B O 1
ATOM 5619 N N . SER B 1 105 ? 38.565 8.526 96.443 1.00 29.04 105 SER B N 1
ATOM 5620 C CA . SER B 1 105 ? 39.832 9.252 96.538 1.00 30.92 105 SER B CA 1
ATOM 5621 C C . SER B 1 105 ? 40.976 8.433 97.127 1.00 26.64 105 SER B C 1
ATOM 5622 O O . SER B 1 105 ? 42.142 8.846 97.003 1.00 25.36 105 SER B O 1
ATOM 5625 N N . ASP B 1 106 ? 40.691 7.274 97.720 1.00 25.70 106 ASP B N 1
ATOM 5626 C CA . ASP B 1 106 ? 41.707 6.501 98.428 1.00 30.49 106 ASP B CA 1
ATOM 5627 C C . ASP B 1 106 ? 42.224 5.320 97.610 1.00 28.33 106 ASP B C 1
ATOM 5628 O O . ASP B 1 106 ? 42.708 4.339 98.190 1.00 31.48 106 ASP B O 1
ATOM 5633 N N . LEU B 1 107 ? 42.184 5.422 96.274 1.00 29.43 107 LEU B N 1
ATOM 5634 C CA . LEU B 1 107 ? 42.530 4.350 95.340 1.00 25.31 107 LEU B CA 1
ATOM 5635 C C . LEU B 1 107 ? 43.918 4.540 94.729 1.00 25.81 107 LEU B C 1
ATOM 5636 O O . LEU B 1 107 ? 44.371 5.666 94.511 1.00 24.19 107 LEU B O 1
ATOM 5641 N N . ILE B 1 108 ? 44.598 3.422 94.476 1.00 26.47 108 ILE B N 1
ATOM 5642 C CA . ILE B 1 108 ? 45.583 3.333 93.405 1.00 29.51 108 ILE B CA 1
ATOM 5643 C C . ILE B 1 108 ? 45.057 2.287 92.435 1.00 25.90 108 ILE B C 1
ATOM 5644 O O . ILE B 1 108 ? 44.406 1.327 92.849 1.00 25.29 108 ILE B O 1
ATOM 5649 N N . TYR B 1 109 ? 45.315 2.470 91.141 1.00 23.89 109 TYR B N 1
ATOM 5650 C CA . TYR B 1 109 ? 44.701 1.544 90.190 1.00 23.30 109 TYR B CA 1
ATOM 5651 C C . TYR B 1 109 ? 45.478 1.540 88.884 1.00 24.72 109 TYR B C 1
ATOM 5652 O O . TYR B 1 109 ? 46.045 2.563 88.483 1.00 22.37 109 TYR B O 1
ATOM 5661 N N . ASP B 1 110 ? 45.476 0.374 88.225 1.00 23.25 110 ASP B N 1
ATOM 5662 C CA . ASP B 1 110 ? 45.986 0.259 86.862 1.00 25.40 110 ASP B CA 1
ATOM 5663 C C . ASP B 1 110 ? 45.133 1.124 85.933 1.00 24.23 110 ASP B C 1
ATOM 5664 O O . ASP B 1 110 ? 43.901 0.991 85.893 1.00 19.85 110 ASP B O 1
ATOM 5669 N N . SER B 1 111 ? 45.793 2.041 85.215 1.00 28.73 111 SER B N 1
ATOM 5670 C CA . SER B 1 111 ? 45.087 2.993 84.362 1.00 25.02 111 SER B CA 1
ATOM 5671 C C . SER B 1 111 ? 44.318 2.307 83.236 1.00 25.92 111 SER B C 1
ATOM 5672 O O . SER B 1 111 ? 43.439 2.942 82.641 1.00 25.51 111 SER B O 1
ATOM 5675 N N . ALA B 1 112 ? 44.576 1.019 82.981 1.00 24.58 112 ALA B N 1
ATOM 5676 C CA . ALA B 1 112 ? 43.768 0.256 82.037 1.00 27.18 112 ALA B CA 1
ATOM 5677 C C . ALA B 1 112 ? 42.298 0.238 82.422 1.00 26.57 112 ALA B C 1
ATOM 5678 O O . ALA B 1 112 ? 41.440 0.074 81.551 1.00 25.29 112 ALA B O 1
ATOM 5680 N N . GLY B 1 113 ? 41.982 0.425 83.705 1.00 27.57 113 GLY B N 1
ATOM 5681 C CA . GLY B 1 113 ? 40.585 0.479 84.097 1.00 25.73 113 GLY B CA 1
ATOM 5682 C C . GLY B 1 113 ? 39.870 1.678 83.508 1.00 27.79 113 GLY B C 1
ATOM 5683 O O . GLY B 1 113 ? 38.695 1.584 83.117 1.00 22.35 113 GLY B O 1
ATOM 5684 N N . LEU B 1 114 ? 40.557 2.828 83.464 1.00 22.99 114 LEU B N 1
ATOM 5685 C CA . LEU B 1 114 ? 39.983 4.021 82.848 1.00 23.57 114 LEU B CA 1
ATOM 5686 C C . LEU B 1 114 ? 39.709 3.796 81.360 1.00 25.62 114 LEU B C 1
ATOM 5687 O O . LEU B 1 114 ? 38.594 4.036 80.865 1.00 25.65 114 LEU B O 1
ATOM 5692 N N . PHE B 1 115 ? 40.730 3.335 80.636 1.00 25.99 115 PHE B N 1
ATOM 5693 C CA . PHE B 1 115 ? 40.586 2.981 79.225 1.00 24.82 115 PHE B CA 1
ATOM 5694 C C . PHE B 1 115 ? 39.438 2.018 78.987 1.00 25.65 115 PHE B C 1
ATOM 5695 O O . PHE B 1 115 ? 38.614 2.238 78.089 1.00 24.75 115 PHE B O 1
ATOM 5703 N N . SER B 1 116 ? 39.396 0.919 79.757 1.00 24.25 116 SER B N 1
ATOM 5704 C CA . SER B 1 116 ? 38.383 -0.113 79.544 1.00 26.06 116 SER B CA 1
ATOM 5705 C C . SER B 1 116 ? 36.976 0.437 79.755 1.00 24.39 116 SER B C 1
ATOM 5706 O O . SER B 1 116 ? 36.075 0.176 78.952 1.00 26.78 116 SER B O 1
ATOM 5709 N N . LEU B 1 117 ? 36.765 1.218 80.822 1.00 27.89 117 LEU B N 1
ATOM 5710 C CA . LEU B 1 117 ? 35.464 1.862 81.045 1.00 23.29 117 LEU B CA 1
ATOM 5711 C C . LEU B 1 117 ? 35.110 2.820 79.915 1.00 26.21 117 LEU B C 1
ATOM 5712 O O . LEU B 1 117 ? 33.959 2.857 79.455 1.00 29.08 117 LEU B O 1
ATOM 5717 N N . ILE B 1 118 ? 36.072 3.630 79.477 1.00 26.47 118 ILE B N 1
ATOM 5718 C CA . ILE B 1 118 ? 35.781 4.651 78.471 1.00 23.17 118 ILE B CA 1
ATOM 5719 C C . ILE B 1 118 ? 35.369 3.994 77.156 1.00 28.67 118 ILE B C 1
ATOM 5720 O O . ILE B 1 118 ? 34.461 4.466 76.464 1.00 29.73 118 ILE B O 1
ATOM 5725 N N . ASN B 1 119 ? 35.985 2.866 76.826 1.00 27.13 119 ASN B N 1
ATOM 5726 C CA . ASN B 1 119 ? 35.812 2.196 75.544 1.00 27.73 119 ASN B CA 1
ATOM 5727 C C . ASN B 1 119 ? 34.723 1.124 75.521 1.00 28.76 119 ASN B C 1
ATOM 5728 O O . ASN B 1 119 ? 34.521 0.478 74.482 1.00 26.25 119 ASN B O 1
ATOM 5733 N N . ASP B 1 120 ? 34.031 0.905 76.621 1.00 31.36 120 ASP B N 1
ATOM 5734 C CA . ASP B 1 120 ? 32.956 -0.076 76.667 1.00 30.17 120 ASP B CA 1
ATOM 5735 C C . ASP B 1 120 ? 31.662 0.626 76.262 1.00 30.53 120 ASP B C 1
ATOM 5736 O O . ASP B 1 120 ? 31.394 1.747 76.709 1.00 29.27 120 ASP B O 1
ATOM 5741 N N . GLU B 1 121 ? 30.892 -0.011 75.370 1.00 32.03 121 GLU B N 1
ATOM 5742 C CA . GLU B 1 121 ? 29.691 0.625 74.835 1.00 35.69 121 GLU B CA 1
ATOM 5743 C C . GLU B 1 121 ? 28.698 1.006 75.928 1.00 32.39 121 GLU B C 1
ATOM 5744 O O . GLU B 1 121 ? 28.027 2.043 75.820 1.00 35.18 121 GLU B O 1
ATOM 5750 N N . ARG B 1 122 ? 28.616 0.217 76.997 1.00 29.35 122 ARG B N 1
ATOM 5751 C CA . ARG B 1 122 ? 27.578 0.429 78.002 1.00 32.92 122 ARG B CA 1
ATOM 5752 C C . ARG B 1 122 ? 27.722 1.789 78.701 1.00 35.83 122 ARG B C 1
ATOM 5753 O O . ARG B 1 122 ? 28.823 2.223 79.066 1.00 31.56 122 ARG B O 1
ATOM 5761 N N . LYS B 1 123 ? 26.581 2.455 78.903 1.00 27.97 123 LYS B N 1
ATOM 5762 C CA . LYS B 1 123 ? 26.571 3.845 79.350 1.00 31.05 123 LYS B CA 1
ATOM 5763 C C . LYS B 1 123 ? 26.817 3.983 80.852 1.00 32.46 123 LYS B C 1
ATOM 5764 O O . LYS B 1 123 ? 27.500 4.924 81.282 1.00 28.47 123 LYS B O 1
ATOM 5770 N N . ASN B 1 124 ? 26.276 3.065 81.660 1.00 30.33 124 ASN B N 1
ATOM 5771 C CA . ASN B 1 124 ? 26.459 3.046 83.114 1.00 29.94 124 ASN B CA 1
ATOM 5772 C C . ASN B 1 124 ? 27.191 1.755 83.480 1.00 31.56 124 ASN B C 1
ATOM 5773 O O . ASN B 1 124 ? 26.657 0.657 83.295 1.00 34.21 124 ASN B O 1
ATOM 5778 N N . LEU B 1 125 ? 28.413 1.879 83.993 1.00 29.06 125 LEU B N 1
ATOM 5779 C CA . LEU B 1 125 ? 29.313 0.732 84.049 1.00 33.20 125 LEU B CA 1
ATOM 5780 C C . LEU B 1 125 ? 30.178 0.806 85.296 1.00 29.40 125 LEU B C 1
ATOM 5781 O O . LEU B 1 125 ? 30.944 1.765 85.468 1.00 27.80 125 LEU B O 1
ATOM 5786 N N . ILE B 1 126 ? 30.087 -0.233 86.132 1.00 31.23 126 ILE B N 1
ATOM 5787 C CA . ILE B 1 126 ? 30.832 -0.338 87.388 1.00 26.01 126 ILE B CA 1
ATOM 5788 C C . ILE B 1 126 ? 32.068 -1.212 87.159 1.00 29.44 126 ILE B C 1
ATOM 5789 O O . ILE B 1 126 ? 31.952 -2.387 86.785 1.00 31.79 126 ILE B O 1
ATOM 5794 N N . LEU B 1 127 ? 33.254 -0.650 87.371 1.00 24.46 127 LEU B N 1
ATOM 5795 C CA . LEU B 1 127 ? 34.463 -1.460 87.330 1.00 29.61 127 LEU B CA 1
ATOM 5796 C C . LEU B 1 127 ? 34.540 -2.330 88.582 1.00 30.14 127 LEU B C 1
ATOM 5797 O O . LEU B 1 127 ? 34.446 -1.825 89.712 1.00 29.77 127 LEU B O 1
ATOM 5802 N N . ALA B 1 128 ? 34.694 -3.645 88.380 1.00 29.71 128 ALA B N 1
ATOM 5803 C CA . ALA B 1 128 ? 34.771 -4.609 89.468 1.00 28.95 128 ALA B CA 1
ATOM 5804 C C . ALA B 1 128 ? 35.920 -5.584 89.237 1.00 32.04 128 ALA B C 1
ATOM 5805 O O . ALA B 1 128 ? 36.303 -5.867 88.097 1.00 33.67 128 ALA B O 1
ATOM 5807 N N . SER B 1 129 ? 36.473 -6.100 90.328 1.00 29.45 129 SER B N 1
ATOM 5808 C CA . SER B 1 129 ? 37.606 -7.004 90.264 1.00 32.52 129 SER B CA 1
ATOM 5809 C C . SER B 1 129 ? 37.240 -8.372 90.832 1.00 31.80 129 SER B C 1
ATOM 5810 O O . SER B 1 129 ? 36.193 -8.560 91.454 1.00 34.35 129 SER B O 1
ATOM 5813 N N . GLY B 1 130 ? 38.124 -9.334 90.597 1.00 29.93 130 GLY B N 1
ATOM 5814 C CA . GLY B 1 130 ? 38.095 -10.577 91.337 1.00 33.92 130 GLY B CA 1
ATOM 5815 C C . GLY B 1 130 ? 38.409 -10.333 92.803 1.00 33.13 130 GLY B C 1
ATOM 5816 O O . GLY B 1 130 ? 38.568 -9.199 93.266 1.00 30.25 130 GLY B O 1
ATOM 5817 N N . ALA B 1 131 ? 38.493 -11.431 93.552 1.00 32.75 131 ALA B N 1
ATOM 5818 C CA . ALA B 1 131 ? 38.653 -11.330 95.001 1.00 35.32 131 ALA B CA 1
ATOM 5819 C C . ALA B 1 131 ? 40.019 -10.755 95.343 1.00 32.38 131 ALA B C 1
ATOM 5820 O O . ALA B 1 131 ? 41.041 -11.202 94.816 1.00 34.24 131 ALA B O 1
ATOM 5822 N N . THR B 1 132 ? 40.029 -9.757 96.223 1.00 32.60 132 THR B N 1
ATOM 5823 C CA . THR B 1 132 ? 41.254 -9.090 96.638 1.00 36.06 132 THR B CA 1
ATOM 5824 C C . THR B 1 132 ? 41.762 -9.537 98.004 1.00 39.39 132 THR B C 1
ATOM 5825 O O . THR B 1 132 ? 42.920 -9.250 98.331 1.00 40.56 132 THR B O 1
ATOM 5829 N N . LYS B 1 133 ? 40.935 -10.218 98.807 1.00 38.54 133 LYS B N 1
ATOM 5830 C CA . LYS B 1 133 ? 41.355 -10.723 100.116 1.00 38.64 133 LYS B CA 1
ATOM 5831 C C . LYS B 1 133 ? 41.988 -9.603 100.938 1.00 37.19 133 LYS B C 1
ATOM 5832 O O . LYS B 1 133 ? 43.063 -9.754 101.526 1.00 37.04 133 LYS B O 1
ATOM 5838 N N . SER B 1 134 ? 41.307 -8.455 100.948 1.00 35.20 134 SER B N 1
ATOM 5839 C CA . SER B 1 134 ? 41.879 -7.196 101.401 1.00 37.86 134 SER B CA 1
ATOM 5840 C C . SER B 1 134 ? 41.190 -6.604 102.615 1.00 37.49 134 SER B C 1
ATOM 5841 O O . SER B 1 134 ? 41.768 -5.721 103.252 1.00 35.39 134 SER B O 1
ATOM 5844 N N . GLY B 1 135 ? 39.967 -7.027 102.924 1.00 33.76 135 GLY B N 1
ATOM 5845 C CA . GLY B 1 135 ? 39.208 -6.442 104.005 1.00 34.20 135 GLY B CA 1
ATOM 5846 C C . GLY B 1 135 ? 38.423 -5.239 103.539 1.00 40.62 135 GLY B C 1
ATOM 5847 O O . GLY B 1 135 ? 38.912 -4.450 102.713 1.00 38.04 135 GLY B O 1
ATOM 5848 N N . ASP B 1 136 ? 37.194 -5.111 104.045 1.00 32.80 136 ASP B N 1
ATOM 5849 C CA . ASP B 1 136 ? 36.304 -3.995 103.762 1.00 34.90 136 ASP B CA 1
ATOM 5850 C C . ASP B 1 136 ? 35.773 -4.021 102.331 1.00 36.71 136 ASP B C 1
ATOM 5851 O O . ASP B 1 136 ? 35.321 -2.988 101.828 1.00 37.93 136 ASP B O 1
ATOM 5856 N N . GLU B 1 137 ? 35.801 -5.196 101.690 1.00 34.74 137 GLU B N 1
ATOM 5857 C CA . GLU B 1 137 ? 35.296 -5.374 100.331 1.00 38.09 137 GLU B CA 1
ATOM 5858 C C . GLU B 1 137 ? 33.815 -5.010 100.210 1.00 37.93 137 GLU B C 1
ATOM 5859 O O . GLU B 1 137 ? 33.011 -5.289 101.102 1.00 36.41 137 GLU B O 1
ATOM 5865 N N . VAL B 1 138 ? 33.451 -4.398 99.080 1.00 36.40 138 VAL B N 1
ATOM 5866 C CA . VAL B 1 138 ? 32.055 -4.126 98.742 1.00 34.81 138 VAL B CA 1
ATOM 5867 C C . VAL B 1 138 ? 31.642 -5.115 97.656 1.00 39.94 138 VAL B C 1
ATOM 5868 O O . VAL B 1 138 ? 32.038 -4.980 96.490 1.00 38.83 138 VAL B O 1
ATOM 5872 N N . TYR B 1 139 ? 30.851 -6.119 98.027 1.00 36.78 139 TYR B N 1
ATOM 5873 C CA . TYR B 1 139 ? 30.503 -7.168 97.081 1.00 38.50 139 TYR B CA 1
ATOM 5874 C C . TYR B 1 139 ? 29.308 -6.742 96.239 1.00 35.76 139 TYR B C 1
ATOM 5875 O O . TYR B 1 139 ? 28.430 -6.008 96.694 1.00 38.16 139 TYR B O 1
ATOM 5884 N N . LEU B 1 140 ? 29.303 -7.174 94.983 1.00 35.44 140 LEU B N 1
ATOM 5885 C CA . LEU B 1 140 ? 28.254 -6.809 94.042 1.00 37.73 140 LEU B CA 1
ATOM 5886 C C . LEU B 1 140 ? 27.514 -8.058 93.609 1.00 36.86 140 LEU B C 1
ATOM 5887 O O . LEU B 1 140 ? 28.137 -9.075 93.286 1.00 39.38 140 LEU B O 1
ATOM 5892 N N . GLU B 1 141 ? 26.193 -7.972 93.595 1.00 34.90 141 GLU B N 1
ATOM 5893 C CA . GLU B 1 141 ? 25.328 -9.053 93.144 1.00 39.38 141 GLU B CA 1
ATOM 5894 C C . GLU B 1 141 ? 24.693 -8.639 91.823 1.00 35.53 141 GLU B C 1
ATOM 5895 O O . GLU B 1 141 ? 24.153 -7.534 91.703 1.00 37.82 141 GLU B O 1
ATOM 5901 N N . ALA B 1 142 ? 24.773 -9.512 90.830 1.00 36.17 142 ALA B N 1
ATOM 5902 C CA . ALA B 1 142 ? 24.368 -9.171 89.477 1.00 41.87 142 ALA B CA 1
ATOM 5903 C C . ALA B 1 142 ? 23.291 -10.130 88.996 1.00 40.32 142 ALA B C 1
ATOM 5904 O O . ALA B 1 142 ? 23.099 -11.209 89.561 1.00 39.92 142 ALA B O 1
ATOM 5906 N N . ASP B 1 143 ? 22.594 -9.732 87.933 1.00 43.19 143 ASP B N 1
ATOM 5907 C CA . ASP B 1 143 ? 21.648 -10.634 87.289 1.00 44.20 143 ASP B CA 1
ATOM 5908 C C . ASP B 1 143 ? 22.369 -11.401 86.173 1.00 46.76 143 ASP B C 1
ATOM 5909 O O . ASP B 1 143 ? 23.598 -11.534 86.181 1.00 42.57 143 ASP B O 1
ATOM 5914 N N . GLU B 1 144 ? 21.604 -11.928 85.211 1.00 47.39 144 GLU B N 1
ATOM 5915 C CA . GLU B 1 144 ? 22.151 -12.650 84.069 1.00 50.46 144 GLU B CA 1
ATOM 5916 C C . GLU B 1 144 ? 22.636 -11.719 82.968 1.00 45.49 144 GLU B C 1
ATOM 5917 O O . GLU B 1 144 ? 23.258 -12.194 82.016 1.00 43.46 144 GLU B O 1
ATOM 5923 N N . LYS B 1 145 ? 22.356 -10.418 83.065 1.00 43.73 145 LYS B N 1
ATOM 5924 C CA . LYS B 1 145 ? 22.888 -9.425 82.138 1.00 46.08 145 LYS B CA 1
ATOM 5925 C C . LYS B 1 145 ? 24.093 -8.687 82.721 1.00 41.27 145 LYS B C 1
ATOM 5926 O O . LYS B 1 145 ? 24.515 -7.666 82.170 1.00 38.31 145 LYS B O 1
ATOM 5932 N N . ASN B 1 146 ? 24.651 -9.193 83.825 1.00 42.10 146 ASN B N 1
ATOM 5933 C CA . ASN B 1 146 ? 25.736 -8.544 84.557 1.00 40.44 146 ASN B CA 1
ATOM 5934 C C . ASN B 1 146 ? 25.333 -7.150 85.035 1.00 41.18 146 ASN B C 1
ATOM 5935 O O . ASN B 1 146 ? 26.172 -6.251 85.143 1.00 38.03 146 ASN B O 1
ATOM 5940 N N . CYS B 1 147 ? 24.048 -6.950 85.327 1.00 37.85 147 CYS B N 1
ATOM 5941 C CA . CYS B 1 147 ? 23.573 -5.671 85.834 1.00 38.84 147 CYS B CA 1
ATOM 5942 C C . CYS B 1 147 ? 23.334 -5.752 87.341 1.00 40.39 147 CYS B C 1
ATOM 5943 O O . CYS B 1 147 ? 23.003 -6.813 87.886 1.00 42.09 147 CYS B O 1
ATOM 5946 N N . LEU B 1 148 ? 23.511 -4.615 88.013 1.00 35.14 148 LEU B N 1
ATOM 5947 C CA . LEU B 1 148 ? 23.598 -4.586 89.470 1.00 34.06 148 LEU B CA 1
ATOM 5948 C C . LEU B 1 148 ? 22.218 -4.764 90.099 1.00 35.75 148 LEU B C 1
ATOM 5949 O O . LEU B 1 148 ? 21.292 -4.002 89.798 1.00 35.02 148 LEU B O 1
ATOM 5954 N N . THR B 1 149 ? 22.084 -5.763 90.977 1.00 38.47 149 THR B N 1
ATOM 5955 C CA . THR B 1 149 ? 20.842 -6.004 91.714 1.00 38.08 149 THR B CA 1
ATOM 5956 C C . THR B 1 149 ? 20.998 -5.921 93.228 1.00 40.25 149 THR B C 1
ATOM 5957 O O . THR B 1 149 ? 19.983 -5.903 93.934 1.00 38.51 149 THR B O 1
ATOM 5961 N N . GLY B 1 150 ? 22.224 -5.864 93.746 1.00 37.46 150 GLY B N 1
ATOM 5962 C CA . GLY B 1 150 ? 22.458 -5.679 95.165 1.00 38.11 150 GLY B CA 1
ATOM 5963 C C . GLY B 1 150 ? 23.930 -5.532 95.507 1.00 42.82 150 GLY B C 1
ATOM 5964 O O . GLY B 1 150 ? 24.791 -6.034 94.775 1.00 41.53 150 GLY B O 1
ATOM 5965 N N . LEU B 1 151 ? 24.236 -4.841 96.607 1.00 39.48 151 LEU B N 1
ATOM 5966 C CA . LEU B 1 151 ? 25.605 -4.733 97.094 1.00 41.51 151 LEU B CA 1
ATOM 5967 C C . LEU B 1 151 ? 25.596 -4.558 98.606 1.00 40.51 151 LEU B C 1
ATOM 5968 O O . LEU B 1 151 ? 24.613 -4.097 99.190 1.00 38.78 151 LEU B O 1
ATOM 5973 N N . SER B 1 152 ? 26.732 -4.896 99.220 1.00 38.86 152 SER B N 1
ATOM 5974 C CA . SER B 1 152 ? 26.918 -4.867 100.668 1.00 40.07 152 SER B CA 1
ATOM 5975 C C . SER B 1 152 ? 28.352 -5.247 101.022 1.00 38.63 152 SER B C 1
ATOM 5976 O O . SER B 1 152 ? 29.006 -5.982 100.271 1.00 41.93 152 SER B O 1
ATOM 5979 N N . LYS B 1 153 ? 28.854 -4.759 102.158 1.00 39.88 153 LYS B N 1
ATOM 5980 C CA . LYS B 1 153 ? 30.117 -5.274 102.678 1.00 37.86 153 LYS B CA 1
ATOM 5981 C C . LYS B 1 153 ? 29.956 -6.650 103.308 1.00 37.76 153 LYS B C 1
ATOM 5982 O O . LYS B 1 153 ? 30.953 -7.342 103.530 1.00 40.99 153 LYS B O 1
ATOM 5988 N N . ASN B 1 154 ? 28.722 -7.063 103.585 1.00 42.88 154 ASN B N 1
ATOM 5989 C CA . ASN B 1 154 ? 28.430 -8.365 104.177 1.00 48.70 154 ASN B CA 1
ATOM 5990 C C . ASN B 1 154 ? 28.098 -9.346 103.057 1.00 44.64 154 ASN B C 1
ATOM 5991 O O . ASN B 1 154 ? 27.048 -9.227 102.415 1.00 46.58 154 ASN B O 1
ATOM 5996 N N . ARG B 1 155 ? 28.977 -10.327 102.827 1.00 47.30 155 ARG B N 1
ATOM 5997 C CA . ARG B 1 155 ? 28.805 -11.161 101.639 1.00 49.99 155 ARG B CA 1
ATOM 5998 C C . ARG B 1 155 ? 27.582 -12.068 101.748 1.00 55.75 155 ARG B C 1
ATOM 5999 O O . ARG B 1 155 ? 26.971 -12.405 100.726 1.00 56.94 155 ARG B O 1
ATOM 6007 N N . ASP B 1 156 ? 27.189 -12.456 102.964 1.00 56.69 156 ASP B N 1
ATOM 6008 C CA . ASP B 1 156 ? 26.031 -13.332 103.124 1.00 58.78 156 ASP B CA 1
ATOM 6009 C C . ASP B 1 156 ? 24.711 -12.624 102.868 1.00 54.45 156 ASP B C 1
ATOM 6010 O O . ASP B 1 156 ? 23.686 -13.296 102.730 1.00 58.83 156 ASP B O 1
ATOM 6015 N N . ALA B 1 157 ? 24.704 -11.300 102.792 1.00 51.22 157 ALA B N 1
ATOM 6016 C CA . ALA B 1 157 ? 23.490 -10.579 102.440 1.00 45.98 157 ALA B CA 1
ATOM 6017 C C . ALA B 1 157 ? 23.182 -10.611 100.949 1.00 47.87 157 ALA B C 1
ATOM 6018 O O . ALA B 1 157 ? 22.306 -9.861 100.506 1.00 52.66 157 ALA B O 1
ATOM 6020 N N . LEU B 1 158 ? 23.852 -11.448 100.156 1.00 51.94 158 LEU B N 1
ATOM 6021 C CA . LEU B 1 158 ? 23.765 -11.345 98.703 1.00 49.13 158 LEU B CA 1
ATOM 6022 C C . LEU B 1 158 ? 23.448 -12.691 98.060 1.00 50.54 158 LEU B C 1
ATOM 6023 O O . LEU B 1 158 ? 23.970 -13.735 98.472 1.00 49.20 158 LEU B O 1
ATOM 6028 N N . LYS B 1 159 ? 22.603 -12.639 97.022 1.00 50.72 159 LYS B N 1
ATOM 6029 C CA . LYS B 1 159 ? 22.159 -13.839 96.315 1.00 49.86 159 LYS B CA 1
ATOM 6030 C C . LYS B 1 159 ? 23.286 -14.470 95.513 1.00 50.76 159 LYS B C 1
ATOM 6031 O O . LYS B 1 159 ? 23.328 -15.697 95.361 1.00 49.79 159 LYS B O 1
ATOM 6037 N N . ASN B 1 160 ? 24.195 -13.653 94.991 1.00 49.56 160 ASN B N 1
ATOM 6038 C CA . ASN B 1 160 ? 25.395 -14.132 94.324 1.00 48.64 160 ASN B CA 1
ATOM 6039 C C . ASN B 1 160 ? 26.480 -13.081 94.494 1.00 44.51 160 ASN B C 1
ATOM 6040 O O . ASN B 1 160 ? 26.225 -11.949 94.917 1.00 43.26 160 ASN B O 1
ATOM 6045 N N . ILE B 1 161 ? 27.701 -13.468 94.170 1.00 46.08 161 ILE B N 1
ATOM 6046 C CA . ILE B 1 161 ? 28.838 -12.568 94.230 1.00 43.48 161 ILE B CA 1
ATOM 6047 C C . ILE B 1 161 ? 29.445 -12.534 92.843 1.00 43.73 161 ILE B C 1
ATOM 6048 O O . ILE B 1 161 ? 30.074 -13.508 92.405 1.00 43.22 161 ILE B O 1
ATOM 6053 N N . PHE B 1 162 ? 29.227 -11.425 92.140 1.00 43.15 162 PHE B N 1
ATOM 6054 C CA . PHE B 1 162 ? 29.780 -11.240 90.810 1.00 40.40 162 PHE B CA 1
ATOM 6055 C C . PHE B 1 162 ? 31.183 -10.636 90.835 1.00 44.83 162 PHE B C 1
ATOM 6056 O O . PHE B 1 162 ? 31.962 -10.865 89.905 1.00 46.34 162 PHE B O 1
ATOM 6064 N N . GLY B 1 163 ? 31.530 -9.902 91.884 1.00 44.19 163 GLY B N 1
ATOM 6065 C CA . GLY B 1 163 ? 32.843 -9.301 92.000 1.00 40.48 163 GLY B CA 1
ATOM 6066 C C . GLY B 1 163 ? 32.817 -8.213 93.057 1.00 37.28 163 GLY B C 1
ATOM 6067 O O . GLY B 1 163 ? 31.813 -8.017 93.747 1.00 38.89 163 GLY B O 1
ATOM 6068 N N . GLU B 1 164 ? 33.941 -7.500 93.162 1.00 36.76 164 GLU B N 1
ATOM 6069 C CA . GLU B 1 164 ? 34.102 -6.437 94.152 1.00 31.75 164 GLU B CA 1
ATOM 6070 C C . GLU B 1 164 ? 34.105 -5.071 93.477 1.00 31.96 164 GLU B C 1
ATOM 6071 O O . GLU B 1 164 ? 34.673 -4.903 92.394 1.00 32.86 164 GLU B O 1
ATOM 6077 N N . LEU B 1 165 ? 33.499 -4.094 94.132 1.00 28.68 165 LEU B N 1
ATOM 6078 C CA . LEU B 1 165 ? 33.468 -2.734 93.615 1.00 30.81 165 LEU B CA 1
ATOM 6079 C C . LEU B 1 165 ? 34.848 -2.085 93.736 1.00 32.79 165 LEU B C 1
ATOM 6080 O O . LEU B 1 165 ? 35.390 -1.943 94.836 1.00 29.85 165 LEU B O 1
ATOM 6085 N N . VAL B 1 166 ? 35.418 -1.690 92.598 1.00 29.26 166 VAL B N 1
ATOM 6086 C CA . VAL B 1 166 ? 36.722 -1.049 92.629 1.00 27.65 166 VAL B CA 1
ATOM 6087 C C . VAL B 1 166 ? 36.595 0.360 93.172 1.00 24.17 166 VAL B C 1
ATOM 6088 O O . VAL B 1 166 ? 37.481 0.846 93.872 1.00 22.78 166 VAL B O 1
ATOM 6092 N N . GLY B 1 167 ? 35.489 1.032 92.886 1.00 28.18 167 GLY B N 1
ATOM 6093 C CA . GLY B 1 167 ? 35.373 2.436 93.179 1.00 26.72 167 GLY B CA 1
ATOM 6094 C C . GLY B 1 167 ? 35.679 3.355 92.013 1.00 27.40 167 GLY B C 1
ATOM 6095 O O . GLY B 1 167 ? 35.967 4.535 92.249 1.00 23.62 167 GLY B O 1
ATOM 6096 N N . ILE B 1 168 ? 35.594 2.864 90.771 1.00 25.64 168 ILE B N 1
ATOM 6097 C CA . ILE B 1 168 ? 35.598 3.709 89.577 1.00 24.91 168 ILE B CA 1
ATOM 6098 C C . ILE B 1 168 ? 34.399 3.314 88.720 1.00 24.78 168 ILE B C 1
ATOM 6099 O O . ILE B 1 168 ? 34.311 2.167 88.266 1.00 27.63 168 ILE B O 1
ATOM 6104 N N . THR B 1 169 ? 33.505 4.266 88.461 1.00 23.47 169 THR B N 1
ATOM 6105 C CA . THR B 1 169 ? 32.237 3.956 87.819 1.00 25.80 169 THR B CA 1
ATOM 6106 C C . THR B 1 169 ? 31.877 5.001 86.781 1.00 25.44 169 THR B C 1
ATOM 6107 O O . THR B 1 169 ? 31.848 6.192 87.087 1.00 26.86 169 THR B O 1
ATOM 6111 N N . LYS B 1 170 ? 31.556 4.555 85.564 1.00 23.04 170 LYS B N 1
ATOM 6112 C CA . LYS B 1 170 ? 31.090 5.454 84.516 1.00 28.11 170 LYS B CA 1
ATOM 6113 C C . LYS B 1 170 ? 29.568 5.562 84.606 1.00 28.19 170 LYS B C 1
ATOM 6114 O O . LYS B 1 170 ? 28.874 4.545 84.553 1.00 27.92 170 LYS B O 1
ATOM 6120 N N . LEU B 1 171 ? 29.060 6.787 84.724 1.00 26.86 171 LEU B N 1
ATOM 6121 C CA . LEU B 1 171 ? 27.633 7.035 84.879 1.00 27.86 171 LEU B CA 1
ATOM 6122 C C . LEU B 1 171 ? 27.178 8.136 83.940 1.00 31.69 171 LEU B C 1
ATOM 6123 O O . LEU B 1 171 ? 27.968 8.974 83.498 1.00 31.98 171 LEU B O 1
ATOM 6128 N N . THR B 1 172 ? 25.876 8.141 83.666 1.00 32.62 172 THR B N 1
ATOM 6129 C CA . THR B 1 172 ? 25.257 9.172 82.852 1.00 32.37 172 THR B CA 1
ATOM 6130 C C . THR B 1 172 ? 24.741 10.289 83.755 1.00 31.66 172 THR B C 1
ATOM 6131 O O . THR B 1 172 ? 24.529 10.091 84.952 1.00 34.73 172 THR B O 1
ATOM 6135 N N . LYS B 1 173 ? 24.597 11.490 83.182 1.00 31.54 173 LYS B N 1
ATOM 6136 C CA . LYS B 1 173 ? 24.052 12.601 83.957 1.00 32.90 173 LYS B CA 1
ATOM 6137 C C . LYS B 1 173 ? 22.691 12.232 84.539 1.00 37.18 173 LYS B C 1
ATOM 6138 O O . LYS B 1 173 ? 22.387 12.561 85.697 1.00 34.36 173 LYS B O 1
ATOM 6144 N N . SER B 1 174 ? 21.871 11.509 83.762 1.00 32.44 174 SER B N 1
ATOM 6145 C CA . SER B 1 174 ? 20.533 11.172 84.247 1.00 37.00 174 SER B CA 1
ATOM 6146 C C . SER B 1 174 ? 20.592 10.151 85.377 1.00 37.01 174 SER B C 1
ATOM 6147 O O . SER B 1 174 ? 19.722 10.165 86.257 1.00 33.56 174 SER B O 1
ATOM 6150 N N . THR B 1 175 ? 21.629 9.287 85.406 1.00 37.55 175 THR B N 1
ATOM 6151 C CA . THR B 1 175 ? 21.793 8.409 86.560 1.00 36.28 175 THR B CA 1
ATOM 6152 C C . THR B 1 175 ? 22.148 9.223 87.804 1.00 36.46 175 THR B C 1
ATOM 6153 O O . THR B 1 175 ? 21.698 8.908 88.914 1.00 37.64 175 THR B O 1
ATOM 6157 N N . LEU B 1 176 ? 22.933 10.285 87.631 1.00 35.85 176 LEU B N 1
ATOM 6158 C CA . LEU B 1 176 ? 23.295 11.133 88.760 1.00 35.05 176 LEU B CA 1
ATOM 6159 C C . LEU B 1 176 ? 22.078 11.894 89.270 1.00 36.47 176 LEU B C 1
ATOM 6160 O O . LEU B 1 176 ? 21.914 12.078 90.483 1.00 35.42 176 LEU B O 1
ATOM 6165 N N . ASP B 1 177 ? 21.219 12.340 88.351 1.00 34.50 177 ASP B N 1
ATOM 6166 C CA . ASP B 1 177 ? 19.961 12.978 88.729 1.00 37.06 177 ASP B CA 1
ATOM 6167 C C . ASP B 1 177 ? 19.163 12.092 89.675 1.00 38.94 177 ASP B C 1
ATOM 6168 O O . ASP B 1 177 ? 18.644 12.560 90.696 1.00 40.59 177 ASP B O 1
ATOM 6173 N N . LYS B 1 178 ? 19.059 10.801 89.353 1.00 36.68 178 LYS B N 1
ATOM 6174 C CA . LYS B 1 178 ? 18.316 9.887 90.220 1.00 39.04 178 LYS B CA 1
ATOM 6175 C C . LYS B 1 178 ? 18.975 9.772 91.593 1.00 40.08 178 LYS B C 1
ATOM 6176 O O . LYS B 1 178 ? 18.299 9.871 92.630 1.00 37.87 178 LYS B O 1
ATOM 6182 N N . MET B 1 179 ? 20.298 9.565 91.621 1.00 33.53 179 MET B N 1
ATOM 6183 C CA . MET B 1 179 ? 20.981 9.307 92.884 1.00 35.81 179 MET B CA 1
ATOM 6184 C C . MET B 1 179 ? 20.811 10.477 93.840 1.00 36.86 179 MET B C 1
ATOM 6185 O O . MET B 1 179 ? 20.590 10.282 95.044 1.00 37.64 179 MET B O 1
ATOM 6190 N N . CYS B 1 180 ? 20.859 11.700 93.307 1.00 36.00 180 CYS B N 1
ATOM 6191 C CA . CYS B 1 180 ? 20.641 12.887 94.125 1.00 34.73 180 CYS B CA 1
ATOM 6192 C C . CYS B 1 180 ? 19.165 13.052 94.492 1.00 38.22 180 CYS B C 1
ATOM 6193 O O . CYS B 1 180 ? 18.848 13.429 95.624 1.00 38.73 180 CYS B O 1
ATOM 6196 N N . ALA B 1 181 ? 18.249 12.809 93.547 1.00 38.75 181 ALA B N 1
ATOM 6197 C CA . ALA B 1 181 ? 16.822 12.940 93.864 1.00 41.20 181 ALA B CA 1
ATOM 6198 C C . ALA B 1 181 ? 16.446 12.007 95.007 1.00 39.85 181 ALA B C 1
ATOM 6199 O O . ALA B 1 181 ? 15.847 12.430 96.006 1.00 41.98 181 ALA B O 1
ATOM 6201 N N . TYR B 1 182 ? 16.852 10.739 94.896 1.00 38.36 182 TYR B N 1
ATOM 6202 C CA . TYR B 1 182 ? 16.637 9.771 95.961 1.00 39.02 182 TYR B CA 1
ATOM 6203 C C . TYR B 1 182 ? 17.385 10.163 97.225 1.00 43.04 182 TYR B C 1
ATOM 6204 O O . TYR B 1 182 ? 16.914 9.898 98.338 1.00 45.61 182 TYR B O 1
ATOM 6213 N N . ALA B 1 183 ? 18.542 10.810 97.076 1.00 42.68 183 ALA B N 1
ATOM 6214 C CA . ALA B 1 183 ? 19.313 11.230 98.235 1.00 37.69 183 ALA B CA 1
ATOM 6215 C C . ALA B 1 183 ? 18.575 12.301 99.035 1.00 40.99 183 ALA B C 1
ATOM 6216 O O . ALA B 1 183 ? 18.517 12.238 100.273 1.00 37.63 183 ALA B O 1
ATOM 6218 N N . LYS B 1 184 ? 18.020 13.302 98.341 1.00 40.34 184 LYS B N 1
ATOM 6219 C CA . LYS B 1 184 ? 17.325 14.392 99.020 1.00 43.89 184 LYS B CA 1
ATOM 6220 C C . LYS B 1 184 ? 16.136 13.873 99.823 1.00 45.55 184 LYS B C 1
ATOM 6221 O O . LYS B 1 184 ? 15.877 14.339 100.942 1.00 42.78 184 LYS B O 1
ATOM 6227 N N . ILE B 1 185 ? 15.423 12.882 99.284 1.00 43.54 185 ILE B N 1
ATOM 6228 C CA . ILE B 1 185 ? 14.278 12.322 99.995 1.00 46.76 185 ILE B CA 1
ATOM 6229 C C . ILE B 1 185 ? 14.710 11.734 101.332 1.00 44.62 185 ILE B C 1
ATOM 6230 O O . ILE B 1 185 ? 13.971 11.802 102.323 1.00 43.99 185 ILE B O 1
ATOM 6235 N N . HIS B 1 186 ? 15.915 11.180 101.402 1.00 41.99 186 HIS B N 1
ATOM 6236 C CA . HIS B 1 186 ? 16.359 10.519 102.619 1.00 43.54 186 HIS B CA 1
ATOM 6237 C C . HIS B 1 186 ? 17.419 11.320 103.372 1.00 38.35 186 HIS B C 1
ATOM 6238 O O . HIS B 1 186 ? 18.195 10.755 104.142 1.00 41.72 186 HIS B O 1
ATOM 6245 N N . HIS B 1 187 ? 17.416 12.648 103.199 1.00 39.93 187 HIS B N 1
ATOM 6246 C CA . HIS B 1 187 ? 18.300 13.518 103.974 1.00 41.05 187 HIS B CA 1
ATOM 6247 C C . HIS B 1 187 ? 18.060 13.377 105.473 1.00 42.91 187 HIS B C 1
ATOM 6248 O O . HIS B 1 187 ? 19.003 13.463 106.266 1.00 39.38 187 HIS B O 1
ATOM 6255 N N . SER B 1 188 ? 16.798 13.178 105.883 1.00 43.76 188 SER B N 1
ATOM 6256 C CA . SER B 1 188 ? 16.460 13.128 107.305 1.00 43.88 188 SER B CA 1
ATOM 6257 C C . SER B 1 188 ? 16.749 11.763 107.913 1.00 40.04 188 SER B C 1
ATOM 6258 O O . SER B 1 188 ? 17.333 11.668 108.994 1.00 39.11 188 SER B O 1
ATOM 6261 N N . ASP B 1 189 ? 16.320 10.697 107.245 1.00 43.88 189 ASP B N 1
ATOM 6262 C CA . ASP B 1 189 ? 16.412 9.359 107.808 1.00 45.13 189 ASP B CA 1
ATOM 6263 C C . ASP B 1 189 ? 17.742 8.689 107.512 1.00 43.28 189 ASP B C 1
ATOM 6264 O O . ASP B 1 189 ? 18.280 7.983 108.370 1.00 45.86 189 ASP B O 1
ATOM 6269 N N . LEU B 1 190 ? 18.274 8.875 106.305 1.00 46.08 190 LEU B N 1
ATOM 6270 C CA . LEU B 1 190 ? 19.562 8.314 105.905 1.00 45.37 190 LEU B CA 1
ATOM 6271 C C . LEU B 1 190 ? 20.478 9.474 105.536 1.00 45.23 190 LEU B C 1
ATOM 6272 O O . LEU B 1 190 ? 20.727 9.725 104.347 1.00 45.69 190 LEU B O 1
ATOM 6277 N N . PRO B 1 191 ? 20.981 10.220 106.533 1.00 45.59 191 PRO B N 1
ATOM 6278 C CA . PRO B 1 191 ? 21.863 11.354 106.220 1.00 43.02 191 PRO B CA 1
ATOM 6279 C C . PRO B 1 191 ? 23.306 10.938 105.986 1.00 41.89 191 PRO B C 1
ATOM 6280 O O . PRO B 1 191 ? 24.081 11.735 105.436 1.00 40.35 191 PRO B O 1
ATOM 6284 N N . LYS B 1 192 ? 23.683 9.720 106.380 1.00 42.12 192 LYS B N 1
ATOM 6285 C CA . LYS B 1 192 ? 25.030 9.196 106.184 1.00 41.50 192 LYS B CA 1
ATOM 6286 C C . LYS B 1 192 ? 25.123 8.305 104.952 1.00 40.88 192 LYS B C 1
ATOM 6287 O O . LYS B 1 192 ? 26.001 7.432 104.884 1.00 36.80 192 LYS B O 1
ATOM 6293 N N . MET B 1 193 ? 24.229 8.515 103.978 1.00 37.63 193 MET B N 1
ATOM 6294 C CA . MET B 1 193 ? 24.137 7.622 102.831 1.00 38.26 193 MET B CA 1
ATOM 6295 C C . MET B 1 193 ? 25.450 7.615 102.046 1.00 35.10 193 MET B C 1
ATOM 6296 O O . MET B 1 193 ? 26.013 8.671 101.746 1.00 32.37 193 MET B O 1
ATOM 6301 N N . GLU B 1 194 ? 25.948 6.414 101.750 1.00 35.52 194 GLU B N 1
ATOM 6302 C CA . GLU B 1 194 ? 27.080 6.223 100.845 1.00 34.30 194 GLU B CA 1
ATOM 6303 C C . GLU B 1 194 ? 26.601 6.298 99.397 1.00 35.74 194 GLU B C 1
ATOM 6304 O O . GLU B 1 194 ? 25.485 5.877 99.078 1.00 35.91 194 GLU B O 1
ATOM 6310 N N . TYR B 1 195 ? 27.447 6.832 98.505 1.00 33.77 195 TYR B N 1
ATOM 6311 C CA . TYR B 1 195 ? 27.001 6.933 97.112 1.00 32.22 195 TYR B CA 1
ATOM 6312 C C . TYR B 1 195 ? 26.665 5.564 96.524 1.00 29.58 195 TYR B C 1
ATOM 6313 O O . TYR B 1 195 ? 25.814 5.473 95.636 1.00 34.19 195 TYR B O 1
ATOM 6322 N N . GLU B 1 196 ? 27.318 4.495 96.999 1.00 31.15 196 GLU B N 1
ATOM 6323 C CA . GLU B 1 196 ? 26.986 3.158 96.517 1.00 31.35 196 GLU B CA 1
ATOM 6324 C C . GLU B 1 196 ? 25.521 2.846 96.760 1.00 35.17 196 GLU B C 1
ATOM 6325 O O . GLU B 1 196 ? 24.864 2.206 95.928 1.00 32.98 196 GLU B O 1
ATOM 6331 N N . HIS B 1 197 ? 25.003 3.274 97.915 1.00 32.94 197 HIS B N 1
ATOM 6332 C CA . HIS B 1 197 ? 23.609 3.015 98.251 1.00 37.74 197 HIS B CA 1
ATOM 6333 C C . HIS B 1 197 ? 22.691 3.634 97.211 1.00 37.94 197 HIS B C 1
ATOM 6334 O O . HIS B 1 197 ? 21.793 2.966 96.683 1.00 39.89 197 HIS B O 1
ATOM 6341 N N . ALA B 1 198 ? 22.926 4.909 96.880 1.00 37.48 198 ALA B N 1
ATOM 6342 C CA . ALA B 1 198 ? 22.082 5.600 95.917 1.00 35.67 198 ALA B CA 1
ATOM 6343 C C . ALA B 1 198 ? 22.214 4.991 94.528 1.00 37.16 198 ALA B C 1
ATOM 6344 O O . ALA B 1 198 ? 21.225 4.880 93.792 1.00 35.61 198 ALA B O 1
ATOM 6346 N N . LEU B 1 199 ? 23.431 4.610 94.146 1.00 33.62 199 LEU B N 1
ATOM 6347 C CA . LEU B 1 199 ? 23.622 3.926 92.875 1.00 35.21 199 LEU B CA 1
ATOM 6348 C C . LEU B 1 199 ? 22.805 2.639 92.804 1.00 33.91 199 LEU B C 1
ATOM 6349 O O . LEU B 1 199 ? 22.216 2.332 91.763 1.00 36.15 199 LEU B O 1
ATOM 6354 N N . LEU B 1 200 ? 22.789 1.857 93.888 1.00 33.83 200 LEU B N 1
ATOM 6355 C CA . LEU B 1 200 ? 22.008 0.624 93.894 1.00 37.50 200 LEU B CA 1
ATOM 6356 C C . LEU B 1 200 ? 20.523 0.931 93.739 1.00 35.36 200 LEU B C 1
ATOM 6357 O O . LEU B 1 200 ? 19.839 0.351 92.890 1.00 37.53 200 LEU B O 1
ATOM 6362 N N . GLU B 1 201 ? 20.002 1.820 94.578 1.00 41.18 201 GLU B N 1
ATOM 6363 C CA . GLU B 1 201 ? 18.628 2.285 94.405 1.00 39.64 201 GLU B CA 1
ATOM 6364 C C . GLU B 1 201 ? 18.366 2.695 92.959 1.00 41.42 201 GLU B C 1
ATOM 6365 O O . GLU B 1 201 ? 17.383 2.259 92.346 1.00 39.46 201 GLU B O 1
ATOM 6371 N N . ALA B 1 202 ? 19.257 3.519 92.390 1.00 39.49 202 ALA B N 1
ATOM 6372 C CA . ALA B 1 202 ? 19.104 3.960 91.005 1.00 36.52 202 ALA B CA 1
ATOM 6373 C C . ALA B 1 202 ? 19.104 2.788 90.035 1.00 37.83 202 ALA B C 1
ATOM 6374 O O . ALA B 1 202 ? 18.429 2.842 89.002 1.00 40.28 202 ALA B O 1
ATOM 6376 N N . ALA B 1 203 ? 19.851 1.721 90.340 1.00 38.57 203 ALA B N 1
ATOM 6377 C CA . ALA B 1 203 ? 19.899 0.578 89.431 1.00 38.43 203 ALA B CA 1
ATOM 6378 C C . ALA B 1 203 ? 18.598 -0.216 89.406 1.00 41.11 203 ALA B C 1
ATOM 6379 O O . ALA B 1 203 ? 18.500 -1.184 88.635 1.00 39.72 203 ALA B O 1
ATOM 6381 N N . LYS B 1 204 ? 17.601 0.166 90.215 1.00 38.97 204 LYS B N 1
ATOM 6382 C CA . LYS B 1 204 ? 16.308 -0.511 90.157 1.00 42.95 204 LYS B CA 1
ATOM 6383 C C . LYS B 1 204 ? 15.533 -0.119 88.907 1.00 41.24 204 LYS B C 1
ATOM 6384 O O . LYS B 1 204 ? 14.802 -0.939 88.342 1.00 40.53 204 LYS B O 1
ATOM 6390 N N . THR B 1 205 ? 15.685 1.124 88.455 1.00 42.81 205 THR B N 1
ATOM 6391 C CA . THR B 1 205 ? 14.978 1.601 87.278 1.00 44.07 205 THR B CA 1
ATOM 6392 C C . THR B 1 205 ? 15.887 1.917 86.090 1.00 39.93 205 THR B C 1
ATOM 6393 O O . THR B 1 205 ? 15.409 1.906 84.952 1.00 41.91 205 THR B O 1
ATOM 6397 N N . ILE B 1 206 ? 17.163 2.204 86.316 1.00 41.48 206 ILE B N 1
ATOM 6398 C CA . ILE B 1 206 ? 18.147 2.383 85.247 1.00 40.01 206 ILE B CA 1
ATOM 6399 C C . ILE B 1 206 ? 19.147 1.237 85.342 1.00 39.67 206 ILE B C 1
ATOM 6400 O O . ILE B 1 206 ? 19.771 1.055 86.395 1.00 39.52 206 ILE B O 1
ATOM 6405 N N . PRO B 1 207 ? 19.335 0.444 84.294 1.00 40.78 207 PRO B N 1
ATOM 6406 C CA . PRO B 1 207 ? 20.248 -0.700 84.410 1.00 38.53 207 PRO B CA 1
ATOM 6407 C C . PRO B 1 207 ? 21.688 -0.213 84.524 1.00 37.22 207 PRO B C 1
ATOM 6408 O O . PRO B 1 207 ? 22.156 0.593 83.718 1.00 38.40 207 PRO B O 1
ATOM 6412 N N . VAL B 1 208 ? 22.370 -0.666 85.564 1.00 36.46 208 VAL B N 1
ATOM 6413 C CA . VAL B 1 208 ? 23.769 -0.343 85.796 1.00 35.70 208 VAL B CA 1
ATOM 6414 C C . VAL B 1 208 ? 24.541 -1.623 85.563 1.00 34.27 208 VAL B C 1
ATOM 6415 O O . VAL B 1 208 ? 24.308 -2.623 86.251 1.00 37.04 208 VAL B O 1
ATOM 6419 N N . ALA B 1 209 ? 25.430 -1.610 84.585 1.00 29.43 209 ALA B N 1
ATOM 6420 C CA . ALA B 1 209 ? 26.137 -2.823 84.236 1.00 34.16 209 ALA B CA 1
ATOM 6421 C C . ALA B 1 209 ? 27.431 -2.932 85.045 1.00 33.52 209 ALA B C 1
ATOM 6422 O O . ALA B 1 209 ? 27.913 -1.957 85.624 1.00 31.26 209 ALA B O 1
ATOM 6424 N N . ILE B 1 210 ? 27.965 -4.150 85.112 1.00 33.51 210 ILE B N 1
ATOM 6425 C CA . ILE B 1 210 ? 29.188 -4.448 85.851 1.00 33.53 210 ILE B CA 1
ATOM 6426 C C . ILE B 1 210 ? 30.196 -5.068 84.895 1.00 37.04 210 ILE B C 1
ATOM 6427 O O . ILE B 1 210 ? 29.908 -6.084 84.251 1.00 33.52 210 ILE B O 1
ATOM 6432 N N . LYS B 1 211 ? 31.380 -4.462 84.813 1.00 34.68 211 LYS B N 1
ATOM 6433 C CA . LYS B 1 211 ? 32.479 -4.997 84.024 1.00 33.57 211 LYS B CA 1
ATOM 6434 C C . LYS B 1 211 ? 33.498 -5.556 84.996 1.00 34.00 211 LYS B C 1
ATOM 6435 O O . LYS B 1 211 ? 34.208 -4.795 85.667 1.00 31.22 211 LYS B O 1
ATOM 6441 N N . ARG B 1 212 ? 33.569 -6.879 85.060 1.00 34.30 212 ARG B N 1
ATOM 6442 C CA . ARG B 1 212 ? 34.444 -7.574 85.989 1.00 35.36 212 ARG B CA 1
ATOM 6443 C C . ARG B 1 212 ? 35.783 -7.890 85.322 1.00 33.34 212 ARG B C 1
ATOM 6444 O O . ARG B 1 212 ? 35.837 -8.622 84.325 1.00 32.88 212 ARG B O 1
ATOM 6452 N N . ILE B 1 213 ? 36.860 -7.352 85.872 1.00 31.95 213 ILE B N 1
ATOM 6453 C CA . ILE B 1 213 ? 38.203 -7.686 85.425 1.00 31.54 213 ILE B CA 1
ATOM 6454 C C . ILE B 1 213 ? 38.796 -8.558 86.519 1.00 29.48 213 ILE B C 1
ATOM 6455 O O . ILE B 1 213 ? 39.265 -8.044 87.538 1.00 32.15 213 ILE B O 1
ATOM 6460 N N . GLU B 1 214 ? 38.788 -9.878 86.306 1.00 31.90 214 GLU B N 1
ATOM 6461 C CA . GLU B 1 214 ? 39.157 -10.806 87.373 1.00 33.86 214 GLU B CA 1
ATOM 6462 C C . GLU B 1 214 ? 40.496 -10.449 88.011 1.00 33.51 214 GLU B C 1
ATOM 6463 O O . GLU B 1 214 ? 40.644 -10.495 89.240 1.00 26.38 214 GLU B O 1
ATOM 6469 N N . TYR B 1 215 ? 41.485 -10.084 87.198 1.00 31.58 215 TYR B N 1
ATOM 6470 C CA . TYR B 1 215 ? 42.836 -9.866 87.700 1.00 31.35 215 TYR B CA 1
ATOM 6471 C C . TYR B 1 215 ? 43.203 -8.392 87.807 1.00 28.56 215 TYR B C 1
ATOM 6472 O O . TYR B 1 215 ? 44.395 -8.068 87.808 1.00 32.47 215 TYR B O 1
ATOM 6481 N N . PHE B 1 216 ? 42.220 -7.497 87.881 1.00 27.45 216 PHE B N 1
ATOM 6482 C CA . PHE B 1 216 ? 42.524 -6.075 87.902 1.00 27.39 216 PHE B CA 1
ATOM 6483 C C . PHE B 1 216 ? 43.381 -5.751 89.126 1.00 28.60 216 PHE B C 1
ATOM 6484 O O . PHE B 1 216 ? 43.099 -6.216 90.237 1.00 22.91 216 PHE B O 1
ATOM 6492 N N . VAL B 1 217 ? 44.466 -5.006 88.909 1.00 28.72 217 VAL B N 1
ATOM 6493 C CA . VAL B 1 217 ? 45.402 -4.646 89.978 1.00 26.06 217 VAL B CA 1
ATOM 6494 C C . VAL B 1 217 ? 44.978 -3.291 90.538 1.00 25.66 217 VAL B C 1
ATOM 6495 O O . VAL B 1 217 ? 45.020 -2.273 89.834 1.00 23.72 217 VAL B O 1
ATOM 6499 N N . TRP B 1 218 ? 44.564 -3.271 91.803 1.00 26.17 218 TRP B N 1
ATOM 6500 C CA . TRP B 1 218 ? 44.099 -2.035 92.416 1.00 25.40 218 TRP B CA 1
ATOM 6501 C C . TRP B 1 218 ? 44.128 -2.192 93.930 1.00 30.44 218 TRP B C 1
ATOM 6502 O O . TRP B 1 218 ? 44.271 -3.298 94.460 1.00 27.17 218 TRP B O 1
ATOM 6513 N N . ARG B 1 219 ? 43.975 -1.065 94.620 1.00 27.04 219 ARG B N 1
ATOM 6514 C CA . ARG B 1 219 ? 43.779 -1.102 96.066 1.00 30.15 219 ARG B CA 1
ATOM 6515 C C . ARG B 1 219 ? 43.193 0.211 96.557 1.00 30.39 219 ARG B C 1
ATOM 6516 O O . ARG B 1 219 ? 43.651 1.292 96.153 1.00 30.45 219 ARG B O 1
ATOM 6524 N N . GLU B 1 220 ? 42.198 0.120 97.438 1.00 30.49 220 GLU B N 1
ATOM 6525 C CA . GLU B 1 220 ? 41.806 1.270 98.243 1.00 30.38 220 GLU B CA 1
ATOM 6526 C C . GLU B 1 220 ? 42.529 1.178 99.586 1.00 34.71 220 GLU B C 1
ATOM 6527 O O . GLU B 1 220 ? 42.901 0.087 100.031 1.00 32.79 220 GLU B O 1
ATOM 6533 N N . ILE B 1 221 ? 42.749 2.337 100.221 1.00 35.64 221 ILE B N 1
ATOM 6534 C CA . ILE B 1 221 ? 43.512 2.420 101.469 1.00 35.17 221 ILE B CA 1
ATOM 6535 C C . ILE B 1 221 ? 42.636 3.087 102.526 1.00 35.40 221 ILE B C 1
ATOM 6536 O O . ILE B 1 221 ? 42.543 4.321 102.591 1.00 31.77 221 ILE B O 1
ATOM 6541 N N . ASP B 1 222 ? 42.022 2.269 103.378 1.00 34.02 222 ASP B N 1
ATOM 6542 C CA . ASP B 1 222 ? 41.258 2.740 104.526 1.00 36.66 222 ASP B CA 1
ATOM 6543 C C . ASP B 1 222 ? 42.050 2.722 105.828 1.00 38.80 222 ASP B C 1
ATOM 6544 O O . ASP B 1 222 ? 41.694 3.454 106.760 1.00 36.74 222 ASP B O 1
ATOM 6549 N N . ASN B 1 223 ? 43.103 1.911 105.910 1.00 35.43 223 ASN B N 1
ATOM 6550 C CA . ASN B 1 223 ? 43.821 1.669 107.162 1.00 41.74 223 ASN B CA 1
ATOM 6551 C C . ASN B 1 223 ? 45.241 1.214 106.834 1.00 41.15 223 ASN B C 1
ATOM 6552 O O . ASN B 1 223 ? 45.702 1.316 105.687 1.00 36.59 223 ASN B O 1
ATOM 6557 N N . GLU B 1 224 ? 45.912 0.655 107.845 1.00 38.11 224 GLU B N 1
ATOM 6558 C CA . GLU B 1 224 ? 47.324 0.316 107.735 1.00 37.83 224 GLU B CA 1
ATOM 6559 C C . GLU B 1 224 ? 47.554 -1.017 107.025 1.00 37.76 224 GLU B C 1
ATOM 6560 O O . GLU B 1 224 ? 48.585 -1.186 106.361 1.00 38.02 224 GLU B O 1
ATOM 6566 N N . ASP B 1 225 ? 46.642 -1.980 107.182 1.00 33.41 225 ASP B N 1
ATOM 6567 C CA . ASP B 1 225 ? 46.725 -3.221 106.409 1.00 39.41 225 ASP B CA 1
ATOM 6568 C C . ASP B 1 225 ? 46.643 -2.937 104.903 1.00 38.01 225 ASP B C 1
ATOM 6569 O O . ASP B 1 225 ? 47.434 -3.467 104.109 1.00 39.49 225 ASP B O 1
ATOM 6574 N N . HIS B 1 226 ? 45.674 -2.115 104.497 1.00 33.46 226 HIS B N 1
ATOM 6575 C CA . HIS B 1 226 ? 45.575 -1.689 103.100 1.00 38.35 226 HIS B CA 1
ATOM 6576 C C . HIS B 1 226 ? 46.860 -1.021 102.645 1.00 37.73 226 HIS B C 1
ATOM 6577 O O . HIS B 1 226 ? 47.435 -1.389 101.613 1.00 40.90 226 HIS B O 1
ATOM 6584 N N . LEU B 1 227 ? 47.310 -0.019 103.404 1.00 35.09 227 LEU B N 1
ATOM 6585 C CA . LEU B 1 227 ? 48.522 0.716 103.067 1.00 38.39 227 LEU B CA 1
ATOM 6586 C C . LEU B 1 227 ? 49.708 -0.221 102.890 1.00 39.09 227 LEU B C 1
ATOM 6587 O O . LEU B 1 227 ? 50.549 -0.006 102.008 1.00 38.25 227 LEU B O 1
ATOM 6592 N N . GLU B 1 228 ? 49.779 -1.284 103.701 1.00 37.79 228 GLU B N 1
ATOM 6593 C CA . GLU B 1 228 ? 50.870 -2.250 103.573 1.00 37.53 228 GLU B CA 1
ATOM 6594 C C . GLU B 1 228 ? 50.752 -3.060 102.288 1.00 39.00 228 GLU B C 1
ATOM 6595 O O . GLU B 1 228 ? 51.758 -3.314 101.613 1.00 38.49 228 GLU B O 1
ATOM 6601 N N . MET B 1 229 ? 49.534 -3.497 101.952 1.00 34.89 229 MET B N 1
ATOM 6602 C CA . MET B 1 229 ? 49.291 -4.159 100.673 1.00 41.33 229 MET B CA 1
ATOM 6603 C C . MET B 1 229 ? 49.679 -3.258 99.505 1.00 33.97 229 MET B C 1
ATOM 6604 O O . MET B 1 229 ? 50.426 -3.665 98.611 1.00 35.65 229 MET B O 1
ATOM 6609 N N . ALA B 1 230 ? 49.167 -2.026 99.495 1.00 37.63 230 ALA B N 1
ATOM 6610 C CA . ALA B 1 230 ? 49.465 -1.105 98.400 1.00 34.62 230 ALA B CA 1
ATOM 6611 C C . ALA B 1 230 ? 50.962 -0.877 98.247 1.00 34.54 230 ALA B C 1
ATOM 6612 O O . ALA B 1 230 ? 51.483 -0.847 97.123 1.00 31.04 230 ALA B O 1
ATOM 6614 N N . VAL B 1 231 ? 51.675 -0.721 99.367 1.00 36.89 231 VAL B N 1
ATOM 6615 C CA . VAL B 1 231 ? 53.093 -0.374 99.314 1.00 36.24 231 VAL B CA 1
ATOM 6616 C C . VAL B 1 231 ? 53.947 -1.574 98.909 1.00 33.65 231 VAL B C 1
ATOM 6617 O O . VAL B 1 231 ? 54.870 -1.454 98.091 1.00 37.82 231 VAL B O 1
ATOM 6621 N N . LYS B 1 232 ? 53.675 -2.746 99.457 1.00 35.89 232 LYS B N 1
ATOM 6622 C CA . LYS B 1 232 ? 54.566 -3.869 99.196 1.00 34.96 232 LYS B CA 1
ATOM 6623 C C . LYS B 1 232 ? 54.153 -4.694 97.984 1.00 38.38 232 LYS B C 1
ATOM 6624 O O . LYS B 1 232 ? 55.000 -5.393 97.416 1.00 33.82 232 LYS B O 1
ATOM 6630 N N . ASN B 1 233 ? 52.891 -4.609 97.552 1.00 35.53 233 ASN B N 1
ATOM 6631 C CA . ASN B 1 233 ? 52.437 -5.513 96.504 1.00 37.87 233 ASN B CA 1
ATOM 6632 C C . ASN B 1 233 ? 51.767 -4.818 95.323 1.00 35.60 233 ASN B C 1
ATOM 6633 O O . ASN B 1 233 ? 52.103 -5.102 94.169 1.00 35.76 233 ASN B O 1
ATOM 6638 N N . ILE B 1 234 ? 50.800 -3.939 95.598 1.00 35.02 234 ILE B N 1
ATOM 6639 C CA . ILE B 1 234 ? 49.940 -3.423 94.545 1.00 33.90 234 ILE B CA 1
ATOM 6640 C C . ILE B 1 234 ? 50.629 -2.306 93.779 1.00 31.25 234 ILE B C 1
ATOM 6641 O O . ILE B 1 234 ? 50.641 -2.295 92.540 1.00 28.88 234 ILE B O 1
ATOM 6646 N N . TYR B 1 235 ? 51.220 -1.356 94.490 1.00 30.81 235 TYR B N 1
ATOM 6647 C CA . TYR B 1 235 ? 51.896 -0.268 93.792 1.00 30.47 235 TYR B CA 1
ATOM 6648 C C . TYR B 1 235 ? 53.034 -0.749 92.905 1.00 31.32 235 TYR B C 1
ATOM 6649 O O . TYR B 1 235 ? 53.121 -0.268 91.762 1.00 31.86 235 TYR B O 1
ATOM 6658 N N . PRO B 1 236 ? 53.920 -1.657 93.322 1.00 30.56 236 PRO B N 1
ATOM 6659 C CA . PRO B 1 236 ? 54.925 -2.116 92.353 1.00 30.39 236 PRO B CA 1
ATOM 6660 C C . PRO B 1 236 ? 54.281 -2.800 91.152 1.00 32.18 236 PRO B C 1
ATOM 6661 O O . PRO B 1 236 ? 54.711 -2.575 90.010 1.00 31.83 236 PRO B O 1
ATOM 6665 N N . HIS B 1 237 ? 53.205 -3.566 91.375 1.00 33.45 237 HIS B N 1
ATOM 6666 C CA . HIS B 1 237 ? 52.542 -4.262 90.278 1.00 31.12 237 HIS B CA 1
ATOM 6667 C C . HIS B 1 237 ? 51.903 -3.281 89.304 1.00 29.00 237 HIS B C 1
ATOM 6668 O O . HIS B 1 237 ? 52.024 -3.457 88.087 1.00 29.17 237 HIS B O 1
ATOM 6675 N N . ILE B 1 238 ? 51.211 -2.253 89.819 1.00 26.17 238 ILE B N 1
ATOM 6676 C CA . ILE B 1 238 ? 50.651 -1.231 88.940 1.00 32.62 238 ILE B CA 1
ATOM 6677 C C . ILE B 1 238 ? 51.752 -0.592 88.112 1.00 28.18 238 ILE B C 1
ATOM 6678 O O . ILE B 1 238 ? 51.596 -0.386 86.903 1.00 28.81 238 ILE B O 1
ATOM 6683 N N . VAL B 1 239 ? 52.877 -0.257 88.748 1.00 27.53 239 VAL B N 1
ATOM 6684 C CA . VAL B 1 239 ? 53.981 0.365 88.026 1.00 24.77 239 VAL B CA 1
ATOM 6685 C C . VAL B 1 239 ? 54.429 -0.530 86.878 1.00 28.76 239 VAL B C 1
ATOM 6686 O O . VAL B 1 239 ? 54.599 -0.063 85.745 1.00 31.90 239 VAL B O 1
ATOM 6690 N N . GLU B 1 240 ? 54.549 -1.837 87.128 1.00 28.11 240 GLU B N 1
ATOM 6691 C CA . GLU B 1 240 ? 54.962 -2.765 86.071 1.00 27.33 240 GLU B CA 1
ATOM 6692 C C . GLU B 1 240 ? 53.944 -2.805 84.933 1.00 29.27 240 GLU B C 1
ATOM 6693 O O . GLU B 1 240 ? 54.316 -2.755 83.751 1.00 29.68 240 GLU B O 1
ATOM 6699 N N . ASN B 1 241 ? 52.653 -2.918 85.272 1.00 30.58 241 ASN B N 1
ATOM 6700 C CA . ASN B 1 241 ? 51.604 -2.985 84.254 1.00 30.28 241 ASN B CA 1
ATOM 6701 C C . ASN B 1 241 ? 51.592 -1.736 83.385 1.00 27.84 241 ASN B C 1
ATOM 6702 O O . ASN B 1 241 ? 51.431 -1.808 82.163 1.00 31.98 241 ASN B O 1
ATOM 6707 N N . GLU B 1 242 ? 51.721 -0.579 84.005 1.00 26.07 242 GLU B N 1
ATOM 6708 C CA . GLU B 1 242 ? 51.678 0.639 83.231 1.00 26.90 242 GLU B CA 1
ATOM 6709 C C . GLU B 1 242 ? 52.922 0.797 82.356 1.00 26.03 242 GLU B C 1
ATOM 6710 O O . GLU B 1 242 ? 52.801 1.128 81.174 1.00 24.06 242 GLU B O 1
ATOM 6716 N N . LYS B 1 243 ? 54.117 0.514 82.882 1.00 25.82 243 LYS B N 1
ATOM 6717 C CA . LYS B 1 243 ? 55.295 0.585 82.019 1.00 28.45 243 LYS B CA 1
ATOM 6718 C C . LYS B 1 243 ? 55.248 -0.433 80.874 1.00 26.23 243 LYS B C 1
ATOM 6719 O O . LYS B 1 243 ? 55.987 -0.282 79.895 1.00 24.86 243 LYS B O 1
ATOM 6725 N N . LEU B 1 244 ? 54.406 -1.471 80.974 1.00 26.28 244 LEU B N 1
ATOM 6726 C CA . LEU B 1 244 ? 54.257 -2.402 79.859 1.00 27.26 244 LEU B CA 1
ATOM 6727 C C . LEU B 1 244 ? 53.700 -1.704 78.627 1.00 25.63 244 LEU B C 1
ATOM 6728 O O . LEU B 1 244 ? 53.929 -2.169 77.510 1.00 27.31 244 LEU B O 1
ATOM 6733 N N . ARG B 1 245 ? 52.956 -0.605 78.825 1.00 26.17 245 ARG B N 1
ATOM 6734 C CA . ARG B 1 245 ? 52.416 0.276 77.794 1.00 24.48 245 ARG B CA 1
ATOM 6735 C C . ARG B 1 245 ? 53.328 1.460 77.458 1.00 23.41 245 ARG B C 1
ATOM 6736 O O . ARG B 1 245 ? 53.010 2.239 76.557 1.00 20.48 245 ARG B O 1
ATOM 6744 N N . ALA B 1 246 ? 54.447 1.638 78.157 1.00 23.70 246 ALA B N 1
ATOM 6745 C CA . ALA B 1 246 ? 55.320 2.766 77.856 1.00 22.76 246 ALA B CA 1
ATOM 6746 C C . ALA B 1 246 ? 55.931 2.596 76.462 1.00 20.80 246 ALA B C 1
ATOM 6747 O O . ALA B 1 246 ? 56.405 1.512 76.107 1.00 23.42 246 ALA B O 1
ATOM 6749 N N . VAL B 1 247 ? 55.927 3.662 75.688 1.00 20.09 247 VAL B N 1
ATOM 6750 C CA . VAL B 1 247 ? 56.510 3.660 74.343 1.00 21.09 247 VAL B CA 1
ATOM 6751 C C . VAL B 1 247 ? 57.980 4.073 74.438 1.00 22.50 247 VAL B C 1
ATOM 6752 O O . VAL B 1 247 ? 58.367 4.848 75.319 1.00 20.50 247 VAL B O 1
ATOM 6756 N N . ARG B 1 248 ? 58.818 3.575 73.527 1.00 20.91 248 ARG B N 1
ATOM 6757 C CA . ARG B 1 248 ? 60.229 3.933 73.612 1.00 20.23 248 ARG B CA 1
ATOM 6758 C C . ARG B 1 248 ? 60.379 5.450 73.597 1.00 23.41 248 ARG B C 1
ATOM 6759 O O . ARG B 1 248 ? 59.688 6.154 72.852 1.00 26.38 248 ARG B O 1
ATOM 6767 N N . ARG B 1 249 ? 61.242 5.966 74.471 1.00 19.91 249 ARG B N 1
ATOM 6768 C CA . ARG B 1 249 ? 61.435 7.408 74.579 1.00 23.46 249 ARG B CA 1
ATOM 6769 C C . ARG B 1 249 ? 62.716 7.796 73.846 1.00 26.77 249 ARG B C 1
ATOM 6770 O O . ARG B 1 249 ? 63.821 7.661 74.381 1.00 23.72 249 ARG B O 1
ATOM 6778 N N . GLU B 1 250 ? 62.552 8.278 72.617 1.00 25.22 250 GLU B N 1
ATOM 6779 C CA . GLU B 1 250 ? 63.628 8.894 71.854 1.00 25.38 250 GLU B CA 1
ATOM 6780 C C . GLU B 1 250 ? 63.644 10.389 72.165 1.00 24.08 250 GLU B C 1
ATOM 6781 O O . GLU B 1 250 ? 62.602 11.065 72.081 1.00 20.85 250 GLU B O 1
ATOM 6787 N N . VAL B 1 251 ? 64.793 10.899 72.612 1.00 20.13 251 VAL B N 1
ATOM 6788 C CA . VAL B 1 251 ? 64.913 12.321 72.920 1.00 23.16 251 VAL B CA 1
ATOM 6789 C C . VAL B 1 251 ? 65.239 13.036 71.611 1.00 22.44 251 VAL B C 1
ATOM 6790 O O . VAL B 1 251 ? 66.342 12.915 71.084 1.00 19.69 251 VAL B O 1
ATOM 6794 N N . LEU B 1 252 ? 64.278 13.770 71.069 1.00 18.47 252 LEU B N 1
ATOM 6795 C CA . LEU B 1 252 ? 64.458 14.364 69.753 1.00 20.40 252 LEU B CA 1
ATOM 6796 C C . LEU B 1 252 ? 65.016 15.772 69.886 1.00 16.83 252 LEU B C 1
ATOM 6797 O O . LEU B 1 252 ? 64.396 16.648 70.503 1.00 18.31 252 LEU B O 1
ATOM 6802 N N . LEU B 1 253 ? 66.216 15.984 69.339 1.00 19.84 253 LEU B N 1
ATOM 6803 C CA . LEU B 1 253 ? 66.843 17.302 69.332 1.00 19.13 253 LEU B CA 1
ATOM 6804 C C . LEU B 1 253 ? 66.748 17.946 67.954 1.00 23.16 253 LEU B C 1
ATOM 6805 O O . LEU B 1 253 ? 67.619 18.737 67.580 1.00 19.03 253 LEU B O 1
ATOM 6810 N N . ASN B 1 254 ? 65.712 17.598 67.192 1.00 20.78 254 ASN B N 1
ATOM 6811 C CA . ASN B 1 254 ? 65.345 18.287 65.968 1.00 22.65 254 ASN B CA 1
ATOM 6812 C C . ASN B 1 254 ? 64.046 19.073 66.181 1.00 18.46 254 ASN B C 1
ATOM 6813 O O . ASN B 1 254 ? 63.253 18.747 67.069 1.00 20.57 254 ASN B O 1
ATOM 6818 N N . PRO B 1 255 ? 63.790 20.118 65.387 1.00 21.03 255 PRO B N 1
ATOM 6819 C CA . PRO B 1 255 ? 62.789 21.123 65.800 1.00 24.90 255 PRO B CA 1
ATOM 6820 C C . PRO B 1 255 ? 61.313 20.796 65.579 1.00 22.57 255 PRO B C 1
ATOM 6821 O O . PRO B 1 255 ? 60.507 21.725 65.495 1.00 28.74 255 PRO B O 1
ATOM 6825 N N . GLY B 1 256 ? 60.927 19.516 65.578 1.00 20.41 256 GLY B N 1
ATOM 6826 C CA . GLY B 1 256 ? 59.555 19.116 65.338 1.00 24.00 256 GLY B CA 1
ATOM 6827 C C . GLY B 1 256 ? 59.427 18.345 64.031 1.00 18.07 256 GLY B C 1
ATOM 6828 O O . GLY B 1 256 ? 59.884 18.817 62.996 1.00 20.93 256 GLY B O 1
ATOM 6829 N N . PRO B 1 257 ? 58.823 17.145 64.043 1.00 21.43 257 PRO B N 1
ATOM 6830 C CA . PRO B 1 257 ? 58.295 16.383 65.183 1.00 16.89 257 PRO B CA 1
ATOM 6831 C C . PRO B 1 257 ? 59.361 16.196 66.253 1.00 20.59 257 PRO B C 1
ATOM 6832 O O . PRO B 1 257 ? 60.566 16.048 65.956 1.00 19.66 257 PRO B O 1
ATOM 6836 N N . ALA B 1 258 ? 58.930 16.251 67.503 1.00 17.59 258 ALA B N 1
ATOM 6837 C CA . ALA B 1 258 ? 59.917 16.119 68.577 1.00 16.16 258 ALA B CA 1
ATOM 6838 C C . ALA B 1 258 ? 59.398 15.091 69.579 1.00 17.43 258 ALA B C 1
ATOM 6839 O O . ALA B 1 258 ? 58.406 14.412 69.305 1.00 15.62 258 ALA B O 1
ATOM 6841 N N . THR B 1 259 ? 60.029 14.955 70.743 1.00 17.89 259 THR B N 1
ATOM 6842 C CA . THR B 1 259 ? 59.593 13.922 71.674 1.00 14.57 259 THR B CA 1
ATOM 6843 C C . THR B 1 259 ? 58.199 14.292 72.168 1.00 15.79 259 THR B C 1
ATOM 6844 O O . THR B 1 259 ? 57.907 15.471 72.406 1.00 15.63 259 THR B O 1
ATOM 6848 N N . THR B 1 260 ? 57.326 13.294 72.299 1.00 14.67 260 THR B N 1
ATOM 6849 C CA . THR B 1 260 ? 55.973 13.579 72.777 1.00 18.44 260 THR B CA 1
ATOM 6850 C C . THR B 1 260 ? 55.709 12.817 74.070 1.00 16.97 260 THR B C 1
ATOM 6851 O O . THR B 1 260 ? 56.419 11.878 74.426 1.00 16.04 260 THR B O 1
ATOM 6855 N N . THR B 1 261 ? 54.641 13.215 74.754 1.00 20.51 261 THR B N 1
ATOM 6856 C CA . THR B 1 261 ? 54.198 12.397 75.867 1.00 20.46 261 THR B CA 1
ATOM 6857 C C . THR B 1 261 ? 53.479 11.162 75.321 1.00 19.09 261 THR B C 1
ATOM 6858 O O . THR B 1 261 ? 52.953 11.156 74.193 1.00 18.15 261 THR B O 1
ATOM 6862 N N . ASP B 1 262 ? 53.450 10.103 76.130 1.00 14.07 262 ASP B N 1
ATOM 6863 C CA . ASP B 1 262 ? 52.745 8.913 75.687 1.00 18.17 262 ASP B CA 1
ATOM 6864 C C . ASP B 1 262 ? 51.231 9.089 75.709 1.00 16.45 262 ASP B C 1
ATOM 6865 O O . ASP B 1 262 ? 50.539 8.349 75.022 1.00 16.88 262 ASP B O 1
ATOM 6870 N N . SER B 1 263 ? 50.709 10.032 76.493 1.00 19.61 263 SER B N 1
ATOM 6871 C CA . SER B 1 263 ? 49.273 10.300 76.448 1.00 17.63 263 SER B CA 1
ATOM 6872 C C . SER B 1 263 ? 48.894 11.009 75.148 1.00 19.98 263 SER B C 1
ATOM 6873 O O . SER B 1 263 ? 47.799 10.773 74.610 1.00 18.83 263 SER B O 1
ATOM 6876 N N . VAL B 1 264 ? 49.780 11.862 74.616 1.00 15.96 264 VAL B N 1
ATOM 6877 C CA . VAL B 1 264 ? 49.523 12.413 73.292 1.00 15.41 264 VAL B CA 1
ATOM 6878 C C . VAL B 1 264 ? 49.530 11.303 72.242 1.00 17.81 264 VAL B C 1
ATOM 6879 O O . VAL B 1 264 ? 48.652 11.267 71.357 1.00 20.61 264 VAL B O 1
ATOM 6883 N N . LYS B 1 265 ? 50.482 10.355 72.349 1.00 16.77 265 LYS B N 1
ATOM 6884 C CA . LYS B 1 265 ? 50.540 9.208 71.432 1.00 19.69 265 LYS B CA 1
ATOM 6885 C C . LYS B 1 265 ? 49.235 8.398 71.456 1.00 20.59 265 LYS B C 1
ATOM 6886 O O . LYS B 1 265 ? 48.590 8.182 70.412 1.00 17.22 265 LYS B O 1
ATOM 6892 N N . TYR B 1 266 ? 48.856 7.894 72.635 1.00 18.20 266 TYR B N 1
ATOM 6893 C CA . TYR B 1 266 ? 47.667 7.046 72.746 1.00 18.94 266 TYR B CA 1
ATOM 6894 C C . TYR B 1 266 ? 46.364 7.812 72.467 1.00 18.23 266 TYR B C 1
ATOM 6895 O O . TYR B 1 266 ? 45.324 7.192 72.248 1.00 19.70 266 TYR B O 1
ATOM 6904 N N . ALA B 1 267 ? 46.391 9.143 72.490 1.00 19.68 267 ALA B N 1
ATOM 6905 C CA . ALA B 1 267 ? 45.194 9.878 72.149 1.00 18.98 267 ALA B CA 1
ATOM 6906 C C . ALA B 1 267 ? 44.825 9.759 70.672 1.00 19.66 267 ALA B C 1
ATOM 6907 O O . ALA B 1 267 ? 43.698 10.128 70.324 1.00 18.08 267 ALA B O 1
ATOM 6909 N N . GLN B 1 268 ? 45.733 9.277 69.807 1.00 15.27 268 GLN B N 1
ATOM 6910 C CA . GLN B 1 268 ? 45.288 8.964 68.455 1.00 20.04 268 GLN B CA 1
ATOM 6911 C C . GLN B 1 268 ? 44.447 7.704 68.407 1.00 20.88 268 GLN B C 1
ATOM 6912 O O . GLN B 1 268 ? 43.809 7.468 67.378 1.00 17.24 268 GLN B O 1
ATOM 6918 N N . VAL B 1 269 ? 44.428 6.906 69.479 1.00 20.28 269 VAL B N 1
ATOM 6919 C CA . VAL B 1 269 ? 43.738 5.618 69.489 1.00 20.25 269 VAL B CA 1
ATOM 6920 C C . VAL B 1 269 ? 42.314 5.867 69.969 1.00 22.43 269 VAL B C 1
ATOM 6921 O O . VAL B 1 269 ? 42.109 6.210 71.125 1.00 20.67 269 VAL B O 1
ATOM 6925 N N . SER B 1 270 ? 41.332 5.713 69.091 1.00 19.22 270 SER B N 1
ATOM 6926 C CA . SER B 1 270 ? 39.963 6.010 69.510 1.00 21.94 270 SER B CA 1
ATOM 6927 C C . SER B 1 270 ? 38.972 5.251 68.650 1.00 22.55 270 SER B C 1
ATOM 6928 O O . SER B 1 270 ? 39.329 4.639 67.637 1.00 19.68 270 SER B O 1
ATOM 6931 N N . ALA B 1 271 ? 37.709 5.277 69.094 1.00 19.73 271 ALA B N 1
ATOM 6932 C CA . ALA B 1 271 ? 36.644 4.711 68.304 1.00 15.85 271 ALA B CA 1
ATOM 6933 C C . ALA B 1 271 ? 36.670 5.325 66.909 1.00 19.54 271 ALA B C 1
ATOM 6934 O O . ALA B 1 271 ? 36.925 6.525 66.755 1.00 17.28 271 ALA B O 1
ATOM 6936 N N . ASP B 1 272 ? 36.428 4.492 65.892 1.00 18.85 272 ASP B N 1
ATOM 6937 C CA . ASP B 1 272 ? 36.330 5.020 64.531 1.00 16.98 272 ASP B CA 1
ATOM 6938 C C . ASP B 1 272 ? 35.112 5.923 64.441 1.00 18.47 272 ASP B C 1
ATOM 6939 O O . ASP B 1 272 ? 34.056 5.615 65.014 1.00 18.00 272 ASP B O 1
ATOM 6944 N N . ILE B 1 273 ? 35.251 7.043 63.724 1.00 16.75 273 ILE B N 1
ATOM 6945 C CA . ILE B 1 273 ? 34.194 8.053 63.635 1.00 19.32 273 ILE B CA 1
ATOM 6946 C C . ILE B 1 273 ? 34.167 8.653 62.232 1.00 21.11 273 ILE B C 1
ATOM 6947 O O . ILE B 1 273 ? 35.215 8.866 61.602 1.00 17.86 273 ILE B O 1
ATOM 6952 N N . CYS B 1 274 ? 32.950 8.943 61.762 1.00 16.28 274 CYS B N 1
ATOM 6953 C CA . CYS B 1 274 ? 32.752 9.636 60.497 1.00 21.46 274 CYS B CA 1
ATOM 6954 C C . CYS B 1 274 ? 32.911 11.134 60.724 1.00 20.58 274 CYS B C 1
ATOM 6955 O O . CYS B 1 274 ? 32.185 11.713 61.556 1.00 20.41 274 CYS B O 1
ATOM 6958 N N . PRO B 1 275 ? 33.842 11.790 60.035 1.00 21.64 275 PRO B N 1
ATOM 6959 C CA . PRO B 1 275 ? 34.195 13.166 60.392 1.00 17.09 275 PRO B CA 1
ATOM 6960 C C . PRO B 1 275 ? 33.105 14.188 60.099 1.00 21.01 275 PRO B C 1
ATOM 6961 O O . PRO B 1 275 ? 33.260 15.364 60.496 1.00 18.94 275 PRO B O 1
ATOM 6965 N N . ARG B 1 276 ? 32.010 13.801 59.431 1.00 17.87 276 ARG B N 1
ATOM 6966 C CA . ARG B 1 276 ? 30.895 14.724 59.241 1.00 18.80 276 ARG B CA 1
ATOM 6967 C C . ARG B 1 276 ? 29.905 14.683 60.389 1.00 19.48 276 ARG B C 1
ATOM 6968 O O . ARG B 1 276 ? 29.002 15.532 60.426 1.00 17.53 276 ARG B O 1
ATOM 6976 N N . GLU B 1 277 ? 30.051 13.704 61.290 1.00 19.99 277 GLU B N 1
ATOM 6977 C CA . GLU B 1 277 ? 29.192 13.596 62.461 1.00 21.33 277 GLU B CA 1
ATOM 6978 C C . GLU B 1 277 ? 29.271 14.876 63.280 1.00 20.48 277 GLU B C 1
ATOM 6979 O O . GLU B 1 277 ? 30.348 15.470 63.433 1.00 18.29 277 GLU B O 1
ATOM 6985 N N . LYS B 1 278 ? 28.102 15.309 63.783 1.00 21.44 278 LYS B N 1
ATOM 6986 C CA . LYS B 1 278 ? 28.018 16.522 64.596 1.00 21.60 278 LYS B CA 1
ATOM 6987 C C . LYS B 1 278 ? 29.056 16.502 65.710 1.00 20.46 278 LYS B C 1
ATOM 6988 O O . LYS B 1 278 ? 29.681 17.526 66.000 1.00 21.30 278 LYS B O 1
ATOM 6994 N N . ALA B 1 279 ? 29.281 15.329 66.327 1.00 20.52 279 ALA B N 1
ATOM 6995 C CA . ALA B 1 279 ? 30.251 15.246 67.418 1.00 19.50 279 ALA B CA 1
ATOM 6996 C C . ALA B 1 279 ? 31.662 15.526 66.928 1.00 21.02 279 ALA B C 1
ATOM 6997 O O . ALA B 1 279 ? 32.487 16.046 67.679 1.00 17.73 279 ALA B O 1
ATOM 6999 N N . PHE B 1 280 ? 31.971 15.179 65.689 1.00 18.67 280 PHE B N 1
ATOM 7000 C CA . PHE B 1 280 ? 33.304 15.533 65.236 1.00 19.84 280 PHE B CA 1
ATOM 7001 C C . PHE B 1 280 ? 33.373 16.989 64.829 1.00 18.79 280 PHE B C 1
ATOM 7002 O O . PHE B 1 280 ? 34.416 17.635 65.006 1.00 18.09 280 PHE B O 1
ATOM 7010 N N . GLY B 1 281 ? 32.274 17.529 64.305 1.00 17.19 281 GLY B N 1
ATOM 7011 C CA . GLY B 1 281 ? 32.221 18.954 64.052 1.00 21.15 281 GLY B CA 1
ATOM 7012 C C . GLY B 1 281 ? 32.401 19.771 65.316 1.00 17.96 281 GLY B C 1
ATOM 7013 O O . GLY B 1 281 ? 33.013 20.847 65.288 1.00 17.40 281 GLY B O 1
ATOM 7014 N N . ASP B 1 282 ? 31.840 19.289 66.431 1.00 16.55 282 ASP B N 1
ATOM 7015 C CA . ASP B 1 282 ? 32.057 19.946 67.717 1.00 17.27 282 ASP B CA 1
ATOM 7016 C C . ASP B 1 282 ? 33.517 19.876 68.158 1.00 16.03 282 ASP B C 1
ATOM 7017 O O . ASP B 1 282 ? 34.019 20.824 68.769 1.00 15.17 282 ASP B O 1
ATOM 7022 N N . LEU B 1 283 ? 34.176 18.731 67.974 1.00 17.28 283 LEU B N 1
ATOM 7023 C CA . LEU B 1 283 ? 35.599 18.660 68.298 1.00 16.72 283 LEU B CA 1
ATOM 7024 C C . LEU B 1 283 ? 36.395 19.686 67.500 1.00 15.45 283 LEU B C 1
ATOM 7025 O O . LEU B 1 283 ? 37.254 20.375 68.052 1.00 18.51 283 LEU B O 1
ATOM 7030 N N . MET B 1 284 ? 36.151 19.781 66.179 1.00 16.53 284 MET B N 1
ATOM 7031 C CA . MET B 1 284 ? 36.872 20.766 65.377 1.00 14.39 284 MET B CA 1
ATOM 7032 C C . MET B 1 284 ? 36.594 22.196 65.846 1.00 17.43 284 MET B C 1
ATOM 7033 O O . MET B 1 284 ? 37.508 23.029 65.878 1.00 15.66 284 MET B O 1
ATOM 7038 N N . GLN B 1 285 ? 35.331 22.514 66.169 1.00 13.81 285 GLN B N 1
ATOM 7039 C CA . GLN B 1 285 ? 35.004 23.824 66.732 1.00 15.30 285 GLN B CA 1
ATOM 7040 C C . GLN B 1 285 ? 35.825 24.116 67.982 1.00 16.28 285 GLN B C 1
ATOM 7041 O O . GLN B 1 285 ? 36.396 25.197 68.122 1.00 17.90 285 GLN B O 1
ATOM 7047 N N . TRP B 1 286 ? 35.853 23.164 68.921 1.00 18.00 286 TRP B N 1
ATOM 7048 C CA . TRP B 1 286 ? 36.625 23.302 70.150 1.00 17.87 286 TRP B CA 1
ATOM 7049 C C . TRP B 1 286 ? 38.107 23.490 69.850 1.00 16.57 286 TRP B C 1
ATOM 7050 O O . TRP B 1 286 ? 38.758 24.347 70.436 1.00 15.18 286 TRP B O 1
ATOM 7061 N N . LEU B 1 287 ? 38.646 22.697 68.928 1.00 14.73 287 LEU B N 1
ATOM 7062 C CA . LEU B 1 287 ? 40.047 22.865 68.536 1.00 19.72 287 LEU B CA 1
ATOM 7063 C C . LEU B 1 287 ? 40.296 24.272 67.988 1.00 16.81 287 LEU B C 1
ATOM 7064 O O . LEU B 1 287 ? 41.261 24.934 68.376 1.00 19.86 287 LEU B O 1
ATOM 7069 N N . CYS B 1 288 ? 39.425 24.759 67.099 1.00 17.81 288 CYS B N 1
ATOM 7070 C CA . CYS B 1 288 ? 39.590 26.132 66.606 1.00 16.45 288 CYS B CA 1
ATOM 7071 C C . CYS B 1 288 ? 39.526 27.143 67.750 1.00 20.86 288 CYS B C 1
ATOM 7072 O O . CYS B 1 288 ? 40.303 28.106 67.786 1.00 17.63 288 CYS B O 1
ATOM 7075 N N . ASP B 1 289 ? 38.575 26.942 68.678 1.00 22.34 289 ASP B N 1
ATOM 7076 C CA . ASP B 1 289 ? 38.363 27.882 69.775 1.00 20.40 289 ASP B CA 1
ATOM 7077 C C . ASP B 1 289 ? 39.562 27.918 70.706 1.00 21.20 289 ASP B C 1
ATOM 7078 O O . ASP B 1 289 ? 39.965 28.990 71.177 1.00 22.65 289 ASP B O 1
ATOM 7083 N N . GLU B 1 290 ? 40.140 26.759 70.983 1.00 19.25 290 GLU B N 1
ATOM 7084 C CA . GLU B 1 290 ? 41.236 26.690 71.932 1.00 16.76 290 GLU B CA 1
ATOM 7085 C C . GLU B 1 290 ? 42.569 27.020 71.286 1.00 18.95 290 GLU B C 1
ATOM 7086 O O . GLU B 1 290 ? 43.438 27.609 71.938 1.00 20.00 290 GLU B O 1
ATOM 7092 N N . LEU B 1 291 ? 42.754 26.667 70.011 1.00 18.84 291 LEU B N 1
ATOM 7093 C CA . LEU B 1 291 ? 44.045 26.921 69.378 1.00 19.50 291 LEU B CA 1
ATOM 7094 C C . LEU B 1 291 ? 44.325 28.410 69.291 1.00 17.13 291 LEU B C 1
ATOM 7095 O O . LEU B 1 291 ? 45.445 28.840 69.548 1.00 18.44 291 LEU B O 1
ATOM 7100 N N . LYS B 1 292 ? 43.322 29.223 68.956 1.00 20.20 292 LYS B N 1
ATOM 7101 C CA . LYS B 1 292 ? 43.602 30.651 68.841 1.00 19.41 292 LYS B CA 1
ATOM 7102 C C . LYS B 1 292 ? 43.962 31.287 70.187 1.00 22.29 292 LYS B C 1
ATOM 7103 O O . LYS B 1 292 ? 44.627 32.338 70.196 1.00 22.22 292 LYS B O 1
ATOM 7109 N N . LEU B 1 293 ? 43.589 30.663 71.320 1.00 17.19 293 LEU B N 1
ATOM 7110 C CA . LEU B 1 293 ? 43.878 31.278 72.617 1.00 18.80 293 LEU B CA 1
ATOM 7111 C C . LEU B 1 293 ? 45.374 31.306 72.932 1.00 21.70 293 LEU B C 1
ATOM 7112 O O . LEU B 1 293 ? 45.821 32.202 73.646 1.00 22.97 293 LEU B O 1
ATOM 7117 N N . PHE B 1 294 ? 46.150 30.320 72.447 1.00 17.56 294 PHE B N 1
ATOM 7118 C CA . PHE B 1 294 ? 47.589 30.286 72.684 1.00 17.96 294 PHE B CA 1
ATOM 7119 C C . PHE B 1 294 ? 48.316 31.417 71.963 1.00 21.01 294 PHE B C 1
ATOM 7120 O O . PHE B 1 294 ? 49.435 31.783 72.341 1.00 20.68 294 PHE B O 1
ATOM 7128 N N . ALA B 1 295 ? 47.709 31.985 70.936 1.00 18.64 295 ALA B N 1
ATOM 7129 C CA . ALA B 1 295 ? 48.311 33.105 70.244 1.00 20.55 295 ALA B CA 1
ATOM 7130 C C . ALA B 1 295 ? 47.845 34.441 70.793 1.00 16.81 295 ALA B C 1
ATOM 7131 O O . ALA B 1 295 ? 48.115 35.469 70.169 1.00 23.53 295 ALA B O 1
ATOM 7133 N N . LEU B 1 296 ? 47.124 34.455 71.912 1.00 19.37 296 LEU B N 1
ATOM 7134 C CA . LEU B 1 296 ? 46.473 35.675 72.397 1.00 24.18 296 LEU B CA 1
ATOM 7135 C C . LEU B 1 296 ? 46.693 35.910 73.888 1.00 23.31 296 LEU B C 1
ATOM 7136 O O . LEU B 1 296 ? 46.665 34.975 74.700 1.00 20.90 296 LEU B O 1
ATOM 7141 N N . ALA B 1 297 ? 46.835 37.187 74.238 1.00 27.32 297 ALA B N 1
ATOM 7142 C CA . ALA B 1 297 ? 46.807 37.609 75.633 1.00 29.68 297 ALA B CA 1
ATOM 7143 C C . ALA B 1 297 ? 45.391 37.476 76.181 1.00 28.34 297 ALA B C 1
ATOM 7144 O O . ALA B 1 297 ? 44.409 37.569 75.438 1.00 26.92 297 ALA B O 1
ATOM 7146 N N . SER B 1 298 ? 45.296 37.260 77.504 1.00 32.58 298 SER B N 1
ATOM 7147 C CA . SER B 1 298 ? 43.998 37.111 78.166 1.00 30.99 298 SER B CA 1
ATOM 7148 C C . SER B 1 298 ? 43.101 38.339 77.982 1.00 31.21 298 SER B C 1
ATOM 7149 O O . SER B 1 298 ? 41.872 38.207 77.921 1.00 31.28 298 SER B O 1
ATOM 7152 N N . GLU B 1 299 ? 43.692 39.535 77.921 1.00 32.33 299 GLU B N 1
ATOM 7153 C CA . GLU B 1 299 ? 42.976 40.787 77.714 1.00 32.16 299 GLU B CA 1
ATOM 7154 C C . GLU B 1 299 ? 42.535 41.006 76.269 1.00 33.24 299 GLU B C 1
ATOM 7155 O O . GLU B 1 299 ? 41.833 41.990 75.994 1.00 29.69 299 GLU B O 1
ATOM 7161 N N . THR B 1 300 ? 42.938 40.147 75.338 1.00 27.69 300 THR B N 1
ATOM 7162 C CA . THR B 1 300 ? 42.493 40.273 73.955 1.00 26.45 300 THR B CA 1
ATOM 7163 C C . THR B 1 300 ? 41.222 39.462 73.773 1.00 25.56 300 THR B C 1
ATOM 7164 O O . THR B 1 300 ? 41.146 38.300 74.198 1.00 26.47 300 THR B O 1
ATOM 7168 N N . ASN B 1 301 ? 40.222 40.093 73.176 1.00 25.81 301 ASN B N 1
ATOM 7169 C CA . ASN B 1 301 ? 38.933 39.457 72.953 1.00 26.45 301 ASN B CA 1
ATOM 7170 C C . ASN B 1 301 ? 39.061 38.316 71.952 1.00 26.45 301 ASN B C 1
ATOM 7171 O O . ASN B 1 301 ? 39.335 38.577 70.780 1.00 25.01 301 ASN B O 1
ATOM 7176 N N . PRO B 1 302 ? 38.805 37.062 72.327 1.00 23.62 302 PRO B N 1
ATOM 7177 C CA . PRO B 1 302 ? 39.001 35.979 71.348 1.00 24.76 302 PRO B CA 1
ATOM 7178 C C . PRO B 1 302 ? 38.037 36.052 70.166 1.00 24.22 302 PRO B C 1
ATOM 7179 O O . PRO B 1 302 ? 38.331 35.469 69.114 1.00 26.82 302 PRO B O 1
ATOM 7183 N N . ASP B 1 303 ? 36.916 36.769 70.283 1.00 24.44 303 ASP B N 1
ATOM 7184 C CA . ASP B 1 303 ? 35.953 36.825 69.178 1.00 24.64 303 ASP B CA 1
ATOM 7185 C C . ASP B 1 303 ? 36.463 37.660 68.004 1.00 24.21 303 ASP B C 1
ATOM 7186 O O . ASP B 1 303 ? 35.938 37.534 66.890 1.00 23.58 303 ASP B O 1
ATOM 7191 N N . GLU B 1 304 ? 37.487 38.484 68.204 1.00 26.72 304 GLU B N 1
ATOM 7192 C CA . GLU B 1 304 ? 38.090 39.147 67.054 1.00 24.21 304 GLU B CA 1
ATOM 7193 C C . GLU B 1 304 ? 39.022 38.233 66.262 1.00 26.09 304 GLU B C 1
ATOM 7194 O O . GLU B 1 304 ? 39.636 38.725 65.300 1.00 21.28 304 GLU B O 1
ATOM 7200 N N . TYR B 1 305 ? 39.108 36.934 66.622 1.00 19.79 305 TYR B N 1
ATOM 7201 C CA . TYR B 1 305 ? 39.991 35.983 65.941 1.00 22.62 305 TYR B CA 1
ATOM 7202 C C . TYR B 1 305 ? 39.280 34.681 65.576 1.00 25.90 305 TYR B C 1
ATOM 7203 O O . TYR B 1 305 ? 38.321 34.260 66.235 1.00 23.10 305 TYR B O 1
ATOM 7212 N N . GLU B 1 306 ? 39.790 34.041 64.518 1.00 23.20 306 GLU B N 1
ATOM 7213 C CA . GLU B 1 306 ? 39.339 32.741 64.054 1.00 24.51 306 GLU B CA 1
ATOM 7214 C C . GLU B 1 306 ? 40.530 31.826 63.800 1.00 20.95 306 GLU B C 1
ATOM 7215 O O . GLU B 1 306 ? 41.652 32.286 63.562 1.00 20.55 306 GLU B O 1
ATOM 7221 N N . THR B 1 307 ? 40.255 30.516 63.819 1.00 22.06 307 THR B N 1
ATOM 7222 C CA . THR B 1 307 ? 41.223 29.495 63.427 1.00 18.77 307 THR B CA 1
ATOM 7223 C C . THR B 1 307 ? 40.653 28.693 62.269 1.00 21.14 307 THR B C 1
ATOM 7224 O O . THR B 1 307 ? 39.478 28.300 62.295 1.00 20.86 307 THR B O 1
ATOM 7228 N N . VAL B 1 308 ? 41.481 28.460 61.253 1.00 17.84 308 VAL B N 1
ATOM 7229 C CA . VAL B 1 308 ? 41.117 27.646 60.090 1.00 21.75 308 VAL B CA 1
ATOM 7230 C C . VAL B 1 308 ? 42.088 26.469 60.009 1.00 19.90 308 VAL B C 1
ATOM 7231 O O . VAL B 1 308 ? 43.303 26.670 59.872 1.00 16.14 308 VAL B O 1
ATOM 7235 N N . MET B 1 309 ? 41.567 25.249 60.131 1.00 19.67 309 MET B N 1
ATOM 7236 C CA . MET B 1 309 ? 42.412 24.058 60.114 1.00 17.40 309 MET B CA 1
ATOM 7237 C C . MET B 1 309 ? 42.300 23.358 58.762 1.00 16.97 309 MET B C 1
ATOM 7238 O O . MET B 1 309 ? 41.241 23.363 58.125 1.00 18.63 309 MET B O 1
ATOM 7243 N N . PHE B 1 310 ? 43.410 22.744 58.355 1.00 14.08 310 PHE B N 1
ATOM 7244 C CA . PHE B 1 310 ? 43.621 22.035 57.100 1.00 17.34 310 PHE B CA 1
ATOM 7245 C C . PHE B 1 310 ? 44.360 20.746 57.396 1.00 20.45 310 PHE B C 1
ATOM 7246 O O . PHE B 1 310 ? 45.109 20.653 58.371 1.00 17.86 310 PHE B O 1
ATOM 7254 N N . GLY B 1 311 ? 44.190 19.766 56.522 1.00 17.62 311 GLY B N 1
ATOM 7255 C CA . GLY B 1 311 ? 45.044 18.604 56.590 1.00 17.41 311 GLY B CA 1
ATOM 7256 C C . GLY B 1 311 ? 46.261 18.846 55.721 1.00 20.54 311 GLY B C 1
ATOM 7257 O O . GLY B 1 311 ? 46.170 18.706 54.494 1.00 19.26 311 GLY B O 1
ATOM 7258 N N . CYS B 1 312 ? 47.382 19.247 56.342 1.00 16.36 312 CYS B N 1
ATOM 7259 C CA . CYS B 1 312 ? 48.617 19.584 55.645 1.00 18.10 312 CYS B CA 1
ATOM 7260 C C . CYS B 1 312 ? 49.705 19.914 56.652 1.00 18.99 312 CYS B C 1
ATOM 7261 O O . CYS B 1 312 ? 49.472 19.905 57.872 1.00 15.94 312 CYS B O 1
ATOM 7264 N N . SER B 1 313 ? 50.883 20.246 56.141 1.00 20.37 313 SER B N 1
ATOM 7265 C CA . SER B 1 313 ? 52.043 20.557 56.960 1.00 17.21 313 SER B CA 1
ATOM 7266 C C . SER B 1 313 ? 52.159 22.077 57.131 1.00 19.23 313 SER B C 1
ATOM 7267 O O . SER B 1 313 ? 51.325 22.845 56.630 1.00 18.96 313 SER B O 1
ATOM 7270 N N . GLY B 1 314 ? 53.230 22.510 57.819 1.00 17.45 314 GLY B N 1
ATOM 7271 C CA . GLY B 1 314 ? 53.438 23.936 58.037 1.00 20.19 314 GLY B CA 1
ATOM 7272 C C . GLY B 1 314 ? 53.696 24.715 56.764 1.00 19.09 314 GLY B C 1
ATOM 7273 O O . GLY B 1 314 ? 53.259 25.864 56.627 1.00 17.23 314 GLY B O 1
ATOM 7274 N N . THR B 1 315 ? 54.423 24.112 55.831 1.00 18.83 315 THR B N 1
ATOM 7275 C CA . THR B 1 315 ? 54.571 24.710 54.511 1.00 13.56 315 THR B CA 1
ATOM 7276 C C . THR B 1 315 ? 53.215 24.849 53.837 1.00 19.68 315 THR B C 1
ATOM 7277 O O . THR B 1 315 ? 52.934 25.860 53.179 1.00 17.83 315 THR B O 1
ATOM 7281 N N . GLY B 1 316 ? 52.362 23.837 53.995 1.00 16.52 316 GLY B N 1
ATOM 7282 C CA . GLY B 1 316 ? 50.998 23.944 53.520 1.00 19.60 316 GLY B CA 1
ATOM 7283 C C . GLY B 1 316 ? 50.309 25.173 54.070 1.00 19.31 316 GLY B C 1
ATOM 7284 O O . GLY B 1 316 ? 49.753 25.974 53.320 1.00 19.35 316 GLY B O 1
ATOM 7285 N N . ALA B 1 317 ? 50.406 25.376 55.384 1.00 16.65 317 ALA B N 1
ATOM 7286 C CA . ALA B 1 317 ? 49.724 26.501 56.004 1.00 14.67 317 ALA B CA 1
ATOM 7287 C C . ALA B 1 317 ? 50.311 27.833 55.536 1.00 17.83 317 ALA B C 1
ATOM 7288 O O . ALA B 1 317 ? 49.566 28.782 55.301 1.00 17.41 317 ALA B O 1
ATOM 7290 N N . ASP B 1 318 ? 51.646 27.943 55.425 1.00 15.35 318 ASP B N 1
ATOM 7291 C CA . ASP B 1 318 ? 52.238 29.124 54.810 1.00 17.33 318 ASP B CA 1
ATOM 7292 C C . ASP B 1 318 ? 51.680 29.361 53.413 1.00 16.07 318 ASP B C 1
ATOM 7293 O O . ASP B 1 318 ? 51.366 30.507 53.047 1.00 15.83 318 ASP B O 1
ATOM 7298 N N . GLU B 1 319 ? 51.565 28.282 52.613 1.00 17.80 319 GLU B N 1
ATOM 7299 C CA . GLU B 1 319 ? 51.017 28.409 51.273 1.00 15.66 319 GLU B CA 1
ATOM 7300 C C . GLU B 1 319 ? 49.555 28.836 51.307 1.00 16.24 319 GLU B C 1
ATOM 7301 O O . GLU B 1 319 ? 49.131 29.624 50.458 1.00 20.22 319 GLU B O 1
ATOM 7307 N N . VAL B 1 320 ? 48.769 28.339 52.267 1.00 16.75 320 VAL B N 1
ATOM 7308 C CA . VAL B 1 320 ? 47.403 28.852 52.453 1.00 19.49 320 VAL B CA 1
ATOM 7309 C C . VAL B 1 320 ? 47.410 30.377 52.504 1.00 19.09 320 VAL B C 1
ATOM 7310 O O . VAL B 1 320 ? 46.676 31.053 51.760 1.00 20.03 320 VAL B O 1
ATOM 7314 N N . MET B 1 321 ? 48.255 30.940 53.391 1.00 18.09 321 MET B N 1
ATOM 7315 C CA . MET B 1 321 ? 48.252 32.378 53.654 1.00 17.44 321 MET B CA 1
ATOM 7316 C C . MET B 1 321 ? 48.693 33.166 52.423 1.00 21.78 321 MET B C 1
ATOM 7317 O O . MET B 1 321 ? 48.060 34.153 52.035 1.00 23.28 321 MET B O 1
ATOM 7322 N N . VAL B 1 322 ? 49.805 32.765 51.822 1.00 18.55 322 VAL B N 1
ATOM 7323 C CA . VAL B 1 322 ? 50.354 33.520 50.710 1.00 16.08 322 VAL B CA 1
ATOM 7324 C C . VAL B 1 322 ? 49.394 33.493 49.529 1.00 18.07 322 VAL B C 1
ATOM 7325 O O . VAL B 1 322 ? 49.188 34.503 48.862 1.00 23.52 322 VAL B O 1
ATOM 7329 N N . SER B 1 323 ? 48.753 32.366 49.299 1.00 19.76 323 SER B N 1
ATOM 7330 C CA . SER B 1 323 ? 47.892 32.147 48.149 1.00 20.00 323 SER B CA 1
ATOM 7331 C C . SER B 1 323 ? 46.455 32.613 48.361 1.00 23.07 323 SER B C 1
ATOM 7332 O O . SER B 1 323 ? 45.684 32.619 47.399 1.00 21.25 323 SER B O 1
ATOM 7335 N N . SER B 1 324 ? 46.067 33.003 49.580 1.00 20.33 324 SER B N 1
ATOM 7336 C CA . SER B 1 324 ? 44.692 33.433 49.811 1.00 20.06 324 SER B CA 1
ATOM 7337 C C . SER B 1 324 ? 44.570 34.817 50.413 1.00 20.00 324 SER B C 1
ATOM 7338 O O . SER B 1 324 ? 43.441 35.286 50.600 1.00 21.61 324 SER B O 1
ATOM 7341 N N . CYS B 1 325 ? 45.672 35.465 50.774 1.00 20.46 325 CYS B N 1
ATOM 7342 C CA . CYS B 1 325 ? 45.585 36.704 51.538 1.00 23.07 325 CYS B CA 1
ATOM 7343 C C . CYS B 1 325 ? 46.079 37.915 50.776 1.00 23.21 325 CYS B C 1
ATOM 7344 O O . CYS B 1 325 ? 46.059 39.017 51.321 1.00 23.40 325 CYS B O 1
ATOM 7347 N N . VAL B 1 326 ? 46.558 37.746 49.553 1.00 23.49 326 VAL B N 1
ATOM 7348 C CA . VAL B 1 326 ? 47.140 38.880 48.847 1.00 22.39 326 VAL B CA 1
ATOM 7349 C C . VAL B 1 326 ? 46.473 38.946 47.479 1.00 21.04 326 VAL B C 1
ATOM 7350 O O . VAL B 1 326 ? 46.677 38.038 46.664 1.00 20.45 326 VAL B O 1
ATOM 7354 N N . PRO B 1 327 ? 45.640 39.954 47.205 1.00 25.65 327 PRO B N 1
ATOM 7355 C CA . PRO B 1 327 ? 45.012 40.075 45.880 1.00 28.52 327 PRO B CA 1
ATOM 7356 C C . PRO B 1 327 ? 45.976 40.580 44.813 1.00 28.19 327 PRO B C 1
ATOM 7357 O O . PRO B 1 327 ? 46.986 41.219 45.095 1.00 27.25 327 PRO B O 1
ATOM 7361 N N . ASP B 1 328 ? 45.608 40.323 43.556 1.00 26.82 328 ASP B N 1
ATOM 7362 C CA . ASP B 1 328 ? 46.451 40.762 42.454 1.00 34.05 328 ASP B CA 1
ATOM 7363 C C . ASP B 1 328 ? 46.554 42.281 42.386 1.00 30.45 328 ASP B C 1
ATOM 7364 O O . ASP B 1 328 ? 47.535 42.803 41.841 1.00 28.88 328 ASP B O 1
ATOM 7369 N N . THR B 1 329 ? 45.581 42.996 42.951 1.00 28.70 329 THR B N 1
ATOM 7370 C CA . THR B 1 329 ? 45.637 44.448 42.999 1.00 29.47 329 THR B CA 1
ATOM 7371 C C . THR B 1 329 ? 46.627 44.977 44.025 1.00 33.22 329 THR B C 1
ATOM 7372 O O . THR B 1 329 ? 46.932 46.178 44.002 1.00 34.34 329 THR B O 1
ATOM 7376 N N . GLY B 1 330 ? 47.122 44.129 44.929 1.00 31.31 330 GLY B N 1
ATOM 7377 C CA . GLY B 1 330 ? 48.108 44.531 45.907 1.00 32.40 330 GLY B CA 1
ATOM 7378 C C . GLY B 1 330 ? 49.519 44.125 45.504 1.00 29.25 330 GLY B C 1
ATOM 7379 O O . GLY B 1 330 ? 49.792 43.747 44.364 1.00 27.26 330 GLY B O 1
ATOM 7380 N N . ARG B 1 331 ? 50.425 44.194 46.483 1.00 27.38 331 ARG B N 1
ATOM 7381 C CA . ARG B 1 331 ? 51.831 43.855 46.271 1.00 27.68 331 ARG B CA 1
ATOM 7382 C C . ARG B 1 331 ? 52.433 43.424 47.603 1.00 29.05 331 ARG B C 1
ATOM 7383 O O . ARG B 1 331 ? 52.281 44.115 48.618 1.00 27.87 331 ARG B O 1
ATOM 7391 N N . LEU B 1 332 ? 53.114 42.282 47.589 1.00 27.43 332 LEU B N 1
ATOM 7392 C CA . LEU B 1 332 ? 53.621 41.640 48.794 1.00 28.46 332 LEU B CA 1
ATOM 7393 C C . LEU B 1 332 ? 55.116 41.906 48.963 1.00 29.75 332 LEU B C 1
ATOM 7394 O O . LEU B 1 332 ? 55.875 41.844 47.998 1.00 31.47 332 LEU B O 1
ATOM 7399 N N . LEU B 1 333 ? 55.529 42.225 50.189 1.00 27.09 333 LEU B N 1
ATOM 7400 C CA . LEU B 1 333 ? 56.941 42.264 50.562 1.00 29.73 333 LEU B CA 1
ATOM 7401 C C . LEU B 1 333 ? 57.255 41.026 51.400 1.00 31.25 333 LEU B C 1
ATOM 7402 O O . LEU B 1 333 ? 56.693 40.846 52.488 1.00 28.57 333 LEU B O 1
ATOM 7407 N N . VAL B 1 334 ? 58.129 40.163 50.890 1.00 28.43 334 VAL B N 1
ATOM 7408 C CA . VAL B 1 334 ? 58.544 38.984 51.623 1.00 25.87 334 VAL B CA 1
ATOM 7409 C C . VAL B 1 334 ? 59.921 39.259 52.207 1.00 28.77 334 VAL B C 1
ATOM 7410 O O . VAL B 1 334 ? 60.836 39.697 51.498 1.00 25.92 334 VAL B O 1
ATOM 7414 N N . ILE B 1 335 ? 60.036 39.084 53.517 1.00 27.70 335 ILE B N 1
ATOM 7415 C CA . ILE B 1 335 ? 61.325 39.089 54.188 1.00 24.79 335 ILE B CA 1
ATOM 7416 C C . ILE B 1 335 ? 61.934 37.710 54.035 1.00 25.38 335 ILE B C 1
ATOM 7417 O O . ILE B 1 335 ? 61.360 36.710 54.485 1.00 23.15 335 ILE B O 1
ATOM 7422 N N . ASP B 1 336 ? 63.090 37.651 53.418 1.00 23.16 336 ASP B N 1
ATOM 7423 C CA . ASP B 1 336 ? 63.834 36.407 53.301 1.00 25.15 336 ASP B CA 1
ATOM 7424 C C . ASP B 1 336 ? 65.092 36.567 54.143 1.00 27.14 336 ASP B C 1
ATOM 7425 O O . ASP B 1 336 ? 66.060 37.195 53.707 1.00 27.85 336 ASP B O 1
ATOM 7430 N N . ASN B 1 337 ? 65.076 36.052 55.369 1.00 24.97 337 ASN B N 1
ATOM 7431 C CA . ASN B 1 337 ? 66.350 35.931 56.077 1.00 25.58 337 ASN B CA 1
ATOM 7432 C C . ASN B 1 337 ? 66.516 34.513 56.586 1.00 23.62 337 ASN B C 1
ATOM 7433 O O . ASN B 1 337 ? 66.962 34.265 57.715 1.00 25.54 337 ASN B O 1
ATOM 7438 N N . GLY B 1 338 ? 66.207 33.566 55.710 1.00 20.96 338 GLY B N 1
ATOM 7439 C CA . GLY B 1 338 ? 66.275 32.160 56.048 1.00 24.92 338 GLY B CA 1
ATOM 7440 C C . GLY B 1 338 ? 65.464 31.320 55.085 1.00 26.34 338 GLY B C 1
ATOM 7441 O O . GLY B 1 338 ? 64.795 31.829 54.176 1.00 25.13 338 GLY B O 1
ATOM 7442 N N . SER B 1 339 ? 65.525 30.004 55.316 1.00 21.23 339 SER B N 1
ATOM 7443 C CA . SER B 1 339 ? 64.940 29.077 54.360 1.00 24.06 339 SER B CA 1
ATOM 7444 C C . SER B 1 339 ? 63.424 29.226 54.278 1.00 24.71 339 SER B C 1
ATOM 7445 O O . SER B 1 339 ? 62.844 28.980 53.209 1.00 21.53 339 SER B O 1
ATOM 7448 N N . TYR B 1 340 ? 62.760 29.622 55.379 1.00 20.20 340 TYR B N 1
ATOM 7449 C CA . TYR B 1 340 ? 61.299 29.622 55.354 1.00 25.80 340 TYR B CA 1
ATOM 7450 C C . TYR B 1 340 ? 60.750 30.908 54.784 1.00 21.68 340 TYR B C 1
ATOM 7451 O O . TYR B 1 340 ? 59.683 30.890 54.152 1.00 21.01 340 TYR B O 1
ATOM 7460 N N . GLY B 1 341 ? 61.485 32.008 54.950 1.00 23.11 341 GLY B N 1
ATOM 7461 C CA . GLY B 1 341 ? 61.153 33.220 54.220 1.00 22.33 341 GLY B CA 1
ATOM 7462 C C . GLY B 1 341 ? 61.402 33.070 52.729 1.00 21.70 341 GLY B C 1
ATOM 7463 O O . GLY B 1 341 ? 60.553 33.435 51.897 1.00 19.46 341 GLY B O 1
ATOM 7464 N N . ALA B 1 342 ? 62.574 32.533 52.371 1.00 24.17 342 ALA B N 1
ATOM 7465 C CA . ALA B 1 342 ? 62.821 32.146 50.981 1.00 22.81 342 ALA B CA 1
ATOM 7466 C C . ALA B 1 342 ? 61.670 31.311 50.438 1.00 21.95 342 ALA B C 1
ATOM 7467 O O . ALA B 1 342 ? 61.214 31.508 49.299 1.00 21.06 342 ALA B O 1
ATOM 7469 N N . ARG B 1 343 ? 61.180 30.366 51.242 1.00 21.77 343 ARG B N 1
ATOM 7470 C CA . ARG B 1 343 ? 60.132 29.468 50.764 1.00 23.32 343 ARG B CA 1
ATOM 7471 C C . ARG B 1 343 ? 58.831 30.218 50.505 1.00 19.77 343 ARG B C 1
ATOM 7472 O O . ARG B 1 343 ? 58.140 29.948 49.518 1.00 22.96 343 ARG B O 1
ATOM 7480 N N . MET B 1 344 ? 58.466 31.158 51.374 1.00 20.46 344 MET B N 1
ATOM 7481 C CA . MET B 1 344 ? 57.237 31.904 51.099 1.00 20.42 344 MET B CA 1
ATOM 7482 C C . MET B 1 344 ? 57.398 32.775 49.847 1.00 23.24 344 MET B C 1
ATOM 7483 O O . MET B 1 344 ? 56.448 32.942 49.076 1.00 18.46 344 MET B O 1
ATOM 7488 N N . ALA B 1 345 ? 58.600 33.325 49.627 1.00 18.95 345 ALA B N 1
ATOM 7489 C CA . ALA B 1 345 ? 58.870 34.080 48.404 1.00 21.89 345 ALA B CA 1
ATOM 7490 C C . ALA B 1 345 ? 58.718 33.195 47.165 1.00 21.37 345 ALA B C 1
ATOM 7491 O O . ALA B 1 345 ? 58.163 33.624 46.144 1.00 22.47 345 ALA B O 1
ATOM 7493 N N . LYS B 1 346 ? 59.213 31.959 47.232 1.00 16.95 346 LYS B N 1
ATOM 7494 C CA . LYS B 1 346 ? 59.067 31.069 46.093 1.00 18.85 346 LYS B CA 1
ATOM 7495 C C . LYS B 1 346 ? 57.592 30.750 45.834 1.00 22.17 346 LYS B C 1
ATOM 7496 O O . LYS B 1 346 ? 57.131 30.758 44.683 1.00 19.46 346 LYS B O 1
ATOM 7502 N N . ILE B 1 347 ? 56.836 30.476 46.895 1.00 21.67 347 ILE B N 1
ATOM 7503 C CA . ILE B 1 347 ? 55.398 30.256 46.748 1.00 17.89 347 ILE B CA 1
ATOM 7504 C C . ILE B 1 347 ? 54.746 31.440 46.056 1.00 18.29 347 ILE B C 1
ATOM 7505 O O . ILE B 1 347 ? 53.971 31.269 45.097 1.00 22.33 347 ILE B O 1
ATOM 7510 N N . ALA B 1 348 ? 55.039 32.664 46.532 1.00 18.08 348 ALA B N 1
ATOM 7511 C CA . ALA B 1 348 ? 54.434 33.883 45.961 1.00 22.57 348 ALA B CA 1
ATOM 7512 C C . ALA B 1 348 ? 54.759 34.050 44.474 1.00 25.66 348 ALA B C 1
ATOM 7513 O O . ALA B 1 348 ? 53.913 34.495 43.679 1.00 19.86 348 ALA B O 1
ATOM 7515 N N . ASP B 1 349 ? 55.979 33.692 44.086 1.00 23.16 349 ASP B N 1
ATOM 7516 C CA . ASP B 1 349 ? 56.392 33.735 42.683 1.00 24.95 349 ASP B CA 1
ATOM 7517 C C . ASP B 1 349 ? 55.645 32.694 41.848 1.00 24.18 349 ASP B C 1
ATOM 7518 O O . ASP B 1 349 ? 55.154 32.998 40.755 1.00 23.64 349 ASP B O 1
ATOM 7523 N N . ILE B 1 350 ? 55.560 31.451 42.349 1.00 23.47 350 ILE B N 1
ATOM 7524 C CA . ILE B 1 350 ? 54.841 30.388 41.642 1.00 23.02 350 ILE B CA 1
ATOM 7525 C C . ILE B 1 350 ? 53.417 30.834 41.332 1.00 26.13 350 ILE B C 1
ATOM 7526 O O . ILE B 1 350 ? 52.893 30.599 40.225 1.00 22.08 350 ILE B O 1
ATOM 7531 N N . TYR B 1 351 ? 52.790 31.547 42.278 1.00 21.71 351 TYR B N 1
ATOM 7532 C CA . TYR B 1 351 ? 51.418 31.994 42.123 1.00 23.30 351 TYR B CA 1
ATOM 7533 C C . TYR B 1 351 ? 51.304 33.320 41.375 1.00 23.88 351 TYR B C 1
ATOM 7534 O O . TYR B 1 351 ? 50.185 33.765 41.099 1.00 21.45 351 TYR B O 1
ATOM 7543 N N . LYS B 1 352 ? 52.431 33.943 41.037 1.00 24.88 352 LYS B N 1
ATOM 7544 C CA . LYS B 1 352 ? 52.462 35.190 40.277 1.00 21.38 352 LYS B CA 1
ATOM 7545 C C . LYS B 1 352 ? 51.752 36.313 41.035 1.00 23.81 352 LYS B C 1
ATOM 7546 O O . LYS B 1 352 ? 51.030 37.136 40.459 1.00 25.32 352 LYS B O 1
ATOM 7552 N N . ILE B 1 353 ? 51.923 36.320 42.347 1.00 22.88 353 ILE B N 1
ATOM 7553 C CA . ILE B 1 353 ? 51.493 37.451 43.179 1.00 21.95 353 ILE B CA 1
ATOM 7554 C C . ILE B 1 353 ? 52.500 38.580 43.023 1.00 21.27 353 ILE B C 1
ATOM 7555 O O . ILE B 1 353 ? 53.704 38.323 43.053 1.00 27.05 353 ILE B O 1
ATOM 7560 N N . PRO B 1 354 ? 52.078 39.835 42.845 1.00 27.63 354 PRO B N 1
ATOM 7561 C CA . PRO B 1 354 ? 53.046 40.945 42.796 1.00 28.60 354 PRO B CA 1
ATOM 7562 C C . PRO B 1 354 ? 53.838 41.045 44.097 1.00 27.94 354 PRO B C 1
ATOM 7563 O O . PRO B 1 354 ? 53.263 41.072 45.188 1.00 28.20 354 PRO B O 1
ATOM 7567 N N . MET B 1 355 ? 55.168 41.092 43.983 1.00 28.90 355 MET B N 1
ATOM 7568 C CA . MET B 1 355 ? 55.978 40.817 45.164 1.00 26.73 355 MET B CA 1
ATOM 7569 C C . MET B 1 355 ? 57.437 41.206 44.945 1.00 32.94 355 MET B C 1
ATOM 7570 O O . MET B 1 355 ? 58.010 40.928 43.886 1.00 30.26 355 MET B O 1
ATOM 7575 N N . ASP B 1 356 ? 58.036 41.810 45.972 1.00 28.67 356 ASP B N 1
ATOM 7576 C CA . ASP B 1 356 ? 59.482 41.963 46.071 1.00 30.78 356 ASP B CA 1
ATOM 7577 C C . ASP B 1 356 ? 59.989 41.266 47.335 1.00 31.85 356 ASP B C 1
ATOM 7578 O O . ASP B 1 356 ? 59.241 41.020 48.285 1.00 29.89 356 ASP B O 1
ATOM 7583 N N . ILE B 1 357 ? 61.281 40.948 47.334 1.00 31.14 357 ILE B N 1
ATOM 7584 C CA . ILE B 1 357 ? 61.943 40.232 48.421 1.00 30.37 357 ILE B CA 1
ATOM 7585 C C . ILE B 1 357 ? 62.805 41.222 49.184 1.00 30.19 357 ILE B C 1
ATOM 7586 O O . ILE B 1 357 ? 63.520 42.025 48.573 1.00 27.28 357 ILE B O 1
ATOM 7591 N N . PHE B 1 358 ? 62.722 41.196 50.508 1.00 25.93 358 PHE B N 1
ATOM 7592 C CA . PHE B 1 358 ? 63.692 41.897 51.353 1.00 30.52 358 PHE B CA 1
ATOM 7593 C C . PHE B 1 358 ? 64.659 40.835 51.884 1.00 29.64 358 PHE B C 1
ATOM 7594 O O . PHE B 1 358 ? 64.350 40.127 52.848 1.00 28.52 358 PHE B O 1
ATOM 7602 N N . LYS B 1 359 ? 65.815 40.689 51.228 1.00 29.23 359 LYS B N 1
ATOM 7603 C CA . LYS B 1 359 ? 66.790 39.658 51.600 1.00 30.35 359 LYS B CA 1
ATOM 7604 C C . LYS B 1 359 ? 67.719 40.182 52.682 1.00 28.06 359 LYS B C 1
ATOM 7605 O O . LYS B 1 359 ? 68.130 41.343 52.639 1.00 25.36 359 LYS B O 1
ATOM 7611 N N . SER B 1 360 ? 68.067 39.314 53.635 1.00 24.38 360 SER B N 1
ATOM 7612 C CA . SER B 1 360 ? 68.924 39.698 54.751 1.00 27.25 360 SER B CA 1
ATOM 7613 C C . SER B 1 360 ? 69.657 38.482 55.296 1.00 25.82 360 SER B C 1
ATOM 7614 O O . SER B 1 360 ? 69.284 37.346 55.027 1.00 28.73 360 SER B O 1
ATOM 7617 N N . SER B 1 361 ? 70.711 38.740 56.078 1.00 23.07 361 SER B N 1
ATOM 7618 C CA . SER B 1 361 ? 71.521 37.671 56.654 1.00 27.20 361 SER B CA 1
ATOM 7619 C C . SER B 1 361 ? 70.654 36.620 57.344 1.00 24.94 361 SER B C 1
ATOM 7620 O O . SER B 1 361 ? 69.599 36.925 57.906 1.00 24.48 361 SER B O 1
ATOM 7623 N N . THR B 1 362 ? 71.104 35.364 57.309 1.00 26.56 362 THR B N 1
ATOM 7624 C CA . THR B 1 362 ? 70.371 34.320 58.027 1.00 25.81 362 THR B CA 1
ATOM 7625 C C . THR B 1 362 ? 70.694 34.268 59.517 1.00 25.69 362 THR B C 1
ATOM 7626 O O . THR B 1 362 ? 69.957 33.616 60.272 1.00 25.94 362 THR B O 1
ATOM 7630 N N . TYR B 1 363 ? 71.747 34.939 59.973 1.00 27.06 363 TYR B N 1
ATOM 7631 C CA . TYR B 1 363 ? 72.149 34.839 61.372 1.00 25.42 363 TYR B CA 1
ATOM 7632 C C . TYR B 1 363 ? 72.395 36.181 62.043 1.00 27.81 363 TYR B C 1
ATOM 7633 O O . TYR B 1 363 ? 72.631 36.211 63.257 1.00 31.18 363 TYR B O 1
ATOM 7642 N N . GLU B 1 364 ? 72.342 37.269 61.315 1.00 26.86 364 GLU B N 1
ATOM 7643 C CA . GLU B 1 364 ? 72.404 38.581 61.908 1.00 28.02 364 GLU B CA 1
ATOM 7644 C C . GLU B 1 364 ? 71.059 39.299 61.770 1.00 28.93 364 GLU B C 1
ATOM 7645 O O . GLU B 1 364 ? 70.322 39.068 60.802 1.00 28.26 364 GLU B O 1
ATOM 7651 N N . PRO B 1 365 ? 70.717 40.174 62.721 1.00 26.33 365 PRO B N 1
ATOM 7652 C CA . PRO B 1 365 ? 69.395 40.813 62.706 1.00 25.81 365 PRO B CA 1
ATOM 7653 C C . PRO B 1 365 ? 69.127 41.594 61.423 1.00 30.61 365 PRO B C 1
ATOM 7654 O O . PRO B 1 365 ? 70.034 42.139 60.781 1.00 25.64 365 PRO B O 1
ATOM 7658 N N . LEU B 1 366 ? 67.853 41.627 61.053 1.00 24.42 366 LEU B N 1
ATOM 7659 C CA . LEU B 1 366 ? 67.383 42.534 60.021 1.00 25.80 366 LEU B CA 1
ATOM 7660 C C . LEU B 1 366 ? 67.720 43.974 60.397 1.00 27.36 366 LEU B C 1
ATOM 7661 O O . LEU B 1 366 ? 67.614 44.372 61.562 1.00 27.80 366 LEU B O 1
ATOM 7666 N N . ASP B 1 367 ? 68.167 44.751 59.408 1.00 24.39 367 ASP B N 1
ATOM 7667 C CA . ASP B 1 367 ? 68.263 46.200 59.565 1.00 26.65 367 ASP B CA 1
ATOM 7668 C C . ASP B 1 367 ? 66.841 46.768 59.570 1.00 30.10 367 ASP B C 1
ATOM 7669 O O . ASP B 1 367 ? 66.173 46.775 58.532 1.00 30.65 367 ASP B O 1
ATOM 7674 N N . LEU B 1 368 ? 66.361 47.223 60.737 1.00 27.58 368 LEU B N 1
ATOM 7675 C CA . LEU B 1 368 ? 64.988 47.715 60.860 1.00 30.92 368 LEU B CA 1
ATOM 7676 C C . LEU B 1 368 ? 64.804 49.094 60.242 1.00 30.78 368 LEU B C 1
ATOM 7677 O O . LEU B 1 368 ? 63.675 49.478 59.910 1.00 28.89 368 LEU B O 1
ATOM 7682 N N . GLN B 1 369 ? 65.888 49.849 60.096 1.00 29.89 369 GLN B N 1
ATOM 7683 C CA . GLN B 1 369 ? 65.826 51.123 59.390 1.00 30.58 369 GLN B CA 1
ATOM 7684 C C . GLN B 1 369 ? 65.625 50.923 57.894 1.00 26.96 369 GLN B C 1
ATOM 7685 O O . GLN B 1 369 ? 64.828 51.629 57.273 1.00 30.65 369 GLN B O 1
ATOM 7691 N N . LYS B 1 370 ? 66.356 49.988 57.295 1.00 28.01 370 LYS B N 1
ATOM 7692 C CA . LYS B 1 370 ? 66.189 49.714 55.873 1.00 27.41 370 LYS B CA 1
ATOM 7693 C C . LYS B 1 370 ? 64.862 49.022 55.594 1.00 29.53 370 LYS B C 1
ATOM 7694 O O . LYS B 1 370 ? 64.271 49.232 54.531 1.00 26.25 370 LYS B O 1
ATOM 7700 N N . LEU B 1 371 ? 64.376 48.196 56.529 1.00 27.70 371 LEU B N 1
ATOM 7701 C CA . LEU B 1 371 ? 63.053 47.614 56.348 1.00 28.10 371 LEU B CA 1
ATOM 7702 C C . LEU B 1 371 ? 61.968 48.689 56.384 1.00 29.21 371 LEU B C 1
ATOM 7703 O O . LEU B 1 371 ? 61.056 48.686 55.546 1.00 26.92 371 LEU B O 1
ATOM 7708 N N . GLU B 1 372 ? 62.033 49.611 57.355 1.00 28.12 372 GLU B N 1
ATOM 7709 C CA . GLU B 1 372 ? 60.994 50.644 57.453 1.00 27.57 372 GLU B CA 1
ATOM 7710 C C . GLU B 1 372 ? 60.965 51.528 56.203 1.00 31.03 372 GLU B C 1
ATOM 7711 O O . GLU B 1 372 ? 59.892 51.984 55.792 1.00 28.81 372 GLU B O 1
ATOM 7717 N N . ALA B 1 373 ? 62.119 51.733 55.554 1.00 31.02 373 ALA B N 1
ATOM 7718 C CA . ALA B 1 373 ? 62.142 52.522 54.324 1.00 32.43 373 ALA B CA 1
ATOM 7719 C C . ALA B 1 373 ? 61.423 51.822 53.179 1.00 32.45 373 ALA B C 1
ATOM 7720 O O . ALA B 1 373 ? 60.832 52.498 52.334 1.00 32.20 373 ALA B O 1
ATOM 7722 N N . GLU B 1 374 ? 61.469 50.487 53.104 1.00 29.83 374 GLU B N 1
ATOM 7723 C CA . GLU B 1 374 ? 60.629 49.827 52.103 1.00 34.61 374 GLU B CA 1
ATOM 7724 C C . GLU B 1 374 ? 59.150 49.983 52.439 1.00 30.63 374 GLU B C 1
ATOM 7725 O O . GLU B 1 374 ? 58.332 50.212 51.541 1.00 34.93 374 GLU B O 1
ATOM 7731 N N . PHE B 1 375 ? 58.786 49.849 53.726 1.00 28.01 375 PHE B N 1
ATOM 7732 C CA . PHE B 1 375 ? 57.412 50.117 54.146 1.00 32.22 375 PHE B CA 1
ATOM 7733 C C . PHE B 1 375 ? 56.976 51.485 53.666 1.00 32.93 375 PHE B C 1
ATOM 7734 O O . PHE B 1 375 ? 55.892 51.643 53.101 1.00 34.61 375 PHE B O 1
ATOM 7742 N N . ALA B 1 376 ? 57.831 52.488 53.867 1.00 32.84 376 ALA B N 1
ATOM 7743 C CA . ALA B 1 376 ? 57.485 53.882 53.617 1.00 36.36 376 ALA B CA 1
ATOM 7744 C C . ALA B 1 376 ? 57.373 54.223 52.133 1.00 35.31 376 ALA B C 1
ATOM 7745 O O . ALA B 1 376 ? 56.912 55.319 51.812 1.00 38.44 376 ALA B O 1
ATOM 7747 N N . THR B 1 377 ? 57.771 53.337 51.224 1.00 32.68 377 THR B N 1
ATOM 7748 C CA . THR B 1 377 ? 57.497 53.610 49.819 1.00 32.11 377 THR B CA 1
ATOM 7749 C C . THR B 1 377 ? 56.009 53.542 49.500 1.00 36.95 377 THR B C 1
ATOM 7750 O O . THR B 1 377 ? 55.593 54.030 48.443 1.00 35.57 377 THR B O 1
ATOM 7754 N N . LYS B 1 378 ? 55.203 52.967 50.389 1.00 33.49 378 LYS B N 1
ATOM 7755 C CA . LYS B 1 378 ? 53.774 52.771 50.168 1.00 36.22 378 LYS B CA 1
ATOM 7756 C C . LYS B 1 378 ? 53.506 51.899 48.943 1.00 34.20 378 LYS B C 1
ATOM 7757 O O . LYS B 1 378 ? 52.414 51.927 48.395 1.00 36.30 378 LYS B O 1
ATOM 7763 N N . LYS B 1 379 ? 54.510 51.134 48.496 1.00 34.23 379 LYS B N 1
ATOM 7764 C CA . LYS B 1 379 ? 54.357 50.204 47.380 1.00 31.65 379 LYS B CA 1
ATOM 7765 C C . LYS B 1 379 ? 53.699 48.889 47.786 1.00 30.88 379 LYS B C 1
ATOM 7766 O O . LYS B 1 379 ? 53.153 48.191 46.924 1.00 36.25 379 LYS B O 1
ATOM 7772 N N . TYR B 1 380 ? 53.757 48.524 49.061 1.00 32.65 380 TYR B N 1
ATOM 7773 C CA . TYR B 1 380 ? 53.364 47.198 49.526 1.00 32.40 380 TYR B CA 1
ATOM 7774 C C . TYR B 1 380 ? 52.104 47.276 50.368 1.00 30.54 380 TYR B C 1
ATOM 7775 O O . TYR B 1 380 ? 52.015 48.114 51.274 1.00 32.03 380 TYR B O 1
ATOM 7784 N N . THR B 1 381 ? 51.137 46.397 50.062 1.00 26.72 381 THR B N 1
ATOM 7785 C CA . THR B 1 381 ? 49.913 46.268 50.844 1.00 27.83 381 THR B CA 1
ATOM 7786 C C . THR B 1 381 ? 49.990 45.183 51.901 1.00 27.64 381 THR B C 1
ATOM 7787 O O . THR B 1 381 ? 49.168 45.177 52.826 1.00 25.80 381 THR B O 1
ATOM 7791 N N . HIS B 1 382 ? 50.959 44.269 51.782 1.00 28.98 382 HIS B N 1
ATOM 7792 C CA . HIS B 1 382 ? 51.031 43.043 52.563 1.00 27.12 382 HIS B CA 1
ATOM 7793 C C . HIS B 1 382 ? 52.496 42.715 52.824 1.00 26.46 382 HIS B C 1
ATOM 7794 O O . HIS B 1 382 ? 53.340 42.899 51.943 1.00 27.20 382 HIS B O 1
ATOM 7801 N N . LEU B 1 383 ? 52.776 42.221 54.027 1.00 24.41 383 LEU B N 1
ATOM 7802 C CA . LEU B 1 383 ? 54.097 41.747 54.443 1.00 23.30 383 LEU B CA 1
ATOM 7803 C C . LEU B 1 383 ? 53.983 40.294 54.867 1.00 27.49 383 LEU B C 1
ATOM 7804 O O . LEU B 1 383 ? 53.071 39.939 55.622 1.00 24.66 383 LEU B O 1
ATOM 7809 N N . ALA B 1 384 ? 54.902 39.459 54.390 1.00 23.94 384 ALA B N 1
ATOM 7810 C CA . ALA B 1 384 ? 55.023 38.095 54.871 1.00 24.75 384 ALA B CA 1
ATOM 7811 C C . ALA B 1 384 ? 56.411 37.919 55.470 1.00 30.23 384 ALA B C 1
ATOM 7812 O O . ALA B 1 384 ? 57.402 38.372 54.889 1.00 27.24 384 ALA B O 1
ATOM 7814 N N . CYS B 1 385 ? 56.474 37.283 56.642 1.00 22.93 385 CYS B N 1
ATOM 7815 C CA . CYS B 1 385 ? 57.741 37.137 57.341 1.00 23.34 385 CYS B CA 1
ATOM 7816 C C . CYS B 1 385 ? 57.628 35.963 58.292 1.00 23.27 385 CYS B C 1
ATOM 7817 O O . CYS B 1 385 ? 56.535 35.432 58.539 1.00 23.63 385 CYS B O 1
ATOM 7820 N N . VAL B 1 386 ? 58.781 35.587 58.833 1.00 22.77 386 VAL B N 1
ATOM 7821 C CA . VAL B 1 386 ? 58.955 34.454 59.725 1.00 20.37 386 VAL B CA 1
ATOM 7822 C C . VAL B 1 386 ? 59.333 34.971 61.109 1.00 23.39 386 VAL B C 1
ATOM 7823 O O . VAL B 1 386 ? 60.160 35.883 61.234 1.00 21.73 386 VAL B O 1
ATOM 7827 N N . TYR B 1 387 ? 58.754 34.362 62.147 1.00 18.42 387 TYR B N 1
ATOM 7828 C CA . TYR B 1 387 ? 59.022 34.791 63.514 1.00 22.23 387 TYR B CA 1
ATOM 7829 C C . TYR B 1 387 ? 60.283 34.121 64.034 1.00 21.68 387 TYR B C 1
ATOM 7830 O O . TYR B 1 387 ? 61.255 34.787 64.404 1.00 28.31 387 TYR B O 1
ATOM 7839 N N . HIS B 1 388 ? 60.296 32.802 64.035 1.00 21.76 388 HIS B N 1
ATOM 7840 C CA . HIS B 1 388 ? 61.463 32.021 64.408 1.00 24.80 388 HIS B CA 1
ATOM 7841 C C . HIS B 1 388 ? 62.005 31.344 63.154 1.00 26.67 388 HIS B C 1
ATOM 7842 O O . HIS B 1 388 ? 61.310 30.519 62.545 1.00 20.15 388 HIS B O 1
ATOM 7849 N N . GLU B 1 389 ? 63.236 31.708 62.762 1.00 24.90 389 GLU B N 1
ATOM 7850 C CA . GLU B 1 389 ? 63.876 31.129 61.579 1.00 21.13 389 GLU B CA 1
ATOM 7851 C C . GLU B 1 389 ? 64.660 29.925 62.044 1.00 22.96 389 GLU B C 1
ATOM 7852 O O . GLU B 1 389 ? 65.830 30.022 62.458 1.00 23.96 389 GLU B O 1
ATOM 7858 N N . THR B 1 390 ? 63.989 28.780 62.004 1.00 19.75 390 THR B N 1
ATOM 7859 C CA . THR B 1 390 ? 64.582 27.512 62.419 1.00 20.89 390 THR B CA 1
ATOM 7860 C C . THR B 1 390 ? 65.831 27.152 61.623 1.00 23.69 390 THR B C 1
ATOM 7861 O O . THR B 1 390 ? 66.611 26.289 62.063 1.00 20.62 390 THR B O 1
ATOM 7865 N N . THR B 1 391 ? 66.010 27.765 60.452 1.00 22.75 391 THR B N 1
ATOM 7866 C CA . THR B 1 391 ? 67.257 27.636 59.700 1.00 22.13 391 THR B CA 1
ATOM 7867 C C . THR B 1 391 ? 68.466 27.808 60.602 1.00 18.84 391 THR B C 1
ATOM 7868 O O . THR B 1 391 ? 69.421 27.024 60.544 1.00 21.55 391 THR B O 1
ATOM 7872 N N . THR B 1 392 ? 68.445 28.825 61.455 1.00 19.95 392 THR B N 1
ATOM 7873 C CA . THR B 1 392 ? 69.581 29.099 62.328 1.00 23.50 392 THR B CA 1
ATOM 7874 C C . THR B 1 392 ? 69.223 29.248 63.789 1.00 24.79 392 THR B C 1
ATOM 7875 O O . THR B 1 392 ? 70.128 29.179 64.629 1.00 23.83 392 THR B O 1
ATOM 7879 N N . GLY B 1 393 ? 67.952 29.453 64.122 1.00 19.15 393 GLY B N 1
ATOM 7880 C CA . GLY B 1 393 ? 67.529 29.778 65.460 1.00 18.23 393 GLY B CA 1
ATOM 7881 C C . GLY B 1 393 ? 67.365 31.257 65.697 1.00 19.76 393 GLY B C 1
ATOM 7882 O O . GLY B 1 393 ? 66.998 31.658 66.814 1.00 20.34 393 GLY B O 1
ATOM 7883 N N . LEU B 1 394 ? 67.639 32.070 64.680 1.00 21.36 394 LEU B N 1
ATOM 7884 C CA . LEU B 1 394 ? 67.408 33.500 64.745 1.00 20.09 394 LEU B CA 1
ATOM 7885 C C . LEU B 1 394 ? 65.936 33.783 65.030 1.00 24.21 394 LEU B C 1
ATOM 7886 O O . LEU B 1 394 ? 65.051 33.203 64.389 1.00 24.60 394 LEU B O 1
ATOM 7891 N N . LEU B 1 395 ? 65.686 34.695 65.985 1.00 23.29 395 LEU B N 1
ATOM 7892 C CA . LEU B 1 395 ? 64.351 35.185 66.324 1.00 21.41 395 LEU B CA 1
ATOM 7893 C C . LEU B 1 395 ? 64.163 36.575 65.714 1.00 26.15 395 LEU B C 1
ATOM 7894 O O . LEU B 1 395 ? 64.847 37.533 66.099 1.00 21.57 395 LEU B O 1
ATOM 7899 N N . ASN B 1 396 ? 63.243 36.680 64.730 1.00 24.18 396 ASN B N 1
ATOM 7900 C CA . ASN B 1 396 ? 63.000 38.006 64.177 1.00 26.00 396 ASN B CA 1
ATOM 7901 C C . ASN B 1 396 ? 62.087 38.782 65.116 1.00 22.98 396 ASN B C 1
ATOM 7902 O O . ASN B 1 396 ? 61.238 38.191 65.777 1.00 21.73 396 ASN B O 1
ATOM 7907 N N . PRO B 1 397 ? 62.266 40.061 65.233 1.00 23.87 397 PRO B N 1
ATOM 7908 C CA . PRO B 1 397 ? 61.558 40.785 66.330 1.00 28.31 397 PRO B CA 1
ATOM 7909 C C . PRO B 1 397 ? 60.178 41.280 65.911 1.00 22.36 397 PRO B C 1
ATOM 7910 O O . PRO B 1 397 ? 59.920 42.475 65.742 1.00 24.22 397 PRO B O 1
ATOM 7914 N N . LEU B 1 398 ? 59.255 40.344 65.727 1.00 25.96 398 LEU B N 1
ATOM 7915 C CA . LEU B 1 398 ? 57.982 40.698 65.107 1.00 20.37 398 LEU B CA 1
ATOM 7916 C C . LEU B 1 398 ? 57.133 41.605 65.982 1.00 24.64 398 LEU B C 1
ATOM 7917 O O . LEU B 1 398 ? 56.136 42.133 65.488 1.00 25.51 398 LEU B O 1
ATOM 7922 N N . HIS B 1 399 ? 57.492 41.779 67.263 1.00 25.76 399 HIS B N 1
ATOM 7923 C CA . HIS B 1 399 ? 56.805 42.736 68.134 1.00 23.31 399 HIS B CA 1
ATOM 7924 C C . HIS B 1 399 ? 57.143 44.174 67.783 1.00 22.52 399 HIS B C 1
ATOM 7925 O O . HIS B 1 399 ? 56.408 45.073 68.191 1.00 24.74 399 HIS B O 1
ATOM 7932 N N . ILE B 1 400 ? 58.261 44.404 67.090 1.00 24.59 400 ILE B N 1
ATOM 7933 C CA . ILE B 1 400 ? 58.569 45.684 66.452 1.00 21.03 400 ILE B CA 1
ATOM 7934 C C . ILE B 1 400 ? 58.121 45.702 64.992 1.00 23.66 400 ILE B C 1
ATOM 7935 O O . ILE B 1 400 ? 57.496 46.659 64.531 1.00 28.63 400 ILE B O 1
ATOM 7940 N N . ILE B 1 401 ? 58.429 44.649 64.229 1.00 20.58 401 ILE B N 1
ATOM 7941 C CA . ILE B 1 401 ? 58.240 44.694 62.777 1.00 19.66 401 ILE B CA 1
ATOM 7942 C C . ILE B 1 401 ? 56.757 44.745 62.409 1.00 24.22 401 ILE B C 1
ATOM 7943 O O . ILE B 1 401 ? 56.338 45.496 61.517 1.00 24.60 401 ILE B O 1
ATOM 7948 N N . CYS B 1 402 ? 55.955 43.931 63.038 1.00 21.55 402 CYS B N 1
ATOM 7949 C CA . CYS B 1 402 ? 54.615 43.861 62.480 1.00 23.85 402 CYS B CA 1
ATOM 7950 C C . CYS B 1 402 ? 53.782 45.085 62.872 1.00 24.99 402 CYS B C 1
ATOM 7951 O O . CYS B 1 402 ? 53.048 45.609 62.022 1.00 25.48 402 CYS B O 1
ATOM 7954 N N . PRO B 1 403 ? 53.874 45.602 64.106 1.00 24.10 403 PRO B N 1
ATOM 7955 C CA . PRO B 1 403 ? 53.180 46.871 64.383 1.00 27.39 403 PRO B CA 1
ATOM 7956 C C . PRO B 1 403 ? 53.669 48.006 63.493 1.00 30.52 403 PRO B C 1
ATOM 7957 O O . PRO B 1 403 ? 52.869 48.850 63.063 1.00 31.51 403 PRO B O 1
ATOM 7961 N N . MET B 1 404 ? 54.960 48.022 63.162 1.00 25.99 404 MET B N 1
ATOM 7962 C CA . MET B 1 404 ? 55.467 49.035 62.250 1.00 29.37 404 MET B CA 1
ATOM 7963 C C . MET B 1 404 ? 54.788 48.920 60.886 1.00 32.14 404 MET B C 1
ATOM 7964 O O . MET B 1 404 ? 54.319 49.923 60.330 1.00 31.17 404 MET B O 1
ATOM 7969 N N . ALA B 1 405 ? 54.698 47.690 60.350 1.00 26.19 405 ALA B N 1
ATOM 7970 C CA . ALA B 1 405 ? 53.979 47.459 59.097 1.00 29.73 405 ALA B CA 1
ATOM 7971 C C . ALA B 1 405 ? 52.515 47.889 59.198 1.00 30.42 405 ALA B C 1
ATOM 7972 O O . ALA B 1 405 ? 51.980 48.493 58.265 1.00 29.04 405 ALA B O 1
ATOM 7974 N N . LYS B 1 406 ? 51.854 47.590 60.319 1.00 29.37 406 LYS B N 1
ATOM 7975 C CA . LYS B 1 406 ? 50.472 48.025 60.495 1.00 30.12 406 LYS B CA 1
ATOM 7976 C C . LYS B 1 406 ? 50.371 49.540 60.397 1.00 33.87 406 LYS B C 1
ATOM 7977 O O . LYS B 1 406 ? 49.404 50.074 59.844 1.00 27.71 406 LYS B O 1
ATOM 7983 N N . LYS B 1 407 ? 51.374 50.242 60.924 1.00 32.70 407 LYS B N 1
ATOM 7984 C CA . LYS B 1 407 ? 51.372 51.699 60.919 1.00 33.69 407 LYS B CA 1
ATOM 7985 C C . LYS B 1 407 ? 51.448 52.254 59.503 1.00 33.85 407 LYS B C 1
ATOM 7986 O O . LYS B 1 407 ? 50.929 53.348 59.239 1.00 37.57 407 LYS B O 1
ATOM 7992 N N . TYR B 1 408 ? 52.042 51.507 58.574 1.00 31.79 408 TYR B N 1
ATOM 7993 C CA . TYR B 1 408 ? 52.080 51.885 57.168 1.00 32.98 408 TYR B CA 1
ATOM 7994 C C . TYR B 1 408 ? 50.894 51.347 56.373 1.00 31.80 408 TYR B C 1
ATOM 7995 O O . TYR B 1 408 ? 50.911 51.400 55.137 1.00 32.33 408 TYR B O 1
ATOM 8004 N N . GLY B 1 409 ? 49.870 50.831 57.048 1.00 31.78 409 GLY B N 1
ATOM 8005 C CA . GLY B 1 409 ? 48.694 50.351 56.340 1.00 33.45 409 GLY B CA 1
ATOM 8006 C C . GLY B 1 409 ? 48.828 48.969 55.741 1.00 33.75 409 GLY B C 1
ATOM 8007 O O . GLY B 1 409 ? 48.052 48.615 54.850 1.00 32.57 409 GLY B O 1
ATOM 8008 N N . MET B 1 410 ? 49.766 48.153 56.215 1.00 31.37 410 MET B N 1
ATOM 8009 C CA . MET B 1 410 ? 49.990 46.855 55.605 1.00 25.72 410 MET B CA 1
ATOM 8010 C C . MET B 1 410 ? 49.338 45.732 56.402 1.00 25.98 410 MET B C 1
ATOM 8011 O O . MET B 1 410 ? 49.237 45.779 57.632 1.00 27.79 410 MET B O 1
ATOM 8016 N N . VAL B 1 411 ? 48.888 44.722 55.671 1.00 24.39 411 VAL B N 1
ATOM 8017 C CA . VAL B 1 411 ? 48.336 43.502 56.250 1.00 26.90 411 VAL B CA 1
ATOM 8018 C C . VAL B 1 411 ? 49.485 42.531 56.511 1.00 25.15 411 VAL B C 1
ATOM 8019 O O . VAL B 1 411 ? 50.293 42.259 55.614 1.00 24.57 411 VAL B O 1
ATOM 8023 N N . THR B 1 412 ? 49.547 41.988 57.727 1.00 20.90 412 THR B N 1
ATOM 8024 C CA . THR B 1 412 ? 50.661 41.153 58.128 1.00 22.93 412 THR B CA 1
ATOM 8025 C C . THR B 1 412 ? 50.307 39.676 58.010 1.00 25.42 412 THR B C 1
ATOM 8026 O O . THR B 1 412 ? 49.198 39.249 58.358 1.00 23.61 412 THR B O 1
ATOM 8030 N N . ILE B 1 413 ? 51.233 38.927 57.426 1.00 24.36 413 ILE B N 1
ATOM 8031 C CA . ILE B 1 413 ? 51.138 37.492 57.203 1.00 24.18 413 ILE B CA 1
ATOM 8032 C C . ILE B 1 413 ? 52.385 36.907 57.832 1.00 21.04 413 ILE B C 1
ATOM 8033 O O . ILE B 1 413 ? 53.496 37.256 57.422 1.00 22.53 413 ILE B O 1
ATOM 8038 N N . VAL B 1 414 ? 52.221 36.057 58.844 1.00 22.65 414 VAL B N 1
ATOM 8039 C CA . VAL B 1 414 ? 53.362 35.664 59.666 1.00 21.66 414 VAL B CA 1
ATOM 8040 C C . VAL B 1 414 ? 53.448 34.159 59.758 1.00 20.73 414 VAL B C 1
ATOM 8041 O O . VAL B 1 414 ? 52.509 33.498 60.221 1.00 22.64 414 VAL B O 1
ATOM 8045 N N . ASP B 1 415 ? 54.606 33.627 59.422 1.00 18.39 415 ASP B N 1
ATOM 8046 C CA . ASP B 1 415 ? 54.900 32.231 59.692 1.00 18.95 415 ASP B CA 1
ATOM 8047 C C . ASP B 1 415 ? 55.454 32.180 61.111 1.00 21.68 415 ASP B C 1
ATOM 8048 O O . ASP B 1 415 ? 56.564 32.660 61.364 1.00 20.42 415 ASP B O 1
ATOM 8053 N N . ALA B 1 416 ? 54.666 31.647 62.041 1.00 17.63 416 ALA B N 1
ATOM 8054 C CA . ALA B 1 416 ? 55.096 31.411 63.413 1.00 20.63 416 ALA B CA 1
ATOM 8055 C C . ALA B 1 416 ? 55.130 29.911 63.698 1.00 20.29 416 ALA B C 1
ATOM 8056 O O . ALA B 1 416 ? 54.825 29.457 64.808 1.00 21.19 416 ALA B O 1
ATOM 8058 N N . VAL B 1 417 ? 55.481 29.127 62.674 1.00 21.05 417 VAL B N 1
ATOM 8059 C CA . VAL B 1 417 ? 55.358 27.678 62.760 1.00 19.10 417 VAL B CA 1
ATOM 8060 C C . VAL B 1 417 ? 56.169 27.109 63.921 1.00 20.18 417 VAL B C 1
ATOM 8061 O O . VAL B 1 417 ? 55.716 26.190 64.626 1.00 21.14 417 VAL B O 1
ATOM 8065 N N . SER B 1 418 ? 57.379 27.634 64.135 1.00 19.85 418 SER B N 1
ATOM 8066 C CA . SER B 1 418 ? 58.292 27.187 65.182 1.00 17.98 418 SER B CA 1
ATOM 8067 C C . SER B 1 418 ? 58.392 28.189 66.333 1.00 21.89 418 SER B C 1
ATOM 8068 O O . SER B 1 418 ? 59.381 28.194 67.087 1.00 20.07 418 SER B O 1
ATOM 8071 N N . ALA B 1 419 ? 57.407 29.064 66.460 1.00 18.69 419 ALA B N 1
ATOM 8072 C CA . ALA B 1 419 ? 57.364 30.041 67.533 1.00 20.65 419 ALA B CA 1
ATOM 8073 C C . ALA B 1 419 ? 56.137 29.849 68.406 1.00 20.07 419 ALA B C 1
ATOM 8074 O O . ALA B 1 419 ? 56.226 29.880 69.638 1.00 22.02 419 ALA B O 1
ATOM 8076 N N . TYR B 1 420 ? 54.978 29.672 67.778 1.00 18.74 420 TYR B N 1
ATOM 8077 C CA . TYR B 1 420 ? 53.722 29.537 68.500 1.00 17.13 420 TYR B CA 1
ATOM 8078 C C . TYR B 1 420 ? 53.787 28.388 69.509 1.00 17.74 420 TYR B C 1
ATOM 8079 O O . TYR B 1 420 ? 54.302 27.308 69.217 1.00 18.69 420 TYR B O 1
ATOM 8088 N N . CYS B 1 421 ? 53.290 28.656 70.725 1.00 17.99 421 CYS B N 1
ATOM 8089 C CA . CYS B 1 421 ? 53.236 27.760 71.871 1.00 18.10 421 CYS B CA 1
ATOM 8090 C C . CYS B 1 421 ? 54.597 27.524 72.500 1.00 20.11 421 CYS B C 1
ATOM 8091 O O . CYS B 1 421 ? 54.671 26.793 73.495 1.00 19.12 421 CYS B O 1
ATOM 8094 N N . GLY B 1 422 ? 55.665 28.119 71.970 1.00 17.60 422 GLY B N 1
ATOM 8095 C CA . GLY B 1 422 ? 56.984 28.032 72.577 1.00 19.80 422 GLY B CA 1
ATOM 8096 C C . GLY B 1 422 ? 57.288 29.278 73.390 1.00 21.89 422 GLY B C 1
ATOM 8097 O O . GLY B 1 422 ? 58.114 29.245 74.302 1.00 21.59 422 GLY B O 1
ATOM 8098 N N . MET B 1 423 ? 56.630 30.384 73.045 1.00 21.93 423 MET B N 1
ATOM 8099 C CA . MET B 1 423 ? 56.738 31.655 73.729 1.00 22.28 423 MET B CA 1
ATOM 8100 C C . MET B 1 423 ? 55.363 32.298 73.767 1.00 21.18 423 MET B C 1
ATOM 8101 O O . MET B 1 423 ? 54.527 32.032 72.889 1.00 21.11 423 MET B O 1
ATOM 8106 N N . PRO B 1 424 ? 55.111 33.174 74.750 1.00 23.05 424 PRO B N 1
ATOM 8107 C CA . PRO B 1 424 ? 53.855 33.940 74.754 1.00 23.03 424 PRO B CA 1
ATOM 8108 C C . PRO B 1 424 ? 53.740 34.772 73.492 1.00 20.70 424 PRO B C 1
ATOM 8109 O O . PRO B 1 424 ? 54.714 35.369 73.024 1.00 19.31 424 PRO B O 1
ATOM 8113 N N . MET B 1 425 ? 52.537 34.790 72.934 1.00 20.97 425 MET B N 1
ATOM 8114 C CA . MET B 1 425 ? 52.247 35.578 71.752 1.00 19.91 425 MET B CA 1
ATOM 8115 C C . MET B 1 425 ? 50.901 36.228 71.982 1.00 20.30 425 MET B C 1
ATOM 8116 O O . MET B 1 425 ? 50.011 35.609 72.576 1.00 23.11 425 MET B O 1
ATOM 8121 N N . ASP B 1 426 ? 50.770 37.480 71.548 1.00 21.46 426 ASP B N 1
ATOM 8122 C CA . ASP B 1 426 ? 49.480 38.172 71.528 1.00 24.25 426 ASP B CA 1
ATOM 8123 C C . ASP B 1 426 ? 49.297 38.821 70.159 1.00 23.19 426 ASP B C 1
ATOM 8124 O O . ASP B 1 426 ? 49.884 39.872 69.885 1.00 23.41 426 ASP B O 1
ATOM 8129 N N . LEU B 1 427 ? 48.463 38.215 69.301 1.00 24.79 427 LEU B N 1
ATOM 8130 C CA . LEU B 1 427 ? 48.378 38.683 67.916 1.00 24.26 427 LEU B CA 1
ATOM 8131 C C . LEU B 1 427 ? 47.948 40.141 67.830 1.00 26.23 427 LEU B C 1
ATOM 8132 O O . LEU B 1 427 ? 48.387 40.859 66.924 1.00 27.39 427 LEU B O 1
ATOM 8137 N N . LYS B 1 428 ? 47.112 40.603 68.764 1.00 27.37 428 LYS B N 1
ATOM 8138 C CA . LYS B 1 428 ? 46.631 41.984 68.708 1.00 23.62 428 LYS B CA 1
ATOM 8139 C C . LYS B 1 428 ? 47.774 42.979 68.902 1.00 26.29 428 LYS B C 1
ATOM 8140 O O . LYS B 1 428 ? 47.973 43.869 68.064 1.00 26.94 428 LYS B O 1
ATOM 8146 N N . SER B 1 429 ? 48.529 42.870 70.012 1.00 22.25 429 SER B N 1
ATOM 8147 C CA . SER B 1 429 ? 49.642 43.814 70.220 1.00 24.93 429 SER B CA 1
ATOM 8148 C C . SER B 1 429 ? 50.818 43.538 69.285 1.00 26.81 429 SER B C 1
ATOM 8149 O O . SER B 1 429 ? 51.588 44.462 68.975 1.00 23.71 429 SER B O 1
ATOM 8152 N N . LEU B 1 430 ? 51.004 42.286 68.850 1.00 24.76 430 LEU B N 1
ATOM 8153 C CA . LEU B 1 430 ? 51.987 42.042 67.799 1.00 25.44 430 LEU B CA 1
ATOM 8154 C C . LEU B 1 430 ? 51.561 42.617 66.453 1.00 25.75 430 LEU B C 1
ATOM 8155 O O . LEU B 1 430 ? 52.370 42.617 65.521 1.00 27.19 430 LEU B O 1
ATOM 8160 N N . GLY B 1 431 ? 50.328 43.099 66.322 1.00 22.60 431 GLY B N 1
ATOM 8161 C CA . GLY B 1 431 ? 49.834 43.554 65.018 1.00 25.77 431 GLY B CA 1
ATOM 8162 C C . GLY B 1 431 ? 49.899 42.506 63.926 1.00 24.28 431 GLY B C 1
ATOM 8163 O O . GLY B 1 431 ? 50.202 42.832 62.769 1.00 22.27 431 GLY B O 1
ATOM 8164 N N . ILE B 1 432 ? 49.619 41.247 64.264 1.00 23.86 432 ILE B N 1
ATOM 8165 C CA . ILE B 1 432 ? 49.606 40.160 63.287 1.00 25.60 432 ILE B CA 1
ATOM 8166 C C . ILE B 1 432 ? 48.176 39.903 62.821 1.00 24.75 432 ILE B C 1
ATOM 8167 O O . ILE B 1 432 ? 47.283 39.648 63.639 1.00 23.30 432 ILE B O 1
ATOM 8172 N N . ASP B 1 433 ? 47.977 39.942 61.504 1.00 23.46 433 ASP B N 1
ATOM 8173 C CA . ASP B 1 433 ? 46.693 39.637 60.871 1.00 24.95 433 ASP B CA 1
ATOM 8174 C C . ASP B 1 433 ? 46.499 38.160 60.555 1.00 24.38 433 ASP B C 1
ATOM 8175 O O . ASP B 1 433 ? 45.375 37.662 60.664 1.00 20.78 433 ASP B O 1
ATOM 8180 N N . PHE B 1 434 ? 47.557 37.433 60.199 1.00 19.21 434 PHE B N 1
ATOM 8181 C CA . PHE B 1 434 ? 47.441 36.009 59.888 1.00 18.76 434 PHE B CA 1
ATOM 8182 C C . PHE B 1 434 ? 48.672 35.279 60.412 1.00 19.88 434 PHE B C 1
ATOM 8183 O O . PHE B 1 434 ? 49.812 35.727 60.203 1.00 20.22 434 PHE B O 1
ATOM 8191 N N . MET B 1 435 ? 48.438 34.150 61.075 1.00 19.83 435 MET B N 1
ATOM 8192 C CA . MET B 1 435 ? 49.484 33.418 61.791 1.00 21.52 435 MET B CA 1
ATOM 8193 C C . MET B 1 435 ? 49.342 31.930 61.503 1.00 22.48 435 MET B C 1
ATOM 8194 O O . MET B 1 435 ? 48.261 31.353 61.708 1.00 20.76 435 MET B O 1
ATOM 8199 N N . ALA B 1 436 ? 50.436 31.297 61.092 1.00 20.47 436 ALA B N 1
ATOM 8200 C CA . ALA B 1 436 ? 50.431 29.882 60.748 1.00 17.12 436 ALA B CA 1
ATOM 8201 C C . ALA B 1 436 ? 51.308 29.085 61.711 1.00 16.17 436 ALA B C 1
ATOM 8202 O O . ALA B 1 436 ? 52.413 29.513 62.053 1.00 19.21 436 ALA B O 1
ATOM 8204 N N . SER B 1 437 ? 50.825 27.913 62.121 1.00 15.90 437 SER B N 1
ATOM 8205 C CA . SER B 1 437 ? 51.645 26.925 62.820 1.00 19.81 437 SER B CA 1
ATOM 8206 C C . SER B 1 437 ? 51.107 25.524 62.505 1.00 22.30 437 SER B C 1
ATOM 8207 O O . SER B 1 437 ? 50.228 25.352 61.645 1.00 21.42 437 SER B O 1
ATOM 8210 N N . THR B 1 438 ? 51.640 24.508 63.191 1.00 19.16 438 THR B N 1
ATOM 8211 C CA . THR B 1 438 ? 51.201 23.135 62.950 1.00 19.53 438 THR B CA 1
ATOM 8212 C C . THR B 1 438 ? 50.962 22.386 64.237 1.00 19.81 438 THR B C 1
ATOM 8213 O O . THR B 1 438 ? 51.255 22.848 65.342 1.00 18.65 438 THR B O 1
ATOM 8217 N N . SER B 1 439 ? 50.452 21.174 64.059 1.00 21.46 439 SER B N 1
ATOM 8218 C CA . SER B 1 439 ? 50.171 20.347 65.207 1.00 22.60 439 SER B CA 1
ATOM 8219 C C . SER B 1 439 ? 51.422 19.713 65.831 1.00 20.15 439 SER B C 1
ATOM 8220 O O . SER B 1 439 ? 51.330 19.201 66.947 1.00 21.49 439 SER B O 1
ATOM 8223 N N . ASN B 1 440 ? 52.598 19.742 65.195 1.00 18.79 440 ASN B N 1
ATOM 8224 C CA . ASN B 1 440 ? 53.725 18.933 65.678 1.00 21.24 440 ASN B CA 1
ATOM 8225 C C . ASN B 1 440 ? 54.959 19.740 66.051 1.00 19.46 440 ASN B C 1
ATOM 8226 O O . ASN B 1 440 ? 56.051 19.166 66.209 1.00 18.71 440 ASN B O 1
ATOM 8231 N N . LYS B 1 441 ? 54.836 21.050 66.187 1.00 20.71 441 LYS B N 1
ATOM 8232 C CA . LYS B 1 441 ? 55.977 21.775 66.706 1.00 18.87 441 LYS B CA 1
ATOM 8233 C C . LYS B 1 441 ? 55.775 22.083 68.187 1.00 19.09 441 LYS B C 1
ATOM 8234 O O . LYS B 1 441 ? 55.616 21.143 68.960 1.00 17.50 441 LYS B O 1
ATOM 8240 N N . ASN B 1 442 ? 55.765 23.360 68.611 1.00 16.72 442 ASN B N 1
ATOM 8241 C CA . ASN B 1 442 ? 55.840 23.598 70.065 1.00 19.00 442 ASN B CA 1
ATOM 8242 C C . ASN B 1 442 ? 54.562 23.246 70.842 1.00 23.84 442 ASN B C 1
ATOM 8243 O O . ASN B 1 442 ? 54.594 23.307 72.082 1.00 19.99 442 ASN B O 1
ATOM 8248 N N . ILE B 1 443 ? 53.460 22.882 70.158 1.00 19.95 443 ILE B N 1
ATOM 8249 C CA . ILE B 1 443 ? 52.233 22.436 70.821 1.00 20.20 443 ILE B CA 1
ATOM 8250 C C . ILE B 1 443 ? 52.288 20.954 71.145 1.00 22.91 443 ILE B C 1
ATOM 8251 O O . ILE B 1 443 ? 51.449 20.473 71.928 1.00 19.30 443 ILE B O 1
ATOM 8256 N N . GLN B 1 444 ? 53.300 20.229 70.595 1.00 21.77 444 GLN B N 1
ATOM 8257 C CA . GLN B 1 444 ? 53.679 18.865 70.989 1.00 17.73 444 GLN B CA 1
ATOM 8258 C C . GLN B 1 444 ? 52.611 17.814 70.656 1.00 18.12 444 GLN B C 1
ATOM 8259 O O . GLN B 1 444 ? 52.439 16.831 71.385 1.00 15.83 444 GLN B O 1
ATOM 8265 N N . GLY B 1 445 ? 51.898 17.990 69.539 1.00 18.72 445 GLY B N 1
ATOM 8266 C CA . GLY B 1 445 ? 51.044 16.960 68.993 1.00 18.09 445 GLY B CA 1
ATOM 8267 C C . GLY B 1 445 ? 51.753 16.184 67.884 1.00 16.68 445 GLY B C 1
ATOM 8268 O O . GLY B 1 445 ? 52.964 16.285 67.688 1.00 17.49 445 GLY B O 1
ATOM 8269 N N . MET B 1 446 ? 50.968 15.402 67.144 1.00 17.31 446 MET B N 1
ATOM 8270 C CA . MET B 1 446 ? 51.443 14.694 65.958 1.00 18.93 446 MET B CA 1
ATOM 8271 C C . MET B 1 446 ? 51.144 15.501 64.698 1.00 19.22 446 MET B C 1
ATOM 8272 O O . MET B 1 446 ? 50.164 16.262 64.637 1.00 16.69 446 MET B O 1
ATOM 8277 N N . ALA B 1 447 ? 51.996 15.309 63.684 1.00 18.10 447 ALA B N 1
ATOM 8278 C CA . ALA B 1 447 ? 51.946 16.122 62.466 1.00 18.88 447 ALA B CA 1
ATOM 8279 C C . ALA B 1 447 ? 50.719 15.798 61.640 1.00 15.82 447 ALA B C 1
ATOM 8280 O O . ALA B 1 447 ? 50.274 14.652 61.590 1.00 19.43 447 ALA B O 1
ATOM 8282 N N . GLY B 1 448 ? 50.216 16.799 60.934 1.00 14.28 448 GLY B N 1
ATOM 8283 C CA . GLY B 1 448 ? 49.120 16.553 60.001 1.00 19.94 448 GLY B CA 1
ATOM 8284 C C . GLY B 1 448 ? 48.030 17.617 59.974 1.00 14.20 448 GLY B C 1
ATOM 8285 O O . GLY B 1 448 ? 47.331 17.756 58.981 1.00 18.20 448 GLY B O 1
ATOM 8286 N N . VAL B 1 449 ? 47.910 18.426 61.018 1.00 16.83 449 VAL B N 1
ATOM 8287 C CA . VAL B 1 449 ? 47.005 19.579 61.023 1.00 18.51 449 VAL B CA 1
ATOM 8288 C C . VAL B 1 449 ? 47.838 20.856 60.923 1.00 19.02 449 VAL B C 1
ATOM 8289 O O . VAL B 1 449 ? 48.591 21.215 61.845 1.00 17.28 449 VAL B O 1
ATOM 8293 N N . GLY B 1 450 ? 47.690 21.571 59.834 1.00 15.87 450 GLY B N 1
ATOM 8294 C CA . GLY B 1 450 ? 48.256 22.899 59.730 1.00 17.28 450 GLY B CA 1
ATOM 8295 C C . GLY B 1 450 ? 47.113 23.882 59.937 1.00 17.46 450 GLY B C 1
ATOM 8296 O O . GLY B 1 450 ? 45.960 23.587 59.631 1.00 20.82 450 GLY B O 1
ATOM 8297 N N . PHE B 1 451 ? 47.429 25.060 60.459 1.00 19.68 451 PHE B N 1
ATOM 8298 C CA . PHE B 1 451 ? 46.349 25.993 60.721 1.00 20.70 451 PHE B CA 1
ATOM 8299 C C . PHE B 1 451 ? 46.844 27.427 60.629 1.00 19.04 451 PHE B C 1
ATOM 8300 O O . PHE B 1 451 ? 48.032 27.724 60.807 1.00 17.39 451 PHE B O 1
ATOM 8308 N N . VAL B 1 452 ? 45.888 28.316 60.352 1.00 20.33 452 VAL B N 1
ATOM 8309 C CA . VAL B 1 452 ? 46.113 29.751 60.290 1.00 17.31 452 VAL B CA 1
ATOM 8310 C C . VAL B 1 452 ? 45.156 30.397 61.288 1.00 21.09 452 VAL B C 1
ATOM 8311 O O . VAL B 1 452 ? 43.929 30.198 61.212 1.00 19.75 452 VAL B O 1
ATOM 8315 N N . ILE B 1 453 ? 45.716 31.128 62.230 1.00 18.46 453 ILE B N 1
ATOM 8316 C CA . ILE B 1 453 ? 44.964 31.960 63.158 1.00 20.68 453 ILE B CA 1
ATOM 8317 C C . ILE B 1 453 ? 44.842 33.358 62.557 1.00 21.78 453 ILE B C 1
ATOM 8318 O O . ILE B 1 453 ? 45.847 33.976 62.176 1.00 22.97 453 ILE B O 1
ATOM 8323 N N . CYS B 1 454 ? 43.609 33.857 62.459 1.00 18.31 454 CYS B N 1
ATOM 8324 C CA . CYS B 1 454 ? 43.295 35.016 61.635 1.00 26.96 454 CYS B CA 1
ATOM 8325 C C . CYS B 1 454 ? 42.561 36.073 62.440 1.00 21.43 454 CYS B C 1
ATOM 8326 O O . CYS B 1 454 ? 41.652 35.751 63.205 1.00 21.70 454 CYS B O 1
ATOM 8329 N N . ASN B 1 455 ? 42.928 37.328 62.222 1.00 17.77 455 ASN B N 1
ATOM 8330 C CA . ASN B 1 455 ? 42.103 38.447 62.655 1.00 22.29 455 ASN B CA 1
ATOM 8331 C C . ASN B 1 455 ? 40.801 38.420 61.843 1.00 22.62 455 ASN B C 1
ATOM 8332 O O . ASN B 1 455 ? 40.831 38.410 60.615 1.00 22.97 455 ASN B O 1
ATOM 8337 N N . LYS B 1 456 ? 39.659 38.338 62.525 1.00 24.15 456 LYS B N 1
ATOM 8338 C CA . LYS B 1 456 ? 38.415 38.031 61.836 1.00 24.74 456 LYS B CA 1
ATOM 8339 C C . LYS B 1 456 ? 38.108 39.065 60.753 1.00 21.91 456 LYS B C 1
ATOM 8340 O O . LYS B 1 456 ? 37.785 38.709 59.618 1.00 24.18 456 LYS B O 1
ATOM 8346 N N . ALA B 1 457 ? 38.242 40.355 61.076 1.00 26.35 457 ALA B N 1
ATOM 8347 C CA . ALA B 1 457 ? 37.968 41.407 60.093 1.00 25.23 457 ALA B CA 1
ATOM 8348 C C . ALA B 1 457 ? 38.837 41.258 58.844 1.00 25.21 457 ALA B C 1
ATOM 8349 O O . ALA B 1 457 ? 38.383 41.529 57.723 1.00 20.87 457 ALA B O 1
ATOM 8351 N N . GLU B 1 458 ? 40.102 40.857 59.017 1.00 24.33 458 GLU B N 1
ATOM 8352 C CA . GLU B 1 458 ? 40.988 40.736 57.861 1.00 24.70 458 GLU B CA 1
ATOM 8353 C C . GLU B 1 458 ? 40.713 39.471 57.075 1.00 21.83 458 GLU B C 1
ATOM 8354 O O . GLU B 1 458 ? 40.840 39.464 55.841 1.00 26.00 458 GLU B O 1
ATOM 8360 N N . LEU B 1 459 ? 40.399 38.379 57.773 1.00 22.81 459 LEU B N 1
ATOM 8361 C CA . LEU B 1 459 ? 39.872 37.197 57.098 1.00 23.32 459 LEU B CA 1
ATOM 8362 C C . LEU B 1 459 ? 38.719 37.571 56.172 1.00 25.24 459 LEU B C 1
ATOM 8363 O O . LEU B 1 459 ? 38.744 37.266 54.969 1.00 24.35 459 LEU B O 1
ATOM 8368 N N . GLU B 1 460 ? 37.709 38.275 56.710 1.00 23.01 460 GLU B N 1
ATOM 8369 C CA . GLU B 1 460 ? 36.536 38.604 55.900 1.00 23.63 460 GLU B CA 1
ATOM 8370 C C . GLU B 1 460 ? 36.840 39.585 54.768 1.00 25.85 460 GLU B C 1
ATOM 8371 O O . GLU B 1 460 ? 36.129 39.572 53.754 1.00 23.41 460 GLU B O 1
ATOM 8377 N N . LYS B 1 461 ? 37.900 40.399 54.879 1.00 27.42 461 LYS B N 1
ATOM 8378 C CA . LYS B 1 461 ? 38.285 41.225 53.735 1.00 24.37 461 LYS B CA 1
ATOM 8379 C C . LYS B 1 461 ? 38.741 40.418 52.516 1.00 27.26 461 LYS B C 1
ATOM 8380 O O . LYS B 1 461 ? 38.865 41.008 51.435 1.00 22.73 461 LYS B O 1
ATOM 8386 N N . THR B 1 462 ? 39.011 39.106 52.653 1.00 27.34 462 THR B N 1
ATOM 8387 C CA . THR B 1 462 ? 39.477 38.269 51.544 1.00 24.74 462 THR B CA 1
ATOM 8388 C C . THR B 1 462 ? 38.343 37.498 50.872 1.00 26.01 462 THR B C 1
ATOM 8389 O O . THR B 1 462 ? 38.603 36.675 49.984 1.00 23.28 462 THR B O 1
ATOM 8393 N N . LYS B 1 463 ? 37.101 37.743 51.296 1.00 23.44 463 LYS B N 1
ATOM 8394 C CA . LYS B 1 463 ? 35.949 36.962 50.865 1.00 24.57 463 LYS B CA 1
ATOM 8395 C C . LYS B 1 463 ? 35.819 36.906 49.349 1.00 25.95 463 LYS B C 1
ATOM 8396 O O . LYS B 1 463 ? 35.604 35.835 48.766 1.00 24.31 463 LYS B O 1
ATOM 8402 N N . ASP B 1 464 ? 35.901 38.062 48.701 1.00 24.73 464 ASP B N 1
ATOM 8403 C CA . ASP B 1 464 ? 35.732 38.162 47.265 1.00 28.03 464 ASP B CA 1
ATOM 8404 C C . ASP B 1 464 ? 37.032 38.005 46.478 1.00 27.26 464 ASP B C 1
ATOM 8405 O O . ASP B 1 464 ? 37.014 38.182 45.255 1.00 24.11 464 ASP B O 1
ATOM 8410 N N . TYR B 1 465 ? 38.142 37.628 47.128 1.00 26.07 465 TYR B N 1
ATOM 8411 C CA . TYR B 1 465 ? 39.381 37.401 46.384 1.00 26.18 465 TYR B CA 1
ATOM 8412 C C . TYR B 1 465 ? 39.203 36.230 45.429 1.00 25.08 465 TYR B C 1
ATOM 8413 O O . TYR B 1 465 ? 38.729 35.172 45.846 1.00 26.43 465 TYR B O 1
ATOM 8422 N N . PRO B 1 466 ? 39.557 36.373 44.154 1.00 27.03 466 PRO B N 1
ATOM 8423 C CA . PRO B 1 466 ? 39.615 35.196 43.273 1.00 26.28 466 PRO B CA 1
ATOM 8424 C C . PRO B 1 466 ? 40.479 34.096 43.888 1.00 26.53 466 PRO B C 1
ATOM 8425 O O . PRO B 1 466 ? 41.588 34.347 44.377 1.00 28.51 466 PRO B O 1
ATOM 8429 N N . MET B 1 467 ? 39.962 32.868 43.880 1.00 24.05 467 MET B N 1
ATOM 8430 C CA . MET B 1 467 ? 40.738 31.741 44.395 1.00 22.32 467 MET B CA 1
ATOM 8431 C C . MET B 1 467 ? 41.959 31.497 43.528 1.00 23.90 467 MET B C 1
ATOM 8432 O O . MET B 1 467 ? 41.885 31.602 42.305 1.00 23.33 467 MET B O 1
ATOM 8437 N N . ARG B 1 468 ? 43.094 31.160 44.164 1.00 23.67 468 ARG B N 1
ATOM 8438 C CA . ARG B 1 468 ? 44.294 30.780 43.427 1.00 18.70 468 ARG B CA 1
ATOM 8439 C C . ARG B 1 468 ? 44.519 29.283 43.410 1.00 20.96 468 ARG B C 1
ATOM 8440 O O . ARG B 1 468 ? 45.426 28.809 42.704 1.00 20.06 468 ARG B O 1
ATOM 8448 N N . ASN B 1 469 ? 43.748 28.552 44.211 1.00 19.71 469 ASN B N 1
ATOM 8449 C CA . ASN B 1 469 ? 43.837 27.109 44.416 1.00 19.95 469 ASN B CA 1
ATOM 8450 C C . ASN B 1 469 ? 42.532 26.735 45.103 1.00 17.05 469 ASN B C 1
ATOM 8451 O O . ASN B 1 469 ? 41.663 27.585 45.290 1.00 16.40 469 ASN B O 1
ATOM 8456 N N . TYR B 1 470 ? 42.380 25.459 45.454 1.00 18.25 470 TYR B N 1
ATOM 8457 C CA . TYR B 1 470 ? 41.120 24.957 46.007 1.00 19.73 470 TYR B CA 1
ATOM 8458 C C . TYR B 1 470 ? 41.341 24.371 47.398 1.00 18.73 470 TYR B C 1
ATOM 8459 O O . TYR B 1 470 ? 40.827 24.920 48.383 1.00 17.70 470 TYR B O 1
ATOM 8468 N N . TYR B 1 471 ? 42.228 23.370 47.514 1.00 18.95 471 TYR B N 1
ATOM 8469 C CA . TYR B 1 471 ? 42.466 22.659 48.771 1.00 18.22 471 TYR B CA 1
ATOM 8470 C C . TYR B 1 471 ? 43.028 23.576 49.850 1.00 18.98 471 TYR B C 1
ATOM 8471 O O . TYR B 1 471 ? 42.709 23.417 51.037 1.00 18.15 471 TYR B O 1
ATOM 8480 N N . LEU B 1 472 ? 43.876 24.537 49.457 1.00 18.12 472 LEU B N 1
ATOM 8481 C CA . LEU B 1 472 ? 44.589 25.410 50.373 1.00 18.44 472 LEU B CA 1
ATOM 8482 C C . LEU B 1 472 ? 44.039 26.834 50.407 1.00 19.70 472 LEU B C 1
ATOM 8483 O O . LEU B 1 472 ? 44.741 27.765 50.848 1.00 21.47 472 LEU B O 1
ATOM 8488 N N . ASN B 1 473 ? 42.823 27.047 49.924 1.00 18.80 473 ASN B N 1
ATOM 8489 C CA . ASN B 1 473 ? 42.220 28.379 49.951 1.00 20.49 473 ASN B CA 1
ATOM 8490 C C . ASN B 1 473 ? 41.623 28.659 51.327 1.00 21.72 473 ASN B C 1
ATOM 8491 O O . ASN B 1 473 ? 40.694 27.960 51.767 1.00 19.34 473 ASN B O 1
ATOM 8496 N N . LEU B 1 474 ? 42.123 29.716 51.968 1.00 18.00 474 LEU B N 1
ATOM 8497 C CA . LEU B 1 474 ? 41.739 30.033 53.344 1.00 21.01 474 LEU B CA 1
ATOM 8498 C C . LEU B 1 474 ? 40.237 30.332 53.461 1.00 17.51 474 LEU B C 1
ATOM 8499 O O . LEU B 1 474 ? 39.546 29.744 54.304 1.00 16.29 474 LEU B O 1
ATOM 8504 N N . TYR B 1 475 ? 39.712 31.250 52.642 1.00 21.73 475 TYR B N 1
ATOM 8505 C CA . TYR B 1 475 ? 38.334 31.718 52.885 1.00 18.50 475 TYR B CA 1
ATOM 8506 C C . TYR B 1 475 ? 37.321 30.597 52.732 1.00 19.90 475 TYR B C 1
ATOM 8507 O O . TYR B 1 475 ? 36.354 30.519 53.502 1.00 22.43 475 TYR B O 1
ATOM 8516 N N . ASP B 1 476 ? 37.490 29.748 51.721 1.00 18.19 476 ASP B N 1
ATOM 8517 C CA . ASP B 1 476 ? 36.487 28.718 51.479 1.00 19.29 476 ASP B CA 1
ATOM 8518 C C . ASP B 1 476 ? 36.542 27.656 52.573 1.00 22.82 476 ASP B C 1
ATOM 8519 O O . ASP B 1 476 ? 35.508 27.136 52.996 1.00 19.02 476 ASP B O 1
ATOM 8524 N N . GLN B 1 477 ? 37.748 27.311 53.025 1.00 16.80 477 GLN B N 1
ATOM 8525 C CA . GLN B 1 477 ? 37.875 26.383 54.149 1.00 19.22 477 GLN B CA 1
ATOM 8526 C C . GLN B 1 477 ? 37.204 26.959 55.401 1.00 18.97 477 GLN B C 1
ATOM 8527 O O . GLN B 1 477 ? 36.464 26.256 56.103 1.00 18.27 477 GLN B O 1
ATOM 8533 N N . TYR B 1 478 ? 37.426 28.248 55.680 1.00 18.66 478 TYR B N 1
ATOM 8534 C CA . TYR B 1 478 ? 36.760 28.902 56.816 1.00 19.73 478 TYR B CA 1
ATOM 8535 C C . TYR B 1 478 ? 35.234 28.928 56.648 1.00 19.24 478 TYR B C 1
ATOM 8536 O O . TYR B 1 478 ? 34.493 28.578 57.573 1.00 16.97 478 TYR B O 1
ATOM 8545 N N . ALA B 1 479 ? 34.759 29.354 55.478 1.00 17.42 479 ALA B N 1
ATOM 8546 C CA . ALA B 1 479 ? 33.336 29.653 55.312 1.00 19.43 479 ALA B CA 1
ATOM 8547 C C . ALA B 1 479 ? 32.495 28.386 55.339 1.00 22.92 479 ALA B C 1
ATOM 8548 O O . ALA B 1 479 ? 31.397 28.390 55.908 1.00 23.96 479 ALA B O 1
ATOM 8550 N N . TYR B 1 480 ? 32.969 27.311 54.690 1.00 18.07 480 TYR B N 1
ATOM 8551 C CA . TYR B 1 480 ? 32.250 26.032 54.683 1.00 19.97 480 TYR B CA 1
ATOM 8552 C C . TYR B 1 480 ? 32.019 25.490 56.090 1.00 19.47 480 TYR B C 1
ATOM 8553 O O . TYR B 1 480 ? 30.915 25.040 56.430 1.00 18.44 480 TYR B O 1
ATOM 8562 N N . PHE B 1 481 ? 33.061 25.476 56.915 1.00 18.04 481 PHE B N 1
ATOM 8563 C CA . PHE B 1 481 ? 32.874 24.996 58.280 1.00 18.98 481 PHE B CA 1
ATOM 8564 C C . PHE B 1 481 ? 31.908 25.895 59.060 1.00 21.73 481 PHE B C 1
ATOM 8565 O O . PHE B 1 481 ? 31.034 25.400 59.787 1.00 22.16 481 PHE B O 1
ATOM 8573 N N . ALA B 1 482 ? 32.016 27.215 58.890 1.00 20.93 482 ALA B N 1
ATOM 8574 C CA . ALA B 1 482 ? 31.101 28.100 59.603 1.00 23.17 482 ALA B CA 1
ATOM 8575 C C . ALA B 1 482 ? 29.655 27.858 59.188 1.00 26.72 482 ALA B C 1
ATOM 8576 O O . ALA B 1 482 ? 28.749 27.974 60.021 1.00 19.37 482 ALA B O 1
ATOM 8578 N N . LYS B 1 483 ? 29.429 27.504 57.914 1.00 25.26 483 LYS B N 1
ATOM 8579 C CA . LYS B 1 483 ? 28.092 27.289 57.375 1.00 23.52 483 LYS B CA 1
ATOM 8580 C C . LYS B 1 483 ? 27.525 25.930 57.741 1.00 23.95 483 LYS B C 1
ATOM 8581 O O . LYS B 1 483 ? 26.316 25.808 58.024 1.00 21.46 483 LYS B O 1
ATOM 8587 N N . THR B 1 484 ? 28.356 24.895 57.684 1.00 20.86 484 THR B N 1
ATOM 8588 C CA . THR B 1 484 ? 27.892 23.520 57.801 1.00 19.20 484 THR B CA 1
ATOM 8589 C C . THR B 1 484 ? 28.275 22.835 59.090 1.00 17.87 484 THR B C 1
ATOM 8590 O O . THR B 1 484 ? 27.743 21.757 59.361 1.00 20.48 484 THR B O 1
ATOM 8594 N N . HIS B 1 485 ? 29.210 23.389 59.873 1.00 21.20 485 HIS B N 1
ATOM 8595 C CA . HIS B 1 485 ? 29.788 22.672 61.005 1.00 19.04 485 HIS B CA 1
ATOM 8596 C C . HIS B 1 485 ? 30.525 21.400 60.558 1.00 20.83 485 HIS B C 1
ATOM 8597 O O . HIS B 1 485 ? 30.724 20.478 61.357 1.00 19.16 485 HIS B O 1
ATOM 8604 N N . GLN B 1 486 ? 30.917 21.332 59.276 1.00 18.22 486 GLN B N 1
ATOM 8605 C CA . GLN B 1 486 ? 31.747 20.275 58.724 1.00 19.77 486 GLN B CA 1
ATOM 8606 C C . GLN B 1 486 ? 32.993 20.901 58.082 1.00 17.84 486 GLN B C 1
ATOM 8607 O O . GLN B 1 486 ? 32.946 22.015 57.558 1.00 17.70 486 GLN B O 1
ATOM 8613 N N . THR B 1 487 ? 34.111 20.187 58.089 1.00 16.56 487 THR B N 1
ATOM 8614 C CA . THR B 1 487 ? 35.224 20.641 57.257 1.00 15.75 487 THR B CA 1
ATOM 8615 C C . THR B 1 487 ? 35.018 20.162 55.803 1.00 17.43 487 THR B C 1
ATOM 8616 O O . THR B 1 487 ? 34.345 19.170 55.555 1.00 17.88 487 THR B O 1
ATOM 8620 N N . ARG B 1 488 ? 35.619 20.888 54.842 1.00 17.50 488 ARG B N 1
ATOM 8621 C CA . ARG B 1 488 ? 35.321 20.690 53.417 1.00 22.05 488 ARG B CA 1
ATOM 8622 C C . ARG B 1 488 ? 35.576 19.249 52.967 1.00 19.84 488 ARG B C 1
ATOM 8623 O O . ARG B 1 488 ? 34.725 18.633 52.315 1.00 19.54 488 ARG B O 1
ATOM 8631 N N . PHE B 1 489 ? 36.735 18.691 53.312 1.00 19.24 489 PHE B N 1
ATOM 8632 C CA . PHE B 1 489 ? 37.133 17.360 52.864 1.00 20.52 489 PHE B CA 1
ATOM 8633 C C . PHE B 1 489 ? 37.420 16.494 54.096 1.00 19.21 489 PHE B C 1
ATOM 8634 O O . PHE B 1 489 ? 37.227 16.936 55.234 1.00 19.04 489 PHE B O 1
ATOM 8642 N N . THR B 1 490 ? 37.839 15.240 53.880 1.00 20.39 490 THR B N 1
ATOM 8643 C CA . THR B 1 490 ? 38.163 14.351 55.024 1.00 21.26 490 THR B CA 1
ATOM 8644 C C . THR B 1 490 ? 39.357 14.886 55.792 1.00 23.09 490 THR B C 1
ATOM 8645 O O . THR B 1 490 ? 40.447 14.978 55.213 1.00 20.21 490 THR B O 1
ATOM 8649 N N . PRO B 1 491 ? 39.225 15.211 57.081 1.00 21.01 491 PRO B N 1
ATOM 8650 C CA . PRO B 1 491 ? 40.382 15.681 57.851 1.00 18.08 491 PRO B CA 1
ATOM 8651 C C . PRO B 1 491 ? 41.152 14.519 58.451 1.00 17.61 491 PRO B C 1
ATOM 8652 O O . PRO B 1 491 ? 40.657 13.377 58.493 1.00 16.28 491 PRO B O 1
ATOM 8656 N N . PRO B 1 492 ? 42.381 14.770 58.936 1.00 17.15 492 PRO B N 1
ATOM 8657 C CA . PRO B 1 492 ? 43.096 13.722 59.673 1.00 16.22 492 PRO B CA 1
ATOM 8658 C C . PRO B 1 492 ? 42.464 13.498 61.048 1.00 17.78 492 PRO B C 1
ATOM 8659 O O . PRO B 1 492 ? 42.878 14.117 62.036 1.00 15.53 492 PRO B O 1
ATOM 8663 N N . VAL B 1 493 ? 41.436 12.633 61.095 1.00 19.70 493 VAL B N 1
ATOM 8664 C CA . VAL B 1 493 ? 40.594 12.453 62.288 1.00 17.05 493 VAL B CA 1
ATOM 8665 C C . VAL B 1 493 ? 41.439 12.147 63.523 1.00 18.51 493 VAL B C 1
ATOM 8666 O O . VAL B 1 493 ? 41.384 12.850 64.543 1.00 17.14 493 VAL B O 1
ATOM 8670 N N . GLN B 1 494 ? 42.228 11.068 63.445 1.00 23.42 494 GLN B N 1
ATOM 8671 C CA . GLN B 1 494 ? 42.996 10.588 64.591 1.00 18.40 494 GLN B CA 1
ATOM 8672 C C . GLN B 1 494 ? 44.070 11.591 65.006 1.00 20.22 494 GLN B C 1
ATOM 8673 O O . GLN B 1 494 ? 44.387 11.691 66.198 1.00 17.88 494 GLN B O 1
ATOM 8679 N N . THR B 1 495 ? 44.626 12.344 64.038 1.00 18.65 495 THR B N 1
ATOM 8680 C CA . THR B 1 495 ? 45.603 13.400 64.330 1.00 18.35 495 THR B CA 1
ATOM 8681 C C . THR B 1 495 ? 44.961 14.540 65.124 1.00 17.76 495 THR B C 1
ATOM 8682 O O . THR B 1 495 ? 45.593 15.132 66.026 1.00 18.06 495 THR B O 1
ATOM 8686 N N . MET B 1 496 ? 43.686 14.790 64.864 1.00 16.86 496 MET B N 1
ATOM 8687 C CA . MET B 1 496 ? 42.961 15.835 65.559 1.00 14.90 496 MET B CA 1
ATOM 8688 C C . MET B 1 496 ? 42.597 15.424 66.967 1.00 16.02 496 MET B C 1
ATOM 8689 O O . MET B 1 496 ? 42.476 16.296 67.834 1.00 15.92 496 MET B O 1
ATOM 8694 N N . TYR B 1 497 ? 42.377 14.119 67.211 1.00 16.18 497 TYR B N 1
ATOM 8695 C CA . TYR B 1 497 ? 42.228 13.672 68.598 1.00 19.32 497 TYR B CA 1
ATOM 8696 C C . TYR B 1 497 ? 43.530 13.859 69.377 1.00 20.76 497 TYR B C 1
ATOM 8697 O O . TYR B 1 497 ? 43.510 14.303 70.536 1.00 22.63 497 TYR B O 1
ATOM 8706 N N . ALA B 1 498 ? 44.677 13.511 68.774 1.00 16.09 498 ALA B N 1
ATOM 8707 C CA . ALA B 1 498 ? 45.933 13.746 69.476 1.00 16.39 498 ALA B CA 1
ATOM 8708 C C . ALA B 1 498 ? 46.158 15.235 69.727 1.00 18.11 498 ALA B C 1
ATOM 8709 O O . ALA B 1 498 ? 46.699 15.621 70.779 1.00 21.40 498 ALA B O 1
ATOM 8711 N N . LEU B 1 499 ? 45.805 16.082 68.757 1.00 15.71 499 LEU B N 1
ATOM 8712 C CA . LEU B 1 499 ? 45.987 17.524 68.914 1.00 17.75 499 LEU B CA 1
ATOM 8713 C C . LEU B 1 499 ? 45.151 18.073 70.069 1.00 19.18 499 LEU B C 1
ATOM 8714 O O . LEU B 1 499 ? 45.582 18.983 70.781 1.00 17.31 499 LEU B O 1
ATOM 8719 N N . ARG B 1 500 ? 43.911 17.590 70.215 1.00 19.73 500 ARG B N 1
ATOM 8720 C CA . ARG B 1 500 ? 43.138 17.948 71.398 1.00 20.31 500 ARG B CA 1
ATOM 8721 C C . ARG B 1 500 ? 43.888 17.566 72.674 1.00 18.15 500 ARG B C 1
ATOM 8722 O O . ARG B 1 500 ? 43.941 18.356 73.628 1.00 17.87 500 ARG B O 1
ATOM 8730 N N . GLN B 1 501 ? 44.495 16.377 72.716 1.00 18.78 501 GLN B N 1
ATOM 8731 C CA . GLN B 1 501 ? 45.271 16.017 73.912 1.00 19.87 501 GLN B CA 1
ATOM 8732 C C . GLN B 1 501 ? 46.468 16.952 74.086 1.00 22.84 501 GLN B C 1
ATOM 8733 O O . GLN B 1 501 ? 46.759 17.419 75.209 1.00 19.73 501 GLN B O 1
ATOM 8739 N N . ALA B 1 502 ? 47.144 17.279 72.977 1.00 17.49 502 ALA B N 1
ATOM 8740 C CA . ALA B 1 502 ? 48.261 18.224 73.030 1.00 22.22 502 ALA B CA 1
ATOM 8741 C C . ALA B 1 502 ? 47.788 19.597 73.512 1.00 17.74 502 ALA B C 1
ATOM 8742 O O . ALA B 1 502 ? 48.453 20.227 74.347 1.00 21.09 502 ALA B O 1
ATOM 8744 N N . VAL B 1 503 ? 46.604 20.036 73.054 1.00 20.95 503 VAL B N 1
ATOM 8745 C CA . VAL B 1 503 ? 46.008 21.291 73.526 1.00 19.29 503 VAL B CA 1
ATOM 8746 C C . VAL B 1 503 ? 45.805 21.246 75.037 1.00 18.14 503 VAL B C 1
ATOM 8747 O O . VAL B 1 503 ? 46.237 22.149 75.760 1.00 19.06 503 VAL B O 1
ATOM 8751 N N . LEU B 1 504 ? 45.144 20.182 75.524 1.00 16.97 504 LEU B N 1
ATOM 8752 C CA . LEU B 1 504 ? 44.900 19.997 76.954 1.00 19.80 504 LEU B CA 1
ATOM 8753 C C . LEU B 1 504 ? 46.185 20.071 77.765 1.00 20.22 504 LEU B C 1
ATOM 8754 O O . LEU B 1 504 ? 46.265 20.827 78.740 1.00 21.19 504 LEU B O 1
ATOM 8759 N N . GLU B 1 505 ? 47.208 19.284 77.384 1.00 22.93 505 GLU B N 1
ATOM 8760 C CA . GLU B 1 505 ? 48.481 19.305 78.100 1.00 18.82 505 GLU B CA 1
ATOM 8761 C C . GLU B 1 505 ? 49.202 20.633 77.953 1.00 20.30 505 GLU B C 1
ATOM 8762 O O . GLU B 1 505 ? 50.099 20.949 78.766 1.00 19.35 505 GLU B O 1
ATOM 8768 N N . THR B 1 506 ? 48.864 21.397 76.911 1.00 17.91 506 THR B N 1
ATOM 8769 C CA . THR B 1 506 ? 49.419 22.730 76.776 1.00 19.36 506 THR B CA 1
ATOM 8770 C C . THR B 1 506 ? 48.738 23.681 77.761 1.00 20.31 506 THR B C 1
ATOM 8771 O O . THR B 1 506 ? 49.392 24.545 78.359 1.00 19.93 506 THR B O 1
ATOM 8775 N N . LYS B 1 507 ? 47.435 23.499 77.988 1.00 17.44 507 LYS B N 1
ATOM 8776 C CA . LYS B 1 507 ? 46.753 24.325 78.973 1.00 19.57 507 LYS B CA 1
ATOM 8777 C C . LYS B 1 507 ? 47.195 23.967 80.383 1.00 18.86 507 LYS B C 1
ATOM 8778 O O . LYS B 1 507 ? 47.168 24.826 81.276 1.00 20.19 507 LYS B O 1
ATOM 8784 N N . GLN B 1 508 ? 47.594 22.709 80.600 1.00 20.35 508 GLN B N 1
ATOM 8785 C CA . GLN B 1 508 ? 48.135 22.285 81.900 1.00 19.50 508 GLN B CA 1
ATOM 8786 C C . GLN B 1 508 ? 49.515 22.863 82.131 1.00 23.84 508 GLN B C 1
ATOM 8787 O O . GLN B 1 508 ? 49.808 23.408 83.214 1.00 21.80 508 GLN B O 1
ATOM 8793 N N . GLU B 1 509 ? 50.377 22.794 81.118 1.00 19.61 509 GLU B N 1
ATOM 8794 C CA . GLU B 1 509 ? 51.697 23.366 81.343 1.00 21.62 509 GLU B CA 1
ATOM 8795 C C . GLU B 1 509 ? 51.645 24.885 81.405 1.00 22.07 509 GLU B C 1
ATOM 8796 O O . GLU B 1 509 ? 52.308 25.487 82.255 1.00 26.05 509 GLU B O 1
ATOM 8802 N N . THR B 1 510 ? 50.842 25.511 80.532 1.00 22.31 510 THR B N 1
ATOM 8803 C CA . THR B 1 510 ? 50.826 26.932 80.183 1.00 18.92 510 THR B CA 1
ATOM 8804 C C . THR B 1 510 ? 52.013 27.287 79.285 1.00 20.47 510 THR B C 1
ATOM 8805 O O . THR B 1 510 ? 53.135 26.775 79.444 1.00 21.39 510 THR B O 1
ATOM 8809 N N . VAL B 1 511 ? 51.752 28.188 78.338 1.00 20.32 511 VAL B N 1
ATOM 8810 C CA . VAL B 1 511 ? 52.772 28.610 77.388 1.00 23.95 511 VAL B CA 1
ATOM 8811 C C . VAL B 1 511 ? 53.950 29.226 78.108 1.00 24.07 511 VAL B C 1
ATOM 8812 O O . VAL B 1 511 ? 55.113 28.965 77.763 1.00 20.09 511 VAL B O 1
ATOM 8816 N N . GLN B 1 512 ? 53.677 30.051 79.126 1.00 25.69 512 GLN B N 1
ATOM 8817 C CA . GLN B 1 512 ? 54.780 30.709 79.810 1.00 23.15 512 GLN B CA 1
ATOM 8818 C C . GLN B 1 512 ? 55.735 29.695 80.414 1.00 19.61 512 GLN B C 1
ATOM 8819 O O . GLN B 1 512 ? 56.958 29.841 80.305 1.00 20.49 512 GLN B O 1
ATOM 8825 N N . LYS B 1 513 ? 55.206 28.682 81.100 1.00 21.44 513 LYS B N 1
ATOM 8826 C CA . LYS B 1 513 ? 56.120 27.727 81.713 1.00 23.75 513 LYS B CA 1
ATOM 8827 C C . LYS B 1 513 ? 56.743 26.807 80.660 1.00 22.62 513 LYS B C 1
ATOM 8828 O O . LYS B 1 513 ? 57.900 26.378 80.811 1.00 20.05 513 LYS B O 1
ATOM 8834 N N . ARG B 1 514 ? 56.025 26.537 79.561 1.00 20.81 514 ARG B N 1
ATOM 8835 C CA . ARG B 1 514 ? 56.655 25.781 78.482 1.00 21.77 514 ARG B CA 1
ATOM 8836 C C . ARG B 1 514 ? 57.884 26.525 77.967 1.00 21.06 514 ARG B C 1
ATOM 8837 O O . ARG B 1 514 ? 58.945 25.923 77.757 1.00 19.29 514 ARG B O 1
ATOM 8845 N N . TYR B 1 515 ? 57.759 27.850 77.801 1.00 21.94 515 TYR B N 1
ATOM 8846 C CA . TYR B 1 515 ? 58.886 28.674 77.381 1.00 23.24 515 TYR B CA 1
ATOM 8847 C C . TYR B 1 515 ? 60.042 28.588 78.380 1.00 22.78 515 TYR B C 1
ATOM 8848 O O . TYR B 1 515 ? 61.222 28.573 77.998 1.00 22.13 515 TYR B O 1
ATOM 8857 N N . GLU B 1 516 ? 59.725 28.546 79.668 1.00 21.58 516 GLU B N 1
ATOM 8858 C CA . GLU B 1 516 ? 60.797 28.483 80.654 1.00 25.35 516 GLU B CA 1
ATOM 8859 C C . GLU B 1 516 ? 61.491 27.122 80.618 1.00 23.25 516 GLU B C 1
ATOM 8860 O O . GLU B 1 516 ? 62.714 27.044 80.771 1.00 22.95 516 GLU B O 1
ATOM 8866 N N . ARG B 1 517 ? 60.738 26.048 80.383 1.00 19.15 517 ARG B N 1
ATOM 8867 C CA . ARG B 1 517 ? 61.354 24.729 80.254 1.00 24.04 517 ARG B CA 1
ATOM 8868 C C . ARG B 1 517 ? 62.262 24.655 79.022 1.00 20.42 517 ARG B C 1
ATOM 8869 O O . ARG B 1 517 ? 63.401 24.167 79.105 1.00 21.18 517 ARG B O 1
ATOM 8877 N N . TYR B 1 518 ? 61.760 25.088 77.857 1.00 23.44 518 TYR B N 1
ATOM 8878 C CA . TYR B 1 518 ? 62.609 25.163 76.664 1.00 23.97 518 TYR B CA 1
ATOM 8879 C C . TYR B 1 518 ? 63.857 25.998 76.946 1.00 24.52 518 TYR B C 1
ATOM 8880 O O . TYR B 1 518 ? 64.986 25.606 76.617 1.00 21.86 518 TYR B O 1
ATOM 8889 N N . THR B 1 519 ? 63.666 27.167 77.556 1.00 24.51 519 THR B N 1
ATOM 8890 C CA . THR B 1 519 ? 64.807 28.032 77.806 1.00 23.69 519 THR B CA 1
ATOM 8891 C C . THR B 1 519 ? 65.732 27.414 78.848 1.00 25.11 519 THR B C 1
ATOM 8892 O O . THR B 1 519 ? 66.959 27.601 78.772 1.00 25.26 519 THR B O 1
ATOM 8896 N N . ALA B 1 520 ? 65.180 26.625 79.786 1.00 22.70 520 ALA B N 1
ATOM 8897 C CA . ALA B 1 520 ? 66.025 25.895 80.733 1.00 26.32 520 ALA B CA 1
ATOM 8898 C C . ALA B 1 520 ? 66.948 24.932 80.001 1.00 25.23 520 ALA B C 1
ATOM 8899 O O . ALA B 1 520 ? 68.159 24.863 80.277 1.00 25.41 520 ALA B O 1
ATOM 8901 N N . CYS B 1 521 ? 66.386 24.177 79.059 1.00 25.55 521 CYS B N 1
ATOM 8902 C CA . CYS B 1 521 ? 67.192 23.261 78.266 1.00 23.57 521 CYS B CA 1
ATOM 8903 C C . CYS B 1 521 ? 68.252 24.029 77.496 1.00 25.23 521 CYS B C 1
ATOM 8904 O O . CYS B 1 521 ? 69.430 23.659 77.492 1.00 24.49 521 CYS B O 1
ATOM 8907 N N . TRP B 1 522 ? 67.855 25.135 76.880 1.00 24.60 522 TRP B N 1
ATOM 8908 C CA . TRP B 1 522 ? 68.786 25.906 76.069 1.00 24.24 522 TRP B CA 1
ATOM 8909 C C . TRP B 1 522 ? 69.949 26.419 76.901 1.00 25.26 522 TRP B C 1
ATOM 8910 O O . TRP B 1 522 ? 71.110 26.328 76.485 1.00 25.97 522 TRP B O 1
ATOM 8921 N N . ASN B 1 523 ? 69.653 26.974 78.082 1.00 24.13 523 ASN B N 1
ATOM 8922 C CA . ASN B 1 523 ? 70.708 27.435 78.979 1.00 24.28 523 ASN B CA 1
ATOM 8923 C C . ASN B 1 523 ? 71.755 26.356 79.209 1.00 22.92 523 ASN B C 1
ATOM 8924 O O . ASN B 1 523 ? 72.961 26.605 79.099 1.00 28.17 523 ASN B O 1
ATOM 8929 N N . ILE B 1 524 ? 71.304 25.154 79.568 1.00 22.92 524 ILE B N 1
ATOM 8930 C CA . ILE B 1 524 ? 72.200 24.017 79.769 1.00 22.23 524 ILE B CA 1
ATOM 8931 C C . ILE B 1 524 ? 73.047 23.770 78.527 1.00 25.90 524 ILE B C 1
ATOM 8932 O O . ILE B 1 524 ? 74.268 23.555 78.618 1.00 23.89 524 ILE B O 1
ATOM 8937 N N . LEU B 1 525 ? 72.408 23.732 77.351 1.00 23.86 525 LEU B N 1
ATOM 8938 C CA . LEU B 1 525 ? 73.172 23.578 76.116 1.00 21.41 525 LEU B CA 1
ATOM 8939 C C . LEU B 1 525 ? 74.172 24.722 75.917 1.00 23.89 525 LEU B C 1
ATOM 8940 O O . LEU B 1 525 ? 75.334 24.493 75.560 1.00 24.05 525 LEU B O 1
ATOM 8945 N N . VAL B 1 526 ? 73.752 25.969 76.129 1.00 22.17 526 VAL B N 1
ATOM 8946 C CA . VAL B 1 526 ? 74.680 27.056 75.826 1.00 23.54 526 VAL B CA 1
ATOM 8947 C C . VAL B 1 526 ? 75.896 27.022 76.763 1.00 28.01 526 VAL B C 1
ATOM 8948 O O . VAL B 1 526 ? 77.035 27.258 76.330 1.00 24.79 526 VAL B O 1
ATOM 8952 N N . ALA B 1 527 ? 75.683 26.751 78.054 1.00 25.55 527 ALA B N 1
ATOM 8953 C CA . ALA B 1 527 ? 76.831 26.632 78.956 1.00 28.49 527 ALA B CA 1
ATOM 8954 C C . ALA B 1 527 ? 77.775 25.536 78.474 1.00 27.98 527 ALA B C 1
ATOM 8955 O O . ALA B 1 527 ? 78.989 25.739 78.401 1.00 29.52 527 ALA B O 1
ATOM 8957 N N . ALA B 1 528 ? 77.228 24.367 78.120 1.00 28.04 528 ALA B N 1
ATOM 8958 C CA . ALA B 1 528 ? 78.071 23.270 77.654 1.00 26.85 528 ALA B CA 1
ATOM 8959 C C . ALA B 1 528 ? 78.827 23.660 76.394 1.00 28.98 528 ALA B C 1
ATOM 8960 O O . ALA B 1 528 ? 80.025 23.368 76.269 1.00 28.51 528 ALA B O 1
ATOM 8962 N N . ILE B 1 529 ? 78.149 24.354 75.466 1.00 28.77 529 ILE B N 1
ATOM 8963 C CA . ILE B 1 529 ? 78.772 24.770 74.211 1.00 29.01 529 ILE B CA 1
ATOM 8964 C C . ILE B 1 529 ? 80.003 25.618 74.485 1.00 28.80 529 ILE B C 1
ATOM 8965 O O . ILE B 1 529 ? 81.060 25.431 73.862 1.00 25.67 529 ILE B O 1
ATOM 8970 N N . LYS B 1 530 ? 79.864 26.596 75.397 1.00 28.27 530 LYS B N 1
ATOM 8971 C CA . LYS B 1 530 ? 80.951 27.526 75.691 1.00 29.87 530 LYS B CA 1
ATOM 8972 C C . LYS B 1 530 ? 82.119 26.831 76.372 1.00 29.55 530 LYS B C 1
ATOM 8973 O O . LYS B 1 530 ? 83.285 27.176 76.117 1.00 28.33 530 LYS B O 1
ATOM 8979 N N . LYS B 1 531 ? 81.840 25.882 77.277 1.00 28.76 531 LYS B N 1
ATOM 8980 C CA . LYS B 1 531 ? 82.959 25.188 77.911 1.00 30.02 531 LYS B CA 1
ATOM 8981 C C . LYS B 1 531 ? 83.727 24.362 76.904 1.00 30.16 531 LYS B C 1
ATOM 8982 O O . LYS B 1 531 ? 84.923 24.132 77.088 1.00 27.90 531 LYS B O 1
ATOM 8988 N N . LEU B 1 532 ? 83.066 23.887 75.847 1.00 28.00 532 LEU B N 1
ATOM 8989 C CA . LEU B 1 532 ? 83.795 23.091 74.870 1.00 29.96 532 LEU B CA 1
ATOM 8990 C C . LEU B 1 532 ? 84.536 23.941 73.852 1.00 28.60 532 LEU B C 1
ATOM 8991 O O . LEU B 1 532 ? 85.226 23.377 72.998 1.00 27.89 532 LEU B O 1
ATOM 8996 N N . GLY B 1 533 ? 84.399 25.264 73.904 1.00 27.10 533 GLY B N 1
ATOM 8997 C CA . GLY B 1 533 ? 85.014 26.096 72.888 1.00 27.33 533 GLY B CA 1
ATOM 8998 C C . GLY B 1 533 ? 84.252 26.149 71.583 1.00 29.84 533 GLY B C 1
ATOM 8999 O O . GLY B 1 533 ? 84.756 26.716 70.608 1.00 26.14 533 GLY B O 1
ATOM 9000 N N . LEU B 1 534 ? 83.050 25.571 71.526 1.00 28.68 534 LEU B N 1
ATOM 9001 C CA . LEU B 1 534 ? 82.264 25.603 70.299 1.00 27.67 534 LEU B CA 1
ATOM 9002 C C . LEU B 1 534 ? 81.665 26.987 70.122 1.00 24.58 534 LEU B C 1
ATOM 9003 O O . LEU B 1 534 ? 81.448 27.711 71.087 1.00 26.98 534 LEU B O 1
ATOM 9008 N N . LYS B 1 535 ? 81.427 27.369 68.879 1.00 26.80 535 LYS B N 1
ATOM 9009 C CA . LYS B 1 535 ? 80.911 28.696 68.587 1.00 27.21 535 LYS B CA 1
ATOM 9010 C C . LYS B 1 535 ? 79.502 28.597 68.019 1.00 31.11 535 LYS B C 1
ATOM 9011 O O . LYS B 1 535 ? 79.189 27.686 67.244 1.00 24.97 535 LYS B O 1
ATOM 9017 N N . MET B 1 536 ? 78.662 29.540 68.427 1.00 31.12 536 MET B N 1
ATOM 9018 C CA . MET B 1 536 ? 77.293 29.633 67.960 1.00 25.21 536 MET B CA 1
ATOM 9019 C C . MET B 1 536 ? 77.207 30.619 66.799 1.00 29.39 536 MET B C 1
ATOM 9020 O O . MET B 1 536 ? 77.806 31.695 66.837 1.00 28.75 536 MET B O 1
ATOM 9025 N N . LEU B 1 537 ? 76.490 30.222 65.745 1.00 25.77 537 LEU B N 1
ATOM 9026 C CA . LEU B 1 537 ? 76.364 31.081 64.572 1.00 27.20 537 LEU B CA 1
ATOM 9027 C C . LEU B 1 537 ? 75.613 32.377 64.895 1.00 27.33 537 LEU B C 1
ATOM 9028 O O . LEU B 1 537 ? 75.963 33.452 64.390 1.00 29.75 537 LEU B O 1
ATOM 9033 N N . VAL B 1 538 ? 74.561 32.301 65.710 1.00 23.49 538 VAL B N 1
ATOM 9034 C CA . VAL B 1 538 ? 73.749 33.471 66.045 1.00 24.91 538 VAL B CA 1
ATOM 9035 C C . VAL B 1 538 ? 74.099 33.964 67.438 1.00 24.82 538 VAL B C 1
ATOM 9036 O O . VAL B 1 538 ? 74.307 33.167 68.356 1.00 23.04 538 VAL B O 1
ATOM 9040 N N . LYS B 1 539 ? 74.126 35.283 67.609 1.00 28.87 539 LYS B N 1
ATOM 9041 C CA . LYS B 1 539 ? 74.366 35.843 68.935 1.00 30.32 539 LYS B CA 1
ATOM 9042 C C . LYS B 1 539 ? 73.232 35.440 69.881 1.00 30.58 539 LYS B C 1
ATOM 9043 O O . LYS B 1 539 ? 72.061 35.416 69.489 1.00 28.42 539 LYS B O 1
ATOM 9049 N N . GLU B 1 540 ? 73.590 35.151 71.140 1.00 29.32 540 GLU B N 1
ATOM 9050 C CA . GLU B 1 540 ? 72.606 34.698 72.120 1.00 29.37 540 GLU B CA 1
ATOM 9051 C C . GLU B 1 540 ? 71.440 35.669 72.250 1.00 27.92 540 GLU B C 1
ATOM 9052 O O . GLU B 1 540 ? 70.289 35.254 72.405 1.00 27.75 540 GLU B O 1
ATOM 9058 N N . GLU B 1 541 ? 71.718 36.965 72.206 1.00 30.47 541 GLU B N 1
ATOM 9059 C CA . GLU B 1 541 ? 70.675 37.967 72.350 1.00 30.73 541 GLU B CA 1
ATOM 9060 C C . GLU B 1 541 ? 69.677 37.935 71.201 1.00 33.25 541 GLU B C 1
ATOM 9061 O O . GLU B 1 541 ? 68.604 38.530 71.320 1.00 30.42 541 GLU B O 1
ATOM 9067 N N . HIS B 1 542 ? 69.995 37.255 70.100 1.00 27.81 542 HIS B N 1
ATOM 9068 C CA . HIS B 1 542 ? 69.113 37.203 68.938 1.00 33.30 542 HIS B CA 1
ATOM 9069 C C . HIS B 1 542 ? 68.510 35.822 68.717 1.00 28.01 542 HIS B C 1
ATOM 9070 O O . HIS B 1 542 ? 67.836 35.609 67.698 1.00 28.79 542 HIS B O 1
ATOM 9077 N N . GLN B 1 543 ? 68.718 34.888 69.644 1.00 26.93 543 GLN B N 1
ATOM 9078 C CA . GLN B 1 543 ? 68.265 33.524 69.439 1.00 25.33 543 GLN B CA 1
ATOM 9079 C C . GLN B 1 543 ? 66.861 33.304 69.999 1.00 22.98 543 GLN B C 1
ATOM 9080 O O . GLN B 1 543 ? 66.407 33.989 70.921 1.00 26.86 543 GLN B O 1
ATOM 9086 N N . SER B 1 544 ? 66.196 32.292 69.460 1.00 24.05 544 SER B N 1
ATOM 9087 C CA . SER B 1 544 ? 64.832 31.943 69.884 1.00 21.60 544 SER B CA 1
ATOM 9088 C C . SER B 1 544 ? 64.814 31.164 71.184 1.00 25.10 544 SER B C 1
ATOM 9089 O O . SER B 1 544 ? 63.771 31.116 71.848 1.00 24.08 544 SER B O 1
ATOM 9092 N N . HIS B 1 545 ? 65.944 30.562 71.556 1.00 25.22 545 HIS B N 1
ATOM 9093 C CA . HIS B 1 545 ? 66.054 29.553 72.602 1.00 24.23 545 HIS B CA 1
ATOM 9094 C C . HIS B 1 545 ? 65.419 28.232 72.216 1.00 20.23 545 HIS B C 1
ATOM 9095 O O . HIS B 1 545 ? 65.320 27.345 73.076 1.00 24.91 545 HIS B O 1
ATOM 9102 N N . PHE B 1 546 ? 65.019 28.037 70.955 1.00 20.05 546 PHE B N 1
ATOM 9103 C CA . PHE B 1 546 ? 64.388 26.775 70.579 1.00 20.69 546 PHE B CA 1
ATOM 9104 C C . PHE B 1 546 ? 65.253 25.887 69.702 1.00 20.61 546 PHE B C 1
ATOM 9105 O O . PHE B 1 546 ? 65.048 24.669 69.693 1.00 21.70 546 PHE B O 1
ATOM 9113 N N . ILE B 1 547 ? 66.219 26.445 68.988 1.00 18.22 547 ILE B N 1
ATOM 9114 C CA . ILE B 1 547 ? 67.184 25.639 68.255 1.00 18.06 547 ILE B CA 1
ATOM 9115 C C . ILE B 1 547 ? 68.450 26.462 68.125 1.00 21.60 547 ILE B C 1
ATOM 9116 O O . ILE B 1 547 ? 68.400 27.694 67.977 1.00 20.29 547 ILE B O 1
ATOM 9121 N N . THR B 1 548 ? 69.586 25.772 68.211 1.00 19.56 548 THR B N 1
ATOM 9122 C CA . THR B 1 548 ? 70.893 26.408 68.255 1.00 21.30 548 THR B CA 1
ATOM 9123 C C . THR B 1 548 ? 71.757 25.851 67.135 1.00 22.54 548 THR B C 1
ATOM 9124 O O . THR B 1 548 ? 72.075 24.654 67.116 1.00 21.14 548 THR B O 1
ATOM 9128 N N . ALA B 1 549 ? 72.140 26.730 66.223 1.00 22.45 549 ALA B N 1
ATOM 9129 C CA . ALA B 1 549 ? 73.043 26.396 65.143 1.00 24.03 549 ALA B CA 1
ATOM 9130 C C . ALA B 1 549 ? 74.470 26.593 65.653 1.00 25.17 549 ALA B C 1
ATOM 9131 O O . ALA B 1 549 ? 74.828 27.693 66.085 1.00 24.61 549 ALA B O 1
ATOM 9133 N N . ILE B 1 550 ? 75.264 25.523 65.600 1.00 23.67 550 ILE B N 1
ATOM 9134 C CA . ILE B 1 550 ? 76.618 25.470 66.138 1.00 25.13 550 ILE B CA 1
ATOM 9135 C C . ILE B 1 550 ? 77.584 25.213 64.999 1.00 23.88 550 ILE B C 1
ATOM 9136 O O . ILE B 1 550 ? 77.389 24.277 64.217 1.00 23.88 550 ILE B O 1
ATOM 9141 N N . LEU B 1 551 ? 78.643 26.021 64.930 1.00 28.85 551 LEU B N 1
ATOM 9142 C CA . LEU B 1 551 ? 79.662 25.847 63.903 1.00 28.42 551 LEU B CA 1
ATOM 9143 C C . LEU B 1 551 ? 80.393 24.517 64.084 1.00 25.09 551 LEU B C 1
ATOM 9144 O O . LEU B 1 551 ? 80.817 24.162 65.191 1.00 28.04 551 LEU B O 1
ATOM 9149 N N . GLU B 1 552 ? 80.537 23.782 62.994 1.00 24.82 552 GLU B N 1
ATOM 9150 C CA . GLU B 1 552 ? 81.200 22.498 63.057 1.00 23.87 552 GLU B CA 1
ATOM 9151 C C . GLU B 1 552 ? 82.679 22.708 63.393 1.00 27.48 552 GLU B C 1
ATOM 9152 O O . GLU B 1 552 ? 83.301 23.621 62.853 1.00 28.63 552 GLU B O 1
ATOM 9158 N N . PRO B 1 553 ? 83.239 21.925 64.316 1.00 23.75 553 PRO B N 1
ATOM 9159 C CA . PRO B 1 553 ? 84.679 22.038 64.614 1.00 30.32 553 PRO B CA 1
ATOM 9160 C C . PRO B 1 553 ? 85.483 21.926 63.330 1.00 30.53 553 PRO B C 1
ATOM 9161 O O . PRO B 1 553 ? 85.059 21.276 62.380 1.00 29.57 553 PRO B O 1
ATOM 9165 N N . GLU B 1 554 ? 86.643 22.573 63.299 1.00 33.87 554 GLU B N 1
ATOM 9166 C CA . GLU B 1 554 ? 87.441 22.564 62.075 1.00 32.19 554 GLU B CA 1
ATOM 9167 C C . GLU B 1 554 ? 88.255 21.290 61.893 1.00 31.86 554 GLU B C 1
ATOM 9168 O O . GLU B 1 554 ? 88.580 20.941 60.751 1.00 32.18 554 GLU B O 1
ATOM 9174 N N . THR B 1 555 ? 88.578 20.585 62.968 1.00 30.02 555 THR B N 1
ATOM 9175 C CA . THR B 1 555 ? 89.463 19.437 62.848 1.00 28.22 555 THR B CA 1
ATOM 9176 C C . THR B 1 555 ? 88.872 18.409 61.885 1.00 27.84 555 THR B C 1
ATOM 9177 O O . THR B 1 555 ? 87.649 18.211 61.859 1.00 27.17 555 THR B O 1
ATOM 9181 N N . PRO B 1 556 ? 89.703 17.757 61.061 1.00 28.09 556 PRO B N 1
ATOM 9182 C CA . PRO B 1 556 ? 89.182 16.735 60.136 1.00 23.78 556 PRO B CA 1
ATOM 9183 C C . PRO B 1 556 ? 88.600 15.529 60.846 1.00 22.83 556 PRO B C 1
ATOM 9184 O O . PRO B 1 556 ? 87.889 14.744 60.209 1.00 22.77 556 PRO B O 1
ATOM 9188 N N . LYS B 1 557 ? 88.836 15.375 62.151 1.00 21.99 557 LYS B N 1
ATOM 9189 C CA . LYS B 1 557 ? 88.259 14.248 62.859 1.00 21.88 557 LYS B CA 1
ATOM 9190 C C . LYS B 1 557 ? 86.757 14.421 63.061 1.00 21.22 557 LYS B C 1
ATOM 9191 O O . LYS B 1 557 ? 86.084 13.441 63.385 1.00 18.40 557 LYS B O 1
ATOM 9197 N N . TYR B 1 558 ? 86.236 15.641 62.904 1.00 23.03 558 TYR B N 1
ATOM 9198 C CA . TYR B 1 558 ? 84.803 15.887 63.067 1.00 21.14 558 TYR B CA 1
ATOM 9199 C C . TYR B 1 558 ? 84.038 15.423 61.841 1.00 20.31 558 TYR B C 1
ATOM 9200 O O . TYR B 1 558 ? 84.435 15.715 60.707 1.00 21.61 558 TYR B O 1
ATOM 9209 N N . SER B 1 559 ? 82.908 14.737 62.063 1.00 21.82 559 SER B N 1
ATOM 9210 C CA . SER B 1 559 ? 81.896 14.643 61.015 1.00 22.64 559 SER B CA 1
ATOM 9211 C C . SER B 1 559 ? 80.512 14.710 61.646 1.00 22.02 559 SER B C 1
ATOM 9212 O O . SER B 1 559 ? 80.297 14.211 62.759 1.00 19.00 559 SER B O 1
ATOM 9215 N N . PHE B 1 560 ? 79.573 15.330 60.925 1.00 20.66 560 PHE B N 1
ATOM 9216 C CA . PHE B 1 560 ? 78.198 15.296 61.410 1.00 21.75 560 PHE B CA 1
ATOM 9217 C C . PHE B 1 560 ? 77.790 13.858 61.655 1.00 23.35 560 PHE B C 1
ATOM 9218 O O . PHE B 1 560 ? 77.209 13.529 62.699 1.00 20.52 560 PHE B O 1
ATOM 9226 N N . GLU B 1 561 ? 78.173 12.969 60.727 1.00 21.81 561 GLU B N 1
ATOM 9227 C CA . GLU B 1 561 ? 77.664 11.610 60.739 1.00 19.50 561 GLU B CA 1
ATOM 9228 C C . GLU B 1 561 ? 78.186 10.811 61.936 1.00 23.34 561 GLU B C 1
ATOM 9229 O O . GLU B 1 561 ? 77.436 10.021 62.529 1.00 20.76 561 GLU B O 1
ATOM 9235 N N . ALA B 1 562 ? 79.473 10.984 62.304 1.00 18.35 562 ALA B N 1
ATOM 9236 C CA . ALA B 1 562 ? 79.994 10.324 63.497 1.00 18.16 562 ALA B CA 1
ATOM 9237 C C . ALA B 1 562 ? 79.294 10.810 64.773 1.00 19.05 562 ALA B C 1
ATOM 9238 O O . ALA B 1 562 ? 78.896 10.004 65.621 1.00 20.29 562 ALA B O 1
ATOM 9240 N N . LEU B 1 563 ? 79.194 12.123 64.959 1.00 14.70 563 LEU B N 1
ATOM 9241 C CA . LEU B 1 563 ? 78.475 12.655 66.116 1.00 19.30 563 LEU B CA 1
ATOM 9242 C C . LEU B 1 563 ? 76.996 12.244 66.091 1.00 19.44 563 LEU B C 1
ATOM 9243 O O . LEU B 1 563 ? 76.431 11.846 67.120 1.00 17.47 563 LEU B O 1
ATOM 9248 N N . HIS B 1 564 ? 76.374 12.289 64.919 1.00 18.25 564 HIS B N 1
ATOM 9249 C CA . HIS B 1 564 ? 74.960 11.911 64.828 1.00 16.77 564 HIS B CA 1
ATOM 9250 C C . HIS B 1 564 ? 74.748 10.478 65.276 1.00 20.50 564 HIS B C 1
ATOM 9251 O O . HIS B 1 564 ? 73.809 10.181 66.030 1.00 19.28 564 HIS B O 1
ATOM 9258 N N . ASP B 1 565 ? 75.625 9.571 64.814 1.00 23.51 565 ASP B N 1
ATOM 9259 C CA . ASP B 1 565 ? 75.477 8.155 65.096 1.00 20.96 565 ASP B CA 1
ATOM 9260 C C . ASP B 1 565 ? 75.821 7.840 66.549 1.00 21.17 565 ASP B C 1
ATOM 9261 O O . ASP B 1 565 ? 75.203 6.969 67.169 1.00 24.38 565 ASP B O 1
ATOM 9266 N N . PHE B 1 566 ? 76.817 8.524 67.103 1.00 22.72 566 PHE B N 1
ATOM 9267 C CA . PHE B 1 566 ? 77.108 8.376 68.523 1.00 20.05 566 PHE B CA 1
ATOM 9268 C C . PHE B 1 566 ? 75.907 8.802 69.362 1.00 23.89 566 PHE B C 1
ATOM 9269 O O . PHE B 1 566 ? 75.389 8.026 70.182 1.00 25.94 566 PHE B O 1
ATOM 9277 N N . ALA B 1 567 ? 75.428 10.026 69.138 1.00 21.59 567 ALA B N 1
ATOM 9278 C CA . ALA B 1 567 ? 74.288 10.553 69.876 1.00 19.93 567 ALA B CA 1
ATOM 9279 C C . ALA B 1 567 ? 73.067 9.636 69.808 1.00 24.41 567 ALA B C 1
ATOM 9280 O O . ALA B 1 567 ? 72.421 9.384 70.837 1.00 22.07 567 ALA B O 1
ATOM 9282 N N . ALA B 1 568 ? 72.779 9.071 68.621 1.00 23.67 568 ALA B N 1
ATOM 9283 C CA . ALA B 1 568 ? 71.624 8.181 68.444 1.00 23.35 568 ALA B CA 1
ATOM 9284 C C . ALA B 1 568 ? 71.774 6.851 69.195 1.00 26.41 568 ALA B C 1
ATOM 9285 O O . ALA B 1 568 ? 70.773 6.265 69.637 1.00 25.31 568 ALA B O 1
ATOM 9287 N N . GLU B 1 569 ? 72.998 6.339 69.320 1.00 25.66 569 GLU B N 1
ATOM 9288 C CA . GLU B 1 569 ? 73.257 5.197 70.189 1.00 25.60 569 GLU B CA 1
ATOM 9289 C C . GLU B 1 569 ? 72.784 5.454 71.606 1.00 23.56 569 GLU B C 1
ATOM 9290 O O . GLU B 1 569 ? 72.481 4.507 72.337 1.00 25.57 569 GLU B O 1
ATOM 9296 N N . HIS B 1 570 ? 72.671 6.712 72.004 1.00 24.65 570 HIS B N 1
ATOM 9297 C CA . HIS B 1 570 ? 72.206 7.041 73.338 1.00 26.04 570 HIS B CA 1
ATOM 9298 C C . HIS B 1 570 ? 70.834 7.685 73.316 1.00 24.79 570 HIS B C 1
ATOM 9299 O O . HIS B 1 570 ? 70.503 8.452 74.220 1.00 22.53 570 HIS B O 1
ATOM 9306 N N . SER B 1 571 ? 70.056 7.398 72.279 1.00 26.00 571 SER B N 1
ATOM 9307 C CA . SER B 1 571 ? 68.670 7.853 72.141 1.00 27.66 571 SER B CA 1
ATOM 9308 C C . SER B 1 571 ? 68.546 9.370 72.026 1.00 23.83 571 SER B C 1
ATOM 9309 O O . SER B 1 571 ? 67.538 9.935 72.441 1.00 24.82 571 SER B O 1
ATOM 9312 N N . PHE B 1 572 ? 69.552 10.054 71.481 1.00 24.38 572 PHE B N 1
ATOM 9313 C CA . PHE B 1 572 ? 69.441 11.471 71.141 1.00 25.49 572 PHE B CA 1
ATOM 9314 C C . PHE B 1 572 ? 69.511 11.647 69.623 1.00 22.98 572 PHE B C 1
ATOM 9315 O O . PHE B 1 572 ? 70.455 11.164 68.992 1.00 24.89 572 PHE B O 1
ATOM 9323 N N . THR B 1 573 ? 68.548 12.375 69.036 1.00 21.32 573 THR B N 1
ATOM 9324 C CA . THR B 1 573 ? 68.533 12.610 67.584 1.00 17.60 573 THR B CA 1
ATOM 9325 C C . THR B 1 573 ? 68.978 14.043 67.337 1.00 18.03 573 THR B C 1
ATOM 9326 O O . THR B 1 573 ? 68.261 14.972 67.694 1.00 19.51 573 THR B O 1
ATOM 9330 N N . ILE B 1 574 ? 70.130 14.238 66.692 1.00 16.25 574 ILE B N 1
ATOM 9331 C CA . ILE B 1 574 ? 70.562 15.607 66.402 1.00 17.40 574 ILE B CA 1
ATOM 9332 C C . ILE B 1 574 ? 70.220 15.921 64.943 1.00 17.18 574 ILE B C 1
ATOM 9333 O O . ILE B 1 574 ? 69.785 15.038 64.202 1.00 19.82 574 ILE B O 1
ATOM 9338 N N . TYR B 1 575 ? 70.488 17.151 64.497 1.00 16.23 575 TYR B N 1
ATOM 9339 C CA . TYR B 1 575 ? 69.977 17.635 63.224 1.00 22.34 575 TYR B CA 1
ATOM 9340 C C . TYR B 1 575 ? 71.052 18.355 62.416 1.00 21.81 575 TYR B C 1
ATOM 9341 O O . TYR B 1 575 ? 71.813 19.143 62.974 1.00 20.34 575 TYR B O 1
ATOM 9350 N N . PRO B 1 576 ? 71.125 18.151 61.098 1.00 23.89 576 PRO B N 1
ATOM 9351 C CA . PRO B 1 576 ? 72.193 18.815 60.327 1.00 22.63 576 PRO B CA 1
ATOM 9352 C C . PRO B 1 576 ? 71.952 20.318 60.191 1.00 21.70 576 PRO B C 1
ATOM 9353 O O . PRO B 1 576 ? 70.860 20.842 60.429 1.00 19.78 576 PRO B O 1
ATOM 9357 N N . GLY B 1 577 ? 73.004 21.023 59.785 1.00 21.27 577 GLY B N 1
ATOM 9358 C CA . GLY B 1 577 ? 72.851 22.424 59.458 1.00 24.11 577 GLY B CA 1
ATOM 9359 C C . GLY B 1 577 ? 72.150 22.620 58.128 1.00 24.59 577 GLY B C 1
ATOM 9360 O O . GLY B 1 577 ? 72.004 21.698 57.332 1.00 27.46 577 GLY B O 1
ATOM 9361 N N . LYS B 1 578 ? 71.675 23.843 57.880 1.00 26.61 578 LYS B N 1
ATOM 9362 C CA . LYS B 1 578 ? 70.842 24.098 56.703 1.00 26.65 578 LYS B CA 1
ATOM 9363 C C . LYS B 1 578 ? 71.427 25.142 55.748 1.00 32.28 578 LYS B C 1
ATOM 9364 O O . LYS B 1 578 ? 70.752 25.514 54.781 1.00 30.70 578 LYS B O 1
ATOM 9370 N N . LEU B 1 579 ? 72.653 25.631 55.980 1.00 33.74 579 LEU B N 1
ATOM 9371 C CA . LEU B 1 579 ? 73.261 26.669 55.137 1.00 32.10 579 LEU B CA 1
ATOM 9372 C C . LEU B 1 579 ? 74.351 26.039 54.286 1.00 34.63 579 LEU B C 1
ATOM 9373 O O . LEU B 1 579 ? 75.292 25.444 54.825 1.00 33.85 579 LEU B O 1
ATOM 9378 N N . GLY B 1 580 ? 74.251 26.198 52.966 1.00 34.67 580 GLY B N 1
ATOM 9379 C CA . GLY B 1 580 ? 75.237 25.576 52.090 1.00 36.90 580 GLY B CA 1
ATOM 9380 C C . GLY B 1 580 ? 76.644 26.129 52.268 1.00 33.09 580 GLY B C 1
ATOM 9381 O O . GLY B 1 580 ? 77.627 25.386 52.212 1.00 36.84 580 GLY B O 1
ATOM 9382 N N . ASN B 1 581 ? 76.761 27.430 52.514 1.00 34.84 581 ASN B N 1
ATOM 9383 C CA . ASN B 1 581 ? 78.067 28.073 52.531 1.00 37.87 581 ASN B CA 1
ATOM 9384 C C . ASN B 1 581 ? 78.774 27.985 53.888 1.00 38.29 581 ASN B C 1
ATOM 9385 O O . ASN B 1 581 ? 80.003 28.106 53.934 1.00 38.12 581 ASN B O 1
ATOM 9390 N N . ILE B 1 582 ? 78.037 27.749 54.977 1.00 33.85 582 ILE B N 1
ATOM 9391 C CA . ILE B 1 582 ? 78.561 27.790 56.342 1.00 35.57 582 ILE B CA 1
ATOM 9392 C C . ILE B 1 582 ? 78.180 26.489 57.030 1.00 33.54 582 ILE B C 1
ATOM 9393 O O . ILE B 1 582 ? 76.991 26.176 57.147 1.00 29.04 582 ILE B O 1
ATOM 9398 N N . ASP B 1 583 ? 79.178 25.746 57.506 1.00 30.66 583 ASP B N 1
ATOM 9399 C CA . ASP B 1 583 ? 78.929 24.425 58.066 1.00 31.13 583 ASP B CA 1
ATOM 9400 C C . ASP B 1 583 ? 78.480 24.563 59.517 1.00 26.78 583 ASP B C 1
ATOM 9401 O O . ASP B 1 583 ? 79.191 25.136 60.343 1.00 25.25 583 ASP B O 1
ATOM 9406 N N . THR B 1 584 ? 77.305 24.026 59.829 1.00 26.02 584 THR B N 1
ATOM 9407 C CA . THR B 1 584 ? 76.777 24.022 61.185 1.00 22.99 584 THR B CA 1
ATOM 9408 C C . THR B 1 584 ? 76.115 22.681 61.455 1.00 25.59 584 THR B C 1
ATOM 9409 O O . THR B 1 584 ? 75.827 21.912 60.528 1.00 23.11 584 THR B O 1
ATOM 9413 N N . PHE B 1 585 ? 75.882 22.398 62.743 1.00 25.28 585 PHE B N 1
ATOM 9414 C CA . PHE B 1 585 ? 74.871 21.424 63.131 1.00 24.19 585 PHE B CA 1
ATOM 9415 C C . PHE B 1 585 ? 73.894 22.090 64.109 1.00 23.50 585 PHE B C 1
ATOM 9416 O O . PHE B 1 585 ? 74.193 23.132 64.699 1.00 23.48 585 PHE B O 1
ATOM 9424 N N . ARG B 1 586 ? 72.688 21.522 64.226 1.00 21.82 586 ARG B N 1
ATOM 9425 C CA . ARG B 1 586 ? 71.618 22.139 65.007 1.00 18.17 586 ARG B CA 1
ATOM 9426 C C . ARG B 1 586 ? 71.198 21.177 66.106 1.00 19.01 586 ARG B C 1
ATOM 9427 O O . ARG B 1 586 ? 71.060 19.976 65.861 1.00 15.90 586 ARG B O 1
ATOM 9435 N N . ILE B 1 587 ? 71.118 21.708 67.333 1.00 22.50 587 ILE B N 1
ATOM 9436 C CA . ILE B 1 587 ? 70.492 21.053 68.476 1.00 17.80 587 ILE B CA 1
ATOM 9437 C C . ILE B 1 587 ? 69.275 21.879 68.869 1.00 20.76 587 ILE B C 1
ATOM 9438 O O . ILE B 1 587 ? 69.411 23.047 69.269 1.00 19.50 587 ILE B O 1
ATOM 9443 N N . ALA B 1 588 ? 68.094 21.265 68.773 1.00 17.94 588 ALA B N 1
ATOM 9444 C CA . ALA B 1 588 ? 66.830 21.854 69.194 1.00 17.93 588 ALA B CA 1
ATOM 9445 C C . ALA B 1 588 ? 66.471 21.323 70.577 1.00 21.82 588 ALA B C 1
ATOM 9446 O O . ALA B 1 588 ? 66.989 20.293 71.018 1.00 20.38 588 ALA B O 1
ATOM 9448 N N . ASN B 1 589 ? 65.580 22.037 71.270 1.00 25.01 589 ASN B N 1
ATOM 9449 C CA . ASN B 1 589 ? 65.098 21.535 72.561 1.00 23.34 589 ASN B CA 1
ATOM 9450 C C . ASN B 1 589 ? 63.637 21.929 72.773 1.00 21.05 589 ASN B C 1
ATOM 9451 O O . ASN B 1 589 ? 63.296 22.698 73.691 1.00 20.72 589 ASN B O 1
ATOM 9456 N N . ILE B 1 590 ? 62.758 21.377 71.920 1.00 20.72 590 ILE B N 1
ATOM 9457 C CA . ILE B 1 590 ? 61.318 21.512 72.086 1.00 18.71 590 ILE B CA 1
ATOM 9458 C C . ILE B 1 590 ? 60.713 20.137 72.350 1.00 20.74 590 ILE B C 1
ATOM 9459 O O . ILE B 1 590 ? 61.428 19.178 72.696 1.00 22.47 590 ILE B O 1
ATOM 9464 N N . GLY B 1 591 ? 59.384 20.037 72.245 1.00 17.99 591 GLY B N 1
ATOM 9465 C CA . GLY B 1 591 ? 58.774 18.775 72.626 1.00 16.59 591 GLY B CA 1
ATOM 9466 C C . GLY B 1 591 ? 58.885 18.505 74.122 1.00 16.33 591 GLY B C 1
ATOM 9467 O O . GLY B 1 591 ? 59.134 19.392 74.938 1.00 19.54 591 GLY B O 1
ATOM 9468 N N . ASP B 1 592 ? 58.676 17.238 74.478 1.00 18.95 592 ASP B N 1
ATOM 9469 C CA . ASP B 1 592 ? 58.615 16.854 75.878 1.00 20.59 592 ASP B CA 1
ATOM 9470 C C . ASP B 1 592 ? 59.999 16.751 76.529 1.00 21.29 592 ASP B C 1
ATOM 9471 O O . ASP B 1 592 ? 60.121 16.098 77.591 1.00 19.65 592 ASP B O 1
ATOM 9476 N N . ILE B 1 593 ? 61.028 17.399 75.944 1.00 18.51 593 ILE B N 1
ATOM 9477 C CA . ILE B 1 593 ? 62.376 17.283 76.499 1.00 19.38 593 ILE B CA 1
ATOM 9478 C C . ILE B 1 593 ? 62.426 17.892 77.904 1.00 23.12 593 ILE B C 1
ATOM 9479 O O . ILE B 1 593 ? 61.831 18.944 78.176 1.00 24.11 593 ILE B O 1
ATOM 9484 N N . GLN B 1 594 ? 63.120 17.172 78.846 1.00 22.55 594 GLN B N 1
ATOM 9485 C CA . GLN B 1 594 ? 63.323 17.615 80.223 1.00 24.75 594 GLN B CA 1
ATOM 9486 C C . GLN B 1 594 ? 64.749 18.145 80.395 1.00 19.94 594 GLN B C 1
ATOM 9487 O O . GLN B 1 594 ? 65.671 17.687 79.719 1.00 19.10 594 GLN B O 1
ATOM 9493 N N . PRO B 1 595 ? 64.941 19.158 81.239 1.00 23.51 595 PRO B N 1
ATOM 9494 C CA . PRO B 1 595 ? 66.299 19.695 81.451 1.00 23.17 595 PRO B CA 1
ATOM 9495 C C . PRO B 1 595 ? 67.349 18.631 81.723 1.00 24.50 595 PRO B C 1
ATOM 9496 O O . PRO B 1 595 ? 68.476 18.716 81.210 1.00 23.69 595 PRO B O 1
ATOM 9500 N N . GLU B 1 596 ? 66.990 17.599 82.485 1.00 24.86 596 GLU B N 1
ATOM 9501 C CA . GLU B 1 596 ? 67.968 16.578 82.835 1.00 27.57 596 GLU B CA 1
ATOM 9502 C C . GLU B 1 596 ? 68.356 15.746 81.617 1.00 25.50 596 GLU B C 1
ATOM 9503 O O . GLU B 1 596 ? 69.493 15.261 81.541 1.00 21.15 596 GLU B O 1
ATOM 9509 N N . GLU B 1 597 ? 67.433 15.575 80.660 1.00 22.17 597 GLU B N 1
ATOM 9510 C CA . GLU B 1 597 ? 67.798 14.908 79.415 1.00 21.67 597 GLU B CA 1
ATOM 9511 C C . GLU B 1 597 ? 68.725 15.771 78.568 1.00 20.74 597 GLU B C 1
ATOM 9512 O O . GLU B 1 597 ? 69.604 15.230 77.886 1.00 21.96 597 GLU B O 1
ATOM 9518 N N . MET B 1 598 ? 68.576 17.099 78.606 1.00 22.13 598 MET B N 1
ATOM 9519 C CA . MET B 1 598 ? 69.490 17.916 77.815 1.00 24.24 598 MET B CA 1
ATOM 9520 C C . MET B 1 598 ? 70.872 17.906 78.453 1.00 21.56 598 MET B C 1
ATOM 9521 O O . MET B 1 598 ? 71.892 17.794 77.756 1.00 21.03 598 MET B O 1
ATOM 9526 N N . ARG B 1 599 ? 70.923 17.952 79.793 1.00 23.25 599 ARG B N 1
ATOM 9527 C CA . ARG B 1 599 ? 72.197 17.801 80.483 1.00 25.03 599 ARG B CA 1
ATOM 9528 C C . ARG B 1 599 ? 72.860 16.478 80.123 1.00 25.10 599 ARG B C 1
ATOM 9529 O O . ARG B 1 599 ? 74.075 16.430 79.867 1.00 23.77 599 ARG B O 1
ATOM 9537 N N . ARG B 1 600 ? 72.090 15.390 80.104 1.00 22.39 600 ARG B N 1
ATOM 9538 C CA . ARG B 1 600 ? 72.685 14.121 79.721 1.00 21.48 600 ARG B CA 1
ATOM 9539 C C . ARG B 1 600 ? 73.156 14.154 78.271 1.00 23.37 600 ARG B C 1
ATOM 9540 O O . ARG B 1 600 ? 74.214 13.596 77.944 1.00 25.27 600 ARG B O 1
ATOM 9548 N N . PHE B 1 601 ? 72.426 14.841 77.390 1.00 20.99 601 PHE B N 1
ATOM 9549 C CA . PHE B 1 601 ? 72.975 15.028 76.051 1.00 22.62 601 PHE B CA 1
ATOM 9550 C C . PHE B 1 601 ? 74.310 15.779 76.096 1.00 21.91 601 PHE B C 1
ATOM 9551 O O . PHE B 1 601 ? 75.261 15.397 75.407 1.00 21.68 601 PHE B O 1
ATOM 9559 N N . THR B 1 602 ? 74.412 16.846 76.905 1.00 23.60 602 THR B N 1
ATOM 9560 C CA . THR B 1 602 ? 75.635 17.642 76.856 1.00 22.48 602 THR B CA 1
ATOM 9561 C C . THR B 1 602 ? 76.828 16.842 77.367 1.00 22.90 602 THR B C 1
ATOM 9562 O O . THR B 1 602 ? 77.958 17.095 76.947 1.00 21.58 602 THR B O 1
ATOM 9566 N N . VAL B 1 603 ? 76.583 15.870 78.253 1.00 24.70 603 VAL B N 1
ATOM 9567 C CA . VAL B 1 603 ? 77.611 14.929 78.673 1.00 23.05 603 VAL B CA 1
ATOM 9568 C C . VAL B 1 603 ? 78.088 14.112 77.480 1.00 26.11 603 VAL B C 1
ATOM 9569 O O . VAL B 1 603 ? 79.294 13.931 77.256 1.00 19.72 603 VAL B O 1
ATOM 9573 N N . LYS B 1 604 ? 77.144 13.582 76.706 1.00 22.43 604 LYS B N 1
ATOM 9574 C CA . LYS B 1 604 ? 77.520 12.817 75.523 1.00 23.27 604 LYS B CA 1
ATOM 9575 C C . LYS B 1 604 ? 78.170 13.705 74.469 1.00 22.24 604 LYS B C 1
ATOM 9576 O O . LYS B 1 604 ? 79.082 13.262 73.770 1.00 27.74 604 LYS B O 1
ATOM 9582 N N . LEU B 1 605 ? 77.756 14.962 74.360 1.00 22.71 605 LEU B N 1
ATOM 9583 C CA . LEU B 1 605 ? 78.418 15.839 73.398 1.00 22.55 605 LEU B CA 1
ATOM 9584 C C . LEU B 1 605 ? 79.879 16.047 73.775 1.00 23.25 605 LEU B C 1
ATOM 9585 O O . LEU B 1 605 ? 80.764 16.044 72.908 1.00 21.66 605 LEU B O 1
ATOM 9590 N N . LYS B 1 606 ? 80.155 16.187 75.078 1.00 24.24 606 LYS B N 1
ATOM 9591 C CA . LYS B 1 606 ? 81.518 16.437 75.530 1.00 22.33 606 LYS B CA 1
ATOM 9592 C C . LYS B 1 606 ? 82.386 15.198 75.351 1.00 23.71 606 LYS B C 1
ATOM 9593 O O . LYS B 1 606 ? 83.534 15.297 74.913 1.00 27.94 606 LYS B O 1
ATOM 9599 N N . GLU B 1 607 ? 81.858 14.031 75.718 1.00 22.52 607 GLU B N 1
ATOM 9600 C CA . GLU B 1 607 ? 82.497 12.755 75.414 1.00 23.96 607 GLU B CA 1
ATOM 9601 C C . GLU B 1 607 ? 82.961 12.681 73.957 1.00 27.02 607 GLU B C 1
ATOM 9602 O O . GLU B 1 607 ? 84.108 12.303 73.671 1.00 25.44 607 GLU B O 1
ATOM 9608 N N . TYR B 1 608 ? 82.090 13.063 73.020 1.00 22.76 608 TYR B N 1
ATOM 9609 C CA . TYR B 1 608 ? 82.457 12.991 71.604 1.00 24.36 608 TYR B CA 1
ATOM 9610 C C . TYR B 1 608 ? 83.482 14.058 71.224 1.00 22.88 608 TYR B C 1
ATOM 9611 O O . TYR B 1 608 ? 84.472 13.768 70.538 1.00 25.65 608 TYR B O 1
ATOM 9620 N N . MET B 1 609 ? 83.217 15.313 71.583 1.00 19.69 609 MET B N 1
ATOM 9621 C CA . MET B 1 609 ? 84.103 16.392 71.169 1.00 22.92 609 MET B CA 1
ATOM 9622 C C . MET B 1 609 ? 85.485 16.220 71.772 1.00 25.63 609 MET B C 1
ATOM 9623 O O . MET B 1 609 ? 86.495 16.482 71.113 1.00 23.57 609 MET B O 1
ATOM 9628 N N . ASN B 1 610 ? 85.536 15.787 73.035 1.00 28.92 610 ASN B N 1
ATOM 9629 C CA . ASN B 1 610 ? 86.804 15.490 73.693 1.00 23.79 610 ASN B CA 1
ATOM 9630 C C . ASN B 1 610 ? 87.533 14.374 72.975 1.00 27.36 610 ASN B C 1
ATOM 9631 O O . ASN B 1 610 ? 88.751 14.456 72.774 1.00 26.50 610 ASN B O 1
ATOM 9636 N N . GLY B 1 611 ? 86.794 13.331 72.566 1.00 23.41 611 GLY B N 1
ATOM 9637 C CA . GLY B 1 611 ? 87.388 12.210 71.860 1.00 25.00 611 GLY B CA 1
ATOM 9638 C C . GLY B 1 611 ? 88.073 12.590 70.560 1.00 32.48 611 GLY B C 1
ATOM 9639 O O . GLY B 1 611 ? 89.043 11.940 70.155 1.00 31.15 611 GLY B O 1
ATOM 9640 N N . ILE B 1 612 ? 87.588 13.631 69.888 1.00 27.37 612 ILE B N 1
ATOM 9641 C CA . ILE B 1 612 ? 88.169 14.080 68.623 1.00 29.00 612 ILE B CA 1
ATOM 9642 C C . ILE B 1 612 ? 89.033 15.327 68.809 1.00 26.99 612 ILE B C 1
ATOM 9643 O O . ILE B 1 612 ? 89.286 16.051 67.840 1.00 26.50 612 ILE B O 1
ATOM 9648 N N . GLY B 1 613 ? 89.437 15.626 70.049 1.00 29.83 613 GLY B N 1
ATOM 9649 C CA . GLY B 1 613 ? 90.389 16.690 70.338 1.00 28.88 613 GLY B CA 1
ATOM 9650 C C . GLY B 1 613 ? 89.823 18.068 70.598 1.00 32.36 613 GLY B C 1
ATOM 9651 O O . GLY B 1 613 ? 90.592 19.031 70.635 1.00 27.02 613 GLY B O 1
ATOM 9652 N N . VAL B 1 614 ? 88.516 18.208 70.804 1.00 28.88 614 VAL B N 1
ATOM 9653 C CA . VAL B 1 614 ? 87.889 19.522 70.896 1.00 29.97 614 VAL B CA 1
ATOM 9654 C C . VAL B 1 614 ? 87.477 19.780 72.339 1.00 26.56 614 VAL B C 1
ATOM 9655 O O . VAL B 1 614 ? 86.962 18.886 73.015 1.00 26.57 614 VAL B O 1
ATOM 9659 N N . GLY B 1 615 ? 87.715 20.999 72.808 1.00 30.32 615 GLY B N 1
ATOM 9660 C CA . GLY B 1 615 ? 87.376 21.370 74.177 1.00 33.96 615 GLY B CA 1
ATOM 9661 C C . GLY B 1 615 ? 88.497 21.153 75.182 1.00 41.24 615 GLY B C 1
ATOM 9662 O O . GLY B 1 615 ? 88.788 20.021 75.576 1.00 44.48 615 GLY B O 1
ATOM 9663 N N . MET C 1 1 ? 99.649 34.024 1.590 1.00 45.98 1 MET C N 1
ATOM 9664 C CA . MET C 1 1 ? 98.791 35.200 1.699 1.00 44.67 1 MET C CA 1
ATOM 9665 C C . MET C 1 1 ? 99.590 36.489 1.960 1.00 41.02 1 MET C C 1
ATOM 9666 O O . MET C 1 1 ? 100.782 36.453 2.263 1.00 42.13 1 MET C O 1
ATOM 9671 N N . ILE C 1 2 ? 98.901 37.621 1.847 1.00 37.10 2 ILE C N 1
ATOM 9672 C CA . ILE C 1 2 ? 99.459 38.948 2.081 1.00 31.36 2 ILE C CA 1
ATOM 9673 C C . ILE C 1 2 ? 98.622 39.570 3.194 1.00 30.66 2 ILE C C 1
ATOM 9674 O O . ILE C 1 2 ? 97.394 39.627 3.078 1.00 30.39 2 ILE C O 1
ATOM 9679 N N . LYS C 1 3 ? 99.270 40.004 4.289 1.00 27.67 3 LYS C N 1
ATOM 9680 C CA . LYS C 1 3 ? 98.537 40.434 5.486 1.00 30.94 3 LYS C CA 1
ATOM 9681 C C . LYS C 1 3 ? 98.532 41.938 5.736 1.00 28.04 3 LYS C C 1
ATOM 9682 O O . LYS C 1 3 ? 97.748 42.402 6.577 1.00 26.28 3 LYS C O 1
ATOM 9688 N N . GLN C 1 4 ? 99.370 42.710 5.035 1.00 26.60 4 GLN C N 1
ATOM 9689 C CA . GLN C 1 4 ? 99.599 44.118 5.336 1.00 19.63 4 GLN C CA 1
ATOM 9690 C C . GLN C 1 4 ? 99.452 44.944 4.065 1.00 21.90 4 GLN C C 1
ATOM 9691 O O . GLN C 1 4 ? 99.754 44.474 2.965 1.00 20.15 4 GLN C O 1
ATOM 9697 N N . ALA C 1 5 ? 98.987 46.184 4.222 1.00 23.82 5 ALA C N 1
ATOM 9698 C CA . ALA C 1 5 ? 98.912 47.129 3.117 1.00 22.06 5 ALA C CA 1
ATOM 9699 C C . ALA C 1 5 ? 99.278 48.513 3.631 1.00 20.86 5 ALA C C 1
ATOM 9700 O O . ALA C 1 5 ? 99.216 48.776 4.834 1.00 20.33 5 ALA C O 1
ATOM 9702 N N . VAL C 1 6 ? 99.618 49.407 2.687 1.00 24.94 6 VAL C N 1
ATOM 9703 C CA . VAL C 1 6 ? 99.980 50.801 2.961 1.00 22.02 6 VAL C CA 1
ATOM 9704 C C . VAL C 1 6 ? 99.224 51.685 1.987 1.00 22.34 6 VAL C C 1
ATOM 9705 O O . VAL C 1 6 ? 99.269 51.452 0.772 1.00 20.44 6 VAL C O 1
ATOM 9709 N N . ILE C 1 7 ? 98.578 52.724 2.503 1.00 19.77 7 ILE C N 1
ATOM 9710 C CA . ILE C 1 7 ? 97.990 53.740 1.656 1.00 21.90 7 ILE C CA 1
ATOM 9711 C C . ILE C 1 7 ? 98.752 55.045 1.878 1.00 25.74 7 ILE C C 1
ATOM 9712 O O . ILE C 1 7 ? 98.821 55.562 3.002 1.00 24.35 7 ILE C O 1
ATOM 9717 N N . LEU C 1 8 ? 99.340 55.563 0.805 1.00 25.98 8 LEU C N 1
ATOM 9718 C CA . LEU C 1 8 ? 99.933 56.893 0.802 1.00 20.18 8 LEU C CA 1
ATOM 9719 C C . LEU C 1 8 ? 98.837 57.922 0.593 1.00 21.88 8 LEU C C 1
ATOM 9720 O O . LEU C 1 8 ? 98.206 57.949 -0.468 1.00 22.66 8 LEU C O 1
ATOM 9725 N N . ALA C 1 9 ? 98.625 58.778 1.590 1.00 22.76 9 ALA C N 1
ATOM 9726 C CA . ALA C 1 9 ? 97.466 59.670 1.611 1.00 22.47 9 ALA C CA 1
ATOM 9727 C C . ALA C 1 9 ? 97.811 61.054 2.170 1.00 25.90 9 ALA C C 1
ATOM 9728 O O . ALA C 1 9 ? 96.951 61.714 2.770 1.00 25.53 9 ALA C O 1
ATOM 9730 N N . GLY C 1 10 ? 99.055 61.511 1.994 1.00 27.49 10 GLY C N 1
ATOM 9731 C CA . GLY C 1 10 ? 99.496 62.748 2.616 1.00 27.17 10 GLY C CA 1
ATOM 9732 C C . GLY C 1 10 ? 99.355 64.014 1.788 1.00 26.72 10 GLY C C 1
ATOM 9733 O O . GLY C 1 10 ? 99.379 65.126 2.341 1.00 26.64 10 GLY C O 1
ATOM 9734 N N . GLY C 1 11 ? 99.152 63.855 0.485 1.00 25.52 11 GLY C N 1
ATOM 9735 C CA . GLY C 1 11 ? 99.196 64.966 -0.450 1.00 27.50 11 GLY C CA 1
ATOM 9736 C C . GLY C 1 11 ? 97.983 65.895 -0.423 1.00 32.19 11 GLY C C 1
ATOM 9737 O O . GLY C 1 11 ? 96.917 65.625 0.156 1.00 31.41 11 GLY C O 1
ATOM 9738 N N . LEU C 1 12 ? 98.150 67.002 -1.153 1.00 28.43 12 LEU C N 1
ATOM 9739 C CA . LEU C 1 12 ? 97.255 68.144 -1.078 1.00 33.35 12 LEU C CA 1
ATOM 9740 C C . LEU C 1 12 ? 96.050 68.022 -1.996 1.00 33.79 12 LEU C C 1
ATOM 9741 O O . LEU C 1 12 ? 94.991 68.581 -1.685 1.00 35.94 12 LEU C O 1
ATOM 9746 N N . GLY C 1 13 ? 96.178 67.284 -3.099 1.00 33.63 13 GLY C N 1
ATOM 9747 C CA . GLY C 1 13 ? 95.112 67.215 -4.083 1.00 35.28 13 GLY C CA 1
ATOM 9748 C C . GLY C 1 13 ? 94.868 68.539 -4.775 1.00 39.14 13 GLY C C 1
ATOM 9749 O O . GLY C 1 13 ? 93.727 68.828 -5.169 1.00 33.38 13 GLY C O 1
ATOM 9750 N N . SER C 1 14 ? 95.932 69.340 -4.941 1.00 35.32 14 SER C N 1
ATOM 9751 C CA . SER C 1 14 ? 95.820 70.721 -5.400 1.00 37.35 14 SER C CA 1
ATOM 9752 C C . SER C 1 14 ? 95.058 70.832 -6.714 1.00 34.03 14 SER C C 1
ATOM 9753 O O . SER C 1 14 ? 94.227 71.730 -6.880 1.00 37.20 14 SER C O 1
ATOM 9756 N N . ARG C 1 15 ? 95.330 69.931 -7.662 1.00 34.56 15 ARG C N 1
ATOM 9757 C CA . ARG C 1 15 ? 94.656 69.950 -8.964 1.00 35.22 15 ARG C CA 1
ATOM 9758 C C . ARG C 1 15 ? 93.131 69.815 -8.868 1.00 35.62 15 ARG C C 1
ATOM 9759 O O . ARG C 1 15 ? 92.444 70.010 -9.882 1.00 33.94 15 ARG C O 1
ATOM 9767 N N . LEU C 1 16 ? 92.572 69.501 -7.696 1.00 34.85 16 LEU C N 1
ATOM 9768 C CA . LEU C 1 16 ? 91.118 69.441 -7.546 1.00 36.04 16 LEU C CA 1
ATOM 9769 C C . LEU C 1 16 ? 90.518 70.724 -6.958 1.00 39.35 16 LEU C C 1
ATOM 9770 O O . LEU C 1 16 ? 89.297 70.787 -6.754 1.00 39.28 16 LEU C O 1
ATOM 9775 N N . LYS C 1 17 ? 91.347 71.742 -6.688 1.00 42.07 17 LYS C N 1
ATOM 9776 C CA . LYS C 1 17 ? 90.909 73.120 -6.412 1.00 43.84 17 LYS C CA 1
ATOM 9777 C C . LYS C 1 17 ? 90.065 73.150 -5.143 1.00 46.19 17 LYS C C 1
ATOM 9778 O O . LYS C 1 17 ? 90.596 72.828 -4.063 1.00 44.41 17 LYS C O 1
ATOM 9784 N N . ASP C 1 18 ? 88.783 73.527 -5.212 1.00 48.46 18 ASP C N 1
ATOM 9785 C CA . ASP C 1 18 ? 87.996 73.768 -4.003 1.00 49.70 18 ASP C CA 1
ATOM 9786 C C . ASP C 1 18 ? 87.600 72.474 -3.311 1.00 45.54 18 ASP C C 1
ATOM 9787 O O . ASP C 1 18 ? 87.379 72.466 -2.096 1.00 45.55 18 ASP C O 1
ATOM 9792 N N . LYS C 1 19 ? 87.495 71.377 -4.058 1.00 42.55 19 LYS C N 1
ATOM 9793 C CA . LYS C 1 19 ? 87.060 70.128 -3.448 1.00 41.63 19 LYS C CA 1
ATOM 9794 C C . LYS C 1 19 ? 88.082 69.593 -2.442 1.00 43.70 19 LYS C C 1
ATOM 9795 O O . LYS C 1 19 ? 87.708 68.823 -1.543 1.00 40.71 19 LYS C O 1
ATOM 9801 N N . THR C 1 20 ? 89.343 70.021 -2.546 1.00 37.78 20 THR C N 1
ATOM 9802 C CA . THR C 1 20 ? 90.413 69.562 -1.672 1.00 38.20 20 THR C CA 1
ATOM 9803 C C . THR C 1 20 ? 90.940 70.663 -0.758 1.00 37.56 20 THR C C 1
ATOM 9804 O O . THR C 1 20 ? 91.946 70.456 -0.077 1.00 34.29 20 THR C O 1
ATOM 9808 N N . LYS C 1 21 ? 90.284 71.826 -0.726 1.00 39.47 21 LYS C N 1
ATOM 9809 C CA . LYS C 1 21 ? 90.722 72.905 0.153 1.00 37.46 21 LYS C CA 1
ATOM 9810 C C . LYS C 1 21 ? 90.769 72.438 1.605 1.00 38.57 21 LYS C C 1
ATOM 9811 O O . LYS C 1 21 ? 91.740 72.715 2.324 1.00 31.43 21 LYS C O 1
ATOM 9817 N N . THR C 1 22 ? 89.758 71.658 2.015 1.00 36.03 22 THR C N 1
ATOM 9818 C CA . THR C 1 22 ? 89.443 71.290 3.393 1.00 41.92 22 THR C CA 1
ATOM 9819 C C . THR C 1 22 ? 89.446 69.767 3.557 1.00 36.76 22 THR C C 1
ATOM 9820 O O . THR C 1 22 ? 89.081 69.249 4.623 1.00 38.11 22 THR C O 1
ATOM 9824 N N . MET C 1 23 ? 89.890 69.024 2.531 1.00 36.94 23 MET C N 1
ATOM 9825 C CA . MET C 1 23 ? 89.616 67.592 2.509 1.00 38.66 23 MET C CA 1
ATOM 9826 C C . MET C 1 23 ? 90.616 66.816 1.666 1.00 35.33 23 MET C C 1
ATOM 9827 O O . MET C 1 23 ? 90.965 67.282 0.575 1.00 34.40 23 MET C O 1
ATOM 9832 N N . PRO C 1 24 ? 91.065 65.636 2.103 1.00 33.56 24 PRO C N 1
ATOM 9833 C CA . PRO C 1 24 ? 91.887 64.787 1.221 1.00 33.68 24 PRO C CA 1
ATOM 9834 C C . PRO C 1 24 ? 91.054 64.232 0.077 1.00 30.64 24 PRO C C 1
ATOM 9835 O O . PRO C 1 24 ? 89.868 63.938 0.234 1.00 30.90 24 PRO C O 1
ATOM 9839 N N . LYS C 1 25 ? 91.686 64.056 -1.087 1.00 31.42 25 LYS C N 1
ATOM 9840 C CA . LYS C 1 25 ? 90.903 63.607 -2.238 1.00 32.64 25 LYS C CA 1
ATOM 9841 C C . LYS C 1 25 ? 90.455 62.155 -2.102 1.00 33.15 25 LYS C C 1
ATOM 9842 O O . LYS C 1 25 ? 89.486 61.753 -2.751 1.00 32.06 25 LYS C O 1
ATOM 9848 N N . GLY C 1 26 ? 91.101 61.370 -1.242 1.00 32.53 26 GLY C N 1
ATOM 9849 C CA . GLY C 1 26 ? 90.564 60.052 -0.957 1.00 27.60 26 GLY C CA 1
ATOM 9850 C C . GLY C 1 26 ? 89.148 60.069 -0.415 1.00 26.48 26 GLY C C 1
ATOM 9851 O O . GLY C 1 26 ? 88.461 59.049 -0.473 1.00 27.04 26 GLY C O 1
ATOM 9852 N N . PHE C 1 27 ? 88.687 61.197 0.115 1.00 28.07 27 PHE C N 1
ATOM 9853 C CA . PHE C 1 27 ? 87.329 61.263 0.642 1.00 30.77 27 PHE C CA 1
ATOM 9854 C C . PHE C 1 27 ? 86.323 61.833 -0.355 1.00 31.31 27 PHE C C 1
ATOM 9855 O O . PHE C 1 27 ? 85.168 62.070 0.013 1.00 33.83 27 PHE C O 1
ATOM 9863 N N . LEU C 1 28 ? 86.708 62.011 -1.616 1.00 29.93 28 LEU C N 1
ATOM 9864 C CA . LEU C 1 28 ? 85.699 62.206 -2.651 1.00 30.81 28 LEU C CA 1
ATOM 9865 C C . LEU C 1 28 ? 84.757 61.006 -2.691 1.00 32.61 28 LEU C C 1
ATOM 9866 O O . LEU C 1 28 ? 85.192 59.850 -2.634 1.00 28.21 28 LEU C O 1
ATOM 9871 N N . GLU C 1 29 ? 83.461 61.279 -2.814 1.00 33.51 29 GLU C N 1
ATOM 9872 C CA . GLU C 1 29 ? 82.458 60.230 -2.719 1.00 33.73 29 GLU C CA 1
ATOM 9873 C C . GLU C 1 29 ? 81.936 59.853 -4.096 1.00 33.11 29 GLU C C 1
ATOM 9874 O O . GLU C 1 29 ? 81.707 60.718 -4.944 1.00 34.30 29 GLU C O 1
ATOM 9880 N N . ILE C 1 30 ? 81.820 58.545 -4.329 1.00 32.60 30 ILE C N 1
ATOM 9881 C CA . ILE C 1 30 ? 81.152 57.982 -5.501 1.00 32.54 30 ILE C CA 1
ATOM 9882 C C . ILE C 1 30 ? 80.280 56.835 -5.014 1.00 34.47 30 ILE C C 1
ATOM 9883 O O . ILE C 1 30 ? 80.759 55.941 -4.307 1.00 30.00 30 ILE C O 1
ATOM 9888 N N . GLY C 1 31 ? 78.995 56.876 -5.362 1.00 34.29 31 GLY C N 1
ATOM 9889 C CA . GLY C 1 31 ? 78.069 55.896 -4.844 1.00 29.82 31 GLY C CA 1
ATOM 9890 C C . GLY C 1 31 ? 77.810 56.000 -3.362 1.00 29.25 31 GLY C C 1
ATOM 9891 O O . GLY C 1 31 ? 77.464 55.001 -2.736 1.00 32.25 31 GLY C O 1
ATOM 9892 N N . GLY C 1 32 ? 77.975 57.184 -2.777 1.00 34.48 32 GLY C N 1
ATOM 9893 C CA . GLY C 1 32 ? 77.706 57.404 -1.374 1.00 33.22 32 GLY C CA 1
ATOM 9894 C C . GLY C 1 32 ? 78.836 57.105 -0.407 1.00 34.61 32 GLY C C 1
ATOM 9895 O O . GLY C 1 32 ? 78.635 57.260 0.803 1.00 32.18 32 GLY C O 1
ATOM 9896 N N . THR C 1 33 ? 80.014 56.689 -0.885 1.00 28.62 33 THR C N 1
ATOM 9897 C CA . THR C 1 33 ? 81.106 56.314 0.010 1.00 34.04 33 THR C CA 1
ATOM 9898 C C . THR C 1 33 ? 82.409 56.914 -0.499 1.00 29.28 33 THR C C 1
ATOM 9899 O O . THR C 1 33 ? 82.672 56.891 -1.701 1.00 31.52 33 THR C O 1
ATOM 9903 N N . ALA C 1 34 ? 83.188 57.486 0.416 1.00 27.92 34 ALA C N 1
ATOM 9904 C CA . ALA C 1 34 ? 84.552 57.914 0.114 1.00 30.71 34 ALA C CA 1
ATOM 9905 C C . ALA C 1 34 ? 85.302 56.829 -0.652 1.00 26.88 34 ALA C C 1
ATOM 9906 O O . ALA C 1 34 ? 85.303 55.660 -0.255 1.00 25.24 34 ALA C O 1
ATOM 9908 N N . ILE C 1 35 ? 85.941 57.218 -1.757 1.00 24.74 35 ILE C N 1
ATOM 9909 C CA . ILE C 1 35 ? 86.676 56.236 -2.548 1.00 25.21 35 ILE C CA 1
ATOM 9910 C C . ILE C 1 35 ? 87.720 55.510 -1.686 1.00 23.85 35 ILE C C 1
ATOM 9911 O O . ILE C 1 35 ? 87.932 54.302 -1.842 1.00 26.79 35 ILE C O 1
ATOM 9916 N N . VAL C 1 36 ? 88.353 56.207 -0.741 1.00 23.02 36 VAL C N 1
ATOM 9917 C CA . VAL C 1 36 ? 89.428 55.544 0.024 1.00 24.99 36 VAL C CA 1
ATOM 9918 C C . VAL C 1 36 ? 88.854 54.598 1.077 1.00 23.68 36 VAL C C 1
ATOM 9919 O O . VAL C 1 36 ? 89.520 53.629 1.479 1.00 22.72 36 VAL C O 1
ATOM 9923 N N . GLU C 1 37 ? 87.633 54.858 1.553 1.00 21.82 37 GLU C N 1
ATOM 9924 C CA . GLU C 1 37 ? 86.967 53.867 2.393 1.00 23.55 37 GLU C CA 1
ATOM 9925 C C . GLU C 1 37 ? 86.537 52.670 1.568 1.00 22.06 37 GLU C C 1
ATOM 9926 O O . GLU C 1 37 ? 86.527 51.545 2.071 1.00 21.88 37 GLU C O 1
ATOM 9932 N N . GLN C 1 38 ? 86.137 52.894 0.313 1.00 20.04 38 GLN C N 1
ATOM 9933 C CA . GLN C 1 38 ? 85.861 51.768 -0.564 1.00 22.65 38 GLN C CA 1
ATOM 9934 C C . GLN C 1 38 ? 87.098 50.897 -0.743 1.00 21.48 38 GLN C C 1
ATOM 9935 O O . GLN C 1 38 ? 86.995 49.664 -0.824 1.00 24.76 38 GLN C O 1
ATOM 9941 N N . SER C 1 39 ? 88.280 51.509 -0.778 1.00 20.66 39 SER C N 1
ATOM 9942 C CA . SER C 1 39 ? 89.491 50.708 -0.949 1.00 20.59 39 SER C CA 1
ATOM 9943 C C . SER C 1 39 ? 89.816 49.931 0.318 1.00 20.85 39 SER C C 1
ATOM 9944 O O . SER C 1 39 ? 90.219 48.759 0.252 1.00 20.68 39 SER C O 1
ATOM 9947 N N . VAL C 1 40 ? 89.637 50.563 1.478 1.00 18.66 40 VAL C N 1
ATOM 9948 C CA . VAL C 1 40 ? 89.860 49.875 2.749 1.00 19.95 40 VAL C CA 1
ATOM 9949 C C . VAL C 1 40 ? 88.980 48.634 2.841 1.00 19.71 40 VAL C C 1
ATOM 9950 O O . VAL C 1 40 ? 89.441 47.554 3.222 1.00 21.25 40 VAL C O 1
ATOM 9954 N N . GLN C 1 41 ? 87.722 48.754 2.408 1.00 20.20 41 GLN C N 1
ATOM 9955 C CA . GLN C 1 41 ? 86.796 47.630 2.463 1.00 21.04 41 GLN C CA 1
ATOM 9956 C C . GLN C 1 41 ? 87.263 46.482 1.578 1.00 21.66 41 GLN C C 1
ATOM 9957 O O . GLN C 1 41 ? 87.172 45.311 1.964 1.00 18.13 41 GLN C O 1
ATOM 9963 N N . LYS C 1 42 ? 87.761 46.788 0.377 1.00 23.77 42 LYS C N 1
ATOM 9964 C CA . LYS C 1 42 ? 88.195 45.704 -0.488 1.00 21.35 42 LYS C CA 1
ATOM 9965 C C . LYS C 1 42 ? 89.477 45.085 0.042 1.00 22.13 42 LYS C C 1
ATOM 9966 O O . LYS C 1 42 ? 89.660 43.860 -0.063 1.00 21.60 42 LYS C O 1
ATOM 9972 N N . LEU C 1 43 ? 90.351 45.901 0.645 1.00 18.49 43 LEU C N 1
ATOM 9973 C CA . LEU C 1 43 ? 91.561 45.358 1.269 1.00 19.31 43 LEU C CA 1
ATOM 9974 C C . LEU C 1 43 ? 91.191 44.372 2.373 1.00 20.73 43 LEU C C 1
ATOM 9975 O O . LEU C 1 43 ? 91.572 43.199 2.324 1.00 20.20 43 LEU C O 1
ATOM 9980 N N . LEU C 1 44 ? 90.395 44.833 3.352 1.00 21.72 44 LEU C N 1
ATOM 9981 C CA . LEU C 1 44 ? 89.939 43.981 4.458 1.00 22.58 44 LEU C CA 1
ATOM 9982 C C . LEU C 1 44 ? 89.252 42.717 3.956 1.00 20.66 44 LEU C C 1
ATOM 9983 O O . LEU C 1 44 ? 89.401 41.649 4.556 1.00 23.16 44 LEU C O 1
ATOM 9988 N N . ALA C 1 45 ? 88.535 42.811 2.832 1.00 18.92 45 ALA C N 1
ATOM 9989 C CA . ALA C 1 45 ? 87.782 41.686 2.298 1.00 22.13 45 ALA C CA 1
ATOM 9990 C C . ALA C 1 45 ? 88.680 40.645 1.650 1.00 21.79 45 ALA C C 1
ATOM 9991 O O . ALA C 1 45 ? 88.237 39.508 1.431 1.00 18.50 45 ALA C O 1
ATOM 9993 N N . HIS C 1 46 ? 89.918 41.012 1.328 1.00 21.84 46 HIS C N 1
ATOM 9994 C CA . HIS C 1 46 ? 90.902 40.088 0.783 1.00 24.06 46 HIS C CA 1
ATOM 9995 C C . HIS C 1 46 ? 91.894 39.599 1.823 1.00 24.11 46 HIS C C 1
ATOM 9996 O O . HIS C 1 46 ? 92.936 39.043 1.452 1.00 24.13 46 HIS C O 1
ATOM 10003 N N . GLY C 1 47 ? 91.603 39.789 3.107 1.00 23.51 47 GLY C N 1
ATOM 10004 C CA . GLY C 1 47 ? 92.413 39.194 4.157 1.00 21.58 47 GLY C CA 1
ATOM 10005 C C . GLY C 1 47 ? 93.495 40.081 4.727 1.00 24.83 47 GLY C C 1
ATOM 10006 O O . GLY C 1 47 ? 94.296 39.608 5.543 1.00 26.08 47 GLY C O 1
ATOM 10007 N N . ILE C 1 48 ? 93.561 41.344 4.318 1.00 21.49 48 ILE C N 1
ATOM 10008 C CA . ILE C 1 48 ? 94.507 42.258 4.926 1.00 22.11 48 ILE C CA 1
ATOM 10009 C C . ILE C 1 48 ? 94.051 42.555 6.343 1.00 23.85 48 ILE C C 1
ATOM 10010 O O . ILE C 1 48 ? 92.854 42.773 6.602 1.00 22.35 48 ILE C O 1
ATOM 10015 N N . GLU C 1 49 ? 94.996 42.541 7.279 1.00 25.96 49 GLU C N 1
ATOM 10016 C CA . GLU C 1 49 ? 94.656 42.715 8.682 1.00 25.94 49 GLU C CA 1
ATOM 10017 C C . GLU C 1 49 ? 95.181 44.013 9.267 1.00 28.86 49 GLU C C 1
ATOM 10018 O O . GLU C 1 49 ? 94.740 44.408 10.352 1.00 29.38 49 GLU C O 1
ATOM 10024 N N . LYS C 1 50 ? 96.079 44.698 8.566 1.00 23.04 50 LYS C N 1
ATOM 10025 C CA . LYS C 1 50 ? 96.667 45.941 9.033 1.00 27.39 50 LYS C CA 1
ATOM 10026 C C . LYS C 1 50 ? 96.850 46.861 7.840 1.00 25.35 50 LYS C C 1
ATOM 10027 O O . LYS C 1 50 ? 97.548 46.503 6.888 1.00 22.84 50 LYS C O 1
ATOM 10033 N N . ILE C 1 51 ? 96.255 48.047 7.908 1.00 24.33 51 ILE C N 1
ATOM 10034 C CA . ILE C 1 51 ? 96.275 49.027 6.814 1.00 24.83 51 ILE C CA 1
ATOM 10035 C C . ILE C 1 51 ? 96.937 50.283 7.371 1.00 23.34 51 ILE C C 1
ATOM 10036 O O . ILE C 1 51 ? 96.321 51.042 8.135 1.00 21.95 51 ILE C O 1
ATOM 10041 N N . VAL C 1 52 ? 98.209 50.481 7.031 1.00 24.88 52 VAL C N 1
ATOM 10042 C CA . VAL C 1 52 ? 98.963 51.658 7.451 1.00 20.40 52 VAL C CA 1
ATOM 10043 C C . VAL C 1 52 ? 98.656 52.785 6.475 1.00 23.63 52 VAL C C 1
ATOM 10044 O O . VAL C 1 52 ? 98.934 52.674 5.274 1.00 21.95 52 VAL C O 1
ATOM 10048 N N . ILE C 1 53 ? 98.082 53.876 6.975 1.00 21.15 53 ILE C N 1
ATOM 10049 C CA . ILE C 1 53 ? 97.752 55.008 6.126 1.00 23.12 53 ILE C CA 1
ATOM 10050 C C . ILE C 1 53 ? 98.706 56.137 6.471 1.00 24.03 53 ILE C C 1
ATOM 10051 O O . ILE C 1 53 ? 98.717 56.628 7.607 1.00 26.40 53 ILE C O 1
ATOM 10056 N N . GLY C 1 54 ? 99.528 56.529 5.501 1.00 26.99 54 GLY C N 1
ATOM 10057 C CA . GLY C 1 54 ? 100.370 57.705 5.658 1.00 23.81 54 GLY C CA 1
ATOM 10058 C C . GLY C 1 54 ? 99.582 58.966 5.380 1.00 26.61 54 GLY C C 1
ATOM 10059 O O . GLY C 1 54 ? 99.096 59.179 4.262 1.00 24.99 54 GLY C O 1
ATOM 10060 N N . THR C 1 55 ? 99.443 59.815 6.382 1.00 25.93 55 THR C N 1
ATOM 10061 C CA . THR C 1 55 ? 98.605 60.994 6.269 1.00 25.85 55 THR C CA 1
ATOM 10062 C C . THR C 1 55 ? 99.457 62.257 6.196 1.00 23.26 55 THR C C 1
ATOM 10063 O O . THR C 1 55 ? 100.690 62.229 6.282 1.00 27.11 55 THR C O 1
ATOM 10067 N N . GLY C 1 56 ? 98.770 63.384 6.076 1.00 24.33 56 GLY C N 1
ATOM 10068 C CA . GLY C 1 56 ? 99.396 64.696 6.041 1.00 27.81 56 GLY C CA 1
ATOM 10069 C C . GLY C 1 56 ? 98.311 65.747 5.933 1.00 32.02 56 GLY C C 1
ATOM 10070 O O . GLY C 1 56 ? 97.789 66.232 6.945 1.00 27.30 56 GLY C O 1
ATOM 10071 N N . HIS C 1 57 ? 97.922 66.047 4.698 1.00 30.38 57 HIS C N 1
ATOM 10072 C CA . HIS C 1 57 ? 96.927 67.069 4.427 1.00 29.51 57 HIS C CA 1
ATOM 10073 C C . HIS C 1 57 ? 95.582 66.663 5.020 1.00 29.66 57 HIS C C 1
ATOM 10074 O O . HIS C 1 57 ? 95.003 65.643 4.636 1.00 29.83 57 HIS C O 1
ATOM 10081 N N . CYS C 1 58 ? 95.097 67.448 5.979 1.00 30.75 58 CYS C N 1
ATOM 10082 C CA . CYS C 1 58 ? 93.789 67.208 6.581 1.00 32.62 58 CYS C CA 1
ATOM 10083 C C . CYS C 1 58 ? 93.694 65.786 7.130 1.00 29.56 58 CYS C C 1
ATOM 10084 O O . CYS C 1 58 ? 92.713 65.073 6.923 1.00 31.04 58 CYS C O 1
ATOM 10087 N N . ASN C 1 59 ? 94.750 65.381 7.844 1.00 31.07 59 ASN C N 1
ATOM 10088 C CA . ASN C 1 59 ? 94.874 64.014 8.341 1.00 33.12 59 ASN C CA 1
ATOM 10089 C C . ASN C 1 59 ? 93.710 63.604 9.240 1.00 33.12 59 ASN C C 1
ATOM 10090 O O . ASN C 1 59 ? 93.505 62.404 9.479 1.00 30.08 59 ASN C O 1
ATOM 10095 N N . GLU C 1 60 ? 92.958 64.575 9.747 1.00 27.91 60 GLU C N 1
ATOM 10096 C CA . GLU C 1 60 ? 91.866 64.267 10.655 1.00 34.45 60 GLU C CA 1
ATOM 10097 C C . GLU C 1 60 ? 90.764 63.463 9.969 1.00 31.01 60 GLU C C 1
ATOM 10098 O O . GLU C 1 60 ? 90.143 62.622 10.619 1.00 30.08 60 GLU C O 1
ATOM 10104 N N . TYR C 1 61 ? 90.525 63.663 8.666 1.00 30.14 61 TYR C N 1
ATOM 10105 C CA . TYR C 1 61 ? 89.568 62.783 7.995 1.00 34.00 61 TYR C CA 1
ATOM 10106 C C . TYR C 1 61 ? 89.992 61.324 8.123 1.00 29.67 61 TYR C C 1
ATOM 10107 O O . TYR C 1 61 ? 89.151 60.435 8.326 1.00 27.47 61 TYR C O 1
ATOM 10116 N N . TYR C 1 62 ? 91.294 61.055 8.000 1.00 28.01 62 TYR C N 1
ATOM 10117 C CA . TYR C 1 62 ? 91.776 59.682 8.077 1.00 28.39 62 TYR C CA 1
ATOM 10118 C C . TYR C 1 62 ? 91.791 59.168 9.505 1.00 26.44 62 TYR C C 1
ATOM 10119 O O . TYR C 1 62 ? 91.558 57.970 9.735 1.00 26.68 62 TYR C O 1
ATOM 10128 N N . ASP C 1 63 ? 92.029 60.051 10.476 1.00 28.49 63 ASP C N 1
ATOM 10129 C CA . ASP C 1 63 ? 91.962 59.613 11.863 1.00 28.67 63 ASP C CA 1
ATOM 10130 C C . ASP C 1 63 ? 90.539 59.226 12.236 1.00 27.02 63 ASP C C 1
ATOM 10131 O O . ASP C 1 63 ? 90.329 58.256 12.975 1.00 26.57 63 ASP C O 1
ATOM 10136 N N . ASN C 1 64 ? 89.542 59.936 11.699 1.00 28.63 64 ASN C N 1
ATOM 10137 C CA . ASN C 1 64 ? 88.154 59.563 11.980 1.00 31.08 64 ASN C CA 1
ATOM 10138 C C . ASN C 1 64 ? 87.763 58.287 11.245 1.00 28.47 64 ASN C C 1
ATOM 10139 O O . ASN C 1 64 ? 87.014 57.454 11.776 1.00 24.42 64 ASN C O 1
ATOM 10144 N N . LEU C 1 65 ? 88.247 58.127 10.012 1.00 27.20 65 LEU C N 1
ATOM 10145 C CA . LEU C 1 65 ? 88.149 56.841 9.325 1.00 27.49 65 LEU C CA 1
ATOM 10146 C C . LEU C 1 65 ? 88.715 55.712 10.171 1.00 26.73 65 LEU C C 1
ATOM 10147 O O . LEU C 1 65 ? 88.142 54.618 10.226 1.00 28.05 65 LEU C O 1
ATOM 10152 N N . ALA C 1 66 ? 89.864 55.946 10.812 1.00 26.13 66 ALA C N 1
ATOM 10153 C CA . ALA C 1 66 ? 90.497 54.884 11.585 1.00 26.91 66 ALA C CA 1
ATOM 10154 C C . ALA C 1 66 ? 89.626 54.448 12.762 1.00 29.22 66 ALA C C 1
ATOM 10155 O O . ALA C 1 66 ? 89.722 53.300 13.216 1.00 25.72 66 ALA C O 1
ATOM 10157 N N . LYS C 1 67 ? 88.784 55.351 13.278 1.00 29.83 67 LYS C N 1
ATOM 10158 C CA . LYS C 1 67 ? 87.870 54.992 14.358 1.00 29.92 67 LYS C CA 1
ATOM 10159 C C . LYS C 1 67 ? 86.884 53.910 13.929 1.00 30.44 67 LYS C C 1
ATOM 10160 O O . LYS C 1 67 ? 86.403 53.135 14.768 1.00 29.16 67 LYS C O 1
ATOM 10166 N N . LYS C 1 68 ? 86.580 53.842 12.637 1.00 28.07 68 LYS C N 1
ATOM 10167 C CA . LYS C 1 68 ? 85.584 52.923 12.101 1.00 29.04 68 LYS C CA 1
ATOM 10168 C C . LYS C 1 68 ? 86.178 51.592 11.648 1.00 28.11 68 LYS C C 1
ATOM 10169 O O . LYS C 1 68 ? 85.441 50.612 11.547 1.00 28.41 68 LYS C O 1
ATOM 10175 N N . TYR C 1 69 ? 87.480 51.528 11.375 1.00 26.09 69 TYR C N 1
ATOM 10176 C CA . TYR C 1 69 ? 88.139 50.302 10.919 1.00 24.85 69 TYR C CA 1
ATOM 10177 C C . TYR C 1 69 ? 89.369 50.076 11.783 1.00 24.52 69 TYR C C 1
ATOM 10178 O O . TYR C 1 69 ? 90.417 50.711 11.557 1.00 26.83 69 TYR C O 1
ATOM 10187 N N . PRO C 1 70 ? 89.281 49.178 12.772 1.00 25.10 70 PRO C N 1
ATOM 10188 C CA . PRO C 1 70 ? 90.393 48.997 13.721 1.00 27.23 70 PRO C CA 1
ATOM 10189 C C . PRO C 1 70 ? 91.666 48.482 13.082 1.00 29.38 70 PRO C C 1
ATOM 10190 O O . PRO C 1 70 ? 92.727 48.559 13.706 1.00 21.18 70 PRO C O 1
ATOM 10194 N N . ALA C 1 71 ? 91.581 47.901 11.881 1.00 27.02 71 ALA C N 1
ATOM 10195 C CA . ALA C 1 71 ? 92.780 47.462 11.193 1.00 27.05 71 ALA C CA 1
ATOM 10196 C C . ALA C 1 71 ? 93.646 48.637 10.734 1.00 23.98 71 ALA C C 1
ATOM 10197 O O . ALA C 1 71 ? 94.819 48.432 10.410 1.00 27.60 71 ALA C O 1
ATOM 10199 N N . ILE C 1 72 ? 93.120 49.852 10.767 1.00 24.30 72 ILE C N 1
ATOM 10200 C CA . ILE C 1 72 ? 93.804 51.043 10.274 1.00 22.63 72 ILE C CA 1
ATOM 10201 C C . ILE C 1 72 ? 94.690 51.628 11.367 1.00 26.18 72 ILE C C 1
ATOM 10202 O O . ILE C 1 72 ? 94.250 51.808 12.508 1.00 24.23 72 ILE C O 1
ATOM 10207 N N . ILE C 1 73 ? 95.937 51.942 11.025 1.00 23.25 73 ILE C N 1
ATOM 10208 C CA . ILE C 1 73 ? 96.780 52.786 11.863 1.00 24.24 73 ILE C CA 1
ATOM 10209 C C . ILE C 1 73 ? 97.204 53.978 11.018 1.00 24.69 73 ILE C C 1
ATOM 10210 O O . ILE C 1 73 ? 97.702 53.806 9.900 1.00 21.81 73 ILE C O 1
ATOM 10215 N N . THR C 1 74 ? 96.960 55.183 11.520 1.00 20.84 74 THR C N 1
ATOM 10216 C CA . THR C 1 74 ? 97.414 56.353 10.790 1.00 25.10 74 THR C CA 1
ATOM 10217 C C . THR C 1 74 ? 98.763 56.794 11.327 1.00 25.48 74 THR C C 1
ATOM 10218 O O . THR C 1 74 ? 99.062 56.636 12.514 1.00 23.23 74 THR C O 1
ATOM 10222 N N . VAL C 1 75 ? 99.605 57.280 10.424 1.00 23.73 75 VAL C N 1
ATOM 10223 C CA . VAL C 1 75 ? 100.895 57.835 10.791 1.00 25.84 75 VAL C CA 1
ATOM 10224 C C . VAL C 1 75 ? 101.110 59.065 9.925 1.00 31.26 75 VAL C C 1
ATOM 10225 O O . VAL C 1 75 ? 101.091 58.978 8.689 1.00 27.13 75 VAL C O 1
ATOM 10229 N N . LYS C 1 76 ? 101.261 60.221 10.563 1.00 27.36 76 LYS C N 1
ATOM 10230 C CA . LYS C 1 76 ? 101.303 61.465 9.821 1.00 28.03 76 LYS C CA 1
ATOM 10231 C C . LYS C 1 76 ? 102.730 61.799 9.419 1.00 27.98 76 LYS C C 1
ATOM 10232 O O . LYS C 1 76 ? 103.648 61.745 10.247 1.00 29.27 76 LYS C O 1
ATOM 10238 N N . ASN C 1 77 ? 102.916 62.105 8.133 1.00 28.35 77 ASN C N 1
ATOM 10239 C CA . ASN C 1 77 ? 104.122 62.786 7.658 1.00 28.34 77 ASN C CA 1
ATOM 10240 C C . ASN C 1 77 ? 103.909 64.262 7.970 1.00 28.85 77 ASN C C 1
ATOM 10241 O O . ASN C 1 77 ? 103.127 64.945 7.303 1.00 31.19 77 ASN C O 1
ATOM 10246 N N . GLU C 1 78 ? 104.577 64.761 9.011 1.00 32.62 78 GLU C N 1
ATOM 10247 C CA . GLU C 1 78 ? 104.333 66.146 9.403 1.00 36.00 78 GLU C CA 1
ATOM 10248 C C . GLU C 1 78 ? 104.827 67.122 8.346 1.00 33.11 78 GLU C C 1
ATOM 10249 O O . GLU C 1 78 ? 104.308 68.241 8.241 1.00 38.18 78 GLU C O 1
ATOM 10255 N N . ASN C 1 79 ? 105.796 66.702 7.536 1.00 32.00 79 ASN C N 1
ATOM 10256 C CA . ASN C 1 79 ? 106.397 67.535 6.504 1.00 30.17 79 ASN C CA 1
ATOM 10257 C C . ASN C 1 79 ? 105.786 67.285 5.125 1.00 33.86 79 ASN C C 1
ATOM 10258 O O . ASN C 1 79 ? 106.479 67.430 4.112 1.00 33.12 79 ASN C O 1
ATOM 10263 N N . TYR C 1 80 ? 104.486 66.938 5.064 1.00 33.04 80 TYR C N 1
ATOM 10264 C CA . TYR C 1 80 ? 103.889 66.519 3.795 1.00 32.26 80 TYR C CA 1
ATOM 10265 C C . TYR C 1 80 ? 103.946 67.632 2.756 1.00 31.52 80 TYR C C 1
ATOM 10266 O O . TYR C 1 80 ? 104.081 67.353 1.557 1.00 30.28 80 TYR C O 1
ATOM 10275 N N . ALA C 1 81 ? 103.849 68.890 3.190 1.00 29.47 81 ALA C N 1
ATOM 10276 C CA . ALA C 1 81 ? 103.918 70.011 2.253 1.00 33.19 81 ALA C CA 1
ATOM 10277 C C . ALA C 1 81 ? 105.275 70.115 1.557 1.00 35.44 81 ALA C C 1
ATOM 10278 O O . ALA C 1 81 ? 105.358 70.744 0.495 1.00 39.38 81 ALA C O 1
ATOM 10280 N N . ASN C 1 82 ? 106.333 69.512 2.122 1.00 36.00 82 ASN C N 1
ATOM 10281 C CA . ASN C 1 82 ? 107.697 69.677 1.620 1.00 36.15 82 ASN C CA 1
ATOM 10282 C C . ASN C 1 82 ? 108.368 68.364 1.234 1.00 34.30 82 ASN C C 1
ATOM 10283 O O . ASN C 1 82 ? 109.567 68.357 0.958 1.00 32.74 82 ASN C O 1
ATOM 10288 N N . THR C 1 83 ? 107.641 67.257 1.211 1.00 35.19 83 THR C N 1
ATOM 10289 C CA . THR C 1 83 ? 108.111 66.021 0.580 1.00 31.65 83 THR C CA 1
ATOM 10290 C C . THR C 1 83 ? 107.170 65.641 -0.549 1.00 28.36 83 THR C C 1
ATOM 10291 O O . THR C 1 83 ? 106.142 66.285 -0.781 1.00 30.55 83 THR C O 1
ATOM 10295 N N . GLY C 1 84 ? 107.524 64.568 -1.252 1.00 29.57 84 GLY C N 1
ATOM 10296 C CA . GLY C 1 84 ? 106.619 63.898 -2.161 1.00 25.47 84 GLY C CA 1
ATOM 10297 C C . GLY C 1 84 ? 106.006 62.655 -1.535 1.00 24.95 84 GLY C C 1
ATOM 10298 O O . GLY C 1 84 ? 105.997 62.476 -0.313 1.00 25.62 84 GLY C O 1
ATOM 10299 N N . SER C 1 85 ? 105.498 61.770 -2.389 1.00 24.85 85 SER C N 1
ATOM 10300 C CA . SER C 1 85 ? 104.856 60.557 -1.892 1.00 24.83 85 SER C CA 1
ATOM 10301 C C . SER C 1 85 ? 105.857 59.580 -1.266 1.00 28.31 85 SER C C 1
ATOM 10302 O O . SER C 1 85 ? 105.479 58.783 -0.389 1.00 20.79 85 SER C O 1
ATOM 10305 N N . MET C 1 86 ? 107.142 59.640 -1.661 1.00 26.60 86 MET C N 1
ATOM 10306 C CA . MET C 1 86 ? 108.103 58.727 -1.056 1.00 25.16 86 MET C CA 1
ATOM 10307 C C . MET C 1 86 ? 108.343 59.091 0.402 1.00 23.20 86 MET C C 1
ATOM 10308 O O . MET C 1 86 ? 108.453 58.206 1.259 1.00 21.56 86 MET C O 1
ATOM 10313 N N . GLY C 1 87 ? 108.363 60.390 0.711 1.00 24.19 87 GLY C N 1
ATOM 10314 C CA . GLY C 1 87 ? 108.517 60.802 2.092 1.00 24.96 87 GLY C CA 1
ATOM 10315 C C . GLY C 1 87 ? 107.397 60.306 2.980 1.00 26.75 87 GLY C C 1
ATOM 10316 O O . GLY C 1 87 ? 107.619 59.975 4.145 1.00 27.44 87 GLY C O 1
ATOM 10317 N N . THR C 1 88 ? 106.183 60.234 2.449 1.00 25.40 88 THR C N 1
ATOM 10318 C CA . THR C 1 88 ? 105.112 59.681 3.260 1.00 24.26 88 THR C CA 1
ATOM 10319 C C . THR C 1 88 ? 105.280 58.178 3.418 1.00 23.76 88 THR C C 1
ATOM 10320 O O . THR C 1 88 ? 105.058 57.638 4.506 1.00 23.89 88 THR C O 1
ATOM 10324 N N . LEU C 1 89 ? 105.694 57.487 2.351 1.00 22.33 89 LEU C N 1
ATOM 10325 C CA . LEU C 1 89 ? 106.040 56.071 2.481 1.00 21.16 89 LEU C CA 1
ATOM 10326 C C . LEU C 1 89 ? 107.142 55.850 3.515 1.00 23.54 89 LEU C C 1
ATOM 10327 O O . LEU C 1 89 ? 107.124 54.838 4.244 1.00 22.18 89 LEU C O 1
ATOM 10332 N N . GLU C 1 90 ? 108.093 56.789 3.606 1.00 26.76 90 GLU C N 1
ATOM 10333 C CA . GLU C 1 90 ? 109.190 56.665 4.564 1.00 25.67 90 GLU C CA 1
ATOM 10334 C C . GLU C 1 90 ? 108.681 56.607 5.999 1.00 21.86 90 GLU C C 1
ATOM 10335 O O . GLU C 1 90 ? 109.148 55.787 6.795 1.00 27.56 90 GLU C O 1
ATOM 10341 N N . VAL C 1 91 ? 107.756 57.502 6.368 1.00 25.54 91 VAL C N 1
ATOM 10342 C CA . VAL C 1 91 ? 107.297 57.505 7.752 1.00 25.80 91 VAL C CA 1
ATOM 10343 C C . VAL C 1 91 ? 106.409 56.293 8.032 1.00 29.29 91 VAL C C 1
ATOM 10344 O O . VAL C 1 91 ? 106.240 55.918 9.199 1.00 26.48 91 VAL C O 1
ATOM 10348 N N . CYS C 1 92 ? 105.816 55.680 6.989 1.00 24.94 92 CYS C N 1
ATOM 10349 C CA . CYS C 1 92 ? 105.048 54.455 7.176 1.00 24.95 92 CYS C CA 1
ATOM 10350 C C . CYS C 1 92 ? 105.908 53.214 7.335 1.00 26.58 92 CYS C C 1
ATOM 10351 O O . CYS C 1 92 ? 105.386 52.191 7.793 1.00 27.09 92 CYS C O 1
ATOM 10354 N N . ALA C 1 93 ? 107.199 53.280 6.968 1.00 23.40 93 ALA C N 1
ATOM 10355 C CA . ALA C 1 93 ? 107.977 52.067 6.695 1.00 26.00 93 ALA C CA 1
ATOM 10356 C C . ALA C 1 93 ? 108.221 51.234 7.952 1.00 24.80 93 ALA C C 1
ATOM 10357 O O . ALA C 1 93 ? 108.185 50.000 7.895 1.00 25.28 93 ALA C O 1
ATOM 10359 N N . SER C 1 94 ? 108.472 51.873 9.096 1.00 27.91 94 SER C N 1
ATOM 10360 C CA . SER C 1 94 ? 108.716 51.099 10.310 1.00 27.37 94 SER C CA 1
ATOM 10361 C C . SER C 1 94 ? 107.474 50.354 10.788 1.00 28.28 94 SER C C 1
ATOM 10362 O O . SER C 1 94 ? 107.582 49.537 11.702 1.00 30.62 94 SER C O 1
ATOM 10365 N N . PHE C 1 95 ? 106.306 50.628 10.212 1.00 28.52 95 PHE C N 1
ATOM 10366 C CA . PHE C 1 95 ? 105.061 49.945 10.556 1.00 29.64 95 PHE C CA 1
ATOM 10367 C C . PHE C 1 95 ? 104.777 48.764 9.644 1.00 31.27 95 PHE C C 1
ATOM 10368 O O . PHE C 1 95 ? 103.700 48.168 9.737 1.00 34.01 95 PHE C O 1
ATOM 10376 N N . VAL C 1 96 ? 105.713 48.429 8.762 1.00 28.09 96 VAL C N 1
ATOM 10377 C CA . VAL C 1 96 ? 105.567 47.362 7.783 1.00 27.63 96 VAL C CA 1
ATOM 10378 C C . VAL C 1 96 ? 106.641 46.337 8.066 1.00 29.28 96 VAL C C 1
ATOM 10379 O O . VAL C 1 96 ? 107.831 46.669 8.066 1.00 28.76 96 VAL C O 1
ATOM 10383 N N . ASN C 1 97 ? 106.236 45.096 8.294 1.00 29.28 97 ASN C N 1
ATOM 10384 C CA . ASN C 1 97 ? 107.194 44.067 8.638 1.00 33.05 97 ASN C CA 1
ATOM 10385 C C . ASN C 1 97 ? 107.168 42.900 7.680 1.00 30.63 97 ASN C C 1
ATOM 10386 O O . ASN C 1 97 ? 107.965 41.980 7.846 1.00 28.35 97 ASN C O 1
ATOM 10391 N N . GLU C 1 98 ? 106.271 42.896 6.696 1.00 28.90 98 GLU C N 1
ATOM 10392 C CA . GLU C 1 98 ? 106.153 41.774 5.780 1.00 30.51 98 GLU C CA 1
ATOM 10393 C C . GLU C 1 98 ? 105.929 42.294 4.376 1.00 23.84 98 GLU C C 1
ATOM 10394 O O . GLU C 1 98 ? 105.883 43.502 4.139 1.00 26.08 98 GLU C O 1
ATOM 10400 N N . SER C 1 99 ? 105.787 41.364 3.440 1.00 22.64 99 SER C N 1
ATOM 10401 C CA . SER C 1 99 ? 105.274 41.724 2.134 1.00 23.74 99 SER C CA 1
ATOM 10402 C C . SER C 1 99 ? 103.904 42.381 2.278 1.00 27.96 99 SER C C 1
ATOM 10403 O O . SER C 1 99 ? 103.108 42.030 3.157 1.00 23.28 99 SER C O 1
ATOM 10406 N N . PHE C 1 100 ? 103.642 43.360 1.407 1.00 23.78 100 PHE C N 1
ATOM 10407 C CA . PHE C 1 100 ? 102.529 44.269 1.602 1.00 22.37 100 PHE C CA 1
ATOM 10408 C C . PHE C 1 100 ? 102.039 44.771 0.252 1.00 21.33 100 PHE C C 1
ATOM 10409 O O . PHE C 1 100 ? 102.765 44.745 -0.736 1.00 19.66 100 PHE C O 1
ATOM 10417 N N . LEU C 1 101 ? 100.781 45.202 0.213 1.00 23.56 101 LEU C N 1
ATOM 10418 C CA . LEU C 1 101 ? 100.261 45.924 -0.945 1.00 20.58 101 LEU C CA 1
ATOM 10419 C C . LEU C 1 101 ? 100.409 47.413 -0.690 1.00 19.62 101 LEU C C 1
ATOM 10420 O O . LEU C 1 101 ? 100.099 47.883 0.406 1.00 19.87 101 LEU C O 1
ATOM 10425 N N . LEU C 1 102 ? 100.901 48.147 -1.694 1.00 20.59 102 LEU C N 1
ATOM 10426 C CA . LEU C 1 102 ? 101.111 49.591 -1.610 1.00 21.51 102 LEU C CA 1
ATOM 10427 C C . LEU C 1 102 ? 100.145 50.283 -2.561 1.00 21.47 102 LEU C C 1
ATOM 10428 O O . LEU C 1 102 ? 100.142 49.992 -3.769 1.00 23.26 102 LEU C O 1
ATOM 10433 N N . LEU C 1 103 ? 99.332 51.202 -2.028 1.00 23.08 103 LEU C N 1
ATOM 10434 C CA . LEU C 1 103 ? 98.223 51.776 -2.787 1.00 21.02 103 LEU C CA 1
ATOM 10435 C C . LEU C 1 103 ? 98.233 53.290 -2.740 1.00 20.27 103 LEU C C 1
ATOM 10436 O O . LEU C 1 103 ? 98.500 53.891 -1.691 1.00 24.42 103 LEU C O 1
ATOM 10441 N N . GLU C 1 104 ? 97.888 53.898 -3.876 1.00 20.45 104 GLU C N 1
ATOM 10442 C CA . GLU C 1 104 ? 97.558 55.312 -3.915 1.00 21.36 104 GLU C CA 1
ATOM 10443 C C . GLU C 1 104 ? 96.163 55.522 -3.329 1.00 22.40 104 GLU C C 1
ATOM 10444 O O . GLU C 1 104 ? 95.326 54.606 -3.327 1.00 23.13 104 GLU C O 1
ATOM 10450 N N . SER C 1 105 ? 95.926 56.723 -2.791 1.00 21.30 105 SER C N 1
ATOM 10451 C CA . SER C 1 105 ? 94.679 56.999 -2.058 1.00 24.99 105 SER C CA 1
ATOM 10452 C C . SER C 1 105 ? 93.537 57.497 -2.936 1.00 24.15 105 SER C C 1
ATOM 10453 O O . SER C 1 105 ? 92.383 57.514 -2.478 1.00 26.65 105 SER C O 1
ATOM 10456 N N . ASP C 1 106 ? 93.819 57.899 -4.174 1.00 24.36 106 ASP C N 1
ATOM 10457 C CA . ASP C 1 106 ? 92.814 58.479 -5.063 1.00 25.41 106 ASP C CA 1
ATOM 10458 C C . ASP C 1 106 ? 92.301 57.487 -6.112 1.00 27.48 106 ASP C C 1
ATOM 10459 O O . ASP C 1 106 ? 91.905 57.888 -7.222 1.00 25.77 106 ASP C O 1
ATOM 10464 N N . LEU C 1 107 ? 92.299 56.199 -5.783 1.00 25.56 107 LEU C N 1
ATOM 10465 C CA . LEU C 1 107 ? 92.002 55.139 -6.738 1.00 23.75 107 LEU C CA 1
ATOM 10466 C C . LEU C 1 107 ? 90.619 54.542 -6.516 1.00 25.98 107 LEU C C 1
ATOM 10467 O O . LEU C 1 107 ? 90.164 54.397 -5.374 1.00 24.29 107 LEU C O 1
ATOM 10472 N N . ILE C 1 108 ? 89.956 54.198 -7.613 1.00 23.21 108 ILE C N 1
ATOM 10473 C CA . ILE C 1 108 ? 88.879 53.221 -7.596 1.00 22.44 108 ILE C CA 1
ATOM 10474 C C . ILE C 1 108 ? 89.300 52.145 -8.572 1.00 20.16 108 ILE C C 1
ATOM 10475 O O . ILE C 1 108 ? 89.944 52.460 -9.573 1.00 24.22 108 ILE C O 1
ATOM 10480 N N . TYR C 1 109 ? 89.001 50.884 -8.253 1.00 24.00 109 TYR C N 1
ATOM 10481 C CA . TYR C 1 109 ? 89.554 49.760 -9.002 1.00 23.24 109 TYR C CA 1
ATOM 10482 C C . TYR C 1 109 ? 88.669 48.536 -8.825 1.00 24.01 109 TYR C C 1
ATOM 10483 O O . TYR C 1 109 ? 88.034 48.362 -7.785 1.00 21.66 109 TYR C O 1
ATOM 10492 N N . ASP C 1 110 ? 88.665 47.679 -9.852 1.00 22.82 110 ASP C N 1
ATOM 10493 C CA . ASP C 1 110 ? 88.219 46.299 -9.700 1.00 23.80 110 ASP C CA 1
ATOM 10494 C C . ASP C 1 110 ? 89.047 45.601 -8.619 1.00 24.39 110 ASP C C 1
ATOM 10495 O O . ASP C 1 110 ? 90.283 45.537 -8.700 1.00 2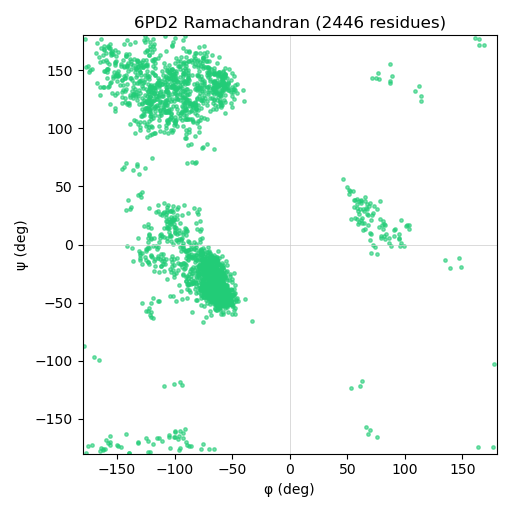3.72 110 ASP C O 1
ATOM 10500 N N . SER C 1 111 ? 88.359 45.050 -7.619 1.00 23.31 111 SER C N 1
ATOM 10501 C CA . SER C 1 111 ? 89.058 44.342 -6.556 1.00 22.36 111 SER C CA 1
ATOM 10502 C C . SER C 1 111 ? 89.789 43.102 -7.060 1.00 23.35 111 SER C C 1
ATOM 10503 O O . SER C 1 111 ? 90.743 42.660 -6.413 1.00 22.15 111 SER C O 1
ATOM 10506 N N . ALA C 1 112 ? 89.390 42.548 -8.215 1.00 20.24 112 ALA C N 1
ATOM 10507 C CA . ALA C 1 112 ? 90.188 41.497 -8.841 1.00 22.48 112 ALA C CA 1
ATOM 10508 C C . ALA C 1 112 ? 91.670 41.850 -8.924 1.00 21.60 112 ALA C C 1
ATOM 10509 O O . ALA C 1 112 ? 92.517 40.943 -8.980 1.00 23.21 112 ALA C O 1
ATOM 10511 N N . GLY C 1 113 ? 92.007 43.143 -8.919 1.00 22.34 113 GLY C N 1
ATOM 10512 C CA . GLY C 1 113 ? 93.413 43.530 -8.916 1.00 21.88 113 GLY C CA 1
ATOM 10513 C C . GLY C 1 113 ? 94.130 43.130 -7.638 1.00 24.28 113 GLY C C 1
ATOM 10514 O O . GLY C 1 113 ? 95.284 42.687 -7.678 1.00 21.60 113 GLY C O 1
ATOM 10515 N N . LEU C 1 114 ? 93.470 43.304 -6.486 1.00 22.25 114 LEU C N 1
ATOM 10516 C CA . LEU C 1 114 ? 94.034 42.783 -5.241 1.00 20.46 114 LEU C CA 1
ATOM 10517 C C . LEU C 1 114 ? 94.235 41.281 -5.336 1.00 20.38 114 LEU C C 1
ATOM 10518 O O . LEU C 1 114 ? 95.329 40.775 -5.077 1.00 20.66 114 LEU C O 1
ATOM 10523 N N . PHE C 1 115 ? 93.180 40.553 -5.732 1.00 22.55 115 PHE C N 1
ATOM 10524 C CA . PHE C 1 115 ? 93.252 39.091 -5.806 1.00 20.83 115 PHE C CA 1
ATOM 10525 C C . PHE C 1 115 ? 94.381 38.630 -6.720 1.00 22.38 115 PHE C C 1
ATOM 10526 O O . PHE C 1 115 ? 95.134 37.705 -6.382 1.00 22.40 115 PHE C O 1
ATOM 10534 N N . SER C 1 116 ? 94.521 39.280 -7.874 1.00 23.40 116 SER C N 1
ATOM 10535 C CA . SER C 1 116 ? 95.517 38.869 -8.861 1.00 24.50 116 SER C CA 1
ATOM 10536 C C . SER C 1 116 ? 96.943 39.157 -8.384 1.00 22.85 116 SER C C 1
ATOM 10537 O O . SER C 1 116 ? 97.844 38.330 -8.571 1.00 24.25 116 SER C O 1
ATOM 10540 N N . LEU C 1 117 ? 97.174 40.294 -7.726 1.00 22.19 117 LEU C N 1
ATOM 10541 C CA . LEU C 1 117 ? 98.506 40.535 -7.173 1.00 24.43 117 LEU C CA 1
ATOM 10542 C C . LEU C 1 117 ? 98.831 39.537 -6.062 1.00 25.94 117 LEU C C 1
ATOM 10543 O O . LEU C 1 117 ? 99.953 39.001 -5.999 1.00 24.68 117 LEU C O 1
ATOM 10548 N N . ILE C 1 118 ? 97.856 39.265 -5.185 1.00 23.07 118 ILE C N 1
ATOM 10549 C CA . ILE C 1 118 ? 98.094 38.350 -4.065 1.00 23.18 118 ILE C CA 1
ATOM 10550 C C . ILE C 1 118 ? 98.398 36.950 -4.577 1.00 23.31 118 ILE C C 1
ATOM 10551 O O . ILE C 1 118 ? 99.245 36.242 -4.024 1.00 24.83 118 ILE C O 1
ATOM 10556 N N . ASN C 1 119 ? 97.746 36.533 -5.655 1.00 23.52 119 ASN C N 1
ATOM 10557 C CA . ASN C 1 119 ? 97.922 35.155 -6.090 1.00 21.03 119 ASN C CA 1
ATOM 10558 C C . ASN C 1 119 ? 99.009 34.986 -7.143 1.00 21.50 119 ASN C C 1
ATOM 10559 O O . ASN C 1 119 ? 99.251 33.872 -7.597 1.00 24.53 119 ASN C O 1
ATOM 10564 N N . ASP C 1 120 ? 99.653 36.045 -7.564 1.00 25.13 120 ASP C N 1
ATOM 10565 C CA . ASP C 1 120 ? 100.796 35.882 -8.452 1.00 28.25 120 ASP C CA 1
ATOM 10566 C C . ASP C 1 120 ? 102.020 35.452 -7.637 1.00 22.19 120 ASP C C 1
ATOM 10567 O O . ASP C 1 120 ? 102.243 35.950 -6.542 1.00 23.45 120 ASP C O 1
ATOM 10572 N N . GLU C 1 121 ? 102.787 34.482 -8.156 1.00 25.12 121 GLU C N 1
ATOM 10573 C CA . GLU C 1 121 ? 103.982 33.991 -7.462 1.00 27.80 121 GLU C CA 1
ATOM 10574 C C . GLU C 1 121 ? 105.141 34.993 -7.400 1.00 26.88 121 GLU C C 1
ATOM 10575 O O . GLU C 1 121 ? 106.012 34.855 -6.530 1.00 27.75 121 GLU C O 1
ATOM 10581 N N . ARG C 1 122 ? 105.201 35.962 -8.310 1.00 26.03 122 ARG C N 1
ATOM 10582 C CA . ARG C 1 122 ? 106.277 36.947 -8.286 1.00 25.56 122 ARG C CA 1
ATOM 10583 C C . ARG C 1 122 ? 106.105 37.906 -7.107 1.00 27.29 122 ARG C C 1
ATOM 10584 O O . ARG C 1 122 ? 105.040 38.505 -6.921 1.00 24.93 122 ARG C O 1
ATOM 10592 N N . LYS C 1 123 ? 107.175 38.079 -6.327 1.00 24.97 123 LYS C N 1
ATOM 10593 C CA . LYS C 1 123 ? 107.056 38.706 -5.010 1.00 24.37 123 LYS C CA 1
ATOM 10594 C C . LYS C 1 123 ? 107.019 40.237 -5.067 1.00 21.87 123 LYS C C 1
ATOM 10595 O O . LYS C 1 123 ? 106.441 40.870 -4.177 1.00 23.98 123 LYS C O 1
ATOM 10601 N N . ASN C 1 124 ? 107.624 40.841 -6.089 1.00 19.66 124 ASN C N 1
ATOM 10602 C CA . ASN C 1 124 ? 107.582 42.274 -6.332 1.00 21.49 124 ASN C CA 1
ATOM 10603 C C . ASN C 1 124 ? 106.891 42.498 -7.662 1.00 22.35 124 ASN C C 1
ATOM 10604 O O . ASN C 1 124 ? 107.388 42.038 -8.699 1.00 24.05 124 ASN C O 1
ATOM 10609 N N . LEU C 1 125 ? 105.761 43.215 -7.644 1.00 20.28 125 LEU C N 1
ATOM 10610 C CA . LEU C 1 125 ? 104.852 43.183 -8.787 1.00 23.63 125 LEU C CA 1
ATOM 10611 C C . LEU C 1 125 ? 104.000 44.441 -8.830 1.00 23.70 125 LEU C C 1
ATOM 10612 O O . LEU C 1 125 ? 103.261 44.740 -7.882 1.00 23.02 125 LEU C O 1
ATOM 10617 N N . ILE C 1 126 ? 104.122 45.170 -9.934 1.00 22.62 126 ILE C N 1
ATOM 10618 C CA . ILE C 1 126 ? 103.332 46.357 -10.205 1.00 22.92 126 ILE C CA 1
ATOM 10619 C C . ILE C 1 126 ? 102.127 45.929 -11.026 1.00 22.41 126 ILE C C 1
ATOM 10620 O O . ILE C 1 126 ? 102.280 45.246 -12.056 1.00 25.19 126 ILE C O 1
ATOM 10625 N N . LEU C 1 127 ? 100.921 46.323 -10.591 1.00 23.29 127 LEU C N 1
ATOM 10626 C CA . LEU C 1 127 ? 99.736 46.120 -11.431 1.00 20.60 127 LEU C CA 1
ATOM 10627 C C . LEU C 1 127 ? 99.704 47.215 -12.514 1.00 20.90 127 LEU C C 1
ATOM 10628 O O . LEU C 1 127 ? 99.850 48.407 -12.219 1.00 18.66 127 LEU C O 1
ATOM 10633 N N . ALA C 1 128 ? 99.584 46.809 -13.774 1.00 22.36 128 ALA C N 1
ATOM 10634 C CA . ALA C 1 128 ? 99.485 47.765 -14.869 1.00 25.39 128 ALA C CA 1
ATOM 10635 C C . ALA C 1 128 ? 98.261 47.449 -15.714 1.00 23.40 128 ALA C C 1
ATOM 10636 O O . ALA C 1 128 ? 97.738 46.328 -15.708 1.00 22.27 128 ALA C O 1
ATOM 10638 N N . SER C 1 129 ? 97.812 48.460 -16.444 1.00 24.88 129 SER C N 1
ATOM 10639 C CA . SER C 1 129 ? 96.701 48.332 -17.364 1.00 24.36 129 SER C CA 1
ATOM 10640 C C . SER C 1 129 ? 97.137 48.767 -18.756 1.00 25.78 129 SER C C 1
ATOM 10641 O O . SER C 1 129 ? 98.202 49.363 -18.939 1.00 24.70 129 SER C O 1
ATOM 10644 N N . GLY C 1 130 ? 96.287 48.445 -19.732 1.00 23.67 130 GLY C N 1
ATOM 10645 C CA . GLY C 1 130 ? 96.389 49.000 -21.063 1.00 25.41 130 GLY C CA 1
ATOM 10646 C C . GLY C 1 130 ? 96.009 50.461 -21.051 1.00 28.39 130 GLY C C 1
ATOM 10647 O O . GLY C 1 130 ? 95.703 51.057 -20.011 1.00 24.99 130 GLY C O 1
ATOM 10648 N N . ALA C 1 131 ? 95.992 51.050 -22.251 1.00 29.77 131 ALA C N 1
ATOM 10649 C CA . ALA C 1 131 ? 95.834 52.495 -22.352 1.00 29.14 131 ALA C CA 1
ATOM 10650 C C . ALA C 1 131 ? 94.474 52.944 -21.822 1.00 32.97 131 ALA C C 1
ATOM 10651 O O . ALA C 1 131 ? 93.442 52.331 -22.112 1.00 29.73 131 ALA C O 1
ATOM 10653 N N . THR C 1 132 ? 94.470 54.030 -21.032 1.00 30.91 132 THR C N 1
ATOM 10654 C CA . THR C 1 132 ? 93.227 54.532 -20.454 1.00 31.13 132 THR C CA 1
ATOM 10655 C C . THR C 1 132 ? 92.716 55.837 -21.052 1.00 33.36 132 THR C C 1
ATOM 10656 O O . THR C 1 132 ? 91.543 56.164 -20.836 1.00 31.87 132 THR C O 1
ATOM 10660 N N . LYS C 1 133 ? 93.552 56.597 -21.772 1.00 33.84 133 LYS C N 1
ATOM 10661 C CA . LYS C 1 133 ? 93.144 57.888 -22.347 1.00 34.01 133 LYS C CA 1
ATOM 10662 C C . LYS C 1 133 ? 92.659 58.852 -21.266 1.00 34.55 133 LYS C C 1
ATOM 10663 O O . LYS C 1 133 ? 91.701 59.600 -21.463 1.00 33.58 133 LYS C O 1
ATOM 10669 N N . SER C 1 134 ? 93.333 58.837 -20.114 1.00 34.39 134 SER C N 1
ATOM 10670 C CA . SER C 1 134 ? 92.847 59.532 -18.933 1.00 32.66 134 SER C CA 1
ATOM 10671 C C . SER C 1 134 ? 93.568 60.837 -18.664 1.00 32.83 134 SER C C 1
ATOM 10672 O O . SER C 1 134 ? 93.000 61.714 -18.000 1.00 33.59 134 SER C O 1
ATOM 10675 N N . GLY C 1 135 ? 94.790 60.983 -19.150 1.00 31.25 135 GLY C N 1
ATOM 10676 C CA . GLY C 1 135 ? 95.581 62.125 -18.721 1.00 31.05 135 GLY C CA 1
ATOM 10677 C C . GLY C 1 135 ? 96.372 61.804 -17.470 1.00 36.00 135 GLY C C 1
ATOM 10678 O O . GLY C 1 135 ? 95.946 61.028 -16.612 1.00 33.82 135 GLY C O 1
ATOM 10679 N N . ASP C 1 136 ? 97.578 62.382 -17.394 1.00 34.13 136 ASP C N 1
ATOM 10680 C CA . ASP C 1 136 ? 98.486 62.204 -16.252 1.00 32.72 136 ASP C CA 1
ATOM 10681 C C . ASP C 1 136 ? 98.929 60.757 -16.093 1.00 31.35 136 ASP C C 1
ATOM 10682 O O . ASP C 1 136 ? 99.197 60.303 -14.978 1.00 32.44 136 ASP C O 1
ATOM 10687 N N . GLU C 1 137 ? 99.014 60.031 -17.207 1.00 31.18 137 GLU C N 1
ATOM 10688 C CA . GLU C 1 137 ? 99.379 58.624 -17.162 1.00 28.47 137 GLU C CA 1
ATOM 10689 C C . GLU C 1 137 ? 100.842 58.463 -16.762 1.00 30.67 137 GLU C C 1
ATOM 10690 O O . GLU C 1 137 ? 101.710 59.256 -17.149 1.00 27.82 137 GLU C O 1
ATOM 10696 N N . VAL C 1 138 ? 101.118 57.434 -15.975 1.00 28.75 138 VAL C N 1
ATOM 10697 C CA . VAL C 1 138 ? 102.490 57.055 -15.664 1.00 29.01 138 VAL C CA 1
ATOM 10698 C C . VAL C 1 138 ? 102.808 55.809 -16.479 1.00 28.72 138 VAL C C 1
ATOM 10699 O O . VAL C 1 138 ? 102.282 54.723 -16.204 1.00 28.91 138 VAL C O 1
ATOM 10703 N N . TYR C 1 139 ? 103.642 55.965 -17.507 1.00 29.46 139 TYR C N 1
ATOM 10704 C CA . TYR C 1 139 ? 103.920 54.887 -18.448 1.00 30.00 139 TYR C CA 1
ATOM 10705 C C . TYR C 1 139 ? 105.083 54.050 -17.933 1.00 29.86 139 TYR C C 1
ATOM 10706 O O . TYR C 1 139 ? 106.019 54.573 -17.326 1.00 27.52 139 TYR C O 1
ATOM 10715 N N . LEU C 1 140 ? 105.020 52.746 -18.172 1.00 28.68 140 LEU C N 1
ATOM 10716 C CA . LEU C 1 140 ? 106.062 51.840 -17.717 1.00 28.38 140 LEU C CA 1
ATOM 10717 C C . LEU C 1 140 ? 106.801 51.238 -18.900 1.00 30.92 140 LEU C C 1
ATOM 10718 O O . LEU C 1 140 ? 106.181 50.818 -19.883 1.00 27.43 140 LEU C O 1
ATOM 10723 N N . GLU C 1 141 ? 108.125 51.175 -18.766 1.00 29.91 141 GLU C N 1
ATOM 10724 C CA . GLU C 1 141 ? 109.030 50.544 -19.718 1.00 32.35 141 GLU C CA 1
ATOM 10725 C C . GLU C 1 141 ? 109.542 49.252 -19.102 1.00 29.25 141 GLU C C 1
ATOM 10726 O O . GLU C 1 141 ? 109.923 49.233 -17.932 1.00 31.38 141 GLU C O 1
ATOM 10732 N N . ALA C 1 142 ? 109.560 48.177 -19.883 1.00 31.32 142 ALA C N 1
ATOM 10733 C CA . ALA C 1 142 ? 109.852 46.852 -19.352 1.00 36.32 142 ALA C CA 1
ATOM 10734 C C . ALA C 1 142 ? 110.850 46.134 -20.241 1.00 33.66 142 ALA C C 1
ATOM 10735 O O . ALA C 1 142 ? 110.897 46.359 -21.449 1.00 35.14 142 ALA C O 1
ATOM 10737 N N . ASP C 1 143 ? 111.620 45.241 -19.631 1.00 31.13 143 ASP C N 1
ATOM 10738 C CA . ASP C 1 143 ? 112.583 44.436 -20.362 1.00 36.26 143 ASP C CA 1
ATOM 10739 C C . ASP C 1 143 ? 111.894 43.154 -20.828 1.00 36.38 143 ASP C C 1
ATOM 10740 O O . ASP C 1 143 ? 110.680 42.989 -20.681 1.00 32.42 143 ASP C O 1
ATOM 10745 N N . GLU C 1 144 ? 112.665 42.223 -21.386 1.00 36.80 144 GLU C N 1
ATOM 10746 C CA . GLU C 1 144 ? 112.064 41.059 -22.028 1.00 39.45 144 GLU C CA 1
ATOM 10747 C C . GLU C 1 144 ? 111.430 40.104 -21.017 1.00 41.59 144 GLU C C 1
ATOM 10748 O O . GLU C 1 144 ? 110.629 39.247 -21.414 1.00 38.65 144 GLU C O 1
ATOM 10754 N N . LYS C 1 145 ? 111.746 40.248 -19.722 1.00 35.76 145 LYS C N 1
ATOM 10755 C CA . LYS C 1 145 ? 111.099 39.474 -18.670 1.00 36.66 145 LYS C CA 1
ATOM 10756 C C . LYS C 1 145 ? 109.966 40.239 -17.977 1.00 35.21 145 LYS C C 1
ATOM 10757 O O . LYS C 1 145 ? 109.609 39.900 -16.847 1.00 31.38 145 LYS C O 1
ATOM 10763 N N . ASN C 1 146 ? 109.399 41.252 -18.632 1.00 28.11 146 ASN C N 1
ATOM 10764 C CA . ASN C 1 146 ? 108.314 42.058 -18.070 1.00 33.91 146 ASN C CA 1
ATOM 10765 C C . ASN C 1 146 ? 108.700 42.675 -16.731 1.00 30.81 146 ASN C C 1
ATOM 10766 O O . ASN C 1 146 ? 107.851 42.875 -15.869 1.00 29.41 146 ASN C O 1
ATOM 10771 N N . CYS C 1 147 ? 109.979 42.999 -16.557 1.00 31.59 147 CYS C N 1
ATOM 10772 C CA . CYS C 1 147 ? 110.454 43.670 -15.357 1.00 29.70 147 CYS C CA 1
ATOM 10773 C C . CYS C 1 147 ? 110.732 45.144 -15.639 1.00 30.01 147 CYS C C 1
ATOM 10774 O O . CYS C 1 147 ? 111.117 45.532 -16.747 1.00 27.95 147 CYS C O 1
ATOM 10777 N N . LEU C 1 148 ? 110.536 45.960 -14.612 1.00 26.63 148 LEU C N 1
ATOM 10778 C CA . LEU C 1 148 ? 110.579 47.404 -14.769 1.00 28.15 148 LEU C CA 1
ATOM 10779 C C . LEU C 1 148 ? 111.998 47.879 -15.049 1.00 30.54 148 LEU C C 1
ATOM 10780 O O . LEU C 1 148 ? 112.940 47.485 -14.354 1.00 27.57 148 LEU C O 1
ATOM 10785 N N . THR C 1 149 ? 112.139 48.747 -16.065 1.00 29.33 149 THR C N 1
ATOM 10786 C CA . THR C 1 149 ? 113.420 49.379 -16.393 1.00 31.61 149 THR C CA 1
ATOM 10787 C C . THR C 1 149 ? 113.332 50.895 -16.540 1.00 30.83 149 THR C C 1
ATOM 10788 O O . THR C 1 149 ? 114.374 51.552 -16.545 1.00 31.72 149 THR C O 1
ATOM 10792 N N . GLY C 1 150 ? 112.137 51.471 -16.637 1.00 31.03 150 GLY C N 1
ATOM 10793 C CA . GLY C 1 150 ? 112.000 52.919 -16.667 1.00 28.35 150 GLY C CA 1
ATOM 10794 C C . GLY C 1 150 ? 110.558 53.293 -16.436 1.00 31.16 150 GLY C C 1
ATOM 10795 O O . GLY C 1 150 ? 109.660 52.463 -16.587 1.00 29.59 150 GLY C O 1
ATOM 10796 N N . LEU C 1 151 ? 110.342 54.551 -16.059 1.00 30.46 151 LEU C N 1
ATOM 10797 C CA . LEU C 1 151 ? 108.968 55.046 -16.030 1.00 32.40 151 LEU C CA 1
ATOM 10798 C C . LEU C 1 151 ? 108.979 56.564 -16.150 1.00 30.55 151 LEU C C 1
ATOM 10799 O O . LEU C 1 151 ? 109.973 57.216 -15.831 1.00 33.08 151 LEU C O 1
ATOM 10804 N N . SER C 1 152 ? 107.866 57.115 -16.639 1.00 30.14 152 SER C N 1
ATOM 10805 C CA . SER C 1 152 ? 107.750 58.553 -16.864 1.00 29.12 152 SER C CA 1
ATOM 10806 C C . SER C 1 152 ? 106.310 58.891 -17.229 1.00 29.17 152 SER C C 1
ATOM 10807 O O . SER C 1 152 ? 105.591 58.068 -17.799 1.00 28.34 152 SER C O 1
ATOM 10810 N N . LYS C 1 153 ? 105.897 60.111 -16.893 1.00 28.19 153 LYS C N 1
ATOM 10811 C CA . LYS C 1 153 ? 104.669 60.646 -17.469 1.00 31.10 153 LYS C CA 1
ATOM 10812 C C . LYS C 1 153 ? 104.875 61.093 -18.912 1.00 32.09 153 LYS C C 1
ATOM 10813 O O . LYS C 1 153 ? 103.897 61.425 -19.597 1.00 28.00 153 LYS C O 1
ATOM 10819 N N . ASN C 1 154 ? 106.127 61.084 -19.380 1.00 27.89 154 ASN C N 1
ATOM 10820 C CA . ASN C 1 154 ? 106.495 61.468 -20.744 1.00 31.69 154 ASN C CA 1
ATOM 10821 C C . ASN C 1 154 ? 106.725 60.201 -21.566 1.00 31.07 154 ASN C C 1
ATOM 10822 O O . ASN C 1 154 ? 107.755 59.533 -21.411 1.00 30.47 154 ASN C O 1
ATOM 10827 N N . ARG C 1 155 ? 105.783 59.895 -22.470 1.00 33.66 155 ARG C N 1
ATOM 10828 C CA . ARG C 1 155 ? 105.887 58.689 -23.295 1.00 36.48 155 ARG C CA 1
ATOM 10829 C C . ARG C 1 155 ? 107.213 58.601 -24.035 1.00 38.11 155 ARG C C 1
ATOM 10830 O O . ARG C 1 155 ? 107.762 57.511 -24.217 1.00 41.69 155 ARG C O 1
ATOM 10838 N N . ASP C 1 156 ? 107.714 59.725 -24.528 1.00 38.22 156 ASP C N 1
ATOM 10839 C CA . ASP C 1 156 ? 108.864 59.655 -25.416 1.00 42.56 156 ASP C CA 1
ATOM 10840 C C . ASP C 1 156 ? 110.166 59.389 -24.674 1.00 45.76 156 ASP C C 1
ATOM 10841 O O . ASP C 1 156 ? 111.137 58.949 -25.302 1.00 49.73 156 ASP C O 1
ATOM 10846 N N . ALA C 1 157 ? 110.205 59.605 -23.353 1.00 43.46 157 ALA C N 1
ATOM 10847 C CA . ALA C 1 157 ? 111.406 59.347 -22.573 1.00 38.04 157 ALA C CA 1
ATOM 10848 C C . ALA C 1 157 ? 111.632 57.862 -22.300 1.00 38.66 157 ALA C C 1
ATOM 10849 O O . ALA C 1 157 ? 112.553 57.525 -21.555 1.00 41.32 157 ALA C O 1
ATOM 10851 N N . LEU C 1 158 ? 110.828 56.970 -22.868 1.00 40.34 158 LEU C N 1
ATOM 10852 C CA . LEU C 1 158 ? 110.941 55.543 -22.603 1.00 37.34 158 LEU C CA 1
ATOM 10853 C C . LEU C 1 158 ? 111.228 54.800 -23.898 1.00 39.73 158 LEU C C 1
ATOM 10854 O O . LEU C 1 158 ? 110.795 55.209 -24.980 1.00 36.09 158 LEU C O 1
ATOM 10859 N N . LYS C 1 159 ? 111.959 53.699 -23.782 1.00 36.08 159 LYS C N 1
ATOM 10860 C CA . LYS C 1 159 ? 112.265 52.916 -24.967 1.00 39.27 159 LYS C CA 1
ATOM 10861 C C . LYS C 1 159 ? 111.106 52.031 -25.400 1.00 43.54 159 LYS C C 1
ATOM 10862 O O . LYS C 1 159 ? 111.129 51.512 -26.522 1.00 40.26 159 LYS C O 1
ATOM 10868 N N . ASN C 1 160 ? 110.090 51.868 -24.552 1.00 39.83 160 ASN C N 1
ATOM 10869 C CA . ASN C 1 160 ? 108.919 51.068 -24.881 1.00 36.87 160 ASN C CA 1
ATOM 10870 C C . ASN C 1 160 ? 107.819 51.402 -23.877 1.00 37.28 160 ASN C C 1
ATOM 10871 O O . ASN C 1 160 ? 108.084 51.928 -22.790 1.00 31.39 160 ASN C O 1
ATOM 10876 N N . ILE C 1 161 ? 106.574 51.142 -24.278 1.00 32.37 161 ILE C N 1
ATOM 10877 C CA . ILE C 1 161 ? 105.406 51.387 -23.439 1.00 32.83 161 ILE C CA 1
ATOM 10878 C C . ILE C 1 161 ? 104.811 50.014 -23.132 1.00 32.83 161 ILE C C 1
ATOM 10879 O O . ILE C 1 161 ? 104.173 49.390 -23.981 1.00 32.76 161 ILE C O 1
ATOM 10884 N N . PHE C 1 162 ? 105.060 49.509 -21.931 1.00 33.60 162 PHE C N 1
ATOM 10885 C CA . PHE C 1 162 ? 104.513 48.212 -21.553 1.00 33.73 162 PHE C CA 1
ATOM 10886 C C . PHE C 1 162 ? 103.114 48.323 -20.961 1.00 34.77 162 PHE C C 1
ATOM 10887 O O . PHE C 1 162 ? 102.283 47.436 -21.185 1.00 37.52 162 PHE C O 1
ATOM 10895 N N . GLY C 1 163 ? 102.818 49.398 -20.241 1.00 33.66 163 GLY C N 1
ATOM 10896 C CA . GLY C 1 163 ? 101.472 49.612 -19.744 1.00 29.69 163 GLY C CA 1
ATOM 10897 C C . GLY C 1 163 ? 101.462 50.853 -18.892 1.00 26.86 163 GLY C C 1
ATOM 10898 O O . GLY C 1 163 ? 102.471 51.555 -18.807 1.00 26.54 163 GLY C O 1
ATOM 10899 N N . GLU C 1 164 ? 100.310 51.124 -18.263 1.00 26.61 164 GLU C N 1
ATOM 10900 C CA . GLU C 1 164 ? 100.141 52.260 -17.357 1.00 23.69 164 GLU C CA 1
ATOM 10901 C C . GLU C 1 164 ? 100.142 51.799 -15.900 1.00 25.13 164 GLU C C 1
ATOM 10902 O O . GLU C 1 164 ? 99.545 50.776 -15.563 1.00 27.40 164 GLU C O 1
ATOM 10908 N N . LEU C 1 165 ? 100.818 52.552 -15.034 1.00 29.93 165 LEU C N 1
ATOM 10909 C CA . LEU C 1 165 ? 100.888 52.184 -13.621 1.00 28.98 165 LEU C CA 1
ATOM 10910 C C . LEU C 1 165 ? 99.539 52.417 -12.945 1.00 21.61 165 LEU C C 1
ATOM 10911 O O . LEU C 1 165 ? 99.034 53.544 -12.941 1.00 23.48 165 LEU C O 1
ATOM 10916 N N . VAL C 1 166 ? 98.968 51.372 -12.334 1.00 20.02 166 VAL C N 1
ATOM 10917 C CA . VAL C 1 166 ? 97.641 51.547 -11.735 1.00 20.81 166 VAL C CA 1
ATOM 10918 C C . VAL C 1 166 ? 97.757 52.264 -10.394 1.00 22.59 166 VAL C C 1
ATOM 10919 O O . VAL C 1 166 ? 96.916 53.103 -10.049 1.00 22.77 166 VAL C O 1
ATOM 10923 N N . GLY C 1 167 ? 98.821 52.000 -9.644 1.00 22.27 167 GLY C N 1
ATOM 10924 C CA . GLY C 1 167 ? 98.952 52.533 -8.308 1.00 21.61 167 GLY C CA 1
ATOM 10925 C C . GLY C 1 167 ? 98.676 51.521 -7.225 1.00 22.17 167 GLY C C 1
ATOM 10926 O O . GLY C 1 167 ? 98.523 51.907 -6.054 1.00 22.12 167 GLY C O 1
ATOM 10927 N N . ILE C 1 168 ? 98.627 50.241 -7.575 1.00 18.23 168 ILE C N 1
ATOM 10928 C CA . ILE C 1 168 ? 98.589 49.152 -6.608 1.00 21.38 168 ILE C CA 1
ATOM 10929 C C . ILE C 1 168 ? 99.767 48.213 -6.890 1.00 21.10 168 ILE C C 1
ATOM 10930 O O . ILE C 1 168 ? 99.852 47.621 -7.970 1.00 20.94 168 ILE C O 1
ATOM 10935 N N . THR C 1 169 ? 100.672 48.077 -5.920 1.00 19.13 169 THR C N 1
ATOM 10936 C CA . THR C 1 169 ? 101.915 47.348 -6.131 1.00 19.22 169 TH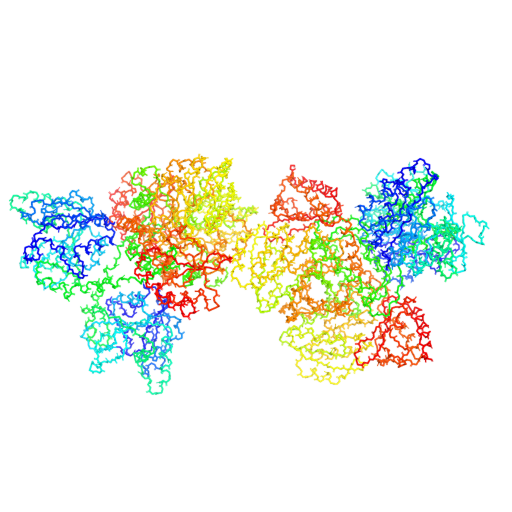R C CA 1
ATOM 10937 C C . THR C 1 169 ? 102.170 46.423 -4.954 1.00 19.33 169 THR C C 1
ATOM 10938 O O . THR C 1 169 ? 102.055 46.860 -3.812 1.00 19.54 169 THR C O 1
ATOM 10942 N N . LYS C 1 170 ? 102.546 45.162 -5.217 1.00 19.44 170 LYS C N 1
ATOM 10943 C CA . LYS C 1 170 ? 102.952 44.239 -4.151 1.00 21.16 170 LYS C CA 1
ATOM 10944 C C . LYS C 1 170 ? 104.479 44.290 -3.996 1.00 23.10 170 LYS C C 1
ATOM 10945 O O . LYS C 1 170 ? 105.197 44.133 -4.985 1.00 21.60 170 LYS C O 1
ATOM 10951 N N . LEU C 1 171 ? 104.975 44.524 -2.763 1.00 18.59 171 LEU C N 1
ATOM 10952 C CA . LEU C 1 171 ? 106.410 44.596 -2.510 1.00 23.29 171 LEU C CA 1
ATOM 10953 C C . LEU C 1 171 ? 106.791 43.759 -1.292 1.00 25.67 171 LEU C C 1
ATOM 10954 O O . LEU C 1 171 ? 105.988 43.537 -0.379 1.00 25.18 171 LEU C O 1
ATOM 10959 N N . THR C 1 172 ? 108.053 43.334 -1.269 1.00 24.32 172 THR C N 1
ATOM 10960 C CA . THR C 1 172 ? 108.626 42.763 -0.059 1.00 23.45 172 THR C CA 1
ATOM 10961 C C . THR C 1 172 ? 109.096 43.879 0.878 1.00 23.72 172 THR C C 1
ATOM 10962 O O . THR C 1 172 ? 109.232 45.038 0.482 1.00 22.11 172 THR C O 1
ATOM 10966 N N . LYS C 1 173 ? 109.353 43.511 2.137 1.00 21.25 173 LYS C N 1
ATOM 10967 C CA . LYS C 1 173 ? 109.973 44.454 3.070 1.00 23.18 173 LYS C CA 1
ATOM 10968 C C . LYS C 1 173 ? 111.379 44.842 2.623 1.00 25.24 173 LYS C C 1
ATOM 10969 O O . LYS C 1 173 ? 111.796 45.996 2.786 1.00 26.12 173 LYS C O 1
ATOM 10975 N N . SER C 1 174 ? 112.133 43.891 2.070 1.00 25.96 174 SER C N 1
ATOM 10976 C CA . SER C 1 174 ? 113.482 44.218 1.611 1.00 25.84 174 SER C CA 1
ATOM 10977 C C . SER C 1 174 ? 113.462 45.194 0.431 1.00 27.59 174 SER C C 1
ATOM 10978 O O . SER C 1 174 ? 114.356 46.047 0.329 1.00 28.11 174 SER C O 1
ATOM 10981 N N . THR C 1 175 ? 112.471 45.100 -0.463 1.00 22.20 175 THR C N 1
ATOM 10982 C CA . THR C 1 175 ? 112.335 46.124 -1.492 1.00 24.70 175 THR C CA 1
ATOM 10983 C C . THR C 1 175 ? 112.014 47.485 -0.864 1.00 24.72 175 THR C C 1
ATOM 10984 O O . THR C 1 175 ? 112.550 48.517 -1.291 1.00 23.89 175 THR C O 1
ATOM 10988 N N . LEU C 1 176 ? 111.144 47.507 0.151 1.00 25.90 176 LEU C N 1
ATOM 10989 C CA . LEU C 1 176 ? 110.839 48.751 0.873 1.00 26.28 176 LEU C CA 1
ATOM 10990 C C . LEU C 1 176 ? 112.080 49.350 1.540 1.00 23.31 176 LEU C C 1
ATOM 10991 O O . LEU C 1 176 ? 112.286 50.570 1.507 1.00 23.60 176 LEU C O 1
ATOM 10996 N N . ASP C 1 177 ? 112.869 48.516 2.212 1.00 26.76 177 ASP C N 1
ATOM 10997 C CA . ASP C 1 177 ? 114.154 48.956 2.770 1.00 28.73 177 ASP C CA 1
ATOM 10998 C C . ASP C 1 177 ? 114.981 49.672 1.718 1.00 25.79 177 ASP C C 1
ATOM 10999 O O . ASP C 1 177 ? 115.517 50.761 1.953 1.00 24.93 177 ASP C O 1
ATOM 11004 N N . LYS C 1 178 ? 115.132 49.033 0.561 1.00 24.37 178 LYS C N 1
ATOM 11005 C CA . LYS C 1 178 ? 115.947 49.592 -0.503 1.00 25.90 178 LYS C CA 1
ATOM 11006 C C . LYS C 1 178 ? 115.412 50.943 -0.924 1.00 25.17 178 LYS C C 1
ATOM 11007 O O . LYS C 1 178 ? 116.169 51.911 -1.059 1.00 22.95 178 LYS C O 1
ATOM 11013 N N . MET C 1 179 ? 114.094 51.023 -1.146 1.00 23.98 179 MET C N 1
ATOM 11014 C CA . MET C 1 179 ? 113.477 52.276 -1.550 1.00 22.78 179 MET C CA 1
ATOM 11015 C C . MET C 1 179 ? 113.735 53.360 -0.520 1.00 24.81 179 MET C C 1
ATOM 11016 O O . MET C 1 179 ? 114.060 54.500 -0.877 1.00 25.09 179 MET C O 1
ATOM 11021 N N . CYS C 1 180 ? 113.597 53.023 0.770 1.00 23.22 180 CYS C N 1
ATOM 11022 C CA . CYS C 1 180 ? 113.783 54.030 1.814 1.00 25.17 180 CYS C CA 1
ATOM 11023 C C . CYS C 1 180 ? 115.257 54.431 1.949 1.00 26.42 180 CYS C C 1
ATOM 11024 O O . CYS C 1 180 ? 115.563 55.613 2.157 1.00 29.30 180 CYS C O 1
ATOM 11027 N N . ALA C 1 181 ? 116.186 53.471 1.824 1.00 25.46 181 ALA C N 1
ATOM 11028 C CA . ALA C 1 181 ? 117.607 53.821 1.876 1.00 26.78 181 ALA C CA 1
ATOM 11029 C C . ALA C 1 181 ? 117.983 54.767 0.744 1.00 27.81 181 ALA C C 1
ATOM 11030 O O . ALA C 1 181 ? 118.781 55.695 0.942 1.00 30.30 181 ALA C O 1
ATOM 11032 N N . TYR C 1 182 ? 117.438 54.540 -0.459 1.00 26.94 182 TYR C N 1
ATOM 11033 C CA . TYR C 1 182 ? 117.748 55.427 -1.581 1.00 25.50 182 TYR C CA 1
ATOM 11034 C C . TYR C 1 182 ? 117.144 56.812 -1.364 1.00 30.86 182 TYR C C 1
ATOM 11035 O O . TYR C 1 182 ? 117.760 57.827 -1.717 1.00 29.03 182 TYR C O 1
ATOM 11044 N N . ALA C 1 183 ? 115.945 56.876 -0.764 1.00 26.84 183 ALA C N 1
ATOM 11045 C CA . ALA C 1 183 ? 115.305 58.165 -0.520 1.00 26.33 183 ALA C CA 1
ATOM 11046 C C . ALA C 1 183 ? 116.058 58.985 0.526 1.00 30.51 183 ALA C C 1
ATOM 11047 O O . ALA C 1 183 ? 116.215 60.204 0.370 1.00 28.95 183 ALA C O 1
ATOM 11049 N N . LYS C 1 184 ? 116.540 58.341 1.595 1.00 27.05 184 LYS C N 1
ATOM 11050 C CA . LYS C 1 184 ? 117.254 59.086 2.632 1.00 30.12 184 LYS C CA 1
ATOM 11051 C C . LYS C 1 184 ? 118.587 59.619 2.106 1.00 28.17 184 LYS C C 1
ATOM 11052 O O . LYS C 1 184 ? 118.990 60.739 2.430 1.00 26.81 184 LYS C O 1
ATOM 11058 N N . ILE C 1 185 ? 119.262 58.832 1.269 1.00 30.51 185 ILE C N 1
ATOM 11059 C CA . ILE C 1 185 ? 120.481 59.273 0.602 1.00 31.97 185 ILE C CA 1
ATOM 11060 C C . ILE C 1 185 ? 120.238 60.545 -0.208 1.00 32.02 185 ILE C C 1
ATOM 11061 O O . ILE C 1 185 ? 121.145 61.376 -0.354 1.00 27.61 185 ILE C O 1
ATOM 11066 N N . HIS C 1 186 ? 119.009 60.743 -0.706 1.00 27.74 186 HIS C N 1
ATOM 11067 C CA . HIS C 1 186 ? 118.647 61.889 -1.542 1.00 28.04 186 HIS C CA 1
ATOM 11068 C C . HIS C 1 186 ? 117.666 62.847 -0.850 1.00 30.64 186 HIS C C 1
ATOM 11069 O O . HIS C 1 186 ? 116.932 63.589 -1.514 1.00 27.52 186 HIS C O 1
ATOM 11076 N N . HIS C 1 187 ? 117.675 62.876 0.491 1.00 27.90 187 HIS C N 1
ATOM 11077 C CA . HIS C 1 187 ? 116.869 63.857 1.225 1.00 27.03 187 HIS C CA 1
ATOM 11078 C C . HIS C 1 187 ? 117.205 65.289 0.819 1.00 28.54 187 HIS C C 1
ATOM 11079 O O . HIS C 1 187 ? 116.320 66.158 0.771 1.00 24.90 187 HIS C O 1
ATOM 11086 N N . SER C 1 188 ? 118.488 65.570 0.566 1.00 28.57 188 SER C N 1
ATOM 11087 C CA . SER C 1 188 ? 118.896 66.941 0.289 1.00 26.67 188 SER C CA 1
ATOM 11088 C C . SER C 1 188 ? 118.538 67.353 -1.132 1.00 28.31 188 SER C C 1
ATOM 11089 O O . SER C 1 188 ? 117.892 68.387 -1.338 1.00 25.36 188 SER C O 1
ATOM 11092 N N . ASP C 1 189 ? 118.938 66.552 -2.124 1.00 27.27 189 ASP C N 1
ATOM 11093 C CA . ASP C 1 189 ? 118.771 66.922 -3.528 1.00 28.06 189 ASP C CA 1
ATOM 11094 C C . ASP C 1 189 ? 117.415 66.543 -4.115 1.00 32.24 189 ASP C C 1
ATOM 11095 O O . ASP C 1 189 ? 117.001 67.141 -5.121 1.00 25.20 189 ASP C O 1
ATOM 11100 N N . LEU C 1 190 ? 116.717 65.568 -3.539 1.00 26.82 190 LEU C N 1
ATOM 11101 C CA . LEU C 1 190 ? 115.430 65.126 -4.074 1.00 27.61 190 LEU C CA 1
ATOM 11102 C C . LEU C 1 190 ? 114.390 65.054 -2.956 1.00 28.70 190 LEU C C 1
ATOM 11103 O O . LEU C 1 190 ? 113.812 63.993 -2.689 1.00 29.78 190 LEU C O 1
ATOM 11108 N N . PRO C 1 191 ? 114.096 66.186 -2.298 1.00 26.59 191 PRO C N 1
ATOM 11109 C CA . PRO C 1 191 ? 113.232 66.126 -1.103 1.00 30.40 191 PRO C CA 1
ATOM 11110 C C . PRO C 1 191 ? 111.778 65.886 -1.428 1.00 28.53 191 PRO C C 1
ATOM 11111 O O . PRO C 1 191 ? 111.027 65.477 -0.537 1.00 30.52 191 PRO C O 1
ATOM 11115 N N . LYS C 1 192 ? 111.358 66.109 -2.674 1.00 29.28 192 LYS C N 1
ATOM 11116 C CA . LYS C 1 192 ? 110.000 65.801 -3.110 1.00 32.22 192 LYS C CA 1
ATOM 11117 C C . LYS C 1 192 ? 109.932 64.513 -3.934 1.00 28.48 192 LYS C C 1
ATOM 11118 O O . LYS C 1 192 ? 109.059 64.372 -4.794 1.00 27.16 192 LYS C O 1
ATOM 11124 N N . MET C 1 193 ? 110.844 63.565 -3.694 1.00 27.42 193 MET C N 1
ATOM 11125 C CA . MET C 1 193 ? 110.849 62.314 -4.456 1.00 28.08 193 MET C CA 1
ATOM 11126 C C . MET C 1 193 ? 109.486 61.621 -4.395 1.00 28.33 193 MET C C 1
ATOM 11127 O O . MET C 1 193 ? 108.855 61.552 -3.337 1.00 24.27 193 MET C O 1
ATOM 11132 N N . GLU C 1 194 ? 109.025 61.125 -5.542 1.00 27.29 194 GLU C N 1
ATOM 11133 C CA . GLU C 1 194 ? 107.785 60.365 -5.619 1.00 29.71 194 GLU C CA 1
ATOM 11134 C C . GLU C 1 194 ? 108.106 58.885 -5.434 1.00 27.66 194 GLU C C 1
ATOM 11135 O O . GLU C 1 194 ? 109.171 58.415 -5.839 1.00 26.26 194 GLU C O 1
ATOM 11141 N N . TYR C 1 195 ? 107.182 58.141 -4.817 1.00 25.40 195 TYR C N 1
ATOM 11142 C CA . TYR C 1 195 ? 107.502 56.746 -4.519 1.00 23.45 195 TYR C CA 1
ATOM 11143 C C . TYR C 1 195 ? 107.804 55.947 -5.790 1.00 24.41 195 TYR C C 1
ATOM 11144 O O . TYR C 1 195 ? 108.566 54.962 -5.733 1.00 22.61 195 TYR C O 1
ATOM 11153 N N . GLU C 1 196 ? 107.212 56.345 -6.935 1.00 22.05 196 GLU C N 1
ATOM 11154 C CA . GLU C 1 196 ? 107.517 55.701 -8.212 1.00 22.76 196 GLU C CA 1
ATOM 11155 C C . GLU C 1 196 ? 108.991 55.819 -8.547 1.00 26.02 196 GLU C C 1
ATOM 11156 O O . GLU C 1 196 ? 109.587 54.879 -9.097 1.00 23.75 196 GLU C O 1
ATOM 11162 N N . HIS C 1 197 ? 109.573 56.999 -8.286 1.00 24.54 197 HIS C N 1
ATOM 11163 C CA . HIS C 1 197 ? 110.994 57.215 -8.545 1.00 27.09 197 HIS C CA 1
ATOM 11164 C C . HIS C 1 197 ? 111.826 56.214 -7.768 1.00 27.38 197 HIS C C 1
ATOM 11165 O O . HIS C 1 197 ? 112.669 55.514 -8.334 1.00 27.15 197 HIS C O 1
ATOM 11172 N N . ALA C 1 198 ? 111.581 56.108 -6.459 1.00 24.94 198 ALA C N 1
ATOM 11173 C CA . ALA C 1 198 ? 112.381 55.188 -5.650 1.00 22.19 198 ALA C CA 1
ATOM 11174 C C . ALA C 1 198 ? 112.174 53.737 -6.060 1.00 22.20 198 ALA C C 1
ATOM 11175 O O . ALA C 1 198 ? 113.112 52.932 -5.974 1.00 20.26 198 ALA C O 1
ATOM 11177 N N . LEU C 1 199 ? 110.959 53.370 -6.497 1.00 21.78 199 LEU C N 1
ATOM 11178 C CA . LEU C 1 199 ? 110.731 51.979 -6.887 1.00 23.74 199 LEU C CA 1
ATOM 11179 C C . LEU C 1 199 ? 111.510 51.650 -8.153 1.00 25.70 199 LEU C C 1
ATOM 11180 O O . LEU C 1 199 ? 112.060 50.551 -8.275 1.00 23.07 199 LEU C O 1
ATOM 11185 N N . LEU C 1 200 ? 111.566 52.595 -9.102 1.00 23.50 200 LEU C N 1
ATOM 11186 C CA . LEU C 1 200 ? 112.385 52.412 -10.305 1.00 27.08 200 LEU C CA 1
ATOM 11187 C C . LEU C 1 200 ? 113.860 52.219 -9.955 1.00 23.97 200 LEU C C 1
ATOM 11188 O O . LEU C 1 200 ? 114.553 51.398 -10.563 1.00 28.36 200 LEU C O 1
ATOM 11193 N N . GLU C 1 201 ? 114.355 52.960 -8.981 1.00 24.81 201 GLU C N 1
ATOM 11194 C CA . GLU C 1 201 ? 115.742 52.775 -8.546 1.00 24.69 201 GLU C CA 1
ATOM 11195 C C . GLU C 1 201 ? 115.948 51.405 -7.899 1.00 28.01 201 GLU C C 1
ATOM 11196 O O . GLU C 1 201 ? 116.911 50.693 -8.214 1.00 28.77 201 GLU C O 1
ATOM 11202 N N . ALA C 1 202 ? 115.050 51.009 -6.992 1.00 27.33 202 ALA C N 1
ATOM 11203 C CA . ALA C 1 202 ? 115.124 49.667 -6.425 1.00 25.00 202 ALA C CA 1
ATOM 11204 C C . ALA C 1 202 ? 115.147 48.613 -7.526 1.00 28.60 202 ALA C C 1
ATOM 11205 O O . ALA C 1 202 ? 115.878 47.621 -7.437 1.00 29.19 202 ALA C O 1
ATOM 11207 N N . ALA C 1 203 ? 114.375 48.829 -8.589 1.00 25.52 203 ALA C N 1
ATOM 11208 C CA . ALA C 1 203 ? 114.261 47.842 -9.653 1.00 29.79 203 ALA C CA 1
ATOM 11209 C C . ALA C 1 203 ? 115.572 47.629 -10.409 1.00 31.17 203 ALA C C 1
ATOM 11210 O O . ALA C 1 203 ? 115.660 46.689 -11.205 1.00 27.76 203 ALA C O 1
ATOM 11212 N N . LYS C 1 204 ? 116.592 48.467 -10.167 1.00 35.77 204 LYS C N 1
ATOM 11213 C CA . LYS C 1 204 ? 117.895 48.302 -10.811 1.00 33.45 204 LYS C CA 1
ATOM 11214 C C . LYS C 1 204 ? 118.709 47.162 -10.214 1.00 37.36 204 LYS C C 1
ATOM 11215 O O . LYS C 1 204 ? 119.594 46.619 -10.890 1.00 38.06 204 LYS C O 1
ATOM 11221 N N . THR C 1 205 ? 118.432 46.777 -8.971 1.00 33.79 205 THR C N 1
ATOM 11222 C CA . THR C 1 205 ? 119.097 45.648 -8.346 1.00 36.02 205 THR C CA 1
ATOM 11223 C C . THR C 1 205 ? 118.138 44.583 -7.809 1.00 36.01 205 THR C C 1
ATOM 11224 O O . THR C 1 205 ? 118.590 43.475 -7.494 1.00 34.78 205 THR C O 1
ATOM 11228 N N . ILE C 1 206 ? 116.840 44.867 -7.707 1.00 35.32 206 ILE C N 1
ATOM 11229 C CA . ILE C 1 206 ? 115.831 43.873 -7.359 1.00 31.70 206 ILE C CA 1
ATOM 11230 C C . ILE C 1 206 ? 114.831 43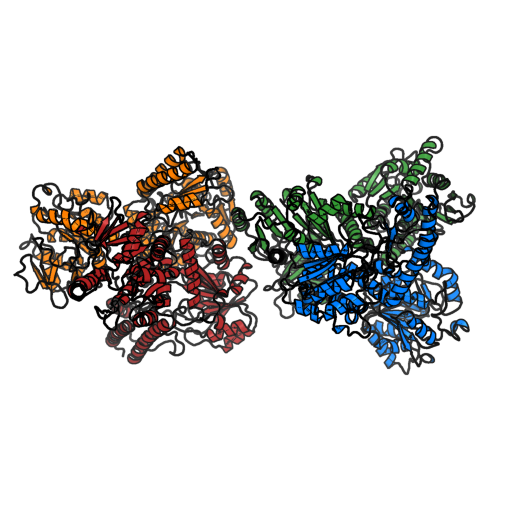.829 -8.508 1.00 32.56 206 ILE C C 1
ATOM 11231 O O . ILE C 1 206 ? 114.251 44.860 -8.864 1.00 30.72 206 ILE C O 1
ATOM 11236 N N . PRO C 1 207 ? 114.620 42.675 -9.134 1.00 29.19 207 PRO C N 1
ATOM 11237 C CA . PRO C 1 207 ? 113.615 42.581 -10.205 1.00 33.51 207 PRO C CA 1
ATOM 11238 C C . PRO C 1 207 ? 112.226 42.931 -9.689 1.00 32.68 207 PRO C C 1
ATOM 11239 O O . PRO C 1 207 ? 111.720 42.332 -8.736 1.00 30.59 207 PRO C O 1
ATOM 11243 N N . VAL C 1 208 ? 111.615 43.922 -10.317 1.00 28.82 208 VAL C N 1
ATOM 11244 C CA . VAL C 1 208 ? 110.235 44.288 -10.043 1.00 26.08 208 VAL C CA 1
ATOM 11245 C C . VAL C 1 208 ? 109.452 43.980 -11.300 1.00 27.83 208 VAL C C 1
ATOM 11246 O O . VAL C 1 208 ? 109.642 44.629 -12.340 1.00 24.93 208 VAL C O 1
ATOM 11250 N N . ALA C 1 209 ? 108.599 42.960 -11.219 1.00 25.34 209 ALA C N 1
ATOM 11251 C CA . ALA C 1 209 ? 107.821 42.548 -12.372 1.00 24.97 209 ALA C CA 1
ATOM 11252 C C . ALA C 1 209 ? 106.579 43.424 -12.508 1.00 25.73 209 ALA C C 1
ATOM 11253 O O . ALA C 1 209 ? 106.163 44.127 -11.577 1.00 25.44 209 ALA C O 1
ATOM 11255 N N . ILE C 1 210 ? 106.003 43.395 -13.698 1.00 22.84 210 ILE C N 1
ATOM 11256 C CA . ILE C 1 210 ? 104.835 44.190 -14.026 1.00 24.49 210 ILE C CA 1
ATOM 11257 C C . ILE C 1 210 ? 103.762 43.234 -14.496 1.00 25.13 210 ILE C C 1
ATOM 11258 O O . ILE C 1 210 ? 103.971 42.472 -15.449 1.00 24.11 210 ILE C O 1
ATOM 11263 N N . LYS C 1 211 ? 102.624 43.261 -13.839 1.00 26.11 211 LYS C N 1
ATOM 11264 C CA . LYS C 1 211 ? 101.502 42.438 -14.270 1.00 25.27 211 LYS C CA 1
ATOM 11265 C C . LYS C 1 211 ? 100.566 43.346 -15.046 1.00 24.13 211 LYS C C 1
ATOM 11266 O O . LYS C 1 211 ? 99.873 44.189 -14.455 1.00 21.99 211 LYS C O 1
ATOM 11272 N N . ARG C 1 212 ? 100.560 43.181 -16.371 1.00 22.71 212 ARG C N 1
ATOM 11273 C CA . ARG C 1 212 ? 99.766 44.022 -17.254 1.00 25.52 212 ARG C CA 1
ATOM 11274 C C . ARG C 1 212 ? 98.417 43.360 -17.457 1.00 23.80 212 ARG C C 1
ATOM 11275 O O . ARG C 1 212 ? 98.325 42.305 -18.090 1.00 22.90 212 ARG C O 1
ATOM 11283 N N . ILE C 1 213 ? 97.378 43.979 -16.924 1.00 20.83 213 ILE C N 1
ATOM 11284 C CA . ILE C 1 213 ? 96.009 43.550 -17.158 1.00 27.27 213 ILE C CA 1
ATOM 11285 C C . ILE C 1 213 ? 95.438 44.529 -18.165 1.00 21.83 213 ILE C C 1
ATOM 11286 O O . ILE C 1 213 ? 95.050 45.641 -17.799 1.00 24.67 213 ILE C O 1
ATOM 11291 N N . GLU C 1 214 ? 95.430 44.127 -19.434 1.00 24.58 214 GLU C N 1
ATOM 11292 C CA . GLU C 1 214 ? 95.059 45.039 -20.519 1.00 26.04 214 GLU C CA 1
ATOM 11293 C C . GLU C 1 214 ? 93.731 45.742 -20.248 1.00 27.36 214 GLU C C 1
ATOM 11294 O O . GLU C 1 214 ? 93.643 46.978 -20.301 1.00 25.20 214 GLU C O 1
ATOM 11300 N N . TYR C 1 215 ? 92.687 44.976 -19.920 1.00 21.35 215 TYR C N 1
ATOM 11301 C CA . TYR C 1 215 ? 91.368 45.564 -19.784 1.00 22.53 215 TYR C CA 1
ATOM 11302 C C . TYR C 1 215 ? 91.020 45.936 -18.354 1.00 24.11 215 TYR C C 1
ATOM 11303 O O . TYR C 1 215 ? 89.832 46.105 -18.055 1.00 19.96 215 TYR C O 1
ATOM 11312 N N . PHE C 1 216 ? 92.023 46.063 -17.468 1.00 25.19 216 PHE C N 1
ATOM 11313 C CA . PHE C 1 216 ? 91.744 46.351 -16.062 1.00 24.25 216 PHE C CA 1
ATOM 11314 C C . PHE C 1 216 ? 90.960 47.645 -15.915 1.00 24.69 216 PHE C C 1
ATOM 11315 O O . PHE C 1 216 ? 91.312 48.675 -16.505 1.00 25.13 216 PHE C O 1
ATOM 11323 N N . VAL C 1 217 ? 89.919 47.593 -15.082 1.00 21.32 217 VAL C N 1
ATOM 11324 C CA . VAL C 1 217 ? 88.959 48.673 -14.903 1.00 18.83 217 VAL C CA 1
ATOM 11325 C C . VAL C 1 217 ? 89.323 49.451 -13.642 1.00 22.92 217 VAL C C 1
ATOM 11326 O O . VAL C 1 217 ? 89.148 48.960 -12.522 1.00 23.57 217 VAL C O 1
ATOM 11330 N N . TRP C 1 218 ? 89.807 50.684 -13.804 1.00 19.69 218 TRP C N 1
ATOM 11331 C CA . TRP C 1 218 ? 90.278 51.445 -12.655 1.00 22.83 218 TRP C CA 1
ATOM 11332 C C . TRP C 1 218 ? 90.313 52.911 -13.047 1.00 24.07 218 TRP C C 1
ATOM 11333 O O . TRP C 1 218 ? 90.231 53.255 -14.231 1.00 28.53 218 TRP C O 1
ATOM 11344 N N . ARG C 1 219 ? 90.485 53.768 -12.046 1.00 22.32 219 ARG C N 1
ATOM 11345 C CA . ARG C 1 219 ? 90.731 55.178 -12.308 1.00 26.55 219 ARG C CA 1
ATOM 11346 C C . ARG C 1 219 ? 91.327 55.855 -11.076 1.00 25.93 219 ARG C C 1
ATOM 11347 O O . ARG C 1 219 ? 90.859 55.631 -9.955 1.00 24.90 219 ARG C O 1
ATOM 11355 N N . GLU C 1 220 ? 92.373 56.679 -11.295 1.00 28.70 220 GLU C N 1
ATOM 11356 C CA . GLU C 1 220 ? 92.841 57.650 -10.316 1.00 24.61 220 GLU C CA 1
ATOM 11357 C C . GLU C 1 220 ? 92.149 58.986 -10.542 1.00 26.92 220 GLU C C 1
ATOM 11358 O O . GLU C 1 220 ? 91.841 59.368 -11.677 1.00 30.04 220 GLU C O 1
ATOM 11364 N N . ILE C 1 221 ? 91.924 59.717 -9.462 1.00 23.84 221 ILE C N 1
ATOM 11365 C CA . ILE C 1 221 ? 91.227 60.991 -9.558 1.00 27.92 221 ILE C CA 1
ATOM 11366 C C . ILE C 1 221 ? 92.152 62.094 -9.052 1.00 28.02 221 ILE C C 1
ATOM 11367 O O . ILE C 1 221 ? 92.318 62.291 -7.840 1.00 28.59 221 ILE C O 1
ATOM 11372 N N . ASP C 1 222 ? 92.756 62.824 -9.994 1.00 30.57 222 ASP C N 1
ATOM 11373 C CA . ASP C 1 222 ? 93.505 64.034 -9.699 1.00 30.85 222 ASP C CA 1
ATOM 11374 C C . ASP C 1 222 ? 92.727 65.310 -9.990 1.00 32.47 222 ASP C C 1
ATOM 11375 O O . ASP C 1 222 ? 93.034 66.339 -9.392 1.00 30.39 222 ASP C O 1
ATOM 11380 N N . ASN C 1 223 ? 91.746 65.284 -10.894 1.00 31.96 223 ASN C N 1
ATOM 11381 C CA . ASN C 1 223 ? 91.108 66.518 -11.353 1.00 32.40 223 ASN C CA 1
ATOM 11382 C C . ASN C 1 223 ? 89.634 66.256 -11.650 1.00 35.38 223 ASN C C 1
ATOM 11383 O O . ASN C 1 223 ? 89.124 65.156 -11.419 1.00 35.73 223 ASN C O 1
ATOM 11388 N N . GLU C 1 224 ? 88.955 67.275 -12.194 1.00 35.19 224 GLU C N 1
ATOM 11389 C CA . GLU C 1 224 ? 87.535 67.138 -12.524 1.00 36.39 224 GLU C CA 1
ATOM 11390 C C . GLU C 1 224 ? 87.318 66.209 -13.711 1.00 33.06 224 GLU C C 1
ATOM 11391 O O . GLU C 1 224 ? 86.266 65.564 -13.803 1.00 34.45 224 GLU C O 1
ATOM 11397 N N . ASP C 1 225 ? 88.287 66.121 -14.633 1.00 31.50 225 ASP C N 1
ATOM 11398 C CA . ASP C 1 225 ? 88.110 65.238 -15.786 1.00 32.11 225 ASP C CA 1
ATOM 11399 C C . ASP C 1 225 ? 88.157 63.775 -15.361 1.00 32.81 225 ASP C C 1
ATOM 11400 O O . ASP C 1 225 ? 87.293 62.973 -15.751 1.00 33.80 225 ASP C O 1
ATOM 11405 N N . HIS C 1 226 ? 89.177 63.410 -14.577 1.00 31.53 226 HIS C N 1
ATOM 11406 C CA . HIS C 1 226 ? 89.241 62.078 -13.984 1.00 31.24 226 HIS C CA 1
ATOM 11407 C C . HIS C 1 226 ? 87.951 61.746 -13.251 1.00 31.44 226 HIS C C 1
ATOM 11408 O O . HIS C 1 226 ? 87.398 60.648 -13.401 1.00 31.34 226 HIS C O 1
ATOM 11415 N N . LEU C 1 227 ? 87.483 62.680 -12.416 1.00 29.31 227 LEU C N 1
ATOM 11416 C CA . LEU C 1 227 ? 86.284 62.429 -11.634 1.00 30.34 227 LEU C CA 1
ATOM 11417 C C . LEU C 1 227 ? 85.092 62.146 -12.542 1.00 32.63 227 LEU C C 1
ATOM 11418 O O . LEU C 1 227 ? 84.255 61.302 -12.216 1.00 31.77 227 LEU C O 1
ATOM 11423 N N . GLU C 1 228 ? 85.025 62.801 -13.707 1.00 33.67 228 GLU C N 1
ATOM 11424 C CA . GLU C 1 228 ? 83.898 62.576 -14.602 1.00 35.15 228 GLU C CA 1
ATOM 11425 C C . GLU C 1 228 ? 83.952 61.180 -15.219 1.00 35.07 228 GLU C C 1
ATOM 11426 O O . GLU C 1 228 ? 82.934 60.478 -15.251 1.00 33.89 228 GLU C O 1
ATOM 11432 N N . MET C 1 229 ? 85.128 60.752 -15.711 1.00 32.68 229 MET C N 1
ATOM 11433 C CA . MET C 1 229 ? 85.249 59.375 -16.197 1.00 31.93 229 MET C CA 1
ATOM 11434 C C . MET C 1 229 ? 84.953 58.373 -15.081 1.00 31.21 229 MET C C 1
ATOM 11435 O O . MET C 1 229 ? 84.353 57.317 -15.325 1.00 31.30 229 MET C O 1
ATOM 11440 N N . ALA C 1 230 ? 85.384 58.676 -13.852 1.00 29.86 230 ALA C N 1
ATOM 11441 C CA . ALA C 1 230 ? 85.119 57.785 -12.720 1.00 32.21 230 ALA C CA 1
ATOM 11442 C C . ALA C 1 230 ? 83.620 57.615 -12.496 1.00 33.07 230 ALA C C 1
ATOM 11443 O O . ALA C 1 230 ? 83.128 56.487 -12.356 1.00 29.95 230 ALA C O 1
ATOM 11445 N N . VAL C 1 231 ? 82.883 58.738 -12.451 1.00 31.42 231 VAL C N 1
ATOM 11446 C CA . VAL C 1 231 ? 81.460 58.713 -12.108 1.00 33.60 231 VAL C CA 1
ATOM 11447 C C . VAL C 1 231 ? 80.624 58.169 -13.258 1.00 34.08 231 VAL C C 1
ATOM 11448 O O . VAL C 1 231 ? 79.735 57.333 -13.050 1.00 34.19 231 VAL C O 1
ATOM 11452 N N . LYS C 1 232 ? 80.893 58.618 -14.488 1.00 34.03 232 LYS C N 1
ATOM 11453 C CA . LYS C 1 232 ? 80.044 58.242 -15.617 1.00 35.84 232 LYS C CA 1
ATOM 11454 C C . LYS C 1 232 ? 80.304 56.819 -16.103 1.00 34.26 232 LYS C C 1
ATOM 11455 O O . LYS C 1 232 ? 79.359 56.123 -16.487 1.00 34.78 232 LYS C O 1
ATOM 11461 N N . ASN C 1 233 ? 81.564 56.369 -16.103 1.00 31.54 233 ASN C N 1
ATOM 11462 C CA . ASN C 1 233 ? 81.954 55.137 -16.793 1.00 32.09 233 ASN C CA 1
ATOM 11463 C C . ASN C 1 233 ? 82.626 54.107 -15.889 1.00 32.64 233 ASN C C 1
ATOM 11464 O O . ASN C 1 233 ? 82.149 52.963 -15.805 1.00 30.69 233 ASN C O 1
ATOM 11469 N N . ILE C 1 234 ? 83.730 54.465 -15.222 1.00 29.18 234 ILE C N 1
ATOM 11470 C CA . ILE C 1 234 ? 84.559 53.458 -14.557 1.00 31.05 234 ILE C CA 1
ATOM 11471 C C . ILE C 1 234 ? 83.825 52.839 -13.369 1.00 25.74 234 ILE C C 1
ATOM 11472 O O . ILE C 1 234 ? 83.804 51.613 -13.211 1.00 26.14 234 ILE C O 1
ATOM 11477 N N . TYR C 1 235 ? 83.260 53.676 -12.493 1.00 27.47 235 TYR C N 1
ATOM 11478 C CA . TYR C 1 235 ? 82.612 53.156 -11.288 1.00 29.75 235 TYR C CA 1
ATOM 11479 C C . TYR C 1 235 ? 81.446 52.233 -11.630 1.00 26.32 235 TYR C C 1
ATOM 11480 O O . TYR C 1 235 ? 81.408 51.107 -11.107 1.00 28.52 235 TYR C O 1
ATOM 11489 N N . PRO C 1 236 ? 80.503 52.596 -12.510 1.00 28.58 236 PRO C N 1
ATOM 11490 C CA . PRO C 1 236 ? 79.442 51.620 -12.842 1.00 28.63 236 PRO C CA 1
ATOM 11491 C C . PRO C 1 236 ? 80.008 50.324 -13.405 1.00 25.64 236 PRO C C 1
ATOM 11492 O O . PRO C 1 236 ? 79.480 49.244 -13.103 1.00 20.92 236 PRO C O 1
ATOM 11496 N N . HIS C 1 237 ? 81.138 50.397 -14.124 1.00 25.25 237 HIS C N 1
ATOM 11497 C CA . HIS C 1 237 ? 81.774 49.195 -14.652 1.00 22.97 237 HIS C CA 1
ATOM 11498 C C . HIS C 1 237 ? 82.364 48.335 -13.536 1.00 26.35 237 HIS C C 1
ATOM 11499 O O . HIS C 1 237 ? 82.212 47.103 -13.536 1.00 26.84 237 HIS C O 1
ATOM 11506 N N . ILE C 1 238 ? 83.080 48.952 -12.598 1.00 28.23 238 ILE C N 1
ATOM 11507 C CA . ILE C 1 238 ? 83.579 48.186 -11.457 1.00 27.51 238 ILE C CA 1
ATOM 11508 C C . ILE C 1 238 ? 82.413 47.522 -10.732 1.00 23.63 238 ILE C C 1
ATOM 11509 O O . ILE C 1 238 ? 82.436 46.315 -10.451 1.00 23.67 238 ILE C O 1
ATOM 11514 N N . VAL C 1 239 ? 81.358 48.288 -10.462 1.00 23.16 239 VAL C N 1
ATOM 11515 C CA . VAL C 1 239 ? 80.193 47.712 -9.789 1.00 27.61 239 VAL C CA 1
ATOM 11516 C C . VAL C 1 239 ? 79.732 46.455 -10.512 1.00 24.63 239 VAL C C 1
ATOM 11517 O O . VAL C 1 239 ? 79.501 45.411 -9.892 1.00 24.58 239 VAL C O 1
ATOM 11521 N N . GLU C 1 240 ? 79.643 46.514 -11.844 1.00 24.92 240 GLU C N 1
ATOM 11522 C CA . GLU C 1 240 ? 79.233 45.325 -12.577 1.00 23.99 240 GLU C CA 1
ATOM 11523 C C . GLU C 1 240 ? 80.265 44.210 -12.424 1.00 25.10 240 GLU C C 1
ATOM 11524 O O . GLU C 1 240 ? 79.914 43.042 -12.204 1.00 25.58 240 GLU C O 1
ATOM 11530 N N . ASN C 1 241 ? 81.547 44.539 -12.574 1.00 23.70 241 ASN C N 1
ATOM 11531 C CA . ASN C 1 241 ? 82.565 43.497 -12.450 1.00 24.32 241 ASN C CA 1
ATOM 11532 C C . ASN C 1 241 ? 82.492 42.839 -11.077 1.00 23.96 241 ASN C C 1
ATOM 11533 O O . ASN C 1 241 ? 82.531 41.612 -10.960 1.00 26.69 241 ASN C O 1
ATOM 11538 N N . GLU C 1 242 ? 82.359 43.634 -10.027 1.00 21.11 242 GLU C N 1
ATOM 11539 C CA . GLU C 1 242 ? 82.375 43.024 -8.709 1.00 25.86 242 GLU C CA 1
ATOM 11540 C C . GLU C 1 242 ? 81.107 42.220 -8.445 1.00 28.68 242 GLU C C 1
ATOM 11541 O O . GLU C 1 242 ? 81.177 41.164 -7.801 1.00 26.40 242 GLU C O 1
ATOM 11547 N N . LYS C 1 243 ? 79.962 42.633 -9.005 1.00 23.85 243 LYS C N 1
ATOM 11548 C CA . LYS C 1 243 ? 78.751 41.858 -8.759 1.00 26.34 243 LYS C CA 1
ATOM 11549 C C . LYS C 1 243 ? 78.746 40.537 -9.526 1.00 26.08 243 LYS C C 1
ATOM 11550 O O . LYS C 1 243 ? 78.074 39.602 -9.091 1.00 24.83 243 LYS C O 1
ATOM 11556 N N . LEU C 1 244 ? 79.526 40.405 -10.611 1.00 25.17 244 LEU C N 1
ATOM 11557 C CA . LEU C 1 244 ? 79.627 39.095 -11.271 1.00 26.35 244 LEU C CA 1
ATOM 11558 C C . LEU C 1 244 ? 80.137 38.013 -10.321 1.00 25.21 244 LEU C C 1
ATOM 11559 O O . LEU C 1 244 ? 79.845 36.829 -10.523 1.00 27.42 244 LEU C O 1
ATOM 11564 N N . ARG C 1 245 ? 80.895 38.387 -9.286 1.00 24.90 245 ARG C N 1
ATOM 11565 C CA . ARG C 1 245 ? 81.412 37.420 -8.322 1.00 25.46 245 ARG C CA 1
ATOM 11566 C C . ARG C 1 245 ? 80.480 37.188 -7.131 1.00 25.74 245 ARG C C 1
ATOM 11567 O O . ARG C 1 245 ? 80.778 36.321 -6.287 1.00 19.66 245 ARG C O 1
ATOM 11575 N N . ALA C 1 246 ? 79.386 37.942 -7.027 1.00 20.13 246 ALA C N 1
ATOM 11576 C CA . ALA C 1 246 ? 78.511 37.807 -5.865 1.00 22.41 246 ALA C CA 1
ATOM 11577 C C . ALA C 1 246 ? 77.879 36.422 -5.822 1.00 23.21 246 ALA C C 1
ATOM 11578 O O . ALA C 1 246 ? 77.479 35.869 -6.849 1.00 22.05 246 ALA C O 1
ATOM 11580 N N . VAL C 1 247 ? 77.805 35.859 -4.627 1.00 21.24 247 VAL C N 1
ATOM 11581 C CA . VAL C 1 247 ? 77.213 34.552 -4.403 1.00 18.82 247 VAL C CA 1
ATOM 11582 C C . VAL C 1 247 ? 75.754 34.747 -4.048 1.00 21.31 247 VAL C C 1
ATOM 11583 O O . VAL C 1 247 ? 75.397 35.701 -3.348 1.00 21.62 247 VAL C O 1
ATOM 11587 N N . ARG C 1 248 ? 74.907 33.829 -4.484 1.00 21.65 248 ARG C N 1
ATOM 11588 C CA . ARG C 1 248 ? 73.500 33.996 -4.168 1.00 20.08 248 ARG C CA 1
ATOM 11589 C C . ARG C 1 248 ? 73.340 34.073 -2.654 1.00 22.07 248 ARG C C 1
ATOM 11590 O O . ARG C 1 248 ? 74.027 33.378 -1.898 1.00 20.83 248 ARG C O 1
ATOM 11598 N N . ARG C 1 249 ? 72.514 34.993 -2.205 1.00 21.85 249 ARG C N 1
ATOM 11599 C CA . ARG C 1 249 ? 72.364 35.235 -0.782 1.00 20.67 249 ARG C CA 1
ATOM 11600 C C . ARG C 1 249 ? 71.047 34.616 -0.324 1.00 20.67 249 ARG C C 1
ATOM 11601 O O . ARG C 1 249 ? 69.961 35.123 -0.645 1.00 20.09 249 ARG C O 1
ATOM 11609 N N . GLU C 1 250 ? 71.153 33.512 0.412 1.00 22.05 250 GLU C N 1
ATOM 11610 C CA . GLU C 1 250 ? 70.027 32.918 1.123 1.00 21.70 250 GLU C CA 1
ATOM 11611 C C . GLU C 1 250 ? 70.048 33.418 2.551 1.00 19.11 250 GLU C C 1
ATOM 11612 O O . GLU C 1 250 ? 71.109 33.440 3.195 1.00 20.94 250 GLU C O 1
ATOM 11618 N N . VAL C 1 251 ? 68.905 33.882 3.033 1.00 19.32 251 VAL C N 1
ATOM 11619 C CA . VAL C 1 251 ? 68.837 34.381 4.397 1.00 18.83 251 VAL C CA 1
ATOM 11620 C C . VAL C 1 251 ? 68.485 33.191 5.287 1.00 21.46 251 VAL C C 1
ATOM 11621 O O . VAL C 1 251 ? 67.356 32.687 5.268 1.00 20.35 251 VAL C O 1
ATOM 11625 N N . LEU C 1 252 ? 69.456 32.732 6.068 1.00 18.34 252 LEU C N 1
ATOM 11626 C CA . LEU C 1 252 ? 69.248 31.564 6.906 1.00 18.32 252 LEU C CA 1
ATOM 11627 C C . LEU C 1 252 ? 68.704 32.027 8.256 1.00 18.58 252 LEU C C 1
ATOM 11628 O O . LEU C 1 252 ? 69.370 32.791 8.973 1.00 17.96 252 LEU C O 1
ATOM 11633 N N . LEU C 1 253 ? 67.495 31.559 8.592 1.00 18.93 253 LEU C N 1
ATOM 11634 C CA . LEU C 1 253 ? 66.875 31.749 9.898 1.00 20.10 253 LEU C CA 1
ATOM 11635 C C . LEU C 1 253 ? 67.003 30.511 10.771 1.00 21.45 253 LEU C C 1
ATOM 11636 O O . LEU C 1 253 ? 66.169 30.292 11.655 1.00 22.39 253 LEU C O 1
ATOM 11641 N N . ASN C 1 254 ? 68.003 29.670 10.504 1.00 20.70 254 ASN C N 1
ATOM 11642 C CA . ASN C 1 254 ? 68.413 28.573 11.345 1.00 20.87 254 ASN C CA 1
ATOM 11643 C C . ASN C 1 254 ? 69.701 28.950 12.059 1.00 19.03 254 ASN C C 1
ATOM 11644 O O . ASN C 1 254 ? 70.450 29.813 11.596 1.00 19.59 254 ASN C O 1
ATOM 11649 N N . PRO C 1 255 ? 69.979 28.374 13.197 1.00 15.92 255 PRO C N 1
ATOM 11650 C CA . PRO C 1 255 ? 70.988 28.980 14.067 1.00 19.45 255 PRO C CA 1
ATOM 11651 C C . PRO C 1 255 ? 72.442 28.638 13.751 1.00 21.93 255 PRO C C 1
ATOM 11652 O O . PRO C 1 255 ? 73.253 28.665 14.661 1.00 24.61 255 PRO C O 1
ATOM 11656 N N . GLY C 1 256 ? 72.831 28.392 12.512 1.00 19.27 256 GLY C N 1
ATOM 11657 C CA . GLY C 1 256 ? 74.208 28.035 12.268 1.00 18.71 256 GLY C CA 1
ATOM 11658 C C . GLY C 1 256 ? 74.389 26.620 11.758 1.00 18.65 256 GLY C C 1
ATOM 11659 O O . GLY C 1 256 ? 73.954 25.645 12.384 1.00 23.83 256 GLY C O 1
ATOM 11660 N N . PRO C 1 257 ? 75.029 26.468 10.584 1.00 17.94 257 PRO C N 1
ATOM 11661 C CA . PRO C 1 257 ? 75.514 27.493 9.637 1.00 13.62 257 PRO C CA 1
ATOM 11662 C C . PRO C 1 257 ? 74.471 28.539 9.323 1.00 16.61 257 PRO C C 1
ATOM 11663 O O . PRO C 1 257 ? 73.297 28.156 9.248 1.00 23.20 257 PRO C O 1
ATOM 11667 N N . ALA C 1 258 ? 74.862 29.796 9.123 1.00 16.85 258 ALA C N 1
ATOM 11668 C CA . ALA C 1 258 ? 73.901 30.842 8.769 1.00 17.74 258 ALA C CA 1
ATOM 11669 C C . ALA C 1 258 ? 74.402 31.668 7.581 1.00 18.63 258 ALA C C 1
ATOM 11670 O O . ALA C 1 258 ? 75.400 31.312 6.947 1.00 17.65 258 ALA C O 1
ATOM 11672 N N . THR C 1 259 ? 73.731 32.764 7.257 1.00 15.72 259 THR C N 1
ATOM 11673 C CA . THR C 1 259 ? 74.196 33.561 6.124 1.00 18.72 259 THR C CA 1
ATOM 11674 C C . THR C 1 259 ? 75.582 34.128 6.430 1.00 17.11 259 THR C C 1
ATOM 11675 O O . THR C 1 259 ? 75.843 34.602 7.542 1.00 19.90 259 THR C O 1
ATOM 11679 N N . THR C 1 260 ? 76.498 33.986 5.484 1.00 16.25 260 THR C N 1
ATOM 11680 C CA . THR C 1 260 ? 77.868 34.455 5.660 1.00 17.53 260 THR C CA 1
ATOM 11681 C C . THR C 1 260 ? 78.150 35.608 4.708 1.00 18.79 260 THR C C 1
ATOM 11682 O O . THR C 1 260 ? 77.434 35.818 3.726 1.00 16.08 260 THR C O 1
ATOM 11686 N N . THR C 1 261 ? 79.225 36.354 4.995 1.00 17.30 261 THR C N 1
ATOM 11687 C CA . THR C 1 261 ? 79.675 37.328 4.006 1.00 16.02 261 THR C CA 1
ATOM 11688 C C . THR C 1 261 ? 80.338 36.589 2.845 1.00 17.07 261 THR C C 1
ATOM 11689 O O . THR C 1 261 ? 80.830 35.468 2.995 1.00 16.79 261 THR C O 1
ATOM 11693 N N . ASP C 1 262 ? 80.297 37.196 1.655 1.00 16.95 262 ASP C N 1
ATOM 11694 C CA . ASP C 1 262 ? 80.998 36.577 0.538 1.00 16.23 262 ASP C CA 1
ATOM 11695 C C . ASP C 1 262 ? 82.516 36.647 0.738 1.00 15.59 262 ASP C C 1
ATOM 11696 O O . ASP C 1 262 ? 83.252 35.801 0.205 1.00 16.17 262 ASP C O 1
ATOM 11701 N N . SER C 1 263 ? 83.006 37.634 1.494 1.00 16.36 263 SER C N 1
ATOM 11702 C CA . SER C 1 263 ? 84.444 37.680 1.811 1.00 20.06 263 SER C CA 1
ATOM 11703 C C . SER C 1 263 ? 84.869 36.466 2.637 1.00 19.14 263 SER C C 1
ATOM 11704 O O . SER C 1 263 ? 85.944 35.879 2.395 1.00 18.83 263 SER C O 1
ATOM 11707 N N . VAL C 1 264 ? 84.030 36.056 3.599 1.00 14.81 264 VAL C N 1
ATOM 11708 C CA . VAL C 1 264 ? 84.272 34.808 4.339 1.00 17.25 264 VAL C CA 1
ATOM 11709 C C . VAL C 1 264 ? 84.204 33.590 3.404 1.00 16.69 264 VAL C C 1
ATOM 11710 O O . VAL C 1 264 ? 85.059 32.691 3.469 1.00 18.54 264 VAL C O 1
ATOM 11714 N N . LYS C 1 265 ? 83.259 33.566 2.452 1.00 17.03 265 LYS C N 1
ATOM 11715 C CA . LYS C 1 265 ? 83.270 32.454 1.498 1.00 14.99 265 LYS C CA 1
ATOM 11716 C C . LYS C 1 265 ? 84.574 32.401 0.704 1.00 15.62 265 LYS C C 1
ATOM 11717 O O . LYS C 1 265 ? 85.215 31.349 0.599 1.00 17.26 265 LYS C O 1
ATOM 11723 N N . TYR C 1 266 ? 84.952 33.506 0.074 1.00 14.15 266 TYR C N 1
ATOM 11724 C CA . TYR C 1 266 ? 86.123 33.450 -0.798 1.00 15.97 266 TYR C CA 1
ATOM 11725 C C . TYR C 1 266 ? 87.438 33.308 -0.009 1.00 19.14 266 TYR C C 1
ATOM 11726 O O . TYR C 1 266 ? 88.481 32.913 -0.583 1.00 15.18 266 TYR C O 1
ATOM 11735 N N . ALA C 1 267 ? 87.425 33.582 1.306 1.00 15.33 267 ALA C N 1
ATOM 11736 C CA . ALA C 1 267 ? 88.626 33.316 2.082 1.00 19.17 267 ALA C CA 1
ATOM 11737 C C . ALA C 1 267 ? 88.974 31.839 2.089 1.00 19.35 267 ALA C C 1
ATOM 11738 O O . ALA C 1 267 ? 90.124 31.492 2.401 1.00 20.03 267 ALA C O 1
ATOM 11740 N N . GLN C 1 268 ? 88.038 30.965 1.728 1.00 16.82 268 GLN C N 1
ATOM 11741 C CA . GLN C 1 268 ? 88.411 29.560 1.616 1.00 20.33 268 GLN C CA 1
ATOM 11742 C C . GLN C 1 268 ? 89.292 29.272 0.418 1.00 20.14 268 GLN C C 1
ATOM 11743 O O . GLN C 1 268 ? 89.847 28.163 0.337 1.00 17.33 268 GLN C O 1
ATOM 11749 N N . VAL C 1 269 ? 89.345 30.196 -0.542 1.00 18.54 269 VAL C N 1
ATOM 11750 C CA . VAL C 1 269 ? 90.048 29.980 -1.797 1.00 21.57 269 VAL C CA 1
ATOM 11751 C C . VAL C 1 269 ? 91.455 30.517 -1.572 1.00 17.65 269 VAL C C 1
ATOM 11752 O O . VAL C 1 269 ? 91.627 31.704 -1.297 1.00 17.27 269 VAL C O 1
ATOM 11756 N N . SER C 1 270 ? 92.446 29.633 -1.600 1.00 19.59 270 SER C N 1
ATOM 11757 C CA . SER C 1 270 ? 93.828 30.040 -1.340 1.00 18.57 270 SER C CA 1
ATOM 11758 C C . SER C 1 270 ? 94.807 29.084 -2.012 1.00 18.34 270 SER C C 1
ATOM 11759 O O . SER C 1 270 ? 94.442 27.980 -2.445 1.00 19.96 270 SER C O 1
ATOM 11762 N N . ALA C 1 271 ? 96.074 29.526 -2.076 1.00 17.86 271 ALA C N 1
ATOM 11763 C CA . ALA C 1 271 ? 97.195 28.636 -2.407 1.00 18.78 271 ALA C CA 1
ATOM 11764 C C . ALA C 1 271 ? 97.145 27.375 -1.557 1.00 19.93 271 ALA C C 1
ATOM 11765 O O . ALA C 1 271 ? 96.967 27.452 -0.335 1.00 19.04 271 ALA C O 1
ATOM 11767 N N . ASP C 1 272 ? 97.276 26.214 -2.215 1.00 16.42 272 ASP C N 1
ATOM 11768 C CA . ASP C 1 272 ? 97.394 24.957 -1.490 1.00 15.54 272 ASP C CA 1
ATOM 11769 C C . ASP C 1 272 ? 98.608 25.023 -0.575 1.00 20.04 272 ASP C C 1
ATOM 11770 O O . ASP C 1 272 ? 99.633 25.646 -0.905 1.00 17.18 272 ASP C O 1
ATOM 11775 N N . ILE C 1 273 ? 98.487 24.396 0.587 1.00 13.99 273 ILE C N 1
ATOM 11776 C CA . ILE C 1 273 ? 99.548 24.498 1.571 1.00 15.41 273 ILE C CA 1
ATOM 11777 C C . ILE C 1 273 ? 99.554 23.212 2.385 1.00 19.65 273 ILE C C 1
ATOM 11778 O O . ILE C 1 273 ? 98.496 22.633 2.684 1.00 17.58 273 ILE C O 1
ATOM 11783 N N . CYS C 1 274 ? 100.752 22.746 2.685 1.00 18.95 274 CYS C N 1
ATOM 11784 C CA . CYS C 1 274 ? 100.960 21.646 3.602 1.00 20.13 274 CYS C CA 1
ATOM 11785 C C . CYS C 1 274 ? 100.746 22.178 5.012 1.00 21.16 274 CYS C C 1
ATOM 11786 O O . CYS C 1 274 ? 101.429 23.134 5.399 1.00 18.67 274 CYS C O 1
ATOM 11789 N N . PRO C 1 275 ? 99.816 21.617 5.800 1.00 21.41 275 PRO C N 1
ATOM 11790 C CA . PRO C 1 275 ? 99.513 22.192 7.132 1.00 19.39 275 PRO C CA 1
ATOM 11791 C C . PRO C 1 275 ? 100.656 22.109 8.140 1.00 16.38 275 PRO C C 1
ATOM 11792 O O . PRO C 1 275 ? 100.585 22.769 9.187 1.00 15.33 275 PRO C O 1
ATOM 11796 N N . ARG C 1 276 ? 101.702 21.339 7.886 1.00 16.69 276 ARG C N 1
ATOM 11797 C CA . ARG C 1 276 ? 102.797 21.300 8.850 1.00 19.96 276 ARG C CA 1
ATOM 11798 C C . ARG C 1 276 ? 103.851 22.375 8.587 1.00 18.97 276 ARG C C 1
ATOM 11799 O O . ARG C 1 276 ? 104.747 22.566 9.416 1.00 23.03 276 ARG C O 1
ATOM 11807 N N . GLU C 1 277 ? 103.714 23.124 7.500 1.00 19.05 277 GLU C N 1
ATOM 11808 C CA . GLU C 1 277 ? 104.545 24.291 7.218 1.00 20.02 277 GLU C CA 1
ATOM 11809 C C . GLU C 1 277 ? 104.467 25.347 8.314 1.00 20.37 277 GLU C C 1
ATOM 11810 O O . GLU C 1 277 ? 103.397 25.616 8.870 1.00 15.09 277 GLU C O 1
ATOM 11816 N N . LYS C 1 278 ? 105.624 25.975 8.594 1.00 20.74 278 LYS C N 1
ATOM 11817 C CA . LYS C 1 278 ? 105.701 26.972 9.659 1.00 19.66 278 LYS C CA 1
ATOM 11818 C C . LYS C 1 278 ? 104.647 28.057 9.483 1.00 19.61 278 LYS C C 1
ATOM 11819 O O . LYS C 1 278 ? 103.996 28.455 10.456 1.00 20.81 278 LYS C O 1
ATOM 11825 N N . ALA C 1 279 ? 104.472 28.545 8.248 1.00 19.40 279 ALA C N 1
ATOM 11826 C CA . ALA C 1 279 ? 103.457 29.547 7.952 1.00 20.86 279 ALA C CA 1
ATOM 11827 C C . ALA C 1 279 ? 102.070 29.125 8.438 1.00 15.89 279 ALA C C 1
ATOM 11828 O O . ALA C 1 279 ? 101.354 29.929 9.024 1.00 20.24 279 ALA C O 1
ATOM 11830 N N . PHE C 1 280 ? 101.684 27.872 8.220 1.00 16.94 280 PHE C N 1
ATOM 11831 C CA . PHE C 1 280 ? 100.379 27.406 8.710 1.00 19.31 280 PHE C CA 1
ATOM 11832 C C . PHE C 1 280 ? 100.360 27.134 10.217 1.00 19.45 280 PHE C C 1
ATOM 11833 O O . PHE C 1 280 ? 99.332 27.353 10.877 1.00 18.60 280 PHE C O 1
ATOM 11841 N N . GLY C 1 281 ? 101.459 26.646 10.775 1.00 15.10 281 GLY C N 1
ATOM 11842 C CA . GLY C 1 281 ? 101.618 26.680 12.230 1.00 17.18 281 GLY C CA 1
ATOM 11843 C C . GLY C 1 281 ? 101.419 28.065 12.838 1.00 19.66 281 GLY C C 1
ATOM 11844 O O . GLY C 1 281 ? 100.813 28.204 13.903 1.00 21.04 281 GLY C O 1
ATOM 11845 N N . ASP C 1 282 ? 101.923 29.117 12.166 1.00 16.15 282 ASP C N 1
ATOM 11846 C CA . ASP C 1 282 ? 101.711 30.483 12.638 1.00 16.08 282 ASP C CA 1
ATOM 11847 C C . ASP C 1 282 ? 100.247 30.913 12.514 1.00 20.26 282 ASP C C 1
ATOM 11848 O O . ASP C 1 282 ? 99.734 31.662 13.364 1.00 14.41 282 ASP C O 1
ATOM 11853 N N . LEU C 1 283 ? 99.559 30.463 11.468 1.00 15.43 283 LEU C N 1
ATOM 11854 C CA . LEU C 1 283 ? 98.144 30.801 11.338 1.00 17.37 283 LEU C CA 1
ATOM 11855 C C . LEU C 1 283 ? 97.324 30.216 12.490 1.00 18.85 283 LEU C C 1
ATOM 11856 O O . LEU C 1 283 ? 96.510 30.917 13.111 1.00 19.95 283 LEU C O 1
ATOM 11861 N N . MET C 1 284 ? 97.453 28.905 12.719 1.00 15.15 284 MET C N 1
ATOM 11862 C CA . MET C 1 284 ? 96.754 28.259 13.829 1.00 18.16 284 MET C CA 1
ATOM 11863 C C . MET C 1 284 ? 97.060 28.926 15.173 1.00 20.46 284 MET C C 1
ATOM 11864 O O . MET C 1 284 ? 96.145 29.090 15.994 1.00 14.53 284 MET C O 1
ATOM 11869 N N . GLN C 1 285 ? 98.330 29.336 15.399 1.00 17.97 285 GLN C N 1
ATOM 11870 C CA . GLN C 1 285 ? 98.694 30.087 16.606 1.00 17.86 285 GLN C CA 1
ATOM 11871 C C . GLN C 1 285 ? 97.917 31.398 16.697 1.00 20.37 285 GLN C C 1
ATOM 11872 O O . GLN C 1 285 ? 97.354 31.735 17.745 1.00 22.06 285 GLN C O 1
ATOM 11878 N N . TRP C 1 286 ? 97.897 32.157 15.595 1.00 17.79 286 TRP C N 1
ATOM 11879 C CA . TRP C 1 286 ? 97.126 33.381 15.521 1.00 18.95 286 TRP C CA 1
ATOM 11880 C C . TRP C 1 286 ? 95.657 33.125 15.866 1.00 17.53 286 TRP C C 1
ATOM 11881 O O . TRP C 1 286 ? 95.071 33.823 16.700 1.00 18.10 286 TRP C O 1
ATOM 11892 N N . LEU C 1 287 ? 95.055 32.119 15.230 1.00 15.57 287 LEU C N 1
ATOM 11893 C CA . LEU C 1 287 ? 93.666 31.755 15.521 1.00 19.15 287 LEU C CA 1
ATOM 11894 C C . LEU C 1 287 ? 93.452 31.453 17.011 1.00 19.50 287 LEU C C 1
ATOM 11895 O O . LEU C 1 287 ? 92.496 31.945 17.631 1.00 20.07 287 LEU C O 1
ATOM 11900 N N . CYS C 1 288 ? 94.307 30.619 17.589 1.00 18.40 288 CYS C N 1
ATOM 11901 C CA . CYS C 1 288 ? 94.212 30.368 19.029 1.00 18.82 288 CYS C CA 1
ATOM 11902 C C . CYS C 1 288 ? 94.262 31.674 19.824 1.00 18.69 288 CYS C C 1
ATOM 11903 O O . CYS C 1 288 ? 93.443 31.897 20.728 1.00 17.17 288 CYS C O 1
ATOM 11906 N N . ASP C 1 289 ? 95.197 32.570 19.476 1.00 17.57 289 ASP C N 1
ATOM 11907 C CA . ASP C 1 289 ? 95.402 33.782 20.278 1.00 18.00 289 ASP C CA 1
ATOM 11908 C C . ASP C 1 289 ? 94.229 34.742 20.138 1.00 21.29 289 ASP C C 1
ATOM 11909 O O . ASP C 1 289 ? 93.904 35.475 21.083 1.00 21.52 289 ASP C O 1
ATOM 11914 N N . GLU C 1 290 ? 93.578 34.738 18.969 1.00 17.47 290 GLU C N 1
ATOM 11915 C CA . GLU C 1 290 ? 92.499 35.657 18.700 1.00 18.34 290 GLU C CA 1
ATOM 11916 C C . GLU C 1 290 ? 91.150 35.095 19.130 1.00 17.76 290 GLU C C 1
ATOM 11917 O O . GLU C 1 290 ? 90.329 35.841 19.653 1.00 19.08 290 GLU C O 1
ATOM 11923 N N . LEU C 1 291 ? 90.914 33.796 18.938 1.00 16.84 291 LEU C N 1
ATOM 11924 C CA . LEU C 1 291 ? 89.631 33.211 19.338 1.00 19.39 291 LEU C CA 1
ATOM 11925 C C . LEU C 1 291 ? 89.375 33.372 20.836 1.00 18.17 291 LEU C C 1
ATOM 11926 O O . LEU C 1 291 ? 88.265 33.724 21.250 1.00 17.36 291 LEU C O 1
ATOM 11931 N N . LYS C 1 292 ? 90.401 33.173 21.664 1.00 19.32 292 LYS C N 1
ATOM 11932 C CA . LYS C 1 292 ? 90.186 33.282 23.116 1.00 19.09 292 LYS C CA 1
ATOM 11933 C C . LYS C 1 292 ? 89.864 34.702 23.583 1.00 19.66 292 LYS C C 1
ATOM 11934 O O . LYS C 1 292 ? 89.299 34.868 24.678 1.00 19.89 292 LYS C O 1
ATOM 11940 N N . LEU C 1 293 ? 90.191 35.730 22.792 1.00 16.43 293 LEU C N 1
ATOM 11941 C CA . LEU C 1 293 ? 89.894 37.095 23.222 1.00 18.04 293 LEU C CA 1
ATOM 11942 C C . LEU C 1 293 ? 88.407 37.449 23.117 1.00 18.79 293 LEU C C 1
ATOM 11943 O O . LEU C 1 293 ? 87.925 38.316 23.864 1.00 20.45 293 LEU C O 1
ATOM 11948 N N . PHE C 1 294 ? 87.678 36.850 22.173 1.00 18.03 294 PHE C N 1
ATOM 11949 C CA . PHE C 1 294 ? 86.231 37.046 22.130 1.00 22.59 294 PHE C CA 1
ATOM 11950 C C . PHE C 1 294 ? 85.510 36.405 23.308 1.00 18.47 294 PHE C C 1
ATOM 11951 O O . PHE C 1 294 ? 84.311 36.668 23.465 1.00 19.45 294 PHE C O 1
ATOM 11959 N N . ALA C 1 295 ? 86.194 35.590 24.122 1.00 19.16 295 ALA C N 1
ATOM 11960 C CA . ALA C 1 295 ? 85.632 35.032 25.350 1.00 19.05 295 ALA C CA 1
ATOM 11961 C C . ALA C 1 295 ? 86.132 35.719 26.617 1.00 21.36 295 ALA C C 1
ATOM 11962 O O . ALA C 1 295 ? 85.844 35.237 27.736 1.00 16.54 295 ALA C O 1
ATOM 11964 N N . LEU C 1 296 ? 86.880 36.821 26.483 1.00 22.62 296 LEU C N 1
ATOM 11965 C CA . LEU C 1 296 ? 87.497 37.484 27.623 1.00 21.82 296 LEU C CA 1
ATOM 11966 C C . LEU C 1 296 ? 87.250 38.985 27.563 1.00 23.62 296 LEU C C 1
ATOM 11967 O O . LEU C 1 296 ? 87.216 39.580 26.476 1.00 20.15 296 LEU C O 1
ATOM 11972 N N . ALA C 1 297 ? 87.098 39.589 28.748 1.00 19.56 297 ALA C N 1
ATOM 11973 C CA . ALA C 1 297 ? 87.140 41.036 28.898 1.00 21.12 297 ALA C CA 1
ATOM 11974 C C . ALA C 1 297 ? 88.567 41.544 28.669 1.00 24.79 297 ALA C C 1
ATOM 11975 O O . ALA C 1 297 ? 89.544 40.838 28.921 1.00 24.91 297 ALA C O 1
ATOM 11977 N N . SER C 1 298 ? 88.675 42.795 28.194 1.00 23.72 298 SER C N 1
ATOM 11978 C CA . SER C 1 298 ? 89.985 43.401 27.953 1.00 32.18 298 SER C CA 1
ATOM 11979 C C . SER C 1 298 ? 90.846 43.428 29.217 1.00 30.70 298 SER C C 1
ATOM 11980 O O . SER C 1 298 ? 92.066 43.273 29.133 1.00 33.20 298 SER C O 1
ATOM 11983 N N . GLU C 1 299 ? 90.226 43.595 30.393 1.00 31.19 299 GLU C N 1
ATOM 11984 C CA . GLU C 1 299 ? 90.937 43.588 31.667 1.00 34.15 299 GLU C CA 1
ATOM 11985 C C . GLU C 1 299 ? 91.392 42.192 32.101 1.00 28.45 299 GLU C C 1
ATOM 11986 O O . GLU C 1 299 ? 92.093 42.081 33.108 1.00 28.36 299 GLU C O 1
ATOM 11992 N N . THR C 1 300 ? 90.987 41.132 31.410 1.00 23.54 300 THR C N 1
ATOM 11993 C CA . THR C 1 300 ? 91.417 39.791 31.764 1.00 21.30 300 THR C CA 1
ATOM 11994 C C . THR C 1 300 ? 92.711 39.479 31.028 1.00 22.13 300 THR C C 1
ATOM 11995 O O . THR C 1 300 ? 92.861 39.814 29.850 1.00 25.55 300 THR C O 1
ATOM 11999 N N . ASN C 1 301 ? 93.632 38.837 31.724 1.00 22.76 301 ASN C N 1
ATOM 12000 C CA . ASN C 1 301 ? 94.966 38.518 31.212 1.00 24.57 301 ASN C CA 1
ATOM 12001 C C . ASN C 1 301 ? 94.862 37.376 30.215 1.00 21.03 301 ASN C C 1
ATOM 12002 O O . ASN C 1 301 ? 94.589 36.240 30.611 1.00 22.87 301 ASN C O 1
ATOM 12007 N N . PRO C 1 302 ? 95.045 37.633 28.917 1.00 21.57 302 PRO C N 1
ATOM 12008 C CA . PRO C 1 302 ? 94.896 36.543 27.935 1.00 20.23 302 PRO C CA 1
ATOM 12009 C C . PRO C 1 302 ? 95.885 35.429 28.143 1.00 21.36 302 PRO C C 1
ATOM 12010 O O . PRO C 1 302 ? 95.655 34.318 27.653 1.00 19.03 302 PRO C O 1
ATOM 12014 N N . ASP C 1 303 ? 97.003 35.696 28.835 1.00 23.15 303 ASP C N 1
ATOM 12015 C CA . ASP C 1 303 ? 97.955 34.641 29.128 1.00 26.32 303 ASP C CA 1
ATOM 12016 C C . ASP C 1 303 ? 97.403 33.595 30.098 1.00 23.72 303 ASP C C 1
ATOM 12017 O O . ASP C 1 303 ? 98.025 32.532 30.252 1.00 22.48 303 ASP C O 1
ATOM 12022 N N . GLU C 1 304 ? 96.289 33.877 30.779 1.00 24.59 304 GLU C N 1
ATOM 12023 C CA . GLU C 1 304 ? 95.700 32.900 31.696 1.00 25.35 304 GLU C CA 1
ATOM 12024 C C . GLU C 1 304 ? 94.853 31.864 30.978 1.00 21.34 304 GLU C C 1
ATOM 12025 O O . GLU C 1 304 ? 94.320 30.955 31.639 1.00 22.76 304 GLU C O 1
ATOM 12031 N N . TYR C 1 305 ? 94.759 31.964 29.642 1.00 22.95 305 TYR C N 1
ATOM 12032 C CA . TYR C 1 305 ? 93.850 31.195 28.794 1.00 22.65 305 TYR C CA 1
ATOM 12033 C C . TYR C 1 305 ? 94.577 30.642 27.568 1.00 17.73 305 TYR C C 1
ATOM 12034 O O . TYR C 1 305 ? 95.565 31.206 27.107 1.00 19.94 305 TYR C O 1
ATOM 12043 N N . GLU C 1 306 ? 94.122 29.489 27.103 1.00 19.51 306 GLU C N 1
ATOM 12044 C CA . GLU C 1 306 ? 94.615 28.819 25.901 1.00 21.41 306 GLU C CA 1
ATOM 12045 C C . GLU C 1 306 ? 93.409 28.563 25.004 1.00 23.10 306 GLU C C 1
ATOM 12046 O O . GLU C 1 306 ? 92.269 28.656 25.459 1.00 22.16 306 GLU C O 1
ATOM 12052 N N . THR C 1 307 ? 93.654 28.221 23.723 1.00 22.34 307 THR C N 1
ATOM 12053 C CA . THR C 1 307 ? 92.625 27.690 22.817 1.00 15.45 307 THR C CA 1
ATOM 12054 C C . THR C 1 307 ? 93.113 26.376 22.222 1.00 17.87 307 THR C C 1
ATOM 12055 O O . THR C 1 307 ? 94.288 26.243 21.846 1.00 17.20 307 THR C O 1
ATOM 12059 N N . VAL C 1 308 ? 92.216 25.403 22.106 1.00 15.10 308 VAL C N 1
ATOM 12060 C CA . VAL C 1 308 ? 92.564 24.129 21.514 1.00 15.68 308 VAL C CA 1
ATOM 12061 C C . VAL C 1 308 ? 91.598 23.861 20.380 1.00 16.71 308 VAL C C 1
ATOM 12062 O O . VAL C 1 308 ? 90.400 23.663 20.614 1.00 13.92 308 VAL C O 1
ATOM 12066 N N . MET C 1 309 ? 92.123 23.829 19.159 1.00 18.45 309 MET C N 1
ATOM 12067 C CA . MET C 1 309 ? 91.325 23.695 17.947 1.00 16.81 309 MET C CA 1
ATOM 12068 C C . MET C 1 309 ? 91.385 22.265 17.431 1.00 16.10 309 MET C C 1
ATOM 12069 O O . MET C 1 309 ? 92.445 21.622 17.482 1.00 17.81 309 MET C O 1
ATOM 12074 N N . PHE C 1 310 ? 90.247 21.786 16.914 1.00 15.11 310 PHE C N 1
ATOM 12075 C CA . PHE C 1 310 ? 90.096 20.447 16.342 1.00 14.74 310 PHE C CA 1
ATOM 12076 C C . PHE C 1 310 ? 89.317 20.525 15.032 1.00 14.71 310 PHE C C 1
ATOM 12077 O O . PHE C 1 310 ? 88.543 21.451 14.807 1.00 16.38 310 PHE C O 1
ATOM 12085 N N . GLY C 1 311 ? 89.469 19.481 14.215 1.00 19.26 311 GLY C N 1
ATOM 12086 C CA . GLY C 1 311 ? 88.650 19.279 13.042 1.00 14.93 311 GLY C CA 1
ATOM 12087 C C . GLY C 1 311 ? 87.402 18.491 13.443 1.00 14.80 311 GLY C C 1
ATOM 12088 O O . GLY C 1 311 ? 87.390 17.266 13.366 1.00 14.98 311 GLY C O 1
ATOM 12089 N N . CYS C 1 312 ? 86.365 19.165 13.911 1.00 14.60 312 CYS C N 1
ATOM 12090 C CA . CYS C 1 312 ? 85.147 18.469 14.307 1.00 17.58 312 CYS C CA 1
ATOM 12091 C C . CYS C 1 312 ? 84.031 19.493 14.420 1.00 16.78 312 CYS C C 1
ATOM 12092 O O . CYS C 1 312 ? 84.262 20.699 14.313 1.00 15.94 312 CYS C O 1
ATOM 12095 N N . SER C 1 313 ? 82.826 19.006 14.713 1.00 13.81 313 SER C N 1
ATOM 12096 C CA . SER C 1 313 ? 81.661 19.851 14.859 1.00 16.36 313 SER C CA 1
ATOM 12097 C C . SER C 1 313 ? 81.518 20.264 16.318 1.00 16.64 313 SER C C 1
ATOM 12098 O O . SER C 1 313 ? 82.302 19.853 17.175 1.00 18.96 313 SER C O 1
ATOM 12101 N N . GLY C 1 314 ? 80.488 21.065 16.605 1.00 15.41 314 GLY C N 1
ATOM 12102 C CA . GLY C 1 314 ? 80.239 21.489 17.978 1.00 16.71 314 GLY C CA 1
ATOM 12103 C C . GLY C 1 314 ? 79.991 20.345 18.946 1.00 18.66 314 GLY C C 1
ATOM 12104 O O . GLY C 1 314 ? 80.446 20.383 20.098 1.00 16.09 314 GLY C O 1
ATOM 12105 N N . THR C 1 315 ? 79.254 19.320 18.500 1.00 16.38 315 THR C N 1
ATOM 12106 C CA . THR C 1 315 ? 79.123 18.107 19.301 1.00 14.71 315 THR C CA 1
ATOM 12107 C C . THR C 1 315 ? 80.510 17.497 19.577 1.00 17.86 315 THR C C 1
ATOM 12108 O O . THR C 1 315 ? 80.780 17.004 20.680 1.00 15.14 315 THR C O 1
ATOM 12112 N N . GLY C 1 316 ? 81.405 17.526 18.588 1.00 17.88 316 GLY C N 1
ATOM 12113 C CA . GLY C 1 316 ? 82.760 17.043 18.835 1.00 16.83 316 GLY C CA 1
ATOM 12114 C C . GLY C 1 316 ? 83.459 17.843 19.918 1.00 15.62 316 GLY C C 1
ATOM 12115 O O . GLY C 1 316 ? 84.121 17.284 20.796 1.00 18.25 316 GLY C O 1
ATOM 12116 N N . ALA C 1 317 ? 83.334 19.163 19.866 1.00 14.36 317 ALA C N 1
ATOM 12117 C CA . ALA C 1 317 ? 83.978 19.986 20.884 1.00 14.07 317 ALA C CA 1
ATOM 12118 C C . ALA C 1 317 ? 83.419 19.710 22.283 1.00 14.99 317 ALA C C 1
ATOM 12119 O O . ALA C 1 317 ? 84.174 19.652 23.260 1.00 14.72 317 ALA C O 1
ATOM 12121 N N . ASP C 1 318 ? 82.101 19.537 22.402 1.00 13.87 318 ASP C N 1
ATOM 12122 C CA . ASP C 1 318 ? 81.516 19.171 23.686 1.00 15.16 318 ASP C CA 1
ATOM 12123 C C . ASP C 1 318 ? 82.079 17.840 24.150 1.00 15.97 318 ASP C C 1
ATOM 12124 O O . ASP C 1 318 ? 82.380 17.664 25.339 1.00 16.71 318 ASP C O 1
ATOM 12129 N N . GLU C 1 319 ? 82.220 16.889 23.218 1.00 14.57 319 GLU C N 1
ATOM 12130 C CA . GLU C 1 319 ? 82.733 15.577 23.574 1.00 13.69 319 GLU C CA 1
ATOM 12131 C C . GLU C 1 319 ? 84.188 15.678 24.001 1.00 15.22 319 GLU C C 1
ATOM 12132 O O . GLU C 1 319 ? 84.597 15.019 24.978 1.00 15.00 319 GLU C O 1
ATOM 12138 N N . VAL C 1 320 ? 84.964 16.549 23.334 1.00 15.17 320 VAL C N 1
ATOM 12139 C CA . VAL C 1 320 ? 86.334 16.826 23.799 1.00 11.80 320 VAL C CA 1
ATOM 12140 C C . VAL C 1 320 ? 86.283 17.179 25.279 1.00 13.63 320 VAL C C 1
ATOM 12141 O O . VAL C 1 320 ? 87.011 16.606 26.104 1.00 14.55 320 VAL C O 1
ATOM 12145 N N . MET C 1 321 ? 85.400 18.130 25.647 1.00 15.77 321 MET C N 1
ATOM 12146 C CA . MET C 1 321 ? 85.409 18.587 27.044 1.00 14.89 321 MET C CA 1
ATOM 12147 C C . MET C 1 321 ? 84.961 17.481 27.971 1.00 20.13 321 MET C C 1
ATOM 12148 O O . MET C 1 321 ? 85.572 17.266 29.030 1.00 14.41 321 MET C O 1
ATOM 12153 N N . VAL C 1 322 ? 83.842 16.820 27.630 1.00 17.39 322 VAL C N 1
ATOM 12154 C CA . VAL C 1 322 ? 83.296 15.832 28.554 1.00 17.35 322 VAL C CA 1
ATOM 12155 C C . VAL C 1 322 ? 84.287 14.703 28.741 1.00 19.50 322 VAL C C 1
ATOM 12156 O O . VAL C 1 322 ? 84.490 14.220 29.856 1.00 21.96 322 VAL C O 1
ATOM 12160 N N . SER C 1 323 ? 85.003 14.338 27.684 1.00 18.34 323 SER C N 1
ATOM 12161 C CA . SER C 1 323 ? 85.810 13.124 27.732 1.00 19.38 323 SER C CA 1
ATOM 12162 C C . SER C 1 323 ? 87.245 13.378 28.132 1.00 18.30 323 SER C C 1
ATOM 12163 O O . SER C 1 323 ? 87.994 12.408 28.277 1.00 20.77 323 SER C O 1
ATOM 12166 N N . SER C 1 324 ? 87.664 14.650 28.277 1.00 18.60 324 SER C N 1
ATOM 12167 C CA . SER C 1 324 ? 89.047 14.982 28.597 1.00 18.86 324 SER C CA 1
ATOM 12168 C C . SER C 1 324 ? 89.181 15.760 29.904 1.00 17.66 324 SER C C 1
ATOM 12169 O O . SER C 1 324 ? 90.307 15.929 30.387 1.00 20.10 324 SER C O 1
ATOM 12172 N N . CYS C 1 325 ? 88.082 16.232 30.496 1.00 15.86 325 CYS C N 1
ATOM 12173 C CA . CYS C 1 325 ? 88.196 17.124 31.644 1.00 18.54 325 CYS C CA 1
ATOM 12174 C C . CYS C 1 325 ? 87.690 16.556 32.965 1.00 17.42 325 CYS C C 1
ATOM 12175 O O . CYS C 1 325 ? 87.644 17.300 33.949 1.00 16.44 325 CYS C O 1
ATOM 12178 N N . VAL C 1 326 ? 87.226 15.307 33.007 1.00 21.22 326 VAL C N 1
ATOM 12179 C CA . VAL C 1 326 ? 86.615 14.807 34.238 1.00 19.47 326 VAL C CA 1
ATOM 12180 C C . VAL C 1 326 ? 87.182 13.427 34.473 1.00 19.53 326 VAL C C 1
ATOM 12181 O O . VAL C 1 326 ? 86.872 12.493 33.730 1.00 19.76 326 VAL C O 1
ATOM 12185 N N . PRO C 1 327 ? 88.056 13.281 35.453 1.00 19.63 327 PRO C N 1
ATOM 12186 C CA . PRO C 1 327 ? 88.690 11.988 35.693 1.00 23.10 327 PRO C CA 1
ATOM 12187 C C . PRO C 1 327 ? 87.784 11.094 36.519 1.00 21.72 327 PRO C C 1
ATOM 12188 O O . PRO C 1 327 ? 86.872 11.551 37.212 1.00 22.54 327 PRO C O 1
ATOM 12192 N N . ASP C 1 328 ? 88.054 9.796 36.452 1.00 20.66 328 ASP C N 1
ATOM 12193 C CA . ASP C 1 328 ? 87.260 8.884 37.276 1.00 23.94 328 ASP C CA 1
AT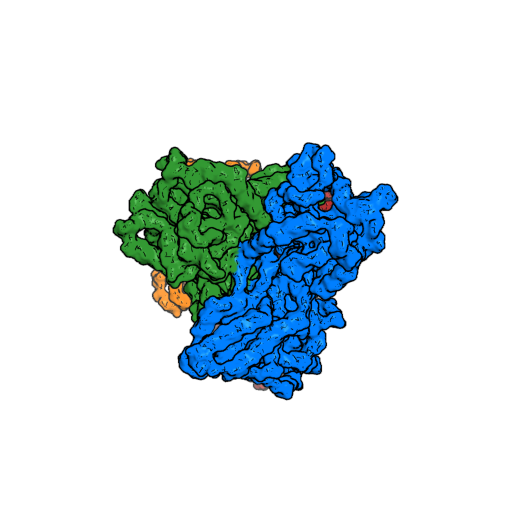OM 12194 C C . ASP C 1 328 ? 87.369 9.179 38.770 1.00 25.20 328 ASP C C 1
ATOM 12195 O O . ASP C 1 328 ? 86.461 8.805 39.518 1.00 25.12 328 ASP C O 1
ATOM 12200 N N . THR C 1 329 ? 88.447 9.842 39.219 1.00 26.46 329 THR C N 1
ATOM 12201 C CA . THR C 1 329 ? 88.566 10.179 40.637 1.00 25.45 329 THR C CA 1
ATOM 12202 C C . THR C 1 329 ? 87.551 11.240 41.056 1.00 27.10 329 THR C C 1
ATOM 12203 O O . THR C 1 329 ? 87.346 11.449 42.251 1.00 24.71 329 THR C O 1
ATOM 12207 N N . GLY C 1 330 ? 86.885 11.896 40.107 1.00 22.51 330 GLY C N 1
ATOM 12208 C CA . GLY C 1 330 ? 85.898 12.903 40.409 1.00 23.98 330 GLY C CA 1
ATOM 12209 C C . GLY C 1 330 ? 84.477 12.416 40.195 1.00 21.33 330 GLY C C 1
ATOM 12210 O O . GLY C 1 330 ? 84.206 11.212 40.094 1.00 25.30 330 GLY C O 1
ATOM 12211 N N . ARG C 1 331 ? 83.552 13.372 40.128 1.00 22.30 331 ARG C N 1
ATOM 12212 C CA . ARG C 1 331 ? 82.152 13.101 39.829 1.00 19.57 331 ARG C CA 1
ATOM 12213 C C . ARG C 1 331 ? 81.569 14.334 39.160 1.00 19.19 331 ARG C C 1
ATOM 12214 O O . ARG C 1 331 ? 81.740 15.449 39.667 1.00 22.64 331 ARG C O 1
ATOM 12222 N N . LEU C 1 332 ? 80.920 14.136 38.002 1.00 18.95 332 LEU C N 1
ATOM 12223 C CA . LEU C 1 332 ? 80.377 15.222 37.187 1.00 21.46 332 LEU C CA 1
ATOM 12224 C C . LEU C 1 332 ? 78.882 15.424 37.433 1.00 18.52 332 LEU C C 1
ATOM 12225 O O . LEU C 1 332 ? 78.122 14.457 37.417 1.00 23.95 332 LEU C O 1
ATOM 12230 N N . LEU C 1 333 ? 78.462 16.677 37.592 1.00 16.25 333 LEU C N 1
ATOM 12231 C CA . LEU C 1 333 ? 77.047 17.049 37.559 1.00 21.89 333 LEU C CA 1
ATOM 12232 C C . LEU C 1 333 ? 76.754 17.651 36.185 1.00 17.61 333 LEU C C 1
ATOM 12233 O O . LEU C 1 333 ? 77.341 18.669 35.831 1.00 22.18 333 LEU C O 1
ATOM 12238 N N . VAL C 1 334 ? 75.845 17.044 35.423 1.00 22.00 334 VAL C N 1
ATOM 12239 C CA . VAL C 1 334 ? 75.423 17.601 34.135 1.00 19.04 334 VAL C CA 1
ATOM 12240 C C . VAL C 1 334 ? 74.056 18.248 34.309 1.00 18.75 334 VAL C C 1
ATOM 12241 O O . VAL C 1 334 ? 73.099 17.568 34.707 1.00 20.90 334 VAL C O 1
ATOM 12245 N N . ILE C 1 335 ? 73.938 19.540 33.976 1.00 17.94 335 ILE C N 1
ATOM 12246 C CA . ILE C 1 335 ? 72.613 20.169 33.858 1.00 23.76 335 ILE C CA 1
ATOM 12247 C C . ILE C 1 335 ? 71.945 19.747 32.545 1.00 22.39 335 ILE C C 1
ATOM 12248 O O . ILE C 1 335 ? 72.495 19.919 31.446 1.00 18.19 335 ILE C O 1
ATOM 12253 N N . ASP C 1 336 ? 70.735 19.219 32.639 1.00 21.07 336 ASP C N 1
ATOM 12254 C CA . ASP C 1 336 ? 69.989 18.841 31.442 1.00 21.28 336 ASP C CA 1
ATOM 12255 C C . ASP C 1 336 ? 68.705 19.657 31.417 1.00 22.84 336 ASP C C 1
ATOM 12256 O O . ASP C 1 336 ? 67.701 19.259 32.022 1.00 25.02 336 ASP C O 1
ATOM 12261 N N . ASN C 1 337 ? 68.726 20.784 30.704 1.00 18.71 337 ASN C N 1
ATOM 12262 C CA . ASN C 1 337 ? 67.484 21.514 30.459 1.00 21.01 337 ASN C CA 1
ATOM 12263 C C . ASN C 1 337 ? 67.341 21.817 28.971 1.00 17.18 337 ASN C C 1
ATOM 12264 O O . ASN C 1 337 ? 66.891 22.891 28.575 1.00 18.85 337 ASN C O 1
ATOM 12269 N N . GLY C 1 338 ? 67.686 20.844 28.134 1.00 18.69 338 GLY C N 1
ATOM 12270 C CA . GLY C 1 338 ? 67.626 21.008 26.692 1.00 19.08 338 GLY C CA 1
ATOM 12271 C C . GLY C 1 338 ? 68.418 19.927 25.990 1.00 19.50 338 GLY C C 1
ATOM 12272 O O . GLY C 1 338 ? 69.157 19.154 26.609 1.00 21.09 338 GLY C O 1
ATOM 12273 N N . SER C 1 339 ? 68.274 19.907 24.659 1.00 19.23 339 SER C N 1
ATOM 12274 C CA . SER C 1 339 ? 68.884 18.867 23.833 1.00 19.93 339 SER C CA 1
ATOM 12275 C C . SER C 1 339 ? 70.397 18.781 24.010 1.00 16.92 339 SER C C 1
ATOM 12276 O O . SER C 1 339 ? 70.967 17.688 23.937 1.00 17.51 339 SER C O 1
ATOM 12279 N N . TYR C 1 340 ? 71.068 19.895 24.234 1.00 18.01 340 TYR C N 1
ATOM 12280 C CA . TYR C 1 340 ? 72.527 19.821 24.243 1.00 17.57 340 TYR C CA 1
ATOM 12281 C C . TYR C 1 340 ? 73.083 19.527 25.628 1.00 18.72 340 TYR C C 1
ATOM 12282 O O . TYR C 1 340 ? 74.157 18.918 25.749 1.00 16.93 340 TYR C O 1
ATOM 12291 N N . GLY C 1 341 ? 72.350 19.923 26.665 1.00 18.14 341 GLY C N 1
ATOM 12292 C CA . GLY C 1 341 ? 72.628 19.419 28.002 1.00 20.26 341 GLY C CA 1
ATOM 12293 C C . GLY C 1 341 ? 72.406 17.921 28.106 1.00 18.07 341 GLY C C 1
ATOM 12294 O O . GLY C 1 341 ? 73.235 17.201 28.660 1.00 18.61 341 GLY C O 1
ATOM 12295 N N . ALA C 1 342 ? 71.269 17.433 27.587 1.00 22.41 342 ALA C N 1
ATOM 12296 C CA . ALA C 1 342 ? 71.030 15.985 27.529 1.00 21.05 342 ALA C CA 1
ATOM 12297 C C . ALA C 1 342 ? 72.128 15.279 26.737 1.00 18.50 342 ALA C C 1
ATOM 12298 O O . ALA C 1 342 ? 72.476 14.128 27.020 1.00 18.58 342 ALA C O 1
ATOM 12300 N N . ARG C 1 343 ? 72.636 15.941 25.706 1.00 16.55 343 ARG C N 1
ATOM 12301 C CA . ARG C 1 343 ? 73.612 15.321 24.835 1.00 17.18 343 ARG C CA 1
ATOM 12302 C C . ARG C 1 343 ? 74.917 15.159 25.575 1.00 15.78 343 ARG C C 1
ATOM 12303 O O . ARG C 1 343 ? 75.578 14.133 25.449 1.00 19.58 343 ARG C O 1
ATOM 12311 N N . MET C 1 344 ? 75.276 16.153 26.378 1.00 18.02 344 MET C N 1
ATOM 12312 C CA . MET C 1 344 ? 76.486 16.040 27.174 1.00 18.51 344 MET C CA 1
ATOM 12313 C C . MET C 1 344 ? 76.338 14.961 28.221 1.00 20.05 344 MET C C 1
ATOM 12314 O O . MET C 1 344 ? 77.309 14.246 28.488 1.00 16.10 344 MET C O 1
ATOM 12319 N N . ALA C 1 345 ? 75.111 14.787 28.771 1.00 17.24 345 ALA C N 1
ATOM 12320 C CA . ALA C 1 345 ? 74.861 13.685 29.704 1.00 22.86 345 ALA C CA 1
ATOM 12321 C C . ALA C 1 345 ? 75.002 12.337 29.012 1.00 16.52 345 ALA C C 1
ATOM 12322 O O . ALA C 1 345 ? 75.538 11.386 29.589 1.00 21.14 345 ALA C O 1
ATOM 12324 N N . LYS C 1 346 ? 74.506 12.227 27.791 1.00 17.81 346 LYS C N 1
ATOM 12325 C CA . LYS C 1 346 ? 74.592 10.955 27.091 1.00 19.36 346 LYS C CA 1
ATOM 12326 C C . LYS C 1 346 ? 76.053 10.618 26.786 1.00 18.54 346 LYS C C 1
ATOM 12327 O O . LYS C 1 346 ? 76.480 9.463 26.904 1.00 18.93 346 LYS C O 1
ATOM 12333 N N . ILE C 1 347 ? 76.837 11.625 26.422 1.00 14.91 347 ILE C N 1
ATOM 12334 C CA . ILE C 1 347 ? 78.251 11.383 26.144 1.00 15.62 347 ILE C CA 1
ATOM 12335 C C . ILE C 1 347 ? 78.958 10.930 27.416 1.00 17.24 347 ILE C C 1
ATOM 12336 O O . ILE C 1 347 ? 79.747 9.980 27.411 1.00 20.54 347 ILE C O 1
ATOM 12341 N N . ALA C 1 348 ? 78.705 11.643 28.511 1.00 16.78 348 ALA C N 1
ATOM 12342 C CA . ALA C 1 348 ? 79.269 11.315 29.817 1.00 19.06 348 ALA C CA 1
ATOM 12343 C C . ALA C 1 348 ? 79.014 9.859 30.180 1.00 22.41 348 ALA C C 1
ATOM 12344 O O . ALA C 1 348 ? 79.916 9.147 30.632 1.00 17.87 348 ALA C O 1
ATOM 12346 N N . ASP C 1 349 ? 77.765 9.409 30.012 1.00 18.62 349 ASP C N 1
ATOM 12347 C CA . ASP C 1 349 ? 77.395 8.035 30.343 1.00 22.79 349 ASP C CA 1
ATOM 12348 C C . ASP C 1 349 ? 78.081 7.001 29.445 1.00 21.78 349 ASP C C 1
ATOM 12349 O O . ASP C 1 349 ? 78.381 5.892 29.902 1.00 21.25 349 ASP C O 1
ATOM 12354 N N . ILE C 1 350 ? 78.268 7.302 28.152 1.00 20.31 350 ILE C N 1
ATOM 12355 C CA . ILE C 1 350 ? 78.892 6.318 27.261 1.00 17.44 350 ILE C CA 1
ATOM 12356 C C . ILE C 1 350 ? 80.336 6.073 27.685 1.00 21.10 350 ILE C C 1
ATOM 12357 O O . ILE C 1 350 ? 80.826 4.944 27.636 1.00 19.53 350 ILE C O 1
ATOM 12362 N N . TYR C 1 351 ? 81.035 7.121 28.098 1.00 16.09 351 TYR C N 1
ATOM 12363 C CA . TYR C 1 351 ? 82.403 6.969 28.580 1.00 18.41 351 TYR C CA 1
ATOM 12364 C C . TYR C 1 351 ? 82.470 6.429 30.007 1.00 20.35 351 TYR C C 1
ATOM 12365 O O . TYR C 1 351 ? 83.575 6.161 30.500 1.00 20.69 351 TYR C O 1
ATOM 12374 N N . LYS C 1 352 ? 81.320 6.289 30.679 1.00 21.09 352 LYS C N 1
ATOM 12375 C CA . LYS C 1 352 ? 81.242 5.755 32.044 1.00 21.87 352 LYS C CA 1
ATOM 12376 C C . LYS C 1 352 ? 81.930 6.681 33.049 1.00 20.38 352 LYS C C 1
ATOM 12377 O O . LYS C 1 352 ? 82.619 6.229 33.972 1.00 19.45 352 LYS C O 1
ATOM 12383 N N . ILE C 1 353 ? 81.734 7.978 32.880 1.00 19.03 353 ILE C N 1
ATOM 12384 C CA . ILE C 1 353 ? 82.249 8.971 33.831 1.00 18.46 353 ILE C CA 1
ATOM 12385 C C . ILE C 1 353 ? 81.306 9.008 35.033 1.00 20.08 353 ILE C C 1
ATOM 12386 O O . ILE C 1 353 ? 80.076 9.002 34.838 1.00 18.98 353 ILE C O 1
ATOM 12391 N N . PRO C 1 354 ? 81.803 8.998 36.266 1.00 22.68 354 PRO C N 1
ATOM 12392 C CA . PRO C 1 354 ? 80.870 9.092 37.398 1.00 22.82 354 PRO C CA 1
ATOM 12393 C C . PRO C 1 354 ? 80.119 10.411 37.343 1.00 19.63 354 PRO C C 1
ATOM 12394 O O . PRO C 1 354 ? 80.717 11.483 37.271 1.00 21.66 354 PRO C O 1
ATOM 12398 N N . MET C 1 355 ? 78.801 10.335 37.400 1.00 19.47 355 MET C N 1
ATOM 12399 C CA . MET C 1 355 ? 78.005 11.512 37.060 1.00 22.46 355 MET C CA 1
ATOM 12400 C C . MET C 1 355 ? 76.595 11.366 37.608 1.00 27.22 355 MET C C 1
ATOM 12401 O O . MET C 1 355 ? 76.060 10.261 37.691 1.00 30.91 355 MET C O 1
ATOM 12406 N N . ASP C 1 356 ? 75.995 12.500 37.935 1.00 25.39 356 ASP C N 1
ATOM 12407 C CA . ASP C 1 356 ? 74.556 12.616 38.114 1.00 23.75 356 ASP C CA 1
ATOM 12408 C C . ASP C 1 356 ? 74.060 13.671 37.143 1.00 23.81 356 ASP C C 1
ATOM 12409 O O . ASP C 1 356 ? 74.844 14.467 36.631 1.00 18.26 356 ASP C O 1
ATOM 12414 N N . ILE C 1 357 ? 72.744 13.678 36.899 1.00 22.99 357 ILE C N 1
ATOM 12415 C CA . ILE C 1 357 ? 72.105 14.663 36.045 1.00 23.61 357 ILE C CA 1
ATOM 12416 C C . ILE C 1 357 ? 71.228 15.571 36.902 1.00 21.74 357 ILE C C 1
ATOM 12417 O O . ILE C 1 357 ? 70.580 15.110 37.849 1.00 20.94 357 ILE C O 1
ATOM 12422 N N . PHE C 1 358 ? 71.259 16.870 36.616 1.00 17.15 358 PHE C N 1
ATOM 12423 C CA . PHE C 1 358 ? 70.314 17.819 37.207 1.00 22.51 358 PHE C CA 1
ATOM 12424 C C . PHE C 1 358 ? 69.358 18.190 36.086 1.00 24.71 358 PHE C C 1
ATOM 12425 O O . PHE C 1 358 ? 69.710 18.991 35.213 1.00 22.10 358 PHE C O 1
ATOM 12433 N N . LYS C 1 359 ? 68.164 17.609 36.124 1.00 20.75 359 LYS C N 1
ATOM 12434 C CA . LYS C 1 359 ? 67.149 17.841 35.111 1.00 24.47 359 LYS C CA 1
ATOM 12435 C C . LYS C 1 359 ? 66.292 19.039 35.481 1.00 25.48 359 LYS C C 1
ATOM 12436 O O . LYS C 1 359 ? 66.049 19.318 36.664 1.00 26.45 359 LYS C O 1
ATOM 12442 N N . SER C 1 360 ? 65.863 19.761 34.445 1.00 22.69 360 SER C N 1
ATOM 12443 C CA . SER C 1 360 ? 64.992 20.918 34.592 1.00 22.66 360 SER C CA 1
ATOM 12444 C C . SER C 1 360 ? 64.262 21.152 33.271 1.00 25.04 360 SER C C 1
ATOM 12445 O O . SER C 1 360 ? 64.584 20.554 32.235 1.00 18.95 360 SER C O 1
ATOM 12448 N N . SER C 1 361 ? 63.287 22.057 33.322 1.00 20.71 361 SER C N 1
ATOM 12449 C CA . SER C 1 361 ? 62.448 22.339 32.175 1.00 20.56 361 SER C CA 1
ATOM 12450 C C . SER C 1 361 ? 63.257 22.888 31.009 1.00 20.75 361 SER C C 1
ATOM 12451 O O . SER C 1 361 ? 64.223 23.637 31.187 1.00 23.34 361 SER C O 1
ATOM 12454 N N . THR C 1 362 ? 62.822 22.542 29.800 1.00 23.61 362 THR C N 1
ATOM 12455 C CA . THR C 1 362 ? 63.433 23.078 28.584 1.00 22.88 362 THR C CA 1
ATOM 12456 C C . THR C 1 362 ? 62.998 24.499 28.266 1.00 20.87 362 THR C C 1
ATOM 12457 O O . THR C 1 362 ? 63.536 25.095 27.329 1.00 22.19 362 THR C O 1
ATOM 12461 N N . TYR C 1 363 ? 62.014 25.036 28.982 1.00 21.04 363 TYR C N 1
ATOM 12462 C CA . TYR C 1 363 ? 61.578 26.389 28.720 1.00 18.43 363 TYR C CA 1
ATOM 12463 C C . TYR C 1 363 ? 61.236 27.171 29.974 1.00 21.31 363 TYR C C 1
ATOM 12464 O O . TYR C 1 363 ? 60.862 28.344 29.857 1.00 27.61 363 TYR C O 1
ATOM 12473 N N . GLU C 1 364 ? 61.340 26.553 31.208 1.00 24.73 364 GLU C N 1
ATOM 12474 C CA . GLU C 1 364 ? 61.318 27.418 32.388 1.00 22.90 364 GLU C CA 1
ATOM 12475 C C . GLU C 1 364 ? 62.746 27.653 32.877 1.00 24.42 364 GLU C C 1
ATOM 12476 O O . GLU C 1 364 ? 63.600 26.779 32.740 1.00 24.64 364 GLU C O 1
ATOM 12482 N N . PRO C 1 365 ? 63.053 28.819 33.444 1.00 22.93 365 PRO C N 1
ATOM 12483 C CA . PRO C 1 365 ? 64.408 29.048 33.980 1.00 22.27 365 PRO C CA 1
ATOM 12484 C C . PRO C 1 365 ? 64.737 28.059 35.098 1.00 22.90 365 PRO C C 1
ATOM 12485 O O . PRO C 1 365 ? 63.854 27.591 35.832 1.00 17.33 365 PRO C O 1
ATOM 12489 N N . LEU C 1 366 ? 66.020 27.713 35.219 1.00 22.78 366 LEU C N 1
ATOM 12490 C CA . LEU C 1 366 ? 66.411 26.797 36.276 1.00 18.52 366 LEU C CA 1
ATOM 12491 C C . LEU C 1 366 ? 66.252 27.459 37.647 1.00 20.42 366 LEU C C 1
ATOM 12492 O O . LEU C 1 366 ? 66.401 28.671 37.807 1.00 18.51 366 LEU C O 1
ATOM 12497 N N . ASP C 1 367 ? 65.987 26.622 38.638 1.00 21.81 367 ASP C N 1
ATOM 12498 C CA . ASP C 1 367 ? 65.820 27.060 40.013 1.00 23.66 367 ASP C CA 1
ATOM 12499 C C . ASP C 1 367 ? 67.210 27.153 40.612 1.00 22.71 367 ASP C C 1
ATOM 12500 O O . ASP C 1 367 ? 67.827 26.127 40.907 1.00 22.49 367 ASP C O 1
ATOM 12505 N N . LEU C 1 368 ? 67.700 28.382 40.788 1.00 25.14 368 LEU C N 1
ATOM 12506 C CA . LEU C 1 368 ? 69.074 28.569 41.250 1.00 25.53 368 LEU C CA 1
ATOM 12507 C C . LEU C 1 368 ? 69.256 28.041 42.664 1.00 27.12 368 LEU C C 1
ATOM 12508 O O . LEU C 1 368 ? 70.363 27.634 43.034 1.00 23.06 368 LEU C O 1
ATOM 12513 N N . GLN C 1 369 ? 68.172 28.036 43.451 1.00 25.98 369 GLN C N 1
ATOM 12514 C CA . GLN C 1 369 ? 68.197 27.526 44.822 1.00 27.41 369 GLN C CA 1
ATOM 12515 C C . GLN C 1 369 ? 68.421 26.027 44.845 1.00 25.88 369 GLN C C 1
ATOM 12516 O O . GLN C 1 369 ? 69.199 25.514 45.662 1.00 24.84 369 GLN C O 1
ATOM 12522 N N . LYS C 1 370 ? 67.675 25.300 44.020 1.00 26.90 370 LYS C N 1
ATOM 12523 C CA . LYS C 1 370 ? 67.841 23.851 43.990 1.00 29.60 370 LYS C CA 1
ATOM 12524 C C . LYS C 1 370 ? 69.237 23.465 43.504 1.00 25.28 370 LYS C C 1
ATOM 12525 O O . LYS C 1 370 ? 69.832 22.474 43.960 1.00 20.86 370 LYS C O 1
ATOM 12531 N N . LEU C 1 371 ? 69.750 24.215 42.540 1.00 22.75 371 LEU C N 1
ATOM 12532 C CA . LEU C 1 371 ? 71.067 23.927 42.000 1.00 23.61 371 LEU C CA 1
ATOM 12533 C C . LEU C 1 371 ? 72.148 24.151 43.050 1.00 21.39 371 LEU C C 1
ATOM 12534 O O . LEU C 1 371 ? 73.063 23.333 43.192 1.00 21.01 371 LEU C O 1
ATOM 12539 N N . GLU C 1 372 ? 72.067 25.256 43.803 1.00 23.60 372 GLU C N 1
ATOM 12540 C CA . GLU C 1 372 ? 73.052 25.473 44.858 1.00 23.65 372 GLU C CA 1
ATOM 12541 C C . GLU C 1 372 ? 73.000 24.350 45.886 1.00 23.53 372 GLU C C 1
ATOM 12542 O O . GLU C 1 372 ? 74.045 23.882 46.351 1.00 22.26 372 GLU C O 1
ATOM 12548 N N . ALA C 1 373 ? 71.793 23.885 46.238 1.00 26.09 373 ALA C N 1
ATOM 12549 C CA . ALA C 1 373 ? 71.703 22.779 47.192 1.00 24.79 373 ALA C CA 1
ATOM 12550 C C . ALA C 1 373 ? 72.383 21.532 46.642 1.00 25.98 373 ALA C C 1
ATOM 12551 O O . ALA C 1 373 ? 72.927 20.726 47.403 1.00 26.85 373 ALA C O 1
ATOM 12553 N N . GLU C 1 374 ? 72.365 21.351 45.322 1.00 23.18 374 GLU C N 1
ATOM 12554 C CA . GLU C 1 374 ? 73.074 20.219 44.753 1.00 27.20 374 GLU C CA 1
ATOM 12555 C C . GLU C 1 374 ? 74.581 20.411 44.855 1.00 22.82 374 GLU C C 1
ATOM 12556 O O . GLU C 1 374 ? 75.305 19.465 45.176 1.00 24.09 374 GLU C O 1
ATOM 12562 N N . PHE C 1 375 ? 75.070 21.628 44.574 1.00 21.57 375 PHE C N 1
ATOM 12563 C CA . PHE C 1 375 ? 76.498 21.906 44.692 1.00 25.26 375 PHE C CA 1
ATOM 12564 C C . PHE C 1 375 ? 76.955 21.719 46.138 1.00 24.01 375 PHE C C 1
ATOM 12565 O O . PHE C 1 375 ? 78.067 21.234 46.397 1.00 26.13 375 PHE C O 1
ATOM 12573 N N . ALA C 1 376 ? 76.104 22.104 47.087 1.00 21.49 376 ALA C N 1
ATOM 12574 C CA . ALA C 1 376 ? 76.500 22.155 48.486 1.00 24.94 376 ALA C CA 1
ATOM 12575 C C . ALA C 1 376 ? 76.617 20.769 49.094 1.00 27.78 376 ALA C C 1
ATOM 12576 O O . ALA C 1 376 ? 77.189 20.635 50.189 1.00 30.84 376 ALA C O 1
ATOM 12578 N N . THR C 1 377 ? 76.105 19.738 48.404 1.00 26.18 377 THR C N 1
ATOM 12579 C CA . THR C 1 377 ? 76.319 18.368 48.837 1.00 24.04 377 THR C CA 1
ATOM 12580 C C . THR C 1 377 ? 77.786 17.993 48.809 1.00 27.61 377 THR C C 1
ATOM 12581 O O . THR C 1 377 ? 78.150 16.971 49.399 1.00 28.52 377 THR C O 1
ATOM 12585 N N . LYS C 1 378 ? 78.620 18.790 48.138 1.00 24.29 378 LYS C N 1
ATOM 12586 C CA . LYS C 1 378 ? 80.045 18.535 47.962 1.00 26.15 378 LYS C CA 1
ATOM 12587 C C . LYS C 1 378 ? 80.312 17.195 47.279 1.00 26.19 378 LYS C C 1
ATOM 12588 O O . LYS C 1 378 ? 81.418 16.670 47.361 1.00 23.67 378 LYS C O 1
ATOM 12594 N N . LYS C 1 379 ? 79.340 16.650 46.550 1.00 25.60 379 LYS C N 1
ATOM 12595 C CA . LYS C 1 379 ? 79.535 15.382 45.848 1.00 26.56 379 LYS C CA 1
ATOM 12596 C C . LYS C 1 379 ? 80.181 15.524 44.470 1.00 25.75 379 LYS C C 1
ATOM 12597 O O . LYS C 1 379 ? 80.567 14.506 43.877 1.00 22.21 379 LYS C O 1
ATOM 12603 N N . TYR C 1 380 ? 80.292 16.739 43.942 1.00 24.61 380 TYR C N 1
ATOM 12604 C CA . TYR C 1 380 ? 80.613 16.957 42.536 1.00 21.05 380 TYR C CA 1
ATOM 12605 C C . TYR C 1 380 ? 81.884 17.778 42.444 1.00 21.77 380 TYR C C 1
ATOM 12606 O O . TYR C 1 380 ? 82.009 18.825 43.092 1.00 22.73 380 TYR C O 1
ATOM 12615 N N . THR C 1 381 ? 82.846 17.263 41.689 1.00 16.67 381 THR C N 1
ATOM 12616 C CA . THR C 1 381 ? 84.064 17.988 41.395 1.00 17.53 381 THR C CA 1
ATOM 12617 C C . THR C 1 381 ? 83.951 18.826 40.126 1.00 20.79 381 THR C C 1
ATOM 12618 O O . THR C 1 381 ? 84.809 19.686 39.894 1.00 20.24 381 THR C O 1
ATOM 12622 N N . HIS C 1 382 ? 82.890 18.617 39.329 1.00 18.73 382 HIS C N 1
ATOM 12623 C CA . HIS C 1 382 ? 82.797 19.172 37.986 1.00 19.72 382 HIS C CA 1
ATOM 12624 C C . HIS C 1 382 ? 81.335 19.438 37.668 1.00 19.28 382 HIS C C 1
ATOM 12625 O O . HIS C 1 382 ? 80.458 18.668 38.055 1.00 19.55 382 HIS C O 1
ATOM 12632 N N . LEU C 1 383 ? 81.095 20.507 36.927 1.00 17.94 383 LEU C N 1
ATOM 12633 C CA . LEU C 1 383 ? 79.790 20.859 36.386 1.00 19.04 383 LEU C CA 1
ATOM 12634 C C . LEU C 1 383 ? 79.934 20.927 34.872 1.00 20.05 383 LEU C C 1
ATOM 12635 O O . LEU C 1 383 ? 80.930 21.467 34.383 1.00 17.43 383 LEU C O 1
ATOM 12640 N N . ALA C 1 384 ? 78.972 20.374 34.135 1.00 17.56 384 ALA C N 1
ATOM 12641 C CA . ALA C 1 384 ? 78.839 20.641 32.701 1.00 16.84 384 ALA C CA 1
ATOM 12642 C C . ALA C 1 384 ? 77.461 21.223 32.429 1.00 20.32 384 ALA C C 1
ATOM 12643 O O . ALA C 1 384 ? 76.468 20.704 32.939 1.00 19.76 384 ALA C O 1
ATOM 12645 N N . CYS C 1 385 ? 77.401 22.282 31.611 1.00 17.52 385 CYS C N 1
ATOM 12646 C CA . CYS C 1 385 ? 76.142 22.961 31.335 1.00 21.45 385 CYS C CA 1
ATOM 12647 C C . CYS C 1 385 ? 76.251 23.710 30.011 1.00 20.78 385 CYS C C 1
ATOM 12648 O O . CYS C 1 385 ? 77.342 23.891 29.460 1.00 20.35 385 CYS C O 1
ATOM 12651 N N . VAL C 1 386 ? 75.092 24.169 29.544 1.00 18.09 386 VAL C N 1
ATOM 12652 C CA . VAL C 1 386 ? 74.889 24.865 28.269 1.00 19.54 386 VAL C CA 1
ATOM 12653 C C . VAL C 1 386 ? 74.533 26.322 28.567 1.00 23.96 386 VAL C C 1
ATOM 12654 O O . VAL C 1 386 ? 73.632 26.590 29.373 1.00 26.17 386 VAL C O 1
ATOM 12658 N N . TYR C 1 387 ? 75.252 27.268 27.942 1.00 19.98 387 TYR C N 1
ATOM 12659 C CA . TYR C 1 387 ? 74.915 28.683 28.066 1.00 18.90 387 TYR C CA 1
ATOM 12660 C C . TYR C 1 387 ? 73.593 28.994 27.358 1.00 24.52 387 TYR C C 1
ATOM 12661 O O . TYR C 1 387 ? 72.622 29.446 27.988 1.00 25.17 387 TYR C O 1
ATOM 12670 N N . HIS C 1 388 ? 73.537 28.756 26.039 1.00 20.31 388 HIS C N 1
ATOM 12671 C CA . HIS C 1 388 ? 72.356 29.014 25.222 1.00 20.68 388 HIS C CA 1
ATOM 12672 C C . HIS C 1 388 ? 71.784 27.695 24.729 1.00 23.06 388 HIS C C 1
ATOM 12673 O O . HIS C 1 388 ? 72.436 26.987 23.950 1.00 18.61 388 HIS C O 1
ATOM 12680 N N . GLU C 1 389 ? 70.556 27.373 25.162 1.00 18.73 389 GLU C N 1
ATOM 12681 C CA . GLU C 1 389 ? 69.908 26.133 24.727 1.00 20.61 389 GLU C CA 1
ATOM 12682 C C . GLU C 1 389 ? 69.140 26.468 23.467 1.00 21.94 389 GLU C C 1
ATOM 12683 O O . GLU C 1 389 ? 67.956 26.840 23.507 1.00 20.01 389 GLU C O 1
ATOM 12689 N N . THR C 1 390 ? 69.804 26.286 22.322 1.00 18.46 390 THR C N 1
ATOM 12690 C CA . THR C 1 390 ? 69.204 26.592 21.018 1.00 20.42 390 THR C CA 1
ATOM 12691 C C . THR C 1 390 ? 67.978 25.717 20.703 1.00 22.93 390 THR C C 1
ATOM 12692 O O . THR C 1 390 ? 67.247 26.000 19.748 1.00 22.37 390 THR C O 1
ATOM 12696 N N . THR C 1 391 ? 67.754 24.653 21.474 1.00 24.55 391 THR C N 1
ATOM 12697 C CA . THR C 1 391 ? 66.482 23.926 21.475 1.00 26.66 391 THR C CA 1
ATOM 12698 C C . THR C 1 391 ? 65.291 24.877 21.508 1.00 26.22 391 THR C C 1
ATOM 12699 O O . THR C 1 391 ? 64.316 24.747 20.746 1.00 20.80 391 THR C O 1
ATOM 12703 N N . THR C 1 392 ? 65.347 25.828 22.419 1.00 22.47 392 THR C N 1
ATOM 12704 C CA . THR C 1 392 ? 64.248 26.726 22.664 1.00 21.37 392 THR C CA 1
ATOM 12705 C C . THR C 1 392 ? 64.650 28.194 22.677 1.00 17.36 392 THR C C 1
ATOM 12706 O O . THR C 1 392 ? 63.758 29.051 22.718 1.00 17.37 392 THR C O 1
ATOM 12710 N N . GLY C 1 393 ? 65.945 28.524 22.621 1.00 20.59 393 GLY C N 1
ATOM 12711 C CA . GLY C 1 393 ? 66.345 29.911 22.806 1.00 15.54 393 GLY C CA 1
ATOM 12712 C C . GLY C 1 393 ? 66.465 30.314 24.264 1.00 19.22 393 GLY C C 1
ATOM 12713 O O . GLY C 1 393 ? 66.707 31.491 24.555 1.00 16.80 393 GLY C O 1
ATOM 12714 N N . LEU C 1 394 ? 66.298 29.361 25.176 1.00 18.44 394 LEU C N 1
ATOM 12715 C CA . LEU C 1 394 ? 66.486 29.596 26.600 1.00 19.80 394 LEU C CA 1
ATOM 12716 C C . LEU C 1 394 ? 67.957 29.861 26.895 1.00 21.52 394 LEU C C 1
ATOM 12717 O O . LEU C 1 394 ? 68.828 29.051 26.529 1.00 19.84 394 LEU C O 1
ATOM 12722 N N . LEU C 1 395 ? 68.228 30.991 27.558 1.00 19.12 395 LEU C N 1
ATOM 12723 C CA . LEU C 1 395 ? 69.586 31.380 27.952 1.00 20.79 395 LEU C CA 1
ATOM 12724 C C . LEU C 1 395 ? 69.764 31.111 29.441 1.00 21.33 395 LEU C C 1
ATOM 12725 O O . LEU C 1 395 ? 69.080 31.724 30.274 1.00 22.83 395 LEU C O 1
ATOM 12730 N N . ASN C 1 396 ? 70.662 30.225 29.773 1.00 21.68 396 ASN C N 1
ATOM 12731 C CA . ASN C 1 396 ? 70.910 29.949 31.186 1.00 20.05 396 ASN C CA 1
ATOM 12732 C C . ASN C 1 396 ? 71.748 31.059 31.798 1.00 24.10 396 ASN C C 1
ATOM 12733 O O . ASN C 1 396 ? 72.588 31.643 31.115 1.00 21.49 396 ASN C O 1
ATOM 12738 N N . PRO C 1 397 ? 71.510 31.410 33.101 1.00 24.81 397 PRO C N 1
ATOM 12739 C CA . PRO C 1 397 ? 72.242 32.547 33.723 1.00 20.23 397 PRO C CA 1
ATOM 12740 C C . PRO C 1 397 ? 73.640 32.172 34.215 1.00 20.94 397 PRO C C 1
ATOM 12741 O O . PRO C 1 397 ? 73.919 32.090 35.411 1.00 18.69 397 PRO C O 1
ATOM 12745 N N . LEU C 1 398 ? 74.581 31.924 33.285 1.00 18.50 398 LEU C N 1
ATOM 12746 C CA . LEU C 1 398 ? 75.833 31.312 33.718 1.00 22.37 398 LEU C CA 1
ATOM 12747 C C . LEU C 1 398 ? 76.678 32.298 34.494 1.00 17.80 398 LEU C C 1
ATOM 12748 O O . LEU C 1 398 ? 77.607 31.896 35.187 1.00 20.96 398 LEU C O 1
ATOM 12753 N N . HIS C 1 399 ? 76.363 33.585 34.387 1.00 21.24 399 HIS C N 1
ATOM 12754 C CA . HIS C 1 399 ? 77.044 34.592 35.162 1.00 20.48 399 HIS C CA 1
ATOM 12755 C C . HIS C 1 399 ? 76.708 34.483 36.637 1.00 21.68 399 HIS C C 1
ATOM 12756 O O . HIS C 1 399 ? 77.422 35.092 37.443 1.00 21.43 399 HIS C O 1
ATOM 12763 N N . ILE C 1 400 ? 75.660 33.727 36.981 1.00 18.94 400 ILE C N 1
ATOM 12764 C CA . ILE C 1 400 ? 75.366 33.311 38.358 1.00 22.37 400 ILE C CA 1
ATOM 12765 C C . ILE C 1 400 ? 75.848 31.895 38.624 1.00 21.26 400 ILE C C 1
ATOM 12766 O O . ILE C 1 400 ? 76.492 31.630 39.641 1.00 21.56 400 ILE C O 1
ATOM 12771 N N . ILE C 1 401 ? 75.510 30.971 37.718 1.00 18.91 401 ILE C N 1
ATOM 12772 C CA . ILE C 1 401 ? 75.646 29.540 37.989 1.00 19.32 401 ILE C CA 1
ATOM 12773 C C . ILE C 1 401 ? 77.119 29.150 38.096 1.00 20.06 401 ILE C C 1
ATOM 12774 O O . ILE C 1 401 ? 77.530 28.418 39.013 1.00 20.54 401 ILE C O 1
ATOM 12779 N N . CYS C 1 402 ? 77.941 29.630 37.153 1.00 19.34 402 CYS C N 1
ATOM 12780 C CA . CYS C 1 402 ? 79.308 29.123 37.136 1.00 19.80 402 CYS C CA 1
ATOM 12781 C C . CYS C 1 402 ? 80.158 29.696 38.281 1.00 20.60 402 CYS C C 1
ATOM 12782 O O . CYS C 1 402 ? 80.885 28.923 38.904 1.00 21.55 402 CYS C O 1
ATOM 12785 N N . PRO C 1 403 ? 80.098 30.993 38.625 1.00 21.57 403 PRO C N 1
ATOM 12786 C CA . PRO C 1 403 ? 80.827 31.434 39.831 1.00 22.36 403 PRO C CA 1
ATOM 12787 C C . PRO C 1 403 ? 80.353 30.741 41.102 1.00 21.14 403 PRO C C 1
ATOM 12788 O O . PRO C 1 403 ? 81.171 30.489 41.998 1.00 23.30 403 PRO C O 1
ATOM 12792 N N . MET C 1 404 ? 79.062 30.424 41.200 1.00 20.90 404 MET C N 1
ATOM 12793 C CA . MET C 1 404 ? 78.573 29.641 42.335 1.00 21.79 404 MET C CA 1
ATOM 12794 C C . MET C 1 404 ? 79.254 28.292 42.393 1.00 21.39 404 MET C C 1
ATOM 12795 O O . MET C 1 404 ? 79.790 27.894 43.441 1.00 20.06 404 MET C O 1
ATOM 12800 N N . ALA C 1 405 ? 79.244 27.565 41.268 1.00 18.46 405 ALA C N 1
ATOM 12801 C CA . ALA C 1 405 ? 79.956 26.298 41.207 1.00 19.62 405 ALA C CA 1
ATOM 12802 C C . ALA C 1 405 ? 81.424 26.456 41.632 1.00 20.06 405 ALA C C 1
ATOM 12803 O O . ALA C 1 405 ? 81.958 25.618 42.369 1.00 22.68 405 ALA C O 1
ATOM 12805 N N . LYS C 1 406 ? 82.087 27.519 41.171 1.00 19.90 406 LYS C N 1
ATOM 12806 C CA . LYS C 1 406 ? 83.482 27.752 41.553 1.00 21.46 406 LYS C CA 1
ATOM 12807 C C . LYS C 1 406 ? 83.602 27.959 43.064 1.00 23.93 406 LYS C C 1
ATOM 12808 O O . LYS C 1 406 ? 84.534 27.455 43.698 1.00 22.06 406 LYS C O 1
ATOM 12814 N N . LYS C 1 407 ? 82.679 28.731 43.644 1.00 25.90 407 LYS C N 1
ATOM 12815 C CA . LYS C 1 407 ? 82.688 28.940 45.090 1.00 23.96 407 LYS C CA 1
ATOM 12816 C C . LYS C 1 407 ? 82.549 27.612 45.835 1.00 27.61 407 LYS C C 1
ATOM 12817 O O . LYS C 1 407 ? 83.072 27.470 46.947 1.00 31.09 407 LYS C O 1
ATOM 12823 N N . TYR C 1 408 ? 81.901 26.610 45.224 1.00 23.12 408 TYR C N 1
ATOM 12824 C CA . TYR C 1 408 ? 81.769 25.279 45.809 1.00 22.17 408 TYR C CA 1
ATOM 12825 C C . TYR C 1 408 ? 82.923 24.348 45.413 1.00 25.85 408 TYR C C 1
ATOM 12826 O O . TYR C 1 408 ? 82.839 23.142 45.645 1.00 30.16 408 TYR C O 1
ATOM 12835 N N . GLY C 1 409 ? 84.014 24.883 44.847 1.00 22.45 409 GLY C N 1
ATOM 12836 C CA . GLY C 1 409 ? 85.188 24.076 44.584 1.00 26.35 409 GLY C CA 1
ATOM 12837 C C . GLY C 1 409 ? 85.135 23.264 43.312 1.00 25.30 409 GLY C C 1
ATOM 12838 O O . GLY C 1 409 ? 85.940 22.338 43.140 1.00 29.67 409 GLY C O 1
ATOM 12839 N N . MET C 1 410 ? 84.241 23.614 42.398 1.00 22.35 410 MET C N 1
ATOM 12840 C CA . MET C 1 410 ? 83.965 22.826 41.212 1.00 20.62 410 MET C CA 1
ATOM 12841 C C . MET C 1 410 ? 84.682 23.404 39.997 1.00 20.77 410 MET C C 1
ATOM 12842 O O . MET C 1 410 ? 84.789 24.619 39.851 1.00 21.35 410 MET C O 1
ATOM 12847 N N . VAL C 1 411 ? 85.165 22.514 39.131 1.00 20.42 411 VAL C N 1
ATOM 12848 C CA . VAL C 1 411 ? 85.643 22.877 37.792 1.00 23.96 411 VAL C CA 1
ATOM 12849 C C . VAL C 1 411 ? 84.459 23.028 36.839 1.00 18.97 411 VAL C C 1
ATOM 12850 O O . VAL C 1 411 ? 83.559 22.186 36.827 1.00 18.94 411 VAL C O 1
ATOM 12854 N N . THR C 1 412 ? 84.460 24.060 35.995 1.00 20.02 412 THR C N 1
ATOM 12855 C CA . THR C 1 412 ? 83.274 24.370 35.204 1.00 17.32 412 THR C CA 1
ATOM 12856 C C . THR C 1 412 ? 83.531 24.130 33.713 1.00 19.81 412 THR C C 1
ATOM 12857 O O . THR C 1 412 ? 84.539 24.589 33.153 1.00 16.03 412 THR C O 1
ATOM 12861 N N . ILE C 1 413 ? 82.603 23.410 33.086 1.00 15.69 413 ILE C N 1
ATOM 12862 C CA . ILE C 1 413 ? 82.681 22.993 31.683 1.00 16.73 413 ILE C CA 1
ATOM 12863 C C . ILE C 1 413 ? 81.429 23.499 30.980 1.00 18.14 413 ILE C C 1
ATOM 12864 O O . ILE C 1 413 ? 80.323 23.076 31.338 1.00 18.67 413 ILE C O 1
ATOM 12869 N N . VAL C 1 414 ? 81.591 24.382 29.979 1.00 16.27 414 VAL C N 1
ATOM 12870 C CA . VAL C 1 414 ? 80.466 25.121 29.417 1.00 15.47 414 VAL C CA 1
ATOM 12871 C C . VAL C 1 414 ? 80.411 24.923 27.900 1.00 18.09 414 VAL C C 1
ATOM 12872 O O . VAL C 1 414 ? 81.384 25.199 27.191 1.00 14.37 414 VAL C O 1
ATOM 12876 N N . ASP C 1 415 ? 79.276 24.417 27.417 1.00 15.88 415 ASP C N 1
ATOM 12877 C CA . ASP C 1 415 ? 78.929 24.505 25.999 1.00 18.08 415 ASP C CA 1
ATOM 12878 C C . ASP C 1 415 ? 78.443 25.927 25.776 1.00 20.43 415 ASP C C 1
ATOM 12879 O O . ASP C 1 415 ? 77.368 26.292 26.258 1.00 19.87 415 ASP C O 1
ATOM 12884 N N . ALA C 1 416 ? 79.249 26.755 25.104 1.00 17.13 416 ALA C N 1
ATOM 12885 C CA . ALA C 1 416 ? 78.794 28.066 24.649 1.00 18.49 416 ALA C CA 1
ATOM 12886 C C . ALA C 1 416 ? 78.670 28.088 23.124 1.00 18.89 416 ALA C C 1
ATOM 12887 O O . ALA C 1 416 ? 78.829 29.135 22.489 1.00 17.54 416 ALA C O 1
ATOM 12889 N N . VAL C 1 417 ? 78.433 26.910 22.536 1.00 15.07 417 VAL C N 1
ATOM 12890 C CA . VAL C 1 417 ? 78.486 26.760 21.082 1.00 20.57 417 VAL C CA 1
ATOM 12891 C C . VAL C 1 417 ? 77.670 27.844 20.383 1.00 21.67 417 VAL C C 1
ATOM 12892 O O . VAL C 1 417 ? 78.148 28.485 19.443 1.00 18.86 417 VAL C O 1
ATOM 12896 N N . SER C 1 418 ? 76.430 28.085 20.842 1.00 20.11 418 SER C N 1
ATOM 12897 C CA . SER C 1 418 ? 75.565 29.096 20.242 1.00 17.12 418 SER C CA 1
ATOM 12898 C C . SER C 1 418 ? 75.549 30.420 21.005 1.00 21.32 418 SER C C 1
ATOM 12899 O O . SER C 1 418 ? 74.629 31.231 20.805 1.00 23.29 418 SER C O 1
ATOM 12902 N N . ALA C 1 419 ? 76.486 30.634 21.917 1.00 16.31 419 ALA C N 1
ATOM 12903 C CA . ALA C 1 419 ? 76.519 31.847 22.719 1.00 18.22 419 ALA C CA 1
ATOM 12904 C C . ALA C 1 419 ? 77.736 32.698 22.396 1.00 17.69 419 ALA C C 1
ATOM 12905 O O . ALA C 1 419 ? 77.636 33.896 22.119 1.00 16.10 419 ALA C O 1
ATOM 12907 N N . TYR C 1 420 ? 78.886 32.068 22.373 1.00 16.16 420 TYR C N 1
ATOM 12908 C CA . TYR C 1 420 ? 80.157 32.733 22.096 1.00 15.25 420 TYR C CA 1
ATOM 12909 C C . TYR C 1 420 ? 80.124 33.512 20.798 1.00 16.30 420 TYR C C 1
ATOM 12910 O O . TYR C 1 420 ? 79.636 33.019 19.774 1.00 19.38 420 TYR C O 1
ATOM 12919 N N . CYS C 1 421 ? 80.604 34.753 20.853 1.00 16.97 421 CYS C N 1
ATOM 12920 C CA . CYS C 1 421 ? 80.676 35.716 19.758 1.00 14.18 421 CYS C CA 1
ATOM 12921 C C . CYS C 1 421 ? 79.322 36.344 19.426 1.00 18.09 421 CYS C C 1
ATOM 12922 O O . CYS C 1 421 ? 79.286 37.276 18.628 1.00 20.30 421 CYS C O 1
ATOM 12925 N N . GLY C 1 422 ? 78.213 35.882 20.005 1.00 16.66 422 GLY C N 1
ATOM 12926 C CA . GLY C 1 422 ? 76.931 36.549 19.824 1.00 15.60 422 GLY C CA 1
ATOM 12927 C C . GLY C 1 422 ? 76.628 37.485 20.988 1.00 18.28 422 GLY C C 1
ATOM 12928 O O . GLY C 1 422 ? 75.761 38.356 20.901 1.00 20.38 422 GLY C O 1
ATOM 12929 N N . MET C 1 423 ? 77.353 37.329 22.091 1.00 18.72 423 MET C N 1
ATOM 12930 C CA . MET C 1 423 ? 77.180 38.213 23.232 1.00 18.88 423 MET C CA 1
ATOM 12931 C C . MET C 1 423 ? 78.512 38.318 23.944 1.00 19.88 423 MET C C 1
ATOM 12932 O O . MET C 1 423 ? 79.274 37.346 23.952 1.00 19.22 423 MET C O 1
ATOM 12937 N N . PRO C 1 424 ? 78.839 39.480 24.522 1.00 19.81 424 PRO C N 1
ATOM 12938 C CA . PRO C 1 424 ? 80.086 39.602 25.286 1.00 22.36 424 PRO C CA 1
ATOM 12939 C C . PRO C 1 424 ? 80.167 38.520 26.355 1.00 19.37 424 PRO C C 1
ATOM 12940 O O . PRO C 1 424 ? 79.164 38.161 26.981 1.00 15.68 424 PRO C O 1
ATOM 12944 N N . MET C 1 425 ? 81.370 37.952 26.503 1.00 22.31 425 MET C N 1
ATOM 12945 C CA . MET C 1 425 ? 81.692 36.937 27.494 1.00 18.91 425 MET C CA 1
ATOM 12946 C C . MET C 1 425 ? 83.057 37.263 28.065 1.00 24.07 425 MET C C 1
ATOM 12947 O O . MET C 1 425 ? 83.947 37.738 27.350 1.00 23.21 425 MET C O 1
ATOM 12952 N N . ASP C 1 426 ? 83.210 37.018 29.364 1.00 22.19 426 ASP C N 1
ATOM 12953 C CA . ASP C 1 426 ? 84.497 37.092 30.039 1.00 18.42 426 ASP C CA 1
ATOM 12954 C C . ASP C 1 426 ? 84.606 35.838 30.892 1.00 20.82 426 ASP C C 1
ATOM 12955 O O . ASP C 1 426 ? 83.919 35.719 31.911 1.00 20.66 426 ASP C O 1
ATOM 12960 N N . LEU C 1 427 ? 85.437 34.887 30.471 1.00 17.26 427 LEU C N 1
ATOM 12961 C CA . LEU C 1 427 ? 85.480 33.629 31.198 1.00 20.53 427 LEU C CA 1
ATOM 12962 C C . LEU C 1 427 ? 86.002 33.803 32.637 1.00 19.50 427 LEU C C 1
ATOM 12963 O O . LEU C 1 427 ? 85.613 33.034 33.519 1.00 17.96 427 LEU C O 1
ATOM 12968 N N . LYS C 1 428 ? 86.878 34.785 32.893 1.00 21.51 428 LYS C N 1
ATOM 12969 C CA . LYS C 1 428 ? 87.362 35.006 34.256 1.00 20.46 428 LYS C CA 1
ATOM 12970 C C . LYS C 1 428 ? 86.197 35.312 35.192 1.00 20.82 428 LYS C C 1
ATOM 12971 O O . LYS C 1 428 ? 85.908 34.550 36.120 1.00 21.29 428 LYS C O 1
ATOM 12977 N N . SER C 1 429 ? 85.455 36.378 34.910 1.00 22.57 429 SER C N 1
ATOM 12978 C CA . SER C 1 429 ? 84.348 36.711 35.800 1.00 21.79 429 SER C CA 1
ATOM 12979 C C . SER C 1 429 ? 83.183 35.726 35.708 1.00 23.96 429 SER C C 1
ATOM 12980 O O . SER C 1 429 ? 82.434 35.584 36.684 1.00 22.54 429 SER C O 1
ATOM 12983 N N . LEU C 1 430 ? 83.018 35.021 34.573 1.00 20.64 430 LEU C N 1
ATOM 12984 C CA . LEU C 1 430 ? 81.968 34.020 34.510 1.00 21.72 430 LEU C CA 1
ATOM 12985 C C . LEU C 1 430 ? 82.338 32.761 35.278 1.00 18.43 430 LEU C C 1
ATOM 12986 O O . LEU C 1 430 ? 81.493 31.879 35.406 1.00 20.09 430 LEU C O 1
ATOM 12991 N N . GLY C 1 431 ? 83.571 32.639 35.764 1.00 21.27 431 GLY C N 1
ATOM 12992 C CA . GLY C 1 431 ? 83.973 31.406 36.432 1.00 20.04 431 GLY C CA 1
ATOM 12993 C C . GLY C 1 431 ? 83.925 30.183 35.534 1.00 21.31 431 GLY C C 1
ATOM 12994 O O . GLY C 1 431 ? 83.587 29.073 35.994 1.00 16.18 431 GLY C O 1
ATOM 12995 N N . ILE C 1 432 ? 84.254 30.355 34.252 1.00 17.72 432 ILE C N 1
ATOM 12996 C CA . ILE C 1 432 ? 84.248 29.239 33.308 1.00 18.13 432 ILE C CA 1
ATOM 12997 C C . ILE C 1 432 ? 85.668 28.731 33.081 1.00 14.99 432 ILE C C 1
ATOM 12998 O O . ILE C 1 432 ? 86.521 29.463 32.573 1.00 17.97 432 ILE C O 1
ATOM 13003 N N . ASP C 1 433 ? 85.891 27.452 33.333 1.00 15.66 433 ASP C N 1
ATOM 13004 C CA . ASP C 1 433 ? 87.202 26.826 33.119 1.00 18.02 433 ASP C CA 1
ATOM 13005 C C . ASP C 1 433 ? 87.393 26.275 31.700 1.00 18.84 433 ASP C C 1
ATOM 13006 O O . ASP C 1 433 ? 88.516 26.312 31.194 1.00 15.65 433 ASP C O 1
ATOM 13011 N N . PHE C 1 434 ? 86.324 25.756 31.065 1.00 18.15 434 PHE C N 1
ATOM 13012 C CA . PHE C 1 434 ? 86.347 25.187 29.708 1.00 16.56 434 PHE C CA 1
ATOM 13013 C C . PHE C 1 434 ? 85.096 25.623 28.952 1.00 18.25 434 PHE C C 1
ATOM 13014 O O . PHE C 1 434 ? 83.968 25.399 29.423 1.00 17.16 434 PHE C O 1
ATOM 13022 N N . MET C 1 435 ? 85.290 26.201 27.756 1.00 15.60 435 MET C N 1
ATOM 13023 C CA . MET C 1 435 ? 84.197 26.758 26.958 1.00 15.74 435 MET C CA 1
ATOM 13024 C C . MET C 1 435 ? 84.341 26.276 25.520 1.00 13.24 435 MET C C 1
ATOM 13025 O O . MET C 1 435 ? 85.389 26.497 24.902 1.00 13.76 435 MET C O 1
ATOM 13030 N N . ALA C 1 436 ? 83.296 25.628 24.972 1.00 13.86 436 ALA C N 1
ATOM 13031 C CA . ALA C 1 436 ? 83.375 25.145 23.591 1.00 18.32 436 ALA C CA 1
ATOM 13032 C C . ALA C 1 436 ? 82.558 26.027 22.656 1.00 18.17 436 ALA C C 1
ATOM 13033 O O . ALA C 1 436 ? 81.523 26.584 23.039 1.00 16.40 436 ALA C O 1
ATOM 13035 N N . SER C 1 437 ? 83.031 26.156 21.419 1.00 17.76 437 SER C N 1
ATOM 13036 C CA . SER C 1 437 ? 82.192 26.674 20.331 1.00 15.76 437 SER C CA 1
ATOM 13037 C C . SER C 1 437 ? 82.816 26.219 19.017 1.00 15.54 437 SER C C 1
ATOM 13038 O O . SER C 1 437 ? 83.715 25.365 19.000 1.00 16.15 437 SER C O 1
ATOM 13041 N N . THR C 1 438 ? 82.340 26.779 17.909 1.00 16.64 438 THR C N 1
ATOM 13042 C CA . THR C 1 438 ? 82.702 26.281 16.585 1.00 17.64 438 THR C CA 1
ATOM 13043 C C . THR C 1 438 ? 82.832 27.430 15.628 1.00 16.41 438 THR C C 1
ATOM 13044 O O . THR C 1 438 ? 82.503 28.577 15.940 1.00 19.92 438 THR C O 1
ATOM 13048 N N . SER C 1 439 ? 83.303 27.092 14.440 1.00 17.14 439 SER C N 1
ATOM 13049 C CA . SER C 1 439 ? 83.590 28.105 13.444 1.00 16.88 439 SER C CA 1
ATOM 13050 C C . SER C 1 439 ? 82.354 28.559 12.680 1.00 14.91 439 SER C C 1
ATOM 13051 O O . SER C 1 439 ? 82.473 29.461 11.857 1.00 15.08 439 SER C O 1
ATOM 13054 N N . ASN C 1 440 ? 81.179 27.965 12.892 1.00 16.84 440 ASN C N 1
ATOM 13055 C CA . ASN C 1 440 ? 80.067 28.225 11.972 1.00 16.12 440 ASN C CA 1
ATOM 13056 C C . ASN C 1 440 ? 78.836 28.760 12.683 1.00 16.58 440 ASN C C 1
ATOM 13057 O O . ASN C 1 440 ? 77.741 28.734 12.117 1.00 15.67 440 ASN C O 1
ATOM 13062 N N . LYS C 1 441 ? 78.974 29.214 13.932 1.00 17.41 441 LYS C N 1
ATOM 13063 C CA . LYS C 1 441 ? 77.827 29.835 14.574 1.00 18.04 441 LYS C CA 1
ATOM 13064 C C . LYS C 1 441 ? 78.062 31.340 14.700 1.00 17.67 441 LYS C C 1
ATOM 13065 O O . LYS C 1 441 ? 78.235 32.013 13.673 1.00 17.88 441 LYS C O 1
ATOM 13071 N N . ASN C 1 442 ? 78.035 31.897 15.922 1.00 13.61 442 ASN C N 1
ATOM 13072 C CA . ASN C 1 442 ? 78.004 33.354 16.030 1.00 17.35 442 ASN C CA 1
ATOM 13073 C C . ASN C 1 442 ? 79.295 34.041 15.539 1.00 17.04 442 ASN C C 1
ATOM 13074 O O . ASN C 1 442 ? 79.277 35.266 15.321 1.00 17.25 442 ASN C O 1
ATOM 13079 N N . ILE C 1 443 ? 80.370 33.291 15.274 1.00 15.85 443 ILE C N 1
ATOM 13080 C CA . ILE C 1 443 ? 81.573 33.912 14.712 1.00 17.24 443 ILE C CA 1
ATOM 13081 C C . ILE C 1 443 ? 81.433 34.086 13.204 1.00 17.79 443 ILE C C 1
ATOM 13082 O O . ILE C 1 443 ? 82.129 34.924 12.608 1.00 16.96 443 ILE C O 1
ATOM 13087 N N . GLN C 1 444 ? 80.512 33.350 12.582 1.00 16.13 444 GLN C N 1
ATOM 13088 C CA . GLN C 1 444 ? 80.104 33.555 11.175 1.00 18.70 444 GLN C CA 1
ATOM 13089 C C . GLN C 1 444 ? 81.160 33.083 10.160 1.00 20.01 444 GLN C C 1
ATOM 13090 O O . GLN C 1 444 ? 81.257 33.626 9.048 1.00 17.90 444 GLN C O 1
ATOM 13096 N N . GLY C 1 445 ? 81.906 32.031 10.496 1.00 19.97 445 GLY C N 1
ATOM 13097 C CA . GLY C 1 445 ? 82.717 31.311 9.535 1.00 20.94 445 GLY C CA 1
ATOM 13098 C C . GLY C 1 445 ? 82.021 30.090 8.953 1.00 16.57 445 GLY C C 1
ATOM 13099 O O . GLY C 1 445 ? 80.796 29.936 9.022 1.00 17.89 445 GLY C O 1
ATOM 13100 N N . MET C 1 446 ? 82.836 29.192 8.399 1.00 13.34 446 MET C N 1
ATOM 13101 C CA . MET C 1 446 ? 82.377 27.937 7.807 1.00 15.86 446 MET C CA 1
ATOM 13102 C C . MET C 1 446 ? 82.616 26.792 8.782 1.00 15.66 446 MET C C 1
ATOM 13103 O O . MET C 1 446 ? 83.607 26.782 9.519 1.00 16.93 446 MET C O 1
ATOM 13108 N N . ALA C 1 447 ? 81.710 25.823 8.756 1.00 15.49 447 ALA C N 1
ATOM 13109 C CA . ALA C 1 447 ? 81.785 24.680 9.663 1.00 17.37 447 ALA C CA 1
ATOM 13110 C C . ALA C 1 447 ? 83.015 23.799 9.402 1.00 19.40 447 ALA C C 1
ATOM 13111 O O . ALA C 1 447 ? 83.350 23.488 8.247 1.00 17.80 447 ALA C O 1
ATOM 13113 N N . GLY C 1 448 ? 83.622 23.318 10.496 1.00 15.97 448 GLY C N 1
ATOM 13114 C CA . GLY C 1 448 ? 84.709 22.362 10.424 1.00 17.45 448 GLY C CA 1
ATOM 13115 C C . GLY C 1 448 ? 85.727 22.482 11.551 1.00 14.39 448 GLY C C 1
ATOM 13116 O O . GLY C 1 448 ? 86.479 21.541 11.773 1.00 18.86 448 GLY C O 1
ATOM 13117 N N . VAL C 1 449 ? 85.782 23.618 12.249 1.00 14.23 449 VAL C N 1
ATOM 13118 C CA . VAL C 1 449 ? 86.701 23.847 13.359 1.00 14.31 449 VAL C CA 1
ATOM 13119 C C . VAL C 1 449 ? 85.879 23.935 14.634 1.00 14.87 449 VAL C C 1
ATOM 13120 O O . VAL C 1 449 ? 85.130 24.896 14.841 1.00 16.55 449 VAL C O 1
ATOM 13124 N N . GLY C 1 450 ? 86.051 22.967 15.517 1.00 16.33 450 GLY C N 1
ATOM 13125 C CA . GLY C 1 450 ? 85.467 23.021 16.848 1.00 17.23 450 GLY C CA 1
ATOM 13126 C C . GLY C 1 450 ? 86.618 23.296 17.804 1.00 14.42 450 GLY C C 1
ATOM 13127 O O . GLY C 1 450 ? 87.728 22.823 17.576 1.00 16.18 450 GLY C O 1
ATOM 13128 N N . PHE C 1 451 ? 86.359 24.122 18.818 1.00 19.20 451 PHE C N 1
ATOM 13129 C CA . PHE C 1 451 ? 87.456 24.556 19.667 1.00 15.61 451 PHE C CA 1
ATOM 13130 C C . PHE C 1 451 ? 86.988 24.700 21.108 1.00 19.92 451 PHE C C 1
ATOM 13131 O O . PHE C 1 451 ? 85.792 24.819 21.405 1.00 18.08 451 PHE C O 1
ATOM 13139 N N . VAL C 1 452 ? 87.971 24.645 21.999 1.00 13.40 452 VAL C N 1
ATOM 13140 C CA . VAL C 1 452 ? 87.787 24.713 23.451 1.00 14.54 452 VAL C CA 1
ATOM 13141 C C . VAL C 1 452 ? 88.714 25.797 23.978 1.00 17.36 452 VAL C C 1
ATOM 13142 O O . VAL C 1 452 ? 89.934 25.705 23.798 1.00 14.84 452 VAL C O 1
ATOM 13146 N N . ILE C 1 453 ? 88.144 26.847 24.542 1.00 16.09 453 ILE C N 1
ATOM 13147 C CA . ILE C 1 453 ? 88.914 27.896 25.197 1.00 16.72 453 ILE C CA 1
ATOM 13148 C C . ILE C 1 453 ? 89.017 27.553 26.676 1.00 16.36 453 ILE C C 1
ATOM 13149 O O . ILE C 1 453 ? 87.982 27.404 27.349 1.00 16.30 453 ILE C O 1
ATOM 13154 N N . CYS C 1 454 ? 90.262 27.435 27.175 1.00 17.58 454 CYS C N 1
ATOM 13155 C CA . CYS C 1 454 ? 90.602 26.866 28.492 1.00 20.52 454 CYS C CA 1
ATOM 13156 C C . CYS C 1 454 ? 91.280 27.839 29.460 1.00 22.39 454 CYS C C 1
ATOM 13157 O O . CYS C 1 454 ? 92.227 28.558 29.097 1.00 20.33 454 CYS C O 1
ATOM 13160 N N . ASN C 1 455 ? 90.840 27.796 30.721 1.00 19.79 455 ASN C N 1
ATOM 13161 C CA . ASN C 1 455 ? 91.665 28.290 31.811 1.00 19.13 455 ASN C CA 1
ATOM 13162 C C . ASN C 1 455 ? 92.971 27.505 31.805 1.00 17.61 455 ASN C C 1
ATOM 13163 O O . ASN C 1 455 ? 92.972 26.270 31.902 1.00 18.49 455 ASN C O 1
ATOM 13168 N N . LYS C 1 456 ? 94.085 28.212 31.633 1.00 16.04 456 LYS C N 1
ATOM 13169 C CA . LYS C 1 456 ? 95.339 27.496 31.404 1.00 17.57 456 LYS C CA 1
ATOM 13170 C C . LYS C 1 456 ? 95.680 26.583 32.582 1.00 19.74 456 LYS C C 1
ATOM 13171 O O . LYS C 1 456 ? 96.014 25.408 32.386 1.00 19.85 456 LYS C O 1
ATOM 13177 N N . ALA C 1 457 ? 95.543 27.088 33.810 1.00 20.01 457 ALA C N 1
ATOM 13178 C CA . ALA C 1 457 ? 95.837 26.286 35.002 1.00 21.87 457 ALA C CA 1
ATOM 13179 C C . ALA C 1 457 ? 95.019 24.987 35.040 1.00 22.90 457 ALA C C 1
ATOM 13180 O O . ALA C 1 457 ? 95.564 23.907 35.294 1.00 22.11 457 ALA C O 1
ATOM 13182 N N . GLU C 1 458 ? 93.704 25.071 34.777 1.00 20.64 458 GLU C N 1
ATOM 13183 C CA . GLU C 1 458 ? 92.864 23.874 34.763 1.00 20.52 458 GLU C CA 1
ATOM 13184 C C . GLU C 1 458 ? 93.186 22.948 33.596 1.00 18.28 458 GLU C C 1
ATOM 13185 O O . GLU C 1 458 ? 93.090 21.728 33.724 1.00 19.32 458 GLU C O 1
ATOM 13191 N N . LEU C 1 459 ? 93.459 23.505 32.421 1.00 19.72 459 LEU C N 1
ATOM 13192 C CA . LEU C 1 459 ? 93.908 22.671 31.314 1.00 20.25 459 LEU C CA 1
ATOM 13193 C C . LEU C 1 459 ? 95.133 21.848 31.707 1.00 20.61 459 LEU C C 1
ATOM 13194 O O . LEU C 1 459 ? 95.199 20.641 31.437 1.00 20.43 459 LEU C O 1
ATOM 13199 N N . GLU C 1 460 ? 96.118 22.488 32.356 1.00 21.26 460 GLU C N 1
ATOM 13200 C CA . GLU C 1 460 ? 97.334 21.766 32.733 1.00 24.44 460 GLU C CA 1
ATOM 13201 C C . GLU C 1 460 ? 97.044 20.684 33.768 1.00 21.19 460 GLU C C 1
ATOM 13202 O O . GLU C 1 460 ? 97.711 19.635 33.779 1.00 21.70 460 GLU C O 1
ATOM 13208 N N . LYS C 1 461 ? 96.000 20.875 34.579 1.00 23.54 461 LYS C N 1
ATOM 13209 C CA . LYS C 1 461 ? 95.633 19.849 35.548 1.00 22.00 461 LYS C CA 1
ATOM 13210 C C . LYS C 1 461 ? 95.267 18.541 34.879 1.00 23.98 461 LYS C C 1
ATOM 13211 O O . LYS C 1 461 ? 95.503 17.474 35.463 1.00 21.03 461 LYS C O 1
ATOM 13217 N N . THR C 1 462 ? 94.708 18.595 33.643 1.00 22.48 462 THR C N 1
ATOM 13218 C CA . THR C 1 462 ? 94.233 17.388 32.974 1.00 21.88 462 THR C CA 1
ATOM 13219 C C . THR C 1 462 ? 95.369 16.522 32.449 1.00 21.91 462 THR C C 1
ATOM 13220 O O . THR C 1 462 ? 95.089 15.417 31.956 1.00 19.21 462 THR C O 1
ATOM 13224 N N . LYS C 1 463 ? 96.633 16.973 32.557 1.00 21.60 463 LYS C N 1
ATOM 13225 C CA . LYS C 1 463 ? 97.740 16.152 32.080 1.00 20.99 463 LYS C CA 1
ATOM 13226 C C . LYS C 1 463 ? 97.758 14.807 32.783 1.00 22.91 463 LYS C C 1
ATOM 13227 O O . LYS C 1 463 ? 98.115 13.786 32.179 1.00 20.43 463 LYS C O 1
ATOM 13233 N N . ASP C 1 464 ? 97.337 14.779 34.045 1.00 21.55 464 ASP C N 1
ATOM 13234 C CA . ASP C 1 464 ? 97.352 13.548 34.821 1.00 21.68 464 ASP C CA 1
ATOM 13235 C C . ASP C 1 464 ? 96.319 12.520 34.386 1.00 20.01 464 ASP C C 1
ATOM 13236 O O . ASP C 1 464 ? 96.418 11.365 34.816 1.00 20.33 464 ASP C O 1
ATOM 13241 N N . TYR C 1 465 ? 95.309 12.916 33.590 1.00 18.46 465 TYR C N 1
ATOM 13242 C CA . TYR C 1 465 ? 94.158 12.039 33.418 1.00 18.04 465 TYR C CA 1
ATOM 13243 C C . TYR C 1 465 ? 94.428 10.993 32.346 1.00 17.86 465 TYR C C 1
ATOM 13244 O O . TYR C 1 465 ? 94.989 11.318 31.289 1.00 17.43 465 TYR C O 1
ATOM 13253 N N . PRO C 1 466 ? 94.018 9.748 32.582 1.00 21.38 466 PRO C N 1
ATOM 13254 C CA . PRO C 1 466 ? 94.060 8.744 31.509 1.00 23.60 466 PRO C CA 1
ATOM 13255 C C . PRO C 1 466 ? 93.234 9.186 30.317 1.00 22.53 466 PRO C C 1
ATOM 13256 O O . PRO C 1 466 ? 92.143 9.762 30.463 1.00 19.65 466 PRO C O 1
ATOM 13260 N N . MET C 1 467 ? 93.743 8.861 29.128 1.00 18.48 467 MET C N 1
ATOM 13261 C CA . MET C 1 467 ? 93.019 9.166 27.906 1.00 21.32 467 MET C CA 1
ATOM 13262 C C . MET C 1 467 ? 91.794 8.256 27.777 1.00 17.14 467 MET C C 1
ATOM 13263 O O . MET C 1 467 ? 91.872 7.051 28.029 1.00 18.25 467 MET C O 1
ATOM 13268 N N . ARG C 1 468 ? 90.655 8.835 27.412 1.00 18.89 468 ARG C N 1
ATOM 13269 C CA . ARG C 1 468 ? 89.462 8.051 27.110 1.00 19.23 468 ARG C CA 1
ATOM 13270 C C . ARG C 1 468 ? 89.242 7.873 25.609 1.00 22.09 468 ARG C C 1
ATOM 13271 O O . ARG C 1 468 ? 88.384 7.083 25.219 1.00 19.52 468 ARG C O 1
ATOM 13279 N N . ASN C 1 469 ? 89.973 8.625 24.781 1.00 23.10 469 ASN C N 1
ATOM 13280 C CA . ASN C 1 469 ? 89.913 8.578 23.326 1.00 19.26 469 ASN C CA 1
ATOM 13281 C C . ASN C 1 469 ? 91.189 9.256 22.812 1.00 19.68 469 ASN C C 1
ATOM 13282 O O . ASN C 1 469 ? 92.053 9.685 23.582 1.00 17.84 469 ASN C O 1
ATOM 13287 N N . TYR C 1 470 ? 91.298 9.376 21.502 1.00 18.57 470 TYR C N 1
ATOM 13288 C CA . TYR C 1 470 ? 92.568 9.839 20.954 1.00 15.43 470 TYR C CA 1
ATOM 13289 C C . TYR C 1 470 ? 92.361 11.101 20.139 1.00 15.43 470 TYR C C 1
ATOM 13290 O O . TYR C 1 470 ? 92.878 12.158 20.528 1.00 17.43 470 TYR C O 1
ATOM 13299 N N . TYR C 1 471 ? 91.546 11.027 19.071 1.00 15.13 471 TYR C N 1
ATOM 13300 C CA . TYR C 1 471 ? 91.262 12.181 18.218 1.00 16.80 471 TYR C CA 1
ATOM 13301 C C . TYR C 1 471 ? 90.700 13.350 19.008 1.00 19.13 471 TYR C C 1
ATOM 13302 O O . TYR C 1 471 ? 91.005 14.504 18.706 1.00 16.86 471 TYR C O 1
ATOM 13311 N N . LEU C 1 472 ? 89.854 13.079 20.001 1.00 16.97 472 LEU C N 1
ATOM 13312 C CA . LEU C 1 472 ? 89.162 14.150 20.697 1.00 18.08 472 LEU C CA 1
ATOM 13313 C C . LEU C 1 472 ? 89.747 14.433 22.077 1.00 18.57 472 LEU C C 1
ATOM 13314 O O . LEU C 1 472 ? 89.069 15.054 22.905 1.00 16.25 472 LEU C O 1
ATOM 13319 N N . ASN C 1 473 ? 91.003 14.023 22.346 1.00 17.57 473 ASN C N 1
ATOM 13320 C CA . ASN C 1 473 ? 91.611 14.235 23.674 1.00 17.66 473 ASN C CA 1
ATOM 13321 C C . ASN C 1 473 ? 92.239 15.625 23.775 1.00 18.94 473 ASN C C 1
ATOM 13322 O O . ASN C 1 473 ? 93.218 15.910 23.073 1.00 20.24 473 ASN C O 1
ATOM 13327 N N . LEU C 1 474 ? 91.744 16.436 24.725 1.00 17.11 474 LEU C N 1
ATOM 13328 C CA . LEU C 1 474 ? 92.098 17.854 24.809 1.00 18.00 474 LEU C CA 1
ATOM 13329 C C . LEU C 1 474 ? 93.582 18.066 25.079 1.00 16.37 474 LEU C C 1
ATOM 13330 O O . LEU C 1 474 ? 94.263 18.807 24.360 1.00 18.00 474 LEU C O 1
ATOM 13335 N N . TYR C 1 475 ? 94.086 17.477 26.160 1.00 18.45 475 TYR C N 1
ATOM 13336 C CA . TYR C 1 475 ? 95.467 17.718 26.559 1.00 18.45 475 TYR C CA 1
ATOM 13337 C C . TYR C 1 475 ? 96.465 17.316 25.484 1.00 19.98 475 TYR C C 1
ATOM 13338 O O . TYR C 1 475 ? 97.483 18.000 25.296 1.00 19.42 475 TYR C O 1
ATOM 13347 N N . ASP C 1 476 ? 96.271 16.146 24.868 1.00 16.31 476 ASP C N 1
ATOM 13348 C CA . ASP C 1 476 ? 97.235 15.695 23.872 1.00 18.59 476 ASP C CA 1
ATOM 13349 C C . ASP C 1 476 ? 97.216 16.612 22.645 1.00 20.61 476 ASP C C 1
ATOM 13350 O O . ASP C 1 476 ? 98.269 16.929 22.080 1.00 18.14 476 ASP C O 1
ATOM 13355 N N . GLN C 1 477 ? 96.034 17.096 22.275 1.00 15.99 477 GLN C N 1
ATOM 13356 C CA . GLN C 1 477 ? 95.893 18.026 21.150 1.00 17.40 477 GLN C CA 1
ATOM 13357 C C . GLN C 1 477 ? 96.548 19.364 21.467 1.00 17.80 477 GLN C C 1
ATOM 13358 O O . GLN C 1 477 ? 97.135 20.002 20.576 1.00 23.54 477 GLN C O 1
ATOM 13364 N N . TYR C 1 478 ? 96.425 19.823 22.725 1.00 16.74 478 TYR C N 1
ATOM 13365 C CA . TYR C 1 478 ? 97.088 21.048 23.177 1.00 17.93 478 TYR C CA 1
ATOM 13366 C C . TYR C 1 478 ? 98.603 20.881 23.179 1.00 17.11 478 TYR C C 1
ATOM 13367 O O . TYR C 1 478 ? 99.340 21.740 22.672 1.00 21.20 478 TYR C O 1
ATOM 13376 N N . ALA C 1 479 ? 99.085 19.812 23.814 1.00 17.58 479 ALA C N 1
ATOM 13377 C CA . ALA C 1 479 ? 100.521 19.675 24.087 1.00 21.73 479 ALA C CA 1
ATOM 13378 C C . ALA C 1 479 ? 101.322 19.523 22.803 1.00 20.32 479 ALA C C 1
ATOM 13379 O O . ALA C 1 479 ? 102.447 20.039 22.691 1.00 18.60 479 ALA C O 1
ATOM 13381 N N . TYR C 1 480 ? 100.758 18.800 21.834 1.00 20.09 480 TYR C N 1
ATOM 13382 C CA . TYR C 1 480 ? 101.448 18.558 20.579 1.00 21.01 480 TYR C CA 1
ATOM 13383 C C . TYR C 1 480 ? 101.721 19.864 19.854 1.00 22.89 480 TYR C C 1
ATOM 13384 O O . TYR C 1 480 ? 102.843 20.102 19.373 1.00 22.44 480 TYR C O 1
ATOM 13393 N N . PHE C 1 481 ? 100.706 20.732 19.778 1.00 21.05 481 PHE C N 1
ATOM 13394 C CA . PHE C 1 481 ? 100.916 22.039 19.162 1.00 20.43 481 PHE C CA 1
ATOM 13395 C C . PHE C 1 481 ? 101.887 22.881 19.991 1.00 21.74 481 PHE C C 1
ATOM 13396 O O . PHE C 1 481 ? 102.712 23.610 19.439 1.00 22.73 481 PHE C O 1
ATOM 13404 N N . ALA C 1 482 ? 101.823 22.786 21.318 1.00 20.84 482 ALA C N 1
ATOM 13405 C CA . ALA C 1 482 ? 102.772 23.547 22.126 1.00 21.08 482 ALA C CA 1
ATOM 13406 C C . ALA C 1 482 ? 104.209 23.090 21.865 1.00 17.89 482 ALA C C 1
ATOM 13407 O O . ALA C 1 482 ? 105.131 23.906 21.801 1.00 20.72 482 ALA C O 1
ATOM 13409 N N . LYS C 1 483 ? 104.409 21.803 21.629 1.00 17.94 483 LYS C N 1
ATOM 13410 C CA . LYS C 1 483 ? 105.759 21.280 21.455 1.00 18.10 483 LYS C CA 1
ATOM 13411 C C . LYS C 1 483 ? 106.302 21.422 20.037 1.00 24.93 483 LYS C C 1
ATOM 13412 O O . LYS C 1 483 ? 107.527 21.578 19.870 1.00 23.05 483 LYS C O 1
ATOM 13418 N N . THR C 1 484 ? 105.425 21.334 19.018 1.00 20.03 484 THR C N 1
ATOM 13419 C CA . THR C 1 484 ? 105.838 21.153 17.623 1.00 19.49 484 THR C CA 1
ATOM 13420 C C . THR C 1 484 ? 105.451 22.300 16.722 1.00 20.37 484 THR C C 1
ATOM 13421 O O . THR C 1 484 ? 105.939 22.355 15.587 1.00 17.43 484 THR C O 1
ATOM 13425 N N . HIS C 1 485 ? 104.594 23.207 17.186 1.00 19.15 485 HIS C N 1
ATOM 13426 C CA . HIS C 1 485 ? 103.978 24.230 16.353 1.00 21.54 485 HIS C CA 1
ATOM 13427 C C . HIS C 1 485 ? 103.215 23.613 15.172 1.00 17.78 485 HIS C C 1
ATOM 13428 O O . HIS C 1 485 ? 103.078 24.250 14.137 1.00 18.49 485 HIS C O 1
ATOM 13435 N N . GLN C 1 486 ? 102.811 22.352 15.282 1.00 18.75 486 GLN C N 1
ATOM 13436 C CA . GLN C 1 486 ? 101.947 21.667 14.314 1.00 18.33 486 GLN C CA 1
ATOM 13437 C C . GLN C 1 486 ? 100.774 21.052 15.054 1.00 20.69 486 GLN C C 1
ATOM 13438 O O . GLN C 1 486 ? 100.886 20.722 16.240 1.00 17.32 486 GLN C O 1
ATOM 13444 N N . THR C 1 487 ? 99.639 20.893 14.357 1.00 18.96 487 THR C N 1
ATOM 13445 C CA . THR C 1 487 ? 98.550 20.130 14.969 1.00 18.68 487 THR C CA 1
ATOM 13446 C C . THR C 1 487 ? 98.793 18.639 14.740 1.00 22.74 487 THR C C 1
ATOM 13447 O O . THR C 1 487 ? 99.477 18.244 13.787 1.00 20.51 487 THR C O 1
ATOM 13451 N N . ARG C 1 488 ? 98.260 17.809 15.649 1.00 16.88 488 ARG C N 1
ATOM 13452 C CA . ARG C 1 488 ? 98.481 16.366 15.603 1.00 15.08 488 ARG C CA 1
ATOM 13453 C C . ARG C 1 488 ? 98.183 15.741 14.226 1.00 18.25 488 ARG C C 1
ATOM 13454 O O . ARG C 1 488 ? 98.945 14.902 13.730 1.00 18.27 488 ARG C O 1
ATOM 13462 N N . PHE C 1 489 ? 97.047 16.069 13.636 1.00 18.28 489 PHE C N 1
ATOM 13463 C CA . PHE C 1 489 ? 96.594 15.421 12.406 1.00 17.89 489 PHE C CA 1
ATOM 13464 C C . PHE C 1 489 ? 96.357 16.485 11.370 1.00 15.55 489 PHE C C 1
ATOM 13465 O O . PHE C 1 489 ? 96.513 17.661 11.651 1.00 16.52 489 PHE C O 1
ATOM 13473 N N . THR C 1 490 ? 96.006 16.070 10.157 1.00 14.79 490 THR C N 1
ATOM 13474 C CA . THR C 1 490 ? 95.617 17.045 9.144 1.00 17.46 490 THR C CA 1
ATOM 13475 C C . THR C 1 490 ? 94.397 17.831 9.604 1.00 18.00 490 THR C C 1
ATOM 13476 O O . THR C 1 490 ? 93.352 17.227 9.867 1.00 17.97 490 THR C O 1
ATOM 13480 N N . PRO C 1 491 ? 94.472 19.157 9.679 1.00 19.19 491 PRO C N 1
ATOM 13481 C CA . PRO C 1 491 ? 93.283 19.988 9.965 1.00 17.42 491 PRO C CA 1
ATOM 13482 C C . PRO C 1 491 ? 92.589 20.392 8.682 1.00 16.69 491 PRO C C 1
ATOM 13483 O O . PRO C 1 491 ? 93.188 20.255 7.606 1.00 17.83 491 PRO C O 1
ATOM 13487 N N . PRO C 1 492 ? 91.337 20.913 8.771 1.00 16.32 492 PRO C N 1
ATOM 13488 C CA . PRO C 1 492 ? 90.638 21.486 7.604 1.00 13.02 492 PRO C CA 1
ATOM 13489 C C . PRO C 1 492 ? 91.215 22.864 7.263 1.00 16.13 492 PRO C C 1
ATOM 13490 O O . PRO C 1 492 ? 90.754 23.935 7.685 1.00 16.72 492 PRO C O 1
ATOM 13494 N N . VAL C 1 493 ? 92.311 22.803 6.510 1.00 16.25 493 VAL C N 1
ATOM 13495 C CA . VAL C 1 493 ? 93.120 23.971 6.171 1.00 14.85 493 VAL C CA 1
ATOM 13496 C C . VAL C 1 493 ? 92.267 25.126 5.684 1.00 17.85 493 VAL C C 1
ATOM 13497 O O . VAL C 1 493 ? 92.292 26.233 6.235 1.00 15.04 493 VAL C O 1
ATOM 13501 N N . GLN C 1 494 ? 91.539 24.892 4.600 1.00 16.78 494 GLN C N 1
ATOM 13502 C CA . GLN C 1 494 ? 90.784 25.955 3.960 1.00 17.45 494 GLN C CA 1
ATOM 13503 C C . GLN C 1 494 ? 89.693 26.502 4.879 1.00 20.21 494 GLN C C 1
ATOM 13504 O O . GLN C 1 494 ? 89.374 27.696 4.823 1.00 16.08 494 GLN C O 1
ATOM 13510 N N . THR C 1 495 ? 89.117 25.649 5.729 1.00 18.49 495 THR C N 1
ATOM 13511 C CA . THR C 1 495 ? 88.130 26.124 6.694 1.00 17.60 495 THR C CA 1
ATOM 13512 C C . THR C 1 495 ? 88.774 27.071 7.683 1.00 16.16 495 THR C C 1
ATOM 13513 O O . THR C 1 495 ? 88.117 27.980 8.184 1.00 14.87 495 THR C O 1
ATOM 13517 N N . MET C 1 496 ? 90.052 26.865 7.972 1.00 16.62 496 MET C N 1
ATOM 13518 C CA . MET C 1 496 ? 90.786 27.721 8.897 1.00 19.23 496 MET C CA 1
ATOM 13519 C C . MET C 1 496 ? 91.153 29.055 8.250 1.00 18.41 496 MET C C 1
ATOM 13520 O O . MET C 1 496 ? 91.102 30.104 8.912 1.00 14.80 496 MET C O 1
ATOM 13525 N N . TYR C 1 497 ? 91.417 29.056 6.942 1.00 14.84 497 TYR C N 1
ATOM 13526 C CA . TYR C 1 497 ? 91.541 30.333 6.243 1.00 18.17 497 TYR C CA 1
ATOM 13527 C C . TYR C 1 497 ? 90.248 31.148 6.344 1.00 16.78 497 TYR C C 1
ATOM 13528 O O . TYR C 1 497 ? 90.283 32.347 6.645 1.00 17.10 497 TYR C O 1
ATOM 13537 N N . ALA C 1 498 ? 89.101 30.502 6.134 1.00 18.42 498 ALA C N 1
ATOM 13538 C CA . ALA C 1 498 ? 87.824 31.182 6.341 1.00 15.46 498 ALA C CA 1
ATOM 13539 C C . ALA C 1 498 ? 87.627 31.590 7.798 1.00 14.41 498 ALA C C 1
ATOM 13540 O O . ALA C 1 498 ? 87.076 32.662 8.069 1.00 16.90 498 ALA C O 1
ATOM 13542 N N . LEU C 1 499 ? 88.052 30.756 8.757 1.00 16.25 499 LEU C N 1
ATOM 13543 C CA . LEU C 1 499 ? 87.900 31.172 10.161 1.00 15.29 499 LEU C CA 1
ATOM 13544 C C . LEU C 1 499 ? 88.697 32.438 10.437 1.00 16.89 499 LEU C C 1
ATOM 13545 O O . LEU C 1 499 ? 88.196 33.370 11.076 1.00 18.82 499 LEU C O 1
ATOM 13550 N N . ARG C 1 500 ? 89.916 32.527 9.896 1.00 15.43 500 ARG C N 1
ATOM 13551 C CA . ARG C 1 500 ? 90.694 33.755 10.056 1.00 17.05 500 ARG C CA 1
ATOM 13552 C C . ARG C 1 500 ? 89.942 34.994 9.556 1.00 16.07 500 ARG C C 1
ATOM 13553 O O . ARG C 1 500 ? 89.940 36.043 10.223 1.00 16.12 500 ARG C O 1
ATOM 13561 N N . GLN C 1 501 ? 89.323 34.913 8.368 1.00 14.75 501 GLN C N 1
ATOM 13562 C CA . GLN C 1 501 ? 88.553 36.051 7.848 1.00 14.82 501 GLN C CA 1
ATOM 13563 C C . GLN C 1 501 ? 87.344 36.352 8.727 1.00 14.83 501 GLN C C 1
ATOM 13564 O O . GLN C 1 501 ? 86.996 37.517 8.952 1.00 13.51 501 GLN C O 1
ATOM 13570 N N . ALA C 1 502 ? 86.663 35.311 9.196 1.00 13.03 502 ALA C N 1
ATOM 13571 C CA . ALA C 1 502 ? 85.538 35.529 10.096 1.00 14.88 502 ALA C CA 1
ATOM 13572 C C . ALA C 1 502 ? 86.003 36.182 11.396 1.00 14.37 502 ALA C C 1
ATOM 13573 O O . ALA C 1 502 ? 85.309 37.039 11.948 1.00 15.35 502 ALA C O 1
ATOM 13575 N N . VAL C 1 503 ? 87.186 35.784 11.897 1.00 15.37 503 VAL C N 1
ATOM 13576 C CA . VAL C 1 503 ? 87.783 36.431 13.075 1.00 17.08 503 VAL C CA 1
ATOM 13577 C C . VAL C 1 503 ? 88.066 37.896 12.779 1.00 19.10 503 VAL C C 1
ATOM 13578 O O . VAL C 1 503 ? 87.730 38.783 13.570 1.00 18.61 503 VAL C O 1
ATOM 13582 N N . LEU C 1 504 ? 88.663 38.179 11.612 1.00 16.02 504 LEU C N 1
ATOM 13583 C CA . LEU C 1 504 ? 88.940 39.571 11.254 1.00 16.94 504 LEU C CA 1
ATOM 13584 C C . LEU C 1 504 ? 87.660 40.386 11.190 1.00 16.18 504 LEU C C 1
ATOM 13585 O O . LEU C 1 504 ? 87.617 41.553 11.614 1.00 16.29 504 LEU C O 1
ATOM 13590 N N . GLU C 1 505 ? 86.595 39.788 10.686 1.00 18.81 505 GLU C N 1
ATOM 13591 C CA . GLU C 1 505 ? 85.360 40.560 10.547 1.00 17.64 505 GLU C CA 1
ATOM 13592 C C . GLU C 1 505 ? 84.608 40.690 11.867 1.00 18.46 505 GLU C C 1
ATOM 13593 O O . GLU C 1 505 ? 83.854 41.655 12.028 1.00 18.07 505 GLU C O 1
ATOM 13599 N N . THR C 1 506 ? 84.814 39.756 12.806 1.00 17.44 506 THR C N 1
ATOM 13600 C CA . THR C 1 506 ? 84.295 39.921 14.167 1.00 17.60 506 THR C CA 1
ATOM 13601 C C . THR C 1 506 ? 85.035 41.044 14.878 1.00 18.71 506 THR C C 1
ATOM 13602 O O . THR C 1 506 ? 84.426 41.884 15.558 1.00 18.86 506 THR C O 1
ATOM 13606 N N . LYS C 1 507 ? 86.357 41.082 14.717 1.00 18.35 507 LYS C N 1
ATOM 13607 C CA . LYS C 1 507 ? 87.108 42.203 15.261 1.00 21.00 507 LYS C CA 1
ATOM 13608 C C . LYS C 1 507 ? 86.632 43.523 14.665 1.00 19.72 507 LYS C C 1
ATOM 13609 O O . LYS C 1 507 ? 86.541 44.526 15.378 1.00 20.15 507 LYS C O 1
ATOM 13615 N N . GLN C 1 508 ? 86.276 43.531 13.367 1.00 20.55 508 GLN C N 1
ATOM 13616 C CA . GLN C 1 508 ? 85.787 44.753 12.724 1.00 18.63 508 GLN C CA 1
ATOM 13617 C C . GLN C 1 508 ? 84.420 45.159 13.275 1.00 23.24 508 GLN C C 1
ATOM 13618 O O . GLN C 1 508 ? 84.191 46.338 13.595 1.00 24.32 508 GLN C O 1
ATOM 13624 N N . GLU C 1 509 ? 83.491 44.197 13.397 1.00 20.82 509 GLU C N 1
ATOM 13625 C CA . GLU C 1 509 ? 82.174 44.556 13.913 1.00 22.50 509 GLU C CA 1
ATOM 13626 C C . GLU C 1 509 ? 82.221 44.871 15.405 1.00 20.26 509 GLU C C 1
ATOM 13627 O O . GLU C 1 509 ? 81.609 45.857 15.847 1.00 22.03 509 GLU C O 1
ATOM 13633 N N . THR C 1 510 ? 82.982 44.067 16.165 1.00 17.65 510 THR C N 1
ATOM 13634 C CA . THR C 1 510 ? 83.013 43.852 17.617 1.00 18.37 510 THR C CA 1
ATOM 13635 C C . THR C 1 510 ? 81.861 42.982 18.094 1.00 18.09 510 THR C C 1
ATOM 13636 O O . THR C 1 510 ? 80.736 43.045 17.571 1.00 17.53 510 THR C O 1
ATOM 13640 N N . VAL C 1 511 ? 82.128 42.203 19.143 1.00 17.61 511 VAL C N 1
ATOM 13641 C CA . VAL C 1 511 ? 81.077 41.347 19.684 1.00 17.73 511 VAL C CA 1
ATOM 13642 C C . VAL C 1 511 ? 79.909 42.185 20.220 1.00 21.94 511 VAL C C 1
ATOM 13643 O O . VAL C 1 511 ? 78.735 41.843 19.999 1.00 20.82 511 VAL C O 1
ATOM 13647 N N . GLN C 1 512 ? 80.199 43.324 20.880 1.00 19.82 512 GLN C N 1
ATOM 13648 C CA . GLN C 1 512 ? 79.110 44.173 21.384 1.00 23.92 512 GLN C CA 1
ATOM 13649 C C . GLN C 1 512 ? 78.173 44.641 20.259 1.00 24.27 512 GLN C C 1
ATOM 13650 O O . GLN C 1 512 ? 76.944 44.571 20.385 1.00 24.53 512 GLN C O 1
ATOM 13656 N N . LYS C 1 513 ? 78.727 45.129 19.152 1.00 20.22 513 LYS C N 1
ATOM 13657 C CA . LYS C 1 513 ? 77.844 45.569 18.072 1.00 24.44 513 LYS C CA 1
ATOM 13658 C C . LYS C 1 513 ? 77.120 44.404 17.387 1.00 20.65 513 LYS C C 1
ATOM 13659 O O . LYS C 1 513 ? 75.992 44.581 16.906 1.00 23.73 513 LYS C O 1
ATOM 13665 N N . ARG C 1 514 ? 77.729 43.216 17.333 1.00 19.43 514 ARG C N 1
ATOM 13666 C CA . ARG C 1 514 ? 77.047 42.053 16.767 1.00 18.24 514 ARG C CA 1
ATOM 13667 C C . ARG C 1 514 ? 75.848 41.645 17.612 1.00 19.53 514 ARG C C 1
ATOM 13668 O O . ARG C 1 514 ? 74.786 41.299 17.080 1.00 21.26 514 ARG C O 1
ATOM 13676 N N . TYR C 1 515 ? 76.025 41.629 18.929 1.00 22.81 515 TYR C N 1
ATOM 13677 C CA . TYR C 1 515 ? 74.921 41.415 19.854 1.00 21.63 515 TYR C CA 1
ATOM 13678 C C . TYR C 1 515 ? 73.792 42.392 19.584 1.00 19.50 515 TYR C C 1
ATOM 13679 O O . TYR C 1 515 ? 72.623 42.010 19.552 1.00 22.23 515 TYR C O 1
ATOM 13688 N N . GLU C 1 516 ? 74.128 43.658 19.362 1.00 23.41 516 GLU C N 1
ATOM 13689 C CA . GLU C 1 516 ? 73.106 44.653 19.078 1.00 27.67 516 GLU C CA 1
ATOM 13690 C C . GLU C 1 516 ? 72.399 44.343 17.769 1.00 20.98 516 GLU C C 1
ATOM 13691 O O . GLU C 1 516 ? 71.171 44.438 17.683 1.00 21.60 516 GLU C O 1
ATOM 13697 N N . ARG C 1 517 ? 73.151 43.940 16.750 1.00 20.39 517 ARG C N 1
ATOM 13698 C CA . ARG C 1 517 ? 72.538 43.615 15.461 1.00 19.38 517 ARG C CA 1
ATOM 13699 C C . ARG C 1 517 ? 71.582 42.438 15.595 1.00 19.25 517 ARG C C 1
ATOM 13700 O O . ARG C 1 517 ? 70.437 42.472 15.105 1.00 19.16 517 ARG C O 1
ATOM 13708 N N . TYR C 1 518 ? 72.054 41.369 16.224 1.00 22.51 518 TYR C N 1
ATOM 13709 C CA . TYR C 1 518 ? 71.220 40.198 16.453 1.00 18.76 518 TYR C CA 1
ATOM 13710 C C . TYR C 1 518 ? 69.963 40.587 17.231 1.00 20.62 518 TYR C C 1
ATOM 13711 O O . TYR C 1 518 ? 68.843 40.267 16.830 1.00 17.93 518 TYR C O 1
ATOM 13720 N N . THR C 1 519 ? 70.148 41.291 18.350 1.00 20.53 519 THR C N 1
ATOM 13721 C CA . THR C 1 519 ? 69.027 41.711 19.176 1.00 21.71 519 THR C CA 1
ATOM 13722 C C . THR C 1 519 ? 68.073 42.603 18.386 1.00 21.90 519 THR C C 1
ATOM 13723 O O . THR C 1 519 ? 66.851 42.509 18.536 1.00 22.81 519 THR C O 1
ATOM 13727 N N . ALA C 1 520 ? 68.620 43.468 17.528 1.00 26.40 520 ALA C N 1
ATOM 13728 C CA . ALA C 1 520 ? 67.793 44.314 16.674 1.00 20.09 520 ALA C CA 1
ATOM 13729 C C . ALA C 1 520 ? 66.865 43.485 15.796 1.00 23.31 520 ALA C C 1
ATOM 13730 O O . ALA C 1 520 ? 65.657 43.774 15.675 1.00 19.60 520 ALA C O 1
ATOM 13732 N N . CYS C 1 521 ? 67.407 42.442 15.170 1.00 22.09 521 CYS C N 1
ATOM 13733 C CA . CYS C 1 521 ? 66.559 41.561 14.383 1.00 19.79 521 CYS C CA 1
ATOM 13734 C C . CYS C 1 521 ? 65.541 40.854 15.268 1.00 21.59 521 CYS C C 1
ATOM 13735 O O . CYS C 1 521 ? 64.360 40.754 14.909 1.00 19.64 521 CYS C O 1
ATOM 13738 N N . TRP C 1 522 ? 65.988 40.346 16.425 1.00 20.58 522 TRP C N 1
ATOM 13739 C CA . TRP C 1 522 ? 65.085 39.666 17.354 1.00 19.21 522 TRP C CA 1
ATOM 13740 C C . TRP C 1 522 ? 63.933 40.580 17.777 1.00 23.08 522 TRP C C 1
ATOM 13741 O O . TRP C 1 522 ? 62.773 40.144 17.821 1.00 24.67 522 TRP C O 1
ATOM 13752 N N . ASN C 1 523 ? 64.222 41.854 18.063 1.00 22.48 523 ASN C N 1
ATOM 13753 C CA . ASN C 1 523 ? 63.147 42.796 18.402 1.00 27.10 523 ASN C CA 1
ATOM 13754 C C . ASN C 1 523 ? 62.117 42.879 17.285 1.00 26.58 523 ASN C C 1
ATOM 13755 O O . ASN C 1 523 ? 60.900 42.854 17.530 1.00 23.65 523 ASN C O 1
ATOM 13760 N N . ILE C 1 524 ? 62.584 42.989 16.043 1.00 25.38 524 ILE C N 1
ATOM 13761 C CA . ILE C 1 524 ? 61.663 43.108 14.909 1.00 19.57 524 ILE C CA 1
ATOM 13762 C C . ILE C 1 524 ? 60.760 41.885 14.848 1.00 23.15 524 ILE C C 1
ATOM 13763 O O . ILE C 1 524 ? 59.532 41.988 14.688 1.00 27.02 524 ILE C O 1
ATOM 13768 N N . LEU C 1 525 ? 61.365 40.706 14.984 1.00 24.55 525 LEU C N 1
ATOM 13769 C CA . LEU C 1 525 ? 60.630 39.444 14.947 1.00 22.77 525 LEU C CA 1
ATOM 13770 C C . LEU C 1 525 ? 59.619 39.351 16.079 1.00 24.76 525 LEU C C 1
ATOM 13771 O O . LEU C 1 525 ? 58.486 38.876 15.877 1.00 25.10 525 LEU C O 1
ATOM 13776 N N . VAL C 1 526 ? 60.033 39.740 17.290 1.00 25.65 526 VAL C N 1
ATOM 13777 C CA . VAL C 1 526 ? 59.156 39.623 18.445 1.00 25.63 526 VAL C CA 1
ATOM 13778 C C . VAL C 1 526 ? 57.946 40.532 18.291 1.00 26.52 526 VAL C C 1
ATOM 13779 O O . VAL C 1 526 ? 56.809 40.123 18.560 1.00 25.51 526 VAL C O 1
ATOM 13783 N N . ALA C 1 527 ? 58.160 41.758 17.809 1.00 25.13 527 ALA C N 1
ATOM 13784 C CA . ALA C 1 527 ? 57.045 42.680 17.638 1.00 27.01 527 ALA C CA 1
ATOM 13785 C C . ALA C 1 527 ? 56.039 42.172 16.604 1.00 27.91 527 ALA C C 1
ATOM 13786 O O . ALA C 1 527 ? 54.826 42.395 16.754 1.00 23.88 527 ALA C O 1
ATOM 13788 N N . ALA C 1 528 ? 56.520 41.487 15.556 1.00 24.25 528 ALA C N 1
ATOM 13789 C CA . ALA C 1 528 ? 55.645 40.918 14.534 1.00 27.37 528 ALA C CA 1
ATOM 13790 C C . ALA C 1 528 ? 54.934 39.674 15.049 1.00 28.13 528 ALA C C 1
ATOM 13791 O O . ALA C 1 528 ? 53.759 39.451 14.735 1.00 29.07 528 ALA C O 1
ATOM 13793 N N . ILE C 1 529 ? 55.647 38.859 15.835 1.00 26.90 529 ILE C N 1
ATOM 13794 C CA . ILE C 1 529 ? 55.043 37.724 16.529 1.00 26.95 529 ILE C CA 1
ATOM 13795 C C . ILE C 1 529 ? 53.821 38.183 17.323 1.00 28.86 529 ILE C C 1
ATOM 13796 O O . ILE C 1 529 ? 52.740 37.584 17.258 1.00 26.03 529 ILE C O 1
ATOM 13801 N N . LYS C 1 530 ? 53.986 39.259 18.097 1.00 27.29 530 LYS C N 1
ATOM 13802 C CA . LYS C 1 530 ? 52.894 39.713 18.946 1.00 28.36 530 LYS C CA 1
ATOM 13803 C C . LYS C 1 530 ? 51.739 40.250 18.115 1.00 29.79 530 LYS C C 1
ATOM 13804 O O . LYS C 1 530 ? 50.578 39.941 18.410 1.00 30.14 530 LYS C O 1
ATOM 13810 N N . LYS C 1 531 ? 52.043 41.051 17.075 1.00 26.10 531 LYS C N 1
ATOM 13811 C CA . LYS C 1 531 ? 51.004 41.588 16.201 1.00 30.81 531 LYS C CA 1
ATOM 13812 C C . LYS C 1 531 ? 50.140 40.490 15.595 1.00 32.84 531 LYS C C 1
ATOM 13813 O O . LYS C 1 531 ? 48.934 40.691 15.394 1.00 28.29 531 LYS C O 1
ATOM 13819 N N . LEU C 1 532 ? 50.733 39.335 15.296 1.00 25.69 532 LEU C N 1
ATOM 13820 C CA . LEU C 1 532 ? 50.023 38.222 14.700 1.00 28.64 532 LEU C CA 1
ATOM 13821 C C . LEU C 1 532 ? 49.284 37.375 15.728 1.00 27.59 532 LEU C C 1
ATOM 13822 O O . LEU C 1 532 ? 48.504 36.500 15.347 1.00 23.37 532 LEU C O 1
ATOM 13827 N N . GLY C 1 533 ? 49.525 37.594 17.017 1.00 28.66 533 GLY C N 1
ATOM 13828 C CA . GLY C 1 533 ? 48.921 36.752 18.017 1.00 30.10 533 GLY C CA 1
ATOM 13829 C C . GLY C 1 533 ? 49.635 35.446 18.226 1.00 32.85 533 GLY C C 1
ATOM 13830 O O . GLY C 1 533 ? 49.062 34.547 18.847 1.00 31.24 533 GLY C O 1
ATOM 13831 N N . LEU C 1 534 ? 50.856 35.301 17.710 1.00 23.99 534 LEU C N 1
ATOM 13832 C CA . LEU C 1 534 ? 51.628 34.086 17.945 1.00 27.38 534 LEU C CA 1
ATOM 13833 C C . LEU C 1 534 ? 52.198 34.123 19.359 1.00 27.93 534 LEU C C 1
ATOM 13834 O O . LEU C 1 534 ? 52.397 35.195 19.930 1.00 24.32 534 LEU C O 1
ATOM 13839 N N . LYS C 1 535 ? 52.449 32.946 19.933 1.00 24.21 535 LYS C N 1
ATOM 13840 C CA . LYS C 1 535 ? 52.970 32.872 21.290 1.00 23.66 535 LYS C CA 1
ATOM 13841 C C . LYS C 1 535 ? 54.369 32.267 21.310 1.00 23.85 535 LYS C C 1
ATOM 13842 O O . LYS C 1 535 ? 54.651 31.280 20.614 1.00 21.84 535 LYS C O 1
ATOM 13848 N N . MET C 1 536 ? 55.222 32.860 22.133 1.00 23.18 536 MET C N 1
ATOM 13849 C CA . MET C 1 536 ? 56.589 32.394 22.327 1.00 19.55 536 MET C CA 1
ATOM 13850 C C . MET C 1 536 ? 56.609 31.389 23.466 1.00 24.08 536 MET C C 1
ATOM 13851 O O . MET C 1 536 ? 55.887 31.532 24.463 1.00 19.88 536 MET C O 1
ATOM 13856 N N . LEU C 1 537 ? 57.409 30.342 23.294 1.00 22.93 537 LEU C N 1
ATOM 13857 C CA . LEU C 1 537 ? 57.450 29.273 24.283 1.00 23.44 537 LEU C CA 1
ATOM 13858 C C . LEU C 1 537 ? 58.233 29.667 25.527 1.00 23.05 537 LEU C C 1
ATOM 13859 O O . LEU C 1 537 ? 57.902 29.224 26.640 1.00 21.97 537 LEU C O 1
ATOM 13864 N N . VAL C 1 538 ? 59.272 30.479 25.345 1.00 21.87 538 VAL C N 1
ATOM 13865 C CA . VAL C 1 538 ? 60.137 30.960 26.411 1.00 22.87 538 VAL C CA 1
ATOM 13866 C C . VAL C 1 538 ? 59.804 32.424 26.653 1.00 20.62 538 VAL C C 1
ATOM 13867 O O . VAL C 1 538 ? 59.617 33.195 25.703 1.00 21.25 538 VAL C O 1
ATOM 13871 N N . LYS C 1 539 ? 59.742 32.803 27.925 1.00 20.88 539 LYS C N 1
ATOM 13872 C CA . LYS C 1 539 ? 59.508 34.195 28.279 1.00 21.08 539 LYS C CA 1
ATOM 13873 C C . LYS C 1 539 ? 60.656 35.086 27.808 1.00 25.43 539 LYS C C 1
ATOM 13874 O O . LYS C 1 539 ? 61.832 34.727 27.928 1.00 26.16 539 LYS C O 1
ATOM 13880 N N . GLU C 1 540 ? 60.302 36.271 27.291 1.00 26.16 540 GLU C N 1
ATOM 13881 C CA . GLU C 1 540 ? 61.292 37.179 26.719 1.00 25.91 540 GLU C CA 1
ATOM 13882 C C . GLU C 1 540 ? 62.482 37.378 27.642 1.00 28.51 540 GLU C C 1
ATOM 13883 O O . GLU C 1 540 ? 63.625 37.422 27.183 1.00 26.28 540 GLU C O 1
ATOM 13889 N N . GLU C 1 541 ? 62.239 37.532 28.947 1.00 24.20 541 GLU C N 1
ATOM 13890 C CA . GLU C 1 541 ? 63.358 37.833 29.837 1.00 25.05 541 GLU C CA 1
ATOM 13891 C C . GLU C 1 541 ? 64.343 36.674 29.955 1.00 22.31 541 GLU C C 1
ATOM 13892 O O . GLU C 1 541 ? 65.479 36.893 30.381 1.00 28.29 541 GLU C O 1
ATOM 13898 N N . HIS C 1 542 ? 63.950 35.453 29.606 1.00 20.29 542 HIS C N 1
ATOM 13899 C CA . HIS C 1 542 ? 64.842 34.299 29.699 1.00 23.72 542 HIS C CA 1
ATOM 13900 C C . HIS C 1 542 ? 65.402 33.843 28.342 1.00 22.40 542 HIS C C 1
ATOM 13901 O O . HIS C 1 542 ? 66.035 32.785 28.280 1.00 20.06 542 HIS C O 1
ATOM 13908 N N . GLN C 1 543 ? 65.156 34.597 27.265 1.00 24.04 543 GLN C N 1
ATOM 13909 C CA . GLN C 1 543 ? 65.622 34.286 25.916 1.00 23.76 543 GLN C CA 1
ATOM 13910 C C . GLN C 1 543 ? 67.030 34.840 25.651 1.00 20.67 543 GLN C C 1
ATOM 13911 O O . GLN C 1 543 ? 67.484 35.789 26.285 1.00 19.37 543 GLN C O 1
ATOM 13917 N N . SER C 1 544 ? 67.696 34.238 24.666 1.00 20.47 544 SER C N 1
ATOM 13918 C CA . SER C 1 544 ? 69.042 34.609 24.246 1.00 20.56 544 SER C CA 1
ATOM 13919 C C . SER C 1 544 ? 69.066 35.777 23.261 1.00 17.90 544 SER C C 1
ATOM 13920 O O . SER C 1 544 ? 70.112 36.402 23.113 1.00 22.50 544 SER C O 1
ATOM 13923 N N . HIS C 1 545 ? 67.946 36.072 22.595 1.00 20.60 545 HIS C N 1
ATOM 13924 C CA . HIS C 1 545 ? 67.801 36.932 21.406 1.00 18.63 545 HIS C CA 1
ATOM 13925 C C . HIS C 1 545 ? 68.383 36.352 20.121 1.00 20.50 545 HIS C C 1
ATOM 13926 O O . HIS C 1 545 ? 68.445 37.075 19.110 1.00 21.65 545 HIS C O 1
ATOM 13933 N N . PHE C 1 546 ? 68.793 35.083 20.111 1.00 20.83 546 PHE C N 1
ATOM 13934 C CA . PHE C 1 546 ? 69.451 34.457 18.960 1.00 19.94 546 PHE C CA 1
ATOM 13935 C C . PHE C 1 546 ? 68.573 33.468 18.202 1.00 21.89 546 PHE C C 1
ATOM 13936 O O . PHE C 1 546 ? 68.746 33.304 16.990 1.00 19.60 546 PHE C O 1
ATOM 13944 N N . ILE C 1 547 ? 67.631 32.811 18.879 1.00 22.80 547 ILE C N 1
ATOM 13945 C CA . ILE C 1 547 ? 66.661 31.951 18.233 1.00 18.43 547 ILE C CA 1
ATOM 13946 C C . ILE C 1 547 ? 65.351 32.018 19.020 1.00 20.30 547 ILE C C 1
ATOM 13947 O O . ILE C 1 547 ? 65.354 32.024 20.252 1.00 17.12 547 ILE C O 1
ATOM 13952 N N . THR C 1 548 ? 64.222 32.109 18.311 1.00 18.12 548 THR C N 1
ATOM 13953 C CA . THR C 1 548 ? 62.923 32.195 18.977 1.00 20.00 548 THR C CA 1
ATOM 13954 C C . THR C 1 548 ? 62.053 30.988 18.637 1.00 21.50 548 THR C C 1
ATOM 13955 O O . THR C 1 548 ? 61.692 30.769 17.468 1.00 17.64 548 THR C O 1
ATOM 13959 N N . ALA C 1 549 ? 61.697 30.222 19.674 1.00 19.72 549 ALA C N 1
ATOM 13960 C CA . ALA C 1 549 ? 60.786 29.098 19.543 1.00 18.45 549 ALA C CA 1
ATOM 13961 C C . ALA C 1 549 ? 59.348 29.599 19.665 1.00 20.65 549 ALA C C 1
ATOM 13962 O O . ALA C 1 549 ? 58.964 30.180 20.694 1.00 18.22 549 ALA C O 1
ATOM 13964 N N . ILE C 1 550 ? 58.561 29.357 18.620 1.00 20.31 550 ILE C N 1
ATOM 13965 C CA . ILE C 1 550 ? 57.209 29.893 18.481 1.00 20.37 550 ILE C CA 1
ATOM 13966 C C . ILE C 1 550 ? 56.226 28.744 18.449 1.00 23.64 550 ILE C C 1
ATOM 13967 O O . ILE C 1 550 ? 56.421 27.781 17.698 1.00 22.61 550 ILE C O 1
ATOM 13972 N N . LEU C 1 551 ? 55.146 28.861 19.228 1.00 22.04 551 LEU C N 1
ATOM 13973 C CA . LEU C 1 551 ? 54.150 27.801 19.251 1.00 20.32 551 LEU C CA 1
ATOM 13974 C C . LEU C 1 551 ? 53.486 27.683 17.886 1.00 22.97 551 LEU C C 1
ATOM 13975 O O . LEU C 1 551 ? 53.135 28.685 17.251 1.00 22.11 551 LEU C O 1
ATOM 13980 N N . GLU C 1 552 ? 53.333 26.462 17.417 1.00 19.95 552 GLU C N 1
ATOM 13981 C CA . GLU C 1 552 ? 52.684 26.315 16.134 1.00 24.31 552 GLU C CA 1
ATOM 13982 C C . GLU C 1 552 ? 51.207 26.662 16.298 1.00 25.04 552 GLU C C 1
ATOM 13983 O O . GLU C 1 552 ? 50.661 26.482 17.390 1.00 22.71 552 GLU C O 1
ATOM 13989 N N . PRO C 1 553 ? 50.581 27.265 15.283 1.00 22.41 553 PRO C N 1
ATOM 13990 C CA . PRO C 1 553 ? 49.142 27.586 15.377 1.00 24.90 553 PRO C CA 1
ATOM 13991 C C . PRO C 1 553 ? 48.273 26.336 15.335 1.00 26.00 553 PRO C C 1
ATOM 13992 O O . PRO C 1 553 ? 48.585 25.346 14.661 1.00 27.14 553 PRO C O 1
ATOM 13996 N N . GLU C 1 554 ? 47.135 26.404 16.034 1.00 25.87 554 GLU C N 1
ATOM 13997 C CA . GLU C 1 554 ? 46.303 25.216 16.181 1.00 24.79 554 GLU C CA 1
ATOM 13998 C C . GLU C 1 554 ? 45.543 24.866 14.904 1.00 28.35 554 GLU C C 1
ATOM 13999 O O . GLU C 1 554 ? 45.202 23.690 14.706 1.00 27.87 554 GLU C O 1
ATOM 14005 N N . THR C 1 555 ? 45.275 25.852 14.041 1.00 23.87 555 THR C N 1
ATOM 14006 C CA . THR C 1 555 ? 44.404 25.622 12.891 1.00 23.08 555 THR C CA 1
ATOM 14007 C C . THR C 1 555 ? 44.958 24.471 12.044 1.00 25.83 555 THR C C 1
ATOM 14008 O O . THR C 1 555 ? 46.178 24.358 11.854 1.00 21.21 555 THR C O 1
ATOM 14012 N N . PRO C 1 556 ? 44.102 23.571 11.574 1.00 25.66 556 PRO C N 1
ATOM 14013 C CA . PRO C 1 556 ? 44.575 22.503 10.689 1.00 25.38 556 PRO C CA 1
ATOM 14014 C C . PRO C 1 556 ? 45.214 23.013 9.413 1.00 20.93 556 PRO C C 1
ATOM 14015 O O . PRO C 1 556 ? 45.998 22.279 8.802 1.00 26.63 556 PRO C O 1
ATOM 14019 N N . LYS C 1 557 ? 44.916 24.242 8.999 1.00 18.58 557 LYS C N 1
ATOM 14020 C CA . LYS C 1 557 ? 45.479 24.798 7.776 1.00 20.35 557 LYS C CA 1
ATOM 14021 C C . LYS C 1 557 ? 46.982 25.045 7.897 1.00 22.91 557 LYS C C 1
ATOM 14022 O O . LYS C 1 557 ? 47.647 25.179 6.864 1.00 20.69 557 LYS C O 1
ATOM 14028 N N . TYR C 1 558 ? 47.519 25.117 9.119 1.00 18.65 558 TYR C N 1
ATOM 14029 C CA . TYR C 1 558 ? 48.969 25.315 9.304 1.00 20.36 558 TYR C CA 1
ATOM 14030 C C . TYR C 1 558 ? 49.749 24.023 9.073 1.00 20.79 558 TYR C C 1
ATOM 14031 O O . TYR C 1 558 ? 49.315 22.947 9.480 1.00 18.68 558 TYR C O 1
ATOM 14040 N N . SER C 1 559 ? 50.942 24.135 8.466 1.00 21.89 559 SER C N 1
ATOM 14041 C CA . SER C 1 559 ? 51.944 23.066 8.580 1.00 20.16 559 SER C CA 1
ATOM 14042 C C . SER C 1 559 ? 53.328 23.687 8.515 1.00 19.84 559 SER C C 1
ATOM 14043 O O . SER C 1 559 ? 53.530 24.706 7.847 1.00 18.37 559 SER C O 1
ATOM 14046 N N . PHE C 1 560 ? 54.287 23.060 9.194 1.00 22.32 560 PHE C N 1
ATOM 14047 C CA . PHE C 1 560 ? 55.653 23.547 9.047 1.00 18.04 560 PHE C CA 1
ATOM 14048 C C . PHE C 1 560 ? 56.085 23.487 7.591 1.00 19.95 560 PHE C C 1
ATOM 14049 O O . PHE C 1 560 ? 56.718 24.422 7.093 1.00 19.59 560 PHE C O 1
ATOM 14057 N N . GLU C 1 561 ? 55.729 22.407 6.889 1.00 20.97 561 GLU C N 1
ATOM 14058 C CA . GLU C 1 561 ? 56.144 22.235 5.494 1.00 21.10 561 GLU C CA 1
ATOM 14059 C C . GLU C 1 561 ? 55.655 23.377 4.608 1.00 23.51 561 GLU C C 1
ATOM 14060 O O . GLU C 1 561 ? 56.429 23.937 3.821 1.00 17.04 561 GLU C O 1
ATOM 14066 N N . ALA C 1 562 ? 54.360 23.731 4.702 1.00 18.36 562 ALA C N 1
ATOM 14067 C CA . ALA C 1 562 ? 53.849 24.834 3.891 1.00 20.57 562 ALA C CA 1
ATOM 14068 C C . ALA C 1 562 ? 54.579 26.139 4.193 1.00 21.14 562 ALA C C 1
ATOM 14069 O O . ALA C 1 562 ? 54.994 26.863 3.274 1.00 21.39 562 ALA C O 1
ATOM 14071 N N . LEU C 1 563 ? 54.715 26.475 5.481 1.00 17.37 563 LEU C N 1
ATOM 14072 C CA . LEU C 1 563 ? 55.342 27.731 5.853 1.00 18.19 563 LEU C CA 1
ATOM 14073 C C . LEU C 1 563 ? 56.798 27.755 5.401 1.00 19.76 563 LEU C C 1
ATOM 14074 O O . LEU C 1 563 ? 57.261 28.754 4.850 1.00 18.86 563 LEU C O 1
ATOM 14079 N N . HIS C 1 564 ? 57.508 26.635 5.594 1.00 16.93 564 HIS C N 1
ATOM 14080 C CA . HIS C 1 564 ? 58.910 26.527 5.199 1.00 18.02 564 HIS C CA 1
ATOM 14081 C C . HIS C 1 564 ? 59.075 26.672 3.694 1.00 21.63 564 HIS C C 1
ATOM 14082 O O . HIS C 1 564 ? 59.986 27.364 3.223 1.00 21.25 564 HIS C O 1
ATOM 14089 N N . ASP C 1 565 ? 58.226 25.991 2.930 1.00 22.07 565 ASP C N 1
ATOM 14090 C CA . ASP C 1 565 ? 58.342 26.029 1.478 1.00 22.68 565 ASP C CA 1
ATOM 14091 C C . ASP C 1 565 ? 58.005 27.407 0.939 1.00 23.82 565 ASP C C 1
ATOM 14092 O O . ASP C 1 565 ? 58.693 27.906 0.048 1.00 22.91 565 ASP C O 1
ATOM 14097 N N . PHE C 1 566 ? 56.962 28.051 1.478 1.00 23.52 566 PHE C N 1
ATOM 14098 C CA . PHE C 1 566 ? 56.668 29.425 1.080 1.00 22.11 566 PHE C CA 1
ATOM 14099 C C . PHE C 1 566 ? 57.820 30.383 1.430 1.00 20.45 566 PHE C C 1
ATOM 14100 O O . PHE C 1 566 ? 58.217 31.222 0.607 1.00 20.08 566 PHE C O 1
ATOM 14108 N N . ALA C 1 567 ? 58.347 30.309 2.663 1.00 18.22 567 ALA C N 1
ATOM 14109 C CA . ALA C 1 567 ? 59.496 31.156 3.011 1.00 17.70 567 ALA C CA 1
ATOM 14110 C C . ALA C 1 567 ? 60.659 30.952 2.052 1.00 19.55 567 ALA C C 1
ATOM 14111 O O . ALA C 1 567 ? 61.321 31.923 1.643 1.00 17.65 567 ALA C O 1
ATOM 14113 N N . ALA C 1 568 ? 60.952 29.691 1.719 1.00 18.34 568 ALA C N 1
ATOM 14114 C CA . ALA C 1 568 ? 62.150 29.394 0.930 1.00 22.53 568 ALA C CA 1
ATOM 14115 C C . ALA C 1 568 ? 62.059 30.004 -0.460 1.00 26.22 568 ALA C C 1
ATOM 14116 O O . ALA C 1 568 ? 63.073 30.459 -1.027 1.00 22.52 568 ALA C O 1
ATOM 14118 N N . GLU C 1 569 ? 60.846 30.050 -1.010 1.00 19.54 569 GLU C N 1
ATOM 14119 C CA . GLU C 1 569 ? 60.639 30.698 -2.295 1.00 21.96 569 GLU C CA 1
ATOM 14120 C C . GLU C 1 569 ? 61.070 32.149 -2.270 1.00 23.62 569 GLU C C 1
ATOM 14121 O O . GLU C 1 569 ? 61.430 32.697 -3.313 1.00 22.84 569 GLU C O 1
ATOM 14127 N N . HIS C 1 570 ? 61.041 32.784 -1.097 1.00 19.78 570 HIS C N 1
ATOM 14128 C CA . HIS C 1 570 ? 61.517 34.151 -0.928 1.00 22.06 570 HIS C CA 1
ATOM 14129 C C . HIS C 1 570 ? 62.884 34.204 -0.264 1.00 20.22 570 HIS C C 1
ATOM 14130 O O . HIS C 1 570 ? 63.225 35.217 0.340 1.00 23.45 570 HIS C O 1
ATOM 14137 N N . SER C 1 571 ? 63.658 33.124 -0.371 1.00 19.85 571 SER C N 1
ATOM 14138 C CA . SER C 1 571 ? 65.064 33.072 0.038 1.00 22.76 571 SER C CA 1
ATOM 14139 C C . SER C 1 571 ? 65.227 33.193 1.550 1.00 22.58 571 SER C C 1
ATOM 14140 O O . SER C 1 571 ? 66.229 33.722 2.023 1.00 19.32 571 SER C O 1
ATOM 14143 N N . PHE C 1 572 ? 64.249 32.709 2.316 1.00 19.74 572 PHE C N 1
ATOM 14144 C CA . PHE C 1 572 ? 64.366 32.573 3.772 1.00 18.88 572 PHE C CA 1
ATOM 14145 C C . PHE C 1 572 ? 64.305 31.097 4.145 1.00 18.50 572 PHE C C 1
ATOM 14146 O O . PHE C 1 572 ? 63.397 30.382 3.695 1.00 22.24 572 PHE C O 1
ATOM 14154 N N . THR C 1 573 ? 65.262 30.630 4.974 1.00 19.34 573 THR C N 1
ATOM 14155 C CA . THR C 1 573 ? 65.280 29.246 5.474 1.00 16.94 573 THR C CA 1
ATOM 14156 C C . THR C 1 573 ? 64.882 29.231 6.956 1.00 19.44 573 THR C C 1
ATOM 14157 O O . THR C 1 573 ? 65.604 29.772 7.801 1.00 18.95 573 THR C O 1
ATOM 14161 N N . ILE C 1 574 ? 63.742 28.625 7.288 1.00 20.23 574 ILE C N 1
ATOM 14162 C CA . ILE C 1 574 ? 63.307 28.539 8.689 1.00 18.70 574 ILE C CA 1
ATOM 14163 C C . ILE C 1 574 ? 63.599 27.140 9.217 1.00 19.17 574 ILE C C 1
ATOM 14164 O O . ILE C 1 574 ? 63.899 26.212 8.466 1.00 23.99 574 ILE C O 1
ATOM 14169 N N . TYR C 1 575 ? 63.436 26.965 10.518 1.00 19.47 575 TYR C N 1
ATOM 14170 C CA . TYR C 1 575 ? 63.917 25.765 11.179 1.00 23.34 575 TYR C CA 1
ATOM 14171 C C . TYR C 1 575 ? 62.786 25.103 11.955 1.00 21.99 575 TYR C C 1
ATOM 14172 O O . TYR C 1 575 ? 61.937 25.798 12.524 1.00 21.40 575 TYR C O 1
ATOM 14181 N N . PRO C 1 576 ? 62.723 23.775 11.974 1.00 22.73 576 PRO C N 1
ATOM 14182 C CA . PRO C 1 576 ? 61.629 23.110 12.692 1.00 29.62 576 PRO C CA 1
ATOM 14183 C C . PRO C 1 576 ? 61.887 23.098 14.192 1.00 25.44 576 PRO C C 1
ATOM 14184 O O . PRO C 1 576 ? 63.019 23.217 14.653 1.00 24.23 576 PRO C O 1
ATOM 14188 N N . GLY C 1 577 ? 60.802 22.973 14.956 1.00 25.62 577 GLY C N 1
ATOM 14189 C CA . GLY C 1 577 ? 60.940 22.782 16.389 1.00 25.25 577 GLY C CA 1
ATOM 14190 C C . GLY C 1 577 ? 61.557 21.439 16.719 1.00 28.82 577 GLY C C 1
ATOM 14191 O O . GLY C 1 577 ? 61.588 20.509 15.906 1.00 30.90 577 GLY C O 1
ATOM 14192 N N . LYS C 1 578 ? 62.034 21.336 17.951 1.00 27.80 578 LYS C N 1
ATOM 14193 C CA . LYS C 1 578 ? 62.881 20.234 18.381 1.00 32.61 578 LYS C CA 1
ATOM 14194 C C . LYS C 1 578 ? 62.261 19.419 19.512 1.00 32.18 578 LYS C C 1
ATOM 14195 O O . LYS C 1 578 ? 62.852 18.416 19.924 1.00 32.44 578 LYS C O 1
ATOM 14201 N N . LEU C 1 579 ? 61.075 19.793 20.003 1.00 30.86 579 LEU C N 1
ATOM 14202 C CA . LEU C 1 579 ? 60.581 19.320 21.293 1.00 30.18 579 LEU C CA 1
ATOM 14203 C C . LEU C 1 579 ? 59.611 18.164 21.102 1.00 30.16 579 LEU C C 1
ATOM 14204 O O . LEU C 1 579 ? 58.822 18.157 20.156 1.00 33.18 579 LEU C O 1
ATOM 14209 N N . GLY C 1 580 ? 59.664 17.191 22.019 1.00 31.64 580 GLY C N 1
ATOM 14210 C CA . GLY C 1 580 ? 58.848 15.993 21.864 1.00 39.33 580 GLY C CA 1
ATOM 14211 C C . GLY C 1 580 ? 57.351 16.207 22.030 1.00 36.58 580 GLY C C 1
ATOM 14212 O O . GLY C 1 580 ? 56.549 15.552 21.355 1.00 41.87 580 GLY C O 1
ATOM 14213 N N . ASN C 1 581 ? 56.949 17.116 22.922 1.00 35.39 581 ASN C N 1
ATOM 14214 C CA . ASN C 1 581 ? 55.561 17.188 23.373 1.00 35.03 581 ASN C CA 1
ATOM 14215 C C . ASN C 1 581 ? 54.915 18.546 23.148 1.00 33.64 581 ASN C C 1
ATOM 14216 O O . ASN C 1 581 ? 53.739 18.720 23.498 1.00 28.61 581 ASN C O 1
ATOM 14221 N N . ILE C 1 582 ? 55.655 19.525 22.624 1.00 28.02 582 ILE C N 1
ATOM 14222 C CA . ILE C 1 582 ? 55.125 20.837 22.273 1.00 28.03 582 ILE C CA 1
ATOM 14223 C C . ILE C 1 582 ? 55.482 21.110 20.820 1.00 32.66 582 ILE C C 1
ATOM 14224 O O . ILE C 1 582 ? 56.653 20.991 20.443 1.00 30.17 582 ILE C O 1
ATOM 14229 N N . ASP C 1 583 ? 54.489 21.480 20.011 1.00 27.40 583 ASP C N 1
ATOM 14230 C CA . ASP C 1 583 ? 54.750 21.775 18.604 1.00 31.07 583 ASP C CA 1
ATOM 14231 C C . ASP C 1 583 ? 55.238 23.207 18.478 1.00 27.62 583 ASP C C 1
ATOM 14232 O O . ASP C 1 583 ? 54.543 24.133 18.904 1.00 25.24 583 ASP C O 1
ATOM 14237 N N . THR C 1 584 ? 56.450 23.388 17.949 1.00 27.36 584 THR C N 1
ATOM 14238 C CA . THR C 1 584 ? 57.027 24.712 17.744 1.00 24.45 584 THR C CA 1
ATOM 14239 C C . THR C 1 584 ? 57.714 24.749 16.388 1.00 24.25 584 THR C C 1
ATOM 14240 O O . THR C 1 584 ? 58.066 23.711 15.829 1.00 26.61 584 THR C O 1
ATOM 14244 N N . PHE C 1 585 ? 57.876 25.957 15.855 1.00 21.29 585 PHE C N 1
ATOM 14245 C CA . PHE C 1 585 ? 58.875 26.234 14.836 1.00 23.08 585 PHE C CA 1
ATOM 14246 C C . PHE C 1 585 ? 59.858 27.268 15.401 1.00 23.72 585 PHE C C 1
ATOM 14247 O O . PHE C 1 585 ? 59.580 27.934 16.410 1.00 21.79 585 PHE C O 1
ATOM 14255 N N . ARG C 1 586 ? 61.057 27.335 14.810 1.00 18.74 586 ARG C N 1
ATOM 14256 C CA . ARG C 1 586 ? 62.108 28.220 15.296 1.00 18.46 586 ARG C CA 1
ATOM 14257 C C . ARG C 1 586 ? 62.546 29.228 14.239 1.00 15.74 586 ARG C C 1
ATOM 14258 O O . ARG C 1 586 ? 62.742 28.885 13.077 1.00 15.77 586 ARG C O 1
ATOM 14266 N N . ILE C 1 587 ? 62.728 30.476 14.662 1.00 20.28 587 ILE C N 1
ATOM 14267 C CA . ILE C 1 587 ? 63.291 31.547 13.832 1.00 18.09 587 ILE C CA 1
ATOM 14268 C C . ILE C 1 587 ? 64.553 32.063 14.521 1.00 21.04 587 ILE C C 1
ATOM 14269 O O . ILE C 1 587 ? 64.483 32.695 15.591 1.00 20.39 587 ILE C O 1
ATOM 14274 N N . ALA C 1 588 ? 65.709 31.784 13.917 1.00 19.96 588 ALA C N 1
ATOM 14275 C CA . ALA C 1 588 ? 66.998 32.285 14.367 1.00 18.39 588 ALA C CA 1
ATOM 14276 C C . ALA C 1 588 ? 67.343 33.554 13.584 1.00 21.94 588 ALA C C 1
ATOM 14277 O O . ALA C 1 588 ? 66.819 33.803 12.484 1.00 18.45 588 ALA C O 1
ATOM 14279 N N . ASN C 1 589 ? 68.225 34.366 14.166 1.00 21.00 589 ASN C N 1
ATOM 14280 C CA . ASN C 1 589 ? 68.736 35.550 13.496 1.00 21.51 589 ASN C CA 1
ATOM 14281 C C . ASN C 1 589 ? 70.216 35.760 13.864 1.00 15.28 589 ASN C C 1
ATOM 14282 O O . ASN C 1 589 ? 70.591 36.735 14.510 1.00 20.34 589 ASN C O 1
ATOM 14287 N N . ILE C 1 590 ? 71.088 34.848 13.422 1.00 14.74 590 ILE C N 1
ATOM 14288 C CA . ILE C 1 590 ? 72.529 35.047 13.614 1.00 15.52 590 ILE C CA 1
ATOM 14289 C C . ILE C 1 590 ? 73.165 35.106 12.219 1.00 19.16 590 ILE C C 1
ATOM 14290 O O . ILE C 1 590 ? 72.457 35.244 11.219 1.00 19.65 590 ILE C O 1
ATOM 14295 N N . GLY C 1 591 ? 74.491 35.104 12.127 1.00 18.19 591 GLY C N 1
ATOM 14296 C CA . GLY C 1 591 ? 75.066 35.208 10.793 1.00 18.90 591 GLY C CA 1
ATOM 14297 C C . GLY C 1 591 ? 74.957 36.637 10.305 1.00 14.76 591 GLY C C 1
ATOM 14298 O O . GLY C 1 591 ? 74.711 37.560 11.083 1.00 18.88 591 GLY C O 1
ATOM 14299 N N . ASP C 1 592 ? 75.165 36.822 9.014 1.00 15.72 592 ASP C N 1
ATOM 14300 C CA . ASP C 1 592 ? 75.221 38.148 8.385 1.00 15.44 592 ASP C CA 1
ATOM 14301 C C . ASP C 1 592 ? 73.835 38.782 8.176 1.00 17.54 592 ASP C C 1
ATOM 14302 O O . ASP C 1 592 ? 73.731 39.763 7.439 1.00 18.65 592 ASP C O 1
ATOM 14307 N N . ILE C 1 593 ? 72.775 38.239 8.795 1.00 21.57 593 ILE C N 1
ATOM 14308 C CA . ILE C 1 593 ? 71.429 38.775 8.599 1.00 19.19 593 ILE C CA 1
ATOM 14309 C C . ILE C 1 593 ? 71.399 40.231 9.035 1.00 20.21 593 ILE C C 1
ATOM 14310 O O . ILE C 1 593 ? 71.961 40.593 10.075 1.00 20.51 593 ILE C O 1
ATOM 14315 N N . GLN C 1 594 ? 70.755 41.096 8.208 1.00 21.01 594 GLN C N 1
ATOM 14316 C CA . GLN C 1 594 ? 70.509 42.511 8.468 1.00 19.89 594 GLN C CA 1
ATOM 14317 C C . GLN C 1 594 ? 69.076 42.741 8.943 1.00 21.05 594 GLN C C 1
ATOM 14318 O O . GLN C 1 594 ? 68.156 42.032 8.538 1.00 21.17 594 GLN C O 1
ATOM 14324 N N . PRO C 1 595 ? 68.867 43.759 9.772 1.00 21.91 595 PRO C N 1
ATOM 14325 C CA . PRO C 1 595 ? 67.502 44.051 10.248 1.00 21.45 595 PRO C CA 1
ATOM 14326 C C . PRO C 1 595 ? 66.458 44.216 9.145 1.00 25.23 595 PRO C C 1
ATOM 14327 O O . PRO C 1 595 ? 65.386 43.617 9.248 1.00 25.69 595 PRO C O 1
ATOM 14331 N N . GLU C 1 596 ? 66.736 45.007 8.096 1.00 24.30 596 GLU C N 1
ATOM 14332 C CA . GLU C 1 596 ? 65.823 45.070 6.956 1.00 30.79 596 GLU C CA 1
ATOM 14333 C C . GLU C 1 596 ? 65.457 43.678 6.446 1.00 28.82 596 GLU C C 1
ATOM 14334 O O . GLU C 1 596 ? 64.328 43.461 5.994 1.00 25.55 596 GLU C O 1
ATOM 14340 N N . GLU C 1 597 ? 66.376 42.711 6.546 1.00 24.18 597 GLU C N 1
ATOM 14341 C CA . GLU C 1 597 ? 66.052 41.383 6.038 1.00 23.73 597 GLU C CA 1
ATOM 14342 C C . GLU C 1 597 ? 65.122 40.630 6.976 1.00 23.33 597 GLU C C 1
ATOM 14343 O O . GLU C 1 597 ? 64.265 39.879 6.510 1.00 20.15 597 GLU C O 1
ATOM 14349 N N . MET C 1 598 ? 65.298 40.782 8.296 1.00 22.68 598 MET C N 1
ATOM 14350 C CA . MET C 1 598 ? 64.327 40.212 9.221 1.00 21.88 598 MET C CA 1
ATOM 14351 C C . MET C 1 598 ? 62.967 40.890 9.064 1.00 21.92 598 MET C C 1
ATOM 14352 O O . MET C 1 598 ? 61.933 40.222 9.097 1.00 23.05 598 MET C O 1
ATOM 14357 N N . ARG C 1 599 ? 62.939 42.202 8.855 1.00 23.86 599 ARG C N 1
ATOM 14358 C CA . ARG C 1 599 ? 61.650 42.847 8.569 1.00 26.97 599 ARG C CA 1
ATOM 14359 C C . ARG C 1 599 ? 60.991 42.255 7.334 1.00 27.14 599 ARG C C 1
ATOM 14360 O O . ARG C 1 599 ? 59.774 42.018 7.324 1.00 25.05 599 ARG C O 1
ATOM 14368 N N . ARG C 1 600 ? 61.762 42.030 6.270 1.00 24.53 600 ARG C N 1
ATOM 14369 C CA . ARG C 1 600 ? 61.167 41.424 5.085 1.00 24.10 600 ARG C CA 1
ATOM 14370 C C . ARG C 1 600 ? 60.604 40.047 5.404 1.00 21.13 600 ARG C C 1
ATOM 14371 O O . ARG C 1 600 ? 59.514 39.689 4.942 1.00 24.26 600 ARG C O 1
ATOM 14379 N N . PHE C 1 601 ? 61.302 39.276 6.223 1.00 23.14 601 PHE C N 1
ATOM 14380 C CA . PHE C 1 601 ? 60.759 37.980 6.604 1.00 22.44 601 PHE C CA 1
ATOM 14381 C C . PHE C 1 601 ? 59.426 38.126 7.334 1.00 22.11 601 PHE C C 1
ATOM 14382 O O . PHE C 1 601 ? 58.475 37.393 7.048 1.00 21.73 601 PHE C O 1
ATOM 14390 N N . THR C 1 602 ? 59.324 39.061 8.280 1.00 27.00 602 THR C N 1
ATOM 14391 C CA . THR C 1 602 ? 58.061 39.148 9.020 1.00 25.20 602 THR C CA 1
ATOM 14392 C C . THR C 1 602 ? 56.916 39.548 8.109 1.00 23.69 602 THR C C 1
ATOM 14393 O O . THR C 1 602 ? 55.767 39.132 8.328 1.00 22.11 602 THR C O 1
ATOM 14397 N N . VAL C 1 603 ? 57.207 40.352 7.082 1.00 25.04 603 VAL C N 1
ATOM 14398 C CA . VAL C 1 603 ? 56.181 40.689 6.103 1.00 23.91 603 VAL C CA 1
ATOM 14399 C C . VAL C 1 603 ? 55.664 39.432 5.429 1.00 23.19 603 VAL C C 1
ATOM 14400 O O . VAL C 1 603 ? 54.449 39.245 5.278 1.00 25.87 603 VAL C O 1
ATOM 14404 N N . LYS C 1 604 ? 56.576 38.540 5.020 1.00 21.28 604 LYS C N 1
ATOM 14405 C CA . LYS C 1 604 ? 56.158 37.273 4.414 1.00 21.50 604 LYS C CA 1
ATOM 14406 C C . LYS C 1 604 ? 55.505 36.347 5.450 1.00 24.25 604 LYS C C 1
ATOM 14407 O O . LYS C 1 604 ? 54.578 35.598 5.124 1.00 21.32 604 LYS C O 1
ATOM 14413 N N . LEU C 1 605 ? 55.980 36.372 6.704 1.00 21.19 605 LEU C N 1
ATOM 14414 C CA . LEU C 1 605 ? 55.337 35.563 7.744 1.00 21.72 605 LEU C CA 1
ATOM 14415 C C . LEU C 1 605 ? 53.877 35.987 7.976 1.00 23.94 605 LEU C C 1
ATOM 14416 O O . LEU C 1 605 ? 52.994 35.134 8.128 1.00 22.38 605 LEU C O 1
ATOM 14421 N N . LYS C 1 606 ? 53.612 37.301 7.993 1.00 24.25 606 LYS C N 1
ATOM 14422 C CA . LYS C 1 606 ? 52.243 37.812 8.118 1.00 24.51 606 LYS C CA 1
ATOM 14423 C C . LYS C 1 606 ? 51.405 37.416 6.909 1.00 25.36 606 LYS C C 1
ATOM 14424 O O . LYS C 1 606 ? 50.241 37.008 7.041 1.00 26.90 606 LYS C O 1
ATOM 14430 N N . GLU C 1 607 ? 51.988 37.491 5.719 1.00 24.82 607 GLU C N 1
ATOM 14431 C CA . GLU C 1 607 ? 51.267 37.043 4.525 1.00 24.32 607 GLU C CA 1
ATOM 14432 C C . GLU C 1 607 ? 50.824 35.582 4.655 1.00 26.51 607 GLU C C 1
ATOM 14433 O O . GLU C 1 607 ? 49.661 35.245 4.392 1.00 26.24 607 GLU C O 1
ATOM 14439 N N . TYR C 1 608 ? 51.726 34.709 5.102 1.00 23.63 608 TYR C N 1
ATOM 14440 C CA . TYR C 1 608 ? 51.386 33.290 5.257 1.00 26.50 608 TYR C CA 1
ATOM 14441 C C . TYR C 1 608 ? 50.380 33.079 6.379 1.00 25.91 608 TYR C C 1
ATOM 14442 O O . TYR C 1 608 ? 49.430 32.299 6.227 1.00 24.37 608 TYR C O 1
ATOM 14451 N N . MET C 1 609 ? 50.624 33.704 7.537 1.00 21.66 609 MET C N 1
ATOM 14452 C CA . MET C 1 609 ? 49.776 33.481 8.701 1.00 26.65 609 MET C CA 1
ATOM 14453 C C . MET C 1 609 ? 48.372 34.016 8.452 1.00 26.04 609 MET C C 1
ATOM 14454 O O . MET C 1 609 ? 47.381 33.354 8.780 1.00 25.94 609 MET C O 1
ATOM 14459 N N . ASN C 1 610 ? 48.274 35.194 7.826 1.00 25.21 610 ASN C N 1
ATOM 14460 C CA . ASN C 1 610 ? 46.967 35.727 7.459 1.00 27.08 610 ASN C CA 1
ATOM 14461 C C . ASN C 1 610 ? 46.276 34.825 6.444 1.00 31.80 610 ASN C C 1
ATOM 14462 O O . ASN C 1 610 ? 45.048 34.655 6.480 1.00 30.43 610 ASN C O 1
ATOM 14467 N N . GLY C 1 611 ? 47.054 34.219 5.543 1.00 25.87 611 GLY C N 1
ATOM 14468 C CA . GLY C 1 611 ? 46.485 33.343 4.534 1.00 29.09 611 GLY C CA 1
ATOM 14469 C C . GLY C 1 611 ? 45.761 32.141 5.108 1.00 28.78 611 GLY C C 1
ATOM 14470 O O . GLY C 1 611 ? 44.824 31.627 4.492 1.00 30.89 611 GLY C O 1
ATOM 14471 N N . ILE C 1 612 ? 46.173 31.671 6.283 1.00 28.95 612 ILE C N 1
ATOM 14472 C CA . ILE C 1 612 ? 45.528 30.522 6.921 1.00 29.97 612 ILE C CA 1
ATOM 14473 C C . ILE C 1 612 ? 44.662 30.947 8.092 1.00 29.17 612 ILE C C 1
ATOM 14474 O O . ILE C 1 612 ? 44.284 30.100 8.917 1.00 29.30 612 ILE C O 1
ATOM 14479 N N . GLY C 1 613 ? 44.358 32.242 8.212 1.00 30.75 613 GLY C N 1
ATOM 14480 C CA . GLY C 1 613 ? 43.386 32.715 9.182 1.00 31.14 613 GLY C CA 1
ATOM 14481 C C . GLY C 1 613 ? 43.950 33.226 10.487 1.00 30.27 613 GLY C C 1
ATOM 14482 O O . GLY C 1 613 ? 43.174 33.623 11.359 1.00 28.23 613 GLY C O 1
ATOM 14483 N N . VAL C 1 614 ? 45.278 33.237 10.646 1.00 29.58 614 VAL C N 1
ATOM 14484 C CA . VAL C 1 614 ? 45.957 33.656 11.872 1.00 23.92 614 VAL C CA 1
ATOM 14485 C C . VAL C 1 614 ? 46.299 35.136 11.741 1.00 32.70 614 VAL C C 1
ATOM 14486 O O . VAL C 1 614 ? 46.740 35.582 10.673 1.00 32.20 614 VAL C O 1
ATOM 14490 N N . GLY C 1 615 ? 46.101 35.904 12.813 1.00 28.47 615 GLY C N 1
ATOM 14491 C CA . GLY C 1 615 ? 46.399 37.322 12.776 1.00 30.03 615 GLY C CA 1
ATOM 14492 C C . GLY C 1 615 ? 45.348 38.176 12.090 1.00 43.82 615 GLY C C 1
ATOM 14493 O O . GLY C 1 615 ? 45.695 39.143 11.389 1.00 43.10 615 GLY C O 1
ATOM 14494 N N . VAL C 1 616 ? 44.070 37.850 12.272 1.00 44.06 616 VAL C N 1
ATOM 14495 C CA . VAL C 1 616 ? 42.953 38.580 11.661 1.00 49.77 616 VAL C CA 1
ATOM 14496 C C . VAL C 1 616 ? 43.041 38.503 10.148 1.00 47.63 616 VAL C C 1
ATOM 14497 O O . VAL C 1 616 ? 42.805 37.445 9.570 1.00 45.55 616 VAL C O 1
ATOM 14501 N N . MET D 1 1 ? 60.736 0.234 65.725 1.00 42.96 1 MET D N 1
ATOM 14502 C CA . MET D 1 1 ? 59.925 -0.926 65.363 1.00 40.58 1 MET D CA 1
ATOM 14503 C C . MET D 1 1 ? 60.785 -2.100 64.860 1.00 34.23 1 MET D C 1
ATOM 14504 O O . MET D 1 1 ? 61.844 -1.910 64.275 1.00 34.23 1 MET D O 1
ATOM 14509 N N . ILE D 1 2 ? 60.286 -3.312 65.086 1.00 35.18 2 ILE D N 1
ATOM 14510 C CA . ILE D 1 2 ? 60.948 -4.548 64.692 1.00 28.74 2 ILE D CA 1
ATOM 14511 C C . ILE D 1 2 ? 60.157 -5.102 63.521 1.00 32.27 2 ILE D C 1
ATOM 14512 O O . ILE D 1 2 ? 58.928 -5.180 63.590 1.00 32.16 2 ILE D O 1
ATOM 14517 N N . LYS D 1 3 ? 60.851 -5.491 62.453 1.00 29.60 3 LYS D N 1
ATOM 14518 C CA . LYS D 1 3 ? 60.186 -5.916 61.227 1.00 29.05 3 LYS D CA 1
ATOM 14519 C C . LYS D 1 3 ? 60.140 -7.424 61.034 1.00 28.09 3 LYS D C 1
ATOM 14520 O O . LYS D 1 3 ? 59.331 -7.899 60.236 1.00 25.25 3 LYS D O 1
ATOM 14526 N N . GLN D 1 4 ? 60.983 -8.191 61.726 1.00 25.79 4 GLN D N 1
ATOM 14527 C CA . GLN D 1 4 ? 61.150 -9.599 61.410 1.00 24.13 4 GLN D CA 1
ATOM 14528 C C . GLN D 1 4 ? 61.097 -10.414 62.691 1.00 24.17 4 GLN D C 1
ATOM 14529 O O . GLN D 1 4 ? 61.400 -9.915 63.776 1.00 28.08 4 GLN D O 1
ATOM 14535 N N . ALA D 1 5 ? 60.640 -11.655 62.569 1.00 24.99 5 ALA D N 1
ATOM 14536 C CA . ALA D 1 5 ? 60.619 -12.584 63.681 1.00 24.87 5 ALA D CA 1
ATOM 14537 C C . ALA D 1 5 ? 61.004 -13.951 63.154 1.00 26.29 5 ALA D C 1
ATOM 14538 O O . ALA D 1 5 ? 60.871 -14.236 61.964 1.00 24.30 5 ALA D O 1
ATOM 14540 N N . VAL D 1 6 ? 61.503 -14.783 64.064 1.00 25.60 6 VAL D N 1
ATOM 14541 C CA . VAL D 1 6 ? 61.843 -16.177 63.804 1.00 24.48 6 VAL D CA 1
ATOM 14542 C C . VAL D 1 6 ? 61.078 -17.029 64.798 1.00 24.65 6 VAL D C 1
ATOM 14543 O O . VAL D 1 6 ? 61.167 -16.795 66.008 1.00 27.12 6 VAL D O 1
ATOM 14547 N N . ILE D 1 7 ? 60.351 -18.026 64.314 1.00 26.65 7 ILE D N 1
ATOM 14548 C CA . ILE D 1 7 ? 59.799 -19.032 65.211 1.00 27.16 7 ILE D CA 1
ATOM 14549 C C . ILE D 1 7 ? 60.583 -20.313 64.996 1.00 29.81 7 ILE D C 1
ATOM 14550 O O . ILE D 1 7 ? 60.712 -20.780 63.859 1.00 32.01 7 ILE D O 1
ATOM 14555 N N . LEU D 1 8 ? 61.153 -20.846 66.081 1.00 30.57 8 LEU D N 1
ATOM 14556 C CA . LEU D 1 8 ? 61.801 -22.154 66.060 1.00 30.40 8 LEU D CA 1
ATOM 14557 C C . LEU D 1 8 ? 60.737 -23.215 66.280 1.00 31.20 8 LEU D C 1
ATOM 14558 O O . LEU D 1 8 ? 60.097 -23.245 67.336 1.00 33.33 8 LEU D O 1
ATOM 14563 N N . ALA D 1 9 ? 60.526 -24.062 65.269 1.00 32.79 9 ALA D N 1
ATOM 14564 C CA . ALA D 1 9 ? 59.472 -25.069 65.321 1.00 31.94 9 ALA D CA 1
ATOM 14565 C C . ALA D 1 9 ? 59.954 -26.395 64.747 1.00 33.56 9 ALA D C 1
ATOM 14566 O O . ALA D 1 9 ? 59.160 -27.155 64.185 1.00 31.68 9 ALA D O 1
ATOM 14568 N N . GLY D 1 10 ? 61.255 -26.691 64.882 1.00 33.18 10 GLY D N 1
ATOM 14569 C CA . GLY D 1 10 ? 61.777 -27.957 64.396 1.00 38.27 10 GLY D CA 1
ATOM 14570 C C . GLY D 1 10 ? 61.573 -29.153 65.315 1.00 39.47 10 GLY D C 1
ATOM 14571 O O . GLY D 1 10 ? 61.816 -30.286 64.886 1.00 44.67 10 GLY D O 1
ATOM 14572 N N . GLY D 1 11 ? 61.113 -28.937 66.554 1.00 38.47 11 GLY D N 1
ATOM 14573 C CA . GLY D 1 11 ? 61.142 -29.974 67.570 1.00 39.62 11 GLY D CA 1
ATOM 14574 C C . GLY D 1 11 ? 60.033 -31.006 67.461 1.00 44.12 11 GLY D C 1
ATOM 14575 O O . GLY D 1 11 ? 59.060 -30.876 66.721 1.00 48.69 11 GLY D O 1
ATOM 14576 N N . LEU D 1 12 ? 60.183 -32.052 68.260 1.00 50.74 12 LEU D N 1
ATOM 14577 C CA . LEU D 1 12 ? 59.315 -33.216 68.187 1.00 48.92 12 LEU D CA 1
ATOM 14578 C C . LEU D 1 12 ? 58.242 -33.265 69.274 1.00 46.82 12 LEU D C 1
ATOM 14579 O O . LEU D 1 12 ? 58.259 -32.477 70.224 1.00 50.19 12 LEU D O 1
ATOM 14584 N N . THR D 1 20 ? 51.617 -35.554 69.932 1.00 46.07 20 THR D N 1
ATOM 14585 C CA . THR D 1 20 ? 52.539 -34.992 68.948 1.00 48.03 20 THR D CA 1
ATOM 14586 C C . THR D 1 20 ? 53.108 -36.073 68.022 1.00 51.84 20 THR D C 1
ATOM 14587 O O . THR D 1 20 ? 54.119 -35.862 67.339 1.00 53.35 20 THR D O 1
ATOM 14591 N N . LYS D 1 21 ? 52.458 -37.240 68.025 1.00 51.17 21 LYS D N 1
ATOM 14592 C CA . LYS D 1 21 ? 52.880 -38.357 67.178 1.00 51.75 21 LYS D CA 1
ATOM 14593 C C . LYS D 1 21 ? 52.957 -37.928 65.710 1.00 49.87 21 LYS D C 1
ATOM 14594 O O . LYS D 1 21 ? 53.947 -38.178 65.019 1.00 52.51 21 LYS D O 1
ATOM 14600 N N . THR D 1 22 ? 51.911 -37.265 65.221 1.00 49.96 22 THR D N 1
ATOM 14601 C CA . THR D 1 22 ? 51.796 -36.925 63.810 1.00 48.68 22 THR D CA 1
ATOM 14602 C C . THR D 1 22 ? 51.638 -35.425 63.614 1.00 47.63 22 THR D C 1
ATOM 14603 O O . THR D 1 22 ? 51.246 -34.995 62.528 1.00 47.26 22 THR D O 1
ATOM 14607 N N . MET D 1 23 ? 51.989 -34.625 64.632 1.00 47.55 23 MET D N 1
ATOM 14608 C CA . MET D 1 23 ? 51.676 -33.207 64.672 1.00 48.61 23 MET D CA 1
ATOM 14609 C C . MET D 1 23 ? 52.698 -32.424 65.485 1.00 44.73 23 MET D C 1
ATOM 14610 O O . MET D 1 23 ? 53.204 -32.948 66.485 1.00 42.53 23 MET D O 1
ATOM 14615 N N . PRO D 1 24 ? 53.023 -31.192 65.097 1.00 43.21 24 PRO D N 1
ATOM 14616 C CA . PRO D 1 24 ? 53.940 -30.388 65.912 1.00 40.75 24 PRO D CA 1
ATOM 14617 C C . PRO D 1 24 ? 53.226 -29.743 67.095 1.00 40.28 24 PRO D C 1
ATOM 14618 O O . PRO D 1 24 ? 52.007 -29.552 67.107 1.00 38.63 24 PRO D O 1
ATOM 14622 N N . LYS D 1 25 ? 54.034 -29.401 68.102 1.00 33.64 25 LYS D N 1
ATOM 14623 C CA . LYS D 1 25 ? 53.507 -28.858 69.351 1.00 38.26 25 LYS D CA 1
ATOM 14624 C C . LYS D 1 25 ? 52.791 -27.529 69.136 1.00 36.47 25 LYS D C 1
ATOM 14625 O O . LYS D 1 25 ? 51.797 -27.240 69.813 1.00 32.55 25 LYS D O 1
ATOM 14631 N N . GLY D 1 26 ? 53.266 -26.716 68.192 1.00 35.40 26 GLY D N 1
ATOM 14632 C CA . GLY D 1 26 ? 52.640 -25.429 67.956 1.00 35.00 26 GLY D CA 1
ATOM 14633 C C . GLY D 1 26 ? 51.195 -25.502 67.500 1.00 32.53 26 GLY D C 1
ATOM 14634 O O . GLY D 1 26 ? 50.479 -24.496 67.576 1.00 32.83 26 GLY D O 1
ATOM 14635 N N . PHE D 1 27 ? 50.741 -26.655 67.025 1.00 32.95 27 PHE D N 1
ATOM 14636 C CA . PHE D 1 27 ? 49.371 -26.752 66.532 1.00 33.12 27 PHE D CA 1
ATOM 14637 C C . PHE D 1 27 ? 48.428 -27.370 67.541 1.00 35.21 27 PHE D C 1
ATOM 14638 O O . PHE D 1 27 ? 47.288 -27.702 67.194 1.00 34.88 27 PHE D O 1
ATOM 14646 N N . LEU D 1 28 ? 48.881 -27.535 68.779 1.00 37.57 28 LEU D N 1
ATOM 14647 C CA . LEU D 1 28 ? 47.947 -27.663 69.880 1.00 37.71 28 LEU D CA 1
ATOM 14648 C C . LEU D 1 28 ? 46.962 -26.506 69.816 1.00 35.04 28 LEU D C 1
ATOM 14649 O O . LEU D 1 28 ? 47.328 -25.388 69.454 1.00 35.12 28 LEU D O 1
ATOM 14654 N N . GLU D 1 29 ? 45.702 -26.782 70.117 1.00 34.42 29 GLU D N 1
ATOM 14655 C CA . GLU D 1 29 ? 44.648 -25.791 69.973 1.00 34.97 29 GLU D CA 1
ATOM 14656 C C . GLU D 1 29 ? 44.080 -25.411 71.324 1.00 35.02 29 GLU D C 1
ATOM 14657 O O . GLU D 1 29 ? 43.856 -26.274 72.177 1.00 36.62 29 GLU D O 1
ATOM 14663 N N . ILE D 1 30 ? 43.864 -24.114 71.514 1.00 32.49 30 ILE D N 1
ATOM 14664 C CA . ILE D 1 30 ? 43.240 -23.576 72.716 1.00 38.08 30 ILE D CA 1
ATOM 14665 C C . ILE D 1 30 ? 42.356 -22.418 72.288 1.00 41.73 30 ILE D C 1
ATOM 14666 O O . ILE D 1 30 ? 42.785 -21.549 71.519 1.00 38.88 30 ILE D O 1
ATOM 14671 N N . GLY D 1 31 ? 41.119 -22.403 72.774 1.00 37.60 31 GLY D N 1
ATOM 14672 C CA . GLY D 1 31 ? 40.172 -21.482 72.184 1.00 38.32 31 GLY D CA 1
ATOM 14673 C C . GLY D 1 31 ? 39.874 -21.777 70.735 1.00 39.37 31 GLY D C 1
ATOM 14674 O O . GLY D 1 31 ? 39.394 -20.905 70.017 1.00 41.25 31 GLY D O 1
ATOM 14675 N N . GLY D 1 32 ? 40.162 -22.987 70.274 1.00 38.70 32 GLY D N 1
ATOM 14676 C CA . GLY D 1 32 ? 39.839 -23.330 68.908 1.00 39.29 32 GLY D CA 1
ATOM 14677 C C . GLY D 1 32 ? 40.783 -22.795 67.854 1.00 39.78 32 GLY D C 1
ATOM 14678 O O . GLY D 1 32 ? 40.387 -22.700 66.689 1.00 36.20 32 GLY D O 1
ATOM 14679 N N . THR D 1 33 ? 42.024 -22.456 68.217 1.00 38.07 33 THR D N 1
ATOM 14680 C CA . THR D 1 33 ? 43.015 -21.977 67.262 1.00 34.89 33 THR D CA 1
ATOM 14681 C C . THR D 1 33 ? 44.378 -22.491 67.694 1.00 35.88 33 THR D C 1
ATOM 14682 O O . THR D 1 33 ? 44.705 -22.435 68.883 1.00 35.91 33 THR D O 1
ATOM 14686 N N . ALA D 1 34 ? 45.138 -23.036 66.736 1.00 30.79 34 ALA D N 1
ATOM 14687 C CA . ALA D 1 34 ? 46.510 -23.455 66.988 1.00 32.60 34 ALA D CA 1
ATOM 14688 C C . ALA D 1 34 ? 47.275 -22.329 67.673 1.00 32.48 34 ALA D C 1
ATOM 14689 O O . ALA D 1 34 ? 47.153 -21.158 67.301 1.00 33.77 34 ALA D O 1
ATOM 14691 N N . ILE D 1 35 ? 48.046 -22.679 68.705 1.00 29.03 35 ILE D N 1
ATOM 14692 C CA . ILE D 1 35 ? 48.682 -21.632 69.492 1.00 30.45 35 ILE D CA 1
ATOM 14693 C C . ILE D 1 35 ? 49.745 -20.913 68.677 1.00 29.58 35 ILE D C 1
ATOM 14694 O O . ILE D 1 35 ? 49.995 -19.717 68.886 1.00 27.80 35 ILE D O 1
ATOM 14699 N N . VAL D 1 36 ? 50.373 -21.604 67.727 1.00 27.62 36 VAL D N 1
ATOM 14700 C CA . VAL D 1 36 ? 51.395 -20.932 66.939 1.00 30.07 36 VAL D CA 1
ATOM 14701 C C . VAL D 1 36 ? 50.756 -20.007 65.907 1.00 26.65 36 VAL D C 1
ATOM 14702 O O . VAL D 1 36 ? 51.395 -19.039 65.483 1.00 27.12 36 VAL D O 1
ATOM 14706 N N . GLU D 1 37 ? 49.493 -20.245 65.531 1.00 26.66 37 GLU D N 1
ATOM 14707 C CA . GLU D 1 37 ? 48.788 -19.305 64.665 1.00 28.47 37 GLU D CA 1
ATOM 14708 C C . GLU D 1 37 ? 48.389 -18.055 65.444 1.00 30.11 37 GLU D C 1
ATOM 14709 O O . GLU D 1 37 ? 48.531 -16.930 64.940 1.00 26.70 37 GLU D O 1
ATOM 14715 N N . GLN D 1 38 ? 47.915 -18.234 66.687 1.00 26.82 38 GLN D N 1
ATOM 14716 C CA . GLN D 1 38 ? 47.714 -17.093 67.579 1.00 27.67 38 GLN D CA 1
ATOM 14717 C C . GLN D 1 38 ? 48.988 -16.273 67.717 1.00 26.50 38 GLN D C 1
ATOM 14718 O O . GLN D 1 38 ? 48.955 -15.037 67.696 1.00 28.29 38 GLN D O 1
ATOM 14724 N N . SER D 1 39 ? 50.127 -16.941 67.852 1.00 25.36 39 SER D N 1
ATOM 14725 C CA . SER D 1 39 ? 51.375 -16.203 67.934 1.00 27.79 39 SER D CA 1
ATOM 14726 C C . SER D 1 39 ? 51.641 -15.438 66.643 1.00 23.99 39 SER D C 1
ATOM 14727 O O . SER D 1 39 ? 51.948 -14.241 66.672 1.00 26.53 39 SER D O 1
ATOM 14730 N N . VAL D 1 40 ? 51.552 -16.118 65.499 1.00 21.91 40 VAL D N 1
ATOM 14731 C CA . VAL D 1 40 ? 51.667 -15.432 64.208 1.00 24.29 40 VAL D CA 1
ATOM 14732 C C . VAL D 1 40 ? 50.748 -14.223 64.139 1.00 21.38 40 VAL D C 1
ATOM 14733 O O . VAL D 1 40 ? 51.137 -13.162 63.648 1.00 23.92 40 VAL D O 1
ATOM 14737 N N . GLN D 1 41 ? 49.506 -14.363 64.610 1.00 25.99 41 GLN D N 1
ATOM 14738 C CA . GLN D 1 41 ? 48.576 -13.241 64.511 1.00 25.33 41 GLN D CA 1
ATOM 14739 C C . GLN D 1 41 ? 49.023 -12.076 65.375 1.00 26.51 41 GLN D C 1
ATOM 14740 O O . GLN D 1 41 ? 48.906 -10.913 64.972 1.00 24.52 41 GLN D O 1
ATOM 14746 N N . LYS D 1 42 ? 49.547 -12.373 66.566 1.00 23.89 42 LYS D N 1
ATOM 14747 C CA . LYS D 1 42 ? 50.006 -11.320 67.460 1.00 22.98 42 LYS D CA 1
ATOM 14748 C C . LYS D 1 42 ? 51.244 -10.629 66.907 1.00 25.44 42 LYS D C 1
ATOM 14749 O O . LYS D 1 42 ? 51.383 -9.412 67.029 1.00 22.90 42 LYS D O 1
ATOM 14755 N N . LEU D 1 43 ? 52.144 -11.384 66.278 1.00 23.07 43 LEU D N 1
ATOM 14756 C CA . LEU D 1 43 ? 53.328 -10.766 65.705 1.00 24.57 43 LEU D CA 1
ATOM 14757 C C . LEU D 1 43 ? 52.946 -9.843 64.563 1.00 24.18 43 LEU D C 1
ATOM 14758 O O . LEU D 1 43 ? 53.475 -8.734 64.453 1.00 22.97 43 LEU D O 1
ATOM 14763 N N . LEU D 1 44 ? 52.004 -10.277 63.724 1.00 24.21 44 LEU D N 1
ATOM 14764 C CA . LEU D 1 44 ? 51.598 -9.466 62.586 1.00 22.80 44 LEU D CA 1
ATOM 14765 C C . LEU D 1 44 ? 50.904 -8.194 63.046 1.00 25.55 44 LEU D C 1
ATOM 14766 O O . LEU D 1 44 ? 51.109 -7.120 62.459 1.00 20.02 44 LEU D O 1
ATOM 14771 N N . ALA D 1 45 ? 50.085 -8.303 64.099 1.00 23.81 45 ALA D N 1
ATOM 14772 C CA . ALA D 1 45 ? 49.358 -7.157 64.633 1.00 23.66 45 ALA D CA 1
ATOM 14773 C C . ALA D 1 45 ? 50.271 -6.160 65.327 1.00 26.45 45 ALA D C 1
ATOM 14774 O O . ALA D 1 45 ? 49.818 -5.052 65.623 1.00 25.86 45 ALA D O 1
ATOM 14776 N N . HIS D 1 46 ? 51.528 -6.527 65.611 1.00 25.41 46 HIS D N 1
ATOM 14777 C CA . HIS D 1 46 ? 52.515 -5.593 66.138 1.00 22.87 46 HIS D CA 1
ATOM 14778 C C . HIS D 1 46 ? 53.474 -5.084 65.065 1.00 24.05 46 HIS D C 1
ATOM 14779 O O . HIS D 1 46 ? 54.566 -4.592 65.396 1.00 24.56 46 HIS D O 1
ATOM 14786 N N . GLY D 1 47 ? 53.120 -5.229 63.786 1.00 20.45 47 GLY D N 1
ATOM 14787 C CA . GLY D 1 47 ? 53.922 -4.631 62.734 1.00 24.11 47 GLY D CA 1
ATOM 14788 C C . GLY D 1 47 ? 55.041 -5.485 62.151 1.00 24.13 47 GLY D C 1
ATOM 14789 O O . GLY D 1 47 ? 55.814 -4.961 61.349 1.00 24.69 47 GLY D O 1
ATOM 14790 N N . ILE D 1 48 ? 55.136 -6.774 62.510 1.00 24.28 48 ILE D N 1
ATOM 14791 C CA . ILE D 1 48 ? 56.122 -7.687 61.922 1.00 23.64 48 ILE D CA 1
ATOM 14792 C C . ILE D 1 48 ? 55.694 -8.000 60.492 1.00 22.48 48 ILE D C 1
ATOM 14793 O O . ILE D 1 48 ? 54.511 -8.254 60.239 1.00 23.73 48 ILE D O 1
ATOM 14798 N N . GLU D 1 49 ? 56.645 -7.977 59.546 1.00 22.64 49 GLU D N 1
ATOM 14799 C CA . GLU D 1 49 ? 56.295 -8.105 58.129 1.00 29.83 49 GLU D CA 1
ATOM 14800 C C . GLU D 1 49 ? 56.822 -9.384 57.492 1.00 26.53 49 GLU D C 1
ATOM 14801 O O . GLU D 1 49 ? 56.433 -9.700 56.373 1.00 29.52 49 GLU D O 1
ATOM 14807 N N . LYS D 1 50 ? 57.676 -10.124 58.180 1.00 27.82 50 LYS D N 1
ATOM 14808 C CA . LYS D 1 50 ? 58.243 -11.378 57.697 1.00 26.66 50 LYS D CA 1
ATOM 14809 C C . LYS D 1 50 ? 58.406 -12.273 58.917 1.00 28.75 50 LYS D C 1
ATOM 14810 O O . LYS D 1 50 ? 58.996 -11.850 59.918 1.00 26.71 50 LYS D O 1
ATOM 14816 N N . ILE D 1 51 ? 57.863 -13.479 58.849 1.00 26.73 51 ILE D N 1
ATOM 14817 C CA . ILE D 1 51 ? 57.957 -14.440 59.944 1.00 31.46 51 ILE D CA 1
ATOM 14818 C C . ILE D 1 51 ? 58.653 -15.678 59.402 1.00 28.72 51 ILE D C 1
ATOM 14819 O O . ILE D 1 51 ? 58.057 -16.439 58.628 1.00 30.84 51 ILE D O 1
ATOM 14824 N N . VAL D 1 52 ? 59.900 -15.890 59.803 1.00 26.45 52 VAL D N 1
ATOM 14825 C CA . VAL D 1 52 ? 60.667 -17.047 59.347 1.00 28.99 52 VAL D CA 1
ATOM 14826 C C . VAL D 1 52 ? 60.414 -18.190 60.323 1.00 26.31 52 VAL D C 1
ATOM 14827 O O . VAL D 1 52 ? 60.767 -18.105 61.503 1.00 27.60 52 VAL D O 1
ATOM 14831 N N . ILE D 1 53 ? 59.799 -19.259 59.846 1.00 28.14 53 ILE D N 1
ATOM 14832 C CA . ILE D 1 53 ? 59.486 -20.398 60.699 1.00 31.39 53 ILE D CA 1
ATOM 14833 C C . ILE D 1 53 ? 60.443 -21.529 60.351 1.00 31.24 53 ILE D C 1
ATOM 14834 O O . ILE D 1 53 ? 60.409 -22.071 59.239 1.00 33.51 53 ILE D O 1
ATOM 14839 N N . GLY D 1 54 ? 61.308 -21.878 61.302 1.00 30.62 54 GLY D N 1
ATOM 14840 C CA . GLY D 1 54 ? 62.196 -23.009 61.131 1.00 31.05 54 GLY D CA 1
ATOM 14841 C C . GLY D 1 54 ? 61.453 -24.292 61.433 1.00 32.82 54 GLY D C 1
ATOM 14842 O O . GLY D 1 54 ? 61.105 -24.556 62.588 1.00 32.60 54 GLY D O 1
ATOM 14843 N N . THR D 1 55 ? 61.210 -25.100 60.407 1.00 33.24 55 THR D N 1
ATOM 14844 C CA . THR D 1 55 ? 60.395 -26.298 60.534 1.00 35.57 55 THR D CA 1
ATOM 14845 C C . THR D 1 55 ? 61.269 -27.536 60.599 1.00 34.08 55 THR D C 1
ATOM 14846 O O . THR D 1 55 ? 62.479 -27.491 60.376 1.00 33.12 55 THR D O 1
ATOM 14850 N N . GLY D 1 56 ? 60.628 -28.658 60.893 1.00 33.76 56 GLY D N 1
ATOM 14851 C CA . GLY D 1 56 ? 61.323 -29.918 61.017 1.00 37.37 56 GLY D CA 1
ATOM 14852 C C . GLY D 1 56 ? 60.353 -31.072 61.121 1.00 39.76 56 GLY D C 1
ATOM 14853 O O . GLY D 1 56 ? 59.875 -31.579 60.108 1.00 37.09 56 GLY D O 1
ATOM 14854 N N . HIS D 1 57 ? 60.073 -31.504 62.344 1.00 39.92 57 HIS D N 1
ATOM 14855 C CA . HIS D 1 57 ? 59.062 -32.525 62.587 1.00 42.68 57 HIS D CA 1
ATOM 14856 C C . HIS D 1 57 ? 57.715 -32.097 62.002 1.00 41.03 57 HIS D C 1
ATOM 14857 O O . HIS D 1 57 ? 57.194 -31.032 62.343 1.00 43.36 57 HIS D O 1
ATOM 14864 N N . CYS D 1 58 ? 57.160 -32.926 61.115 1.00 41.55 58 CYS D N 1
ATOM 14865 C CA . CYS D 1 58 ? 55.821 -32.715 60.532 1.00 45.20 58 CYS D CA 1
ATOM 14866 C C . CYS D 1 58 ? 55.657 -31.311 59.950 1.00 42.16 58 CYS D C 1
ATOM 14867 O O . CYS D 1 58 ? 54.612 -30.668 60.112 1.00 40.39 58 CYS D O 1
ATOM 14870 N N . ASN D 1 59 ? 56.688 -30.852 59.231 1.00 41.85 59 ASN D N 1
ATOM 14871 C CA . ASN D 1 59 ? 56.729 -29.484 58.723 1.00 38.26 59 ASN D CA 1
ATOM 14872 C C . ASN D 1 59 ? 55.563 -29.139 57.805 1.00 38.96 59 ASN D C 1
ATOM 14873 O O . ASN D 1 59 ? 55.348 -27.953 57.542 1.00 40.08 59 ASN D O 1
ATOM 14878 N N . GLU D 1 60 ? 54.829 -30.134 57.288 1.00 38.80 60 GLU D N 1
ATOM 14879 C CA . GLU D 1 60 ? 53.706 -29.844 56.397 1.00 43.04 60 GLU D CA 1
ATOM 14880 C C . GLU D 1 60 ? 52.666 -28.966 57.088 1.00 39.89 60 GLU D C 1
ATOM 14881 O O . GLU D 1 60 ? 52.080 -28.078 56.458 1.00 36.38 60 GLU D O 1
ATOM 14887 N N . TYR D 1 61 ? 52.445 -29.179 58.389 1.00 37.82 61 TYR D N 1
ATOM 14888 C CA . TYR D 1 61 ? 51.532 -28.315 59.136 1.00 38.59 61 TYR D CA 1
ATOM 14889 C C . TYR D 1 61 ? 51.894 -26.849 58.955 1.00 37.95 61 TYR D C 1
ATOM 14890 O O . TYR D 1 61 ? 51.020 -26.004 58.721 1.00 35.63 61 TYR D O 1
ATOM 14899 N N . TYR D 1 62 ? 53.195 -26.540 59.024 1.00 37.45 62 TYR D N 1
ATOM 14900 C CA . TYR D 1 62 ? 53.691 -25.170 58.922 1.00 34.72 62 TYR D CA 1
ATOM 14901 C C . TYR D 1 62 ? 53.636 -24.663 57.486 1.00 34.75 62 TYR D C 1
ATOM 14902 O O . TYR D 1 62 ? 53.307 -23.500 57.251 1.00 35.23 62 TYR D O 1
ATOM 14911 N N . ASP D 1 63 ? 53.961 -25.514 56.514 1.00 37.60 63 ASP D N 1
ATOM 14912 C CA . ASP D 1 63 ? 53.787 -25.139 55.117 1.00 39.42 63 ASP D CA 1
ATOM 14913 C C . ASP D 1 63 ? 52.330 -24.784 54.823 1.00 36.70 63 ASP D C 1
ATOM 14914 O O . ASP D 1 63 ? 52.054 -23.802 54.123 1.00 35.66 63 ASP D O 1
ATOM 14919 N N . ASN D 1 64 ? 51.388 -25.558 55.380 1.00 35.86 64 ASN D N 1
ATOM 14920 C CA . ASN D 1 64 ? 49.964 -25.256 55.240 1.00 36.90 64 ASN D CA 1
ATOM 14921 C C . ASN D 1 64 ? 49.600 -23.940 55.925 1.00 38.88 64 ASN D C 1
ATOM 14922 O O . ASN D 1 64 ? 48.740 -23.190 55.448 1.00 35.76 64 ASN D O 1
ATOM 14927 N N . LEU D 1 65 ? 50.216 -23.664 57.070 1.00 34.61 65 LEU D N 1
ATOM 14928 C CA . LEU D 1 65 ? 49.926 -22.426 57.773 1.00 34.47 65 LEU D CA 1
ATOM 14929 C C . LEU D 1 65 ? 50.434 -21.219 56.995 1.00 34.57 65 LEU D C 1
ATOM 14930 O O . LEU D 1 65 ? 49.815 -20.149 57.020 1.00 33.43 65 LEU D O 1
ATOM 14935 N N . ALA D 1 66 ? 51.570 -21.363 56.309 1.00 35.99 66 ALA D N 1
ATOM 14936 C CA . ALA D 1 66 ? 52.063 -20.266 55.486 1.00 34.10 66 ALA D CA 1
ATOM 14937 C C . ALA D 1 66 ? 51.150 -19.989 54.298 1.00 34.72 66 ALA D C 1
ATOM 14938 O O . ALA D 1 66 ? 51.204 -18.890 53.747 1.00 32.00 66 ALA D O 1
ATOM 14940 N N . LYS D 1 67 ? 50.331 -20.964 53.884 1.00 33.65 67 LYS D N 1
ATOM 14941 C CA . LYS D 1 67 ? 49.329 -20.707 52.854 1.00 36.17 67 LYS D CA 1
ATOM 14942 C C . LYS D 1 67 ? 48.290 -19.687 53.318 1.00 36.06 67 LYS D C 1
ATOM 14943 O O . LYS D 1 67 ? 47.701 -18.998 52.483 1.00 36.56 67 LYS D O 1
ATOM 14949 N N . LYS D 1 68 ? 48.089 -19.551 54.632 1.00 33.48 68 LYS D N 1
ATOM 14950 C CA . LYS D 1 68 ? 47.143 -18.598 55.206 1.00 37.19 68 LYS D CA 1
ATOM 14951 C C . LYS D 1 68 ? 47.738 -17.213 55.438 1.00 33.05 68 LYS D C 1
ATOM 14952 O O . LYS D 1 68 ? 47.011 -16.215 55.356 1.00 36.45 68 LYS D O 1
ATOM 14958 N N . TYR D 1 69 ? 49.033 -17.126 55.729 1.00 30.73 69 TYR D N 1
ATOM 14959 C CA . TYR D 1 69 ? 49.679 -15.874 56.126 1.00 31.28 69 TYR D CA 1
ATOM 14960 C C . TYR D 1 69 ? 50.848 -15.610 55.192 1.00 29.39 69 TYR D C 1
ATOM 14961 O O . TYR D 1 69 ? 51.918 -16.220 55.345 1.00 31.07 69 TYR D O 1
ATOM 14970 N N . PRO D 1 70 ? 50.680 -14.720 54.224 1.00 28.83 70 PRO D N 1
ATOM 14971 C CA . PRO D 1 70 ? 51.770 -14.417 53.285 1.00 28.52 70 PRO D CA 1
ATOM 14972 C C . PRO D 1 70 ? 53.099 -14.055 53.942 1.00 30.49 70 PRO D C 1
ATOM 14973 O O . PRO D 1 70 ? 54.159 -14.250 53.333 1.00 24.99 70 PRO D O 1
ATOM 14977 N N . ALA D 1 71 ? 53.069 -13.518 55.162 1.00 27.58 71 ALA D N 1
ATOM 14978 C CA . ALA D 1 71 ? 54.284 -13.026 55.792 1.00 30.34 71 ALA D CA 1
ATOM 14979 C C . ALA D 1 71 ? 55.220 -14.151 56.209 1.00 29.61 71 ALA D C 1
ATOM 14980 O O . ALA D 1 71 ? 56.404 -13.893 56.448 1.00 28.35 71 ALA D O 1
ATOM 14982 N N . ILE D 1 72 ? 54.716 -15.387 56.265 1.00 30.79 72 ILE D N 1
ATOM 14983 C CA . ILE D 1 72 ? 55.469 -16.552 56.707 1.00 30.96 72 ILE D CA 1
ATOM 14984 C C . ILE D 1 72 ? 56.372 -17.067 55.592 1.00 32.15 72 ILE D C 1
ATOM 14985 O O . ILE D 1 72 ? 55.943 -17.218 54.439 1.00 31.42 72 ILE D O 1
ATOM 14990 N N . ILE D 1 73 ? 57.629 -17.369 55.931 1.00 35.28 73 ILE D N 1
ATOM 14991 C CA . ILE D 1 73 ? 58.481 -18.205 55.093 1.00 33.49 73 ILE D CA 1
ATOM 14992 C C . ILE D 1 73 ? 58.906 -19.403 55.931 1.00 34.59 73 ILE D C 1
ATOM 14993 O O . ILE D 1 73 ? 59.343 -19.237 57.076 1.00 34.83 73 ILE D O 1
ATOM 14998 N N . THR D 1 74 ? 58.692 -20.612 55.405 1.00 35.06 74 THR D N 1
ATOM 14999 C CA . THR D 1 74 ? 59.099 -21.826 56.101 1.00 36.12 74 THR D CA 1
ATOM 15000 C C . THR D 1 74 ? 60.420 -22.303 55.520 1.00 37.10 74 THR D C 1
ATOM 15001 O O . THR D 1 74 ? 60.544 -22.447 54.302 1.00 36.39 74 THR D O 1
ATOM 15005 N N . VAL D 1 75 ? 61.412 -22.506 56.390 1.00 36.46 75 VAL D N 1
ATOM 15006 C CA . VAL D 1 75 ? 62.666 -23.156 56.021 1.00 37.98 75 VAL D CA 1
ATOM 15007 C C . VAL D 1 75 ? 62.836 -24.375 56.906 1.00 37.96 75 VAL D C 1
ATOM 15008 O O . VAL D 1 75 ? 62.639 -24.291 58.124 1.00 41.05 75 VAL D O 1
ATOM 15012 N N . LYS D 1 76 ? 63.195 -25.506 56.300 1.00 37.03 76 LYS D N 1
ATOM 15013 C CA . LYS D 1 76 ? 63.239 -26.777 57.006 1.00 37.89 76 LYS D CA 1
ATOM 15014 C C . LYS D 1 76 ? 64.663 -27.108 57.430 1.00 40.24 76 LYS D C 1
ATOM 15015 O O . LYS D 1 76 ? 65.602 -27.034 56.627 1.00 39.88 76 LYS D O 1
ATOM 15021 N N . ASN D 1 77 ? 64.813 -27.443 58.707 1.00 40.60 77 ASN D N 1
ATOM 15022 C CA . ASN D 1 77 ? 65.988 -28.126 59.236 1.00 39.62 77 ASN D CA 1
ATOM 15023 C C . ASN D 1 77 ? 65.835 -29.602 58.882 1.00 42.69 77 ASN D C 1
ATOM 15024 O O . ASN D 1 77 ? 65.071 -30.331 59.528 1.00 41.36 77 ASN D O 1
ATOM 15029 N N . GLU D 1 78 ? 66.533 -30.045 57.827 1.00 45.69 78 GLU D N 1
ATOM 15030 C CA . GLU D 1 78 ? 66.340 -31.418 57.353 1.00 46.62 78 GLU D CA 1
ATOM 15031 C C . GLU D 1 78 ? 66.842 -32.434 58.368 1.00 45.95 78 GLU D C 1
ATOM 15032 O O . GLU D 1 78 ? 66.237 -33.499 58.541 1.00 46.34 78 GLU D O 1
ATOM 15038 N N . ASN D 1 79 ? 67.931 -32.100 59.062 1.00 51.16 79 ASN D N 1
ATOM 15039 C CA . ASN D 1 79 ? 68.516 -32.912 60.121 1.00 47.43 79 ASN D CA 1
ATOM 15040 C C . ASN D 1 79 ? 67.970 -32.555 61.504 1.00 48.39 79 ASN D C 1
ATOM 15041 O O . ASN D 1 79 ? 68.702 -32.646 62.501 1.00 50.72 79 ASN D O 1
ATOM 15046 N N . TYR D 1 80 ? 66.694 -32.160 61.593 1.00 47.34 80 TYR D N 1
ATOM 15047 C CA . TYR D 1 80 ? 66.150 -31.670 62.857 1.00 43.95 80 TYR D CA 1
ATOM 15048 C C . TYR D 1 80 ? 66.159 -32.733 63.949 1.00 44.07 80 TYR D C 1
ATOM 15049 O O . TYR D 1 80 ? 66.150 -32.389 65.139 1.00 39.93 80 TYR D O 1
ATOM 15058 N N . ALA D 1 81 ? 66.126 -34.019 63.577 1.00 44.32 81 ALA D N 1
ATOM 15059 C CA . ALA D 1 81 ? 66.116 -35.071 64.588 1.00 45.81 81 ALA D CA 1
ATOM 15060 C C . ALA D 1 81 ? 67.465 -35.204 65.271 1.00 43.96 81 ALA D C 1
ATOM 15061 O O . ALA D 1 81 ? 67.529 -35.740 66.379 1.00 42.53 81 ALA D O 1
ATOM 15063 N N . ASN D 1 82 ? 68.530 -34.698 64.644 1.00 46.70 82 ASN D N 1
ATOM 15064 C CA . ASN D 1 82 ? 69.894 -34.829 65.141 1.00 46.10 82 ASN D CA 1
ATOM 15065 C C . ASN D 1 82 ? 70.507 -33.506 65.580 1.00 47.72 82 ASN D C 1
ATOM 15066 O O . ASN D 1 82 ? 71.696 -33.472 65.913 1.00 39.21 82 ASN D O 1
ATOM 15071 N N . THR D 1 83 ? 69.740 -32.417 65.589 1.00 46.58 83 THR D N 1
ATOM 15072 C CA . THR D 1 83 ? 70.210 -31.179 66.195 1.00 42.49 83 THR D CA 1
ATOM 15073 C C . THR D 1 83 ? 69.206 -30.710 67.229 1.00 38.95 83 THR D C 1
ATOM 15074 O O . THR D 1 83 ? 68.131 -31.298 67.409 1.00 38.41 83 THR D O 1
ATOM 15078 N N . GLY D 1 84 ? 69.602 -29.646 67.921 1.00 37.65 84 GLY D N 1
ATOM 15079 C CA . GLY D 1 84 ? 68.754 -28.948 68.856 1.00 35.36 84 GLY D CA 1
ATOM 15080 C C . GLY D 1 84 ? 68.190 -27.692 68.234 1.00 35.27 84 GLY D C 1
ATOM 15081 O O . GLY D 1 84 ? 68.242 -27.491 67.011 1.00 31.09 84 GLY D O 1
ATOM 15082 N N . SER D 1 85 ? 67.651 -26.823 69.093 1.00 34.85 85 SER D N 1
ATOM 15083 C CA . SER D 1 85 ? 67.011 -25.612 68.602 1.00 34.25 85 SER D CA 1
ATOM 15084 C C . SER D 1 85 ? 68.006 -24.677 67.917 1.00 33.22 85 SER D C 1
ATOM 15085 O O . SER D 1 85 ? 67.620 -23.954 66.985 1.00 30.65 85 SER D O 1
ATOM 15088 N N . MET D 1 86 ? 69.284 -24.685 68.331 1.00 29.24 86 MET D N 1
ATOM 15089 C CA . MET D 1 86 ? 70.230 -23.788 67.671 1.00 32.28 86 MET D CA 1
ATOM 15090 C C . MET D 1 86 ? 70.417 -24.165 66.208 1.00 29.82 86 MET D C 1
ATOM 15091 O O . MET D 1 86 ? 70.503 -23.287 65.343 1.00 30.81 86 MET D O 1
ATOM 15096 N N . GLY D 1 87 ? 70.504 -25.463 65.914 1.00 31.08 87 GLY D N 1
ATOM 15097 C CA . GLY D 1 87 ? 70.653 -25.884 64.529 1.00 30.21 87 GLY D CA 1
ATOM 15098 C C . GLY D 1 87 ? 69.518 -25.396 63.651 1.00 33.16 87 GLY D C 1
ATOM 15099 O O . GLY D 1 87 ? 69.735 -24.983 62.505 1.00 31.31 87 GLY D O 1
ATOM 15100 N N . THR D 1 88 ? 68.295 -25.416 64.184 1.00 30.57 88 THR D N 1
ATOM 15101 C CA . THR D 1 88 ? 67.160 -24.849 63.461 1.00 30.22 88 THR D CA 1
ATOM 15102 C C . THR D 1 88 ? 67.306 -23.340 63.283 1.00 30.33 88 THR D C 1
ATOM 15103 O O . THR D 1 88 ? 67.050 -22.813 62.191 1.00 32.23 88 THR D O 1
ATOM 15107 N N . LEU D 1 89 ? 67.745 -22.632 64.332 1.00 30.57 89 LEU D N 1
ATOM 15108 C CA . LEU D 1 89 ? 68.039 -21.209 64.199 1.00 29.50 89 LEU D CA 1
ATOM 15109 C C . LEU D 1 89 ? 69.105 -20.961 63.137 1.00 32.49 89 LEU D C 1
ATOM 15110 O O . LEU D 1 89 ? 69.048 -19.966 62.405 1.00 27.37 89 LEU D O 1
ATOM 15115 N N . GLU D 1 90 ? 70.103 -21.842 63.056 1.00 30.31 90 GLU D N 1
ATOM 15116 C CA . GLU D 1 90 ? 71.156 -21.658 62.066 1.00 30.81 90 GLU D CA 1
ATOM 15117 C C . GLU D 1 90 ? 70.596 -21.655 60.650 1.00 29.51 90 GLU D C 1
ATOM 15118 O O . GLU D 1 90 ? 71.029 -20.857 59.814 1.00 30.99 90 GLU D O 1
ATOM 15124 N N . VAL D 1 91 ? 69.642 -22.536 60.353 1.00 27.07 91 VAL D N 1
ATOM 15125 C CA . VAL D 1 91 ? 69.143 -22.570 58.977 1.00 33.35 91 VAL D CA 1
ATOM 15126 C C . VAL D 1 91 ? 68.168 -21.430 58.693 1.00 35.43 91 VAL D C 1
ATOM 15127 O O . VAL D 1 91 ? 67.931 -21.114 57.518 1.00 35.56 91 VAL D O 1
ATOM 15131 N N . CYS D 1 92 ? 67.605 -20.798 59.734 1.00 29.96 92 CYS D N 1
ATOM 15132 C CA . CYS D 1 92 ? 66.771 -19.613 59.550 1.00 29.12 92 CYS D CA 1
ATOM 15133 C C . CYS D 1 92 ? 67.584 -18.355 59.273 1.00 31.40 92 CYS D C 1
ATOM 15134 O O . CYS D 1 92 ? 67.070 -17.438 58.620 1.00 28.28 92 CYS D O 1
ATOM 15137 N N . ALA D 1 93 ? 68.854 -18.328 59.700 1.00 30.72 93 ALA D N 1
ATOM 15138 C CA . ALA D 1 93 ? 69.580 -17.076 59.898 1.00 30.47 93 ALA D CA 1
ATOM 15139 C C . ALA D 1 93 ? 69.761 -16.302 58.602 1.00 30.10 93 ALA D C 1
ATOM 15140 O O . ALA D 1 93 ? 69.728 -15.069 58.609 1.00 28.62 93 ALA D O 1
ATOM 15142 N N . SER D 1 94 ? 70.005 -17.001 57.485 1.00 31.54 94 SER D N 1
ATOM 15143 C CA . SER D 1 94 ? 70.160 -16.328 56.194 1.00 32.31 94 SER D CA 1
ATOM 15144 C C . SER D 1 94 ? 68.922 -15.533 55.801 1.00 31.44 94 SER D C 1
ATOM 15145 O O . SER D 1 94 ? 69.032 -14.596 55.005 1.00 31.79 94 SER D O 1
ATOM 15148 N N . PHE D 1 95 ? 67.750 -15.881 56.339 1.00 28.53 95 PHE D N 1
ATOM 15149 C CA . PHE D 1 95 ? 66.510 -15.180 56.022 1.00 32.17 95 PHE D CA 1
ATOM 15150 C C . PHE D 1 95 ? 66.260 -13.984 56.918 1.00 28.85 95 PHE D C 1
ATOM 15151 O O . PHE D 1 95 ? 65.314 -13.240 56.667 1.00 32.21 95 PHE D O 1
ATOM 15159 N N . VAL D 1 96 ? 67.065 -13.802 57.961 1.00 31.70 96 VAL D N 1
ATOM 15160 C CA . VAL D 1 96 ? 66.985 -12.654 58.857 1.00 30.09 96 VAL D CA 1
ATOM 15161 C C . VAL D 1 96 ? 68.056 -11.667 58.446 1.00 31.45 96 VAL D C 1
ATOM 15162 O O . VAL D 1 96 ? 69.222 -12.042 58.292 1.00 30.96 96 VAL D O 1
ATOM 15166 N N . ASN D 1 97 ? 67.682 -10.407 58.282 1.00 34.43 97 ASN D N 1
ATOM 15167 C CA . ASN D 1 97 ? 68.658 -9.409 57.897 1.00 34.96 97 ASN D CA 1
ATOM 15168 C C . ASN D 1 97 ? 68.676 -8.175 58.790 1.00 34.26 97 ASN D C 1
ATOM 15169 O O . ASN D 1 97 ? 69.580 -7.357 58.631 1.00 37.52 97 ASN D O 1
ATOM 15174 N N . GLU D 1 98 ? 67.753 -8.010 59.732 1.00 33.08 98 GLU D N 1
ATOM 15175 C CA . GLU D 1 98 ? 67.983 -7.009 60.781 1.00 35.96 98 GLU D CA 1
ATOM 15176 C C . GLU D 1 98 ? 67.454 -7.537 62.107 1.00 33.69 98 GLU D C 1
ATOM 15177 O O . GLU D 1 98 ? 67.224 -8.740 62.288 1.00 32.40 98 GLU D O 1
ATOM 15183 N N . SER D 1 99 ? 67.283 -6.617 63.055 1.00 32.47 99 SER D N 1
ATOM 15184 C CA . SER D 1 99 ? 66.829 -6.980 64.389 1.00 31.62 99 SER D CA 1
ATOM 15185 C C . SER D 1 99 ? 65.506 -7.732 64.298 1.00 30.60 99 SER D C 1
ATOM 15186 O O . SER D 1 99 ? 64.734 -7.564 63.352 1.00 29.38 99 SER D O 1
ATOM 15189 N N . PHE D 1 100 ? 65.259 -8.597 65.278 1.00 28.55 100 PHE D N 1
ATOM 15190 C CA . PHE D 1 100 ? 64.133 -9.506 65.161 1.00 26.63 100 PHE D CA 1
ATOM 15191 C C . PHE D 1 100 ? 63.746 -10.028 66.529 1.00 26.50 100 PHE D C 1
ATOM 15192 O O . PHE D 1 100 ? 64.551 -10.034 67.462 1.00 26.64 100 PHE D O 1
ATOM 15200 N N . LEU D 1 101 ? 62.503 -10.499 66.617 1.00 24.60 101 LEU D N 1
ATOM 15201 C CA . LEU D 1 101 ? 62.043 -11.291 67.746 1.00 24.72 101 LEU D CA 1
ATOM 15202 C C . LEU D 1 101 ? 62.245 -12.766 67.451 1.00 27.51 101 LEU D C 1
ATOM 15203 O O . LEU D 1 101 ? 61.976 -13.229 66.340 1.00 24.06 101 LEU D O 1
ATOM 15208 N N . LEU D 1 102 ? 62.664 -13.510 68.471 1.00 24.20 102 LEU D N 1
ATOM 15209 C CA . LEU D 1 102 ? 62.938 -14.941 68.356 1.00 27.56 102 LEU D CA 1
ATOM 15210 C C . LEU D 1 102 ? 62.057 -15.676 69.355 1.00 27.04 102 LEU D C 1
ATOM 15211 O O . LEU D 1 102 ? 62.229 -15.517 70.571 1.00 28.56 102 LEU D O 1
ATOM 15216 N N . LEU D 1 103 ? 61.127 -16.484 68.856 1.00 25.97 103 LEU D N 1
ATOM 15217 C CA . LEU D 1 103 ? 60.117 -17.099 69.710 1.00 24.73 103 LEU D CA 1
ATOM 15218 C C . LEU D 1 103 ? 60.154 -18.608 69.582 1.00 24.63 103 LEU D C 1
ATOM 15219 O O . LEU D 1 103 ? 60.420 -19.140 68.501 1.00 29.32 103 LEU D O 1
ATOM 15224 N N . GLU D 1 104 ? 59.900 -19.289 70.704 1.00 26.73 104 GLU D N 1
ATOM 15225 C CA . GLU D 1 104 ? 59.625 -20.719 70.707 1.00 25.55 104 GLU D CA 1
ATOM 15226 C C . GLU D 1 104 ? 58.184 -20.952 70.282 1.00 29.71 104 GLU D C 1
ATOM 15227 O O . GLU D 1 104 ? 57.309 -20.108 70.486 1.00 33.68 104 GLU D O 1
ATOM 15233 N N . SER D 1 105 ? 57.944 -22.087 69.649 1.00 29.91 105 SER D N 1
ATOM 15234 C CA . SER D 1 105 ? 56.653 -22.321 69.015 1.00 26.74 105 SER D CA 1
ATOM 15235 C C . SER D 1 105 ? 55.614 -22.892 69.967 1.00 26.90 105 SER D C 1
ATOM 15236 O O . SER D 1 105 ? 54.436 -22.931 69.606 1.00 29.22 105 SER D O 1
ATOM 15239 N N . ASP D 1 106 ? 56.014 -23.327 71.171 1.00 29.82 106 ASP D N 1
ATOM 15240 C CA . ASP D 1 106 ? 55.091 -23.915 72.138 1.00 30.51 106 ASP D CA 1
ATOM 15241 C C . ASP D 1 106 ? 54.619 -22.906 73.189 1.00 33.26 106 ASP D C 1
ATOM 15242 O O . ASP D 1 106 ? 54.281 -23.285 74.316 1.00 36.79 106 ASP D O 1
ATOM 15247 N N . LEU D 1 107 ? 54.526 -21.634 72.836 1.00 31.24 107 LEU D N 1
ATOM 15248 C CA . LEU D 1 107 ? 54.135 -20.613 73.796 1.00 28.72 107 LEU D CA 1
ATOM 15249 C C . LEU D 1 107 ? 52.709 -20.144 73.575 1.00 26.80 107 LEU D C 1
ATOM 15250 O O . LEU D 1 107 ? 52.201 -20.146 72.454 1.00 28.21 107 LEU D O 1
ATOM 15255 N N . ILE D 1 108 ? 52.088 -19.715 74.665 1.00 28.27 108 ILE D N 1
ATOM 15256 C CA . ILE D 1 108 ? 51.019 -18.728 74.630 1.00 27.70 108 ILE D CA 1
ATOM 15257 C C . ILE D 1 108 ? 51.430 -17.583 75.536 1.00 29.00 108 ILE D C 1
ATOM 15258 O O . ILE D 1 108 ? 52.112 -17.780 76.551 1.00 30.00 108 ILE D O 1
ATOM 15263 N N . TYR D 1 109 ? 51.047 -16.370 75.153 1.00 26.31 109 TYR D N 1
ATOM 15264 C CA . TYR D 1 109 ? 51.555 -15.224 75.896 1.00 27.55 109 TYR D CA 1
ATOM 15265 C C . TYR D 1 109 ? 50.658 -14.018 75.696 1.00 27.51 109 TYR D C 1
ATOM 15266 O O . TYR D 1 109 ? 50.050 -13.855 74.646 1.00 25.32 109 TYR D O 1
ATOM 15275 N N . ASP D 1 110 ? 50.632 -13.164 76.718 1.00 28.90 110 ASP D N 1
ATOM 15276 C CA . ASP D 1 110 ? 50.115 -11.811 76.604 1.00 26.26 110 ASP D CA 1
ATOM 15277 C C . ASP D 1 110 ? 50.917 -11.049 75.548 1.00 25.47 110 ASP D C 1
ATOM 15278 O O . ASP D 1 110 ? 52.146 -11.074 75.558 1.00 26.81 110 ASP D O 1
ATOM 15283 N N . SER D 1 111 ? 50.217 -10.395 74.606 1.00 29.38 111 SER D N 1
ATOM 15284 C CA . SER D 1 111 ? 50.929 -9.726 73.511 1.00 27.70 111 SER D CA 1
ATOM 15285 C C . SER D 1 111 ? 51.721 -8.515 73.990 1.00 28.43 111 SER D C 1
ATOM 15286 O O . SER D 1 111 ? 52.681 -8.125 73.323 1.00 27.50 111 SER D O 1
ATOM 15289 N N . ALA D 1 112 ? 51.372 -7.947 75.152 1.00 26.34 112 ALA D N 1
ATOM 15290 C CA . ALA D 1 112 ? 52.141 -6.847 75.717 1.00 29.76 112 ALA D CA 1
ATOM 15291 C C . ALA D 1 112 ? 53.621 -7.190 75.804 1.00 26.04 112 ALA D C 1
ATOM 15292 O O . ALA D 1 112 ? 54.467 -6.295 75.778 1.00 23.33 112 ALA D O 1
ATOM 15294 N N . GLY D 1 113 ? 53.951 -8.480 75.889 1.00 26.50 113 GLY D N 1
ATOM 15295 C CA . GLY D 1 113 ? 55.344 -8.875 75.851 1.00 21.62 113 GLY D CA 1
ATOM 15296 C C . GLY D 1 113 ? 56.030 -8.457 74.561 1.00 26.35 113 GLY D C 1
ATOM 15297 O O . GLY D 1 113 ? 57.144 -7.939 74.586 1.00 24.97 113 GLY D O 1
ATOM 15298 N N . LEU D 1 114 ? 55.378 -8.711 73.416 1.00 22.65 114 LEU D N 1
ATOM 15299 C CA . LEU D 1 114 ? 55.872 -8.239 72.127 1.00 26.47 114 LEU D CA 1
ATOM 15300 C C . LEU D 1 114 ? 56.049 -6.731 72.142 1.00 26.80 114 LEU D C 1
ATOM 15301 O O . LEU D 1 114 ? 57.144 -6.217 71.871 1.00 24.24 114 LEU D O 1
ATOM 15306 N N . PHE D 1 115 ? 54.984 -6.002 72.497 1.00 21.17 115 PHE D N 1
ATOM 15307 C CA . PHE D 1 115 ? 55.073 -4.542 72.585 1.00 25.92 115 PHE D CA 1
ATOM 15308 C C . PHE D 1 115 ? 56.216 -4.087 73.495 1.00 24.38 115 PHE D C 1
ATOM 15309 O O . PHE D 1 115 ? 56.956 -3.141 73.169 1.00 24.91 115 PHE D O 1
ATOM 15317 N N . SER D 1 116 ? 56.396 -4.767 74.627 1.00 24.36 116 SER D N 1
ATOM 15318 C CA . SER D 1 116 ? 57.373 -4.319 75.617 1.00 24.27 116 SER D CA 1
ATOM 15319 C C . SER D 1 116 ? 58.803 -4.506 75.119 1.00 23.66 116 SER D C 1
ATOM 15320 O O . SER D 1 116 ? 59.638 -3.605 75.273 1.00 25.15 116 SER D O 1
ATOM 15323 N N . LEU D 1 117 ? 59.111 -5.668 74.525 1.00 19.73 117 LEU D N 1
ATOM 15324 C CA . LEU D 1 117 ? 60.433 -5.845 73.936 1.00 22.11 117 LEU D CA 1
ATOM 15325 C C . LEU D 1 117 ? 60.678 -4.836 72.823 1.00 26.34 117 LEU D C 1
ATOM 15326 O O . LEU D 1 117 ? 61.787 -4.297 72.687 1.00 23.51 117 LEU D O 1
ATOM 15331 N N . ILE D 1 118 ? 59.654 -4.579 72.011 1.00 25.53 118 ILE D N 1
ATOM 15332 C CA . ILE D 1 118 ? 59.815 -3.701 70.858 1.00 24.62 118 ILE D CA 1
ATOM 15333 C C . ILE D 1 118 ? 60.134 -2.303 71.333 1.00 25.16 118 ILE D C 1
ATOM 15334 O O . ILE D 1 118 ? 60.969 -1.600 70.752 1.00 28.05 118 ILE D O 1
ATOM 15339 N N . ASN D 1 119 ? 59.516 -1.894 72.429 1.00 26.38 119 ASN D N 1
ATOM 15340 C CA . ASN D 1 119 ? 59.655 -0.524 72.872 1.00 24.32 119 ASN D CA 1
ATOM 15341 C C . ASN D 1 119 ? 60.761 -0.336 73.898 1.00 25.02 119 ASN D C 1
ATOM 15342 O O . ASN D 1 119 ? 60.941 0.780 74.384 1.00 26.94 119 ASN D O 1
ATOM 15347 N N . ASP D 1 120 ? 61.520 -1.378 74.212 1.00 27.18 120 ASP D N 1
ATOM 15348 C CA . ASP D 1 120 ? 62.671 -1.228 75.106 1.00 29.33 120 ASP D CA 1
ATOM 15349 C C . ASP D 1 120 ? 63.865 -0.725 74.322 1.00 27.93 120 ASP D C 1
ATOM 15350 O O . ASP D 1 120 ? 64.166 -1.237 73.239 1.00 30.88 120 ASP D O 1
ATOM 15355 N N . GLU D 1 121 ? 64.555 0.271 74.868 1.00 29.32 121 GLU D N 1
ATOM 15356 C CA . GLU D 1 121 ? 65.658 0.838 74.120 1.00 30.25 121 GLU D CA 1
ATOM 15357 C C . GLU D 1 121 ? 66.842 -0.109 74.043 1.00 33.14 121 GLU D C 1
ATOM 15358 O O . GLU D 1 121 ? 67.705 0.087 73.186 1.00 31.00 121 GLU D O 1
ATOM 15364 N N . ARG D 1 122 ? 66.908 -1.123 74.916 1.00 32.93 122 ARG D N 1
ATOM 15365 C CA . ARG D 1 122 ? 68.001 -2.095 74.877 1.00 33.61 122 ARG D CA 1
ATOM 15366 C C . ARG D 1 122 ? 67.831 -3.064 73.710 1.00 33.16 122 ARG D C 1
ATOM 15367 O O . ARG D 1 122 ? 66.738 -3.590 73.467 1.00 32.51 122 ARG D O 1
ATOM 15375 N N . LYS D 1 123 ? 68.944 -3.332 73.020 1.00 32.29 123 LYS D N 1
ATOM 15376 C CA . LYS D 1 123 ? 68.917 -3.881 71.672 1.00 31.67 123 LYS D CA 1
ATOM 15377 C C . LYS D 1 123 ? 68.917 -5.392 71.651 1.00 28.55 123 LYS D C 1
ATOM 15378 O O . LYS D 1 123 ? 68.382 -5.982 70.708 1.00 26.95 123 LYS D O 1
ATOM 15384 N N . ASN D 1 124 ? 69.555 -6.023 72.637 1.00 28.86 124 ASN D N 1
ATOM 15385 C CA . ASN D 1 124 ? 69.533 -7.469 72.831 1.00 28.30 124 ASN D CA 1
ATOM 15386 C C . ASN D 1 124 ? 68.886 -7.720 74.185 1.00 28.37 124 ASN D C 1
ATOM 15387 O O . ASN D 1 124 ? 69.435 -7.302 75.214 1.00 32.01 124 ASN D O 1
ATOM 15392 N N . LEU D 1 125 ? 67.735 -8.406 74.192 1.00 28.17 125 LEU D N 1
ATOM 15393 C CA . LEU D 1 125 ? 66.814 -8.344 75.329 1.00 29.53 125 LEU D CA 1
ATOM 15394 C C . LEU D 1 125 ? 65.992 -9.620 75.469 1.00 25.73 125 LEU D C 1
ATOM 15395 O O . LEU D 1 125 ? 65.146 -9.920 74.623 1.00 25.58 125 LEU D O 1
ATOM 15400 N N . ILE D 1 126 ? 66.204 -10.335 76.571 1.00 27.81 126 ILE D N 1
ATOM 15401 C CA . ILE D 1 126 ? 65.467 -11.558 76.876 1.00 25.63 126 ILE D CA 1
ATOM 15402 C C . ILE D 1 126 ? 64.270 -11.186 77.732 1.00 29.34 126 ILE D C 1
ATOM 15403 O O . ILE D 1 126 ? 64.432 -10.578 78.799 1.00 27.91 126 ILE D O 1
ATOM 15408 N N . LEU D 1 127 ? 63.075 -11.586 77.301 1.00 24.17 127 LEU D N 1
ATOM 15409 C CA . LEU D 1 127 ? 61.894 -11.423 78.138 1.00 26.81 127 LEU D CA 1
ATOM 15410 C C . LEU D 1 127 ? 61.877 -12.509 79.217 1.00 22.97 127 LEU D C 1
ATOM 15411 O O . LEU D 1 127 ? 62.033 -13.693 78.923 1.00 23.35 127 LEU D O 1
ATOM 15416 N N . ALA D 1 128 ? 61.678 -12.100 80.460 1.00 27.41 128 ALA D N 1
ATOM 15417 C CA . ALA D 1 128 ? 61.679 -13.008 81.597 1.00 29.39 128 ALA D CA 1
ATOM 15418 C C . ALA D 1 128 ? 60.433 -12.788 82.437 1.00 29.10 128 ALA D C 1
ATOM 15419 O O . ALA D 1 128 ? 59.871 -11.693 82.459 1.00 28.17 128 ALA D O 1
ATOM 15421 N N . SER D 1 129 ? 60.020 -13.825 83.168 1.00 30.06 129 SER D N 1
ATOM 15422 C CA . SER D 1 129 ? 58.943 -13.670 84.139 1.00 31.36 129 SER D CA 1
ATOM 15423 C C . SER D 1 129 ? 59.404 -14.042 85.550 1.00 34.02 129 SER D C 1
ATOM 15424 O O . SER D 1 129 ? 60.507 -14.557 85.771 1.00 32.40 129 SER D O 1
ATOM 15427 N N . GLY D 1 130 ? 58.544 -13.748 86.518 1.00 30.79 130 GLY D N 1
ATOM 15428 C CA . GLY D 1 130 ? 58.739 -14.249 87.865 1.00 34.45 130 GLY D CA 1
ATOM 15429 C C . GLY D 1 130 ? 58.378 -15.722 87.908 1.00 35.77 130 GLY D C 1
ATOM 15430 O O . GLY D 1 130 ? 58.122 -16.362 86.886 1.00 30.66 130 GLY D O 1
ATOM 15431 N N . ALA D 1 131 ? 58.349 -16.266 89.128 1.00 34.36 131 ALA D N 1
ATOM 15432 C CA . ALA D 1 131 ? 58.196 -17.704 89.295 1.00 33.49 131 ALA D CA 1
ATOM 15433 C C . ALA D 1 131 ? 56.889 -18.192 88.688 1.00 33.63 131 ALA D C 1
ATOM 15434 O O . ALA D 1 131 ? 55.814 -17.662 88.973 1.00 29.85 131 ALA D O 1
ATOM 15436 N N . THR D 1 132 ? 56.981 -19.220 87.853 1.00 37.41 132 THR D N 1
ATOM 15437 C CA . THR D 1 132 ? 55.780 -19.792 87.265 1.00 37.44 132 THR D CA 1
ATOM 15438 C C . THR D 1 132 ? 55.329 -21.074 87.949 1.00 41.18 132 THR D C 1
ATOM 15439 O O . THR D 1 132 ? 54.164 -21.454 87.791 1.00 42.10 132 THR D O 1
ATOM 15443 N N . LYS D 1 133 ? 56.207 -21.727 88.715 1.00 41.21 133 LYS D N 1
ATOM 15444 C CA . LYS D 1 133 ? 55.904 -23.004 89.361 1.00 43.28 133 LYS D CA 1
ATOM 15445 C C . LYS D 1 133 ? 55.238 -23.946 88.358 1.00 42.43 133 LYS D C 1
ATOM 15446 O O . LYS D 1 133 ? 54.121 -24.430 88.546 1.00 43.68 133 LYS D O 1
ATOM 15452 N N . SER D 1 134 ? 55.951 -24.172 87.254 1.00 42.73 134 SER D N 1
ATOM 15453 C CA . SER D 1 134 ? 55.402 -24.876 86.108 1.00 38.50 134 SER D CA 1
ATOM 15454 C C . SER D 1 134 ? 56.178 -26.118 85.716 1.00 37.58 134 SER D C 1
ATOM 15455 O O . SER D 1 134 ? 55.631 -26.960 84.990 1.00 36.53 134 SER D O 1
ATOM 15458 N N . GLY D 1 135 ? 57.415 -26.269 86.187 1.00 41.20 135 GLY D N 1
ATOM 15459 C CA . GLY D 1 135 ? 58.310 -27.302 85.708 1.00 38.11 135 GLY D CA 1
ATOM 15460 C C . GLY D 1 135 ? 59.091 -26.863 84.477 1.00 38.47 135 GLY D C 1
ATOM 15461 O O . GLY D 1 135 ? 58.690 -25.971 83.727 1.00 35.87 135 GLY D O 1
ATOM 15462 N N . ASP D 1 136 ? 60.248 -27.500 84.291 1.00 35.20 136 ASP D N 1
ATOM 15463 C CA . ASP D 1 136 ? 61.071 -27.319 83.096 1.00 38.38 136 ASP D CA 1
ATOM 15464 C C . ASP D 1 136 ? 61.496 -25.865 82.908 1.00 38.91 136 ASP D C 1
ATOM 15465 O O . ASP D 1 136 ? 61.722 -25.409 81.775 1.00 35.85 136 ASP D O 1
ATOM 15470 N N . GLU D 1 137 ? 61.613 -25.142 84.025 1.00 40.15 137 GLU D N 1
ATOM 15471 C CA . GLU D 1 137 ? 61.986 -23.734 84.005 1.00 37.98 137 GLU D CA 1
ATOM 15472 C C . GLU D 1 137 ? 63.447 -23.558 83.623 1.00 38.22 137 GLU D C 1
ATOM 15473 O O . GLU D 1 137 ? 64.335 -24.205 84.192 1.00 36.45 137 GLU D O 1
ATOM 15479 N N . VAL D 1 138 ? 63.696 -22.658 82.676 1.00 36.33 138 VAL D N 1
ATOM 15480 C CA . VAL D 1 138 ? 65.044 -22.205 82.360 1.00 32.38 138 VAL D CA 1
ATOM 15481 C C . VAL D 1 138 ? 65.282 -20.944 83.181 1.00 37.35 138 VAL D C 1
ATOM 15482 O O . VAL D 1 138 ? 64.708 -19.891 82.888 1.00 38.59 138 VAL D O 1
ATOM 15486 N N . TYR D 1 139 ? 66.116 -21.048 84.220 1.00 32.49 139 TYR D N 1
ATOM 15487 C CA . TYR D 1 139 ? 66.381 -19.926 85.109 1.00 35.87 139 TYR D CA 1
ATOM 15488 C C . TYR D 1 139 ? 67.540 -19.075 84.596 1.00 37.63 139 TYR D C 1
ATOM 15489 O O . TYR D 1 139 ? 68.499 -19.573 83.993 1.00 35.67 139 TYR D O 1
ATOM 15498 N N . LEU D 1 140 ? 67.455 -17.781 84.876 1.00 36.56 140 LEU D N 1
ATOM 15499 C CA . LEU D 1 140 ? 68.396 -16.801 84.367 1.00 35.41 140 LEU D CA 1
ATOM 15500 C C . LEU D 1 140 ? 69.205 -16.219 85.515 1.00 36.81 140 LEU D C 1
ATOM 15501 O O . LEU D 1 140 ? 68.659 -15.885 86.572 1.00 36.10 140 LEU D O 1
ATOM 15506 N N . GLU D 1 141 ? 70.507 -16.113 85.284 1.00 35.16 141 GLU D N 1
ATOM 15507 C CA . GLU D 1 141 ? 71.452 -15.487 86.192 1.00 39.41 141 GLU D CA 1
ATOM 15508 C C . GLU D 1 141 ? 71.870 -14.153 85.587 1.00 39.69 141 GLU D C 1
ATOM 15509 O O . GLU D 1 141 ? 72.193 -14.090 84.394 1.00 36.14 141 GLU D O 1
ATOM 15515 N N . ALA D 1 142 ? 71.841 -13.089 86.398 1.00 37.04 142 ALA D N 1
ATOM 15516 C CA . ALA D 1 142 ? 72.115 -11.738 85.923 1.00 38.72 142 ALA D CA 1
ATOM 15517 C C . ALA D 1 142 ? 73.231 -11.094 86.731 1.00 41.10 142 ALA D C 1
ATOM 15518 O O . ALA D 1 142 ? 73.469 -11.459 87.889 1.00 38.82 142 ALA D O 1
ATOM 15520 N N . ASP D 1 143 ? 73.922 -10.130 86.100 1.00 40.45 143 ASP D N 1
ATOM 15521 C CA . ASP D 1 143 ? 74.885 -9.273 86.785 1.00 38.59 143 ASP D CA 1
ATOM 15522 C C . ASP D 1 143 ? 74.159 -8.030 87.314 1.00 41.99 143 ASP D C 1
ATOM 15523 O O . ASP D 1 143 ? 72.927 -7.947 87.293 1.00 39.11 143 ASP D O 1
ATOM 15528 N N . GLU D 1 144 ? 74.920 -7.037 87.783 1.00 42.13 144 GLU D N 1
ATOM 15529 C CA . GLU D 1 144 ? 74.314 -5.843 88.372 1.00 45.88 144 GLU D CA 1
ATOM 15530 C C . GLU D 1 144 ? 73.704 -4.900 87.336 1.00 46.07 144 GLU D C 1
ATOM 15531 O O . GLU D 1 144 ? 72.979 -3.982 87.732 1.00 45.18 144 GLU D O 1
ATOM 15537 N N . LYS D 1 145 ? 73.981 -5.079 86.039 1.00 42.54 145 LYS D N 1
ATOM 15538 C CA . LYS D 1 145 ? 73.297 -4.322 84.993 1.00 44.02 145 LYS D CA 1
ATOM 15539 C C . LYS D 1 145 ? 72.184 -5.133 84.336 1.00 41.13 145 LYS D C 1
ATOM 15540 O O . LYS D 1 145 ? 71.780 -4.827 83.206 1.00 41.05 145 LYS D O 1
ATOM 15546 N N . ASN D 1 146 ? 71.682 -6.155 85.039 1.00 40.63 146 ASN D N 1
ATOM 15547 C CA . ASN D 1 146 ? 70.585 -7.018 84.597 1.00 39.28 146 ASN D CA 1
ATOM 15548 C C . ASN D 1 146 ? 70.889 -7.715 83.271 1.00 39.31 146 ASN D C 1
ATOM 15549 O O . ASN D 1 146 ? 69.986 -7.966 82.466 1.00 31.42 146 ASN D O 1
ATOM 15554 N N . CYS D 1 147 ? 72.151 -8.070 83.051 1.00 36.45 147 CYS D N 1
ATOM 15555 C CA . CYS D 1 147 ? 72.564 -8.713 81.814 1.00 36.31 147 CYS D CA 1
ATOM 15556 C C . CYS D 1 147 ? 72.932 -10.168 82.082 1.00 39.03 147 CYS D C 1
ATOM 15557 O O . CYS D 1 147 ? 73.455 -10.512 83.150 1.00 36.82 147 CYS D O 1
ATOM 15560 N N . LEU D 1 148 ? 72.648 -11.020 81.097 1.00 33.55 148 LEU D N 1
ATOM 15561 C CA . LEU D 1 148 ? 72.797 -12.465 81.249 1.00 34.62 148 LEU D CA 1
ATOM 15562 C C . LEU D 1 148 ? 74.234 -12.883 81.574 1.00 34.13 148 LEU D C 1
ATOM 15563 O O . LEU D 1 148 ? 75.167 -12.542 80.848 1.00 32.76 148 LEU D O 1
ATOM 15568 N N . THR D 1 149 ? 74.402 -13.668 82.645 1.00 35.66 149 THR D N 1
ATOM 15569 C CA . THR D 1 149 ? 75.692 -14.291 82.941 1.00 39.95 149 THR D CA 1
ATOM 15570 C C . THR D 1 149 ? 75.603 -15.797 83.117 1.00 39.64 149 THR D C 1
ATOM 15571 O O . THR D 1 149 ? 76.650 -16.452 83.158 1.00 38.66 149 THR D O 1
ATOM 15575 N N . GLY D 1 150 ? 74.401 -16.365 83.212 1.00 37.68 150 GLY D N 1
ATOM 15576 C CA . GLY D 1 150 ? 74.251 -17.805 83.173 1.00 36.98 150 GLY D CA 1
ATOM 15577 C C . GLY D 1 150 ? 72.802 -18.205 83.021 1.00 35.25 150 GLY D C 1
ATOM 15578 O O . GLY D 1 150 ? 71.881 -17.399 83.211 1.00 33.42 150 GLY D O 1
ATOM 15579 N N . LEU D 1 151 ? 72.609 -19.468 82.667 1.00 36.17 151 LEU D N 1
ATOM 15580 C CA . LEU D 1 151 ? 71.259 -20.008 82.606 1.00 39.21 151 LEU D CA 1
ATOM 15581 C C . LEU D 1 151 ? 71.321 -21.522 82.713 1.00 35.91 151 LEU D C 1
ATOM 15582 O O . LEU D 1 151 ? 72.295 -22.151 82.299 1.00 35.11 151 LEU D O 1
ATOM 15587 N N . SER D 1 152 ? 70.261 -22.098 83.258 1.00 37.95 152 SER D N 1
ATOM 15588 C CA . SER D 1 152 ? 70.237 -23.530 83.516 1.00 38.77 152 SER D CA 1
ATOM 15589 C C . SER D 1 152 ? 68.848 -23.890 83.999 1.00 34.74 152 SER D C 1
ATOM 15590 O O . SER D 1 152 ? 68.177 -23.075 84.635 1.00 34.01 152 SER D O 1
ATOM 15593 N N . LYS D 1 153 ? 68.422 -25.110 83.682 1.00 35.44 153 LYS D N 1
ATOM 15594 C CA . LYS D 1 153 ? 67.233 -25.646 84.315 1.00 35.12 153 LYS D CA 1
ATOM 15595 C C . LYS D 1 153 ? 67.500 -26.078 85.752 1.00 39.64 153 LYS D C 1
ATOM 15596 O O . LYS D 1 153 ? 66.545 -26.305 86.499 1.00 37.87 153 LYS D O 1
ATOM 15602 N N . ASN D 1 154 ? 68.771 -26.177 86.158 1.00 43.22 154 ASN D N 1
ATOM 15603 C CA . ASN D 1 154 ? 69.137 -26.527 87.535 1.00 43.19 154 ASN D CA 1
ATOM 15604 C C . ASN D 1 154 ? 69.311 -25.234 88.322 1.00 38.17 154 ASN D C 1
ATOM 15605 O O . ASN D 1 154 ? 70.326 -24.545 88.205 1.00 40.48 154 ASN D O 1
ATOM 15610 N N . ARG D 1 155 ? 68.302 -24.902 89.121 1.00 42.82 155 ARG D N 1
ATOM 15611 C CA . ARG D 1 155 ? 68.333 -23.664 89.880 1.00 43.91 155 ARG D CA 1
ATOM 15612 C C . ARG D 1 155 ? 69.580 -23.574 90.761 1.00 47.59 155 ARG D C 1
ATOM 15613 O O . ARG D 1 155 ? 70.093 -22.477 91.004 1.00 47.45 155 ARG D O 1
ATOM 15621 N N . ASP D 1 156 ? 70.122 -24.712 91.190 1.00 45.71 156 ASP D N 1
ATOM 15622 C CA . ASP D 1 156 ? 71.301 -24.703 92.046 1.00 47.58 156 ASP D CA 1
ATOM 15623 C C . ASP D 1 156 ? 72.588 -24.393 91.297 1.00 45.75 156 ASP D C 1
ATOM 15624 O O . ASP D 1 156 ? 73.608 -24.115 91.939 1.00 49.17 156 ASP D O 1
ATOM 15629 N N . ALA D 1 157 ? 72.575 -24.432 89.972 1.00 42.81 157 ALA D N 1
ATOM 15630 C CA . ALA D 1 157 ? 73.785 -24.225 89.186 1.00 43.14 157 ALA D CA 1
ATOM 15631 C C . ALA D 1 157 ? 74.111 -22.759 88.956 1.00 43.03 157 ALA D C 1
ATOM 15632 O O . ALA D 1 157 ? 75.092 -22.467 88.258 1.00 45.11 157 ALA D O 1
ATOM 15634 N N . LEU D 1 158 ? 73.326 -21.837 89.514 1.00 44.19 158 LEU D N 1
ATOM 15635 C CA . LEU D 1 158 ? 73.465 -20.412 89.240 1.00 45.22 158 LEU D CA 1
ATOM 15636 C C . LEU D 1 158 ? 73.798 -19.646 90.509 1.00 43.75 158 LEU D C 1
ATOM 15637 O O . LEU D 1 158 ? 73.355 -19.999 91.607 1.00 44.73 158 LEU D O 1
ATOM 15642 N N . LYS D 1 159 ? 74.574 -18.575 90.336 1.00 40.67 159 LYS D N 1
ATOM 15643 C CA . LYS D 1 159 ? 74.951 -17.750 91.477 1.00 42.89 159 LYS D CA 1
ATOM 15644 C C . LYS D 1 159 ? 73.778 -16.916 91.970 1.00 45.60 159 LYS D C 1
ATOM 15645 O O . LYS D 1 159 ? 73.709 -16.579 93.159 1.00 39.58 159 LYS D O 1
ATOM 15651 N N . ASN D 1 160 ? 72.851 -16.578 91.078 1.00 42.71 160 ASN D N 1
ATOM 15652 C CA . ASN D 1 160 ? 71.608 -15.945 91.474 1.00 41.72 160 ASN D CA 1
ATOM 15653 C C . ASN D 1 160 ? 70.538 -16.330 90.461 1.00 45.94 160 ASN D C 1
ATOM 15654 O O . ASN D 1 160 ? 70.828 -16.815 89.362 1.00 41.55 160 ASN D O 1
ATOM 15659 N N . ILE D 1 161 ? 69.295 -16.144 90.870 1.00 41.26 161 ILE D N 1
ATOM 15660 C CA . ILE D 1 161 ? 68.134 -16.392 90.035 1.00 42.53 161 ILE D CA 1
ATOM 15661 C C . ILE D 1 161 ? 67.514 -15.028 89.752 1.00 41.88 161 ILE D C 1
ATOM 15662 O O . ILE D 1 161 ? 66.998 -14.374 90.667 1.00 40.70 161 ILE D O 1
ATOM 15667 N N . PHE D 1 162 ? 67.585 -14.573 88.498 1.00 43.37 162 PHE D N 1
ATOM 15668 C CA . PHE D 1 162 ? 66.976 -13.288 88.178 1.00 38.75 162 PHE D CA 1
ATOM 15669 C C . PHE D 1 162 ? 65.556 -13.425 87.638 1.00 39.92 162 PHE D C 1
ATOM 15670 O O . PHE D 1 162 ? 64.691 -12.619 87.982 1.00 43.49 162 PHE D O 1
ATOM 15678 N N . GLY D 1 163 ? 65.291 -14.418 86.805 1.00 38.46 163 GLY D N 1
ATOM 15679 C CA . GLY D 1 163 ? 63.937 -14.630 86.330 1.00 38.96 163 GLY D CA 1
ATOM 15680 C C . GLY D 1 163 ? 63.863 -15.929 85.571 1.00 34.42 163 GLY D C 1
ATOM 15681 O O . GLY D 1 163 ? 64.823 -16.691 85.530 1.00 33.57 163 GLY D O 1
ATOM 15682 N N . GLU D 1 164 ? 62.714 -16.177 84.952 1.00 36.13 164 GLU D N 1
ATOM 15683 C CA . GLU D 1 164 ? 62.545 -17.338 84.085 1.00 33.66 164 GLU D CA 1
ATOM 15684 C C . GLU D 1 164 ? 62.529 -16.891 82.627 1.00 31.54 164 GLU D C 1
ATOM 15685 O O . GLU D 1 164 ? 61.810 -15.955 82.278 1.00 31.81 164 GLU D O 1
ATOM 15691 N N . LEU D 1 165 ? 63.315 -17.560 81.777 1.00 32.65 165 LEU D N 1
ATOM 15692 C CA . LEU D 1 165 ? 63.250 -17.321 80.330 1.00 31.78 165 LEU D CA 1
ATOM 15693 C C . LEU D 1 165 ? 61.859 -17.636 79.773 1.00 32.38 165 LEU D C 1
ATOM 15694 O O . LEU D 1 165 ? 61.359 -18.756 79.916 1.00 33.54 165 LEU D O 1
ATOM 15699 N N . VAL D 1 166 ? 61.245 -16.658 79.104 1.00 31.01 166 VAL D N 1
ATOM 15700 C CA . VAL D 1 166 ? 59.905 -16.878 78.561 1.00 29.77 166 VAL D CA 1
ATOM 15701 C C . VAL D 1 166 ? 59.956 -17.607 77.220 1.00 30.92 166 VAL D C 1
ATOM 15702 O O . VAL D 1 166 ? 59.058 -18.415 76.906 1.00 28.21 166 VAL D O 1
ATOM 15706 N N . GLY D 1 167 ? 61.009 -17.373 76.437 1.00 28.29 167 GLY D N 1
ATOM 15707 C CA . GLY D 1 167 ? 61.100 -17.885 75.087 1.00 29.20 167 GLY D CA 1
ATOM 15708 C C . GLY D 1 167 ? 60.794 -16.878 73.996 1.00 22.68 167 GLY D C 1
ATOM 15709 O O . GLY D 1 167 ? 60.523 -17.290 72.863 1.00 27.12 167 GLY D O 1
ATOM 15710 N N . ILE D 1 168 ? 60.817 -15.586 74.311 1.00 21.54 168 ILE D N 1
ATOM 15711 C CA . ILE D 1 168 ? 60.635 -14.495 73.358 1.00 28.13 168 ILE D CA 1
ATOM 15712 C C . ILE D 1 168 ? 61.768 -13.521 73.615 1.00 26.36 168 ILE D C 1
ATOM 15713 O O . ILE D 1 168 ? 61.901 -13.012 74.729 1.00 27.68 168 ILE D O 1
ATOM 15718 N N . THR D 1 169 ? 62.588 -13.273 72.604 1.00 23.79 169 THR D N 1
ATOM 15719 C CA . THR D 1 169 ? 63.815 -12.531 72.805 1.00 23.66 169 THR D CA 1
ATOM 15720 C C . THR D 1 169 ? 64.050 -11.615 71.616 1.00 24.46 169 THR D C 1
ATOM 15721 O O . THR D 1 169 ? 63.878 -12.035 70.475 1.00 23.70 169 THR D O 1
ATOM 15725 N N . LYS D 1 170 ? 64.483 -10.380 71.869 1.00 26.52 170 LYS D N 1
ATOM 15726 C CA . LYS D 1 170 ? 64.817 -9.451 70.789 1.00 26.51 170 LYS D CA 1
ATOM 15727 C C . LYS D 1 170 ? 66.328 -9.469 70.574 1.00 27.24 170 LYS D C 1
ATOM 15728 O O . LYS D 1 170 ? 67.085 -9.325 71.535 1.00 24.94 170 LYS D O 1
ATOM 15734 N N . LEU D 1 171 ? 66.766 -9.666 69.328 1.00 23.66 171 LEU D N 1
ATOM 15735 C CA . LEU D 1 171 ? 68.200 -9.632 69.037 1.00 28.45 171 LEU D CA 1
ATOM 15736 C C . LEU D 1 171 ? 68.467 -8.898 67.731 1.00 27.80 171 LEU D C 1
ATOM 15737 O O . LEU D 1 171 ? 67.602 -8.783 66.859 1.00 28.48 171 LEU D O 1
ATOM 15742 N N . THR D 1 172 ? 69.703 -8.443 67.594 1.00 30.57 172 THR D N 1
ATOM 15743 C CA . THR D 1 172 ? 70.190 -7.880 66.344 1.00 31.50 172 THR D CA 1
ATOM 15744 C C . THR D 1 172 ? 70.758 -8.983 65.434 1.00 33.42 172 THR D C 1
ATOM 15745 O O . THR D 1 172 ? 71.001 -10.123 65.847 1.00 30.05 172 THR D O 1
ATOM 15749 N N . LYS D 1 173 ? 70.945 -8.631 64.162 1.00 34.07 173 LYS D N 1
ATOM 15750 C CA . LYS D 1 173 ? 71.559 -9.559 63.217 1.00 32.93 173 LYS D CA 1
ATOM 15751 C C . LYS D 1 173 ? 72.992 -9.889 63.633 1.00 34.83 173 LYS D C 1
ATOM 15752 O O . LYS D 1 173 ? 73.451 -11.033 63.481 1.00 35.07 173 LYS D O 1
ATOM 15758 N N . SER D 1 174 ? 73.709 -8.907 64.186 1.00 33.02 174 SER D N 1
ATOM 15759 C CA . SER D 1 174 ? 75.102 -9.155 64.535 1.00 35.53 174 SER D CA 1
ATOM 15760 C C . SER D 1 174 ? 75.216 -10.092 65.734 1.00 37.47 174 SER D C 1
ATOM 15761 O O . SER D 1 174 ? 76.199 -10.837 65.844 1.00 34.01 174 SER D O 1
ATOM 15764 N N . THR D 1 175 ? 74.208 -10.110 66.613 1.00 31.63 175 THR D N 1
ATOM 15765 C CA . THR D 1 175 ? 74.198 -11.086 67.700 1.00 30.62 175 THR D CA 1
ATOM 15766 C C . THR D 1 175 ? 73.901 -12.486 67.172 1.00 33.52 175 THR D C 1
ATOM 15767 O O . THR D 1 175 ? 74.560 -13.465 67.559 1.00 30.54 175 THR D O 1
ATOM 15771 N N . LEU D 1 176 ? 72.886 -12.601 66.305 1.00 33.38 176 LEU D N 1
ATOM 15772 C CA . LEU D 1 176 ? 72.609 -13.871 65.634 1.00 31.21 176 LEU D CA 1
ATOM 15773 C C . LEU D 1 176 ? 73.853 -14.374 64.904 1.00 30.23 176 LEU D C 1
ATOM 15774 O O . LEU D 1 176 ? 74.115 -15.580 64.870 1.00 30.50 176 LEU D O 1
ATOM 15779 N N . ASP D 1 177 ? 74.644 -13.448 64.345 1.00 31.96 177 ASP D N 1
ATOM 15780 C CA . ASP D 1 177 ? 75.889 -13.800 63.663 1.00 34.81 177 ASP D CA 1
ATOM 15781 C C . ASP D 1 177 ? 76.860 -14.497 64.607 1.00 29.87 177 ASP D C 1
ATOM 15782 O O . ASP D 1 177 ? 77.427 -15.537 64.268 1.00 33.55 177 ASP D O 1
ATOM 15787 N N . LYS D 1 178 ? 77.082 -13.915 65.789 1.00 28.45 178 LYS D N 1
ATOM 15788 C CA . LYS D 1 178 ? 77.924 -14.547 66.796 1.00 33.47 178 LYS D CA 1
ATOM 15789 C C . LYS D 1 178 ? 77.353 -15.893 67.214 1.00 33.51 178 LYS D C 1
ATOM 15790 O O . LYS D 1 178 ? 78.080 -16.885 67.317 1.00 29.05 178 LYS D O 1
ATOM 15796 N N . MET D 1 179 ? 76.043 -15.948 67.445 1.00 30.61 179 MET D N 1
ATOM 15797 C CA . MET D 1 179 ? 75.414 -17.199 67.863 1.00 31.64 179 MET D CA 1
ATOM 15798 C C . MET D 1 179 ? 75.638 -18.302 66.836 1.00 30.81 179 MET D C 1
ATOM 15799 O O . MET D 1 179 ? 75.911 -19.451 67.194 1.00 31.59 179 MET D O 1
ATOM 15804 N N . CYS D 1 180 ? 75.510 -17.972 65.554 1.00 30.92 180 CYS D N 1
ATOM 15805 C CA . CYS D 1 180 ? 75.645 -18.985 64.513 1.00 30.69 180 CYS D CA 1
ATOM 15806 C C . CYS D 1 180 ? 77.101 -19.381 64.305 1.00 30.18 180 CYS D C 1
ATOM 15807 O O . CYS D 1 180 ? 77.400 -20.560 64.072 1.00 27.65 180 CYS D O 1
ATOM 15810 N N . ALA D 1 181 ? 78.017 -18.409 64.379 1.00 35.18 181 ALA D N 1
ATOM 15811 C CA . ALA D 1 181 ? 79.446 -18.716 64.284 1.00 31.82 181 ALA D CA 1
ATOM 15812 C C . ALA D 1 181 ? 79.880 -19.664 65.398 1.00 33.94 181 ALA D C 1
ATOM 15813 O O . ALA D 1 181 ? 80.605 -20.646 65.163 1.00 33.49 181 ALA D O 1
ATOM 15815 N N . TYR D 1 182 ? 79.458 -19.375 66.629 1.00 31.51 182 TYR D N 1
ATOM 15816 C CA . TYR D 1 182 ? 79.758 -20.276 67.734 1.00 33.73 182 TYR D CA 1
ATOM 15817 C C . TYR D 1 182 ? 79.158 -21.660 67.488 1.00 31.47 182 TYR D C 1
ATOM 15818 O O . TYR D 1 182 ? 79.812 -22.682 67.724 1.00 32.42 182 TYR D O 1
ATOM 15827 N N . ALA D 1 183 ? 77.925 -21.716 66.985 1.00 34.62 183 ALA D N 1
ATOM 15828 C CA . ALA D 1 183 ? 77.277 -23.012 66.790 1.00 33.98 183 ALA D CA 1
ATOM 15829 C C . ALA D 1 183 ? 77.984 -23.843 65.720 1.00 35.96 183 ALA D C 1
ATOM 15830 O O . ALA D 1 183 ? 78.076 -25.072 65.836 1.00 35.24 183 ALA D O 1
ATOM 15832 N N . LYS D 1 184 ? 78.463 -23.194 64.657 1.00 34.99 184 LYS D N 1
ATOM 15833 C CA . LYS D 1 184 ? 79.044 -23.934 63.547 1.00 36.31 184 LYS D CA 1
ATOM 15834 C C . LYS D 1 184 ? 80.415 -24.473 63.922 1.00 35.48 184 LYS D C 1
ATOM 15835 O O . LYS D 1 184 ? 80.786 -25.578 63.513 1.00 34.29 184 LYS D O 1
ATOM 15841 N N . ILE D 1 185 ? 81.177 -23.700 64.695 1.00 35.30 185 ILE D N 1
ATOM 15842 C CA . ILE D 1 185 ? 82.457 -24.162 65.223 1.00 38.45 185 ILE D CA 1
ATOM 15843 C C . ILE D 1 185 ? 82.264 -25.416 66.061 1.00 40.59 185 ILE D C 1
ATOM 15844 O O . ILE D 1 185 ? 83.127 -26.302 66.077 1.00 39.67 185 ILE D O 1
ATOM 15849 N N . HIS D 1 186 ? 81.116 -25.541 66.726 1.00 37.11 186 HIS D N 1
ATOM 15850 C CA . HIS D 1 186 ? 80.832 -26.683 67.586 1.00 36.72 186 HIS D CA 1
ATOM 15851 C C . HIS D 1 186 ? 79.814 -27.642 66.970 1.00 36.36 186 HIS D C 1
ATOM 15852 O O . HIS D 1 186 ? 79.096 -28.335 67.694 1.00 34.92 186 HIS D O 1
ATOM 15859 N N . HIS D 1 187 ? 79.745 -27.712 65.634 1.00 36.98 187 HIS D N 1
ATOM 15860 C CA . HIS D 1 187 ? 78.923 -28.746 65.003 1.00 36.44 187 HIS D CA 1
ATOM 15861 C C . HIS D 1 187 ? 79.382 -30.142 65.400 1.00 32.91 187 HIS D C 1
ATOM 15862 O O . HIS D 1 187 ? 78.552 -31.027 65.645 1.00 34.53 187 HIS D O 1
ATOM 15869 N N . SER D 1 188 ? 80.705 -30.360 65.434 1.00 36.18 188 SER D N 1
ATOM 15870 C CA . SER D 1 188 ? 81.273 -31.670 65.752 1.00 33.67 188 SER D CA 1
ATOM 15871 C C . SER D 1 188 ? 80.944 -32.083 67.174 1.00 34.52 188 SER D C 1
ATOM 15872 O O . SER D 1 188 ? 80.388 -33.160 67.408 1.00 34.68 188 SER D O 1
ATOM 15875 N N . ASP D 1 189 ? 81.304 -31.244 68.147 1.00 32.25 189 ASP D N 1
ATOM 15876 C CA . ASP D 1 189 ? 81.223 -31.675 69.532 1.00 34.23 189 ASP D CA 1
ATOM 15877 C C . ASP D 1 189 ? 79.931 -31.269 70.234 1.00 34.77 189 ASP D C 1
ATOM 15878 O O . ASP D 1 189 ? 79.605 -31.857 71.271 1.00 35.66 189 ASP D O 1
ATOM 15883 N N . LEU D 1 190 ? 79.173 -30.314 69.703 1.00 34.62 190 LEU D N 1
ATOM 15884 C CA . LEU D 1 190 ? 77.872 -29.945 70.265 1.00 33.34 190 LEU D CA 1
ATOM 15885 C C . LEU D 1 190 ? 76.831 -29.848 69.144 1.00 34.98 190 LEU D C 1
ATOM 15886 O O . LEU D 1 190 ? 76.296 -28.765 68.867 1.00 33.58 190 LEU D O 1
ATOM 15891 N N . PRO D 1 191 ? 76.482 -30.981 68.508 1.00 33.18 191 PRO D N 1
ATOM 15892 C CA . PRO D 1 191 ? 75.458 -30.944 67.450 1.00 38.23 191 PRO D CA 1
ATOM 15893 C C . PRO D 1 191 ? 74.023 -30.801 67.955 1.00 39.23 191 PRO D C 1
ATOM 15894 O O . PRO D 1 191 ? 73.137 -30.495 67.148 1.00 41.82 191 PRO D O 1
ATOM 15898 N N . LYS D 1 192 ? 73.755 -31.027 69.242 1.00 35.87 192 LYS D N 1
ATOM 15899 C CA . LYS D 1 192 ? 72.426 -30.842 69.806 1.00 37.28 192 LYS D CA 1
ATOM 15900 C C . LYS D 1 192 ? 72.300 -29.541 70.603 1.00 37.65 192 LYS D C 1
ATOM 15901 O O . LYS D 1 192 ? 71.408 -29.423 71.455 1.00 35.04 192 LYS D O 1
ATOM 15907 N N . MET D 1 193 ? 73.169 -28.565 70.343 1.00 33.88 193 MET D N 1
ATOM 15908 C CA . MET D 1 193 ? 73.166 -27.326 71.113 1.00 35.44 193 MET D CA 1
ATOM 15909 C C . MET D 1 193 ? 71.805 -26.623 71.051 1.00 34.94 193 MET D C 1
ATOM 15910 O O . MET D 1 193 ? 71.167 -26.545 69.997 1.00 30.96 193 MET D O 1
ATOM 15915 N N . GLU D 1 194 ? 71.369 -26.098 72.191 1.00 34.47 194 GLU D N 1
ATOM 15916 C CA . GLU D 1 194 ? 70.136 -25.316 72.248 1.00 36.38 194 GLU D CA 1
ATOM 15917 C C . GLU D 1 194 ? 70.453 -23.839 72.071 1.00 34.90 194 GLU D C 1
ATOM 15918 O O . GLU D 1 194 ? 71.507 -23.359 72.500 1.00 30.39 194 GLU D O 1
ATOM 15924 N N . TYR D 1 195 ? 69.528 -23.113 71.426 1.00 32.15 195 TYR D N 1
ATOM 15925 C CA . TYR D 1 195 ? 69.789 -21.700 71.156 1.00 30.10 195 TYR D CA 1
ATOM 15926 C C . TYR D 1 195 ? 70.087 -20.926 72.438 1.00 29.17 195 TYR D C 1
ATOM 15927 O O . TYR D 1 195 ? 70.805 -19.919 72.392 1.00 28.93 195 TYR D O 1
ATOM 15936 N N . GLU D 1 196 ? 69.548 -21.376 73.580 1.00 25.76 196 GLU D N 1
ATOM 15937 C CA . GLU D 1 196 ? 69.901 -20.781 74.872 1.00 29.97 196 GLU D CA 1
ATOM 15938 C C . GLU D 1 196 ? 71.401 -20.786 75.078 1.00 29.99 196 GLU D C 1
ATOM 15939 O O . GLU D 1 196 ? 71.986 -19.779 75.501 1.00 31.89 196 GLU D O 1
ATOM 15945 N N . HIS D 1 197 ? 72.036 -21.929 74.800 1.00 30.20 197 HIS D N 1
ATOM 15946 C CA . HIS D 1 197 ? 73.475 -22.062 75.032 1.00 34.42 197 HIS D CA 1
ATOM 15947 C C . HIS D 1 197 ? 74.258 -21.030 74.217 1.00 31.28 197 HIS D C 1
ATOM 15948 O O . HIS D 1 197 ? 75.095 -20.295 74.757 1.00 34.48 197 HIS D O 1
ATOM 15955 N N . ALA D 1 198 ? 73.978 -20.941 72.912 1.00 29.75 198 ALA D N 1
ATOM 15956 C CA . ALA D 1 198 ? 74.691 -19.973 72.075 1.00 30.99 198 ALA D CA 1
ATOM 15957 C C . ALA D 1 198 ? 74.377 -18.532 72.469 1.00 29.74 198 ALA D C 1
ATOM 15958 O O . ALA D 1 198 ? 75.219 -17.645 72.285 1.00 26.99 198 ALA D O 1
ATOM 15960 N N . LEU D 1 199 ? 73.172 -18.271 72.983 1.00 27.97 199 LEU D N 1
ATOM 15961 C CA . LEU D 1 199 ? 72.852 -16.927 73.447 1.00 28.66 199 LEU D CA 1
ATOM 15962 C C . LEU D 1 199 ? 73.702 -16.562 74.661 1.00 31.89 199 LEU D C 1
ATOM 15963 O O . LEU D 1 199 ? 74.301 -15.484 74.708 1.00 28.86 199 LEU D O 1
ATOM 15968 N N . LEU D 1 200 ? 73.782 -17.469 75.639 1.00 33.30 200 LEU D N 1
ATOM 15969 C CA . LEU D 1 200 ? 74.698 -17.299 76.762 1.00 34.71 200 LEU D CA 1
ATOM 15970 C C . LEU D 1 200 ? 76.119 -17.028 76.288 1.00 32.38 200 LEU D C 1
ATOM 15971 O O . LEU D 1 200 ? 76.798 -16.129 76.803 1.00 29.53 200 LEU D O 1
ATOM 15976 N N . GLU D 1 201 ? 76.573 -17.791 75.295 1.00 31.39 201 GLU D N 1
ATOM 15977 C CA . GLU D 1 201 ? 77.908 -17.599 74.745 1.00 32.18 201 GLU D CA 1
ATOM 15978 C C . GLU D 1 201 ? 78.067 -16.206 74.153 1.00 35.52 201 GLU D C 1
ATOM 15979 O O . GLU D 1 201 ? 79.066 -15.516 74.414 1.00 32.28 201 GLU D O 1
ATOM 15985 N N . ALA D 1 202 ? 77.097 -15.781 73.331 1.00 29.97 202 ALA D N 1
ATOM 15986 C CA . ALA D 1 202 ? 77.177 -14.441 72.763 1.00 31.45 202 ALA D CA 1
ATOM 15987 C C . ALA D 1 202 ? 77.205 -13.387 73.864 1.00 35.20 202 ALA D C 1
ATOM 15988 O O . ALA D 1 202 ? 77.898 -12.367 73.734 1.00 38.67 202 ALA D O 1
ATOM 15990 N N . ALA D 1 203 ? 76.493 -13.642 74.968 1.00 26.70 203 ALA D N 1
ATOM 15991 C CA . ALA D 1 203 ? 76.348 -12.685 76.054 1.00 34.54 203 ALA D CA 1
ATOM 15992 C C . ALA D 1 203 ? 77.657 -12.436 76.791 1.00 35.57 203 ALA D C 1
ATOM 15993 O O . ALA D 1 203 ? 77.737 -11.485 77.578 1.00 33.26 203 ALA D O 1
ATOM 15995 N N . LYS D 1 204 ? 78.686 -13.252 76.543 1.00 33.95 204 LYS D N 1
ATOM 15996 C CA . LYS D 1 204 ? 79.973 -13.001 77.172 1.00 38.61 204 LYS D CA 1
ATOM 15997 C C . LYS D 1 204 ? 80.674 -11.799 76.548 1.00 38.86 204 LYS D C 1
ATOM 15998 O O . LYS D 1 204 ? 81.435 -11.103 77.233 1.00 42.42 204 LYS D O 1
ATOM 16004 N N . THR D 1 205 ? 80.413 -11.520 75.270 1.00 35.99 205 THR D N 1
ATOM 16005 C CA . THR D 1 205 ? 81.007 -10.379 74.584 1.00 34.09 205 THR D CA 1
ATOM 16006 C C . THR D 1 205 ? 80.003 -9.340 74.092 1.00 38.55 205 THR D C 1
ATOM 16007 O O . THR D 1 205 ? 80.415 -8.239 73.716 1.00 40.50 205 THR D O 1
ATOM 16011 N N . ILE D 1 206 ? 78.715 -9.652 74.050 1.00 35.56 206 ILE D N 1
ATOM 16012 C CA . ILE D 1 206 ? 77.677 -8.689 73.719 1.00 35.26 206 ILE D CA 1
ATOM 16013 C C . ILE D 1 206 ? 76.755 -8.612 74.926 1.00 36.09 206 ILE D C 1
ATOM 16014 O O . ILE D 1 206 ? 76.215 -9.636 75.348 1.00 34.13 206 ILE D O 1
ATOM 16019 N N . PRO D 1 207 ? 76.537 -7.437 75.513 1.00 32.94 207 PRO D N 1
ATOM 16020 C CA . PRO D 1 207 ? 75.623 -7.360 76.655 1.00 32.90 207 PRO D CA 1
ATOM 16021 C C . PRO D 1 207 ? 74.227 -7.778 76.220 1.00 34.51 207 PRO D C 1
ATOM 16022 O O . PRO D 1 207 ? 73.634 -7.188 75.306 1.00 35.74 207 PRO D O 1
ATOM 16026 N N . VAL D 1 208 ? 73.726 -8.841 76.841 1.00 34.04 208 VAL D N 1
ATOM 16027 C CA . VAL D 1 208 ? 72.404 -9.371 76.542 1.00 29.44 208 VAL D CA 1
ATOM 16028 C C . VAL D 1 208 ? 71.556 -9.149 77.782 1.00 35.06 208 VAL D C 1
ATOM 16029 O O . VAL D 1 208 ? 71.748 -9.814 78.809 1.00 33.43 208 VAL D O 1
ATOM 16033 N N . ALA D 1 209 ? 70.634 -8.193 77.691 1.00 30.97 209 ALA D N 1
ATOM 16034 C CA . ALA D 1 209 ? 69.879 -7.761 78.843 1.00 32.60 209 ALA D CA 1
ATOM 16035 C C . ALA D 1 209 ? 68.694 -8.685 79.088 1.00 32.35 209 ALA D C 1
ATOM 16036 O O . ALA D 1 209 ? 68.217 -9.393 78.192 1.00 32.18 209 ALA D O 1
ATOM 16038 N N . ILE D 1 210 ? 68.210 -8.655 80.327 1.00 31.68 210 ILE D N 1
ATOM 16039 C CA . ILE D 1 210 ? 67.004 -9.372 80.728 1.00 29.77 210 ILE D CA 1
ATOM 16040 C C . ILE D 1 210 ? 65.964 -8.361 81.193 1.00 32.96 210 ILE D C 1
ATOM 16041 O O . ILE D 1 210 ? 66.224 -7.568 82.108 1.00 33.09 210 ILE D O 1
ATOM 16046 N N . LYS D 1 211 ? 64.785 -8.403 80.575 1.00 32.18 211 LYS D N 1
ATOM 16047 C CA . LYS D 1 211 ? 63.636 -7.614 80.995 1.00 28.88 211 LYS D CA 1
ATOM 16048 C C . LYS D 1 211 ? 62.746 -8.547 81.797 1.00 28.79 211 LYS D C 1
ATOM 16049 O O . LYS D 1 211 ? 62.069 -9.417 81.240 1.00 26.62 211 LYS D O 1
ATOM 16055 N N . ARG D 1 212 ? 62.768 -8.370 83.114 1.00 28.58 212 ARG D N 1
ATOM 16056 C CA . ARG D 1 212 ? 61.994 -9.187 84.023 1.00 27.59 212 ARG D CA 1
ATOM 16057 C C . ARG D 1 212 ? 60.627 -8.542 84.251 1.00 30.21 212 ARG D C 1
ATOM 16058 O O . ARG D 1 212 ? 60.532 -7.448 84.822 1.00 29.17 212 ARG D O 1
ATOM 16066 N N . ILE D 1 213 ? 59.578 -9.225 83.823 1.00 29.35 213 ILE D N 1
ATOM 16067 C CA . ILE D 1 213 ? 58.196 -8.798 84.045 1.00 27.27 213 ILE D CA 1
ATOM 16068 C C . ILE D 1 213 ? 57.630 -9.786 85.057 1.00 27.76 213 ILE D C 1
ATOM 16069 O O . ILE D 1 213 ? 57.226 -10.886 84.678 1.00 28.05 213 ILE D O 1
ATOM 16074 N N . GLU D 1 214 ? 57.631 -9.415 86.348 1.00 31.52 214 GLU D N 1
ATOM 16075 C CA . GLU D 1 214 ? 57.327 -10.378 87.413 1.00 31.63 214 GLU D CA 1
ATOM 16076 C C . GLU D 1 214 ? 56.016 -11.104 87.155 1.00 31.02 214 GLU D C 1
ATOM 16077 O O . GLU D 1 214 ? 55.937 -12.335 87.262 1.00 35.74 214 GLU D O 1
ATOM 16083 N N . TYR D 1 215 ? 54.975 -10.357 86.805 1.00 32.50 215 TYR D N 1
ATOM 16084 C CA . TYR D 1 215 ? 53.637 -10.904 86.653 1.00 30.08 215 TYR D CA 1
ATOM 16085 C C . TYR D 1 215 ? 53.288 -11.269 85.211 1.00 29.22 215 TYR D C 1
ATOM 16086 O O . TYR D 1 215 ? 52.119 -11.541 84.930 1.00 28.50 215 TYR D O 1
ATOM 16095 N N . PHE D 1 216 ? 54.263 -11.311 84.297 1.00 32.08 216 PHE D N 1
ATOM 16096 C CA . PHE D 1 216 ? 53.956 -11.670 82.907 1.00 27.17 216 PHE D CA 1
ATOM 16097 C C . PHE D 1 216 ? 53.142 -12.956 82.824 1.00 29.78 216 PHE D C 1
ATOM 16098 O O . PHE D 1 216 ? 53.542 -13.980 83.372 1.00 29.94 216 PHE D O 1
ATOM 16106 N N . VAL D 1 217 ? 52.015 -12.907 82.112 1.00 27.21 217 VAL D N 1
ATOM 16107 C CA . VAL D 1 217 ? 51.152 -14.073 81.918 1.00 29.89 217 VAL D CA 1
ATOM 16108 C C . VAL D 1 217 ? 51.577 -14.825 80.651 1.00 27.58 217 VAL D C 1
ATOM 16109 O O . VAL D 1 217 ? 51.469 -14.304 79.535 1.00 25.85 217 VAL D O 1
ATOM 16113 N N . TRP D 1 218 ? 52.035 -16.066 80.809 1.00 30.50 218 TRP D N 1
ATOM 16114 C CA . TRP D 1 218 ? 52.505 -16.854 79.674 1.00 28.27 218 TRP D CA 1
ATOM 16115 C C . TRP D 1 218 ? 52.588 -18.313 80.083 1.00 35.94 218 TRP D C 1
ATOM 16116 O O . TRP D 1 218 ? 52.531 -18.651 81.269 1.00 31.42 218 TRP D O 1
ATOM 16127 N N . ARG D 1 219 ? 52.779 -19.174 79.075 1.00 34.78 219 ARG D N 1
ATOM 16128 C CA . ARG D 1 219 ? 52.961 -20.602 79.315 1.00 33.71 219 ARG D CA 1
ATOM 16129 C C . ARG D 1 219 ? 53.521 -21.314 78.084 1.00 35.92 219 ARG D C 1
ATOM 16130 O O . ARG D 1 219 ? 53.009 -21.156 76.965 1.00 33.04 219 ARG D O 1
ATOM 16138 N N . GLU D 1 220 ? 54.591 -22.080 78.275 1.00 37.39 220 GLU D N 1
ATOM 16139 C CA . GLU D 1 220 ? 55.009 -23.045 77.271 1.00 33.32 220 GLU D CA 1
ATOM 16140 C C . GLU D 1 220 ? 54.338 -24.384 77.565 1.00 37.61 220 GLU D C 1
ATOM 16141 O O . GLU D 1 220 ? 54.005 -24.700 78.714 1.00 38.27 220 GLU D O 1
ATOM 16147 N N . ILE D 1 221 ? 54.122 -25.165 76.516 1.00 39.28 221 ILE D N 1
ATOM 16148 C CA . ILE D 1 221 ? 53.413 -26.437 76.627 1.00 38.32 221 ILE D CA 1
ATOM 16149 C C . ILE D 1 221 ? 54.364 -27.520 76.128 1.00 42.22 221 ILE D C 1
ATOM 16150 O O . ILE D 1 221 ? 54.484 -27.769 74.923 1.00 41.23 221 ILE D O 1
ATOM 16155 N N . ASP D 1 222 ? 55.090 -28.142 77.069 1.00 38.53 222 ASP D N 1
ATOM 16156 C CA . ASP D 1 222 ? 55.886 -29.330 76.790 1.00 39.59 222 ASP D CA 1
ATOM 16157 C C . ASP D 1 222 ? 55.133 -30.622 77.067 1.00 41.28 222 ASP D C 1
ATOM 16158 O O . ASP D 1 222 ? 55.525 -31.678 76.549 1.00 37.04 222 ASP D O 1
ATOM 16163 N N . ASN D 1 223 ? 54.072 -30.565 77.869 1.00 41.17 223 ASN D N 1
ATOM 16164 C CA . ASN D 1 223 ? 53.479 -31.760 78.456 1.00 40.90 223 ASN D CA 1
ATOM 16165 C C . ASN D 1 223 ? 52.062 -31.420 78.894 1.00 42.49 223 ASN D C 1
ATOM 16166 O O . ASN D 1 223 ? 51.581 -30.303 78.685 1.00 43.71 223 ASN D O 1
ATOM 16171 N N . GLU D 1 224 ? 51.401 -32.387 79.533 1.00 42.64 224 GLU D N 1
ATOM 16172 C CA . GLU D 1 224 ? 49.993 -32.199 79.866 1.00 44.38 224 GLU D CA 1
ATOM 16173 C C . GLU D 1 224 ? 49.806 -31.319 81.094 1.00 45.86 224 GLU D C 1
ATOM 16174 O O . GLU D 1 224 ? 48.775 -30.637 81.213 1.00 45.58 224 GLU D O 1
ATOM 16180 N N . ASP D 1 225 ? 50.783 -31.303 82.005 1.00 46.95 225 ASP D N 1
ATOM 16181 C CA . ASP D 1 225 ? 50.717 -30.370 83.127 1.00 47.21 225 ASP D CA 1
ATOM 16182 C C . ASP D 1 225 ? 50.713 -28.932 82.623 1.00 47.34 225 ASP D C 1
ATOM 16183 O O . ASP D 1 225 ? 49.837 -28.133 82.986 1.00 44.76 225 ASP D O 1
ATOM 16188 N N . HIS D 1 226 ? 51.693 -28.591 81.771 1.00 47.64 226 HIS D N 1
ATOM 16189 C CA . HIS D 1 226 ? 51.699 -27.297 81.091 1.00 44.85 226 HIS D CA 1
ATOM 16190 C C . HIS D 1 226 ? 50.385 -27.051 80.378 1.00 41.24 226 HIS D C 1
ATOM 16191 O O . HIS D 1 226 ? 49.811 -25.964 80.481 1.00 42.56 226 HIS D O 1
ATOM 16198 N N . LEU D 1 227 ? 49.901 -28.051 79.628 1.00 41.17 227 LEU D N 1
ATOM 16199 C CA . LEU D 1 227 ? 48.665 -27.868 78.872 1.00 44.69 227 LEU D CA 1
ATOM 16200 C C . LEU D 1 227 ? 47.496 -27.544 79.787 1.00 42.71 227 LEU D C 1
ATOM 16201 O O . LEU D 1 227 ? 46.580 -26.806 79.398 1.00 43.26 227 LEU D O 1
ATOM 16206 N N . GLU D 1 228 ? 47.520 -28.081 81.008 1.00 43.40 228 GLU D N 1
ATOM 16207 C CA . GLU D 1 228 ? 46.427 -27.866 81.944 1.00 45.68 228 GLU D CA 1
ATOM 16208 C C . GLU D 1 228 ? 46.470 -26.453 82.514 1.00 44.48 228 GLU D C 1
ATOM 16209 O O . GLU D 1 228 ? 45.464 -25.731 82.481 1.00 42.23 228 GLU D O 1
ATOM 16215 N N . MET D 1 229 ? 47.631 -26.049 83.057 1.00 47.54 229 MET D N 1
ATOM 16216 C CA . MET D 1 229 ? 47.855 -24.651 83.426 1.00 43.90 229 MET D CA 1
ATOM 16217 C C . MET D 1 229 ? 47.430 -23.707 82.303 1.00 44.21 229 MET D C 1
ATOM 16218 O O . MET D 1 229 ? 46.817 -22.659 82.552 1.00 41.08 229 MET D O 1
ATOM 16223 N N . ALA D 1 230 ? 47.757 -24.067 81.059 1.00 39.43 230 ALA D N 1
ATOM 16224 C CA . ALA D 1 230 ? 47.455 -23.204 79.919 1.00 42.65 230 ALA D CA 1
ATOM 16225 C C . ALA D 1 230 ? 45.954 -23.041 79.725 1.00 43.69 230 ALA D C 1
ATOM 16226 O O . ALA D 1 230 ? 45.450 -21.913 79.619 1.00 42.32 230 ALA D O 1
ATOM 16228 N N . VAL D 1 231 ? 45.217 -24.157 79.681 1.00 44.66 231 VAL D N 1
ATOM 16229 C CA . VAL D 1 231 ? 43.799 -24.074 79.347 1.00 43.90 231 VAL D CA 1
ATOM 16230 C C . VAL D 1 231 ? 42.990 -23.538 80.519 1.00 41.63 231 VAL D C 1
ATOM 16231 O O . VAL D 1 231 ? 42.132 -22.662 80.344 1.00 38.36 231 VAL D O 1
ATOM 16235 N N . LYS D 1 232 ? 43.253 -24.044 81.725 1.00 42.12 232 LYS D N 1
ATOM 16236 C CA . LYS D 1 232 ? 42.457 -23.680 82.891 1.00 43.33 232 LYS D CA 1
ATOM 16237 C C . LYS D 1 232 ? 42.744 -22.265 83.377 1.00 43.50 232 LYS D C 1
ATOM 16238 O O . LYS D 1 232 ? 41.831 -21.576 83.849 1.00 36.38 232 LYS D O 1
ATOM 16244 N N . ASN D 1 233 ? 43.997 -21.818 83.289 1.00 40.94 233 ASN D N 1
ATOM 16245 C CA . ASN D 1 233 ? 44.414 -20.648 84.043 1.00 38.47 233 ASN D CA 1
ATOM 16246 C C . ASN D 1 233 ? 45.021 -19.588 83.120 1.00 37.76 233 ASN D C 1
ATOM 16247 O O . ASN D 1 233 ? 44.533 -18.455 83.068 1.00 36.71 233 ASN D O 1
ATOM 16252 N N . ILE D 1 234 ? 46.067 -19.944 82.372 1.00 42.32 234 ILE D N 1
ATOM 16253 C CA . ILE D 1 234 ? 46.865 -18.922 81.695 1.00 39.23 234 ILE D CA 1
ATOM 16254 C C . ILE D 1 234 ? 46.098 -18.332 80.512 1.00 36.60 234 ILE D C 1
ATOM 16255 O O . ILE D 1 234 ? 46.001 -17.104 80.372 1.00 34.56 234 ILE D O 1
ATOM 16260 N N . TYR D 1 235 ? 45.514 -19.191 79.663 1.00 37.16 235 TYR D N 1
ATOM 16261 C CA . TYR D 1 235 ? 44.820 -18.691 78.475 1.00 37.63 235 TYR D CA 1
ATOM 16262 C C . TYR D 1 235 ? 43.681 -17.733 78.812 1.00 34.62 235 TYR D C 1
ATOM 16263 O O . TYR D 1 235 ? 43.641 -16.629 78.241 1.00 29.38 235 TYR D O 1
ATOM 16272 N N . PRO D 1 236 ? 42.753 -18.049 79.712 1.00 38.15 236 PRO D N 1
ATOM 16273 C CA . PRO D 1 236 ? 41.696 -17.065 80.001 1.00 33.40 236 PRO D CA 1
ATOM 16274 C C . PRO D 1 236 ? 42.230 -15.766 80.584 1.00 32.14 236 PRO D C 1
ATOM 16275 O O . PRO D 1 236 ? 41.669 -14.702 80.302 1.00 30.05 236 PRO D O 1
ATOM 16279 N N . HIS D 1 237 ? 43.320 -15.813 81.357 1.00 29.02 237 HIS D N 1
ATOM 16280 C CA . HIS D 1 237 ? 43.948 -14.586 81.843 1.00 32.89 237 HIS D CA 1
ATOM 16281 C C . HIS D 1 237 ? 44.487 -13.744 80.679 1.00 28.51 237 HIS D C 1
ATOM 16282 O O . HIS D 1 237 ? 44.292 -12.524 80.645 1.00 27.31 237 HIS D O 1
ATOM 16289 N N . ILE D 1 238 ? 45.200 -14.375 79.738 1.00 30.62 238 ILE D N 1
ATOM 16290 C CA . ILE D 1 238 ? 45.696 -13.646 78.570 1.00 28.79 238 ILE D CA 1
ATOM 16291 C C . ILE D 1 238 ? 44.533 -13.005 77.826 1.00 27.58 238 ILE D C 1
ATOM 16292 O O . ILE D 1 238 ? 44.607 -11.843 77.408 1.00 28.02 238 ILE D O 1
ATOM 16297 N N . VAL D 1 239 ? 43.420 -13.734 77.693 1.00 30.46 239 VAL D N 1
ATOM 16298 C CA . VAL D 1 239 ? 42.265 -13.223 76.955 1.00 27.83 239 VAL D CA 1
ATOM 16299 C C . VAL D 1 239 ? 41.758 -11.940 77.596 1.00 30.40 239 VAL D C 1
ATOM 16300 O O . VAL D 1 239 ? 41.464 -10.954 76.907 1.00 28.59 239 VAL D O 1
ATOM 16304 N N . GLU D 1 240 ? 41.636 -11.940 78.927 1.00 26.43 240 GLU D N 1
ATOM 16305 C CA . GLU D 1 240 ? 41.256 -10.733 79.654 1.00 26.52 240 GLU D CA 1
ATOM 16306 C C . GLU D 1 240 ? 42.265 -9.605 79.449 1.00 25.60 240 GLU D C 1
ATOM 16307 O O . GLU D 1 240 ? 41.883 -8.443 79.248 1.00 29.15 240 GLU D O 1
ATOM 16313 N N . ASN D 1 241 ? 43.561 -9.917 79.564 1.00 24.77 241 ASN D N 1
ATOM 16314 C CA . ASN D 1 241 ? 44.593 -8.887 79.417 1.00 27.71 241 ASN D CA 1
ATOM 16315 C C . ASN D 1 241 ? 44.524 -8.231 78.035 1.00 27.72 241 ASN D C 1
ATOM 16316 O O . ASN D 1 241 ? 44.604 -7.003 77.912 1.00 29.14 241 ASN D O 1
ATOM 16321 N N . GLU D 1 242 ? 44.332 -9.031 76.988 1.00 29.28 242 GLU D N 1
ATOM 16322 C CA . GLU D 1 242 ? 44.325 -8.479 75.633 1.00 30.08 242 GLU D CA 1
ATOM 16323 C C . GLU D 1 242 ? 43.027 -7.728 75.327 1.00 29.25 242 GLU D C 1
ATOM 16324 O O . GLU D 1 242 ? 43.046 -6.732 74.593 1.00 28.72 242 GLU D O 1
ATOM 16330 N N . LYS D 1 243 ? 41.913 -8.125 75.936 1.00 26.92 243 LYS D N 1
ATOM 16331 C CA . LYS D 1 243 ? 40.679 -7.378 75.732 1.00 31.05 243 LYS D CA 1
ATOM 16332 C C . LYS D 1 243 ? 40.642 -6.072 76.513 1.00 27.43 243 LYS D C 1
ATOM 16333 O O . LYS D 1 243 ? 39.840 -5.200 76.177 1.00 20.19 243 LYS D O 1
ATOM 16339 N N . LEU D 1 244 ? 41.494 -5.908 77.533 1.00 26.42 244 LEU D N 1
ATOM 16340 C CA . LEU D 1 244 ? 41.597 -4.617 78.203 1.00 28.95 244 LEU D CA 1
ATOM 16341 C C . LEU D 1 244 ? 42.011 -3.510 77.240 1.00 28.44 244 LEU D C 1
ATOM 16342 O O . LEU D 1 244 ? 41.726 -2.333 77.492 1.00 28.59 244 LEU D O 1
ATOM 16347 N N . ARG D 1 245 ? 42.698 -3.853 76.151 1.00 28.10 245 ARG D N 1
ATOM 16348 C CA . ARG D 1 245 ? 43.153 -2.864 75.180 1.00 26.65 245 ARG D CA 1
ATOM 16349 C C . ARG D 1 245 ? 42.241 -2.750 73.962 1.00 27.56 245 ARG D C 1
ATOM 16350 O O . ARG D 1 245 ? 42.554 -1.982 73.048 1.00 27.08 245 ARG D O 1
ATOM 16358 N N . ALA D 1 246 ? 41.114 -3.465 73.936 1.00 27.11 246 ALA D N 1
ATOM 16359 C CA . ALA D 1 246 ? 40.185 -3.363 72.816 1.00 25.27 246 ALA D CA 1
ATOM 16360 C C . ALA D 1 246 ? 39.559 -1.972 72.771 1.00 23.05 246 ALA D C 1
ATOM 16361 O O . ALA D 1 246 ? 39.150 -1.415 73.800 1.00 21.63 246 ALA D O 1
ATOM 16363 N N . VAL D 1 247 ? 39.521 -1.403 71.574 1.00 21.01 247 VAL D N 1
ATOM 16364 C CA . VAL D 1 247 ? 38.924 -0.113 71.310 1.00 18.47 247 VAL D CA 1
ATOM 16365 C C . VAL D 1 247 ? 37.456 -0.327 71.000 1.00 22.88 247 VAL D C 1
ATOM 16366 O O . VAL D 1 247 ? 37.087 -1.303 70.336 1.00 21.52 247 VAL D O 1
ATOM 16370 N N . ARG D 1 248 ? 36.617 0.589 71.472 1.00 21.62 248 ARG D N 1
ATOM 16371 C CA . ARG D 1 248 ? 35.209 0.596 71.092 1.00 22.18 248 ARG D CA 1
ATOM 16372 C C . ARG D 1 248 ? 35.054 0.472 69.587 1.00 23.22 248 ARG D C 1
ATOM 16373 O O . ARG D 1 248 ? 35.614 1.270 68.822 1.00 22.44 248 ARG D O 1
ATOM 16381 N N . ARG D 1 249 ? 34.283 -0.527 69.165 1.00 21.63 249 ARG D N 1
ATOM 16382 C CA . ARG D 1 249 ? 34.054 -0.791 67.755 1.00 23.60 249 ARG D CA 1
ATOM 16383 C C . ARG D 1 249 ? 32.752 -0.122 67.322 1.00 24.83 249 ARG D C 1
ATOM 16384 O O . ARG D 1 249 ? 31.657 -0.589 67.666 1.00 23.91 249 ARG D O 1
ATOM 16392 N N . GLU D 1 250 ? 32.879 0.944 66.532 1.00 23.27 250 GLU D N 1
ATOM 16393 C CA . GLU D 1 250 ? 31.765 1.500 65.784 1.00 22.00 250 GLU D CA 1
ATOM 16394 C C . GLU D 1 250 ? 31.811 0.969 64.365 1.00 21.73 250 GLU D C 1
ATOM 16395 O O . GLU D 1 250 ? 32.884 0.872 63.757 1.00 21.41 250 GLU D O 1
ATOM 16401 N N . VAL D 1 251 ? 30.640 0.649 63.829 1.00 20.94 251 VAL D N 1
ATOM 16402 C CA . VAL D 1 251 ? 30.524 0.039 62.509 1.00 21.21 251 VAL D CA 1
ATOM 16403 C C . VAL D 1 251 ? 30.130 1.165 61.562 1.00 20.88 251 VAL D C 1
ATOM 16404 O O . VAL D 1 251 ? 28.979 1.601 61.526 1.00 19.60 251 VAL D O 1
ATOM 16408 N N . LEU D 1 252 ? 31.100 1.641 60.800 1.00 17.38 252 LEU D N 1
ATOM 16409 C CA . LEU D 1 252 ? 30.916 2.796 59.938 1.00 19.28 252 LEU D CA 1
ATOM 16410 C C . LEU D 1 252 ? 30.349 2.335 58.597 1.00 17.83 252 LEU D C 1
ATOM 16411 O O . LEU D 1 252 ? 30.945 1.484 57.933 1.00 17.77 252 LEU D O 1
ATOM 16416 N N . LEU D 1 253 ? 29.170 2.867 58.228 1.00 21.08 253 LEU D N 1
ATOM 16417 C CA . LEU D 1 253 ? 28.500 2.579 56.961 1.00 15.73 253 LEU D CA 1
ATOM 16418 C C . LEU D 1 253 ? 28.584 3.766 56.001 1.00 19.42 253 LEU D C 1
ATOM 16419 O O . LEU D 1 253 ? 27.673 4.001 55.193 1.00 23.71 253 LEU D O 1
ATOM 16424 N N . ASN D 1 254 ? 29.642 4.541 56.121 1.00 19.00 254 ASN D N 1
ATOM 16425 C CA . ASN D 1 254 ? 30.007 5.689 55.316 1.00 20.89 254 ASN D CA 1
ATOM 16426 C C . ASN D 1 254 ? 31.323 5.368 54.614 1.00 20.71 254 ASN D C 1
ATOM 16427 O O . ASN D 1 254 ? 32.118 4.571 55.125 1.00 19.81 254 ASN D O 1
ATOM 16432 N N . PRO D 1 255 ? 31.573 5.946 53.451 1.00 20.64 255 PRO D N 1
ATOM 16433 C CA . PRO D 1 255 ? 32.580 5.374 52.556 1.00 19.81 255 PRO D CA 1
ATOM 16434 C C . PRO D 1 255 ? 34.013 5.699 52.944 1.00 23.87 255 PRO D C 1
ATOM 16435 O O . PRO D 1 255 ? 34.879 5.779 52.070 1.00 24.69 255 PRO D O 1
ATOM 16439 N N . GLY D 1 256 ? 34.309 5.880 54.224 1.00 22.66 256 GLY D N 1
ATOM 16440 C CA . GLY D 1 256 ? 35.688 6.124 54.596 1.00 22.41 256 GLY D CA 1
ATOM 16441 C C . GLY D 1 256 ? 35.965 7.546 55.039 1.00 22.09 256 GLY D C 1
ATOM 16442 O O . GLY D 1 256 ? 35.572 8.500 54.382 1.00 24.46 256 GLY D O 1
ATOM 16443 N N . PRO D 1 257 ? 36.660 7.730 56.173 1.00 21.78 257 PRO D N 1
ATOM 16444 C CA . PRO D 1 257 ? 37.166 6.769 57.158 1.00 18.08 257 PRO D CA 1
ATOM 16445 C C . PRO D 1 257 ? 36.108 5.745 57.508 1.00 22.35 257 PRO D C 1
ATOM 16446 O O . PRO D 1 257 ? 34.924 6.121 57.577 1.00 23.88 257 PRO D O 1
ATOM 16450 N N . ALA D 1 258 ? 36.478 4.476 57.620 1.00 19.98 258 ALA D N 1
ATOM 16451 C CA . ALA D 1 258 ? 35.505 3.447 57.969 1.00 17.16 258 ALA D CA 1
ATOM 16452 C C . ALA D 1 258 ? 36.011 2.747 59.215 1.00 20.76 258 ALA D C 1
ATOM 16453 O O . ALA D 1 258 ? 36.978 3.185 59.837 1.00 21.08 258 ALA D O 1
ATOM 16455 N N . THR D 1 259 ? 35.385 1.636 59.569 1.00 18.49 259 THR D N 1
ATOM 16456 C CA . THR D 1 259 ? 35.878 0.882 60.713 1.00 17.32 259 THR D CA 1
ATOM 16457 C C . THR D 1 259 ? 37.264 0.297 60.435 1.00 17.10 259 THR D C 1
ATOM 16458 O O . THR D 1 259 ? 37.544 -0.228 59.353 1.00 16.49 259 THR D O 1
ATOM 16462 N N . THR D 1 260 ? 38.129 0.368 61.426 1.00 19.36 260 THR D N 1
ATOM 16463 C CA . THR D 1 260 ? 39.490 -0.141 61.286 1.00 21.82 260 THR D CA 1
ATOM 16464 C C . THR D 1 260 ? 39.734 -1.256 62.292 1.00 20.22 260 THR D C 1
ATOM 16465 O O . THR D 1 260 ? 39.047 -1.368 63.301 1.00 20.28 260 THR D O 1
ATOM 16469 N N . THR D 1 261 ? 40.716 -2.096 61.987 1.00 21.41 261 THR D N 1
ATOM 16470 C CA . THR D 1 261 ? 41.276 -2.987 62.984 1.00 19.08 261 THR D CA 1
ATOM 16471 C C . THR D 1 261 ? 41.972 -2.181 64.078 1.00 20.86 261 THR D C 1
ATOM 16472 O O . THR D 1 261 ? 42.543 -1.114 63.832 1.00 17.41 261 THR D O 1
ATOM 16476 N N . ASP D 1 262 ? 41.937 -2.710 65.300 1.00 20.26 262 ASP D N 1
ATOM 16477 C CA . ASP D 1 262 ? 42.701 -2.065 66.361 1.00 18.57 262 ASP D CA 1
ATOM 16478 C C . ASP D 1 262 ? 44.211 -2.190 66.136 1.00 19.11 262 ASP D C 1
ATOM 16479 O O . ASP D 1 262 ? 44.969 -1.368 66.650 1.00 19.27 262 ASP D O 1
ATOM 16484 N N . SER D 1 263 ? 44.672 -3.193 65.382 1.00 21.11 263 SER D N 1
ATOM 16485 C CA . SER D 1 263 ? 46.091 -3.199 65.036 1.00 22.25 263 SER D CA 1
ATOM 16486 C C . SER D 1 263 ? 46.446 -1.964 64.212 1.00 20.58 263 SER D C 1
ATOM 16487 O O . SER D 1 263 ? 47.446 -1.294 64.488 1.00 21.82 263 SER D O 1
ATOM 16490 N N . VAL D 1 264 ? 45.619 -1.612 63.224 1.00 19.39 264 VAL D N 1
ATOM 16491 C CA . VAL D 1 264 ? 45.885 -0.369 62.517 1.00 18.02 264 VAL D CA 1
ATOM 16492 C C . VAL D 1 264 ? 45.831 0.808 63.504 1.00 18.12 264 VAL D C 1
ATOM 16493 O O . VAL D 1 264 ? 46.691 1.698 63.477 1.00 16.27 264 VAL D O 1
ATOM 16497 N N . LYS D 1 265 ? 44.862 0.813 64.424 1.00 18.21 265 LYS D N 1
ATOM 16498 C CA . LYS D 1 265 ? 44.828 1.915 65.387 1.00 17.89 265 LYS D CA 1
ATOM 16499 C C . LYS D 1 265 ? 46.127 1.965 66.217 1.00 17.63 265 LYS D C 1
ATOM 16500 O O . LYS D 1 265 ? 46.715 3.032 66.398 1.00 16.05 265 LYS D O 1
ATOM 16506 N N . TYR D 1 266 ? 46.556 0.836 66.773 1.00 15.25 266 TYR D N 1
ATOM 16507 C CA . TYR D 1 266 ? 47.745 0.910 67.634 1.00 20.34 266 TYR D CA 1
ATOM 16508 C C . TYR D 1 266 ? 49.012 1.154 66.816 1.00 19.07 266 TYR D C 1
ATOM 16509 O O . TYR D 1 266 ? 49.997 1.673 67.349 1.00 17.73 266 TYR D O 1
ATOM 16518 N N . ALA D 1 267 ? 48.987 0.878 65.512 1.00 18.39 267 ALA D N 1
ATOM 16519 C CA . ALA D 1 267 ? 50.156 1.145 64.681 1.00 22.53 267 ALA D CA 1
ATOM 16520 C C . ALA D 1 267 ? 50.578 2.610 64.711 1.00 17.59 267 ALA D C 1
ATOM 16521 O O . ALA D 1 267 ? 51.699 2.921 64.313 1.00 17.83 267 ALA D O 1
ATOM 16523 N N . GLN D 1 268 ? 49.679 3.510 65.101 1.00 15.95 268 GLN D N 1
ATOM 16524 C CA . GLN D 1 268 ? 49.985 4.931 65.219 1.00 16.97 268 GLN D CA 1
ATOM 16525 C C . GLN D 1 268 ? 50.873 5.230 66.419 1.00 17.90 268 GLN D C 1
ATOM 16526 O O . GLN D 1 268 ? 51.488 6.301 66.469 1.00 15.98 268 GLN D O 1
ATOM 16532 N N . VAL D 1 269 ? 50.915 4.337 67.397 1.00 18.55 269 VAL D N 1
ATOM 16533 C CA . VAL D 1 269 ? 51.691 4.590 68.609 1.00 16.20 269 VAL D CA 1
ATOM 16534 C C . VAL D 1 269 ? 53.068 3.970 68.396 1.00 17.49 269 VAL D C 1
ATOM 16535 O O . VAL D 1 269 ? 53.201 2.762 68.185 1.00 21.24 269 VAL D O 1
ATOM 16539 N N . SER D 1 270 ? 54.090 4.820 68.337 1.00 19.46 270 SER D N 1
ATOM 16540 C CA . SER D 1 270 ? 55.454 4.332 68.138 1.00 22.82 270 SER D CA 1
ATOM 16541 C C . SER D 1 270 ? 56.424 5.367 68.688 1.00 16.05 270 SER D C 1
ATOM 16542 O O . SER D 1 270 ? 56.032 6.476 69.046 1.00 20.16 270 SER D O 1
ATOM 16545 N N . ALA D 1 271 ? 57.712 5.010 68.718 1.00 17.69 271 ALA D N 1
ATOM 16546 C CA . ALA D 1 271 ? 58.710 5.962 69.180 1.00 21.12 271 ALA D CA 1
ATOM 16547 C C . ALA D 1 271 ? 58.681 7.193 68.289 1.00 19.73 271 ALA D C 1
ATOM 16548 O O . ALA D 1 271 ? 58.471 7.090 67.078 1.00 18.98 271 ALA D O 1
ATOM 16550 N N . ASP D 1 272 ? 58.805 8.364 68.911 1.00 19.31 272 ASP D N 1
ATOM 16551 C CA . ASP D 1 272 ? 58.989 9.591 68.151 1.00 15.06 272 ASP D CA 1
ATOM 16552 C C . ASP D 1 272 ? 60.238 9.468 67.282 1.00 18.32 272 ASP D C 1
ATOM 16553 O O . ASP D 1 272 ? 61.255 8.886 67.689 1.00 20.70 272 ASP D O 1
ATOM 16558 N N . ILE D 1 273 ? 60.145 9.975 66.061 1.00 18.52 273 ILE D N 1
ATOM 16559 C CA . ILE D 1 273 ? 61.248 9.883 65.119 1.00 16.03 273 ILE D CA 1
ATOM 16560 C C . ILE D 1 273 ? 61.263 11.169 64.298 1.00 19.50 273 ILE D C 1
ATOM 16561 O O . ILE D 1 273 ? 60.218 11.771 64.042 1.00 20.34 273 ILE D O 1
ATOM 16566 N N . CYS D 1 274 ? 62.459 11.625 63.943 1.00 17.02 274 CYS D N 1
ATOM 16567 C CA . CYS D 1 274 ? 62.622 12.748 63.032 1.00 14.95 274 CYS D CA 1
ATOM 16568 C C . CYS D 1 274 ? 62.450 12.242 61.601 1.00 18.81 274 CYS D C 1
ATOM 16569 O O . CYS D 1 274 ? 63.105 11.253 61.220 1.00 18.48 274 CYS D O 1
ATOM 16572 N N . PRO D 1 275 ? 61.538 12.820 60.805 1.00 19.66 275 PRO D N 1
ATOM 16573 C CA . PRO D 1 275 ? 61.230 12.225 59.490 1.00 20.71 275 PRO D CA 1
ATOM 16574 C C . PRO D 1 275 ? 62.324 12.366 58.468 1.00 17.76 275 PRO D C 1
ATOM 16575 O O . PRO D 1 275 ? 62.195 11.788 57.389 1.00 20.99 275 PRO D O 1
ATOM 16579 N N . ARG D 1 276 ? 63.407 13.091 58.740 1.00 20.82 276 ARG D N 1
ATOM 16580 C CA . ARG D 1 276 ? 64.508 13.062 57.776 1.00 21.23 276 ARG D CA 1
ATOM 16581 C C . ARG D 1 276 ? 65.547 11.995 58.093 1.00 22.33 276 ARG D C 1
ATOM 16582 O O . ARG D 1 276 ? 66.492 11.849 57.316 1.00 21.37 276 ARG D O 1
ATOM 16590 N N . GLU D 1 277 ? 65.378 11.239 59.187 1.00 23.10 277 GLU D N 1
ATOM 16591 C CA . GLU D 1 277 ? 66.212 10.062 59.451 1.00 22.52 277 GLU D CA 1
ATOM 16592 C C . GLU D 1 277 ? 66.104 9.039 58.319 1.00 23.58 277 GLU D C 1
ATOM 16593 O O . GLU D 1 277 ? 65.027 8.832 57.747 1.00 21.02 277 GLU D O 1
ATOM 16599 N N . LYS D 1 278 ? 67.234 8.371 58.026 1.00 19.77 278 LYS D N 1
ATOM 16600 C CA . LYS D 1 278 ? 67.276 7.367 56.961 1.00 22.78 278 LYS D CA 1
ATOM 16601 C C . LYS D 1 278 ? 66.272 6.242 57.201 1.00 22.71 278 LYS D C 1
ATOM 16602 O O . LYS D 1 278 ? 65.636 5.760 56.257 1.00 19.96 278 LYS D O 1
ATOM 16608 N N . ALA D 1 279 ? 66.072 5.842 58.457 1.00 21.36 279 ALA D N 1
ATOM 16609 C CA . ALA D 1 279 ? 65.112 4.775 58.725 1.00 20.59 279 ALA D CA 1
ATOM 16610 C C . ALA D 1 279 ? 63.692 5.188 58.336 1.00 21.49 279 ALA D C 1
ATOM 16611 O O . ALA D 1 279 ? 62.904 4.363 57.856 1.00 18.91 279 ALA D O 1
ATOM 16613 N N . PHE D 1 280 ? 63.335 6.459 58.556 1.00 18.45 280 PHE D N 1
ATOM 16614 C CA . PHE D 1 280 ? 62.033 6.905 58.088 1.00 19.24 280 PHE D CA 1
ATOM 16615 C C . PHE D 1 280 ? 62.000 7.116 56.568 1.00 19.98 280 PHE D C 1
ATOM 16616 O O . PHE D 1 280 ? 60.952 6.934 55.939 1.00 19.06 280 PHE D O 1
ATOM 16624 N N . GLY D 1 281 ? 63.114 7.513 55.957 1.00 20.23 281 GLY D N 1
ATOM 16625 C CA . GLY D 1 281 ? 63.173 7.480 54.506 1.00 19.06 281 GLY D CA 1
ATOM 16626 C C . GLY D 1 281 ? 62.933 6.083 53.962 1.00 21.01 281 GLY D C 1
ATOM 16627 O O . GLY D 1 281 ? 62.224 5.906 52.966 1.00 18.12 281 GLY D O 1
ATOM 16628 N N . ASP D 1 282 ? 63.505 5.064 54.624 1.00 18.63 282 ASP D N 1
ATOM 16629 C CA . ASP D 1 282 ? 63.299 3.688 54.166 1.00 20.61 282 ASP D CA 1
ATOM 16630 C C . ASP D 1 282 ? 61.829 3.269 54.296 1.00 21.38 282 ASP D C 1
ATOM 16631 O O . ASP D 1 282 ? 61.284 2.575 53.425 1.00 18.81 282 ASP D O 1
ATOM 16636 N N . LEU D 1 283 ? 61.185 3.671 55.391 1.00 20.31 283 LEU D N 1
ATOM 16637 C CA . LEU D 1 283 ? 59.736 3.487 55.530 1.00 21.98 283 LEU D CA 1
ATOM 16638 C C . LEU D 1 283 ? 58.969 4.116 54.367 1.00 19.89 283 LEU D C 1
ATOM 16639 O O . LEU D 1 283 ? 58.093 3.474 53.769 1.00 20.07 283 LEU D O 1
ATOM 16644 N N . MET D 1 284 ? 59.225 5.400 54.081 1.00 18.18 284 MET D N 1
ATOM 16645 C CA . MET D 1 284 ? 58.519 6.065 52.984 1.00 20.57 284 MET D CA 1
ATOM 16646 C C . MET D 1 284 ? 58.775 5.378 51.633 1.00 20.15 284 MET D C 1
ATOM 16647 O O . MET D 1 284 ? 57.857 5.237 50.816 1.00 18.89 284 MET D O 1
ATOM 16652 N N . GLN D 1 285 ? 60.004 4.921 51.390 1.00 17.07 285 GLN D N 1
ATOM 16653 C CA . GLN D 1 285 ? 60.312 4.145 50.181 1.00 18.75 285 GLN D CA 1
ATOM 16654 C C . GLN D 1 285 ? 59.496 2.861 50.121 1.00 15.97 285 GLN D C 1
ATOM 16655 O O . GLN D 1 285 ? 58.929 2.517 49.083 1.00 18.38 285 GLN D O 1
ATOM 16661 N N . TRP D 1 286 ? 59.486 2.114 51.221 1.00 17.97 286 TRP D N 1
ATOM 16662 C CA . TRP D 1 286 ? 58.715 0.898 51.338 1.00 16.16 286 TRP D CA 1
ATOM 16663 C C . TRP D 1 286 ? 57.241 1.137 51.004 1.00 16.13 286 TRP D C 1
ATOM 16664 O O . TRP D 1 286 ? 56.666 0.449 50.166 1.00 16.73 286 TRP D O 1
ATOM 16675 N N . LEU D 1 287 ? 56.633 2.144 51.625 1.00 16.20 287 LEU D N 1
ATOM 16676 C CA . LEU D 1 287 ? 55.243 2.487 51.324 1.00 15.67 287 LEU D CA 1
ATOM 16677 C C . LEU D 1 287 ? 55.025 2.701 49.820 1.00 17.47 287 LEU D C 1
ATOM 16678 O O . LEU D 1 287 ? 54.128 2.109 49.224 1.00 18.11 287 LEU D O 1
ATOM 16683 N N . CYS D 1 288 ? 55.856 3.534 49.196 1.00 19.59 288 CYS D N 1
ATOM 16684 C CA . CYS D 1 288 ? 55.766 3.772 47.750 1.00 18.74 288 CYS D CA 1
ATOM 16685 C C . CYS D 1 288 ? 55.848 2.475 46.952 1.00 20.69 288 CYS D C 1
ATOM 16686 O O . CYS D 1 288 ? 55.066 2.259 46.016 1.00 21.38 288 CYS D O 1
ATOM 16689 N N . ASP D 1 289 ? 56.866 1.658 47.239 1.00 18.37 289 ASP D N 1
ATOM 16690 C CA . ASP D 1 289 ? 57.078 0.386 46.551 1.00 18.04 289 ASP D CA 1
ATOM 16691 C C . ASP D 1 289 ? 55.860 -0.525 46.657 1.00 22.89 289 ASP D C 1
ATOM 16692 O O . ASP D 1 289 ? 55.472 -1.181 45.678 1.00 21.34 289 ASP D O 1
ATOM 16697 N N . GLU D 1 290 ? 55.250 -0.586 47.830 1.00 21.46 290 GLU D N 1
ATOM 16698 C CA . GLU D 1 290 ? 54.174 -1.536 48.080 1.00 20.24 290 GLU D CA 1
ATOM 16699 C C . GLU D 1 290 ? 52.805 -0.986 47.719 1.00 21.74 290 GLU D C 1
ATOM 16700 O O . GLU D 1 290 ? 51.931 -1.757 47.278 1.00 21.81 290 GLU D O 1
ATOM 16706 N N . LEU D 1 291 ? 52.591 0.325 47.898 1.00 19.00 291 LEU D N 1
ATOM 16707 C CA . LEU D 1 291 ? 51.298 0.890 47.557 1.00 21.90 291 LEU D CA 1
ATOM 16708 C C . LEU D 1 291 ? 50.997 0.699 46.070 1.00 19.95 291 LEU D C 1
ATOM 16709 O O . LEU D 1 291 ? 49.859 0.401 45.684 1.00 20.27 291 LEU D O 1
ATOM 16714 N N . LYS D 1 292 ? 52.009 0.827 45.223 1.00 20.23 292 LYS D N 1
ATOM 16715 C CA . LYS D 1 292 ? 51.715 0.764 43.798 1.00 22.39 292 LYS D CA 1
ATOM 16716 C C . LYS D 1 292 ? 51.386 -0.653 43.366 1.00 19.57 292 LYS D C 1
ATOM 16717 O O . LYS D 1 292 ? 50.650 -0.841 42.390 1.00 20.30 292 LYS D O 1
ATOM 16723 N N . LEU D 1 293 ? 51.875 -1.659 44.100 1.00 19.32 293 LEU D N 1
ATOM 16724 C CA . LEU D 1 293 ? 51.582 -3.058 43.767 1.00 17.67 293 LEU D CA 1
ATOM 16725 C C . LEU D 1 293 ? 50.079 -3.374 43.812 1.00 19.16 293 LEU D C 1
ATOM 16726 O O . LEU D 1 293 ? 49.584 -4.198 43.016 1.00 18.39 293 LEU D O 1
ATOM 16731 N N . PHE D 1 294 ? 49.336 -2.742 44.735 1.00 18.73 294 PHE D N 1
ATOM 16732 C CA . PHE D 1 294 ? 47.876 -2.928 44.769 1.00 15.40 294 PHE D CA 1
ATOM 16733 C C . PHE D 1 294 ? 47.153 -2.373 43.545 1.00 18.20 294 PHE D C 1
ATOM 16734 O O . PHE D 1 294 ? 45.943 -2.643 43.395 1.00 18.97 294 PHE D O 1
ATOM 16742 N N . ALA D 1 295 ? 47.793 -1.513 42.741 1.00 16.65 295 ALA D N 1
ATOM 16743 C CA . ALA D 1 295 ? 47.178 -1.015 41.510 1.00 18.64 295 ALA D CA 1
ATOM 16744 C C . ALA D 1 295 ? 47.795 -1.634 40.262 1.00 24.18 295 ALA D C 1
ATOM 16745 O O . ALA D 1 295 ? 47.572 -1.134 39.139 1.00 20.25 295 ALA D O 1
ATOM 16747 N N . LEU D 1 296 ? 48.548 -2.721 40.426 1.00 19.27 296 LEU D N 1
ATOM 16748 C CA . LEU D 1 296 ? 49.248 -3.353 39.319 1.00 22.55 296 LEU D CA 1
ATOM 16749 C C . LEU D 1 296 ? 48.961 -4.839 39.335 1.00 25.55 296 LEU D C 1
ATOM 16750 O O . LEU D 1 296 ? 48.911 -5.445 40.405 1.00 23.29 296 LEU D O 1
ATOM 16755 N N . ALA D 1 297 ? 48.784 -5.425 38.152 1.00 23.05 297 ALA D N 1
ATOM 16756 C CA . ALA D 1 297 ? 48.760 -6.878 38.047 1.00 24.12 297 ALA D CA 1
ATOM 16757 C C . ALA D 1 297 ? 50.158 -7.438 38.266 1.00 25.04 297 ALA D C 1
ATOM 16758 O O . ALA D 1 297 ? 51.163 -6.785 37.969 1.00 25.19 297 ALA D O 1
ATOM 16760 N N . SER D 1 298 ? 50.214 -8.675 38.759 1.00 22.88 298 SER D N 1
ATOM 16761 C CA . SER D 1 298 ? 51.501 -9.304 39.047 1.00 32.19 298 SER D CA 1
ATOM 16762 C C . SER D 1 298 ? 52.393 -9.400 37.803 1.00 32.28 298 SER D C 1
ATOM 16763 O O . SER D 1 298 ? 53.627 -9.370 37.921 1.00 35.88 298 SER D O 1
ATOM 16766 N N . GLU D 1 299 ? 51.800 -9.475 36.607 1.00 31.26 299 GLU D N 1
ATOM 16767 C CA . GLU D 1 299 ? 52.562 -9.519 35.359 1.00 31.91 299 GLU D CA 1
ATOM 16768 C C . GLU D 1 299 ? 53.156 -8.172 34.996 1.00 30.66 299 GLU D C 1
ATOM 16769 O O . GLU D 1 299 ? 54.096 -8.118 34.195 1.00 33.09 299 GLU D O 1
ATOM 16775 N N . THR D 1 300 ? 52.611 -7.085 35.539 1.00 26.79 300 THR D N 1
ATOM 16776 C CA . THR D 1 300 ? 53.022 -5.750 35.138 1.00 24.29 300 THR D CA 1
ATOM 16777 C C . THR D 1 300 ? 54.314 -5.380 35.852 1.00 24.23 300 THR D C 1
ATOM 16778 O O . THR D 1 300 ? 54.493 -5.687 37.034 1.00 25.35 300 THR D O 1
ATOM 16782 N N . ASN D 1 301 ? 55.222 -4.738 35.132 1.00 20.93 301 ASN D N 1
ATOM 16783 C CA . ASN D 1 301 ? 56.537 -4.468 35.701 1.00 26.13 301 ASN D CA 1
ATOM 16784 C C . ASN D 1 301 ? 56.446 -3.294 36.674 1.00 25.76 301 ASN D C 1
ATOM 16785 O O . ASN D 1 301 ? 56.125 -2.172 36.255 1.00 22.85 301 ASN D O 1
ATOM 16790 N N . PRO D 1 302 ? 56.736 -3.503 37.963 1.00 22.87 302 PRO D N 1
ATOM 16791 C CA . PRO D 1 302 ? 56.609 -2.403 38.933 1.00 24.07 302 PRO D CA 1
ATOM 16792 C C . PRO D 1 302 ? 57.589 -1.268 38.711 1.00 24.71 302 PRO D C 1
ATOM 16793 O O . PRO D 1 302 ? 57.296 -0.137 39.118 1.00 20.02 302 PRO D O 1
ATOM 16797 N N . ASP D 1 303 ? 58.737 -1.523 38.074 1.00 22.22 303 ASP D N 1
ATOM 16798 C CA . ASP D 1 303 ? 59.655 -0.440 37.754 1.00 25.53 303 ASP D CA 1
ATOM 16799 C C . ASP D 1 303 ? 59.079 0.522 36.715 1.00 22.47 303 ASP D C 1
ATOM 16800 O O . ASP D 1 303 ? 59.607 1.620 36.544 1.00 22.98 303 ASP D O 1
ATOM 16805 N N . GLU D 1 304 ? 58.017 0.148 36.020 1.00 22.89 304 GLU D N 1
ATOM 16806 C CA . GLU D 1 304 ? 57.354 1.093 35.149 1.00 24.98 304 GLU D CA 1
ATOM 16807 C C . GLU D 1 304 ? 56.504 2.104 35.909 1.00 24.61 304 GLU D C 1
ATOM 16808 O O . GLU D 1 304 ? 55.926 2.991 35.265 1.00 23.57 304 GLU D O 1
ATOM 16814 N N . TYR D 1 305 ? 56.406 1.996 37.242 1.00 20.08 305 TYR D N 1
ATOM 16815 C CA . TYR D 1 305 ? 55.515 2.850 38.028 1.00 21.02 305 TYR D CA 1
ATOM 16816 C C . TYR D 1 305 ? 56.239 3.443 39.230 1.00 21.86 305 TYR D C 1
ATOM 16817 O O . TYR D 1 305 ? 57.283 2.947 39.660 1.00 22.53 305 TYR D O 1
ATOM 16826 N N . GLU D 1 306 ? 55.687 4.561 39.719 1.00 23.19 306 GLU D N 1
ATOM 16827 C CA . GLU D 1 306 ? 56.157 5.263 40.912 1.00 22.64 306 GLU D CA 1
ATOM 16828 C C . GLU D 1 306 ? 54.949 5.693 41.733 1.00 22.81 306 GLU D C 1
ATOM 16829 O O . GLU D 1 306 ? 53.855 5.889 41.203 1.00 19.68 306 GLU D O 1
ATOM 16835 N N . THR D 1 307 ? 55.177 5.863 43.028 1.00 17.71 307 THR D N 1
ATOM 16836 C CA . THR D 1 307 ? 54.192 6.378 43.967 1.00 18.61 307 THR D CA 1
ATOM 16837 C C . THR D 1 307 ? 54.712 7.673 44.542 1.00 18.63 307 THR D C 1
ATOM 16838 O O . THR D 1 307 ? 55.875 7.760 44.924 1.00 21.80 307 THR D O 1
ATOM 16842 N N . VAL D 1 308 ? 53.856 8.680 44.610 1.00 16.63 308 VAL D N 1
ATOM 16843 C CA . VAL D 1 308 ? 54.220 9.960 45.195 1.00 17.00 308 VAL D CA 1
ATOM 16844 C C . VAL D 1 308 ? 53.264 10.213 46.335 1.00 22.42 308 VAL D C 1
ATOM 16845 O O . VAL D 1 308 ? 52.051 10.269 46.101 1.00 17.11 308 VAL D O 1
ATOM 16849 N N . MET D 1 309 ? 53.800 10.371 47.563 1.00 18.12 309 MET D N 1
ATOM 16850 C CA . MET D 1 309 ? 52.959 10.575 48.740 1.00 19.64 309 MET D CA 1
ATOM 16851 C C . MET D 1 309 ? 52.966 12.027 49.181 1.00 17.55 309 MET D C 1
ATOM 16852 O O . MET D 1 309 ? 54.017 12.680 49.170 1.00 20.29 309 MET D O 1
ATOM 16857 N N . PHE D 1 310 ? 51.800 12.492 49.643 1.00 15.33 310 PHE D N 1
ATOM 16858 C CA . PHE D 1 310 ? 51.594 13.830 50.198 1.00 14.83 310 PHE D CA 1
ATOM 16859 C C . PHE D 1 310 ? 50.834 13.767 51.516 1.00 15.80 310 PHE D C 1
ATOM 16860 O O . PHE D 1 310 ? 50.013 12.871 51.728 1.00 19.71 310 PHE D O 1
ATOM 16868 N N . GLY D 1 311 ? 51.049 14.783 52.355 1.00 16.66 311 GLY D N 1
ATOM 16869 C CA . GLY D 1 311 ? 50.260 15.004 53.553 1.00 16.03 311 GLY D CA 1
ATOM 16870 C C . GLY D 1 311 ? 49.028 15.809 53.201 1.00 15.28 311 GLY D C 1
ATOM 16871 O O . GLY D 1 311 ? 49.017 17.051 53.249 1.00 15.71 311 GLY D O 1
ATOM 16872 N N . CYS D 1 312 ? 47.985 15.105 52.792 1.00 17.24 312 CYS D N 1
ATOM 16873 C CA . CYS D 1 312 ? 46.774 15.802 52.355 1.00 16.45 312 CYS D CA 1
ATOM 16874 C C . CYS D 1 312 ? 45.652 14.777 52.242 1.00 17.33 312 CYS D C 1
ATOM 16875 O O . CYS D 1 312 ? 45.870 13.563 52.332 1.00 14.73 312 CYS D O 1
ATOM 16878 N N . SER D 1 313 ? 44.448 15.282 51.978 1.00 19.33 313 SER D N 1
ATOM 16879 C CA . SER D 1 313 ? 43.298 14.429 51.779 1.00 14.45 313 SER D CA 1
ATOM 16880 C C . SER D 1 313 ? 43.204 13.952 50.320 1.00 21.88 313 SER D C 1
ATOM 16881 O O . SER D 1 313 ? 44.074 14.217 49.485 1.00 19.27 313 SER D O 1
ATOM 16884 N N . GLY D 1 314 ? 42.101 13.261 49.992 1.00 20.81 314 GLY D N 1
ATOM 16885 C CA . GLY D 1 314 ? 41.919 12.752 48.632 1.00 17.95 314 GLY D CA 1
ATOM 16886 C C . GLY D 1 314 ? 41.638 13.841 47.615 1.00 20.85 314 GLY D C 1
ATOM 16887 O O . GLY D 1 314 ? 42.059 13.747 46.455 1.00 19.67 314 GLY D O 1
ATOM 16888 N N . THR D 1 315 ? 40.896 14.872 48.024 1.00 18.19 315 THR D N 1
ATOM 16889 C CA . THR D 1 315 ? 40.790 16.077 47.217 1.00 18.22 315 THR D CA 1
ATOM 16890 C C . THR D 1 315 ? 42.172 16.667 46.977 1.00 19.01 315 THR D C 1
ATOM 16891 O O . THR D 1 315 ? 42.455 17.211 45.897 1.00 18.25 315 THR D O 1
ATOM 16895 N N . GLY D 1 316 ? 43.015 16.637 48.010 1.00 17.01 316 GLY D N 1
ATOM 16896 C CA . GLY D 1 316 ? 44.416 16.998 47.838 1.00 19.72 316 GLY D CA 1
ATOM 16897 C C . GLY D 1 316 ? 45.081 16.225 46.717 1.00 15.27 316 GLY D C 1
ATOM 16898 O O . GLY D 1 316 ? 45.715 16.805 45.834 1.00 20.85 316 GLY D O 1
ATOM 16899 N N . ALA D 1 317 ? 44.924 14.914 46.718 1.00 14.59 317 ALA D N 1
ATOM 16900 C CA . ALA D 1 317 ? 45.574 14.106 45.687 1.00 16.35 317 ALA D CA 1
ATOM 16901 C C . ALA D 1 317 ? 45.016 14.403 44.289 1.00 16.98 317 ALA D C 1
ATOM 16902 O O . ALA D 1 317 ? 45.755 14.354 43.295 1.00 15.97 317 ALA D O 1
ATOM 16904 N N . ASP D 1 318 ? 43.703 14.642 44.184 1.00 16.30 318 ASP D N 1
ATOM 16905 C CA . ASP D 1 318 ? 43.134 15.012 42.894 1.00 16.82 318 ASP D CA 1
ATOM 16906 C C . ASP D 1 318 ? 43.704 16.337 42.439 1.00 15.03 318 ASP D C 1
ATOM 16907 O O . ASP D 1 318 ? 44.006 16.512 41.257 1.00 16.95 318 ASP D O 1
ATOM 16912 N N . GLU D 1 319 ? 43.844 17.286 43.367 1.00 14.96 319 GLU D N 1
ATOM 16913 C CA . GLU D 1 319 ? 44.387 18.599 43.031 1.00 17.66 319 GLU D CA 1
ATOM 16914 C C . GLU D 1 319 ? 45.843 18.500 42.587 1.00 16.09 319 GLU D C 1
ATOM 16915 O O . GLU D 1 319 ? 46.265 19.201 41.648 1.00 16.45 319 GLU D O 1
ATOM 16921 N N . VAL D 1 320 ? 46.597 17.588 43.212 1.00 16.34 320 VAL D N 1
ATOM 16922 C CA . VAL D 1 320 ? 47.969 17.277 42.799 1.00 17.44 320 VAL D CA 1
ATOM 16923 C C . VAL D 1 320 ? 48.006 16.909 41.326 1.00 14.88 320 VAL D C 1
ATOM 16924 O O . VAL D 1 320 ? 48.789 17.466 40.544 1.00 14.61 320 VAL D O 1
ATOM 16928 N N . MET D 1 321 ? 47.126 15.988 40.930 1.00 19.27 321 MET D N 1
ATOM 16929 C CA . MET D 1 321 ? 47.118 15.488 39.555 1.00 17.73 321 MET D CA 1
ATOM 16930 C C . MET D 1 321 ? 46.655 16.557 38.599 1.00 18.55 321 MET D C 1
ATOM 16931 O O . MET D 1 321 ? 47.297 16.792 37.563 1.00 19.49 321 MET D O 1
ATOM 16936 N N . VAL D 1 322 ? 45.503 17.186 38.904 1.00 20.26 322 VAL D N 1
ATOM 16937 C CA . VAL D 1 322 ? 44.936 18.175 37.992 1.00 17.76 322 VAL D CA 1
ATOM 16938 C C . VAL D 1 322 ? 45.911 19.335 37.794 1.00 18.90 322 VAL D C 1
ATOM 16939 O O . VAL D 1 322 ? 46.085 19.850 36.677 1.00 19.39 322 VAL D O 1
ATOM 16943 N N . SER D 1 323 ? 46.608 19.727 38.860 1.00 18.83 323 SER D N 1
ATOM 16944 C CA . SER D 1 323 ? 47.448 20.921 38.847 1.00 17.29 323 SER D CA 1
ATOM 16945 C C . SER D 1 323 ? 48.874 20.674 38.376 1.00 15.85 323 SER D C 1
ATOM 16946 O O . SER D 1 323 ? 49.618 21.648 38.167 1.00 22.87 323 SER D O 1
ATOM 16949 N N . SER D 1 324 ? 49.286 19.429 38.211 1.00 17.60 324 SER D N 1
ATOM 16950 C CA . SER D 1 324 ? 50.673 19.111 37.881 1.00 21.37 324 SER D CA 1
ATOM 16951 C C . SER D 1 324 ? 50.808 18.263 36.618 1.00 19.79 324 SER D C 1
ATOM 16952 O O . SER D 1 324 ? 51.943 17.925 36.217 1.00 19.14 324 SER D O 1
ATOM 16955 N N . CYS D 1 325 ? 49.703 17.851 36.014 1.00 18.78 325 CYS D N 1
ATOM 16956 C CA . CYS D 1 325 ? 49.782 16.898 34.919 1.00 18.11 325 CYS D CA 1
ATOM 16957 C C . CYS D 1 325 ? 49.317 17.454 33.584 1.00 21.11 325 CYS D C 1
ATOM 16958 O O . CYS D 1 325 ? 49.424 16.743 32.582 1.00 20.51 325 CYS D O 1
ATOM 16961 N N . VAL D 1 326 ? 48.813 18.684 33.538 1.00 20.08 326 VAL D N 1
ATOM 16962 C CA . VAL D 1 326 ? 48.293 19.265 32.299 1.00 17.03 326 VAL D CA 1
ATOM 16963 C C . VAL D 1 326 ? 48.909 20.641 32.084 1.00 21.54 326 VAL D C 1
ATOM 16964 O O . VAL D 1 326 ? 48.509 21.626 32.736 1.00 21.73 326 VAL D O 1
ATOM 16968 N N . PRO D 1 327 ? 49.852 20.757 31.149 1.00 22.27 327 PRO D N 1
ATOM 16969 C CA . PRO D 1 327 ? 50.453 22.062 30.854 1.00 23.95 327 PRO D CA 1
ATOM 16970 C C . PRO D 1 327 ? 49.491 22.925 30.051 1.00 24.01 327 PRO D C 1
ATOM 16971 O O . PRO D 1 327 ? 48.578 22.423 29.399 1.00 22.59 327 PRO D O 1
ATOM 16975 N N . ASP D 1 328 ? 49.733 24.245 30.067 1.00 22.84 328 ASP D N 1
ATOM 16976 C CA . ASP D 1 328 ? 48.936 25.148 29.225 1.00 25.67 328 ASP D CA 1
ATOM 16977 C C . ASP D 1 328 ? 49.128 24.878 27.730 1.00 26.10 328 ASP D C 1
ATOM 16978 O O . ASP D 1 328 ? 48.348 25.386 26.916 1.00 24.10 328 ASP D O 1
ATOM 16983 N N . THR D 1 329 ? 50.149 24.110 27.345 1.00 25.22 329 THR D N 1
ATOM 16984 C CA . THR D 1 329 ? 50.273 23.723 25.942 1.00 28.25 329 THR D CA 1
ATOM 16985 C C . THR D 1 329 ? 49.221 22.701 25.538 1.00 30.65 329 THR D C 1
ATOM 16986 O O . THR D 1 329 ? 49.049 22.456 24.338 1.00 23.65 329 THR D O 1
ATOM 16990 N N . GLY D 1 330 ? 48.504 22.107 26.501 1.00 24.67 330 GLY D N 1
ATOM 16991 C CA . GLY D 1 330 ? 47.557 21.056 26.225 1.00 23.89 330 GLY D CA 1
ATOM 16992 C C . GLY D 1 330 ? 46.124 21.507 26.442 1.00 21.27 330 GLY D C 1
ATOM 16993 O O . GLY D 1 330 ? 45.843 22.695 26.630 1.00 21.88 330 GLY D O 1
ATOM 16994 N N . ARG D 1 331 ? 45.218 20.527 26.422 1.00 23.09 331 ARG D N 1
ATOM 16995 C CA . ARG D 1 331 ? 43.787 20.742 26.707 1.00 20.57 331 ARG D CA 1
ATOM 16996 C C . ARG D 1 331 ? 43.230 19.526 27.425 1.00 22.07 331 ARG D C 1
ATOM 16997 O O . ARG D 1 331 ? 43.424 18.393 26.972 1.00 20.86 331 ARG D O 1
ATOM 17005 N N . LEU D 1 332 ? 42.517 19.773 28.528 1.00 22.26 332 LEU D N 1
ATOM 17006 C CA . LEU D 1 332 ? 42.027 18.742 29.435 1.00 21.41 332 LEU D CA 1
ATOM 17007 C C . LEU D 1 332 ? 40.538 18.510 29.197 1.00 20.35 332 LEU D C 1
ATOM 17008 O O . LEU D 1 332 ? 39.778 19.465 29.035 1.00 22.69 332 LEU D O 1
ATOM 17013 N N . LEU D 1 333 ? 40.120 17.245 29.153 1.00 18.90 333 LEU D N 1
ATOM 17014 C CA . LEU D 1 333 ? 38.703 16.895 29.160 1.00 25.37 333 LEU D CA 1
ATOM 17015 C C . LEU D 1 333 ? 38.407 16.286 30.518 1.00 23.02 333 LEU D C 1
ATOM 17016 O O . LEU D 1 333 ? 38.996 15.261 30.868 1.00 20.19 333 LEU D O 1
ATOM 17021 N N . VAL D 1 334 ? 37.480 16.886 31.260 1.00 21.07 334 VAL D N 1
ATOM 17022 C CA . VAL D 1 334 ? 37.053 16.341 32.549 1.00 23.27 334 VAL D CA 1
ATOM 17023 C C . VAL D 1 334 ? 35.679 15.714 32.382 1.00 19.34 334 VAL D C 1
ATOM 17024 O O . VAL D 1 334 ? 34.727 16.389 31.968 1.00 21.69 334 VAL D O 1
ATOM 17028 N N . ILE D 1 335 ? 35.567 14.433 32.714 1.00 21.40 335 ILE D N 1
ATOM 17029 C CA . ILE D 1 335 ? 34.257 13.800 32.816 1.00 19.72 335 ILE D CA 1
ATOM 17030 C C . ILE D 1 335 ? 33.582 14.208 34.127 1.00 24.68 335 ILE D C 1
ATOM 17031 O O . ILE D 1 335 ? 34.144 14.030 35.228 1.00 17.63 335 ILE D O 1
ATOM 17036 N N . ASP D 1 336 ? 32.361 14.767 34.014 1.00 21.35 336 ASP D N 1
ATOM 17037 C CA . ASP D 1 336 ? 31.568 15.121 35.187 1.00 21.00 336 ASP D CA 1
ATOM 17038 C C . ASP D 1 336 ? 30.283 14.317 35.160 1.00 22.57 336 ASP D C 1
ATOM 17039 O O . ASP D 1 336 ? 29.319 14.697 34.484 1.00 25.10 336 ASP D O 1
ATOM 17044 N N . ASN D 1 337 ? 30.277 13.198 35.878 1.00 23.68 337 ASN D N 1
ATOM 17045 C CA . ASN D 1 337 ? 29.041 12.482 36.175 1.00 22.23 337 ASN D CA 1
ATOM 17046 C C . ASN D 1 337 ? 28.975 12.137 37.664 1.00 21.05 337 ASN D C 1
ATOM 17047 O O . ASN D 1 337 ? 28.558 11.038 38.052 1.00 23.84 337 ASN D O 1
ATOM 17052 N N . GLY D 1 338 ? 29.356 13.093 38.511 1.00 21.44 338 GLY D N 1
ATOM 17053 C CA . GLY D 1 338 ? 29.288 12.936 39.960 1.00 22.85 338 GLY D CA 1
ATOM 17054 C C . GLY D 1 338 ? 30.043 14.052 40.660 1.00 23.02 338 GLY D C 1
ATOM 17055 O O . GLY D 1 338 ? 30.729 14.868 40.032 1.00 19.49 338 GLY D O 1
ATOM 17056 N N . SER D 1 339 ? 29.896 14.095 41.992 1.00 20.61 339 SER D N 1
ATOM 17057 C CA . SER D 1 339 ? 30.483 15.205 42.759 1.00 21.11 339 SER D CA 1
ATOM 17058 C C . SER D 1 339 ? 31.995 15.294 42.565 1.00 18.51 339 SER D C 1
ATOM 17059 O O . SER D 1 339 ? 32.575 16.387 42.584 1.00 18.91 339 SER D O 1
ATOM 17062 N N . TYR D 1 340 ? 32.659 14.167 42.435 1.00 20.13 340 TYR D N 1
ATOM 17063 C CA . TYR D 1 340 ? 34.115 14.225 42.419 1.00 17.37 340 TYR D CA 1
ATOM 17064 C C . TYR D 1 340 ? 34.683 14.525 41.036 1.00 20.47 340 TYR D C 1
ATOM 17065 O O . TYR D 1 340 ? 35.787 15.075 40.947 1.00 21.99 340 TYR D O 1
ATOM 17074 N N . GLY D 1 341 ? 33.935 14.213 39.971 1.00 20.55 341 GLY D N 1
ATOM 17075 C CA . GLY D 1 341 ? 34.297 14.701 38.642 1.00 19.32 341 GLY D CA 1
ATOM 17076 C C . GLY D 1 341 ? 33.991 16.178 38.491 1.00 21.04 341 GLY D C 1
ATOM 17077 O O . GLY D 1 341 ? 34.789 16.932 37.928 1.00 21.32 341 GLY D O 1
ATOM 17078 N N . ALA D 1 342 ? 32.853 16.622 39.037 1.00 17.36 342 ALA D N 1
ATOM 17079 C CA . ALA D 1 342 ? 32.598 18.058 39.135 1.00 19.64 342 ALA D CA 1
ATOM 17080 C C . ALA D 1 342 ? 33.714 18.776 39.892 1.00 16.99 342 ALA D C 1
ATOM 17081 O O . ALA D 1 342 ? 34.126 19.875 39.505 1.00 15.05 342 ALA D O 1
ATOM 17083 N N . ARG D 1 343 ? 34.230 18.166 40.969 1.00 16.95 343 ARG D N 1
ATOM 17084 C CA . ARG D 1 343 ? 35.235 18.843 41.782 1.00 18.15 343 ARG D CA 1
ATOM 17085 C C . ARG D 1 343 ? 36.538 19.019 41.022 1.00 15.75 343 ARG D C 1
ATOM 17086 O O . ARG D 1 343 ? 37.178 20.066 41.126 1.00 17.25 343 ARG D O 1
ATOM 17094 N N . MET D 1 344 ? 36.952 17.999 40.264 1.00 17.94 344 MET D N 1
ATOM 17095 C CA . MET D 1 344 ? 38.185 18.102 39.490 1.00 18.37 344 MET D CA 1
ATOM 17096 C C . MET D 1 344 ? 38.041 19.178 38.431 1.00 19.45 344 MET D C 1
ATOM 17097 O O . MET D 1 344 ? 38.996 19.921 38.145 1.00 17.56 344 MET D O 1
ATOM 17102 N N . ALA D 1 345 ? 36.844 19.270 37.835 1.00 20.69 345 ALA D N 1
ATOM 17103 C CA . ALA D 1 345 ? 36.572 20.333 36.869 1.00 20.83 345 ALA D CA 1
ATOM 17104 C C . ALA D 1 345 ? 36.626 21.698 37.528 1.00 19.79 345 ALA D C 1
ATOM 17105 O O . ALA D 1 345 ? 37.174 22.648 36.952 1.00 22.02 345 ALA D O 1
ATOM 17107 N N . LYS D 1 346 ? 36.050 21.822 38.733 1.00 18.80 346 LYS D N 1
ATOM 17108 C CA . LYS D 1 346 ? 36.146 23.089 39.460 1.00 18.98 346 LYS D CA 1
ATOM 17109 C C . LYS D 1 346 ? 37.599 23.464 39.703 1.00 20.24 346 LYS D C 1
ATOM 17110 O O . LYS D 1 346 ? 37.991 24.621 39.511 1.00 21.82 346 LYS D O 1
ATOM 17116 N N . ILE D 1 347 ? 38.418 22.487 40.092 1.00 20.06 347 ILE D N 1
ATOM 17117 C CA . ILE D 1 347 ? 39.833 22.749 40.353 1.00 21.79 347 ILE D CA 1
ATOM 17118 C C . ILE D 1 347 ? 40.532 23.196 39.066 1.00 19.27 347 ILE D C 1
ATOM 17119 O O . ILE D 1 347 ? 41.264 24.201 39.047 1.00 17.29 347 ILE D O 1
ATOM 17124 N N . ALA D 1 348 ? 40.318 22.448 37.976 1.00 18.26 348 ALA D N 1
ATOM 17125 C CA . ALA D 1 348 ? 40.964 22.779 36.703 1.00 20.94 348 ALA D CA 1
ATOM 17126 C C . ALA D 1 348 ? 40.668 24.219 36.293 1.00 19.54 348 ALA D C 1
ATOM 17127 O O . ALA D 1 348 ? 41.570 24.957 35.888 1.00 20.52 348 ALA D O 1
ATOM 17129 N N . ASP D 1 349 ? 39.392 24.633 36.404 1.00 23.73 349 ASP D N 1
ATOM 17130 C CA . ASP D 1 349 ? 38.988 26.012 36.102 1.00 21.56 349 ASP D CA 1
ATOM 17131 C C . ASP D 1 349 ? 39.689 27.024 37.011 1.00 21.94 349 ASP D C 1
ATOM 17132 O O . ASP D 1 349 ? 40.088 28.107 36.555 1.00 19.15 349 ASP D O 1
ATOM 17137 N N . ILE D 1 350 ? 39.829 26.701 38.309 1.00 18.31 350 ILE D N 1
ATOM 17138 C CA . ILE D 1 350 ? 40.503 27.607 39.239 1.00 18.23 350 ILE D CA 1
ATOM 17139 C C . ILE D 1 350 ? 41.936 27.904 38.770 1.00 20.08 350 ILE D C 1
ATOM 17140 O O . ILE D 1 350 ? 42.398 29.056 38.783 1.00 18.61 350 ILE D O 1
ATOM 17145 N N . TYR D 1 351 ? 42.661 26.868 38.362 1.00 18.44 351 TYR D N 1
ATOM 17146 C CA . TYR D 1 351 ? 44.018 27.036 37.871 1.00 19.63 351 TYR D CA 1
ATOM 17147 C C . TYR D 1 351 ? 44.082 27.572 36.446 1.00 23.16 351 TYR D C 1
ATOM 17148 O O . TYR D 1 351 ? 45.191 27.807 35.953 1.00 21.09 351 TYR D O 1
ATOM 17157 N N . LYS D 1 352 ? 42.935 27.750 35.779 1.00 20.91 352 LYS D N 1
ATOM 17158 C CA . LYS D 1 352 ? 42.894 28.300 34.416 1.00 19.94 352 LYS D CA 1
ATOM 17159 C C . LYS D 1 352 ? 43.568 27.363 33.411 1.00 20.81 352 LYS D C 1
ATOM 17160 O O . LYS D 1 352 ? 44.223 27.788 32.453 1.00 21.76 352 LYS D O 1
ATOM 17166 N N . ILE D 1 353 ? 43.374 26.075 33.620 1.00 18.08 353 ILE D N 1
ATOM 17167 C CA . ILE D 1 353 ? 43.879 25.046 32.706 1.00 19.17 353 ILE D CA 1
ATOM 17168 C C . ILE D 1 353 ? 42.954 24.973 31.493 1.00 23.87 353 ILE D C 1
ATOM 17169 O O . ILE D 1 353 ? 41.723 24.933 31.669 1.00 18.95 353 ILE D O 1
ATOM 17174 N N . PRO D 1 354 ? 43.473 24.943 30.264 1.00 24.34 354 PRO D N 1
ATOM 17175 C CA . PRO D 1 354 ? 42.565 24.829 29.100 1.00 21.85 354 PRO D CA 1
ATOM 17176 C C . PRO D 1 354 ? 41.761 23.543 29.201 1.00 23.17 354 PRO D C 1
ATOM 17177 O O . PRO D 1 354 ? 42.321 22.450 29.261 1.00 23.28 354 PRO D O 1
ATOM 17181 N N . MET D 1 355 ? 40.432 23.675 29.243 1.00 20.06 355 MET D N 1
ATOM 17182 C CA . MET D 1 355 ? 39.576 22.556 29.626 1.00 22.87 355 MET D CA 1
ATOM 17183 C C . MET D 1 355 ? 38.218 22.630 28.942 1.00 27.50 355 MET D C 1
ATOM 17184 O O . MET D 1 355 ? 37.675 23.717 28.722 1.00 27.74 355 MET D O 1
ATOM 17189 N N . ASP D 1 356 ? 37.654 21.460 28.660 1.00 22.67 356 ASP D N 1
ATOM 17190 C CA . ASP D 1 356 ? 36.215 21.323 28.505 1.00 26.71 356 ASP D CA 1
ATOM 17191 C C . ASP D 1 356 ? 35.725 20.257 29.480 1.00 23.98 356 ASP D C 1
ATOM 17192 O O . ASP D 1 356 ? 36.510 19.496 30.055 1.00 24.07 356 ASP D O 1
ATOM 17197 N N . ILE D 1 357 ? 34.407 20.198 29.661 1.00 26.53 357 ILE D N 1
ATOM 17198 C CA . ILE D 1 357 ? 33.780 19.205 30.521 1.00 24.38 357 ILE D CA 1
ATOM 17199 C C . ILE D 1 357 ? 32.887 18.315 29.678 1.00 26.96 357 ILE D C 1
ATOM 17200 O O . ILE D 1 357 ? 32.131 18.800 28.833 1.00 24.33 357 ILE D O 1
ATOM 17205 N N . PHE D 1 358 ? 32.974 17.008 29.913 1.00 24.02 358 PHE D N 1
ATOM 17206 C CA . PHE D 1 358 ? 32.014 16.052 29.396 1.00 23.31 358 PHE D CA 1
ATOM 17207 C C . PHE D 1 358 ? 31.041 15.742 30.532 1.00 25.35 358 PHE D C 1
ATOM 17208 O O . PHE D 1 358 ? 31.401 15.053 31.492 1.00 23.00 358 PHE D O 1
ATOM 17216 N N . LYS D 1 359 ? 29.823 16.263 30.437 1.00 23.47 359 LYS D N 1
ATOM 17217 C CA . LYS D 1 359 ? 28.823 16.021 31.473 1.00 25.12 359 LYS D CA 1
ATOM 17218 C C . LYS D 1 359 ? 27.947 14.815 31.140 1.00 21.73 359 LYS D C 1
ATOM 17219 O O . LYS D 1 359 ? 27.677 14.509 29.969 1.00 24.16 359 LYS D O 1
ATOM 17225 N N . SER D 1 360 ? 27.517 14.115 32.185 1.00 18.77 360 SER D N 1
ATOM 17226 C CA . SER D 1 360 ? 26.667 12.950 32.004 1.00 22.17 360 SER D CA 1
ATOM 17227 C C . SER D 1 360 ? 25.959 12.685 33.320 1.00 24.31 360 SER D C 1
ATOM 17228 O O . SER D 1 360 ? 26.324 13.243 34.360 1.00 21.09 360 SER D O 1
ATOM 17231 N N . SER D 1 361 ? 24.916 11.853 33.260 1.00 19.85 361 SER D N 1
ATOM 17232 C CA . SER D 1 361 ? 24.082 11.669 34.443 1.00 23.32 361 SER D CA 1
ATOM 17233 C C . SER D 1 361 ? 24.864 11.084 35.627 1.00 22.41 361 SER D C 1
ATOM 17234 O O . SER D 1 361 ? 25.787 10.283 35.467 1.00 22.72 361 SER D O 1
ATOM 17237 N N . THR D 1 362 ? 24.459 11.461 36.845 1.00 23.73 362 THR D N 1
ATOM 17238 C CA . THR D 1 362 ? 25.103 10.928 38.041 1.00 19.78 362 THR D CA 1
ATOM 17239 C C . THR D 1 362 ? 24.678 9.505 38.389 1.00 23.46 362 THR D C 1
ATOM 17240 O O . THR D 1 362 ? 25.271 8.918 39.314 1.00 22.15 362 THR D O 1
ATOM 17244 N N . TYR D 1 363 ? 23.658 8.944 37.704 1.00 20.22 363 TYR D N 1
ATOM 17245 C CA . TYR D 1 363 ? 23.239 7.567 37.969 1.00 27.29 363 TYR D CA 1
ATOM 17246 C C . TYR D 1 363 ? 22.942 6.720 36.735 1.00 23.16 363 TYR D C 1
ATOM 17247 O O . TYR D 1 363 ? 22.603 5.542 36.894 1.00 23.13 363 TYR D O 1
ATOM 17256 N N . GLU D 1 364 ? 23.012 7.247 35.580 1.00 25.14 364 GLU D N 1
ATOM 17257 C CA . GLU D 1 364 ? 22.987 6.464 34.355 1.00 25.21 364 GLU D CA 1
ATOM 17258 C C . GLU D 1 364 ? 24.411 6.287 33.834 1.00 24.60 364 GLU D C 1
ATOM 17259 O O . GLU D 1 364 ? 25.256 7.177 34.016 1.00 29.42 364 GLU D O 1
ATOM 17265 N N . PRO D 1 365 ? 24.736 5.140 33.238 1.00 23.77 365 PRO D N 1
ATOM 17266 C CA . PRO D 1 365 ? 26.114 4.920 32.758 1.00 21.13 365 PRO D CA 1
ATOM 17267 C C . PRO D 1 365 ? 26.480 5.862 31.618 1.00 24.62 365 PRO D C 1
ATOM 17268 O O . PRO D 1 365 ? 25.620 6.317 30.871 1.00 23.16 365 PRO D O 1
ATOM 17272 N N . LEU D 1 366 ? 27.776 6.162 31.513 1.00 21.22 366 LEU D N 1
ATOM 17273 C CA . LEU D 1 366 ? 28.316 7.019 30.471 1.00 20.55 366 LEU D CA 1
ATOM 17274 C C . LEU D 1 366 ? 28.029 6.402 29.121 1.00 22.78 366 LEU D C 1
ATOM 17275 O O . LEU D 1 366 ? 28.026 5.186 28.950 1.00 21.33 366 LEU D O 1
ATOM 17280 N N . ASP D 1 367 ? 27.786 7.241 28.153 1.00 23.70 367 ASP D N 1
ATOM 17281 C CA . ASP D 1 367 ? 27.589 6.762 26.788 1.00 29.18 367 ASP D CA 1
ATOM 17282 C C . ASP D 1 367 ? 28.932 6.730 26.099 1.00 21.06 367 ASP D C 1
ATOM 17283 O O . ASP D 1 367 ? 29.496 7.777 25.801 1.00 21.80 367 ASP D O 1
ATOM 17288 N N . LEU D 1 368 ? 29.441 5.517 25.885 1.00 21.81 368 LEU D N 1
ATOM 17289 C CA . LEU D 1 368 ? 30.838 5.351 25.510 1.00 25.81 368 LEU D CA 1
ATOM 17290 C C . LEU D 1 368 ? 31.115 5.900 24.112 1.00 27.69 368 LEU D C 1
ATOM 17291 O O . LEU D 1 368 ? 32.229 6.390 23.843 1.00 23.28 368 LEU D O 1
ATOM 17296 N N . GLN D 1 369 ? 30.094 5.887 23.231 1.00 27.77 369 GLN D N 1
ATOM 17297 C CA . GLN D 1 369 ? 30.285 6.354 21.861 1.00 25.60 369 GLN D CA 1
ATOM 17298 C C . GLN D 1 369 ? 30.304 7.888 21.797 1.00 27.60 369 GLN D C 1
ATOM 17299 O O . GLN D 1 369 ? 31.150 8.467 21.091 1.00 24.28 369 GLN D O 1
ATOM 17305 N N . LYS D 1 370 ? 29.401 8.576 22.522 1.00 26.20 370 LYS D N 1
ATOM 17306 C CA . LYS D 1 370 ? 29.536 10.026 22.637 1.00 26.60 370 LYS D CA 1
ATOM 17307 C C . LYS D 1 370 ? 30.909 10.415 23.203 1.00 21.30 370 LYS D C 1
ATOM 17308 O O . LYS D 1 370 ? 31.512 11.404 22.770 1.00 23.48 370 LYS D O 1
ATOM 17314 N N . LEU D 1 371 ? 31.427 9.644 24.157 1.00 25.79 371 LEU D N 1
ATOM 17315 C CA . LEU D 1 371 ? 32.733 9.950 24.747 1.00 24.11 371 LEU D CA 1
ATOM 17316 C C . LEU D 1 371 ? 33.864 9.764 23.736 1.00 23.40 371 LEU D C 1
ATOM 17317 O O . LEU D 1 371 ? 34.736 10.625 23.603 1.00 25.64 371 LEU D O 1
ATOM 17322 N N . GLU D 1 372 ? 33.880 8.633 23.032 1.00 27.22 372 GLU D N 1
ATOM 17323 C CA . GLU D 1 372 ? 34.845 8.444 21.954 1.00 25.44 372 GLU D CA 1
ATOM 17324 C C . GLU D 1 372 ? 34.795 9.578 20.926 1.00 26.04 372 GLU D C 1
ATOM 17325 O O . GLU D 1 372 ? 35.841 10.072 20.487 1.00 24.06 372 GLU D O 1
ATOM 17331 N N . ALA D 1 373 ? 33.590 10.001 20.518 1.00 27.74 373 ALA D N 1
ATOM 17332 C CA . ALA D 1 373 ? 33.483 11.089 19.540 1.00 25.84 373 ALA D CA 1
ATOM 17333 C C . ALA D 1 373 ? 34.142 12.368 20.048 1.00 27.70 373 ALA D C 1
ATOM 17334 O O . ALA D 1 373 ? 34.714 13.138 19.256 1.00 24.69 373 ALA D O 1
ATOM 17336 N N . GLU D 1 374 ? 34.072 12.622 21.362 1.00 27.44 374 GLU D N 1
ATOM 17337 C CA . GLU D 1 374 ? 34.820 13.740 21.916 1.00 26.50 374 GLU D CA 1
ATOM 17338 C C . GLU D 1 374 ? 36.314 13.472 21.868 1.00 26.29 374 GLU D C 1
ATOM 17339 O O . GLU D 1 374 ? 37.096 14.390 21.598 1.00 29.05 374 GLU D O 1
ATOM 17345 N N . PHE D 1 375 ? 36.738 12.233 22.152 1.00 25.38 375 PHE D N 1
ATOM 17346 C CA . PHE D 1 375 ? 38.160 11.908 22.024 1.00 24.75 375 PHE D CA 1
ATOM 17347 C C . PHE D 1 375 ? 38.617 12.114 20.590 1.00 27.77 375 PHE D C 1
ATOM 17348 O O . PHE D 1 375 ? 39.737 12.573 20.343 1.00 25.96 375 PHE D O 1
ATOM 17356 N N . ALA D 1 376 ? 37.756 11.781 19.631 1.00 24.22 376 ALA D N 1
ATOM 17357 C CA . ALA D 1 376 ? 38.179 11.810 18.239 1.00 26.63 376 ALA D CA 1
ATOM 17358 C C . ALA D 1 376 ? 38.310 13.214 17.672 1.00 27.81 376 ALA D C 1
ATOM 17359 O O . ALA D 1 376 ? 38.894 13.364 16.593 1.00 31.79 376 ALA D O 1
ATOM 17361 N N . THR D 1 377 ? 37.825 14.253 18.361 1.00 24.55 377 THR D N 1
ATOM 17362 C CA . THR D 1 377 ? 38.083 15.600 17.850 1.00 26.62 377 THR D CA 1
ATOM 17363 C C . THR D 1 377 ? 39.568 15.945 17.837 1.00 29.26 377 THR D C 1
ATOM 17364 O O . THR D 1 377 ? 39.953 16.951 17.227 1.00 31.24 377 THR D O 1
ATOM 17368 N N . LYS D 1 378 ? 40.398 15.159 18.515 1.00 25.42 378 LYS D N 1
ATOM 17369 C CA . LYS D 1 378 ? 41.824 15.435 18.704 1.00 25.78 378 LYS D CA 1
ATOM 17370 C C . LYS D 1 378 ? 42.064 16.758 19.421 1.00 26.37 378 LYS D C 1
ATOM 17371 O O . LYS D 1 378 ? 43.168 17.300 19.366 1.00 25.71 378 LYS D O 1
ATOM 17377 N N . LYS D 1 379 ? 41.042 17.303 20.088 1.00 22.50 379 LYS D N 1
ATOM 17378 C CA . LYS D 1 379 ? 41.198 18.550 20.826 1.00 26.95 379 LYS D CA 1
ATOM 17379 C C . LYS D 1 379 ? 41.896 18.356 22.170 1.00 23.80 379 LYS D C 1
ATOM 17380 O O . LYS D 1 379 ? 42.441 19.314 22.716 1.00 24.16 379 LYS D O 1
ATOM 17386 N N . TYR D 1 380 ? 41.911 17.145 22.699 1.00 26.23 380 TYR D N 1
ATOM 17387 C CA . TYR D 1 380 ? 42.243 16.903 24.102 1.00 24.93 380 TYR D CA 1
ATOM 17388 C C . TYR D 1 380 ? 43.524 16.088 24.234 1.00 26.63 380 TYR D C 1
ATOM 17389 O O . TYR D 1 380 ? 43.637 14.985 23.674 1.00 27.83 380 TYR D O 1
ATOM 17398 N N . THR D 1 381 ? 44.481 16.620 25.000 1.00 22.41 381 THR D N 1
ATOM 17399 C CA . THR D 1 381 ? 45.704 15.886 25.270 1.00 26.19 381 THR D CA 1
ATOM 17400 C C . THR D 1 381 ? 45.603 15.068 26.542 1.00 25.82 381 THR D C 1
ATOM 17401 O O . THR D 1 381 ? 46.455 14.196 26.767 1.00 25.22 381 THR D O 1
ATOM 17405 N N . HIS D 1 382 ? 44.606 15.366 27.388 1.00 20.90 382 HIS D N 1
ATOM 17406 C CA . HIS D 1 382 ? 44.484 14.771 28.705 1.00 22.49 382 HIS D CA 1
ATOM 17407 C C . HIS D 1 382 ? 43.022 14.479 28.998 1.00 21.86 382 HIS D C 1
ATOM 17408 O O . HIS D 1 382 ? 42.124 15.174 28.526 1.00 24.95 382 HIS D O 1
ATOM 17415 N N . LEU D 1 383 ? 42.797 13.440 29.783 1.00 22.82 383 LEU D N 1
ATOM 17416 C CA . LEU D 1 383 ? 41.488 13.126 30.332 1.00 20.27 383 LEU D CA 1
ATOM 17417 C C . LEU D 1 383 ? 41.624 13.073 31.853 1.00 19.96 383 LEU D C 1
ATOM 17418 O O . LEU D 1 383 ? 42.608 12.544 32.362 1.00 19.81 383 LEU D O 1
ATOM 17423 N N . ALA D 1 384 ? 40.651 13.630 32.576 1.00 18.16 384 ALA D N 1
ATOM 17424 C CA . ALA D 1 384 ? 40.502 13.397 34.010 1.00 18.52 384 ALA D CA 1
ATOM 17425 C C . ALA D 1 384 ? 39.149 12.744 34.260 1.00 19.36 384 ALA D C 1
ATOM 17426 O O . ALA D 1 384 ? 38.125 13.219 33.762 1.00 17.86 384 ALA D O 1
ATOM 17428 N N . CYS D 1 385 ? 39.127 11.657 35.037 1.00 19.80 385 CYS D N 1
ATOM 17429 C CA . CYS D 1 385 ? 37.840 11.031 35.322 1.00 18.21 385 CYS D CA 1
ATOM 17430 C C . CYS D 1 385 ? 37.922 10.296 36.650 1.00 20.00 385 CYS D C 1
ATOM 17431 O O . CYS D 1 385 ? 39.010 10.059 37.198 1.00 20.74 385 CYS D O 1
ATOM 17434 N N . VAL D 1 386 ? 36.748 9.984 37.175 1.00 17.35 386 VAL D N 1
ATOM 17435 C CA . VAL D 1 386 ? 36.569 9.267 38.426 1.00 18.77 386 VAL D CA 1
ATOM 17436 C C . VAL D 1 386 ? 36.235 7.813 38.117 1.00 20.48 386 VAL D C 1
ATOM 17437 O O . VAL D 1 386 ? 35.406 7.523 37.235 1.00 19.32 386 VAL D O 1
ATOM 17441 N N . TYR D 1 387 ? 36.871 6.889 38.843 1.00 16.89 387 TYR D N 1
ATOM 17442 C CA . TYR D 1 387 ? 36.516 5.474 38.725 1.00 17.10 387 TYR D CA 1
ATOM 17443 C C . TYR D 1 387 ? 35.206 5.162 39.432 1.00 18.71 387 TYR D C 1
ATOM 17444 O O . TYR D 1 387 ? 34.210 4.789 38.799 1.00 21.62 387 TYR D O 1
ATOM 17453 N N . HIS D 1 388 ? 35.203 5.279 40.748 1.00 18.34 388 HIS D N 1
ATOM 17454 C CA . HIS D 1 388 ? 34.016 5.013 41.543 1.00 19.14 388 HIS D CA 1
ATOM 17455 C C . HIS D 1 388 ? 33.467 6.344 41.990 1.00 19.90 388 HIS D C 1
ATOM 17456 O O . HIS D 1 388 ? 34.130 7.043 42.755 1.00 16.69 388 HIS D O 1
ATOM 17463 N N . GLU D 1 389 ? 32.256 6.689 41.521 1.00 19.41 389 GLU D N 1
ATOM 17464 C CA . GLU D 1 389 ? 31.632 7.956 41.896 1.00 18.27 389 GLU D CA 1
ATOM 17465 C C . GLU D 1 389 ? 30.857 7.715 43.191 1.00 22.75 389 GLU D C 1
ATOM 17466 O O . GLU D 1 389 ? 29.727 7.212 43.170 1.00 20.66 389 GLU D O 1
ATOM 17472 N N . THR D 1 390 ? 31.468 8.093 44.317 1.00 21.37 390 THR D N 1
ATOM 17473 C CA . THR D 1 390 ? 30.942 7.793 45.649 1.00 23.39 390 THR D CA 1
ATOM 17474 C C . THR D 1 390 ? 29.640 8.545 45.947 1.00 22.38 390 THR D C 1
ATOM 17475 O O . THR D 1 390 ? 28.914 8.172 46.866 1.00 23.91 390 THR D O 1
ATOM 17479 N N . THR D 1 391 ? 29.344 9.582 45.175 1.00 25.43 391 THR D N 1
ATOM 17480 C CA . THR D 1 391 ? 28.065 10.284 45.246 1.00 26.56 391 THR D CA 1
ATOM 17481 C C . THR D 1 391 ? 26.877 9.321 45.262 1.00 20.13 391 THR D C 1
ATOM 17482 O O . THR D 1 391 ? 25.969 9.430 46.100 1.00 20.00 391 THR D O 1
ATOM 17486 N N . THR D 1 392 ? 26.883 8.364 44.329 1.00 17.34 392 THR D N 1
ATOM 17487 C CA . THR D 1 392 ? 25.806 7.421 44.090 1.00 19.74 392 THR D CA 1
ATOM 17488 C C . THR D 1 392 ? 26.219 5.969 44.187 1.00 18.36 392 THR D C 1
ATOM 17489 O O . THR D 1 392 ? 25.339 5.092 44.195 1.00 18.30 392 THR D O 1
ATOM 17493 N N . GLY D 1 393 ? 27.518 5.673 44.165 1.00 17.53 393 GLY D N 1
ATOM 17494 C CA . GLY D 1 393 ? 27.955 4.321 43.898 1.00 17.50 393 GLY D CA 1
ATOM 17495 C C . GLY D 1 393 ? 28.056 3.940 42.430 1.00 18.23 393 GLY D C 1
ATOM 17496 O O . GLY D 1 393 ? 28.292 2.767 42.133 1.00 16.43 393 GLY D O 1
ATOM 17497 N N . LEU D 1 394 ? 27.916 4.889 41.505 1.00 19.79 394 LEU D N 1
ATOM 17498 C CA . LEU D 1 394 ? 28.149 4.589 40.095 1.00 20.72 394 LEU D CA 1
ATOM 17499 C C . LEU D 1 394 ? 29.619 4.247 39.868 1.00 20.16 394 LEU D C 1
ATOM 17500 O O . LEU D 1 394 ? 30.503 4.991 40.304 1.00 21.97 394 LEU D O 1
ATOM 17505 N N . LEU D 1 395 ? 29.877 3.101 39.193 1.00 23.81 395 LEU D N 1
ATOM 17506 C CA . LEU D 1 395 ? 31.224 2.663 38.776 1.00 19.33 395 LEU D CA 1
ATOM 17507 C C . LEU D 1 395 ? 31.412 2.919 37.280 1.00 22.32 395 LEU D C 1
ATOM 17508 O O . LEU D 1 395 ? 30.809 2.231 36.450 1.00 20.74 395 LEU D O 1
ATOM 17513 N N . ASN D 1 396 ? 32.254 3.892 36.937 1.00 20.69 396 ASN D N 1
ATOM 17514 C CA . ASN D 1 396 ? 32.538 4.175 35.544 1.00 20.46 396 ASN D CA 1
ATOM 17515 C C . ASN D 1 396 ? 33.391 3.060 34.941 1.00 22.39 396 ASN D C 1
ATOM 17516 O O . ASN D 1 396 ? 34.251 2.490 35.630 1.00 21.10 396 ASN D O 1
ATOM 17521 N N . PRO D 1 397 ? 33.169 2.706 33.656 1.00 18.43 397 PRO D N 1
ATOM 17522 C CA . PRO D 1 397 ? 33.881 1.529 33.085 1.00 20.02 397 PRO D CA 1
ATOM 17523 C C . PRO D 1 397 ? 35.266 1.886 32.551 1.00 19.81 397 PRO D C 1
ATOM 17524 O O . PRO D 1 397 ? 35.535 1.912 31.336 1.00 21.32 397 PRO D O 1
ATOM 17528 N N . LEU D 1 398 ? 36.185 2.162 33.467 1.00 19.76 398 LEU D N 1
ATOM 17529 C CA . LEU D 1 398 ? 37.457 2.717 33.034 1.00 22.51 398 LEU D CA 1
ATOM 17530 C C . LEU D 1 398 ? 38.283 1.708 32.267 1.00 18.56 398 LEU D C 1
ATOM 17531 O O . LEU D 1 398 ? 39.160 2.118 31.514 1.00 21.54 398 LEU D O 1
ATOM 17536 N N . HIS D 1 399 ? 38.036 0.411 32.450 1.00 17.19 399 HIS D N 1
ATOM 17537 C CA . HIS D 1 399 ? 38.766 -0.579 31.659 1.00 19.84 399 HIS D CA 1
ATOM 17538 C C . HIS D 1 399 ? 38.484 -0.423 30.168 1.00 21.29 399 HIS D C 1
ATOM 17539 O O . HIS D 1 399 ? 39.205 -0.997 29.351 1.00 21.35 399 HIS D O 1
ATOM 17546 N N . ILE D 1 400 ? 37.436 0.307 29.795 1.00 18.71 400 ILE D N 1
ATOM 17547 C CA . ILE D 1 400 ? 37.153 0.631 28.396 1.00 21.27 400 ILE D CA 1
ATOM 17548 C C . ILE D 1 400 ? 37.524 2.071 28.063 1.00 21.02 400 ILE D C 1
ATOM 17549 O O . ILE D 1 400 ? 38.122 2.350 27.016 1.00 18.59 400 ILE D O 1
ATOM 17554 N N . ILE D 1 401 ? 37.154 2.996 28.955 1.00 17.76 401 ILE D N 1
ATOM 17555 C CA . ILE D 1 401 ? 37.316 4.420 28.689 1.00 17.61 401 ILE D CA 1
ATOM 17556 C C . ILE D 1 401 ? 38.791 4.787 28.624 1.00 19.73 401 ILE D C 1
ATOM 17557 O O . ILE D 1 401 ? 39.224 5.559 27.755 1.00 18.67 401 ILE D O 1
ATOM 17562 N N . CYS D 1 402 ? 39.572 4.302 29.588 1.00 19.91 402 CYS D N 1
ATOM 17563 C CA . CYS D 1 402 ? 40.947 4.799 29.644 1.00 19.18 402 CYS D CA 1
ATOM 17564 C C . CYS D 1 402 ? 41.795 4.189 28.524 1.00 21.25 402 CYS D C 1
ATOM 17565 O O . CYS D 1 402 ? 42.543 4.930 27.878 1.00 23.93 402 CYS D O 1
ATOM 17568 N N . PRO D 1 403 ? 41.729 2.884 28.248 1.00 20.18 403 PRO D N 1
ATOM 17569 C CA . PRO D 1 403 ? 42.451 2.385 27.058 1.00 22.22 403 PRO D CA 1
ATOM 17570 C C . PRO D 1 403 ? 41.987 3.050 25.774 1.00 22.90 403 PRO D C 1
ATOM 17571 O O . PRO D 1 403 ? 42.801 3.227 24.861 1.00 21.66 403 PRO D O 1
ATOM 17575 N N . MET D 1 404 ? 40.700 3.436 25.694 1.00 23.17 404 MET D N 1
ATOM 17576 C CA . MET D 1 404 ? 40.196 4.163 24.541 1.00 22.92 404 MET D CA 1
ATOM 17577 C C . MET D 1 404 ? 40.827 5.542 24.436 1.00 26.15 404 MET D C 1
ATOM 17578 O O . MET D 1 404 ? 41.168 5.985 23.334 1.00 24.16 404 MET D O 1
ATOM 17583 N N . ALA D 1 405 ? 40.982 6.243 25.569 1.00 20.38 405 ALA D N 1
ATOM 17584 C CA . ALA D 1 405 ? 41.651 7.533 25.541 1.00 22.90 405 ALA D CA 1
ATOM 17585 C C . ALA D 1 405 ? 43.109 7.377 25.113 1.00 18.24 405 ALA D C 1
ATOM 17586 O O . ALA D 1 405 ? 43.623 8.179 24.334 1.00 22.39 405 ALA D O 1
ATOM 17588 N N . LYS D 1 406 ? 43.782 6.347 25.606 1.00 19.83 406 LYS D N 1
ATOM 17589 C CA . LYS D 1 406 ? 45.179 6.127 25.218 1.00 23.91 406 LYS D CA 1
ATOM 17590 C C . LYS D 1 406 ? 45.290 5.950 23.710 1.00 24.91 406 LYS D C 1
ATOM 17591 O O . LYS D 1 406 ? 46.223 6.465 23.084 1.00 24.88 406 LYS D O 1
ATOM 17597 N N . LYS D 1 407 ? 44.316 5.247 23.110 1.00 23.78 407 LYS D N 1
ATOM 17598 C CA . LYS D 1 407 ? 44.361 4.986 21.668 1.00 27.89 407 LYS D CA 1
ATOM 17599 C C . LYS D 1 407 ? 44.266 6.287 20.884 1.00 24.39 407 LYS D C 1
ATOM 17600 O O . LYS D 1 407 ? 44.822 6.406 19.783 1.00 25.19 407 LYS D O 1
ATOM 17606 N N . TYR D 1 408 ? 43.624 7.292 21.470 1.00 26.48 408 TYR D N 1
ATOM 17607 C CA . TYR D 1 408 ? 43.486 8.613 20.886 1.00 23.82 408 TYR D CA 1
ATOM 17608 C C . TYR D 1 408 ? 44.650 9.528 21.266 1.00 25.78 408 TYR D C 1
ATOM 17609 O O . TYR D 1 408 ? 44.593 10.737 21.013 1.00 28.04 408 TYR D O 1
ATOM 17618 N N . GLY D 1 409 ? 45.711 8.960 21.846 1.00 26.63 409 GLY D N 1
ATOM 17619 C CA . GLY D 1 409 ? 46.926 9.675 22.178 1.00 28.22 409 GLY D CA 1
ATOM 17620 C C . GLY D 1 409 ? 46.861 10.483 23.449 1.00 30.32 409 GLY D C 1
ATOM 17621 O O . GLY D 1 409 ? 47.694 11.372 23.647 1.00 29.37 409 GLY D O 1
ATOM 17622 N N . MET D 1 410 ? 45.889 10.220 24.316 1.00 26.67 410 MET D N 1
ATOM 17623 C CA . MET D 1 410 ? 45.609 11.105 25.433 1.00 23.74 410 MET D CA 1
ATOM 17624 C C . MET D 1 410 ? 46.254 10.572 26.711 1.00 22.80 410 MET D C 1
ATOM 17625 O O . MET D 1 410 ? 46.403 9.366 26.879 1.00 25.12 410 MET D O 1
ATOM 17630 N N . VAL D 1 411 ? 46.630 11.484 27.610 1.00 21.80 411 VAL D N 1
ATOM 17631 C CA . VAL D 1 411 ? 47.178 11.126 28.929 1.00 21.08 411 VAL D CA 1
ATOM 17632 C C . VAL D 1 411 ? 46.029 11.055 29.931 1.00 23.77 411 VAL D C 1
ATOM 17633 O O . VAL D 1 411 ? 45.218 11.985 30.006 1.00 24.37 411 VAL D O 1
ATOM 17637 N N . THR D 1 412 ? 45.970 9.973 30.718 1.00 20.88 412 THR D N 1
ATOM 17638 C CA . THR D 1 412 ? 44.817 9.683 31.560 1.00 22.30 412 THR D CA 1
ATOM 17639 C C . THR D 1 412 ? 45.137 9.937 33.030 1.00 20.61 412 THR D C 1
ATOM 17640 O O . THR D 1 412 ? 46.171 9.498 33.532 1.00 19.23 412 THR D O 1
ATOM 17644 N N . ILE D 1 413 ? 44.235 10.662 33.694 1.00 24.57 413 ILE D N 1
ATOM 17645 C CA . ILE D 1 413 ? 44.322 11.077 35.090 1.00 20.51 413 ILE D CA 1
ATOM 17646 C C . ILE D 1 413 ? 43.077 10.531 35.779 1.00 21.73 413 ILE D C 1
ATOM 17647 O O . ILE D 1 413 ? 41.957 10.925 35.418 1.00 16.90 413 ILE D O 1
ATOM 17652 N N . VAL D 1 414 ? 43.250 9.633 36.761 1.00 16.73 414 VAL D N 1
ATOM 17653 C CA . VAL D 1 414 ? 42.123 8.880 37.321 1.00 19.37 414 VAL D CA 1
ATOM 17654 C C . VAL D 1 414 ? 42.055 9.092 38.831 1.00 17.70 414 VAL D C 1
ATOM 17655 O O . VAL D 1 414 ? 43.029 8.838 39.543 1.00 17.02 414 VAL D O 1
ATOM 17659 N N . ASP D 1 415 ? 40.910 9.583 39.298 1.00 18.63 415 ASP D N 1
ATOM 17660 C CA . ASP D 1 415 ? 40.522 9.545 40.705 1.00 17.76 415 ASP D CA 1
ATOM 17661 C C . ASP D 1 415 ? 40.003 8.146 40.971 1.00 17.93 415 ASP D C 1
ATOM 17662 O O . ASP D 1 415 ? 38.904 7.798 40.532 1.00 20.86 415 ASP D O 1
ATOM 17667 N N . ALA D 1 416 ? 40.790 7.332 41.674 1.00 16.11 416 ALA D N 1
ATOM 17668 C CA . ALA D 1 416 ? 40.330 6.035 42.140 1.00 14.03 416 ALA D CA 1
ATOM 17669 C C . ALA D 1 416 ? 40.275 6.002 43.664 1.00 17.29 416 ALA D C 1
ATOM 17670 O O . ALA D 1 416 ? 40.395 4.939 44.295 1.00 17.58 416 ALA D O 1
ATOM 17672 N N . VAL D 1 417 ? 40.050 7.184 44.251 1.00 18.29 417 VAL D N 1
ATOM 17673 C CA . VAL D 1 417 ? 40.112 7.370 45.702 1.00 17.49 417 VAL D CA 1
ATOM 17674 C C . VAL D 1 417 ? 39.303 6.306 46.426 1.00 18.67 417 VAL D C 1
ATOM 17675 O O . VAL D 1 417 ? 39.782 5.703 47.394 1.00 20.22 417 VAL D O 1
ATOM 17679 N N . SER D 1 418 ? 38.091 6.004 45.925 1.00 17.36 418 SER D N 1
ATOM 17680 C CA . SER D 1 418 ? 37.165 5.057 46.549 1.00 18.81 418 SER D CA 1
ATOM 17681 C C . SER D 1 418 ? 37.114 3.726 45.827 1.00 17.99 418 SER D C 1
ATOM 17682 O O . SER D 1 418 ? 36.139 2.989 45.979 1.00 23.60 418 SER D O 1
ATOM 17685 N N . ALA D 1 419 ? 38.111 3.429 44.999 1.00 18.13 419 ALA D N 1
ATOM 17686 C CA . ALA D 1 419 ? 38.155 2.212 44.207 1.00 18.21 419 ALA D CA 1
ATOM 17687 C C . ALA D 1 419 ? 39.381 1.374 44.521 1.00 18.27 419 ALA D C 1
ATOM 17688 O O . ALA D 1 419 ? 39.280 0.168 44.779 1.00 18.51 419 ALA D O 1
ATOM 17690 N N . TYR D 1 420 ? 40.539 2.009 44.506 1.00 17.69 420 TYR D N 1
ATOM 17691 C CA . TYR D 1 420 ? 41.798 1.366 44.827 1.00 18.49 420 TYR D CA 1
ATOM 17692 C C . TYR D 1 420 ? 41.708 0.547 46.119 1.00 21.71 420 TYR D C 1
ATOM 17693 O O . TYR D 1 420 ? 41.164 1.012 47.132 1.00 19.22 420 TYR D O 1
ATOM 17702 N N . CYS D 1 421 ? 42.229 -0.685 46.055 1.00 16.97 421 CYS D N 1
ATOM 17703 C CA . CYS D 1 421 ? 42.232 -1.666 47.141 1.00 15.65 421 CYS D CA 1
ATOM 17704 C C . CYS D 1 421 ? 40.841 -2.232 47.436 1.00 19.16 421 CYS D C 1
ATOM 17705 O O . CYS D 1 421 ? 40.705 -3.181 48.226 1.00 22.41 421 CYS D O 1
ATOM 17708 N N . GLY D 1 422 ? 39.804 -1.687 46.809 1.00 18.67 422 GLY D N 1
ATOM 17709 C CA . GLY D 1 422 ? 38.476 -2.266 46.942 1.00 19.17 422 GLY D CA 1
ATOM 17710 C C . GLY D 1 422 ? 38.229 -3.327 45.881 1.00 20.82 422 GLY D C 1
ATOM 17711 O O . GLY D 1 422 ? 37.470 -4.278 46.093 1.00 21.27 422 GLY D O 1
ATOM 17712 N N . MET D 1 423 ? 38.902 -3.199 44.740 1.00 19.82 423 MET D N 1
ATOM 17713 C CA . MET D 1 423 ? 38.779 -4.147 43.635 1.00 21.39 423 MET D CA 1
ATOM 17714 C C . MET D 1 423 ? 40.138 -4.298 42.965 1.00 18.75 423 MET D C 1
ATOM 17715 O O . MET D 1 423 ? 40.941 -3.363 43.002 1.00 18.79 423 MET D O 1
ATOM 17720 N N . PRO D 1 424 ? 40.417 -5.435 42.326 1.00 23.25 424 PRO D N 1
ATOM 17721 C CA . PRO D 1 424 ? 41.697 -5.553 41.604 1.00 21.20 424 PRO D CA 1
ATOM 17722 C C . PRO D 1 424 ? 41.809 -4.475 40.533 1.00 23.22 424 PRO D C 1
ATOM 17723 O O . PRO D 1 424 ? 40.822 -4.104 39.889 1.00 20.40 424 PRO D O 1
ATOM 17727 N N . MET D 1 425 ? 43.032 -3.977 40.349 1.00 20.01 425 MET D N 1
ATOM 17728 C CA . MET D 1 425 ? 43.335 -2.905 39.405 1.00 20.75 425 MET D CA 1
ATOM 17729 C C . MET D 1 425 ? 44.715 -3.148 38.836 1.00 22.73 425 MET D C 1
ATOM 17730 O O . MET D 1 425 ? 45.635 -3.550 39.561 1.00 21.58 425 MET D O 1
ATOM 17735 N N . ASP D 1 426 ? 44.869 -2.871 37.547 1.00 22.13 426 ASP D N 1
ATOM 17736 C CA . ASP D 1 426 ? 46.177 -2.972 36.907 1.00 20.40 426 ASP D CA 1
ATOM 17737 C C . ASP D 1 426 ? 46.300 -1.778 35.977 1.00 19.64 426 ASP D C 1
ATOM 17738 O O . ASP D 1 426 ? 45.684 -1.758 34.908 1.00 22.70 426 ASP D O 1
ATOM 17743 N N . LEU D 1 427 ? 47.076 -0.781 36.391 1.00 20.00 427 LEU D N 1
ATOM 17744 C CA . LEU D 1 427 ? 47.097 0.461 35.632 1.00 20.80 427 LEU D CA 1
ATOM 17745 C C . LEU D 1 427 ? 47.582 0.233 34.210 1.00 21.62 427 LEU D C 1
ATOM 17746 O O . LEU D 1 427 ? 47.144 0.935 33.290 1.00 21.14 427 LEU D O 1
ATOM 17751 N N . LYS D 1 428 ? 48.467 -0.744 34.010 1.00 23.58 428 LYS D N 1
ATOM 17752 C CA . LYS D 1 428 ? 48.975 -1.000 32.661 1.00 25.16 428 LYS D CA 1
ATOM 17753 C C . LYS D 1 428 ? 47.832 -1.319 31.701 1.00 21.48 428 LYS D C 1
ATOM 17754 O O . LYS D 1 428 ? 47.623 -0.612 30.713 1.00 24.51 428 LYS D O 1
ATOM 17760 N N . SER D 1 429 ? 47.071 -2.384 31.990 1.00 25.83 429 SER D N 1
ATOM 17761 C CA . SER D 1 429 ? 45.976 -2.791 31.116 1.00 22.69 429 SER D CA 1
ATOM 17762 C C . SER D 1 429 ? 44.777 -1.847 31.163 1.00 25.58 429 SER D C 1
ATOM 17763 O O . SER D 1 429 ? 43.983 -1.835 30.212 1.00 19.77 429 SER D O 1
ATOM 17766 N N . LEU D 1 430 ? 44.611 -1.073 32.240 1.00 21.48 430 LEU D N 1
ATOM 17767 C CA . LEU D 1 430 ? 43.586 -0.038 32.288 1.00 22.22 430 LEU D CA 1
ATOM 17768 C C . LEU D 1 430 ? 44.004 1.228 31.566 1.00 18.17 430 LEU D C 1
ATOM 17769 O O . LEU D 1 430 ? 43.184 2.134 31.441 1.00 21.69 430 LEU D O 1
ATOM 17774 N N . GLY D 1 431 ? 45.244 1.333 31.109 1.00 15.91 431 GLY D N 1
ATOM 17775 C CA . GLY D 1 431 ? 45.642 2.556 30.408 1.00 19.94 431 GLY D CA 1
ATOM 17776 C C . GLY D 1 431 ? 45.570 3.818 31.250 1.00 19.97 431 GLY D C 1
ATOM 17777 O O . GLY D 1 431 ? 45.185 4.877 30.746 1.00 24.37 431 GLY D O 1
ATOM 17778 N N . ILE D 1 432 ? 45.933 3.725 32.526 1.00 21.91 432 ILE D N 1
ATOM 17779 C CA . ILE D 1 432 ? 45.864 4.830 33.489 1.00 19.35 432 ILE D CA 1
ATOM 17780 C C . ILE D 1 432 ? 47.279 5.348 33.722 1.00 17.82 432 ILE D C 1
ATOM 17781 O O . ILE D 1 432 ? 48.175 4.583 34.073 1.00 22.28 432 ILE D O 1
ATOM 17786 N N . ASP D 1 433 ? 47.484 6.641 33.559 1.00 18.21 433 ASP D N 1
ATOM 17787 C CA . ASP D 1 433 ? 48.829 7.192 33.664 1.00 18.03 433 ASP D CA 1
ATOM 17788 C C . ASP D 1 433 ? 49.108 7.745 35.065 1.00 20.40 433 ASP D C 1
ATOM 17789 O O . ASP D 1 433 ? 50.237 7.660 35.552 1.00 19.53 433 ASP D O 1
ATOM 17794 N N . PHE D 1 434 ? 48.079 8.311 35.698 1.00 19.92 434 PHE D N 1
ATOM 17795 C CA . PHE D 1 434 ? 48.114 8.863 37.044 1.00 16.08 434 PHE D CA 1
ATOM 17796 C C . PHE D 1 434 ? 46.867 8.412 37.791 1.00 21.84 434 PHE D C 1
ATOM 17797 O O . PHE D 1 434 ? 45.755 8.586 37.273 1.00 18.72 434 PHE D O 1
ATOM 17805 N N . MET D 1 435 ? 47.034 7.854 39.002 1.00 18.64 435 MET D N 1
ATOM 17806 C CA . MET D 1 435 ? 45.907 7.333 39.788 1.00 16.40 435 MET D CA 1
ATOM 17807 C C . MET D 1 435 ? 46.015 7.829 41.226 1.00 16.66 435 MET D C 1
ATOM 17808 O O . MET D 1 435 ? 47.071 7.675 41.841 1.00 15.66 435 MET D O 1
ATOM 17813 N N . ALA D 1 436 ? 44.945 8.434 41.764 1.00 15.88 436 ALA D N 1
ATOM 17814 C CA . ALA D 1 436 ? 44.971 8.983 43.129 1.00 14.78 436 ALA D CA 1
ATOM 17815 C C . ALA D 1 436 ? 44.155 8.146 44.104 1.00 17.16 436 ALA D C 1
ATOM 17816 O O . ALA D 1 436 ? 43.092 7.627 43.755 1.00 16.78 436 ALA D O 1
ATOM 17818 N N . SER D 1 437 ? 44.631 8.058 45.346 1.00 17.11 437 SER D N 1
ATOM 17819 C CA . SER D 1 437 ? 43.822 7.497 46.428 1.00 21.36 437 SER D CA 1
ATOM 17820 C C . SER D 1 437 ? 44.395 8.032 47.741 1.00 17.89 437 SER D C 1
ATOM 17821 O O . SER D 1 437 ? 45.250 8.931 47.736 1.00 16.79 437 SER D O 1
ATOM 17824 N N . THR D 1 438 ? 43.920 7.487 48.871 1.00 16.67 438 THR D N 1
ATOM 17825 C CA . THR D 1 438 ? 44.319 7.973 50.196 1.00 15.73 438 THR D CA 1
ATOM 17826 C C . THR D 1 438 ? 44.494 6.827 51.174 1.00 19.45 438 THR D C 1
ATOM 17827 O O . THR D 1 438 ? 44.169 5.670 50.892 1.00 25.22 438 THR D O 1
ATOM 17831 N N . SER D 1 439 ? 44.934 7.175 52.375 1.00 18.39 439 SER D N 1
ATOM 17832 C CA . SER D 1 439 ? 45.179 6.150 53.374 1.00 17.21 439 SER D CA 1
ATOM 17833 C C . SER D 1 439 ? 43.916 5.659 54.078 1.00 18.80 439 SER D C 1
ATOM 17834 O O . SER D 1 439 ? 43.973 4.650 54.784 1.00 20.71 439 SER D O 1
ATOM 17837 N N . ASN D 1 440 ? 42.774 6.319 53.926 1.00 21.40 440 ASN D N 1
ATOM 17838 C CA . ASN D 1 440 ? 41.672 6.032 54.839 1.00 21.23 440 ASN D CA 1
ATOM 17839 C C . ASN D 1 440 ? 40.446 5.485 54.141 1.00 21.33 440 ASN D C 1
ATOM 17840 O O . ASN D 1 440 ? 39.413 5.293 54.792 1.00 24.81 440 ASN D O 1
ATOM 17845 N N . LYS D 1 441 ? 40.519 5.217 52.835 1.00 22.70 441 LYS D N 1
ATOM 17846 C CA . LYS D 1 441 ? 39.395 4.561 52.176 1.00 19.15 441 LYS D CA 1
ATOM 17847 C C . LYS D 1 441 ? 39.600 3.044 52.152 1.00 19.60 441 LYS D C 1
ATOM 17848 O O . LYS D 1 441 ? 39.780 2.441 53.212 1.00 20.23 441 LYS D O 1
ATOM 17854 N N . ASN D 1 442 ? 39.640 2.399 50.981 1.00 16.95 442 ASN D N 1
ATOM 17855 C CA . ASN D 1 442 ? 39.583 0.934 50.997 1.00 18.05 442 ASN D CA 1
ATOM 17856 C C . ASN D 1 442 ? 40.892 0.270 51.418 1.00 19.14 442 ASN D C 1
ATOM 17857 O O . ASN D 1 442 ? 40.911 -0.947 51.619 1.00 20.97 442 ASN D O 1
ATOM 17862 N N . ILE D 1 443 ? 41.988 1.006 51.557 1.00 18.12 443 ILE D N 1
ATOM 17863 C CA . ILE D 1 443 ? 43.159 0.368 52.155 1.00 16.88 443 ILE D CA 1
ATOM 17864 C C . ILE D 1 443 ? 43.040 0.259 53.681 1.00 18.12 443 ILE D C 1
ATOM 17865 O O . ILE D 1 443 ? 43.775 -0.534 54.275 1.00 15.61 443 ILE D O 1
ATOM 17870 N N . GLN D 1 444 ? 42.138 1.033 54.321 1.00 20.40 444 GLN D N 1
ATOM 17871 C CA . GLN D 1 444 ? 41.687 0.838 55.711 1.00 19.26 444 GLN D CA 1
ATOM 17872 C C . GLN D 1 444 ? 42.715 1.302 56.734 1.00 20.79 444 GLN D C 1
ATOM 17873 O O . GLN D 1 444 ? 42.812 0.757 57.842 1.00 18.70 444 GLN D O 1
ATOM 17879 N N . GLY D 1 445 ? 43.488 2.320 56.360 1.00 21.13 445 GLY D N 1
ATOM 17880 C CA . GLY D 1 445 ? 44.371 3.006 57.269 1.00 20.31 445 GLY D CA 1
ATOM 17881 C C . GLY D 1 445 ? 43.656 4.201 57.853 1.00 18.79 445 GLY D C 1
ATOM 17882 O O . GLY D 1 445 ? 42.430 4.334 57.769 1.00 17.90 445 GLY D O 1
ATOM 17883 N N . MET D 1 446 ? 44.442 5.104 58.406 1.00 15.47 446 MET D N 1
ATOM 17884 C CA . MET D 1 446 ? 43.928 6.341 58.958 1.00 19.85 446 MET D CA 1
ATOM 17885 C C . MET D 1 446 ? 44.147 7.446 57.946 1.00 17.48 446 MET D C 1
ATOM 17886 O O . MET D 1 446 ? 45.097 7.386 57.166 1.00 20.64 446 MET D O 1
ATOM 17891 N N . ALA D 1 447 ? 43.325 8.504 58.047 1.00 15.61 447 ALA D N 1
ATOM 17892 C CA . ALA D 1 447 ? 43.352 9.608 57.078 1.00 18.60 447 ALA D CA 1
ATOM 17893 C C . ALA D 1 447 ? 44.588 10.496 57.216 1.00 20.64 447 ALA D C 1
ATOM 17894 O O . ALA D 1 447 ? 45.057 10.820 58.327 1.00 17.71 447 ALA D O 1
ATOM 17896 N N . GLY D 1 448 ? 45.033 10.995 56.066 1.00 15.74 448 GLY D N 1
ATOM 17897 C CA . GLY D 1 448 ? 46.096 11.971 56.109 1.00 19.62 448 GLY D CA 1
ATOM 17898 C C . GLY D 1 448 ? 47.228 11.772 55.124 1.00 15.41 448 GLY D C 1
ATOM 17899 O O . GLY D 1 448 ? 48.025 12.699 54.979 1.00 15.25 448 GLY D O 1
ATOM 17900 N N . VAL D 1 449 ? 47.349 10.602 54.472 1.00 18.24 449 VAL D N 1
ATOM 17901 C CA . VAL D 1 449 ? 48.327 10.409 53.391 1.00 17.92 449 VAL D CA 1
ATOM 17902 C C . VAL D 1 449 ? 47.555 10.327 52.079 1.00 17.54 449 VAL D C 1
ATOM 17903 O O . VAL D 1 449 ? 46.794 9.369 51.857 1.00 15.36 449 VAL D O 1
ATOM 17907 N N . GLY D 1 450 ? 47.760 11.329 51.217 1.00 15.10 450 GLY D N 1
ATOM 17908 C CA . GLY D 1 450 ? 47.244 11.315 49.843 1.00 12.95 450 GLY D CA 1
ATOM 17909 C C . GLY D 1 450 ? 48.356 10.924 48.886 1.00 15.89 450 GLY D C 1
ATOM 17910 O O . GLY D 1 450 ? 49.505 11.338 49.061 1.00 17.18 450 GLY D O 1
ATOM 17911 N N . PHE D 1 451 ? 48.029 10.108 47.876 1.00 18.99 451 PHE D N 1
ATOM 17912 C CA . PHE D 1 451 ? 49.104 9.636 47.006 1.00 19.96 451 PHE D CA 1
ATOM 17913 C C . PHE D 1 451 ? 48.624 9.466 45.562 1.00 17.48 451 PHE D C 1
ATOM 17914 O O . PHE D 1 451 ? 47.431 9.295 45.278 1.00 14.72 451 PHE D O 1
ATOM 17922 N N . VAL D 1 452 ? 49.580 9.577 44.650 1.00 18.94 452 VAL D N 1
ATOM 17923 C CA . VAL D 1 452 ? 49.361 9.421 43.216 1.00 14.26 452 VAL D CA 1
ATOM 17924 C C . VAL D 1 452 ? 50.291 8.316 42.744 1.00 17.08 452 VAL D C 1
ATOM 17925 O O . VAL D 1 452 ? 51.512 8.367 42.989 1.00 18.30 452 VAL D O 1
ATOM 17929 N N . ILE D 1 453 ? 49.725 7.293 42.127 1.00 19.53 453 ILE D N 1
ATOM 17930 C CA . ILE D 1 453 ? 50.519 6.218 41.541 1.00 22.20 453 ILE D CA 1
ATOM 17931 C C . ILE D 1 453 ? 50.639 6.533 40.056 1.00 19.06 453 ILE D C 1
ATOM 17932 O O . ILE D 1 453 ? 49.620 6.742 39.374 1.00 16.43 453 ILE D O 1
ATOM 17937 N N . CYS D 1 454 ? 51.886 6.599 39.568 1.00 17.46 454 CYS D N 1
ATOM 17938 C CA . CYS D 1 454 ? 52.208 7.196 38.276 1.00 21.20 454 CYS D CA 1
ATOM 17939 C C . CYS D 1 454 ? 52.938 6.213 37.358 1.00 19.80 454 CYS D C 1
ATOM 17940 O O . CYS D 1 454 ? 53.913 5.581 37.768 1.00 19.33 454 CYS D O 1
ATOM 17943 N N . ASN D 1 455 ? 52.457 6.100 36.110 1.00 20.37 455 ASN D N 1
ATOM 17944 C CA . ASN D 1 455 ? 53.304 5.674 35.001 1.00 21.63 455 ASN D CA 1
ATOM 17945 C C . ASN D 1 455 ? 54.573 6.518 35.015 1.00 19.70 455 ASN D C 1
ATOM 17946 O O . ASN D 1 455 ? 54.512 7.759 34.896 1.00 19.00 455 ASN D O 1
ATOM 17951 N N . LYS D 1 456 ? 55.715 5.843 35.196 1.00 19.47 456 LYS D N 1
ATOM 17952 C CA . LYS D 1 456 ? 56.983 6.548 35.400 1.00 17.18 456 LYS D CA 1
ATOM 17953 C C . LYS D 1 456 ? 57.328 7.443 34.218 1.00 18.15 456 LYS D C 1
ATOM 17954 O O . LYS D 1 456 ? 57.718 8.600 34.400 1.00 21.25 456 LYS D O 1
ATOM 17960 N N . ALA D 1 457 ? 57.192 6.932 32.985 1.00 21.66 457 ALA D N 1
ATOM 17961 C CA . ALA D 1 457 ? 57.548 7.757 31.830 1.00 19.45 457 ALA D CA 1
ATOM 17962 C C . ALA D 1 457 ? 56.655 8.975 31.744 1.00 21.42 457 ALA D C 1
ATOM 17963 O O . ALA D 1 457 ? 57.125 10.069 31.417 1.00 20.60 457 ALA D O 1
ATOM 17965 N N . GLU D 1 458 ? 55.358 8.812 32.046 1.00 21.93 458 GLU D N 1
ATOM 17966 C CA . GLU D 1 458 ? 54.462 9.960 32.003 1.00 20.74 458 GLU D CA 1
ATOM 17967 C C . GLU D 1 458 ? 54.766 10.949 33.118 1.00 20.06 458 GLU D C 1
ATOM 17968 O O . GLU D 1 458 ? 54.752 12.162 32.902 1.00 19.79 458 GLU D O 1
ATOM 17974 N N . LEU D 1 459 ? 55.039 10.458 34.321 1.00 20.09 459 LEU D N 1
ATOM 17975 C CA . LEU D 1 459 ? 55.514 11.363 35.365 1.00 20.48 459 LEU D CA 1
ATOM 17976 C C . LEU D 1 459 ? 56.780 12.101 34.933 1.00 22.05 459 LEU D C 1
ATOM 17977 O O . LEU D 1 459 ? 56.929 13.297 35.205 1.00 21.35 459 LEU D O 1
ATOM 17982 N N . GLU D 1 460 ? 57.699 11.415 34.245 1.00 18.25 460 GLU D N 1
ATOM 17983 C CA . GLU D 1 460 ? 58.939 12.086 33.848 1.00 24.62 460 GLU D CA 1
ATOM 17984 C C . GLU D 1 460 ? 58.665 13.219 32.867 1.00 22.28 460 GLU D C 1
ATOM 17985 O O . GLU D 1 460 ? 59.331 14.255 32.906 1.00 21.01 460 GLU D O 1
ATOM 17991 N N . LYS D 1 461 ? 57.650 13.063 32.011 1.00 23.89 461 LYS D N 1
ATOM 17992 C CA . LYS D 1 461 ? 57.333 14.115 31.055 1.00 24.37 461 LYS D CA 1
ATOM 17993 C C . LYS D 1 461 ? 56.925 15.418 31.743 1.00 24.93 461 LYS D C 1
ATOM 17994 O O . LYS D 1 461 ? 57.101 16.496 31.164 1.00 21.42 461 LYS D O 1
ATOM 18000 N N . THR D 1 462 ? 56.370 15.351 32.965 1.00 20.81 462 THR D N 1
ATOM 18001 C CA . THR D 1 462 ? 55.920 16.575 33.640 1.00 23.11 462 THR D CA 1
ATOM 18002 C C . THR D 1 462 ? 57.071 17.466 34.103 1.00 20.44 462 THR D C 1
ATOM 18003 O O . THR D 1 462 ? 56.812 18.612 34.521 1.00 21.36 462 THR D O 1
ATOM 18007 N N . LYS D 1 463 ? 58.316 16.980 34.031 1.00 22.96 463 LYS D N 1
ATOM 18008 C CA . LYS D 1 463 ? 59.460 17.749 34.526 1.00 22.07 463 LYS D CA 1
ATOM 18009 C C . LYS D 1 463 ? 59.524 19.109 33.871 1.00 21.77 463 LYS D C 1
ATOM 18010 O O . LYS D 1 463 ? 59.961 20.070 34.495 1.00 20.09 463 LYS D O 1
ATOM 18016 N N . ASP D 1 464 ? 59.027 19.224 32.630 1.00 17.99 464 ASP D N 1
ATOM 18017 C CA . ASP D 1 464 ? 59.109 20.478 31.894 1.00 21.88 464 ASP D CA 1
ATOM 18018 C C . ASP D 1 464 ? 58.078 21.508 32.307 1.00 16.99 464 ASP D C 1
ATOM 18019 O O . ASP D 1 464 ? 58.255 22.682 31.997 1.00 14.97 464 ASP D O 1
ATOM 18024 N N . TYR D 1 465 ? 57.005 21.104 32.990 1.00 20.56 465 TYR D N 1
ATOM 18025 C CA . TYR D 1 465 ? 55.886 22.010 33.154 1.00 20.56 465 TYR D CA 1
ATOM 18026 C C . TYR D 1 465 ? 56.188 23.067 34.204 1.00 22.78 465 TYR D C 1
ATOM 18027 O O . TYR D 1 465 ? 56.778 22.756 35.241 1.00 22.93 465 TYR D O 1
ATOM 18036 N N . PRO D 1 466 ? 55.748 24.309 34.001 1.00 22.33 466 PRO D N 1
ATOM 18037 C CA . PRO D 1 466 ? 55.837 25.280 35.101 1.00 24.35 466 PRO D CA 1
ATOM 18038 C C . PRO D 1 466 ? 54.961 24.825 36.263 1.00 22.92 466 PRO D C 1
ATOM 18039 O O . PRO D 1 466 ? 53.915 24.198 36.075 1.00 21.88 466 PRO D O 1
ATOM 18043 N N . MET D 1 467 ? 55.421 25.110 37.472 1.00 20.85 467 MET D N 1
ATOM 18044 C CA . MET D 1 467 ? 54.658 24.714 38.639 1.00 23.68 467 MET D CA 1
ATOM 18045 C C . MET D 1 467 ? 53.460 25.632 38.778 1.00 21.55 467 MET D C 1
ATOM 18046 O O . MET D 1 467 ? 53.563 26.837 38.554 1.00 20.63 467 MET D O 1
ATOM 18051 N N . ARG D 1 468 ? 52.308 25.057 39.135 1.00 22.40 468 ARG D N 1
ATOM 18052 C CA . ARG D 1 468 ? 51.101 25.845 39.368 1.00 17.93 468 ARG D CA 1
ATOM 18053 C C . ARG D 1 468 ? 50.882 26.129 40.845 1.00 24.30 468 ARG D C 1
ATOM 18054 O O . ARG D 1 468 ? 50.044 26.970 41.194 1.00 24.68 468 ARG D O 1
ATOM 18062 N N . ASN D 1 469 ? 51.637 25.455 41.698 1.00 19.59 469 ASN D N 1
ATOM 18063 C CA . ASN D 1 469 ? 51.564 25.548 43.152 1.00 21.31 469 ASN D CA 1
ATOM 18064 C C . ASN D 1 469 ? 52.846 24.932 43.678 1.00 21.79 469 ASN D C 1
ATOM 18065 O O . ASN D 1 469 ? 53.722 24.517 42.907 1.00 18.60 469 ASN D O 1
ATOM 18070 N N . TYR D 1 470 ? 52.935 24.826 44.999 1.00 16.85 470 TYR D N 1
ATOM 18071 C CA . TYR D 1 470 ? 54.155 24.331 45.606 1.00 19.32 470 TYR D CA 1
ATOM 18072 C C . TYR D 1 470 ? 53.906 23.049 46.385 1.00 21.19 470 TYR D C 1
ATOM 18073 O O . TYR D 1 470 ? 54.451 21.992 46.028 1.00 17.31 470 TYR D O 1
ATOM 18082 N N . TYR D 1 471 ? 53.090 23.118 47.440 1.00 19.61 471 TYR D N 1
ATOM 18083 C CA . TYR D 1 471 ? 52.841 21.950 48.292 1.00 19.73 471 TYR D CA 1
ATOM 18084 C C . TYR D 1 471 ? 52.329 20.737 47.509 1.00 17.75 471 TYR D C 1
ATOM 18085 O O . TYR D 1 471 ? 52.655 19.595 47.847 1.00 16.73 471 TYR D O 1
ATOM 18094 N N . LEU D 1 472 ? 51.463 20.954 46.513 1.00 18.13 472 LEU D N 1
ATOM 18095 C CA . LEU D 1 472 ? 50.801 19.868 45.795 1.00 17.89 472 LEU D CA 1
ATOM 18096 C C . LEU D 1 472 ? 51.426 19.574 44.434 1.00 19.42 472 LEU D C 1
ATOM 18097 O O . LEU D 1 472 ? 50.762 19.004 43.554 1.00 13.79 472 LEU D O 1
ATOM 18102 N N . ASN D 1 473 ? 52.684 19.967 44.221 1.00 20.48 473 ASN D N 1
ATOM 18103 C CA . ASN D 1 473 ? 53.277 19.817 42.896 1.00 16.16 473 ASN D CA 1
ATOM 18104 C C . ASN D 1 473 ? 53.864 18.423 42.782 1.00 17.31 473 ASN D C 1
ATOM 18105 O O . ASN D 1 473 ? 54.816 18.084 43.506 1.00 18.49 473 ASN D O 1
ATOM 18110 N N . LEU D 1 474 ? 53.347 17.646 41.825 1.00 17.91 474 LEU D N 1
ATOM 18111 C CA . LEU D 1 474 ? 53.678 16.231 41.744 1.00 17.46 474 LEU D CA 1
ATOM 18112 C C . LEU D 1 474 ? 55.167 16.030 41.484 1.00 22.70 474 LEU D C 1
ATOM 18113 O O . LEU D 1 474 ? 55.831 15.268 42.196 1.00 19.93 474 LEU D O 1
ATOM 18118 N N . TYR D 1 475 ? 55.713 16.712 40.475 1.00 20.04 475 TYR D N 1
ATOM 18119 C CA . TYR D 1 475 ? 57.094 16.415 40.081 1.00 21.82 475 TYR D CA 1
ATOM 18120 C C . TYR D 1 475 ? 58.106 16.831 41.145 1.00 16.17 475 TYR D C 1
ATOM 18121 O O . TYR D 1 475 ? 59.065 16.093 41.400 1.00 21.76 475 TYR D O 1
ATOM 18130 N N . ASP D 1 476 ? 57.941 18.009 41.767 1.00 18.68 476 ASP D N 1
ATOM 18131 C CA . ASP D 1 476 ? 58.872 18.429 42.812 1.00 19.77 476 ASP D CA 1
ATOM 18132 C C . ASP D 1 476 ? 58.818 17.470 43.991 1.00 17.77 476 ASP D C 1
ATOM 18133 O O . ASP D 1 476 ? 59.854 17.059 44.521 1.00 18.97 476 ASP D O 1
ATOM 18138 N N . GLN D 1 477 ? 57.615 17.112 44.427 1.00 17.56 477 GLN D N 1
ATOM 18139 C CA . GLN D 1 477 ? 57.483 16.130 45.510 1.00 17.17 477 GLN D CA 1
ATOM 18140 C C . GLN D 1 477 ? 58.233 14.826 45.192 1.00 18.26 477 GLN D C 1
ATOM 18141 O O . GLN D 1 477 ? 58.909 14.261 46.061 1.00 18.62 477 GLN D O 1
ATOM 18147 N N . TYR D 1 478 ? 58.090 14.322 43.955 1.00 17.91 478 TYR D N 1
ATOM 18148 C CA . TYR D 1 478 ? 58.707 13.064 43.533 1.00 17.48 478 TYR D CA 1
ATOM 18149 C C . TYR D 1 478 ? 60.225 13.194 43.463 1.00 17.70 478 TYR D C 1
ATOM 18150 O O . TYR D 1 478 ? 60.968 12.347 43.990 1.00 17.60 478 TYR D O 1
ATOM 18159 N N . ALA D 1 479 ? 60.692 14.263 42.819 1.00 18.75 479 ALA D N 1
ATOM 18160 C CA . ALA D 1 479 ? 62.117 14.422 42.550 1.00 19.00 479 ALA D CA 1
ATOM 18161 C C . ALA D 1 479 ? 62.905 14.632 43.834 1.00 20.35 479 ALA D C 1
ATOM 18162 O O . ALA D 1 479 ? 64.028 14.152 43.960 1.00 19.57 479 ALA D O 1
ATOM 18164 N N . TYR D 1 480 ? 62.355 15.388 44.786 1.00 18.88 480 TYR D N 1
ATOM 18165 C CA . TYR D 1 480 ? 63.101 15.613 46.018 1.00 21.17 480 TYR D CA 1
ATOM 18166 C C . TYR D 1 480 ? 63.376 14.311 46.761 1.00 20.63 480 TYR D C 1
ATOM 18167 O O . TYR D 1 480 ? 64.498 14.090 47.249 1.00 20.72 480 TYR D O 1
ATOM 18176 N N . PHE D 1 481 ? 62.363 13.448 46.889 1.00 18.82 481 PHE D N 1
ATOM 18177 C CA . PHE D 1 481 ? 62.577 12.169 47.564 1.00 19.60 481 PHE D CA 1
ATOM 18178 C C . PHE D 1 481 ? 63.528 11.288 46.768 1.00 18.71 481 PHE D C 1
ATOM 18179 O O . PHE D 1 481 ? 64.345 10.555 47.346 1.00 22.84 481 PHE D O 1
ATOM 18187 N N . ALA D 1 482 ? 63.449 11.355 45.440 1.00 18.43 482 ALA D N 1
ATOM 18188 C CA . ALA D 1 482 ? 64.333 10.524 44.632 1.00 19.26 482 ALA D CA 1
ATOM 18189 C C . ALA D 1 482 ? 65.784 10.903 44.841 1.00 21.62 482 ALA D C 1
ATOM 18190 O O . ALA D 1 482 ? 66.658 10.031 44.841 1.00 20.59 482 ALA D O 1
ATOM 18192 N N . LYS D 1 483 ? 66.054 12.180 45.050 1.00 18.59 483 LYS D N 1
ATOM 18193 C CA . LYS D 1 483 ? 67.427 12.629 45.242 1.00 21.33 483 LYS D CA 1
ATOM 18194 C C . LYS D 1 483 ? 67.889 12.520 46.688 1.00 23.92 483 LYS D C 1
ATOM 18195 O O . LYS D 1 483 ? 69.074 12.261 46.930 1.00 23.68 483 LYS D O 1
ATOM 18201 N N . THR D 1 484 ? 66.996 12.727 47.655 1.00 18.29 484 THR D N 1
ATOM 18202 C CA . THR D 1 484 ? 67.404 12.886 49.053 1.00 21.59 484 THR D CA 1
ATOM 18203 C C . THR D 1 484 ? 67.014 11.731 49.963 1.00 23.69 484 THR D C 1
ATOM 18204 O O . THR D 1 484 ? 67.542 11.648 51.064 1.00 18.36 484 THR D O 1
ATOM 18208 N N . HIS D 1 485 ? 66.083 10.870 49.560 1.00 23.88 485 HIS D N 1
ATOM 18209 C CA . HIS D 1 485 ? 65.507 9.867 50.460 1.00 24.94 485 HIS D CA 1
ATOM 18210 C C . HIS D 1 485 ? 64.766 10.515 51.623 1.00 23.71 485 HIS D C 1
ATOM 18211 O O . HIS D 1 485 ? 64.570 9.886 52.662 1.00 22.09 485 HIS D O 1
ATOM 18218 N N . GLN D 1 486 ? 64.415 11.793 51.466 1.00 23.09 486 GLN D N 1
ATOM 18219 C CA . GLN D 1 486 ? 63.580 12.529 52.396 1.00 21.20 486 GLN D CA 1
ATOM 18220 C C . GLN D 1 486 ? 62.398 13.101 51.628 1.00 21.56 486 GLN D C 1
ATOM 18221 O O . GLN D 1 486 ? 62.495 13.375 50.428 1.00 20.12 486 GLN D O 1
ATOM 18227 N N . THR D 1 487 ? 61.295 13.330 52.330 1.00 21.56 487 THR D N 1
ATOM 18228 C CA . THR D 1 487 ? 60.223 14.071 51.698 1.00 19.25 487 THR D CA 1
ATOM 18229 C C . THR D 1 487 ? 60.420 15.565 51.926 1.00 20.77 487 THR D C 1
ATOM 18230 O O . THR D 1 487 ? 61.126 15.994 52.848 1.00 20.08 487 THR D O 1
ATOM 18234 N N . ARG D 1 488 ? 59.805 16.360 51.037 1.00 19.95 488 ARG D N 1
ATOM 18235 C CA . ARG D 1 488 ? 60.058 17.801 50.980 1.00 21.15 488 ARG D CA 1
ATOM 18236 C C . ARG D 1 488 ? 59.789 18.510 52.320 1.00 20.84 488 ARG D C 1
ATOM 18237 O O . ARG D 1 488 ? 60.597 19.335 52.768 1.00 19.63 488 ARG D O 1
ATOM 18245 N N . PHE D 1 489 ? 58.625 18.257 52.937 1.00 19.24 489 PHE D N 1
ATOM 18246 C CA . PHE D 1 489 ? 58.194 18.935 54.161 1.00 19.88 489 PHE D CA 1
ATOM 18247 C C . PHE D 1 489 ? 57.857 17.870 55.187 1.00 19.34 489 PHE D C 1
ATOM 18248 O O . PHE D 1 489 ? 57.960 16.673 54.909 1.00 22.75 489 PHE D O 1
ATOM 18256 N N . THR D 1 490 ? 57.460 18.284 56.370 1.00 17.57 490 THR D N 1
ATOM 18257 C CA . THR D 1 490 ? 57.205 17.296 57.443 1.00 22.00 490 THR D CA 1
ATOM 18258 C C . THR D 1 490 ? 56.013 16.427 57.046 1.00 19.56 490 THR D C 1
ATOM 18259 O O . THR D 1 490 ? 54.939 16.979 56.788 1.00 17.95 490 THR D O 1
ATOM 18263 N N . PRO D 1 491 ? 56.150 15.096 57.011 1.00 16.22 491 PRO D N 1
ATOM 18264 C CA . PRO D 1 491 ? 55.002 14.189 56.740 1.00 20.40 491 PRO D CA 1
ATOM 18265 C C . PRO D 1 491 ? 54.223 13.847 57.999 1.00 17.54 491 PRO D C 1
ATOM 18266 O O . PRO D 1 491 ? 54.765 13.931 59.110 1.00 17.50 491 PRO D O 1
ATOM 18270 N N . PRO D 1 492 ? 52.919 13.400 57.852 1.00 22.03 492 PRO D N 1
ATOM 18271 C CA . PRO D 1 492 ? 52.177 12.812 58.986 1.00 17.57 492 PRO D CA 1
ATOM 18272 C C . PRO D 1 492 ? 52.805 11.496 59.417 1.00 16.79 492 PRO D C 1
ATOM 18273 O O . PRO D 1 492 ? 52.365 10.404 59.029 1.00 18.24 492 PRO D O 1
ATOM 18277 N N . VAL D 1 493 ? 53.863 11.608 60.223 1.00 17.43 493 VAL D N 1
ATOM 18278 C CA . VAL D 1 493 ? 54.707 10.462 60.534 1.00 18.89 493 VAL D CA 1
ATOM 18279 C C . VAL D 1 493 ? 53.883 9.308 61.087 1.00 19.48 493 VAL D C 1
ATOM 18280 O O . VAL D 1 493 ? 54.016 8.157 60.650 1.00 15.91 493 VAL D O 1
ATOM 18284 N N . GLN D 1 494 ? 53.095 9.587 62.132 1.00 16.09 494 GLN D N 1
ATOM 18285 C CA . GLN D 1 494 ? 52.373 8.509 62.793 1.00 20.17 494 GLN D CA 1
ATOM 18286 C C . GLN D 1 494 ? 51.317 7.919 61.869 1.00 18.01 494 GLN D C 1
ATOM 18287 O O . GLN D 1 494 ? 51.070 6.703 61.898 1.00 19.04 494 GLN D O 1
ATOM 18293 N N . THR D 1 495 ? 50.718 8.761 61.024 1.00 18.99 495 THR D N 1
ATOM 18294 C CA . THR D 1 495 ? 49.745 8.288 60.045 1.00 16.72 495 THR D CA 1
ATOM 18295 C C . THR D 1 495 ? 50.375 7.282 59.077 1.00 19.16 495 THR D C 1
ATOM 18296 O O . THR D 1 495 ? 49.742 6.288 58.680 1.00 18.43 495 THR D O 1
ATOM 18300 N N . MET D 1 496 ? 51.625 7.525 58.694 1.00 17.16 496 MET D N 1
ATOM 18301 C CA . MET D 1 496 ? 52.346 6.628 57.799 1.00 15.56 496 MET D CA 1
ATOM 18302 C C . MET D 1 496 ? 52.681 5.308 58.471 1.00 18.43 496 MET D C 1
ATOM 18303 O O . MET D 1 496 ? 52.711 4.271 57.801 1.00 18.12 496 MET D O 1
ATOM 18308 N N . TYR D 1 497 ? 53.011 5.320 59.782 1.00 15.53 497 TYR D N 1
ATOM 18309 C CA . TYR D 1 497 ? 53.123 4.059 60.493 1.00 14.08 497 TYR D CA 1
ATOM 18310 C C . TYR D 1 497 ? 51.835 3.240 60.397 1.00 17.00 497 TYR D C 1
ATOM 18311 O O . TYR D 1 497 ? 51.883 2.034 60.169 1.00 18.30 497 TYR D O 1
ATOM 18320 N N . ALA D 1 498 ? 50.677 3.863 60.657 1.00 16.83 498 ALA D N 1
ATOM 18321 C CA . ALA D 1 498 ? 49.414 3.140 60.527 1.00 14.69 498 ALA D CA 1
ATOM 18322 C C . ALA D 1 498 ? 49.170 2.701 59.084 1.00 18.63 498 ALA D C 1
ATOM 18323 O O . ALA D 1 498 ? 48.608 1.625 58.847 1.00 17.17 498 ALA D O 1
ATOM 18325 N N . LEU D 1 499 ? 49.575 3.523 58.108 1.00 14.66 499 LEU D N 1
ATOM 18326 C CA . LEU D 1 499 ? 49.414 3.140 56.703 1.00 15.10 499 LEU D CA 1
ATOM 18327 C C . LEU D 1 499 ? 50.238 1.909 56.387 1.00 16.33 499 LEU D C 1
ATOM 18328 O O . LEU D 1 499 ? 49.767 1.021 55.673 1.00 16.47 499 LEU D O 1
ATOM 18333 N N . ARG D 1 500 ? 51.453 1.810 56.974 1.00 16.28 500 ARG D N 1
ATOM 18334 C CA . ARG D 1 500 ? 52.272 0.620 56.810 1.00 18.61 500 ARG D CA 1
ATOM 18335 C C . ARG D 1 500 ? 51.552 -0.610 57.332 1.00 21.35 500 ARG D C 1
ATOM 18336 O O . ARG D 1 500 ? 51.500 -1.649 56.653 1.00 20.20 500 ARG D O 1
ATOM 18344 N N . GLN D 1 501 ? 50.982 -0.512 58.541 1.00 20.77 501 GLN D N 1
ATOM 18345 C CA . GLN D 1 501 ? 50.216 -1.634 59.076 1.00 19.49 501 GLN D CA 1
ATOM 18346 C C . GLN D 1 501 ? 49.007 -1.960 58.184 1.00 18.13 501 GLN D C 1
ATOM 18347 O O . GLN D 1 501 ? 48.674 -3.133 57.978 1.00 17.14 501 GLN D O 1
ATOM 18353 N N . ALA D 1 502 ? 48.345 -0.930 57.639 1.00 17.41 502 ALA D N 1
ATOM 18354 C CA . ALA D 1 502 ? 47.197 -1.144 56.756 1.00 19.21 502 ALA D CA 1
ATOM 18355 C C . ALA D 1 502 ? 47.603 -1.797 55.436 1.00 19.17 502 ALA D C 1
ATOM 18356 O O . ALA D 1 502 ? 46.845 -2.603 54.881 1.00 18.88 502 ALA D O 1
ATOM 18358 N N . VAL D 1 503 ? 48.791 -1.449 54.915 1.00 19.48 503 VAL D N 1
ATOM 18359 C CA . VAL D 1 503 ? 49.351 -2.127 53.747 1.00 19.85 503 VAL D CA 1
ATOM 18360 C C . VAL D 1 503 ? 49.589 -3.595 54.071 1.00 18.26 503 VAL D C 1
ATOM 18361 O O . VAL D 1 503 ? 49.195 -4.487 53.314 1.00 17.51 503 VAL D O 1
ATOM 18365 N N . LEU D 1 504 ? 50.218 -3.859 55.233 1.00 19.74 504 LEU D N 1
ATOM 18366 C CA . LEU D 1 504 ? 50.558 -5.217 55.655 1.00 16.52 504 LEU D CA 1
ATOM 18367 C C . LEU D 1 504 ? 49.326 -6.090 55.794 1.00 18.35 504 LEU D C 1
ATOM 18368 O O . LEU D 1 504 ? 49.359 -7.301 55.502 1.00 20.46 504 LEU D O 1
ATOM 18373 N N . GLU D 1 505 ? 48.248 -5.509 56.300 1.00 15.34 505 GLU D N 1
ATOM 18374 C CA . GLU D 1 505 ? 47.008 -6.238 56.456 1.00 16.80 505 GLU D CA 1
ATOM 18375 C C . GLU D 1 505 ? 46.257 -6.340 55.135 1.00 18.00 505 GLU D C 1
ATOM 18376 O O . GLU D 1 505 ? 45.519 -7.308 54.942 1.00 17.26 505 GLU D O 1
ATOM 18382 N N . THR D 1 506 ? 46.500 -5.418 54.188 1.00 15.99 506 THR D N 1
ATOM 18383 C CA . THR D 1 506 ? 45.924 -5.576 52.851 1.00 18.53 506 THR D CA 1
ATOM 18384 C C . THR D 1 506 ? 46.617 -6.716 52.095 1.00 19.43 506 THR D C 1
ATOM 18385 O O . THR D 1 506 ? 45.963 -7.506 51.394 1.00 20.20 506 THR D O 1
ATOM 18389 N N . LYS D 1 507 ? 47.934 -6.853 52.274 1.00 19.60 507 LYS D N 1
ATOM 18390 C CA . LYS D 1 507 ? 48.640 -7.990 51.701 1.00 19.15 507 LYS D CA 1
ATOM 18391 C C . LYS D 1 507 ? 48.193 -9.292 52.338 1.00 21.35 507 LYS D C 1
ATOM 18392 O O . LYS D 1 507 ? 48.203 -10.335 51.677 1.00 22.21 507 LYS D O 1
ATOM 18398 N N . GLN D 1 508 ? 47.821 -9.258 53.624 1.00 19.09 508 GLN D N 1
ATOM 18399 C CA . GLN D 1 508 ? 47.385 -10.480 54.296 1.00 22.11 508 GLN D CA 1
ATOM 18400 C C . GLN D 1 508 ? 46.024 -10.919 53.774 1.00 24.44 508 GLN D C 1
ATOM 18401 O O . GLN D 1 508 ? 45.809 -12.108 53.482 1.00 22.99 508 GLN D O 1
ATOM 18407 N N . GLU D 1 509 ? 45.103 -9.965 53.606 1.00 21.89 509 GLU D N 1
ATOM 18408 C CA . GLU D 1 509 ? 43.779 -10.350 53.131 1.00 19.20 509 GLU D CA 1
ATOM 18409 C C . GLU D 1 509 ? 43.786 -10.630 51.625 1.00 23.75 509 GLU D C 1
ATOM 18410 O O . GLU D 1 509 ? 43.175 -11.606 51.176 1.00 19.95 509 GLU D O 1
ATOM 18416 N N . THR D 1 510 ? 44.532 -9.821 50.865 1.00 23.52 510 THR D N 1
ATOM 18417 C CA . THR D 1 510 ? 44.575 -9.675 49.402 1.00 22.56 510 THR D CA 1
ATOM 18418 C C . THR D 1 510 ? 43.396 -8.866 48.890 1.00 23.68 510 THR D C 1
ATOM 18419 O O . THR D 1 510 ? 42.264 -9.002 49.382 1.00 19.85 510 THR D O 1
ATOM 18423 N N . VAL D 1 511 ? 43.672 -8.040 47.873 1.00 22.29 511 VAL D N 1
ATOM 18424 C CA . VAL D 1 511 ? 42.651 -7.166 47.314 1.00 20.83 511 VAL D CA 1
ATOM 18425 C C . VAL D 1 511 ? 41.479 -7.984 46.799 1.00 21.65 511 VAL D C 1
ATOM 18426 O O . VAL D 1 511 ? 40.314 -7.605 46.988 1.00 19.07 511 VAL D O 1
ATOM 18430 N N . GLN D 1 512 ? 41.763 -9.134 46.169 1.00 19.71 512 GLN D N 1
ATOM 18431 C CA . GLN D 1 512 ? 40.681 -9.964 45.636 1.00 26.39 512 GLN D CA 1
ATOM 18432 C C . GLN D 1 512 ? 39.747 -10.450 46.746 1.00 25.12 512 GLN D C 1
ATOM 18433 O O . GLN D 1 512 ? 38.515 -10.370 46.626 1.00 21.89 512 GLN D O 1
ATOM 18439 N N . LYS D 1 513 ? 40.305 -10.962 47.835 1.00 21.93 513 LYS D N 1
ATOM 18440 C CA . LYS D 1 513 ? 39.422 -11.408 48.905 1.00 23.04 513 LYS D CA 1
ATOM 18441 C C . LYS D 1 513 ? 38.759 -10.233 49.609 1.00 22.52 513 LYS D C 1
ATOM 18442 O O . LYS D 1 513 ? 37.623 -10.370 50.076 1.00 20.68 513 LYS D O 1
ATOM 18448 N N . ARG D 1 514 ? 39.449 -9.084 49.710 1.00 19.97 514 ARG D N 1
ATOM 18449 C CA . ARG D 1 514 ? 38.791 -7.881 50.224 1.00 21.15 514 ARG D CA 1
ATOM 18450 C C . ARG D 1 514 ? 37.606 -7.500 49.339 1.00 21.77 514 ARG D C 1
ATOM 18451 O O . ARG D 1 514 ? 36.545 -7.091 49.842 1.00 23.23 514 ARG D O 1
ATOM 18459 N N . TYR D 1 515 ? 37.756 -7.659 48.018 1.00 20.33 515 TYR D N 1
ATOM 18460 C CA . TYR D 1 515 ? 36.648 -7.338 47.118 1.00 20.92 515 TYR D CA 1
ATOM 18461 C C . TYR D 1 515 ? 35.468 -8.259 47.387 1.00 22.88 515 TYR D C 1
ATOM 18462 O O . TYR D 1 515 ? 34.307 -7.832 47.371 1.00 22.77 515 TYR D O 1
ATOM 18471 N N . GLU D 1 516 ? 35.752 -9.530 47.655 1.00 23.38 516 GLU D N 1
ATOM 18472 C CA . GLU D 1 516 ? 34.694 -10.490 47.936 1.00 25.25 516 GLU D CA 1
ATOM 18473 C C . GLU D 1 516 ? 33.969 -10.162 49.235 1.00 23.70 516 GLU D C 1
ATOM 18474 O O . GLU D 1 516 ? 32.731 -10.267 49.303 1.00 22.67 516 GLU D O 1
ATOM 18480 N N . ARG D 1 517 ? 34.723 -9.775 50.276 1.00 21.33 517 ARG D N 1
ATOM 18481 C CA . ARG D 1 517 ? 34.111 -9.412 51.556 1.00 22.07 517 ARG D CA 1
ATOM 18482 C C . ARG D 1 517 ? 33.192 -8.209 51.405 1.00 19.43 517 ARG D C 1
ATOM 18483 O O . ARG D 1 517 ? 32.062 -8.208 51.914 1.00 21.17 517 ARG D O 1
ATOM 18491 N N . TYR D 1 518 ? 33.660 -7.170 50.706 1.00 19.73 518 TYR D N 1
ATOM 18492 C CA . TYR D 1 518 ? 32.816 -6.001 50.481 1.00 21.18 518 TYR D CA 1
ATOM 18493 C C . TYR D 1 518 ? 31.564 -6.375 49.701 1.00 22.40 518 TYR D C 1
ATOM 18494 O O . TYR D 1 518 ? 30.464 -5.897 50.008 1.00 21.44 518 TYR D O 1
ATOM 18503 N N . THR D 1 519 ? 31.712 -7.267 48.711 1.00 20.38 519 THR D N 1
ATOM 18504 C CA . THR D 1 519 ? 30.586 -7.661 47.876 1.00 22.67 519 THR D CA 1
ATOM 18505 C C . THR D 1 519 ? 29.632 -8.567 48.636 1.00 23.80 519 THR D C 1
ATOM 18506 O O . THR D 1 519 ? 28.403 -8.458 48.474 1.00 22.37 519 THR D O 1
ATOM 18510 N N . ALA D 1 520 ? 30.180 -9.465 49.470 1.00 25.09 520 ALA D N 1
ATOM 18511 C CA . ALA D 1 520 ? 29.333 -10.235 50.370 1.00 23.49 520 ALA D CA 1
ATOM 18512 C C . ALA D 1 520 ? 28.458 -9.309 51.205 1.00 24.87 520 ALA D C 1
ATOM 18513 O O . ALA D 1 520 ? 27.238 -9.504 51.300 1.00 23.28 520 ALA D O 1
ATOM 18515 N N . CYS D 1 521 ? 29.071 -8.299 51.827 1.00 24.88 521 CYS D N 1
ATOM 18516 C CA . CYS D 1 521 ? 28.292 -7.313 52.579 1.00 23.04 521 CYS D CA 1
ATOM 18517 C C . CYS D 1 521 ? 27.245 -6.643 51.693 1.00 23.69 521 CYS D C 1
ATOM 18518 O O . CYS D 1 521 ? 26.068 -6.564 52.057 1.00 23.91 521 CYS D O 1
ATOM 18521 N N . TRP D 1 522 ? 27.665 -6.134 50.531 1.00 25.54 522 TRP D N 1
ATOM 18522 C CA . TRP D 1 522 ? 26.744 -5.466 49.610 1.00 24.25 522 TRP D CA 1
ATOM 18523 C C . TRP D 1 522 ? 25.557 -6.356 49.273 1.00 23.48 522 TRP D C 1
ATOM 18524 O O . TRP D 1 522 ? 24.405 -5.917 49.352 1.00 25.31 522 TRP D O 1
ATOM 18535 N N . ASN D 1 523 ? 25.829 -7.619 48.926 1.00 25.98 523 ASN D N 1
ATOM 18536 C CA . ASN D 1 523 ? 24.758 -8.547 48.571 1.00 27.62 523 ASN D CA 1
ATOM 18537 C C . ASN D 1 523 ? 23.748 -8.667 49.694 1.00 25.25 523 ASN D C 1
ATOM 18538 O O . ASN D 1 523 ? 22.549 -8.860 49.445 1.00 22.65 523 ASN D O 1
ATOM 18543 N N . ILE D 1 524 ? 24.219 -8.607 50.939 1.00 24.49 524 ILE D N 1
ATOM 18544 C CA . ILE D 1 524 ? 23.307 -8.723 52.066 1.00 24.00 524 ILE D CA 1
ATOM 18545 C C . ILE D 1 524 ? 22.392 -7.510 52.119 1.00 22.89 524 ILE D C 1
ATOM 18546 O O . ILE D 1 524 ? 21.160 -7.635 52.222 1.00 25.60 524 ILE D O 1
ATOM 18551 N N . LEU D 1 525 ? 22.980 -6.319 52.016 1.00 24.18 525 LEU D N 1
ATOM 18552 C CA . LEU D 1 525 ? 22.209 -5.073 51.968 1.00 24.74 525 LEU D CA 1
ATOM 18553 C C . LEU D 1 525 ? 21.167 -5.096 50.863 1.00 27.59 525 LEU D C 1
ATOM 18554 O O . LEU D 1 525 ? 20.001 -4.736 51.080 1.00 24.80 525 LEU D O 1
ATOM 18559 N N . VAL D 1 526 ? 21.580 -5.501 49.657 1.00 26.06 526 VAL D N 1
ATOM 18560 C CA . VAL D 1 526 ? 20.722 -5.334 48.489 1.00 26.66 526 VAL D CA 1
ATOM 18561 C C . VAL D 1 526 ? 19.510 -6.244 48.596 1.00 27.53 526 VAL D C 1
ATOM 18562 O O . VAL D 1 526 ? 18.385 -5.850 48.263 1.00 28.03 526 VAL D O 1
ATOM 18566 N N . ALA D 1 527 ? 19.716 -7.459 49.096 1.00 26.01 527 ALA D N 1
ATOM 18567 C CA . ALA D 1 527 ? 18.609 -8.371 49.336 1.00 23.08 527 ALA D CA 1
ATOM 18568 C C . ALA D 1 527 ? 17.619 -7.782 50.323 1.00 26.94 527 ALA D C 1
ATOM 18569 O O . ALA D 1 527 ? 16.401 -7.821 50.101 1.00 21.75 527 ALA D O 1
ATOM 18571 N N . ALA D 1 528 ? 18.128 -7.225 51.424 1.00 25.81 528 ALA D N 1
ATOM 18572 C CA . ALA D 1 528 ? 17.265 -6.630 52.431 1.00 26.67 528 ALA D CA 1
ATOM 18573 C C . ALA D 1 528 ? 16.547 -5.390 51.890 1.00 30.72 528 ALA D C 1
ATOM 18574 O O . ALA D 1 528 ? 15.334 -5.206 52.123 1.00 25.51 528 ALA D O 1
ATOM 18576 N N . ILE D 1 529 ? 17.284 -4.537 51.163 1.00 27.30 529 ILE D N 1
ATOM 18577 C CA . ILE D 1 529 ? 16.690 -3.432 50.410 1.00 24.43 529 ILE D CA 1
ATOM 18578 C C . ILE D 1 529 ? 15.485 -3.910 49.601 1.00 25.64 529 ILE D C 1
ATOM 18579 O O . ILE D 1 529 ? 14.393 -3.329 49.670 1.00 27.14 529 ILE D O 1
ATOM 18584 N N . LYS D 1 530 ? 15.684 -4.945 48.773 1.00 27.10 530 LYS D N 1
ATOM 18585 C CA . LYS D 1 530 ? 14.617 -5.382 47.870 1.00 29.13 530 LYS D CA 1
ATOM 18586 C C . LYS D 1 530 ? 13.419 -5.900 48.651 1.00 27.74 530 LYS D C 1
ATOM 18587 O O . LYS D 1 530 ? 12.264 -5.626 48.289 1.00 26.93 530 LYS D O 1
ATOM 18593 N N . LYS D 1 531 ? 13.682 -6.666 49.721 1.00 28.56 531 LYS D N 1
ATOM 18594 C CA . LYS D 1 531 ? 12.621 -7.264 50.526 1.00 30.38 531 LYS D CA 1
ATOM 18595 C C . LYS D 1 531 ? 11.792 -6.198 51.233 1.00 30.84 531 LYS D C 1
ATOM 18596 O O . LYS D 1 531 ? 10.603 -6.412 51.489 1.00 34.88 531 LYS D O 1
ATOM 18602 N N . LEU D 1 532 ? 12.382 -5.042 51.526 1.00 28.58 532 LEU D N 1
ATOM 18603 C CA . LEU D 1 532 ? 11.648 -3.903 52.059 1.00 28.20 532 LEU D CA 1
ATOM 18604 C C . LEU D 1 532 ? 10.964 -3.076 50.980 1.00 29.00 532 LEU D C 1
ATOM 18605 O O . LEU D 1 532 ? 10.287 -2.099 51.307 1.00 27.42 532 LEU D O 1
ATOM 18610 N N . GLY D 1 533 ? 11.150 -3.410 49.707 1.00 28.17 533 GLY D N 1
ATOM 18611 C CA . GLY D 1 533 ? 10.635 -2.556 48.658 1.00 28.24 533 GLY D CA 1
ATOM 18612 C C . GLY D 1 533 ? 11.303 -1.208 48.523 1.00 28.12 533 GLY D C 1
ATOM 18613 O O . GLY D 1 533 ? 10.739 -0.317 47.892 1.00 28.93 533 GLY D O 1
ATOM 18614 N N . LEU D 1 534 ? 12.490 -1.020 49.100 1.00 25.15 534 LEU D N 1
ATOM 18615 C CA . LEU D 1 534 ? 13.256 0.187 48.821 1.00 25.42 534 LEU D CA 1
ATOM 18616 C C . LEU D 1 534 ? 13.811 0.122 47.405 1.00 25.78 534 LEU D C 1
ATOM 18617 O O . LEU D 1 534 ? 14.032 -0.960 46.863 1.00 27.56 534 LEU D O 1
ATOM 18622 N N . LYS D 1 535 ? 14.026 1.286 46.793 1.00 24.02 535 LYS D N 1
ATOM 18623 C CA . LYS D 1 535 ? 14.581 1.359 45.447 1.00 22.35 535 LYS D CA 1
ATOM 18624 C C . LYS D 1 535 ? 15.993 1.945 45.462 1.00 24.56 535 LYS D C 1
ATOM 18625 O O . LYS D 1 535 ? 16.269 2.922 46.166 1.00 24.73 535 LYS D O 1
ATOM 18631 N N . MET D 1 536 ? 16.875 1.354 44.662 1.00 22.33 536 MET D N 1
ATOM 18632 C CA . MET D 1 536 ? 18.228 1.865 44.473 1.00 22.48 536 MET D CA 1
ATOM 18633 C C . MET D 1 536 ? 18.260 2.870 43.334 1.00 23.89 536 MET D C 1
ATOM 18634 O O . MET D 1 536 ? 17.559 2.712 42.333 1.00 22.68 536 MET D O 1
ATOM 18639 N N . LEU D 1 537 ? 19.082 3.912 43.477 1.00 24.60 537 LEU D N 1
ATOM 18640 C CA . LEU D 1 537 ? 19.108 4.905 42.415 1.00 24.78 537 LEU D CA 1
ATOM 18641 C C . LEU D 1 537 ? 19.865 4.397 41.192 1.00 25.61 537 LEU D C 1
ATOM 18642 O O . LEU D 1 537 ? 19.451 4.651 40.057 1.00 22.62 537 LEU D O 1
ATOM 18647 N N . VAL D 1 538 ? 20.977 3.696 41.396 1.00 20.41 538 VAL D N 1
ATOM 18648 C CA . VAL D 1 538 ? 21.802 3.164 40.313 1.00 22.39 538 VAL D CA 1
ATOM 18649 C C . VAL D 1 538 ? 21.465 1.697 40.104 1.00 24.09 538 VAL D C 1
ATOM 18650 O O . VAL D 1 538 ? 21.401 0.930 41.074 1.00 22.40 538 VAL D O 1
ATOM 18654 N N . LYS D 1 539 ? 21.289 1.288 38.843 1.00 24.26 539 LYS D N 1
ATOM 18655 C CA . LYS D 1 539 ? 21.024 -0.126 38.564 1.00 30.02 539 LYS D CA 1
ATOM 18656 C C . LYS D 1 539 ? 22.200 -0.993 39.007 1.00 29.01 539 LYS D C 1
ATOM 18657 O O . LYS D 1 539 ? 23.365 -0.594 38.899 1.00 26.88 539 LYS D O 1
ATOM 18663 N N . GLU D 1 540 ? 21.876 -2.204 39.487 1.00 29.61 540 GLU D N 1
ATOM 18664 C CA . GLU D 1 540 ? 22.863 -3.084 40.133 1.00 26.62 540 GLU D CA 1
ATOM 18665 C C . GLU D 1 540 ? 24.089 -3.323 39.263 1.00 28.72 540 GLU D C 1
ATOM 18666 O O . GLU D 1 540 ? 25.220 -3.389 39.766 1.00 26.68 540 GLU D O 1
ATOM 18672 N N . GLU D 1 541 ? 23.884 -3.480 37.951 1.00 27.65 541 GLU D N 1
ATOM 18673 C CA . GLU D 1 541 ? 24.969 -3.840 37.048 1.00 28.95 541 GLU D CA 1
ATOM 18674 C C . GLU D 1 541 ? 26.001 -2.726 36.917 1.00 26.76 541 GLU D C 1
ATOM 18675 O O . GLU D 1 541 ? 27.145 -2.987 36.528 1.00 24.16 541 GLU D O 1
ATOM 18681 N N . HIS D 1 542 ? 25.631 -1.499 37.261 1.00 26.78 542 HIS D N 1
ATOM 18682 C CA . HIS D 1 542 ? 26.490 -0.342 37.118 1.00 26.19 542 HIS D CA 1
ATOM 18683 C C . HIS D 1 542 ? 27.079 0.120 38.444 1.00 25.19 542 HIS D C 1
ATOM 18684 O O . HIS D 1 542 ? 27.694 1.190 38.487 1.00 18.98 542 HIS D O 1
ATOM 18691 N N . GLN D 1 543 ? 26.890 -0.654 39.517 1.00 24.98 543 GLN D N 1
ATOM 18692 C CA . GLN D 1 543 ? 27.292 -0.274 40.867 1.00 22.56 543 GLN D CA 1
ATOM 18693 C C . GLN D 1 543 ? 28.700 -0.776 41.206 1.00 22.19 543 GLN D C 1
ATOM 18694 O O . GLN D 1 543 ? 29.197 -1.764 40.655 1.00 21.34 543 GLN D O 1
ATOM 18700 N N . SER D 1 544 ? 29.327 -0.080 42.140 1.00 21.04 544 SER D N 1
ATOM 18701 C CA . SER D 1 544 ? 30.656 -0.451 42.614 1.00 21.08 544 SER D CA 1
ATOM 18702 C C . SER D 1 544 ? 30.639 -1.604 43.604 1.00 23.14 544 SER D C 1
ATOM 18703 O O . SER D 1 544 ? 31.680 -2.240 43.775 1.00 22.97 544 SER D O 1
ATOM 18706 N N . HIS D 1 545 ? 29.498 -1.880 44.262 1.00 20.40 545 HIS D N 1
ATOM 18707 C CA . HIS D 1 545 ? 29.381 -2.756 45.440 1.00 24.05 545 HIS D CA 1
ATOM 18708 C C . HIS D 1 545 ? 30.009 -2.177 46.717 1.00 22.53 545 HIS D C 1
ATOM 18709 O O . HIS D 1 545 ? 29.990 -2.874 47.749 1.00 21.54 545 HIS D O 1
ATOM 18716 N N . PHE D 1 546 ? 30.530 -0.936 46.700 1.00 19.01 546 PHE D N 1
ATOM 18717 C CA . PHE D 1 546 ? 31.121 -0.312 47.885 1.00 23.21 546 PHE D CA 1
ATOM 18718 C C . PHE D 1 546 ? 30.202 0.679 48.603 1.00 18.44 546 PHE D C 1
ATOM 18719 O O . PHE D 1 546 ? 30.340 0.857 49.818 1.00 20.08 546 PHE D O 1
ATOM 18727 N N . ILE D 1 547 ? 29.275 1.332 47.907 1.00 20.19 547 ILE D N 1
ATOM 18728 C CA . ILE D 1 547 ? 28.272 2.182 48.551 1.00 21.42 547 ILE D CA 1
ATOM 18729 C C . ILE D 1 547 ? 26.995 2.131 47.713 1.00 19.34 547 ILE D C 1
ATOM 18730 O O . ILE D 1 547 ? 27.038 1.996 46.484 1.00 19.88 547 ILE D O 1
ATOM 18735 N N . THR D 1 548 ? 25.850 2.206 48.387 1.00 21.64 548 THR D N 1
ATOM 18736 C CA . THR D 1 548 ? 24.541 2.088 47.738 1.00 20.34 548 THR D CA 1
ATOM 18737 C C . THR D 1 548 ? 23.693 3.321 48.039 1.00 18.99 548 THR D C 1
ATOM 18738 O O . THR D 1 548 ? 23.436 3.653 49.212 1.00 16.99 548 THR D O 1
ATOM 18742 N N . ALA D 1 549 ? 23.254 4.005 46.984 1.00 19.92 549 ALA D N 1
ATOM 18743 C CA . ALA D 1 549 ? 22.347 5.135 47.136 1.00 21.29 549 ALA D CA 1
ATOM 18744 C C . ALA D 1 549 ? 20.920 4.601 47.073 1.00 23.06 549 ALA D C 1
ATOM 18745 O O . ALA D 1 549 ? 20.532 3.955 46.091 1.00 23.54 549 ALA D O 1
ATOM 18747 N N . ILE D 1 550 ? 20.143 4.861 48.114 1.00 22.34 550 ILE D N 1
ATOM 18748 C CA . ILE D 1 550 ? 18.803 4.302 48.256 1.00 21.58 550 ILE D CA 1
ATOM 18749 C C . ILE D 1 550 ? 17.812 5.450 48.269 1.00 22.89 550 ILE D C 1
ATOM 18750 O O . ILE D 1 550 ? 17.995 6.420 49.014 1.00 22.43 550 ILE D O 1
ATOM 18755 N N . LEU D 1 551 ? 16.762 5.343 47.445 1.00 24.41 551 LEU D N 1
ATOM 18756 C CA . LEU D 1 551 ? 15.734 6.379 47.443 1.00 24.06 551 LEU D CA 1
ATOM 18757 C C . LEU D 1 551 ? 15.045 6.444 48.806 1.00 24.62 551 LEU D C 1
ATOM 18758 O O . LEU D 1 551 ? 14.677 5.414 49.382 1.00 24.30 551 LEU D O 1
ATOM 18763 N N . GLU D 1 552 ? 14.867 7.654 49.313 1.00 20.95 552 GLU D N 1
ATOM 18764 C CA . GLU D 1 552 ? 14.248 7.806 50.623 1.00 27.24 552 GLU D CA 1
ATOM 18765 C C . GLU D 1 552 ? 12.749 7.535 50.501 1.00 24.75 552 GLU D C 1
ATOM 18766 O O . GLU D 1 552 ? 12.130 7.967 49.537 1.00 25.53 552 GLU D O 1
ATOM 18772 N N . PRO D 1 553 ? 12.158 6.771 51.421 1.00 25.84 553 PRO D N 1
ATOM 18773 C CA . PRO D 1 553 ? 10.699 6.532 51.353 1.00 25.83 553 PRO D CA 1
ATOM 18774 C C . PRO D 1 553 ? 9.920 7.843 51.352 1.00 25.99 553 PRO D C 1
ATOM 18775 O O . PRO D 1 553 ? 10.298 8.823 51.999 1.00 22.90 553 PRO D O 1
ATOM 18779 N N . GLU D 1 554 ? 8.799 7.859 50.627 1.00 27.00 554 GLU D N 1
ATOM 18780 C CA . GLU D 1 554 ? 8.037 9.104 50.519 1.00 30.15 554 GLU D CA 1
ATOM 18781 C C . GLU D 1 554 ? 7.190 9.417 51.749 1.00 23.85 554 GLU D C 1
ATOM 18782 O O . GLU D 1 554 ? 6.854 10.588 51.954 1.00 23.18 554 GLU D O 1
ATOM 18788 N N . THR D 1 555 ? 6.872 8.429 52.585 1.00 28.52 555 THR D N 1
ATOM 18789 C CA . THR D 1 555 ? 5.994 8.701 53.721 1.00 23.86 555 THR D CA 1
ATOM 18790 C C . THR D 1 555 ? 6.546 9.861 54.545 1.00 24.90 555 THR D C 1
ATOM 18791 O O . THR D 1 555 ? 7.761 9.957 54.740 1.00 24.27 555 THR D O 1
ATOM 18795 N N . PRO D 1 556 ? 5.696 10.778 55.008 1.00 26.12 556 PRO D N 1
ATOM 18796 C CA . PRO D 1 556 ? 6.198 11.869 55.861 1.00 25.34 556 PRO D CA 1
ATOM 18797 C C . PRO D 1 556 ? 6.811 11.393 57.175 1.00 22.44 556 PRO D C 1
ATOM 18798 O O . PRO D 1 556 ? 7.486 12.192 57.837 1.00 24.82 556 PRO D O 1
ATOM 18802 N N . LYS D 1 557 ? 6.573 10.136 57.588 1.00 20.99 557 LYS D N 1
ATOM 18803 C CA . LYS D 1 557 ? 7.119 9.627 58.837 1.00 20.51 557 LYS D CA 1
ATOM 18804 C C . LYS D 1 557 ? 8.607 9.326 58.729 1.00 22.49 557 LYS D C 1
ATOM 18805 O O . LYS D 1 557 ? 9.258 9.114 59.764 1.00 22.45 557 LYS D O 1
ATOM 18811 N N . TYR D 1 558 ? 9.153 9.265 57.516 1.00 21.04 558 TYR D N 1
ATOM 18812 C CA . TYR D 1 558 ? 10.595 9.066 57.367 1.00 23.55 558 TYR D CA 1
ATOM 18813 C C . TYR D 1 558 ? 11.358 10.373 57.583 1.00 22.94 558 TYR D C 1
ATOM 18814 O O . TYR D 1 558 ? 10.889 11.455 57.219 1.00 20.78 558 TYR D O 1
ATOM 18823 N N . SER D 1 559 ? 12.565 10.253 58.164 1.00 21.78 559 SER D N 1
ATOM 18824 C CA . SER D 1 559 ? 13.591 11.291 58.120 1.00 22.70 559 SER D CA 1
ATOM 18825 C C . SER D 1 559 ? 14.958 10.623 58.201 1.00 20.18 559 SER D C 1
ATOM 18826 O O . SER D 1 559 ? 15.124 9.574 58.838 1.00 19.92 559 SER D O 1
ATOM 18829 N N . PHE D 1 560 ? 15.925 11.216 57.515 1.00 17.68 560 PHE D N 1
ATOM 18830 C CA . PHE D 1 560 ? 17.276 10.699 57.646 1.00 20.01 560 PHE D CA 1
ATOM 18831 C C . PHE D 1 560 ? 17.729 10.771 59.099 1.00 19.92 560 PHE D C 1
ATOM 18832 O O . PHE D 1 560 ? 18.317 9.820 59.618 1.00 20.92 560 PHE D O 1
ATOM 18840 N N . GLU D 1 561 ? 17.426 11.890 59.773 1.00 18.94 561 GLU D N 1
ATOM 18841 C CA . GLU D 1 561 ? 17.807 12.089 61.167 1.00 19.93 561 GLU D CA 1
ATOM 18842 C C . GLU D 1 561 ? 17.304 10.952 62.064 1.00 22.66 561 GLU D C 1
ATOM 18843 O O . GLU D 1 561 ? 18.069 10.394 62.855 1.00 20.50 561 GLU D O 1
ATOM 18849 N N . ALA D 1 562 ? 16.017 10.579 61.946 1.00 20.30 562 ALA D N 1
ATOM 18850 C CA . ALA D 1 562 ? 15.503 9.509 62.801 1.00 19.70 562 ALA D CA 1
ATOM 18851 C C . ALA D 1 562 ? 16.130 8.169 62.456 1.00 19.69 562 ALA D C 1
ATOM 18852 O O . ALA D 1 562 ? 16.492 7.401 63.351 1.00 21.17 562 ALA D O 1
ATOM 18854 N N . LEU D 1 563 ? 16.262 7.852 61.172 1.00 19.32 563 LEU D N 1
ATOM 18855 C CA . LEU D 1 563 ? 16.921 6.593 60.831 1.00 21.49 563 LEU D CA 1
ATOM 18856 C C . LEU D 1 563 ? 18.370 6.581 61.312 1.00 22.18 563 LEU D C 1
ATOM 18857 O O . LEU D 1 563 ? 18.853 5.557 61.813 1.00 18.81 563 LEU D O 1
ATOM 18862 N N . HIS D 1 564 ? 19.077 7.708 61.146 1.00 17.80 564 HIS D N 1
ATOM 18863 C CA . HIS D 1 564 ? 20.489 7.776 61.535 1.00 22.98 564 HIS D CA 1
ATOM 18864 C C . HIS D 1 564 ? 20.645 7.691 63.048 1.00 21.37 564 HIS D C 1
ATOM 18865 O O . HIS D 1 564 ? 21.540 7.006 63.550 1.00 23.09 564 HIS D O 1
ATOM 18872 N N . ASP D 1 565 ? 19.792 8.384 63.801 1.00 21.57 565 ASP D N 1
ATOM 18873 C CA . ASP D 1 565 ? 19.987 8.370 65.247 1.00 23.01 565 ASP D CA 1
ATOM 18874 C C . ASP D 1 565 ? 19.643 6.997 65.812 1.00 23.74 565 ASP D C 1
ATOM 18875 O O . ASP D 1 565 ? 20.316 6.519 66.735 1.00 22.74 565 ASP D O 1
ATOM 18880 N N . PHE D 1 566 ? 18.660 6.321 65.217 1.00 21.83 566 PHE D N 1
ATOM 18881 C CA . PHE D 1 566 ? 18.320 4.961 65.632 1.00 24.02 566 PHE D CA 1
ATOM 18882 C C . PHE D 1 566 ? 19.437 3.966 65.319 1.00 26.62 566 PHE D C 1
ATOM 18883 O O . PHE D 1 566 ? 19.762 3.094 66.145 1.00 25.52 566 PHE D O 1
ATOM 18891 N N . ALA D 1 567 ? 19.991 4.028 64.101 1.00 21.98 567 ALA D N 1
ATOM 18892 C CA . ALA D 1 567 ? 21.110 3.152 63.770 1.00 20.78 567 ALA D CA 1
ATOM 18893 C C . ALA D 1 567 ? 22.315 3.435 64.662 1.00 20.24 567 ALA D C 1
ATOM 18894 O O . ALA D 1 567 ? 23.012 2.497 65.087 1.00 18.57 567 ALA D O 1
ATOM 18896 N N . ALA D 1 568 ? 22.563 4.721 64.978 1.00 18.75 568 ALA D N 1
ATOM 18897 C CA . ALA D 1 568 ? 23.702 5.057 65.824 1.00 23.89 568 ALA D CA 1
ATOM 18898 C C . ALA D 1 568 ? 23.552 4.475 67.228 1.00 25.86 568 ALA D C 1
ATOM 18899 O O . ALA D 1 568 ? 24.557 4.138 67.870 1.00 21.32 568 ALA D O 1
ATOM 18901 N N . GLU D 1 569 ? 22.310 4.335 67.710 1.00 24.73 569 GLU D N 1
ATOM 18902 C CA . GLU D 1 569 ? 22.068 3.694 69.001 1.00 24.55 569 GLU D CA 1
ATOM 18903 C C . GLU D 1 569 ? 22.590 2.277 69.004 1.00 24.49 569 GLU D C 1
ATOM 18904 O O . GLU D 1 569 ? 22.950 1.739 70.062 1.00 26.74 569 GLU D O 1
ATOM 18910 N N . HIS D 1 570 ? 22.664 1.666 67.829 1.00 22.83 570 HIS D N 1
ATOM 18911 C CA . HIS D 1 570 ? 23.134 0.300 67.693 1.00 26.11 570 HIS D CA 1
ATOM 18912 C C . HIS D 1 570 ? 24.517 0.227 67.061 1.00 23.31 570 HIS D C 1
ATOM 18913 O O . HIS D 1 570 ? 24.903 -0.825 66.548 1.00 21.49 570 HIS D O 1
ATOM 18920 N N . SER D 1 571 ? 25.263 1.334 67.100 1.00 26.25 571 SER D N 1
ATOM 18921 C CA . SER D 1 571 ? 26.681 1.378 66.729 1.00 23.99 571 SER D CA 1
ATOM 18922 C C . SER D 1 571 ? 26.907 1.247 65.225 1.00 24.91 571 SER D C 1
ATOM 18923 O O . SER D 1 571 ? 27.982 0.781 64.807 1.00 22.67 571 SER D O 1
ATOM 18926 N N . PHE D 1 572 ? 25.917 1.659 64.424 1.00 19.99 572 PHE D N 1
ATOM 18927 C CA . PHE D 1 572 ? 26.013 1.779 62.965 1.00 18.72 572 PHE D CA 1
ATOM 18928 C C . PHE D 1 572 ? 25.914 3.258 62.605 1.00 23.57 572 PHE D C 1
ATOM 18929 O O . PHE D 1 572 ? 24.942 3.919 62.993 1.00 23.48 572 PHE D O 1
ATOM 18937 N N . THR D 1 573 ? 26.896 3.771 61.831 1.00 18.54 573 THR D N 1
ATOM 18938 C CA . THR D 1 573 ? 26.880 5.142 61.309 1.00 15.67 573 THR D CA 1
ATOM 18939 C C . THR D 1 573 ? 26.492 5.116 59.825 1.00 19.51 573 THR D C 1
ATOM 18940 O O . THR D 1 573 ? 27.269 4.642 58.990 1.00 19.31 573 THR D O 1
ATOM 18944 N N . ILE D 1 574 ? 25.283 5.594 59.488 1.00 19.97 574 ILE D N 1
ATOM 18945 C CA . ILE D 1 574 ? 24.860 5.674 58.086 1.00 16.87 574 ILE D CA 1
ATOM 18946 C C . ILE D 1 574 ? 25.219 7.061 57.570 1.00 19.69 574 ILE D C 1
ATOM 18947 O O . ILE D 1 574 ? 25.637 7.925 58.353 1.00 22.56 574 ILE D O 1
ATOM 18952 N N . TYR D 1 575 ? 24.986 7.307 56.263 1.00 21.84 575 TYR D N 1
ATOM 18953 C CA . TYR D 1 575 ? 25.469 8.488 55.540 1.00 23.33 575 TYR D CA 1
ATOM 18954 C C . TYR D 1 575 ? 24.369 9.137 54.707 1.00 23.00 575 TYR D C 1
ATOM 18955 O O . TYR D 1 575 ? 23.566 8.436 54.079 1.00 24.81 575 TYR D O 1
ATOM 18964 N N . PRO D 1 576 ? 24.290 10.462 54.692 1.00 23.44 576 PRO D N 1
ATOM 18965 C CA . PRO D 1 576 ? 23.213 11.122 53.946 1.00 27.72 576 PRO D CA 1
ATOM 18966 C C . PRO D 1 576 ? 23.450 11.100 52.438 1.00 27.79 576 PRO D C 1
ATOM 18967 O O . PRO D 1 576 ? 24.563 10.858 51.941 1.00 19.13 576 PRO D O 1
ATOM 18971 N N . GLY D 1 577 ? 22.351 11.331 51.706 1.00 24.08 577 GLY D N 1
ATOM 18972 C CA . GLY D 1 577 ? 22.438 11.473 50.266 1.00 24.70 577 GLY D CA 1
ATOM 18973 C C . GLY D 1 577 ? 23.073 12.794 49.871 1.00 27.92 577 GLY D C 1
ATOM 18974 O O . GLY D 1 577 ? 23.138 13.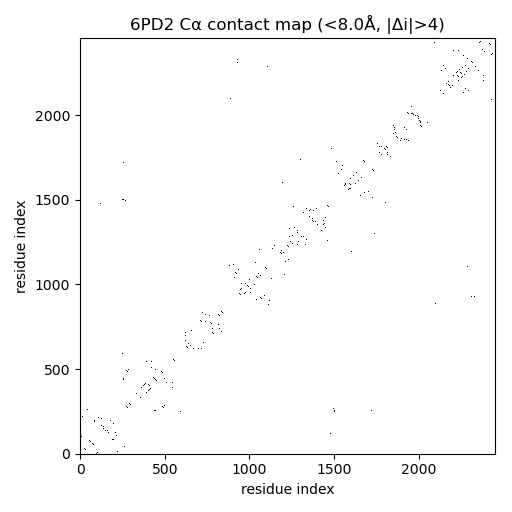739 50.659 1.00 31.12 577 GLY D O 1
ATOM 18975 N N . LYS D 1 578 ? 23.534 12.869 48.616 1.00 28.71 578 LYS D N 1
ATOM 18976 C CA . LYS D 1 578 ? 24.379 13.977 48.154 1.00 31.11 578 LYS D CA 1
ATOM 18977 C C . LYS D 1 578 ? 23.782 14.771 46.997 1.00 34.24 578 LYS D C 1
ATOM 18978 O O . LYS D 1 578 ? 24.329 15.824 46.640 1.00 35.67 578 LYS D O 1
ATOM 18984 N N . LEU D 1 579 ? 22.688 14.307 46.403 1.00 32.32 579 LEU D N 1
ATOM 18985 C CA . LEU D 1 579 ? 22.174 14.886 45.170 1.00 30.47 579 LEU D CA 1
ATOM 18986 C C . LEU D 1 579 ? 21.161 15.983 45.476 1.00 31.97 579 LEU D C 1
ATOM 18987 O O . LEU D 1 579 ? 20.339 15.848 46.386 1.00 32.18 579 LEU D O 1
ATOM 18992 N N . GLY D 1 580 ? 21.220 17.069 44.701 1.00 36.38 580 GLY D N 1
ATOM 18993 C CA . GLY D 1 580 ? 20.382 18.225 44.982 1.00 35.43 580 GLY D CA 1
ATOM 18994 C C . GLY D 1 580 ? 18.916 18.033 44.662 1.00 36.96 580 GLY D C 1
ATOM 18995 O O . GLY D 1 580 ? 18.074 18.724 45.243 1.00 36.31 580 GLY D O 1
ATOM 18996 N N . ASN D 1 581 ? 18.584 17.113 43.752 1.00 33.24 581 ASN D N 1
ATOM 18997 C CA . ASN D 1 581 ? 17.210 17.000 43.291 1.00 34.46 581 ASN D CA 1
ATOM 18998 C C . ASN D 1 581 ? 16.584 15.629 43.482 1.00 32.67 581 ASN D C 1
ATOM 18999 O O . ASN D 1 581 ? 15.436 15.434 43.062 1.00 29.81 581 ASN D O 1
ATOM 19004 N N . ILE D 1 582 ? 17.302 14.671 44.075 1.00 26.27 582 ILE D N 1
ATOM 19005 C CA . ILE D 1 582 ? 16.765 13.354 44.402 1.00 29.16 582 ILE D CA 1
ATOM 19006 C C . ILE D 1 582 ? 17.112 13.088 45.856 1.00 30.02 582 ILE D C 1
ATOM 19007 O O . ILE D 1 582 ? 18.269 13.266 46.248 1.00 27.62 582 ILE D O 1
ATOM 19012 N N . ASP D 1 583 ? 16.121 12.679 46.655 1.00 25.67 583 ASP D N 1
ATOM 19013 C CA . ASP D 1 583 ? 16.350 12.388 48.065 1.00 27.47 583 ASP D CA 1
ATOM 19014 C C . ASP D 1 583 ? 16.807 10.944 48.186 1.00 25.84 583 ASP D C 1
ATOM 19015 O O . ASP D 1 583 ? 16.087 10.024 47.772 1.00 25.05 583 ASP D O 1
ATOM 19020 N N . THR D 1 584 ? 17.992 10.749 48.761 1.00 21.06 584 THR D N 1
ATOM 19021 C CA . THR D 1 584 ? 18.568 9.426 48.961 1.00 21.29 584 THR D CA 1
ATOM 19022 C C . THR D 1 584 ? 19.283 9.404 50.305 1.00 21.20 584 THR D C 1
ATOM 19023 O O . THR D 1 584 ? 19.565 10.450 50.901 1.00 21.54 584 THR D O 1
ATOM 19027 N N . PHE D 1 585 ? 19.537 8.196 50.793 1.00 19.49 585 PHE D N 1
ATOM 19028 C CA . PHE D 1 585 ? 20.514 7.993 51.854 1.00 23.94 585 PHE D CA 1
ATOM 19029 C C . PHE D 1 585 ? 21.498 6.923 51.404 1.00 21.48 585 PHE D C 1
ATOM 19030 O O . PHE D 1 585 ? 21.184 6.107 50.531 1.00 20.67 585 PHE D O 1
ATOM 19038 N N . ARG D 1 586 ? 22.713 6.961 51.962 1.00 22.84 586 ARG D N 1
ATOM 19039 C CA . ARG D 1 586 ? 23.781 6.077 51.506 1.00 20.69 586 ARG D CA 1
ATOM 19040 C C . ARG D 1 586 ? 24.201 5.072 52.570 1.00 21.44 586 ARG D C 1
ATOM 19041 O O . ARG D 1 586 ? 24.260 5.386 53.763 1.00 20.41 586 ARG D O 1
ATOM 19049 N N . ILE D 1 587 ? 24.447 3.840 52.139 1.00 20.42 587 ILE D N 1
ATOM 19050 C CA . ILE D 1 587 ? 24.989 2.801 53.016 1.00 18.41 587 ILE D CA 1
ATOM 19051 C C . ILE D 1 587 ? 26.230 2.213 52.346 1.00 18.80 587 ILE D C 1
ATOM 19052 O O . ILE D 1 587 ? 26.114 1.512 51.333 1.00 18.98 587 ILE D O 1
ATOM 19057 N N . ALA D 1 588 ? 27.405 2.458 52.926 1.00 21.52 588 ALA D N 1
ATOM 19058 C CA . ALA D 1 588 ? 28.652 1.878 52.424 1.00 19.05 588 ALA D CA 1
ATOM 19059 C C . ALA D 1 588 ? 29.008 0.629 53.229 1.00 23.15 588 ALA D C 1
ATOM 19060 O O . ALA D 1 588 ? 28.509 0.413 54.339 1.00 22.06 588 ALA D O 1
ATOM 19062 N N . ASN D 1 589 ? 29.818 -0.245 52.624 1.00 20.43 589 ASN D N 1
ATOM 19063 C CA . ASN D 1 589 ? 30.346 -1.405 53.336 1.00 21.43 589 ASN D CA 1
ATOM 19064 C C . ASN D 1 589 ? 31.840 -1.589 53.035 1.00 20.63 589 ASN D C 1
ATOM 19065 O O . ASN D 1 589 ? 32.289 -2.587 52.465 1.00 21.71 589 ASN D O 1
ATOM 19070 N N . ILE D 1 590 ? 32.650 -0.617 53.436 1.00 18.73 590 ILE D N 1
ATOM 19071 C CA . ILE D 1 590 ? 34.089 -0.801 53.289 1.00 17.78 590 ILE D CA 1
ATOM 19072 C C . ILE D 1 590 ? 34.723 -0.889 54.678 1.00 20.09 590 ILE D C 1
ATOM 19073 O O . ILE D 1 590 ? 34.022 -1.093 55.672 1.00 19.92 590 ILE D O 1
ATOM 19078 N N . GLY D 1 591 ? 36.055 -0.786 54.755 1.00 18.84 591 GLY D N 1
ATOM 19079 C CA . GLY D 1 591 ? 36.669 -0.957 56.070 1.00 20.48 591 GLY D CA 1
ATOM 19080 C C . GLY D 1 591 ? 36.581 -2.391 56.562 1.00 18.40 591 GLY D C 1
ATOM 19081 O O . GLY D 1 591 ? 36.425 -3.352 55.789 1.00 19.32 591 GLY D O 1
ATOM 19082 N N . ASP D 1 592 ? 36.725 -2.529 57.884 1.00 19.89 592 ASP D N 1
ATOM 19083 C CA . ASP D 1 592 ? 36.776 -3.822 58.556 1.00 19.85 592 ASP D CA 1
ATOM 19084 C C . ASP D 1 592 ? 35.374 -4.417 58.802 1.00 20.89 592 ASP D C 1
ATOM 19085 O O . ASP D 1 592 ? 35.217 -5.342 59.615 1.00 21.38 592 ASP D O 1
ATOM 19090 N N . ILE D 1 593 ? 34.360 -3.939 58.082 1.00 22.30 593 ILE D N 1
ATOM 19091 C CA . ILE D 1 593 ? 33.012 -4.464 58.281 1.00 21.40 593 ILE D CA 1
ATOM 19092 C C . ILE D 1 593 ? 32.983 -5.965 57.967 1.00 23.48 593 ILE D C 1
ATOM 19093 O O . ILE D 1 593 ? 33.648 -6.454 57.046 1.00 21.54 593 ILE D O 1
ATOM 19098 N N . GLN D 1 594 ? 32.286 -6.713 58.797 1.00 23.82 594 GLN D N 1
ATOM 19099 C CA . GLN D 1 594 ? 32.125 -8.121 58.530 1.00 21.34 594 GLN D CA 1
ATOM 19100 C C . GLN D 1 594 ? 30.698 -8.390 58.053 1.00 24.59 594 GLN D C 1
ATOM 19101 O O . GLN D 1 594 ? 29.777 -7.645 58.394 1.00 24.41 594 GLN D O 1
ATOM 19107 N N . PRO D 1 595 ? 30.497 -9.399 57.214 1.00 24.07 595 PRO D N 1
ATOM 19108 C CA . PRO D 1 595 ? 29.135 -9.679 56.721 1.00 23.88 595 PRO D CA 1
ATOM 19109 C C . PRO D 1 595 ? 28.109 -9.793 57.836 1.00 26.70 595 PRO D C 1
ATOM 19110 O O . PRO D 1 595 ? 26.990 -9.275 57.692 1.00 26.59 595 PRO D O 1
ATOM 19114 N N . GLU D 1 596 ? 28.478 -10.410 58.969 1.00 25.46 596 GLU D N 1
ATOM 19115 C CA . GLU D 1 596 ? 27.532 -10.546 60.079 1.00 33.65 596 GLU D CA 1
ATOM 19116 C C . GLU D 1 596 ? 27.084 -9.187 60.584 1.00 30.93 596 GLU D C 1
ATOM 19117 O O . GLU D 1 596 ? 25.915 -8.995 60.943 1.00 28.03 596 GLU D O 1
ATOM 19123 N N . GLU D 1 597 ? 28.004 -8.228 60.614 1.00 25.81 597 GLU D N 1
ATOM 19124 C CA . GLU D 1 597 ? 27.637 -6.882 61.035 1.00 26.66 597 GLU D CA 1
ATOM 19125 C C . GLU D 1 597 ? 26.682 -6.234 60.041 1.00 23.89 597 GLU D C 1
ATOM 19126 O O . GLU D 1 597 ? 25.738 -5.529 60.443 1.00 23.26 597 GLU D O 1
ATOM 19132 N N . MET D 1 598 ? 26.906 -6.438 58.737 1.00 22.85 598 MET D N 1
ATOM 19133 C CA . MET D 1 598 ? 25.949 -5.900 57.780 1.00 22.17 598 MET D CA 1
ATOM 19134 C C . MET D 1 598 ? 24.590 -6.567 57.954 1.00 22.18 598 MET D C 1
ATOM 19135 O O . MET D 1 598 ? 23.567 -5.890 57.923 1.00 19.12 598 MET D O 1
ATOM 19140 N N . ARG D 1 599 ? 24.564 -7.882 58.191 1.00 24.59 599 ARG D N 1
ATOM 19141 C CA . ARG D 1 599 ? 23.283 -8.551 58.441 1.00 25.81 599 ARG D CA 1
ATOM 19142 C C . ARG D 1 599 ? 22.575 -7.922 59.632 1.00 24.44 599 ARG D C 1
ATOM 19143 O O . ARG D 1 599 ? 21.398 -7.554 59.548 1.00 24.26 599 ARG D O 1
ATOM 19151 N N . ARG D 1 600 ? 23.311 -7.709 60.724 1.00 24.03 600 ARG D N 1
ATOM 19152 C CA . ARG D 1 600 ? 22.724 -7.098 61.911 1.00 27.78 600 ARG D CA 1
ATOM 19153 C C . ARG D 1 600 ? 22.178 -5.713 61.607 1.00 24.26 600 ARG D C 1
ATOM 19154 O O . ARG D 1 600 ? 21.081 -5.356 62.070 1.00 22.95 600 ARG D O 1
ATOM 19162 N N . PHE D 1 601 ? 22.908 -4.919 60.808 1.00 23.21 601 PHE D N 1
ATOM 19163 C CA . PHE D 1 601 ? 22.374 -3.617 60.415 1.00 21.27 601 PHE D CA 1
ATOM 19164 C C . PHE D 1 601 ? 21.066 -3.763 59.645 1.00 23.16 601 PHE D C 1
ATOM 19165 O O . PHE D 1 601 ? 20.114 -3.001 59.884 1.00 24.87 601 PHE D O 1
ATOM 19173 N N . THR D 1 602 ? 20.996 -4.722 58.710 1.00 22.26 602 THR D N 1
ATOM 19174 C CA . THR D 1 602 ? 19.773 -4.855 57.930 1.00 21.52 602 THR D CA 1
ATOM 19175 C C . THR D 1 602 ? 18.595 -5.228 58.815 1.00 24.08 602 THR D C 1
ATOM 19176 O O . THR D 1 602 ? 17.465 -4.813 58.530 1.00 24.94 602 THR D O 1
ATOM 19180 N N . VAL D 1 603 ? 18.832 -5.973 59.902 1.00 23.76 603 VAL D N 1
ATOM 19181 C CA . VAL D 1 603 ? 17.752 -6.236 60.855 1.00 27.41 603 VAL D CA 1
ATOM 19182 C C . VAL D 1 603 ? 17.271 -4.936 61.502 1.00 30.50 603 VAL D C 1
ATOM 19183 O O . VAL D 1 603 ? 16.059 -4.682 61.621 1.00 25.26 603 VAL D O 1
ATOM 19187 N N . LYS D 1 604 ? 18.211 -4.087 61.931 1.00 28.29 604 LYS D N 1
ATOM 19188 C CA . LYS D 1 604 ? 17.808 -2.790 62.474 1.00 26.79 604 LYS D CA 1
ATOM 19189 C C . LYS D 1 604 ? 17.151 -1.914 61.420 1.00 24.84 604 LYS D C 1
ATOM 19190 O O . LYS D 1 604 ? 16.280 -1.097 61.751 1.00 26.49 604 LYS D O 1
ATOM 19196 N N . LEU D 1 605 ? 17.541 -2.063 60.146 1.00 25.37 605 LEU D N 1
ATOM 19197 C CA . LEU D 1 605 ? 16.927 -1.241 59.112 1.00 21.93 605 LEU D CA 1
ATOM 19198 C C . LEU D 1 605 ? 15.474 -1.663 58.870 1.00 23.12 605 LEU D C 1
ATOM 19199 O O . LEU D 1 605 ? 14.583 -0.813 58.720 1.00 19.93 605 LEU D O 1
ATOM 19204 N N . LYS D 1 606 ? 15.223 -2.973 58.841 1.00 22.31 606 LYS D N 1
ATOM 19205 C CA . LYS D 1 606 ? 13.857 -3.462 58.695 1.00 23.21 606 LYS D CA 1
ATOM 19206 C C . LYS D 1 606 ? 13.010 -3.056 59.896 1.00 23.99 606 LYS D C 1
ATOM 19207 O O . LYS D 1 606 ? 11.852 -2.640 59.749 1.00 28.60 606 LYS D O 1
ATOM 19213 N N . GLU D 1 607 ? 13.589 -3.127 61.090 1.00 22.47 607 GLU D N 1
ATOM 19214 C CA . GLU D 1 607 ? 12.895 -2.649 62.274 1.00 23.90 607 GLU D CA 1
ATOM 19215 C C . GLU D 1 607 ? 12.493 -1.180 62.122 1.00 26.16 607 GLU D C 1
ATOM 19216 O O . GLU D 1 607 ? 11.311 -0.825 62.287 1.00 23.14 607 GLU D O 1
ATOM 19222 N N . TYR D 1 608 ? 13.448 -0.314 61.758 1.00 20.47 608 TYR D N 1
ATOM 19223 C CA . TYR D 1 608 ? 13.117 1.096 61.550 1.00 23.08 608 TYR D CA 1
ATOM 19224 C C . TYR D 1 608 ? 12.053 1.278 60.468 1.00 22.86 608 TYR D C 1
ATOM 19225 O O . TYR D 1 608 ? 11.090 2.034 60.653 1.00 23.84 608 TYR D O 1
ATOM 19234 N N . MET D 1 609 ? 12.245 0.645 59.309 1.00 18.81 609 MET D N 1
ATOM 19235 C CA . MET D 1 609 ? 11.353 0.886 58.174 1.00 24.29 609 MET D CA 1
ATOM 19236 C C . MET D 1 609 ? 9.950 0.355 58.452 1.00 25.03 609 MET D C 1
ATOM 19237 O O . MET D 1 609 ? 8.963 1.068 58.254 1.00 23.89 609 MET D O 1
ATOM 19242 N N . ASN D 1 610 ? 9.851 -0.886 58.942 1.00 26.69 610 ASN D N 1
ATOM 19243 C CA . ASN D 1 610 ? 8.556 -1.436 59.334 1.00 26.36 610 ASN D CA 1
ATOM 19244 C C . ASN D 1 610 ? 7.836 -0.516 60.309 1.00 27.83 610 ASN D C 1
ATOM 19245 O O . ASN D 1 610 ? 6.619 -0.318 60.213 1.00 26.74 610 ASN D O 1
ATOM 19250 N N . GLY D 1 611 ? 8.574 0.074 61.247 1.00 28.28 611 GLY D N 1
ATOM 19251 C CA . GLY D 1 611 ? 7.961 0.948 62.236 1.00 27.44 611 GLY D CA 1
ATOM 19252 C C . GLY D 1 611 ? 7.366 2.228 61.680 1.00 30.10 611 GLY D C 1
ATOM 19253 O O . GLY D 1 611 ? 6.504 2.825 62.337 1.00 31.96 611 GLY D O 1
ATOM 19254 N N . ILE D 1 612 ? 7.823 2.689 60.512 1.00 26.26 612 ILE D N 1
ATOM 19255 C CA . ILE D 1 612 ? 7.188 3.838 59.859 1.00 28.55 612 ILE D CA 1
ATOM 19256 C C . ILE D 1 612 ? 6.325 3.412 58.670 1.00 25.51 612 ILE D C 1
ATOM 19257 O O . ILE D 1 612 ? 5.930 4.261 57.855 1.00 30.74 612 ILE D O 1
ATOM 19262 N N . GLY D 1 613 ? 6.018 2.120 58.551 1.00 25.00 613 GLY D N 1
ATOM 19263 C CA . GLY D 1 613 ? 5.063 1.634 57.573 1.00 30.22 613 GLY D CA 1
ATOM 19264 C C . GLY D 1 613 ? 5.629 1.139 56.257 1.00 29.60 613 GLY D C 1
ATOM 19265 O O . GLY D 1 613 ? 4.851 0.858 55.342 1.00 33.74 613 GLY D O 1
ATOM 19266 N N . VAL D 1 614 ? 6.945 1.002 56.140 1.00 30.18 614 VAL D N 1
ATOM 19267 C CA . VAL D 1 614 ? 7.611 0.616 54.890 1.00 29.43 614 VAL D CA 1
ATOM 19268 C C . VAL D 1 614 ? 7.921 -0.877 54.925 1.00 26.29 614 VAL D C 1
ATOM 19269 O O . VAL D 1 614 ? 8.462 -1.383 55.915 1.00 30.39 614 VAL D O 1
ATOM 19273 N N . GLY D 1 615 ? 7.601 -1.587 53.851 1.00 28.86 615 GLY D N 1
ATOM 19274 C CA . GLY D 1 615 ? 7.973 -2.995 53.758 1.00 30.37 615 GLY D CA 1
ATOM 19275 C C . GLY D 1 615 ? 7.147 -4.053 54.495 1.00 30.07 615 GLY D C 1
ATOM 19276 O O . GLY D 1 615 ? 6.170 -3.756 55.193 1.00 32.28 615 GLY D O 1
#

InterPro domains:
  IPR000192 Aminotransferase class V domain [PF00266] (307-537)
  IPR012703 2-aminoethylphosphonate--pyruvate transaminase [MF_01376] (251-616)
  IPR012703 2-aminoethylphosphonate--pyruvate transaminase [NF010006] (248-609)
  IPR012703 2-aminoethylphosphonate--pyruvate transaminase [TIGR03301] (251-608)
  IPR015421 Pyridoxal phosphate-dependent transferase, major domain [G3DSA:3.40.640.10] (261-509)
  IPR015422 Pyridoxal phosphate-dependent transferase, small domain [G3DSA:3.90.1150.10] (253-600)
  IPR015424 Pyridoxal phosphate-dependent transferase [SSF53383] (251-612)
  IPR025877 MobA-like NTP transferase [PF12804] (5-109)
  IPR029044 Nucleotide-diphospho-sugar transferases [G3DSA:3.90.550.10] (3-234)
  IPR029044 Nucleotide-diphospho-sugar transferases [SSF53448] (1-268)

GO terms:
  GO:0047304 2-aminoethylphosphonate:pyruvate transaminase activity (F, EXP)

B-factor: mean 26.59, std 7.72, range [9.95, 78.09]

Radius of gyration: 50.27 Å; Cα contacts (8 Å, |Δi|>4): 5431; chains: 4; bounding box: 124×112×160 Å

Sequence (2454 aa):
MIKQAVILAGGLGSRLKDKTKTMPKGFLEIGGTAIVEQSVQKLLAHGIEKIVIGTGHCNEYYDNLAKKYPAIITVKNENYANTGSMGTLEVCASFVNESFLLLESDLIYDSAGLFSLINDERKNLILASGATKSGDEVYLEADEKNCLTGLSKNRDALKNIFGELVGITKLTKSTLDKMCAYAKIHHSDLPKMEYEHALLEAAKTIPVAIKRIEYFVWREIDNEDHLEMAVKNIYPHIVENEKLRAVRREVLLNPGPATTTDSVKYAQVSADICPREKAFGDLMQWLCDELKLFALASETNPDEYETVMFGCSGTGADEVMVSSCVPDTGRLLVIDNGSYGARMAKIADIYKIPMDIFKSSTYEPLDLQKLEAEFATKKYTHLACVYHETTTGLLNPLHIICPMAKKYGMVTIVDAVSAYCGMPMDLKSLGIDFMASTSNKNIQGMAGVGFVICNKAELEKTKDYPMRNYYLNLYDQYAYFAKTHQTRFTPPVQTMYALRQAVLETKQETVQKRYERYTACWNILVAAIKKLGLKMLVKEEHQSHFITAILEPETPKYSFEALHDFAAEHSFTIYPGKLGNIDTFRIANIGDIQPEEMRRFTVKLKEYMNGIGVGMIKQAVILAGGLGSRLKDKTKTMPKGFLEIGGTAIVEQSVQKLLAHGIEKIVIGTGHCNEYYDNLAKKYPAIITVKNENYANTGSMGTLEVCASFVNESFLLLESDLIYDSAGLFSLINDERKNLILASGATKSGDEVYLEADEKNCLTGLSKNRDALKNIFGELVGITKLTKSTLDKMCAYAKIHHSDLPKMEYEHALLEAAKTIPVAIKRIEYFVWREIDNEDHLEMAVKNIYPHIVENEKLRAVRREVLLNPGPATTTDSVKYAQVSADICPREKAFGDLMQWLCDELKLFALASETNPDEYETVMFGCSGTGADEVMVSSCVPDTGRLLVIDNGSYGARMAKIADIYKIPMDIFKSSTYEPLDLQKLEAEFATKKYTHLACVYHETTTGLLNPLHIICPMAKKYGMVTIVDAVSAYCGMPMDLKSLGIDFMASTSNKNIQGMAGVGFVICNKAELEKTKDYPMRNYYLNLYDQYAYFAKTHQTRFTPPVQTMYALRQAVLETKQETVQKRYERYTACWNILVAAIKKLGLKMLVKEEHQSHFITAILEPETPKYSFEALHDFAAEHSFTIYPGKLGNIDTFRIANIGDIQPEEMRRFTVKLKEYMNGIGVGMIKQAVILAGGLGSRLKDKTKTMPKGFLEIGGTAIVEQSVQKLLAHGIEKIVIGTGHCNEYYDNLAKKYPAIITVKNENYANTGSMGTLEVCASFVNESFLLLESDLIYDSAGLFSLINDERKNLILASGATKSGDEVYLEADEKNCLTGLSKNRDALKNIFGELVGITKLTKSTLDKMCAYAKIHHSDLPKMEYEHALLEAAKTIPVAIKRIEYFVWREIDNEDHLEMAVKNIYPHIVENEKLRAVRREVLLNPGPATTTDSVKYAQVSADICPREKAFGDLMQWLCDELKLFALASETNPDEYETVMFGCSGTGADEVMVSSCVPDTGRLLVIDNGSYGARMAKIADIYKIPMDIFKSSTYEPLDLQKLEAEFATKKYTHLACVYHETTTGLLNPLHIICPMAKKYGMVTIVDAVSAYCGMPMDLKSLGIDFMASTSNKNIQGMAGVGFVICNKAELEKTKDYPMRNYYLNLYDQYAYFAKTHQTRFTPPVQTMYALRQAVLETKQETVQKRYERYTACWNILVAAIKKLGLKMLVKEEHQSHFITAILEPETPKYSFEALHDFAAEHSFTIYPGKLGNIDTFRIANIGDIQPEEMRRFTVKLKEYMNGIGVGVMIKQAVILAGGLTKTMPKGFLEIGGTAIVEQSVQKLLAHGIEKIVIGTGHCNEYYDNLAKKYPAIITVKNENYANTGSMGTLEVCASFVNESFLLLESDLIYDSAGLFSLINDERKNLILASGATKSGDEVYLEADEKNCLTGLSKNRDALKNIFGELVGITKLTKSTLDKMCAYAKIHHSDLPKMEYEHALLEAAKTIPVAIKRIEYFVWREIDNEDHLEMAVKNIYPHIVENEKLRAVRREVLLNPGPATTTDSVKYAQVSADICPREKAFGDLMQWLCDELKLFALASETNPDEYETVMFGCSGTGADEVMVSSCVPDTGRLLVIDNGSYGARMAKIADIYKIPMDIFKSSTYEPLDLQKLEAEFATKKYTHLACVYHETTTGLLNPLHIICPMAKKYGMVTIVDAVSAYCGMPMDLKSLGIDFMASTSNKNIQGMAGVGFVICNKAELEKTKDYPMRNYYLNLYDQYAYFAKTHQTRFTPPVQTMYALRQAVLETKQETVQKRYERYTACWNILVAAIKKLGLKMLVKEEHQSHFITAILEPETPKYSFEALHDFAAEHSFTIYPGKLGNIDTFRIANIGDIQPEEMRRFTVKLKEYMNGIGVG

Solvent-accessible surface area: 89629 Å² total; per-residue (Å²): 109,19,54,12,0,0,1,13,3,6,47,67,12,82,114,3,164,126,93,4,166,94,34,3,34,0,25,10,122,10,61,68,41,9,1,2,18,23,7,0,79,35,0,27,40,49,7,2,44,52,0,0,0,0,1,1,11,30,19,108,79,0,50,86,9,23,165,123,17,80,23,14,72,39,27,72,6,136,76,57,60,83,32,12,30,0,11,5,0,41,51,0,12,97,68,1,101,60,29,0,0,0,1,33,14,9,3,8,2,8,6,11,0,0,38,4,0,29,21,16,124,85,140,14,0,0,0,0,1,1,89,29,189,12,36,43,30,18,28,0,5,10,53,170,158,58,15,6,59,7,18,29,114,82,124,128,66,26,177,64,58,42,3,8,9,0,0,0,0,10,0,10,57,69,0,0,77,72,0,25,57,44,2,148,135,45,107,110,88,79,65,121,11,66,4,21,91,0,0,41,48,1,14,147,106,44,99,0,7,1,21,85,8,75,92,16,13,12,1,23,0,10,35,84,101,1,34,88,50,0,68,143,72,26,45,66,26,3,44,33,30,43,142,24,54,48,9,42,86,36,3,2,0,2,10,8,9,6,0,5,32,48,24,2,4,56,22,3,12,27,7,5,32,3,10,57,42,138,67,1,0,59,8,4,66,45,0,15,59,23,0,20,70,24,0,17,32,112,148,7,71,52,108,75,4,34,10,4,14,2,13,2,9,9,11,0,0,7,0,0,1,0,1,10,1,2,20,92,132,10,81,0,2,0,2,10,2,5,31,46,0,37,43,1,5,104,0,0,92,22,21,178,8,39,32,42,87,25,151,26,41,35,72,97,62,10,66,64,150,128,0,54,51,54,2,46,64,137,113,12,59,10,0,0,0,2,9,3,0,5,4,1,0,1,44,1,32,0,108,80,0,0,46,17,0,69,146,48,65,1,23,0,0,0,6,0,18,6,0,1,0,0,26,70,10,21,1,121,82,14,12,3,6,2,0,0,1,4,0,5,26,2,1,14,3,6,4,11,0,0,0,0,0,0,33,79,63,20,0,65,139,5,124,117,60,109,56,40,1,20,8,1,10,0,48,43,13,33,30,79,30,75,178,38,59,50,14,10,14,38,8,5,0,8,4,3,26,0,0,13,4,0,0,24,40,0,82,57,44,62,19,83,114,4,58,72,32,0,23,36,0,17,77,28,0,10,59,20,0,110,167,6,45,18,130,39,21,3,140,57,132,59,9,3,34,3,0,0,2,0,57,50,20,183,40,135,146,21,42,36,114,46,1,31,82,55,1,46,128,64,11,0,15,1,30,62,26,79,27,83,130,38,98,6,0,6,0,0,0,3,0,26,0,72,42,102,18,0,117,100,0,13,79,38,0,88,83,25,0,60,64,26,69,23,78,126,20,53,16,0,0,1,16,6,4,49,67,13,86,115,4,164,127,99,4,164,101,32,4,36,0,26,11,123,8,63,60,42,9,1,0,20,24,8,0,79,32,0,33,40,53,5,2,51,60,0,0,0,0,1,0,29,29,33,113,88,1,49,63,15,21,176,117,11,83,23,14,67,34,26,79,8,140,84,47,62,92,27,11,29,0,11,6,0,36,51,0,12,88,73,1,94,69,34,0,0,1,1,27,13,9,3,6,2,7,12,5,0,1,37,4,0,30,22,17,88,90,149,14,0,0,0,0,1,1,76,36,186,12,38,40,25,18,21,0,15,6,52,160,162,56,22,6,69,10,26,29,111,84,118,130,64,26,187,64,79,47,4,6,7,0,0,0,0,6,0,30,61,54,0,0,68,85,0,23,55,49,0,141,127,44,85,111,89,88,63,127,11,64,4,18,91,0,0,35,50,4,13,142,117,35,98,0,7,1,45,82,11,75,98,16,11,12,4,24,0,6,35,86,101,1,23,86,50,0,69,140,71,26,49,67,27,4,47,33,28,43,143,24,64,47,9,70,86,14,4,0,0,1,12,9,9,6,1,6,32,46,21,2,4,52,23,3,13,32,22,5,33,2,9,59,39,150,62,1,0,55,5,4,66,50,0,13,55,23,0,18,70,23,0,17,35,120,158,6,73,51,105,75,6,34,10,5,14,3,13,3,9,10,11,0,0,4,0,0,0,0,1,7,1,2,21,89,136,9,85,0,3,0,2,21,2,3,32,51,0,34,38,0,4,57,0,0,95,23,18,146,8,38,31,46,66,27,143,34,40,32,68,94,62,8,63,60,152,134,0,50,53,57,1,50,60,138,110,11,57,9,0,0,0,2,8,4,0,7,2,1,0,2,48,2,30,0,107,70,0,0,43,35,0,68,142,44,62,2,24,0,0,0,6,0,15,8,0,1,0,0,26,74,10,22,0,122,79,14,12,3,7,2,0,0,1,4,0,6,27,3,1,13,3,6,4,11,0,0,0,0,0,0,32,83,66,19,0,69,133,5,116,117,58,112,56,41,1,20,7,1,9,0,44,43,12,31,24,80,27,66,170,56,61,51,16,13,17,33,7,5,0,8,4,3,33,0,0,18,5,1,0,26,40,0,85,60,40,59,18,84,126,5,58,79,33,0,21,34,0,16,74,25,0,6,46,19,0,108,147,8,58,15,148,33,18,2,126,58,135,56,8,3,33,2,0,1,2,0,57,43,20,176,41,135,148,23,41,36,116,47,1,29,86,44,0,46,134,68,19,0,9,2,27,60,27,72,30,34,83,42,73,7,0,8,0,0,0,3,0,24,0,72,41,110,21,0,113,110,1,12,79,39,0,111,92,23,0,56,64,23,72,23,77,118,16,54,8,0,0,0,15,5,5,49,69,10,80,124,4,161,111,99,5,140,72,38,3,34,0,24,10,121,9,61,67,40,8,0,1,21,24,5,0,81,33,0,29,40,53,8,0,42,64,0,1,0,0,1,1,13,25,27,93,73,0,53,81,9,22,172,118,14,84,22,12,79,32,25,66,6,135,80,55,63,90,26,13,27,1,9,5,0,42,51,0,13,92,78,1,91,65,33,0,0,0,0,33,12,9,3,7,2,7,9,6,0,0,34,3,0,31,23,18,104,83,127,15,0,0,0,0,0,2,87,30,190,13,35,45,26,19,21,0,8,10,42,153,125,58,16,5,55,7,22,29,118,85,123,135,68,24,186,61,67,44,3,6,9,0,0,0,0,10,0,21,60,69,0,0,74,70,0,23,54,43,3,147,131,44,94,110,89,82,71,97,10,69,4,22,88,0,0,32,58,0,15,132,97,43,94,0,7,2,41,90,10,65,90,16,12,13,1,20,0,5,40,89,103,0,24,101,57,0,68,148,72,24,50,66,26,3,69,32,26,46,124,26,60,45,8,62,87,27,3,1,0,2,10,12,10,6,1,5,32,47,24,2,3,51,25,3,12,22,22,4,30,3,7,60,36,142,65,1,1,60,7,5,67,48,0,15,57,24,0,20,68,23,0,16,34,110,151,6,72,53,110,75,6,38,10,4,12,3,11,2,8,11,12,0,0,4,0,0,0,0,2,8,1,2,14,88,137,10,86,0,2,0,3,21,2,4,32,46,0,39,40,0,7,99,0,0,96,26,20,169,5,41,28,43,68,10,82,22,6,21,17,38,55,10,42,60,113,48,0,58,46,24,2,24,59,157,104,14,59,8,0,0,1,3,8,4,0,10,2,1,0,1,43,3,34,0,108,75,1,0,44,24,0,68,131,34,67,1,14,0,0,0,6,0,22,5,0,1,0,0,26,71,10,23,1,122,79,13,12,2,6,2,0,0,1,4,0,7,18,1,1,13,4,6,5,13,0,0,0,0,0,0,34,80,72,26,0,66,105,6,132,102,49,110,57,41,2,16,8,2,10,0,60,42,13,30,18,83,32,73,176,51,59,51,13,11,13,34,7,5,0,6,4,1,25,0,0,12,3,1,0,22,38,0,83,58,40,61,17,88,123,5,59,82,30,0,23,37,0,15,77,29,0,7,61,18,0,112,172,9,56,16,129,41,22,3,94,62,128,50,8,3,35,2,0,1,2,0,34,41,22,174,39,135,150,23,40,36,118,45,1,29,78,46,2,45,139,71,19,1,12,2,26,59,28,72,36,80,93,15,106,7,0,7,0,0,0,2,1,26,0,74,38,102,19,0,116,106,2,11,83,53,1,89,99,24,0,49,60,23,59,24,21,179,93,12,75,10,0,0,1,14,5,7,51,112,59,187,104,46,3,48,0,26,37,117,7,60,65,45,9,1,0,22,25,7,0,86,35,0,26,42,52,8,1,46,61,0,0,0,0,1,1,18,22,22,103,80,0,53,90,8,25,172,119,10,79,23,14,68,41,26,68,6,132,76,50,59,90,24,8,27,1,11,5,0,38,51,0,11,97,65,1,100,83,13,0,0,1,1,32,15,10,3,8,3,8,9,10,0,0,32,3,0,28,19,15,98,78,116,15,0,0,0,0,2,2,86,35,190,14,38,60,28,21,31,0,12,10,50,157,159,61,19,5,73,8,27,28,123,87,133,130,66,24,193,67,57,44,4,10,8,1,0,0,0,12,0,27,60,75,0,0,73,86,0,24,45,33,3,147,137,49,90,108,90,69,68,110,16,85,5,23,83,0,0,37,47,0,13,148,110,38,101,0,5,2,41,90,10,70,94,16,12,13,4,22,3,51,75,130,102,0,42,99,43,0,72,157,69,24,52,67,27,3,58,34,25,47,138,23,55,39,10,56,79,36,7,1,0,1,12,7,10,6,1,4,34,44,23,2,3,51,22,3,13,20,13,3,32,4,9,58,39,143,66,1,0,52,8,4,65,47,0,15,59,24,0,16,72,23,0,16,34,110,152,6,69,51,100,73,5,38,9,4,15,3,14,2,9,10,10,0,0,6,0,0,0,0,2,7,1,2,8,94,58,10,81,0,2,0,2,33,2,3,34,48,0,41,50,0,6,104,0,0,97,23,20,174,6,37,32,46,74,23,157,35,44,43,79,84,54,10,37,52,130,129,0,52,58,57,1,40,59,185,112,12,60,9,0,0,0,2,9,2,0,6,3,1,0,1,46,2,29,0,107,77,0,0,44,18,0,66,145,72,64,1,11,0,0,0,6,0,19,6,0,1,0,0,26,71,11,20,1,122,82,15,13,2,5,2,0,0,1,5,0,6,24,2,1,12,2,6,4,11,0,0,0,0,0,0,36,79,76,29,0,49,51,5,54,21,34,59,50,42,1,19,9,1,10,0,40,17,14,32,12,60,31,71,99,48,58,48,16,10,15,35,7,6,0,6,6,4,23,0,0,10,5,1,0,26,38,1,80,56,44,60,18,88,128,6,56,77,33,0,22,37,0,18,77,24,0,6,60,18,0,114,126,4,45,15,135,39,23,2,124,60,121,56,9,4,34,2,0,0,2,0,58,39,21,176,41,137,149,23,42,32,118,47,1,29,85,42,1,47,137,72,19,4,14,2,25,59,30,74,33,85,154,51,107,6,0,7,0,0,0,3,0,24,0,71,44,110,16,0,122,126,1,12,86,54,0,83,94,24,0,58,63,25,69,23,78